Protein 7D3U (pdb70)

Solvent-accessible surface area: 57504 Å² total; per-residue (Å²): 124,95,110,65,1,24,4,0,60,12,1,0,46,1,0,43,22,0,2,53,0,6,52,54,10,82,158,23,209,72,4,22,82,38,0,52,61,12,0,27,74,12,40,54,44,0,87,70,16,17,89,77,0,49,116,21,45,15,10,22,6,21,1,1,98,45,42,65,8,11,1,0,0,0,0,0,0,0,0,0,0,6,0,0,14,14,2,1,42,1,3,37,15,0,0,41,0,0,35,28,4,0,0,0,47,2,70,3,0,0,0,0,0,0,6,0,3,0,0,2,1,0,0,0,0,7,0,0,2,0,0,9,7,0,0,2,0,1,5,4,5,0,0,3,0,0,8,0,0,12,29,5,0,24,4,10,61,2,14,0,6,0,0,13,0,1,0,0,0,4,8,0,0,2,8,5,0,5,12,0,0,0,1,0,0,0,28,24,24,12,2,4,9,0,64,2,96,10,14,1,44,127,66,57,15,1,9,19,0,0,29,19,0,28,18,0,1,12,0,13,0,0,5,21,54,3,14,3,4,0,3,9,0,0,15,12,13,9,8,0,0,0,0,1,0,0,0,1,9,0,0,2,2,0,5,4,9,0,6,4,14,1,0,0,8,74,16,23,79,126,67,24,167,62,12,13,87,39,19,15,37,0,0,65,41,1,0,33,0,0,0,12,16,31,16,6,14,11,0,0,0,2,0,0,1,0,2,0,0,3,0,0,0,0,6,2,6,40,15,83,79,2,0,21,1,0,0,0,5,0,0,2,0,0,6,0,0,0,0,0,0,0,0,1,0,0,4,7,2,81,10,1,18,15,94,26,23,20,9,12,0,5,29,154,21,3,62,55,0,4,89,0,0,14,12,0,1,1,0,5,2,2,3,3,14,20,0,1,0,0,0,2,2,7,0,1,18,4,0,17,82,57,50,60,100,75,0,3,48,36,0,10,83,0,6,36,27,2,1,10,0,1,0,17,0,12,10,8,2,1,28,22,82,26,41,74,19,22,62,88,41,32,3,99,18,31,28,41,78,118,34,128,14,55,5,7,49,14,10,66,39,134,103,60,155,33,146,25,14,84,128,75,130,36,107,158,109,122,98,52,97,65,34,131,61,1,30,116,65,3,0,37,11,0,49,48,1,4,84,41,1,67,59,24,0,102,40,0,34,130,14,3,100,33,0,24,30,0,0,32,1,1,88,62,14,90,56,1,27,136,23,0,66,78,126,57,4,14,96,2,20,59,68,0,62,35,4,9,83,73,0,45,99,26,0,186,99,74,21,23,56,0,0,86,33,0,15,81,65,0,13,33,15,3,105,89,0,63,146,60,7,92,72,89,34,71,10,54,54,134,45,0,69,57,26,44,1,53,47,46,0,4,0,19,21,0,0,48,10,0,0,53,16,0,0,29,6,0,12,20,0,0,13,0,0,0,60,51,17,45,204,36,83,65,36,17,51,13,0,14,35,0,0,45,0,0,0,0,0,0,6,0,0,0,0,0,0,0,1,11,0,2,12,6,0,1,42,0,0,15,2,0,0,61,1,2,18,71,56,40,57,164,0,10,16,9,0,2,19,0,0,13,11,0,2,42,1,0,10,32,0,1,23,0,2,0,24,0,16,45,120,22,66,39,6,11,0,51,81,0,7,98,36,103,9,14,101,78,38,91,81,22,0,30,71,0,0,52,32,0,0,57,0,0,0,1,0,0,0,0,89,63,51,7,11,0,0,20,28,3,10,53,4,35,7,0,3,3,0,0,3,2,0,0,0,0,0,0,0,0,0,0,0,0,0,7,0,0,53,7,0,50,96,8,107,47,0,17,119,32,0,25,66,7,0,2,52,0,0,25,41,0,0,11,7,0,1,32,64,72,60,4,57,70,0,0,0,11,0,0,0,0,0,0,0,0,0,0,0,0,0,0,1,7,38,23,9,0,0,0,0,0,0,0,2,0,15,1,0,0,10,6,0,0,0,0,0,0,0,6,2,1,20,48,92,43,64,52,45,29,43,150,108,16,48,102,89,23,109,67,81,104,105,30,11,8,116,3,0,27,39,0,3,16,2,0,5,3,57,58,65,6,1,2,14,0,0,7,5,1,0,2,53,0,0,57,79,7,46,69,59,86,227,52,2,76,58,11,2,60,78,0,18,123,0,0,8,28,0,18,0,0,2,19,20,3,47,47,8,54,4,76,182,44,137,127,54,26,155,75,46,3,39,101,10,0,10,90,2,2,67,69,6,49,58,24,0,104,53,2,141,105,22,30,94,24,0,23,35,0,2,138,25,0,2,40,110,35,77,164,12,72,3,51,49,96,138,32,132,37,83,9,20,107,17,7,97,82,6,38,75,81,0,87,87,19,24,115,60,32,119,68,35,36,167,135,29,78,194,90,41,72,128,75,11,33,43,81,76,20,7,43,102,13,82,168,10,6,32,17,0,32,177,36,3,77,92,16,46,29,2,61,5,7,104,6,0,62,31,0,0,103,38,22,42,54,28,23,64,87,7,105,130,30,23,192,49,111,115,71,38,69,58,14,34,81,62,11,0,98,26,0,6,70,6,0,50,37,0,4,40,3,0,24,92,7,184,25,5,13,1,1,2,0,2,2,0,5,0,1,1,0,0,0,1,0,0,4,0,2,5,0,2,2,0,0,0,0,2,0,0,14,4,0,2,11,2,2,4,0,1,1,0,3,0,11,0,46,92,57,15,32,127,32,77,180,85,52,36,90,68,1,36,58,15,4,108,67,6,4,131,24,13,10,48,26,3,111,15,2,9,2,29,36,127,28,1,116,10,0,107,51,0,4,81,46,3,84,145,40,3,31,0,28,0,0,1,7,0,0,10,10,2,1,10,2,1,3,4,0,0,0,0,1,0,0,1,3,4,1,2,2,0,10,0,0,10,40,0,42,53,18,21,85,34,50,118,15,117,46,52,20,64,92,121,10,1,0,45,60,24,102,38,0,15,0,0,4,25,10,9,11,150,98,0,27,78,35,6,86,114,8,1,89,84,0,16,101,37,1,26,73,9,0,0,1,5,8,2,0,0,0,0,10,0,0,15,19,0,6,84,1,6,88,8,39,60,28,126,46,2,25,13,155,60,95,26,27,44,36,2,0,40,0,8,43,52,0,0,70,10,2,57,35,0,34,120,107,20,0,0,7,26,15,49,71,58,157,130,82,147,86,56,88,14,25,5,64,87,6,12,48,0,1,32,48,0,0,23,0,0,3,28,0,1,2,3,41,0,4,2,58,21,160,61,94,144,175,102,0,7,8,70,0,0,8,40,0,7,24,5,0,0,32,0,0,2,1,59,0,0,1,21,1,0,1,0,2,13,0,0,12,14,0,0,4,0,0,0,4,1,0,4,2,6,17,12,16,70,8,0,5,64,63,113,18,84,33,75,103,2,5,0,0,5,0,1,3,0,0,1,0,2,4,0,4,12,5,0,3,8,1,4,0,0,0,0,0,0,1,4,33,118,56,0,39,2,40,46,38,57,18,31,79,112,22,29,8,84,70,72,122,68,14,21,39,95,133,71,80,46,42,2,60,62,114,111,127,136,24,0,59,80,0,4,66,41,0,10,79,0,1,53,49,0,3,102,19,2,58,158,1,101,41,26,0,3,36,1,0,0,0,1,0,2,2,3,1,2,0,0,1,1,0,0,0,0,6,61,31,105,12,67,29,1,3,4,0,0,8,0,0,3,2,0,1,2,0,0,2,5,0,1,8,29,11,4,6,0,0,85,31,212,60,197,105,99,77,17,68,81,71,0,22,77,10,0,60,40,0,0,67,2,0,40,4,1,0,34,0,0,53,95,5,52,1,6,0,0,12,0,0,7,0,0,0,0,0,0,2,0,0,4,9,0,0,18,0,0,36,42,40,24,52,44,234,112,2,42,84,24,15,62,55,0,22,114,9,0,28,21,2,0,0,5,1,0,0,15,0,0,22,4,0,4,2,29,46,3,87,38,30,143,52,34,163,29,47,88,3,112,47,135,233,126,105,165,122,55,195,111,85,96,155,57,49,175,33,34,42,53,22,2,44,80,5,39,130,6,5,117,46,84,112,95,48,6,14,1,0,0,0,81,12,84,0,124,2,150,58,57,79,20,0,8,50,0,0,18,70,0,0,29,48,5,5,4,0,0,0,0,0,21,28,96,44,192,50,108,104,13,34,1,2,0,0,0,0,65,40,67,75,38,108,72,0,45,54,44,1,85,76,38,1,35,121,12,6,180,74,66,96,286

CATH classification: 1.10.287.3510

Foldseek 3Di:
DPVLLCLLVQQVVLVVVLVVCQVVFLQLVVLLVVLLVVLVVQLVVLVVCLVVQLVQFKRWDFVVPDAQQPGKIFIDGLLLSLLSNLLSLLLNLLCLQCVVLQFSQFTSPSSLSSQLSSLLNQLSRTFFQVSVLVSLVSNVVSLLVQLQTANQQGAFPLSVVLSVLLCVLLVVLSVLLVVLLVQLCVVDPHRGLLVLQEVCLPDVSNVVSLVSNLVSLCLQLQFPVNNVSQLRNLVSGQLSSSLSVLQGGNLSSLSVNLSNCLGNNVLVLPPLVVLLVRLLSQLQVLLVQLLPDWWQRSSLRSLSSNLSSVLSNLSSLADLQSQLLSSLSSSLVSLLSSLQSLLVSLCLSFVNTDTFQLFAACCPFPVLSLLLNVLSLCLSLQHQLFQVVVSLVSNLVSCVVSVVVVSSVSSNVSSVSSNVSSVSNCGRHRHDDGDFADRDSYPQRSHVPNDPDPGRDGSPCVVVQQDRSDRNPDPCPPTDGRHHRRDCSRSVSSNVSSVVRSCCSVVVVVVSSSSSSSSCCRNPVPSVSVNSND/DVLVVLLVQLLVLLVCLQVLCLVQVLLSLVVLLVRLLVSLVCCLPVPDQWDWDWAQDPVPLQDILIFIRFLLLNLQLNLQSNLLSLLSLQRSPLDDRGNGDSLPSSLSSQLSSLSNQLSRGFFLVSNLVSQVSLLVSLLSQLPPPDPLRPPLSVLLSVLLVVLSCLSVVLQVLLCVPVVHGTLVDSQPDCPLVPDVVSLLSSLVSLLSNLCSLAPWQQRVFNQLSSLSGDLSSNLSSLLDRRNCSSLSSLLQSLQRNQPRVNNLCSQQVGLLVLLLVLLLVLLQAFAPSNNLSSLSSNLSSLLSNLSSLRDQLSQLLSSLSSSLSSLLSSLLSLLLSQVCVLCPHCADPWDAFPCVVCPQRLVLLVLRLCLQLQPQLWSNVLSQLSSLVSQQNRDDDNPNSVVSSVSSLSSSLSSNQSSVCNRGHTRNPSPVHGDPSNSVSSSPSSVVGNCCQQVVVPCQVSSQSSSCNSHPDTDRDDRHSDPDDDPSCVSVVSSVVSSVVCNVVVVCVSVPCVVVPPPSHDNVVSVVVVVVVVVVVVVVCVQVVDPDPVRVVVVVLVVLLVVLVVVVVVADFADFDDDPDDDVHVVLVVQLVVLVVQLVPPFWLVSNLVSLLSNLLSVLVVCVVNPNPLVSLLSNLVSVLVSLLSVLQVLQPDTGDDDDDPVVVVVVVVSVVSSVVSVVVVCVRPPRRDDDDPVRVCLCVCVCVPQVFNLSVLCCCQAVPVVVVLVVLVVLLVLLVVLVVVCVVDPRRARDDDDPPDDDPDPVDQLVVVLVVLLVVLVVVVVVLLVVLVVLCVCVRHDHHHQSSSQSSVLVNLSSLLVSDSDQQSSADPDPLNVLLVQLSVQQQVLQCCCVVPHHGSHKDFDDDPHDGRICSSSNSVSSSSNSNSSSNSSCNSSRHRCPPPDD/DVLVVLLVVLQVCLVVQCPDWFLVSNLVSLVSNLVSVLSVLQVVQVVPADADPPDPDDDPPRHGDCPSVVVNVVSVVVSVVVSVVSVVVQPPPDNGRTDPDDPCVVVVDDPCDPCPPCVPDDDPPDPVD/DVVLVVVLVVLVVVLVVLVVCLVPPPDLVSVLVSLLSNLVSVLVNLVSVCVVVVDPPRCVCVVVSVVVSVVVRVVSVCVSVVVDD/DDPLVVLLVQLVVLLVVLVVLLVVLVVQVPPPQFLLSNLVSQLPSQLRSVLSNLSSVCSNPPDPVCVVVSVVVNVVSNVCSNVVSVVVVVVCLVVQGDGDPPDPDDPDDRD/DVCPVVVVVVVVVVVVVVQVVVLVVVVPDDPVQKDKDKDKAFQQDFDPVLVVVLQVVQCSRNFKHWDAWDDPDDRGRIITIMMGINPNDVVSVRVVSVVSSVVVPVPPDD

Secondary structure (DSSP, 8-state):
-HHHHHHHHHHHHHHHHHHHHHHSTTTTHHHHHHHHHHHHHHHHHSS-SS-EEEEEEETTTTEEEEEE--HHHHHHHHHHHHHHHHHHHHHHHHS-S-S--HHHHHHHHHHHHHHHHHHT--SHHHHHHHHHHHHHHHHHHHT-SGGGGHHHHHHHHHHHHHHHTHHHHHHHHHHHHHS---HHHHTTSTHHHH-HHHHHHHHHHHHHHHHHHTT-TTT-TTTTTGGGS-HHHHHHHHHHTSHHHHHHHHHHGGGTTTS-HHHHHHHHHHHHHHHHHHHHHHHH--SHHHHHHHHHHHHHHHHHHHHHT-SHHHHHHHHHHHHHHHHHHHHHHHHHHHHHHTTS-SSSS----STTS-TTTHHHHHHHHHHHHT-TTSHHHHHHHHHHHHHTT-SSSSSTTHHHHHHHHHHHHHHHHHHHHHHSS-------PPPTTTSHHHHHHHHHHHHHHHTGGGSHHHHHHHHTTTSSS-------------HHHHHHHHHHHHHHHHHTTHHHHHHHHTTTT-SSSSGGGHHHHHHHHHHHHHHHHGGG-S--HHHHTHHHHHHHHHHHHHHHHH--PPPP-S-S--GGGHHHHHHHHHHHHHHHT--BHHHHHHHHHHHHHHHHHHHHHTT-HHHHHHHHHHHHHHHHHHHHHHTTS-SBPPPPPTTTHHHHHHHHHHHHHHHHHHHHSSSTTSS--HHHHHHHHSSTTTTS-S-HHHHIIIIISHHHHHHHHHHHHHHHHHHHHHHHHSPPPPPP-----S-TTSSS--HHHH-HHHHHHHHHHHHHHHHHHHHHHHHTTTSS--SHHHHHHHHHHHHHHHHH-SSTTTTS--S-HHHHHHHHHHHHHHHHHGGGGSSSTT----EEETTEEE-THHHHHHHHHHHHHHHHHHHHHHHSS----S--/-HHHHHHHHHHHHHHHHTTSSSSHHHHHHHHHHHHHHHHHHHHHT-SS--B-S-SSS--TTTB--HHHHHHHHHHHHHHHHHHHHHHHHHTTSSSS--------GGGTS----TT-S-TTS--TTSTT-/--SSGGGGHHHHHHHHHHHHHHHS-S-HHHHHHHHHHHHHHHHHHHHHHTTTSTTS--EEEEGGG--TTTS-EEEE-SSHHHHHHHHHHHHHHHHHHHHHHT-SSBTTHHHHHHHHHHHHHHHHHB-BHHHHHHHHHHHHHHHHHHTT--TTS---HHHHHHHHHHHHHHHHHHHHHHHHHHHHHHHSS--BSGGGSSTTSS-HHHHHHHHHHHHHHHHHHT-TTS-HHHHTTSTTS-HHHHHHHTTTHHHHHHHHHHHHHHHTS---SSSHHHHHHHHHHHHHHHHHHHHH--SHHHHHHHHHHHHHHHHHHHHHT-SHHHHHHHHHHHHHHHHHHHHHHHHHHHHHHHS-S--TTSS--HHHH-HHHHHHHHHHHHHHTT-TTSHHHHHHHHHHHHHHHTT-HHHHHHHHHHHHHHHHHHHHHIIIIISS----EES--S-TTTSTTS--S--PPBGGGTTSS-SSSS-------PEEPS---S-HHHHHHHHHHHHHHHHHHHS-HHHHHHHHHHHTTTS-THHHHHHHT-/--SHHHHHHHHHHHHHHHHHHHHHHHHTPPTTS---EEEEEE----SHHHHHHHHHHHHHSTTEEEEEEE--SSS---EEEEEESS--SHHHHHHHHHHHHHHHHTTS--/-HHHHHHHHHHHHHHHHHHHHHHT-SSTTHHHHHHHHHHHHHHHHHHHHHHHTT-S--HHHHHHHTTTTTHHHHHHHHHHTTT--/--TTHHHHHHHHHHHHHHHHHHHHHHHHTTS--SHHHHHHHHHHHHHHHHHHHHHHHHHHS--SSSSHHHHHHHHHHHHHHHHHHHHHHHHHHHHT-PPPS--SEESS---

Sequence (1873 aa):
MTLESALTLFVAVPLLTAGVLVAVASRTRLILTVLFAVLGTQLAAAVATVPWVSDGSVVVHQVALWAPGVSIPFVLDMFSALMLTVTSLLTLTCAAFAVAAGEAYKRFYPPLVLLVTAGVNGALLTGDLFNFFVFVEVMLLPSYGLMMITRSGRASVVGVAASRLYISVNLLASTILLIGVALIYGVTGTVNIAQLHGAASEDTAVAVATALVLFALAIKAAVVPVHGWLARAYPKMSPAVTAMFSGLHTKIAIYAIYRIYAVIFDGDSRYLWVGVVVFSATMLIGVLGAVGEAAPRSILAFHMVSQIGYILLGVALFGPIGLTAGIFYLLHHMIVKAALFLAIGAIEVRYGPRRLGQLSGLAKTEPLVAVAFFASAMSLAGIPPFSGFVAKLSLIIAALDAGQIAAAAVAVVVSILTLLSMLKIWTGIFLGEPTPTDSRTLPEGLDPAHSEATGIPDGRDVDGRHRDGVEITGAAPDMVPPGRRIGLALAAPALALSVVTLALGLGGQLLLELSGTAAANLYDPTTYIQAVLGVTLTLALAVAFGIAAISPLLARTMGRDAGWPLAAMLGGLALYIWFAIPVDTVASVEWMPALGVELRLSLDPLARVFTMIVLGIGAVVMAYSSRYLGRGSGHGGYYGLMTLFAASMLGLVLADDVVVLFVAWEFTTLCSFFLITLAGPKGTQPAVRTLLVTVAGGLCLLTAAALMVVRTGTTVLSEILVDPVWSADPAFAAVIAVLIAMAAFTKSAQFPFQAWLPDAMVAATPVSAYLHAAAMVKAGIYLLLRFSEALHDVPVWNLLLITCGMTTAVLGAVFAMQRDDLKELLAYSTISQLGFLVATIGVGTPAAMVAAIIHTIAHALFKSSLFMFVGVVDHQTGTRAMSGLPRLYRIMPGTAIGVGLAAASMAGLPPLLGFVSKEWMFKSMLDAPGGAWAGPALGALAVFAATFTFAYSARFLLGGFVETIEAPRASFFLPAALPAVLGLVLGLTGFLLEPAVAAAARASIGEGYEADFGLWHGFAPELFMSMIVITLGIVLVVVRHPVDRFLDRELAPITGVATVDALRRWAIAGGARVGDVTRTDRISRHVWAVLLVLVALAAVGVVAVRPEPEVGSPVRAEDWIVVVLLVVGTAAMVISRSRLGAVANVGIVGFAMALWFFTLGAVDVALTQLLVEVLTVVVIVLVLQRLPRAFHTVSRSRTLVSAAVAIVVGLASGAAVWAMTGRRELSDVGRYFLDNAEQDTGGINVVNTVLVDYRALDTLGELTVLGVAGLAVILALHARRALPRRDVPLAVHADSPLLSAQDNGVFLRTFARILGPLIVLLSLYFLVRGHNAPGGGFNSALIGGAGIAIYYLRAPSDKAARIRVPYVAVIAAGVIIGVVTGLAGFVDGSFLLPLHAYLGDVHLTTALIFDVGVYLAVLGVIMAAIDKLGGDDRSDEPMTLAISVGVLMAGFVFLVLQRGMVRVILGFILLSHAAHLTLMAAGGASRREAPLVSDPDPALTSDGLPQAFVLTAIVIAFAITIYLLVLAVIGGDDDDTDIGDLDPLDLLPETPGGAHPEDPEPDEPSTMIVVDIAIVLVAIAAVLSSYRMIRGPHAGDRAIAADLLFFAFIALLALVGVRVDSPFVYDLVLVATLVGLVSALSLARLMSGGRRMSWELVATVLGSVSVLVGAVVFLGGAIGLLRFPDLYVRSSAIGAAAGLGLVFVIAGAFLLHPTWEAAPKVAVAAILQFASSAIGAMYIARAGFLSGAAPTTATRYSQIEFTWPLRIAWFLLWFFWQQTTTSAKVVRDAFLPHASITPGFVRFPTRCRSELEVTMLSSLITLTPGTLTLGAHHPGEGEDWEIVVHGMYFPDPDDLTASLHDLENHMLRAIRR

Nearest PDB structures (foldseek):
  7d3u-assembly1_A  TM=1.001E+00  e=0.000E+00  Dietzia sp. DQ12-45-1b
  4he8-assembly1_L  TM=7.657E-01  e=5.907E-20  Thermus thermophilus HB8
  7p62-assembly1_L  TM=6.774E-01  e=4.570E-18  Escherichia coli BL21(DE3)
  8e73-assembly1_2M  TM=8.192E-01  e=3.866E-13  Vigna radiata
  7b93-assembly1_M  TM=8.270E-01  e=6.660E-12  Mus musculus

Structure (mmCIF, N/CA/C/O backbone):
data_7D3U
#
_entry.id   7D3U
#
_cell.length_a   1.00
_cell.length_b   1.00
_cell.length_c   1.00
_cell.angle_alpha   90.00
_cell.angle_beta   90.00
_cell.angle_gamma   90.00
#
_symmetry.space_group_name_H-M   'P 1'
#
loop_
_entity.id
_entity.type
_entity.pdbx_description
1 polymer 'Monovalent Na+/H+ antiporter subunit D'
2 polymer 'Monovalent Na+/H+ antiporter subunit A'
3 polymer 'Monovalent Na+/H+ antiporter subunit C'
4 polymer 'Monovalent Na+/H+ antiporter subunit F'
5 polymer 'Monovalent Na+/H+ antiporter subunit G'
6 polymer 'Cation antiporter'
7 non-polymer DODECYL-BETA-D-MALTOSIDE
#
loop_
_atom_site.group_PDB
_atom_site.id
_atom_site.type_symbol
_atom_site.label_atom_id
_atom_site.label_alt_id
_atom_site.label_comp_id
_atom_site.label_asym_id
_atom_site.label_entity_id
_atom_site.label_seq_id
_atom_site.pdbx_PDB_ins_code
_atom_site.Cartn_x
_atom_site.Cartn_y
_atom_site.Cartn_z
_atom_site.occupancy
_atom_site.B_iso_or_equiv
_atom_site.auth_seq_id
_atom_site.auth_comp_id
_atom_site.auth_asym_id
_atom_site.auth_atom_id
_atom_site.pdbx_PDB_model_num
ATOM 1 N N . MET A 1 1 ? 134.946 127.916 166.578 1.00 87.31 1 MET D N 1
ATOM 2 C CA . MET A 1 1 ? 135.302 128.157 165.185 1.00 87.31 1 MET D CA 1
ATOM 3 C C . MET A 1 1 ? 134.058 128.284 164.311 1.00 87.31 1 MET D C 1
ATOM 4 O O . MET A 1 1 ? 133.179 127.424 164.337 1.00 87.31 1 MET D O 1
ATOM 9 N N . THR A 1 2 ? 133.993 129.371 163.536 1.00 85.68 2 THR D N 1
ATOM 10 C CA . THR A 1 2 ? 132.877 129.592 162.625 1.00 85.68 2 THR D CA 1
ATOM 11 C C . THR A 1 2 ? 133.348 130.099 161.267 1.00 85.68 2 THR D C 1
ATOM 12 O O . THR A 1 2 ? 132.546 130.672 160.519 1.00 85.68 2 THR D O 1
ATOM 16 N N . LEU A 1 3 ? 134.638 129.939 160.960 1.00 83.41 3 LEU D N 1
ATOM 17 C CA . LEU A 1 3 ? 135.279 130.347 159.711 1.00 83.41 3 LEU D CA 1
ATOM 18 C C . LEU A 1 3 ? 135.420 131.865 159.674 1.00 83.41 3 LEU D C 1
ATOM 19 O O . LEU A 1 3 ? 136.126 132.412 158.823 1.00 83.41 3 LEU D O 1
ATOM 24 N N . GLU A 1 4 ? 134.801 132.548 160.638 1.00 81.05 4 GLU D N 1
ATOM 25 C CA . GLU A 1 4 ? 135.091 133.945 160.916 1.00 81.05 4 GLU D CA 1
ATOM 26 C C . GLU A 1 4 ? 135.891 134.127 162.191 1.00 81.05 4 GLU D C 1
ATOM 27 O O . GLU A 1 4 ? 136.590 135.133 162.324 1.00 81.05 4 GLU D O 1
ATOM 33 N N . SER A 1 5 ? 135.794 133.186 163.131 1.00 80.13 5 SER D N 1
ATOM 34 C CA . SER A 1 5 ? 136.720 133.172 164.254 1.00 80.13 5 SER D CA 1
ATOM 35 C C . SER A 1 5 ? 138.147 132.956 163.776 1.00 80.13 5 SER D C 1
ATOM 36 O O . SER A 1 5 ? 139.097 133.386 164.438 1.00 80.13 5 SER D O 1
ATOM 39 N N . ALA A 1 6 ? 138.314 132.300 162.629 1.00 77.55 6 ALA D N 1
ATOM 40 C CA . ALA A 1 6 ? 139.626 132.101 162.033 1.00 77.55 6 ALA D CA 1
ATOM 41 C C . ALA A 1 6 ? 140.160 133.353 161.353 1.00 77.55 6 ALA D C 1
ATOM 42 O O . ALA A 1 6 ? 141.273 133.320 160.821 1.00 77.55 6 ALA D O 1
ATOM 44 N N . LEU A 1 7 ? 139.399 134.449 161.357 1.00 73.66 7 LEU D N 1
ATOM 45 C CA . LEU A 1 7 ? 139.914 135.706 160.828 1.00 73.66 7 LEU D CA 1
ATOM 46 C C . LEU A 1 7 ? 141.045 136.244 161.689 1.00 73.66 7 LEU D C 1
ATOM 47 O O . LEU A 1 7 ? 141.953 136.907 161.177 1.00 73.66 7 LEU D O 1
ATOM 52 N N . THR A 1 8 ? 141.007 135.973 162.994 1.00 73.80 8 THR D N 1
ATOM 53 C CA . THR A 1 8 ? 142.069 136.399 163.892 1.00 73.80 8 THR D CA 1
ATOM 54 C C . THR A 1 8 ? 143.363 135.628 163.682 1.00 73.80 8 THR D C 1
ATOM 55 O O . THR A 1 8 ? 144.403 136.053 164.194 1.00 73.80 8 THR D O 1
ATOM 59 N N . LEU A 1 9 ? 143.330 134.517 162.944 1.00 72.31 9 LEU D N 1
ATOM 60 C CA . LEU A 1 9 ? 144.546 133.758 162.691 1.00 72.31 9 LEU D CA 1
ATOM 61 C C . LEU A 1 9 ? 145.526 134.502 161.795 1.00 72.31 9 LEU D C 1
ATOM 62 O O . LEU A 1 9 ? 146.668 134.056 161.654 1.00 72.31 9 LEU D O 1
ATOM 67 N N . PHE A 1 10 ? 145.113 135.616 161.190 1.00 70.33 10 PHE D N 1
ATOM 68 C CA . PHE A 1 10 ? 146.066 136.481 160.510 1.00 70.33 10 PHE D CA 1
ATOM 69 C C . PHE A 1 10 ? 147.009 137.158 161.491 1.00 70.33 10 PHE D C 1
ATOM 70 O O . PHE A 1 10 ? 148.110 137.557 161.101 1.00 70.33 10 PHE D O 1
ATOM 78 N N . VAL A 1 11 ? 146.600 137.292 162.749 1.00 68.75 11 VAL D N 1
ATOM 79 C CA . VAL A 1 11 ? 147.439 137.887 163.777 1.00 68.75 11 VAL D CA 1
ATOM 80 C C . VAL A 1 11 ? 147.941 136.858 164.782 1.00 68.75 11 VAL D C 1
ATOM 81 O O . VAL A 1 11 ? 148.999 137.077 165.390 1.00 68.75 11 VAL D O 1
ATOM 85 N N . ALA A 1 12 ? 147.243 135.736 164.955 1.00 70.13 12 ALA D N 1
ATOM 86 C CA . ALA A 1 12 ? 147.646 134.758 165.955 1.00 70.13 12 ALA D CA 1
ATOM 87 C C . ALA A 1 12 ? 148.733 133.820 165.450 1.00 70.13 12 ALA D C 1
ATOM 88 O O . ALA A 1 12 ? 149.580 133.387 166.236 1.00 70.13 12 ALA D O 1
ATOM 90 N N . VAL A 1 13 ? 148.730 133.492 164.162 1.00 70.10 13 VAL D N 1
ATOM 91 C CA . VAL A 1 13 ? 149.700 132.547 163.612 1.00 70.10 13 VAL D CA 1
ATOM 92 C C . VAL A 1 13 ? 151.085 133.187 163.561 1.00 70.10 13 VAL D C 1
ATOM 93 O O . VAL A 1 13 ? 152.055 132.552 164.000 1.00 70.10 13 VAL D O 1
ATOM 97 N N . PRO A 1 14 ? 151.254 134.422 163.040 1.00 68.32 14 PRO D N 1
ATOM 98 C CA . PRO A 1 14 ? 152.575 135.058 163.127 1.00 68.32 14 PRO D CA 1
ATOM 99 C C . PRO A 1 14 ? 153.049 135.241 164.560 1.00 68.32 14 PRO D C 1
ATOM 100 O O . PRO A 1 14 ? 154.121 134.746 164.925 1.00 68.32 14 PRO D O 1
ATOM 104 N N . LEU A 1 15 ? 152.248 135.933 165.380 1.00 69.24 15 LEU D N 1
ATOM 105 C CA . LEU A 1 15 ? 152.637 136.217 166.759 1.00 69.24 15 LEU D CA 1
ATOM 106 C C . LEU A 1 15 ? 153.041 134.958 167.510 1.00 69.24 15 LEU D C 1
ATOM 107 O O . LEU A 1 15 ? 153.903 135.012 168.395 1.00 69.24 15 LEU D O 1
ATOM 112 N N . LEU A 1 16 ? 152.434 133.819 167.180 1.00 67.72 16 LEU D N 1
ATOM 113 C CA . LEU A 1 16 ? 152.874 132.558 167.762 1.00 67.72 16 LEU D CA 1
ATOM 114 C C . LEU A 1 16 ? 154.215 132.139 167.180 1.00 67.72 16 LEU D C 1
ATOM 115 O O . LEU A 1 16 ? 155.203 131.991 167.909 1.00 67.72 16 LEU D O 1
ATOM 120 N N . THR A 1 17 ? 154.275 131.972 165.856 1.00 68.38 17 THR D N 1
ATOM 121 C CA . THR A 1 17 ? 155.483 131.438 165.238 1.00 68.38 17 THR D CA 1
ATOM 122 C C . THR A 1 17 ? 156.669 132.363 165.460 1.00 68.38 17 THR D C 1
ATOM 123 O O . THR A 1 17 ? 157.790 131.897 165.691 1.00 68.38 17 THR D O 1
ATOM 127 N N . ALA A 1 18 ? 156.442 133.677 165.412 1.00 67.66 18 ALA D N 1
ATOM 128 C CA . ALA A 1 18 ? 157.492 134.616 165.788 1.00 67.66 18 ALA D CA 1
ATOM 129 C C . ALA A 1 18 ? 158.003 134.307 167.187 1.00 67.66 18 ALA D C 1
ATOM 130 O O . ALA A 1 18 ? 159.205 134.110 167.393 1.00 67.66 18 ALA D O 1
ATOM 132 N N . GLY A 1 19 ? 157.088 134.215 168.155 1.00 69.72 19 GLY D N 1
ATOM 133 C CA . GLY A 1 19 ? 157.480 133.838 169.501 1.00 69.72 19 GLY D CA 1
ATOM 134 C C . GLY A 1 19 ? 158.191 132.502 169.558 1.00 69.72 19 GLY D C 1
ATOM 135 O O . GLY A 1 19 ? 158.982 132.256 170.470 1.00 69.72 19 GLY D O 1
ATOM 136 N N . VAL A 1 20 ? 157.925 131.624 168.592 1.00 69.02 20 VAL D N 1
ATOM 137 C CA . VAL A 1 20 ? 158.664 130.371 168.508 1.00 69.02 20 VAL D CA 1
ATOM 138 C C . VAL A 1 20 ? 160.044 130.607 167.911 1.00 69.02 20 VAL D C 1
ATOM 139 O O . VAL A 1 20 ? 161.054 130.127 168.437 1.00 69.02 20 VAL D O 1
ATOM 143 N N . LEU A 1 21 ? 160.113 131.374 166.820 1.00 68.63 21 LEU D N 1
ATOM 144 C CA . LEU A 1 21 ? 161.390 131.600 166.156 1.00 68.63 21 LEU D CA 1
ATOM 145 C C . LEU A 1 21 ? 162.346 132.441 166.989 1.00 68.63 21 LEU D C 1
ATOM 146 O O . LEU A 1 21 ? 163.519 132.563 166.621 1.00 68.63 21 LEU D O 1
ATOM 151 N N . VAL A 1 22 ? 161.879 133.026 168.091 1.00 69.70 22 VAL D N 1
ATOM 152 C CA . VAL A 1 22 ? 162.789 133.675 169.026 1.00 69.70 22 VAL D CA 1
ATOM 153 C C . VAL A 1 22 ? 163.435 132.642 169.939 1.00 69.70 22 VAL D C 1
ATOM 154 O O . VAL A 1 22 ? 164.617 132.750 170.277 1.00 69.70 22 VAL D O 1
ATOM 158 N N . ALA A 1 23 ? 162.674 131.624 170.347 1.00 72.24 23 ALA D N 1
ATOM 159 C CA . ALA A 1 23 ? 163.224 130.582 171.208 1.00 72.24 23 ALA D CA 1
ATOM 160 C C . ALA A 1 23 ? 164.340 129.826 170.500 1.00 72.24 23 ALA D C 1
ATOM 161 O O . ALA A 1 23 ? 165.502 129.865 170.920 1.00 72.24 23 ALA D O 1
ATOM 163 N N . VAL A 1 24 ? 164.003 129.128 169.421 1.00 75.28 24 VAL D N 1
ATOM 164 C CA . VAL A 1 24 ? 165.010 128.440 168.600 1.00 75.28 24 VAL D CA 1
ATOM 165 C C . VAL A 1 24 ? 165.435 129.430 167.521 1.00 75.28 24 VAL D C 1
ATOM 166 O O . VAL A 1 24 ? 164.925 129.456 166.401 1.00 75.28 24 VAL D O 1
ATOM 170 N N . ALA A 1 25 ? 166.404 130.273 167.870 1.00 77.72 25 ALA D N 1
ATOM 171 C CA . ALA A 1 25 ? 166.898 131.285 166.946 1.00 77.72 25 ALA D CA 1
ATOM 172 C C . ALA A 1 25 ? 168.224 130.915 166.299 1.00 77.72 25 ALA D C 1
ATOM 173 O O . ALA A 1 25 ? 168.630 131.578 165.340 1.00 77.72 25 ALA D O 1
ATOM 175 N N . SER A 1 26 ? 168.901 129.880 166.791 1.00 81.44 26 SER D N 1
ATOM 176 C CA . SER A 1 26 ? 170.177 129.466 166.226 1.00 81.44 26 SER D CA 1
ATOM 177 C C . SER A 1 26 ? 170.028 128.486 165.073 1.00 81.44 26 SER D C 1
ATOM 178 O O . SER A 1 26 ? 170.924 128.409 164.225 1.00 81.44 26 SER D O 1
ATOM 181 N N . ARG A 1 27 ? 168.930 127.736 165.021 1.00 79.38 27 ARG D N 1
ATOM 182 C CA . ARG A 1 27 ? 168.676 126.813 163.917 1.00 79.38 27 ARG D CA 1
ATOM 183 C C . ARG A 1 27 ? 168.197 127.640 162.735 1.00 79.38 27 ARG D C 1
ATOM 184 O O . ARG A 1 27 ? 167.003 127.871 162.554 1.00 79.38 27 ARG D O 1
ATOM 192 N N . THR A 1 28 ? 169.146 128.098 161.918 1.00 79.01 28 THR D N 1
ATOM 193 C CA . THR A 1 28 ? 168.796 129.010 160.836 1.00 79.01 28 THR D CA 1
ATOM 194 C C . THR A 1 28 ? 167.977 128.308 159.761 1.00 79.01 28 THR D C 1
ATOM 195 O O . THR A 1 28 ? 167.064 128.904 159.184 1.00 79.01 28 THR D O 1
ATOM 199 N N . ARG A 1 29 ? 168.279 127.040 159.486 1.00 78.45 29 ARG D N 1
ATOM 200 C CA . ARG A 1 29 ? 167.536 126.304 158.469 1.00 78.45 29 ARG D CA 1
ATOM 201 C C . ARG A 1 29 ? 166.083 126.113 158.883 1.00 78.45 29 ARG D C 1
ATOM 202 O O . ARG A 1 29 ? 165.163 126.333 158.087 1.00 78.45 29 ARG D O 1
ATOM 210 N N . LEU A 1 30 ? 165.858 125.718 160.137 1.00 73.32 30 LEU D N 1
ATOM 211 C CA . LEU A 1 30 ? 164.497 125.486 160.609 1.00 73.32 30 LEU D CA 1
ATOM 212 C C . LEU A 1 30 ? 163.688 126.776 160.611 1.00 73.32 30 LEU D C 1
ATOM 213 O O . LEU A 1 30 ? 162.519 126.784 160.205 1.00 73.32 30 LEU D O 1
ATOM 218 N N . ILE A 1 31 ? 164.289 127.880 161.057 1.00 71.83 31 ILE D N 1
ATOM 219 C CA . ILE A 1 31 ? 163.532 129.124 161.115 1.00 71.83 31 ILE D CA 1
ATOM 220 C C . ILE A 1 31 ? 163.299 129.684 159.721 1.00 71.83 31 ILE D C 1
ATOM 221 O O . ILE A 1 31 ? 162.248 130.275 159.459 1.00 71.83 31 ILE D O 1
ATOM 226 N N . LEU A 1 32 ? 164.241 129.497 158.795 1.00 71.11 32 LEU D N 1
ATOM 227 C CA . LEU A 1 32 ? 164.005 129.960 157.436 1.00 71.11 32 LEU D CA 1
ATOM 228 C C . LEU A 1 32 ? 163.007 129.078 156.702 1.00 71.11 32 LEU D C 1
ATOM 229 O O . LEU A 1 32 ? 162.393 129.533 155.733 1.00 71.11 32 LEU D O 1
ATOM 234 N N . THR A 1 33 ? 162.833 127.831 157.136 1.00 70.51 33 THR D N 1
ATOM 235 C CA . THR A 1 33 ? 161.742 127.022 156.606 1.00 70.51 33 THR D CA 1
ATOM 236 C C . THR A 1 33 ? 160.403 127.487 157.167 1.00 70.51 33 THR D C 1
ATOM 237 O O . THR A 1 33 ? 159.435 127.674 156.421 1.00 70.51 33 THR D O 1
ATOM 241 N N . VAL A 1 34 ? 160.340 127.698 158.484 1.00 67.93 34 VAL D N 1
ATOM 242 C CA . VAL A 1 34 ? 159.073 128.030 159.129 1.00 67.93 34 VAL D CA 1
ATOM 243 C C . VAL A 1 34 ? 158.599 129.418 158.714 1.00 67.93 34 VAL D C 1
ATOM 244 O O . VAL A 1 34 ? 157.399 129.642 158.515 1.00 67.93 34 VAL D O 1
ATOM 248 N N . LEU A 1 35 ? 159.525 130.368 158.566 1.00 66.99 35 LEU D N 1
ATOM 249 C CA . LEU A 1 35 ? 159.151 131.719 158.164 1.00 66.99 35 LEU D CA 1
ATOM 250 C C . LEU A 1 35 ? 158.486 131.718 156.797 1.00 66.99 35 LEU D C 1
ATOM 251 O O . LEU A 1 35 ? 157.435 132.339 156.604 1.00 66.99 35 LEU D O 1
ATOM 256 N N . PHE A 1 36 ? 159.081 131.015 155.834 1.00 69.05 36 PHE D N 1
ATOM 257 C CA . PHE A 1 36 ? 158.496 130.988 154.500 1.00 69.05 36 PHE D CA 1
ATOM 258 C C . PHE A 1 36 ? 157.235 130.142 154.456 1.00 69.05 36 PHE D C 1
ATOM 259 O O . PHE A 1 36 ? 156.316 130.461 153.698 1.00 69.05 36 PHE D O 1
ATOM 267 N N . ALA A 1 37 ? 157.149 129.089 155.271 1.00 67.56 37 ALA D N 1
ATOM 268 C CA . ALA A 1 37 ? 155.898 128.346 155.357 1.00 67.56 37 ALA D CA 1
ATOM 269 C C . ALA A 1 37 ? 154.769 129.237 155.857 1.00 67.56 37 ALA D C 1
ATOM 270 O O . ALA A 1 37 ? 153.661 129.217 155.307 1.00 67.56 37 ALA D O 1
ATOM 272 N N . VAL A 1 38 ? 155.041 130.053 156.877 1.00 67.08 38 VAL D N 1
ATOM 273 C CA . VAL A 1 38 ? 154.004 130.912 157.438 1.00 67.08 38 VAL D CA 1
ATOM 274 C C . VAL A 1 38 ? 153.651 132.032 156.468 1.00 67.08 38 VAL D C 1
ATOM 275 O O . VAL A 1 38 ? 152.474 132.361 156.286 1.00 67.08 38 VAL D O 1
ATOM 279 N N . LEU A 1 39 ? 154.652 132.625 155.816 1.00 67.19 39 LEU D N 1
ATOM 280 C CA . LEU A 1 39 ? 154.364 133.679 154.848 1.00 67.19 39 LEU D CA 1
ATOM 281 C C . LEU A 1 39 ? 153.579 133.135 153.660 1.00 67.19 39 LEU D C 1
ATOM 282 O O . LEU A 1 39 ? 152.659 133.794 153.159 1.00 67.19 39 LEU D O 1
ATOM 287 N N . GLY A 1 40 ? 153.900 131.918 153.217 1.00 69.57 40 GLY D N 1
ATOM 288 C CA . GLY A 1 40 ? 153.167 131.328 152.114 1.00 69.57 40 GLY D CA 1
ATOM 289 C C . GLY A 1 40 ? 151.744 130.967 152.486 1.00 69.57 40 GLY D C 1
ATOM 290 O O . GLY A 1 40 ? 150.814 131.208 151.712 1.00 69.57 40 GLY D O 1
ATOM 291 N N . THR A 1 41 ? 151.546 130.386 153.674 1.00 68.70 41 THR D N 1
ATOM 292 C CA . THR A 1 41 ? 150.185 130.071 154.085 1.00 68.70 41 THR D CA 1
ATOM 293 C C . THR A 1 41 ? 149.379 131.335 154.347 1.00 68.70 41 THR D C 1
ATOM 294 O O . THR A 1 41 ? 148.164 131.340 154.143 1.00 68.70 41 THR D O 1
ATOM 298 N N . GLN A 1 42 ? 150.035 132.432 154.735 1.00 70.35 42 GLN D N 1
ATOM 299 C CA . GLN A 1 42 ? 149.317 133.690 154.894 1.00 70.35 42 GLN D CA 1
ATOM 300 C C . GLN A 1 42 ? 148.913 134.268 153.545 1.00 70.35 42 GLN D C 1
ATOM 301 O O . GLN A 1 42 ? 147.783 134.743 153.380 1.00 70.35 42 GLN D O 1
ATOM 307 N N . LEU A 1 43 ? 149.824 134.245 152.570 1.00 68.93 43 LEU D N 1
ATOM 308 C CA . LEU A 1 43 ? 149.464 134.684 151.226 1.00 68.93 43 LEU D CA 1
ATOM 309 C C . LEU A 1 43 ? 148.327 133.842 150.665 1.00 68.93 43 LEU D C 1
ATOM 310 O O . LEU A 1 43 ? 147.405 134.370 150.032 1.00 68.93 43 LEU D O 1
ATOM 315 N N . ALA A 1 44 ? 148.367 132.529 150.904 1.00 70.47 44 ALA D N 1
ATOM 316 C CA . ALA A 1 44 ? 147.302 131.655 150.428 1.00 70.47 44 ALA D CA 1
ATOM 317 C C . ALA A 1 44 ? 145.983 131.958 151.126 1.00 70.47 44 ALA D C 1
ATOM 318 O O . ALA A 1 44 ? 144.930 131.999 150.481 1.00 70.47 44 ALA D O 1
ATOM 320 N N . ALA A 1 45 ? 146.018 132.189 152.439 1.00 71.34 45 ALA D N 1
ATOM 321 C CA . ALA A 1 45 ? 144.796 132.509 153.164 1.00 71.34 45 ALA D CA 1
ATOM 322 C C . ALA A 1 45 ? 144.200 133.823 152.684 1.00 71.34 45 ALA D C 1
ATOM 323 O O . ALA A 1 45 ? 142.979 133.951 152.567 1.00 71.34 45 ALA D O 1
ATOM 325 N N . ALA A 1 46 ? 145.045 134.805 152.374 1.00 70.81 46 ALA D N 1
ATOM 326 C CA . ALA A 1 46 ? 144.533 136.082 151.890 1.00 70.81 46 ALA D CA 1
ATOM 327 C C . ALA A 1 46 ? 143.938 135.947 150.493 1.00 70.81 46 ALA D C 1
ATOM 328 O O . ALA A 1 46 ? 142.830 136.433 150.228 1.00 70.81 46 ALA D O 1
ATOM 330 N N . VAL A 1 47 ? 144.657 135.289 149.580 1.00 71.74 47 VAL D N 1
ATOM 331 C CA . VAL A 1 47 ? 144.136 135.136 148.229 1.00 71.74 47 VAL D CA 1
ATOM 332 C C . VAL A 1 47 ? 142.910 134.231 148.211 1.00 71.74 47 VAL D C 1
ATOM 333 O O . VAL A 1 47 ? 142.118 134.284 147.265 1.00 71.74 47 VAL D O 1
ATOM 337 N N . ALA A 1 48 ? 142.718 133.401 149.240 1.00 73.68 48 ALA D N 1
ATOM 338 C CA . ALA A 1 48 ? 141.504 132.603 149.343 1.00 73.68 48 ALA D CA 1
ATOM 339 C C . ALA A 1 48 ? 140.385 133.319 150.082 1.00 73.68 48 ALA D C 1
ATOM 340 O O . ALA A 1 48 ? 139.221 132.931 149.943 1.00 73.68 48 ALA D O 1
ATOM 342 N N . THR A 1 49 ? 140.708 134.341 150.871 1.00 73.25 49 THR D N 1
ATOM 343 C CA . THR A 1 49 ? 139.692 135.177 151.487 1.00 73.25 49 THR D CA 1
ATOM 344 C C . THR A 1 49 ? 139.237 136.304 150.573 1.00 73.25 49 THR D C 1
ATOM 345 O O . THR A 1 49 ? 138.226 136.948 150.865 1.00 73.25 49 THR D O 1
ATOM 349 N N . VAL A 1 50 ? 139.959 136.557 149.479 1.00 73.72 50 VAL D N 1
ATOM 350 C CA . VAL A 1 50 ? 139.472 137.519 148.490 1.00 73.72 50 VAL D CA 1
ATOM 351 C C . VAL A 1 50 ? 138.173 137.067 147.838 1.00 73.72 50 VAL D C 1
ATOM 352 O O . VAL A 1 50 ? 137.230 137.875 147.771 1.00 73.72 50 VAL D O 1
ATOM 356 N N . PRO A 1 51 ? 138.032 135.827 147.349 1.00 74.25 51 PRO D N 1
ATOM 357 C CA . PRO A 1 51 ? 136.732 135.401 146.806 1.00 74.25 51 PRO D CA 1
ATOM 358 C C . PRO A 1 51 ? 135.621 135.379 147.836 1.00 74.25 51 PRO D C 1
ATOM 359 O O . PRO A 1 51 ? 134.449 135.274 147.455 1.00 74.25 51 PRO D O 1
ATOM 363 N N . TRP A 1 52 ? 135.953 135.467 149.123 1.00 76.14 52 TRP D N 1
ATOM 364 C CA . TRP A 1 52 ? 134.950 135.466 150.179 1.00 76.14 52 TRP D CA 1
ATOM 365 C C . TRP A 1 52 ? 134.178 136.775 150.236 1.00 76.14 52 TRP D C 1
ATOM 366 O O . TRP A 1 52 ? 132.989 136.775 150.571 1.00 76.14 52 TRP D O 1
ATOM 377 N N . VAL A 1 53 ? 134.825 137.890 149.913 1.00 74.32 53 VAL D N 1
ATOM 378 C CA . VAL A 1 53 ? 134.207 139.204 149.999 1.00 74.32 53 VAL D CA 1
ATOM 379 C C . VAL A 1 53 ? 134.189 139.903 148.642 1.00 74.32 53 VAL D C 1
ATOM 380 O O . VAL A 1 53 ? 134.170 141.123 148.574 1.00 74.32 53 VAL D O 1
ATOM 384 N N . SER A 1 54 ? 134.200 139.134 147.557 1.00 76.80 54 SER D N 1
ATOM 385 C CA . SER A 1 54 ? 134.140 139.718 146.225 1.00 76.80 54 SER D CA 1
ATOM 386 C C . SER A 1 54 ? 132.743 140.182 145.847 1.00 76.80 54 SER D C 1
ATOM 387 O O . SER A 1 54 ? 132.590 140.867 144.832 1.00 76.80 54 SER D O 1
ATOM 390 N N . ASP A 1 55 ? 131.726 139.825 146.630 1.00 79.19 55 ASP D N 1
ATOM 391 C CA . ASP A 1 55 ? 130.352 140.236 146.376 1.00 79.19 55 ASP D CA 1
ATOM 392 C C . ASP A 1 55 ? 129.938 141.423 147.237 1.00 79.19 55 ASP D C 1
ATOM 393 O O . ASP A 1 55 ? 128.767 141.539 147.613 1.00 79.19 55 ASP D O 1
ATOM 398 N N . GLY A 1 56 ? 130.879 142.306 147.562 1.00 76.72 56 GLY D N 1
ATOM 399 C CA . GLY A 1 56 ? 130.592 143.459 148.387 1.00 76.72 56 GLY D CA 1
ATOM 400 C C . GLY A 1 56 ? 130.259 143.156 149.829 1.00 76.72 56 GLY D C 1
ATOM 401 O O . GLY A 1 56 ? 130.001 144.092 150.594 1.00 76.72 56 GLY D O 1
ATOM 402 N N . SER A 1 57 ? 130.250 141.886 150.226 1.00 75.62 57 SER D N 1
ATOM 403 C CA . SER A 1 57 ? 129.971 141.526 151.604 1.00 75.62 57 SER D CA 1
ATOM 404 C C . SER A 1 57 ? 131.074 142.048 152.523 1.00 75.62 57 SER D C 1
ATOM 405 O O . SER A 1 57 ? 132.145 142.471 152.085 1.00 75.62 57 SER D O 1
ATOM 408 N N . VAL A 1 58 ? 130.794 142.012 153.822 1.00 73.04 58 VAL D N 1
ATOM 409 C CA . VAL A 1 58 ? 131.726 142.455 154.850 1.00 73.04 58 VAL D CA 1
ATOM 410 C C . VAL A 1 58 ? 131.697 141.414 155.957 1.00 73.04 58 VAL D C 1
ATOM 411 O O . VAL A 1 58 ? 130.672 141.244 156.626 1.00 73.04 58 VAL D O 1
ATOM 415 N N . VAL A 1 59 ? 132.810 140.716 156.149 1.00 70.76 59 VAL D N 1
ATOM 416 C CA . VAL A 1 59 ? 132.920 139.705 157.193 1.00 70.76 59 VAL D CA 1
ATOM 417 C C . VAL A 1 59 ? 133.481 140.368 158.443 1.00 70.76 59 VAL D C 1
ATOM 418 O O . VAL A 1 59 ? 134.588 140.913 158.422 1.00 70.76 59 VAL D O 1
ATOM 422 N N . VAL A 1 60 ? 132.720 140.317 159.532 1.00 70.20 60 VAL D N 1
ATOM 423 C CA . VAL A 1 60 ? 133.083 140.979 160.778 1.00 70.20 60 VAL D CA 1
ATOM 424 C C . VAL A 1 60 ? 133.083 139.947 161.891 1.00 70.20 60 VAL D C 1
ATOM 425 O O . VAL A 1 60 ? 132.091 139.239 162.087 1.00 70.20 60 VAL D O 1
ATOM 429 N N . HIS A 1 61 ? 134.191 139.867 162.620 1.00 73.46 61 HIS D N 1
ATOM 430 C CA . HIS A 1 61 ? 134.332 138.954 163.745 1.00 73.46 61 HIS D CA 1
ATOM 431 C C . HIS A 1 61 ? 134.584 139.762 165.008 1.00 73.46 61 HIS D C 1
ATOM 432 O O . HIS A 1 61 ? 135.603 140.449 165.114 1.00 73.46 61 HIS D O 1
ATOM 439 N N . GLN A 1 62 ? 133.656 139.691 165.956 1.00 74.27 62 GLN D N 1
ATOM 440 C CA . GLN A 1 62 ? 133.820 140.372 167.236 1.00 74.27 62 GLN D CA 1
ATOM 441 C C . GLN A 1 62 ? 134.788 139.555 168.079 1.00 74.27 62 GLN D C 1
ATOM 442 O O . GLN A 1 62 ? 134.424 138.510 168.622 1.00 74.27 62 GLN D O 1
ATOM 448 N N . VAL A 1 63 ? 136.035 140.024 168.171 1.00 73.60 63 VAL D N 1
ATOM 449 C CA . VAL A 1 63 ? 137.056 139.307 168.924 1.00 73.60 63 VAL D CA 1
ATOM 450 C C . VAL A 1 63 ? 136.578 139.091 170.350 1.00 73.60 63 VAL D C 1
ATOM 451 O O . VAL A 1 63 ? 136.101 140.022 171.009 1.00 73.60 63 VAL D O 1
ATOM 455 N N . ALA A 1 64 ? 136.683 137.847 170.821 1.00 76.89 64 ALA D N 1
ATOM 456 C CA . ALA A 1 64 ? 136.221 137.359 172.118 1.00 76.89 64 ALA D CA 1
ATOM 457 C C . ALA A 1 64 ? 134.704 137.244 172.194 1.00 76.89 64 ALA D C 1
ATOM 458 O O . ALA A 1 64 ? 134.181 136.881 173.253 1.00 76.89 64 ALA D O 1
ATOM 460 N N . LEU A 1 65 ? 133.982 137.549 171.115 1.00 76.21 65 LEU D N 1
ATOM 461 C CA . LEU A 1 65 ? 132.540 137.313 171.023 1.00 76.21 65 LEU D CA 1
ATOM 462 C C . LEU A 1 65 ? 131.765 138.094 172.084 1.00 76.21 65 LEU D C 1
ATOM 463 O O . LEU A 1 65 ? 130.883 137.561 172.760 1.00 76.21 65 LEU D O 1
ATOM 468 N N . TRP A 1 66 ? 132.100 139.371 172.227 1.00 76.68 66 TRP D N 1
ATOM 469 C CA . TRP A 1 66 ? 131.338 140.253 173.093 1.00 76.68 66 TRP D CA 1
ATOM 470 C C . TRP A 1 66 ? 130.292 140.998 172.269 1.00 76.68 66 TRP D C 1
ATOM 471 O O . TRP A 1 66 ? 130.127 140.765 171.070 1.00 76.68 66 TRP D O 1
ATOM 482 N N . ALA A 1 67 ? 129.567 141.902 172.921 1.00 77.12 67 ALA D N 1
ATOM 483 C CA . ALA A 1 67 ? 128.541 142.661 172.230 1.00 77.12 67 ALA D CA 1
ATOM 484 C C . ALA A 1 67 ? 129.173 143.545 171.157 1.00 77.12 67 ALA D C 1
ATOM 485 O O . ALA A 1 67 ? 130.298 144.025 171.320 1.00 77.12 67 ALA D O 1
ATOM 487 N N . PRO A 1 68 ? 128.479 143.764 170.041 1.00 77.57 68 PRO D N 1
ATOM 488 C CA . PRO A 1 68 ? 129.018 144.646 168.995 1.00 77.57 68 PRO D CA 1
ATOM 489 C C . PRO A 1 68 ? 129.187 146.063 169.514 1.00 77.57 68 PRO D C 1
ATOM 490 O O . PRO A 1 68 ? 128.243 146.679 170.013 1.00 77.57 68 PRO D O 1
ATOM 494 N N . GLY A 1 69 ? 130.406 146.581 169.394 1.00 75.70 69 GLY D N 1
ATOM 495 C CA . GLY A 1 69 ? 130.763 147.869 169.932 1.00 75.70 69 GLY D CA 1
ATOM 496 C C . GLY A 1 69 ? 131.549 147.807 171.224 1.00 75.70 69 GLY D C 1
ATOM 497 O O . GLY A 1 69 ? 132.227 148.780 171.569 1.00 75.70 69 GLY D O 1
ATOM 498 N N . VAL A 1 70 ? 131.473 146.691 171.942 1.00 74.11 70 VAL D N 1
ATOM 499 C CA . VAL A 1 70 ? 132.237 146.518 173.172 1.00 74.11 70 VAL D CA 1
ATOM 500 C C . VAL A 1 70 ? 133.627 145.968 172.888 1.00 74.11 70 VAL D C 1
ATOM 501 O O . VAL A 1 70 ? 134.617 146.451 173.441 1.00 74.11 70 VAL D O 1
ATOM 505 N N . SER A 1 71 ? 133.721 144.965 172.023 1.00 73.22 71 SER D N 1
ATOM 506 C CA . SER A 1 71 ? 134.977 144.308 171.713 1.00 73.22 71 SER D CA 1
ATOM 507 C C . SER A 1 71 ? 135.571 144.881 170.429 1.00 73.22 71 SER D C 1
ATOM 508 O O . SER A 1 71 ? 135.013 145.779 169.798 1.00 73.22 71 SER D O 1
ATOM 511 N N . ILE A 1 72 ? 136.724 144.343 170.042 1.00 72.04 72 ILE D N 1
ATOM 512 C CA . ILE A 1 72 ? 137.473 144.830 168.887 1.00 72.04 72 ILE D CA 1
ATOM 513 C C . ILE A 1 72 ? 136.981 144.072 167.657 1.00 72.04 72 ILE D C 1
ATOM 514 O O . ILE A 1 72 ? 137.255 142.867 167.541 1.00 72.04 72 ILE D O 1
ATOM 519 N N . PRO A 1 73 ? 136.276 144.716 166.732 1.00 70.73 73 PRO D N 1
ATOM 520 C CA . PRO A 1 73 ? 135.835 144.013 165.526 1.00 70.73 73 PRO D CA 1
ATOM 521 C C . PRO A 1 73 ? 136.971 143.840 164.531 1.00 70.73 73 PRO D C 1
ATOM 522 O O . PRO A 1 73 ? 137.756 144.758 164.284 1.00 70.73 73 PRO D O 1
ATOM 526 N N . PHE A 1 74 ? 137.054 142.643 163.964 1.00 70.89 74 PHE D N 1
ATOM 527 C CA . PHE A 1 74 ? 137.988 142.316 162.894 1.00 70.89 74 PHE D CA 1
ATOM 528 C C . PHE A 1 74 ? 137.166 142.259 161.610 1.00 70.89 74 PHE D C 1
ATOM 529 O O . PHE A 1 74 ? 136.394 141.324 161.396 1.00 70.89 74 PHE D O 1
ATOM 537 N N . VAL A 1 75 ? 137.310 143.283 160.773 1.00 68.46 75 VAL D N 1
ATOM 538 C CA . VAL A 1 75 ? 136.517 143.366 159.555 1.00 68.46 75 VAL D CA 1
ATOM 539 C C . VAL A 1 75 ? 137.346 142.912 158.358 1.00 68.46 75 VAL D C 1
ATOM 540 O O . VAL A 1 75 ? 138.575 142.839 158.405 1.00 68.46 75 VAL D O 1
ATOM 544 N N . LEU A 1 76 ? 136.650 142.599 157.265 1.00 68.83 76 LEU D N 1
ATOM 545 C CA . LEU A 1 76 ? 137.303 142.134 156.044 1.00 68.83 76 LEU D CA 1
ATOM 546 C C . LEU A 1 76 ? 136.335 142.419 154.896 1.00 68.83 76 LEU D C 1
ATOM 547 O O . LEU A 1 76 ? 135.338 141.710 154.743 1.00 68.83 76 LEU D O 1
ATOM 552 N N . ASP A 1 77 ? 136.631 143.451 154.106 1.00 72.14 77 ASP D N 1
ATOM 553 C CA . ASP A 1 77 ? 135.646 143.993 153.174 1.00 72.14 77 ASP D CA 1
ATOM 554 C C . ASP A 1 77 ? 136.265 144.302 151.818 1.00 72.14 77 ASP D C 1
ATOM 555 O O . ASP A 1 77 ? 136.008 145.357 151.231 1.00 72.14 77 ASP D O 1
ATOM 560 N N . MET A 1 78 ? 137.114 143.404 151.317 1.00 71.66 78 MET D N 1
ATOM 561 C CA . MET A 1 78 ? 137.649 143.469 149.956 1.00 71.66 78 MET D CA 1
ATOM 562 C C . MET A 1 78 ? 138.586 144.661 149.784 1.00 71.66 78 MET D C 1
ATOM 563 O O . MET A 1 78 ? 139.257 144.796 148.757 1.00 71.66 78 MET D O 1
ATOM 568 N N . PHE A 1 79 ? 138.672 145.514 150.798 1.00 68.24 79 PHE D N 1
ATOM 569 C CA . PHE A 1 79 ? 139.761 146.471 150.909 1.00 68.24 79 PHE D CA 1
ATOM 570 C C . PHE A 1 79 ? 140.821 145.956 151.868 1.00 68.24 79 PHE D C 1
ATOM 571 O O . PHE A 1 79 ? 142.010 145.913 151.533 1.00 68.24 79 PHE D O 1
ATOM 579 N N . SER A 1 80 ? 140.392 145.530 153.056 1.00 66.64 80 SER D N 1
ATOM 580 C CA . SER A 1 80 ? 141.287 144.819 153.955 1.00 66.64 80 SER D CA 1
ATOM 581 C C . SER A 1 80 ? 141.824 143.555 153.301 1.00 66.64 80 SER D C 1
ATOM 582 O O . SER A 1 80 ? 142.995 143.217 153.474 1.00 66.64 80 SER D O 1
ATOM 585 N N . ALA A 1 81 ? 140.997 142.861 152.519 1.00 66.65 81 ALA D N 1
ATOM 586 C CA . ALA A 1 81 ? 141.441 141.614 151.901 1.00 66.65 81 ALA D CA 1
ATOM 587 C C . ALA A 1 81 ? 142.487 141.871 150.822 1.00 66.65 81 ALA D C 1
ATOM 588 O O . ALA A 1 81 ? 143.504 141.168 150.747 1.00 66.65 81 ALA D O 1
ATOM 590 N N . LEU A 1 82 ? 142.249 142.871 149.969 1.00 66.89 82 LEU D N 1
ATOM 591 C CA . LEU A 1 82 ? 143.227 143.213 148.942 1.00 66.89 82 LEU D CA 1
ATOM 592 C C . LEU A 1 82 ? 144.529 143.692 149.565 1.00 66.89 82 LEU D C 1
ATOM 593 O O . LEU A 1 82 ? 145.620 143.305 149.125 1.00 66.89 82 LEU D O 1
ATOM 598 N N . MET A 1 83 ? 144.438 144.533 150.596 1.00 66.65 83 MET D N 1
ATOM 599 C CA . MET A 1 83 ? 145.650 144.968 151.276 1.00 66.65 83 MET D CA 1
ATOM 600 C C . MET A 1 83 ? 146.373 143.789 151.909 1.00 66.65 83 MET D C 1
ATOM 601 O O . MET A 1 83 ? 147.602 143.702 151.842 1.00 66.65 83 MET D O 1
ATOM 606 N N . LEU A 1 84 ? 145.627 142.854 152.501 1.00 66.51 84 LEU D N 1
ATOM 607 C CA . LEU A 1 84 ? 146.242 141.672 153.092 1.00 66.51 84 LEU D CA 1
ATOM 608 C C . LEU A 1 84 ? 147.030 140.891 152.055 1.00 66.51 84 LEU D C 1
ATOM 609 O O . LEU A 1 84 ? 148.215 140.601 152.252 1.00 66.51 84 LEU D O 1
ATOM 614 N N . THR A 1 85 ? 146.391 140.546 150.935 1.00 67.36 85 THR D N 1
ATOM 615 C CA . THR A 1 85 ? 147.076 139.708 149.956 1.00 67.36 85 THR D CA 1
ATOM 616 C C . THR A 1 85 ? 148.274 140.429 149.354 1.00 67.36 85 THR D C 1
ATOM 617 O O . THR A 1 85 ? 149.353 139.840 149.221 1.00 67.36 85 THR D O 1
ATOM 621 N N . VAL A 1 86 ? 148.130 141.716 149.026 1.00 66.44 86 VAL D N 1
ATOM 622 C CA . VAL A 1 86 ? 149.231 142.405 148.364 1.00 66.44 86 VAL D CA 1
ATOM 623 C C . VAL A 1 86 ? 150.391 142.632 149.328 1.00 66.44 86 VAL D C 1
ATOM 624 O O . VAL A 1 86 ? 151.556 142.420 148.970 1.00 66.44 86 VAL D O 1
ATOM 628 N N . THR A 1 87 ? 150.106 143.050 150.566 1.00 67.72 87 THR D N 1
ATOM 629 C CA . THR A 1 87 ? 151.187 143.263 151.522 1.00 67.72 87 THR D CA 1
ATOM 630 C C . THR A 1 87 ? 151.849 141.955 151.931 1.00 67.72 87 THR D C 1
ATOM 631 O O . THR A 1 87 ? 153.061 141.929 152.165 1.00 67.72 87 THR D O 1
ATOM 635 N N . SER A 1 88 ? 151.093 140.857 152.002 1.00 67.72 88 SER D N 1
ATOM 636 C CA . SER A 1 88 ? 151.712 139.576 152.317 1.00 67.72 88 SER D CA 1
ATOM 637 C C . SER A 1 88 ? 152.576 139.090 151.164 1.00 67.72 88 SER D C 1
ATOM 638 O O . SER A 1 88 ? 153.640 138.505 151.386 1.00 67.72 88 SER D O 1
ATOM 641 N N . LEU A 1 89 ? 152.144 139.331 149.924 1.00 66.44 89 LEU D N 1
ATOM 642 C CA . LEU A 1 89 ? 152.991 139.014 148.779 1.00 66.44 89 LEU D CA 1
ATOM 643 C C . LEU A 1 89 ? 154.275 139.832 148.809 1.00 66.44 89 LEU D C 1
ATOM 644 O O . LEU A 1 89 ? 155.364 139.306 148.546 1.00 66.44 89 LEU D O 1
ATOM 649 N N . LEU A 1 90 ? 154.165 141.121 149.133 1.00 67.17 90 LEU D N 1
ATOM 650 C CA . LEU A 1 90 ? 155.354 141.961 149.225 1.00 67.17 90 LEU D CA 1
ATOM 651 C C . LEU A 1 90 ? 156.294 141.467 150.314 1.00 67.17 90 LEU D C 1
ATOM 652 O O . LEU A 1 90 ? 157.511 141.407 150.111 1.00 67.17 90 LEU D O 1
ATOM 657 N N . THR A 1 91 ? 155.747 141.112 151.478 1.00 67.53 91 THR D N 1
ATOM 658 C CA . THR A 1 91 ? 156.580 140.604 152.561 1.00 67.53 91 THR D CA 1
ATOM 659 C C . THR A 1 91 ? 157.254 139.296 152.169 1.00 67.53 91 THR D C 1
ATOM 660 O O . THR A 1 91 ? 158.434 139.087 152.465 1.00 67.53 91 THR D O 1
ATOM 664 N N . LEU A 1 92 ? 156.526 138.410 151.488 1.00 66.79 92 LEU D N 1
ATOM 665 C CA . LEU A 1 92 ? 157.109 137.141 151.068 1.00 66.79 92 LEU D CA 1
ATOM 666 C C . LEU A 1 92 ? 158.254 137.356 150.087 1.00 66.79 92 LEU D C 1
ATOM 667 O O . LEU A 1 92 ? 159.324 136.750 150.229 1.00 66.79 92 LEU D O 1
ATOM 672 N N . THR A 1 93 ? 158.061 138.229 149.095 1.00 68.83 93 THR D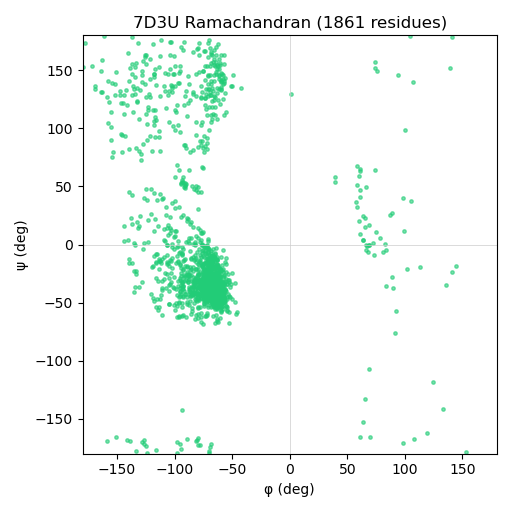 N 1
ATOM 673 C CA . THR A 1 93 ? 159.122 138.449 148.116 1.00 68.83 93 THR D CA 1
ATOM 674 C C . THR A 1 93 ? 160.306 139.188 148.729 1.00 68.83 93 THR D C 1
ATOM 675 O O . THR A 1 93 ? 161.460 138.898 148.396 1.00 68.83 93 THR D O 1
ATOM 679 N N . CYS A 1 94 ? 160.054 140.130 149.639 1.00 70.56 94 CYS D N 1
ATOM 680 C CA . CYS A 1 94 ? 161.168 140.812 150.286 1.00 70.56 94 CYS D CA 1
ATOM 681 C C . CYS A 1 94 ? 161.927 139.882 151.223 1.00 70.56 94 CYS D C 1
ATOM 682 O O . CYS A 1 94 ? 163.145 140.014 151.363 1.00 70.56 94 CYS D O 1
ATOM 685 N N . ALA A 1 95 ? 161.246 138.916 151.842 1.00 68.44 95 ALA D N 1
ATOM 686 C CA . ALA A 1 95 ? 161.961 137.932 152.647 1.00 68.44 95 ALA D CA 1
ATOM 687 C C . ALA A 1 95 ? 162.774 136.993 151.767 1.00 68.44 95 ALA D C 1
ATOM 688 O O . ALA A 1 95 ? 163.904 136.626 152.116 1.00 68.44 95 ALA D O 1
ATOM 690 N N . ALA A 1 96 ? 162.221 136.597 150.618 1.00 69.06 96 ALA D N 1
ATOM 691 C CA . ALA A 1 96 ? 162.977 135.765 149.688 1.00 69.06 96 ALA D CA 1
ATOM 692 C C . ALA A 1 96 ? 164.169 136.515 149.111 1.00 69.06 96 ALA D C 1
ATOM 693 O O . ALA A 1 96 ? 165.164 135.892 148.727 1.00 69.06 96 ALA D O 1
ATOM 695 N N . PHE A 1 97 ? 164.083 137.842 149.034 1.00 69.50 97 PHE D N 1
ATOM 696 C CA . PHE A 1 97 ? 165.233 138.637 148.623 1.00 69.50 97 PHE D CA 1
ATOM 697 C C . PHE A 1 97 ? 166.251 138.762 149.747 1.00 69.50 97 PHE D C 1
ATOM 698 O O . PHE A 1 97 ? 167.459 138.715 149.499 1.00 69.50 97 PHE D O 1
ATOM 706 N N . ALA A 1 98 ? 165.782 138.937 150.983 1.00 70.44 98 ALA D N 1
ATOM 707 C CA . ALA A 1 98 ? 166.695 139.074 152.110 1.00 70.44 98 ALA D CA 1
ATOM 708 C C . ALA A 1 98 ? 167.446 137.782 152.384 1.00 70.44 98 ALA D C 1
ATOM 709 O O . ALA A 1 98 ? 168.576 137.821 152.880 1.00 70.44 98 ALA D O 1
ATOM 711 N N . VAL A 1 99 ? 166.842 136.635 152.074 1.00 70.68 99 VAL D N 1
ATOM 712 C CA . VAL A 1 99 ? 167.542 135.368 152.265 1.00 70.68 99 VAL D CA 1
ATOM 713 C C . VAL A 1 99 ? 168.745 135.279 151.335 1.00 70.68 99 VAL D C 1
ATOM 714 O O . VAL A 1 99 ? 169.815 134.797 151.725 1.00 70.68 99 VAL D O 1
ATOM 718 N N . ALA A 1 100 ? 168.601 135.757 150.100 1.00 71.41 100 ALA D N 1
ATOM 719 C CA . ALA A 1 100 ? 169.704 135.702 149.149 1.00 71.41 100 ALA D CA 1
ATOM 720 C C . ALA A 1 100 ? 170.699 136.835 149.353 1.00 71.41 100 ALA D C 1
ATOM 721 O O . ALA A 1 100 ? 171.895 136.653 149.103 1.00 71.41 100 ALA D O 1
ATOM 723 N N . ALA A 1 101 ? 170.231 138.002 149.799 1.00 73.68 101 ALA D N 1
ATOM 724 C CA . ALA A 1 101 ? 171.108 139.160 149.935 1.00 73.68 101 ALA D CA 1
ATOM 725 C C . ALA A 1 101 ? 172.172 138.930 150.998 1.00 73.68 101 ALA D C 1
ATOM 726 O O . ALA A 1 101 ? 173.354 139.219 150.781 1.00 73.68 101 ALA D O 1
ATOM 728 N N . GLY A 1 102 ? 171.776 138.402 152.151 1.00 75.89 102 GLY D N 1
ATOM 729 C CA . GLY A 1 102 ? 172.695 138.259 153.260 1.00 75.89 102 GLY D CA 1
ATOM 730 C C . GLY A 1 102 ? 172.024 138.483 154.595 1.00 75.89 102 GLY D C 1
ATOM 731 O O . GLY A 1 102 ? 172.547 138.077 155.636 1.00 75.89 102 GLY D O 1
ATOM 732 N N . GLU A 1 103 ? 170.863 139.128 154.581 1.00 76.10 103 GLU D N 1
ATOM 733 C CA . GLU A 1 103 ? 170.027 139.205 155.769 1.00 76.10 103 GLU D CA 1
ATOM 734 C C . GLU A 1 103 ? 169.303 137.872 155.930 1.00 76.10 103 GLU D C 1
ATOM 735 O O . GLU A 1 103 ? 169.603 136.891 155.244 1.00 76.10 103 GLU D O 1
ATOM 741 N N . ALA A 1 104 ? 168.369 137.804 156.876 1.00 74.16 104 ALA D N 1
ATOM 742 C CA . ALA A 1 104 ? 167.579 136.621 157.200 1.00 74.16 104 ALA D CA 1
ATOM 743 C C . ALA A 1 104 ? 168.433 135.509 157.783 1.00 74.16 104 ALA D C 1
ATOM 744 O O . ALA A 1 104 ? 167.891 134.476 158.191 1.00 74.16 104 ALA D O 1
ATOM 746 N N . TYR A 1 105 ? 169.751 135.683 157.835 1.00 76.81 105 TYR D N 1
ATOM 747 C CA . TYR A 1 105 ? 170.629 134.826 158.607 1.00 76.81 105 TYR D CA 1
ATOM 748 C C . TYR A 1 105 ? 171.105 135.495 159.882 1.00 76.81 105 TYR D C 1
ATOM 749 O O . TYR A 1 105 ? 171.559 134.801 160.795 1.00 76.81 105 TYR D O 1
ATOM 758 N N . LYS A 1 106 ? 171.008 136.819 159.963 1.00 75.19 106 LYS D N 1
ATOM 759 C CA . LYS A 1 106 ? 171.263 137.519 161.207 1.00 75.19 106 LYS D CA 1
ATOM 760 C C . LYS A 1 106 ? 170.230 137.112 162.251 1.00 75.19 106 LYS D C 1
ATOM 761 O O . LYS A 1 106 ? 169.178 136.550 161.939 1.00 75.19 106 LYS D O 1
ATOM 767 N N . ARG A 1 107 ? 170.546 137.394 163.508 1.00 75.81 107 ARG D N 1
ATOM 768 C CA . ARG A 1 107 ? 169.658 137.012 164.592 1.00 75.81 107 ARG D CA 1
ATOM 769 C C . ARG A 1 107 ? 168.346 137.778 164.513 1.00 75.81 107 ARG D C 1
ATOM 770 O O . ARG A 1 107 ? 168.319 138.967 164.184 1.00 75.81 107 ARG D O 1
ATOM 778 N N . PHE A 1 108 ? 167.252 137.076 164.804 1.00 72.62 108 PHE D N 1
ATOM 779 C CA . PHE A 1 108 ? 165.932 137.679 164.986 1.00 72.62 108 PHE D CA 1
ATOM 780 C C . PHE A 1 108 ? 165.411 138.353 163.720 1.00 72.62 108 PHE D C 1
ATOM 781 O O . PHE A 1 108 ? 164.589 139.265 163.794 1.00 72.62 108 PHE D O 1
ATOM 789 N N . TYR A 1 109 ? 165.871 137.934 162.547 1.00 68.66 109 TYR D N 1
ATOM 790 C CA . TYR A 1 109 ? 165.253 138.488 161.348 1.00 68.66 109 TYR D CA 1
ATOM 791 C C . TYR A 1 109 ? 163.942 137.770 161.031 1.00 68.66 109 TYR D C 1
ATOM 792 O O . TYR A 1 109 ? 162.941 138.444 160.758 1.00 68.66 109 TYR D O 1
ATOM 801 N N . PRO A 1 110 ? 163.886 136.437 161.033 1.00 66.63 110 PRO D N 1
ATOM 802 C CA . PRO A 1 110 ? 162.603 135.760 160.800 1.00 66.63 110 PRO D CA 1
ATOM 803 C C . PRO A 1 110 ? 161.549 136.138 161.829 1.00 66.63 110 PRO D C 1
ATOM 804 O O . PRO A 1 110 ? 160.386 136.349 161.456 1.00 66.63 110 PRO D O 1
ATOM 808 N N . PRO A 1 111 ? 161.881 136.227 163.128 1.00 67.16 111 PRO D N 1
ATOM 809 C CA . PRO A 1 111 ? 160.843 136.661 164.078 1.00 67.16 111 PRO D CA 1
ATOM 810 C C . PRO A 1 111 ? 160.351 138.074 163.836 1.00 67.16 111 PRO D C 1
ATOM 811 O O . PRO A 1 111 ? 159.143 138.322 163.916 1.00 67.16 111 PRO D O 1
ATOM 815 N N . LEU A 1 112 ? 161.251 139.012 163.536 1.00 66.37 112 LEU D N 1
ATOM 816 C CA . LEU A 1 112 ? 160.834 140.403 163.396 1.00 66.37 112 LEU D CA 1
ATOM 817 C C . LEU A 1 112 ? 159.966 140.602 162.161 1.00 66.37 112 LEU D C 1
ATOM 818 O O . LEU A 1 112 ? 159.017 141.393 162.188 1.00 66.37 112 LEU D O 1
ATOM 823 N N . VAL A 1 113 ? 160.266 139.893 161.072 1.00 63.75 113 VAL D N 1
ATOM 824 C CA . VAL A 1 113 ? 159.424 139.985 159.884 1.00 63.75 113 VAL D CA 1
ATOM 825 C C . VAL A 1 113 ? 158.027 139.459 160.184 1.00 63.75 113 VAL D C 1
ATOM 826 O O . VAL A 1 113 ? 157.022 140.042 159.759 1.00 63.75 113 VAL D O 1
ATOM 830 N N . LEU A 1 114 ? 157.938 138.369 160.947 1.00 65.00 114 LEU D N 1
ATOM 831 C CA . LEU A 1 114 ? 156.631 137.817 161.283 1.00 65.00 114 LEU D CA 1
ATOM 832 C C . LEU A 1 114 ? 155.869 138.738 162.226 1.00 65.00 114 LEU D C 1
ATOM 833 O O . LEU A 1 114 ? 154.644 138.856 162.129 1.00 65.00 114 LEU D O 1
ATOM 838 N N . LEU A 1 115 ? 156.574 139.411 163.135 1.00 64.65 115 LEU D N 1
ATOM 839 C CA . LEU A 1 115 ? 155.907 140.353 164.026 1.00 64.65 115 LEU D CA 1
ATOM 840 C C . LEU A 1 115 ? 155.414 141.578 163.265 1.00 64.65 115 LEU D C 1
ATOM 841 O O . LEU A 1 115 ? 154.320 142.086 163.537 1.00 64.65 115 LEU D O 1
ATOM 846 N N . VAL A 1 116 ? 156.197 142.055 162.295 1.00 64.80 116 VAL D N 1
ATOM 847 C CA . VAL A 1 116 ? 155.742 143.147 161.439 1.00 64.80 116 VAL D CA 1
ATOM 848 C C . VAL A 1 116 ? 154.523 142.718 160.634 1.00 64.80 116 VAL D C 1
ATOM 849 O O . VAL A 1 116 ? 153.569 143.486 160.465 1.00 64.80 116 VAL D O 1
ATOM 853 N N . THR A 1 117 ? 154.532 141.483 160.131 1.00 64.57 117 THR D N 1
ATOM 854 C CA . THR A 1 117 ? 153.387 140.977 159.382 1.00 64.57 117 THR D CA 1
ATOM 855 C C . THR A 1 117 ? 152.148 140.889 160.263 1.00 64.57 117 THR D C 1
ATOM 856 O O . THR A 1 117 ? 151.044 141.241 159.830 1.00 64.57 117 THR D O 1
ATOM 860 N N . ALA A 1 118 ? 152.311 140.431 161.505 1.00 64.89 118 ALA D N 1
ATOM 861 C CA . ALA A 1 118 ? 151.186 140.381 162.431 1.00 64.89 118 ALA D CA 1
ATOM 862 C C . ALA A 1 118 ? 150.650 141.775 162.722 1.00 64.89 118 ALA D C 1
ATOM 863 O O . ALA A 1 118 ? 149.433 141.983 162.766 1.00 64.89 118 ALA D O 1
ATOM 865 N N . GLY A 1 119 ? 151.544 142.743 162.922 1.00 64.25 119 GLY D N 1
ATOM 866 C CA . GLY A 1 119 ? 151.096 144.108 163.146 1.00 64.25 119 GLY D CA 1
ATOM 867 C C . GLY A 1 119 ? 150.353 144.681 161.955 1.00 64.25 119 GLY D C 1
ATOM 868 O O . GLY A 1 119 ? 149.353 145.384 162.113 1.00 64.25 119 GLY D O 1
ATOM 869 N N . VAL A 1 120 ? 150.825 144.379 160.745 1.00 63.96 120 VAL D N 1
ATOM 870 C CA . VAL A 1 120 ? 150.155 144.859 159.540 1.00 63.96 120 VAL D CA 1
ATOM 871 C C . VAL A 1 120 ? 148.772 144.233 159.418 1.00 63.96 120 VAL D C 1
ATOM 872 O O . VAL A 1 120 ? 147.784 144.918 159.126 1.00 63.96 120 VAL D O 1
ATOM 876 N N . ASN A 1 121 ? 148.681 142.921 159.642 1.00 64.79 121 ASN D N 1
ATOM 877 C CA . ASN A 1 121 ? 147.391 142.247 159.554 1.00 64.79 121 ASN D CA 1
ATOM 878 C C . ASN A 1 121 ? 146.423 142.781 160.599 1.00 64.79 121 ASN D C 1
ATOM 879 O O . ASN A 1 121 ? 145.225 142.926 160.332 1.00 64.79 121 ASN D O 1
ATOM 884 N N . GLY A 1 122 ? 146.926 143.088 161.794 1.00 64.71 122 GLY D N 1
ATOM 885 C CA . GLY A 1 122 ? 146.072 143.675 162.810 1.00 64.71 122 GLY D CA 1
ATOM 886 C C . GLY A 1 122 ? 145.585 145.058 162.425 1.00 64.71 122 GLY D C 1
ATOM 887 O O . GLY A 1 122 ? 144.394 145.359 162.527 1.00 64.71 122 GLY D O 1
ATOM 888 N N . ALA A 1 123 ? 146.499 145.919 161.974 1.00 64.04 123 ALA D N 1
ATOM 889 C CA . ALA A 1 123 ? 146.116 147.263 161.562 1.00 64.04 123 ALA D CA 1
ATOM 890 C C . ALA A 1 123 ? 145.170 147.254 160.371 1.00 64.04 123 ALA D C 1
ATOM 891 O O . ALA A 1 123 ? 144.419 148.217 160.185 1.00 64.04 123 ALA D O 1
ATOM 893 N N . LEU A 1 124 ? 145.192 146.196 159.561 1.00 63.47 124 LEU D N 1
ATOM 894 C CA . LEU A 1 124 ? 144.276 146.117 158.429 1.00 63.47 124 LEU D CA 1
ATOM 895 C C . LEU A 1 124 ? 142.909 145.595 158.849 1.00 63.47 124 LEU D C 1
ATOM 896 O O . LEU A 1 124 ? 141.880 146.200 158.530 1.00 63.47 124 LEU D O 1
ATOM 901 N N . LEU A 1 125 ? 142.877 144.471 159.566 1.00 65.88 125 LEU D N 1
ATOM 902 C CA . LEU A 1 125 ? 141.607 143.835 159.887 1.00 65.88 125 LEU D CA 1
ATOM 903 C C . LEU A 1 125 ? 140.845 144.550 160.993 1.00 65.88 125 LEU D C 1
ATOM 904 O O . LEU A 1 125 ? 139.636 144.337 161.123 1.00 65.88 125 LEU D O 1
ATOM 909 N N . THR A 1 126 ? 141.507 145.390 161.782 1.00 67.27 126 THR D N 1
ATOM 910 C CA . THR A 1 126 ? 140.854 145.980 162.941 1.00 67.27 126 THR D CA 1
ATOM 911 C C . THR A 1 126 ? 139.721 146.908 162.514 1.00 67.27 126 THR D C 1
ATOM 912 O O . THR A 1 126 ? 139.660 147.385 161.378 1.00 67.27 126 THR D O 1
ATOM 916 N N . GLY A 1 127 ? 138.810 147.156 163.450 1.00 70.54 127 GLY D N 1
ATOM 917 C CA . GLY A 1 127 ? 137.621 147.925 163.152 1.00 70.54 127 GLY D CA 1
ATOM 918 C C . GLY A 1 127 ? 137.388 149.085 164.095 1.00 70.54 127 GLY D C 1
ATOM 919 O O . GLY A 1 127 ? 136.444 149.857 163.911 1.00 70.54 127 GLY D O 1
ATOM 920 N N . ASP A 1 128 ? 138.228 149.213 165.115 1.00 71.19 128 ASP D N 1
ATOM 921 C CA . ASP A 1 128 ? 138.171 150.334 166.038 1.00 71.19 128 ASP D CA 1
ATOM 922 C C . ASP A 1 128 ? 139.476 151.116 165.971 1.00 71.19 128 ASP D C 1
ATOM 923 O O . ASP A 1 128 ? 140.446 150.699 165.335 1.00 71.19 128 ASP D O 1
ATOM 928 N N . LEU A 1 129 ? 139.496 152.262 166.647 1.00 68.18 129 LEU D N 1
ATOM 929 C CA . LEU A 1 129 ? 140.573 153.226 166.461 1.00 68.18 129 LEU D CA 1
ATOM 930 C C . LEU A 1 129 ? 141.778 152.961 167.358 1.00 68.18 129 LEU D C 1
ATOM 931 O O . LEU A 1 129 ? 142.914 152.960 166.876 1.00 68.18 129 LEU D O 1
ATOM 936 N N . PHE A 1 130 ? 141.561 152.744 168.657 1.00 69.78 130 PHE D N 1
ATOM 937 C CA . PHE A 1 130 ? 142.702 152.612 169.558 1.00 69.78 130 PHE D CA 1
ATOM 938 C C . PHE A 1 130 ? 143.480 151.332 169.291 1.00 69.78 130 PHE D C 1
ATOM 939 O O . PHE A 1 130 ? 144.715 151.330 169.343 1.00 69.78 130 PHE D O 1
ATOM 947 N N . ASN A 1 131 ? 142.781 150.230 169.019 1.00 69.84 131 ASN D N 1
ATOM 948 C CA . ASN A 1 131 ? 143.491 149.002 168.688 1.00 69.84 131 ASN D CA 1
ATOM 949 C C . ASN A 1 131 ? 144.230 149.134 167.366 1.00 69.84 131 ASN D C 1
ATOM 950 O O . ASN A 1 131 ? 145.256 148.478 167.164 1.00 69.84 131 ASN D O 1
ATOM 955 N N . PHE A 1 132 ? 143.750 149.996 166.468 1.00 66.14 132 PHE D N 1
ATOM 956 C CA . PHE A 1 132 ? 144.534 150.304 165.279 1.00 66.14 132 PHE D CA 1
ATOM 957 C C . PHE A 1 132 ? 145.846 150.977 165.652 1.00 66.14 132 PHE D C 1
ATOM 958 O O . PHE A 1 132 ? 146.891 150.676 165.070 1.00 66.14 132 PHE D O 1
ATOM 966 N N . PHE A 1 133 ? 145.811 151.900 166.615 1.00 66.19 133 PHE D N 1
ATOM 967 C CA . PHE A 1 133 ? 147.042 152.520 167.094 1.00 66.19 133 PHE D CA 1
ATOM 968 C C . PHE A 1 133 ? 147.968 151.481 167.714 1.00 66.19 133 PHE D C 1
ATOM 969 O O . PHE A 1 133 ? 149.180 151.477 167.455 1.00 66.19 133 PHE D O 1
ATOM 977 N N . VAL A 1 134 ? 147.408 150.583 168.526 1.00 67.63 134 VAL D N 1
ATOM 978 C CA . VAL A 1 134 ? 148.208 149.537 169.154 1.00 67.63 134 VAL D CA 1
ATOM 979 C C . VAL A 1 134 ? 148.874 148.670 168.095 1.00 67.63 134 VAL D C 1
ATOM 980 O O . VAL A 1 134 ? 150.060 148.340 168.199 1.00 67.63 134 VAL D O 1
ATOM 984 N N . PHE A 1 135 ? 148.136 148.308 167.048 1.00 66.50 135 PHE D N 1
ATOM 985 C CA . PHE A 1 135 ? 148.712 147.471 166.003 1.00 66.50 135 PHE D CA 1
ATOM 986 C C . PHE A 1 135 ? 149.692 148.241 165.132 1.00 66.50 135 PHE D C 1
ATOM 987 O O . PHE A 1 135 ? 150.627 147.649 164.589 1.00 66.50 135 PHE D O 1
ATOM 995 N N . VAL A 1 136 ? 149.517 149.555 165.003 1.00 66.99 136 VAL D N 1
ATOM 996 C CA . VAL A 1 136 ? 150.527 150.365 164.332 1.00 66.99 136 VAL D CA 1
ATOM 997 C C . VAL A 1 136 ? 151.835 150.321 165.110 1.00 66.99 136 VAL D C 1
ATOM 998 O O . VAL A 1 136 ? 152.920 150.239 164.526 1.00 66.99 136 VAL D O 1
ATOM 1002 N N . GLU A 1 137 ? 151.754 150.346 166.442 1.00 69.38 137 GLU D N 1
ATOM 1003 C CA . GLU A 1 137 ? 152.976 150.205 167.235 1.00 69.38 137 GLU D CA 1
ATOM 1004 C C . GLU A 1 137 ? 153.541 148.791 167.142 1.00 69.38 137 GLU D C 1
ATOM 1005 O O . GLU A 1 137 ? 154.764 148.606 167.140 1.00 69.38 137 GLU D O 1
ATOM 1011 N N . VAL A 1 138 ? 152.671 147.781 167.076 1.00 68.27 138 VAL D N 1
ATOM 1012 C CA . VAL A 1 138 ? 153.121 146.406 166.876 1.00 68.27 138 VAL D CA 1
ATOM 1013 C C . VAL A 1 138 ? 153.804 146.245 165.527 1.00 68.27 138 VAL D C 1
ATOM 1014 O O . VAL A 1 138 ? 154.649 145.362 165.357 1.00 68.27 138 VAL D O 1
ATOM 1018 N N . MET A 1 139 ? 153.444 147.073 164.553 1.00 69.52 139 MET D N 1
ATOM 1019 C CA . MET A 1 139 ? 154.109 147.078 163.258 1.00 69.52 139 MET D CA 1
ATOM 1020 C C . MET A 1 139 ? 155.388 147.902 163.263 1.00 69.52 139 MET D C 1
ATOM 1021 O O . MET A 1 139 ? 156.327 147.584 162.525 1.00 69.52 139 MET D O 1
ATOM 1026 N N . LEU A 1 140 ? 155.449 148.946 164.090 1.00 68.74 140 LEU D N 1
ATOM 1027 C CA . LEU A 1 140 ? 156.589 149.855 164.067 1.00 68.74 140 LEU D CA 1
ATOM 1028 C C . LEU A 1 140 ? 157.750 149.344 164.908 1.00 68.74 140 LEU D C 1
ATOM 1029 O O . LEU A 1 140 ? 158.912 149.538 164.540 1.00 68.74 140 LEU D O 1
ATOM 1034 N N . LEU A 1 141 ? 157.466 148.711 166.045 1.00 68.47 141 LEU D N 1
ATOM 1035 C CA . LEU A 1 141 ? 158.552 148.266 166.914 1.00 68.47 141 LEU D CA 1
ATOM 1036 C C . LEU A 1 141 ? 159.460 147.230 166.260 1.00 68.47 141 LEU D C 1
ATOM 1037 O O . LEU A 1 141 ? 160.690 147.388 166.355 1.00 68.47 141 LEU D O 1
ATOM 1042 N N . PRO A 1 142 ? 158.961 146.174 165.606 1.00 68.19 142 PRO D N 1
ATOM 1043 C CA . PRO A 1 142 ? 159.873 145.291 164.866 1.00 68.19 142 PRO D CA 1
ATOM 1044 C C . PRO A 1 142 ? 160.503 145.964 163.672 1.00 68.19 142 PRO D C 1
ATOM 1045 O O . PRO A 1 142 ? 161.545 145.499 163.199 1.00 68.19 142 PRO D O 1
ATOM 1049 N N . SER A 1 143 ? 159.904 147.038 163.163 1.00 69.06 143 SER D N 1
ATOM 1050 C CA . SER A 1 143 ? 160.541 147.783 162.088 1.00 69.06 143 SER D CA 1
ATOM 1051 C C . SER A 1 143 ? 161.821 148.447 162.570 1.00 69.06 143 SER D C 1
ATOM 1052 O O . SER A 1 143 ? 162.804 148.523 161.827 1.00 69.06 143 SER D O 1
ATOM 1055 N N . TYR A 1 144 ? 161.829 148.929 163.813 1.00 69.40 144 TYR D N 1
ATOM 1056 C CA . TYR A 1 144 ? 163.029 149.558 164.348 1.00 69.40 144 TYR D CA 1
ATOM 1057 C C . TYR A 1 144 ? 164.148 148.546 164.535 1.00 69.40 144 TYR D C 1
ATOM 1058 O O . TYR A 1 144 ? 165.324 148.883 164.358 1.00 69.40 144 TYR D O 1
ATOM 1067 N N . GLY A 1 145 ? 163.808 147.307 164.892 1.00 69.65 145 GLY D N 1
ATOM 1068 C CA . GLY A 1 145 ? 164.820 146.272 164.979 1.00 69.65 145 GLY D CA 1
ATOM 1069 C C . GLY A 1 145 ? 165.360 145.864 163.626 1.00 69.65 145 GLY D C 1
ATOM 1070 O O . GLY A 1 145 ? 166.544 145.541 163.499 1.00 69.65 145 GLY D O 1
ATOM 1071 N N . LEU A 1 146 ? 164.510 145.877 162.597 1.00 69.62 146 LEU D N 1
ATOM 1072 C CA . LEU A 1 146 ? 164.955 145.529 161.254 1.00 69.62 146 LEU D CA 1
ATOM 1073 C C . LEU A 1 146 ? 165.845 146.600 160.643 1.00 69.62 146 LEU D C 1
ATOM 1074 O O . LEU A 1 146 ? 166.596 146.303 159.709 1.00 69.62 146 LEU D O 1
ATOM 1079 N N . MET A 1 147 ? 165.782 147.834 161.142 1.00 73.13 147 MET D N 1
ATOM 1080 C CA . MET A 1 147 ? 166.650 148.885 160.630 1.00 73.13 147 MET D CA 1
ATOM 1081 C C . MET A 1 147 ? 168.100 148.701 161.049 1.00 73.13 147 MET D C 1
ATOM 1082 O O . MET A 1 147 ? 168.980 149.345 160.469 1.00 73.13 147 MET D O 1
ATOM 1087 N N . MET A 1 148 ? 168.368 147.849 162.037 1.00 75.49 148 MET D N 1
ATOM 1088 C CA . MET A 1 148 ? 169.731 147.533 162.435 1.00 75.49 148 MET D CA 1
ATOM 1089 C C . MET A 1 148 ? 170.269 146.277 161.767 1.00 75.49 148 MET D C 1
ATOM 1090 O O . MET A 1 148 ? 171.489 146.096 161.717 1.00 75.49 148 MET D O 1
ATOM 1095 N N . ILE A 1 149 ? 169.393 145.411 161.262 1.00 74.30 149 ILE D N 1
ATOM 1096 C CA . ILE A 1 149 ? 169.832 144.218 160.548 1.00 74.30 149 ILE D CA 1
ATOM 1097 C C . ILE A 1 149 ? 170.442 144.639 159.220 1.00 74.30 149 ILE D C 1
ATOM 1098 O O . ILE A 1 149 ? 169.766 145.225 158.367 1.00 74.30 149 ILE D O 1
ATOM 1103 N N . THR A 1 150 ? 171.724 144.342 159.037 1.00 78.52 150 THR D N 1
ATOM 1104 C CA . THR A 1 150 ? 172.431 144.687 157.816 1.00 78.52 150 THR D CA 1
ATOM 1105 C C . THR A 1 150 ? 173.077 143.437 157.236 1.00 78.52 150 THR D C 1
ATOM 1106 O O . THR A 1 150 ? 173.223 142.417 157.914 1.00 78.52 150 THR D O 1
ATOM 1110 N N . ARG A 1 151 ? 173.458 143.530 155.961 1.00 78.07 151 ARG D N 1
ATOM 1111 C CA . ARG A 1 151 ? 174.099 142.405 155.290 1.00 78.07 151 ARG D CA 1
ATOM 1112 C C . ARG A 1 151 ? 175.394 142.001 155.981 1.00 78.07 151 ARG D C 1
ATOM 1113 O O . ARG A 1 151 ? 175.745 140.816 155.998 1.00 78.07 151 ARG D O 1
ATOM 1121 N N . SER A 1 152 ? 176.105 142.959 156.571 1.00 81.78 152 SER D N 1
ATOM 1122 C CA . SER A 1 152 ? 177.370 142.686 157.236 1.00 81.78 152 SER D CA 1
ATOM 1123 C C . SER A 1 152 ? 177.234 142.501 158.738 1.00 81.78 152 SER D C 1
ATOM 1124 O O . SER A 1 152 ? 178.241 142.249 159.406 1.00 81.78 152 SER D O 1
ATOM 1127 N N . GLY A 1 153 ? 176.030 142.624 159.286 1.00 78.93 153 GLY D N 1
ATOM 1128 C CA . GLY A 1 153 ? 175.826 142.451 160.706 1.00 78.93 153 GLY D CA 1
ATOM 1129 C C . GLY A 1 153 ? 176.231 143.626 161.564 1.00 78.93 153 GLY D C 1
ATOM 1130 O O . GLY A 1 153 ? 176.197 143.510 162.794 1.00 78.93 153 GLY D O 1
ATOM 1131 N N . ARG A 1 154 ? 176.618 144.745 160.968 1.00 78.42 154 ARG D N 1
ATOM 1132 C CA . ARG A 1 154 ? 177.008 145.942 161.696 1.00 78.42 154 ARG D CA 1
ATOM 1133 C C . ARG A 1 154 ? 176.034 147.074 161.389 1.00 78.42 154 ARG D C 1
ATOM 1134 O O . ARG A 1 154 ? 175.045 146.901 160.676 1.00 78.42 154 ARG D O 1
ATOM 1142 N N . ALA A 1 155 ? 176.328 148.245 161.945 1.00 76.52 155 ALA D N 1
ATOM 1143 C CA . ALA A 1 155 ? 175.537 149.439 161.696 1.00 76.52 155 ALA D CA 1
ATOM 1144 C C . ALA A 1 155 ? 176.445 150.651 161.821 1.00 76.52 155 ALA D C 1
ATOM 1145 O O . ALA A 1 155 ? 177.408 150.645 162.591 1.00 76.52 155 ALA D O 1
ATOM 1147 N N . SER A 1 156 ? 176.136 151.685 161.049 1.00 75.24 156 SER D N 1
ATOM 1148 C CA . SER A 1 156 ? 176.961 152.878 160.995 1.00 75.24 156 SER D CA 1
ATOM 1149 C C . SER A 1 156 ? 176.314 154.012 161.782 1.00 75.24 156 SER D C 1
ATOM 1150 O O . SER A 1 156 ? 175.189 153.907 162.273 1.00 75.24 156 SER D O 1
ATOM 1153 N N . VAL A 1 157 ? 177.050 155.119 161.898 1.00 72.55 157 VAL D N 1
ATOM 1154 C CA . VAL A 1 157 ? 176.491 156.318 162.508 1.00 72.55 157 VAL D CA 1
ATOM 1155 C C . VAL A 1 157 ? 175.344 156.853 161.666 1.00 72.55 157 VAL D C 1
ATOM 1156 O O . VAL A 1 157 ? 174.357 157.371 162.200 1.00 72.55 157 VAL D O 1
ATOM 1160 N N . VAL A 1 158 ? 175.443 156.725 160.343 1.00 73.37 158 VAL D N 1
ATOM 1161 C CA . VAL A 1 158 ? 174.367 157.175 159.469 1.00 73.37 158 VAL D CA 1
ATOM 1162 C C . VAL A 1 158 ? 173.143 156.285 159.628 1.00 73.37 158 VAL D C 1
ATOM 1163 O O . VAL A 1 158 ? 172.008 156.771 159.711 1.00 73.37 158 VAL D O 1
ATOM 1167 N N . GLY A 1 159 ? 173.350 154.970 159.658 1.00 71.79 159 GLY D N 1
ATOM 1168 C CA . GLY A 1 159 ? 172.256 154.036 159.839 1.00 71.79 159 GLY D CA 1
ATOM 1169 C C . GLY A 1 159 ? 171.601 154.093 161.199 1.00 71.79 159 GLY D C 1
ATOM 1170 O O . GLY A 1 159 ? 170.548 153.474 161.384 1.00 71.79 159 GLY D O 1
ATOM 1171 N N . VAL A 1 160 ? 172.193 154.811 162.151 1.00 69.06 160 VAL D N 1
ATOM 1172 C CA . VAL A 1 160 ? 171.604 154.945 163.477 1.00 69.06 160 VAL D CA 1
ATOM 1173 C C . VAL A 1 160 ? 170.991 156.332 163.599 1.00 69.06 160 VAL D C 1
ATOM 1174 O O . VAL A 1 160 ? 170.007 156.522 164.318 1.00 69.06 160 VAL D O 1
ATOM 1178 N N . ALA A 1 161 ? 171.539 157.308 162.871 1.00 69.12 161 ALA D N 1
ATOM 1179 C CA . ALA A 1 161 ? 170.904 158.620 162.823 1.00 69.12 161 ALA D CA 1
ATOM 1180 C C . ALA A 1 161 ? 169.594 158.558 162.051 1.00 69.12 161 ALA D C 1
ATOM 1181 O O . ALA A 1 161 ? 168.604 159.193 162.438 1.00 69.12 161 ALA D O 1
ATOM 1183 N N . ALA A 1 162 ? 169.568 157.789 160.961 1.00 69.77 162 ALA D N 1
ATOM 1184 C CA . ALA A 1 162 ? 168.317 157.564 160.248 1.00 69.77 162 ALA D CA 1
ATOM 1185 C C . ALA A 1 162 ? 167.294 156.881 161.142 1.00 69.77 162 ALA D C 1
ATOM 1186 O O . ALA A 1 162 ? 166.106 157.215 161.105 1.00 69.77 162 ALA D O 1
ATOM 1188 N N . SER A 1 163 ? 167.738 155.926 161.963 1.00 69.21 163 SER D N 1
ATOM 1189 C CA . SER A 1 163 ? 166.820 155.256 162.877 1.00 69.21 163 SER D CA 1
ATOM 1190 C C . SER A 1 163 ? 166.314 156.211 163.949 1.00 69.21 163 SER D C 1
ATOM 1191 O O . SER A 1 163 ? 165.134 156.171 164.316 1.00 69.21 163 SER D O 1
ATOM 1194 N N . ARG A 1 164 ? 167.193 157.070 164.468 1.00 68.52 164 ARG D N 1
ATOM 1195 C CA . ARG A 1 164 ? 166.764 158.097 165.410 1.00 68.52 164 ARG D CA 1
ATOM 1196 C C . ARG A 1 164 ? 165.675 158.965 164.802 1.00 68.52 164 ARG D C 1
ATOM 1197 O O . ARG A 1 164 ? 164.629 159.189 165.418 1.00 68.52 164 ARG D O 1
ATOM 1205 N N . LEU A 1 165 ? 165.907 159.458 163.584 1.00 68.44 165 LEU D N 1
ATOM 1206 C CA . LEU A 1 165 ? 164.922 160.315 162.930 1.00 68.44 165 LEU D CA 1
ATOM 1207 C C . LEU A 1 165 ? 163.611 159.575 162.698 1.00 68.44 165 LEU D C 1
ATOM 1208 O O . LEU A 1 165 ? 162.526 160.118 162.946 1.00 68.44 165 LEU D O 1
ATOM 1213 N N . TYR A 1 166 ? 163.697 158.332 162.223 1.00 70.52 166 TYR D N 1
ATOM 1214 C CA . TYR A 1 166 ? 162.512 157.524 161.961 1.00 70.52 166 TYR D CA 1
ATOM 1215 C C . TYR A 1 166 ? 161.674 157.360 163.220 1.00 70.52 166 TYR D C 1
ATOM 1216 O O . TYR A 1 166 ? 160.479 157.678 163.237 1.00 70.52 166 TYR D O 1
ATOM 1225 N N . ILE A 1 167 ? 162.292 156.863 164.292 1.00 68.16 167 ILE D N 1
ATOM 1226 C CA . ILE A 1 167 ? 161.554 156.605 165.525 1.00 68.16 167 ILE D CA 1
ATOM 1227 C C . ILE A 1 167 ? 161.045 157.904 166.131 1.00 68.16 167 ILE D C 1
ATOM 1228 O O . ILE A 1 167 ? 159.953 157.949 166.708 1.00 68.16 167 ILE D O 1
ATOM 1233 N N . SER A 1 168 ? 161.815 158.985 166.002 1.00 69.92 168 SER D N 1
ATOM 1234 C CA . SER A 1 168 ? 161.399 160.256 166.579 1.00 69.92 168 SER D CA 1
ATOM 1235 C C . SER A 1 168 ? 160.147 160.785 165.895 1.00 69.92 168 SER D C 1
ATOM 1236 O O . SER A 1 168 ? 159.150 161.091 166.557 1.00 69.92 168 SER D O 1
ATOM 1239 N N . VAL A 1 169 ? 160.174 160.896 164.564 1.00 67.82 169 VAL D N 1
ATOM 1240 C CA . VAL A 1 169 ? 159.002 161.408 163.855 1.00 67.82 169 VAL D CA 1
ATOM 1241 C C . VAL A 1 169 ? 157.884 160.389 163.739 1.00 67.82 169 VAL D C 1
ATOM 1242 O O . VAL A 1 169 ? 156.792 160.739 163.278 1.00 67.82 169 VAL D O 1
ATOM 1246 N N . ASN A 1 170 ? 158.119 159.138 164.129 1.00 67.49 170 ASN D N 1
ATOM 1247 C CA . ASN A 1 170 ? 157.054 158.144 164.168 1.00 67.49 170 ASN D CA 1
ATOM 1248 C C . ASN A 1 170 ? 156.450 157.988 165.555 1.00 67.49 170 ASN D C 1
ATOM 1249 O O . ASN A 1 170 ? 155.244 157.758 165.674 1.00 67.49 170 ASN D O 1
ATOM 1254 N N . LEU A 1 171 ? 157.261 158.102 166.609 1.00 65.97 171 LEU D N 1
ATOM 1255 C CA . LEU A 1 171 ? 156.702 158.180 167.952 1.00 65.97 171 LEU D CA 1
ATOM 1256 C C . LEU A 1 171 ? 155.890 159.454 168.133 1.00 65.97 171 LEU D C 1
ATOM 1257 O O . LEU A 1 171 ? 154.901 159.459 168.872 1.00 65.97 171 LEU D O 1
ATOM 1262 N N . LEU A 1 172 ? 156.282 160.535 167.458 1.00 65.53 172 LEU D N 1
ATOM 1263 C CA . LEU A 1 172 ? 155.492 161.758 167.506 1.00 65.53 172 LEU D CA 1
ATOM 1264 C C . LEU A 1 172 ? 154.182 161.591 166.749 1.00 65.53 172 LEU D C 1
ATOM 1265 O O . LEU A 1 172 ? 153.126 162.022 167.224 1.00 65.53 172 LEU D O 1
ATOM 1270 N N . ALA A 1 173 ? 154.225 160.957 165.575 1.00 64.47 173 ALA D N 1
ATOM 1271 C CA . ALA A 1 173 ? 152.995 160.706 164.832 1.00 64.47 173 ALA D CA 1
ATOM 1272 C C . ALA A 1 173 ? 152.094 159.735 165.580 1.00 64.47 173 ALA D C 1
ATOM 1273 O O . ALA A 1 173 ? 150.870 159.902 165.602 1.00 64.47 173 ALA D O 1
ATOM 1275 N N . SER A 1 174 ? 152.683 158.715 166.205 1.00 63.71 174 SER D N 1
ATOM 1276 C CA . SER A 1 174 ? 151.893 157.773 166.988 1.00 63.71 174 SER D CA 1
ATOM 1277 C C . SER A 1 174 ? 151.220 158.465 168.163 1.00 63.71 174 SER D C 1
ATOM 1278 O O . SER A 1 174 ? 150.049 158.207 168.461 1.00 63.71 174 SER D O 1
ATOM 1281 N N . THR A 1 175 ? 151.936 159.364 168.835 1.00 63.15 175 THR D N 1
ATOM 1282 C CA . THR A 1 175 ? 151.342 160.047 169.974 1.00 63.15 175 THR D CA 1
ATOM 1283 C C . THR A 1 175 ? 150.296 161.062 169.534 1.00 63.15 175 THR D C 1
ATOM 1284 O O . THR A 1 175 ? 149.308 161.275 170.242 1.00 63.15 175 THR D O 1
ATOM 1288 N N . ILE A 1 176 ? 150.479 161.685 168.370 1.00 62.89 176 ILE D N 1
ATOM 1289 C CA . ILE A 1 176 ? 149.438 162.563 167.845 1.00 62.89 176 ILE D CA 1
ATOM 1290 C C . ILE A 1 176 ? 148.194 161.755 167.497 1.00 62.89 176 ILE D C 1
ATOM 1291 O O . ILE A 1 176 ? 147.064 162.192 167.745 1.00 62.89 176 ILE D O 1
ATOM 1296 N N . LEU A 1 177 ? 148.380 160.561 166.931 1.00 62.80 177 LEU D N 1
ATOM 1297 C CA . LEU A 1 177 ? 147.251 159.668 166.690 1.00 62.80 177 LEU D CA 1
ATOM 1298 C C . LEU A 1 177 ? 146.563 159.298 167.995 1.00 62.80 177 LEU D C 1
ATOM 1299 O O . LEU A 1 177 ? 145.331 159.219 168.059 1.00 62.80 177 LEU D O 1
ATOM 1304 N N . LEU A 1 178 ? 147.345 159.072 169.049 1.00 62.97 178 LEU D N 1
ATOM 1305 C CA . LEU A 1 178 ? 146.762 158.721 170.339 1.00 62.97 178 LEU D CA 1
ATOM 1306 C C . LEU A 1 178 ? 145.963 159.882 170.918 1.00 62.97 178 LEU D C 1
ATOM 1307 O O . LEU A 1 178 ? 144.876 159.681 171.468 1.00 62.97 178 LEU D O 1
ATOM 1312 N N . ILE A 1 179 ? 146.484 161.103 170.800 1.00 63.89 179 ILE D N 1
ATOM 1313 C CA . ILE A 1 179 ? 145.754 162.271 171.280 1.00 63.89 179 ILE D CA 1
ATOM 1314 C C . ILE A 1 179 ? 144.480 162.473 170.471 1.00 63.89 179 ILE D C 1
ATOM 1315 O O . ILE A 1 179 ? 143.434 162.845 171.015 1.00 63.89 179 ILE D O 1
ATOM 1320 N N . GLY A 1 180 ? 144.540 162.221 169.163 1.00 64.78 180 GLY D N 1
ATOM 1321 C CA . GLY A 1 180 ? 143.341 162.324 168.350 1.00 64.78 180 GLY D CA 1
ATOM 1322 C C . GLY A 1 180 ? 142.290 161.301 168.735 1.00 64.78 180 GLY D C 1
ATOM 1323 O O . GLY A 1 180 ? 141.100 161.614 168.803 1.00 64.78 180 GLY D O 1
ATOM 1324 N N . VAL A 1 181 ? 142.717 160.063 168.991 1.00 64.23 181 VAL D N 1
ATOM 1325 C CA . VAL A 1 181 ? 141.790 159.032 169.449 1.00 64.23 181 VAL D CA 1
ATOM 1326 C C . VAL A 1 181 ? 141.200 159.414 170.800 1.00 64.23 181 VAL D C 1
ATOM 1327 O O . VAL A 1 181 ? 140.009 159.205 171.059 1.00 64.23 181 VAL D O 1
ATOM 1331 N N . ALA A 1 182 ? 142.020 159.997 171.676 1.00 64.45 182 ALA D N 1
ATOM 1332 C CA . ALA A 1 182 ? 141.526 160.433 172.976 1.00 64.45 182 ALA D CA 1
ATOM 1333 C C . ALA A 1 182 ? 140.476 161.523 172.828 1.00 64.45 182 ALA D C 1
ATOM 1334 O O . ALA A 1 182 ? 139.450 161.503 173.513 1.00 64.45 182 ALA D O 1
ATOM 1336 N N . LEU A 1 183 ? 140.702 162.475 171.925 1.00 65.40 183 LEU D N 1
ATOM 1337 C CA . LEU A 1 183 ? 139.724 163.542 171.740 1.00 65.40 183 LEU D CA 1
ATOM 1338 C C . LEU A 1 183 ? 138.450 163.029 171.080 1.00 65.40 183 LEU D C 1
ATOM 1339 O O . LEU A 1 183 ? 137.354 163.504 171.401 1.00 65.40 183 LEU D O 1
ATOM 1344 N N . ILE A 1 184 ? 138.568 162.062 170.166 1.00 66.09 184 ILE D N 1
ATOM 1345 C CA . ILE A 1 184 ? 137.378 161.442 169.589 1.00 66.09 184 ILE D CA 1
ATOM 1346 C C . ILE A 1 184 ? 136.574 160.737 170.671 1.00 66.09 184 ILE D C 1
ATOM 1347 O O . ILE A 1 184 ? 135.344 160.853 170.727 1.00 66.09 184 ILE D O 1
ATOM 1352 N N . TYR A 1 185 ? 137.253 159.998 171.550 1.00 70.41 185 TYR D N 1
ATOM 1353 C CA . TYR A 1 185 ? 136.555 159.337 172.647 1.00 70.41 185 TYR D CA 1
ATOM 1354 C C . TYR A 1 185 ? 135.993 160.344 173.640 1.00 70.41 185 TYR D C 1
ATOM 1355 O O . TYR A 1 185 ? 135.022 160.046 174.342 1.00 70.41 185 TYR D O 1
ATOM 1364 N N . GLY A 1 186 ? 136.589 161.528 173.720 1.00 69.68 186 GLY D N 1
ATOM 1365 C CA . GLY A 1 186 ? 136.099 162.556 174.612 1.00 69.68 186 GLY D CA 1
ATOM 1366 C C . GLY A 1 186 ? 134.829 163.215 174.120 1.00 69.68 186 GLY D C 1
ATOM 1367 O O . GLY A 1 186 ? 133.878 163.385 174.887 1.00 69.68 186 GLY D O 1
ATOM 1368 N N . VAL A 1 187 ? 134.798 163.589 172.841 1.00 69.41 187 VAL D N 1
ATOM 1369 C CA . VAL A 1 187 ? 133.628 164.274 172.301 1.00 69.41 187 VAL D CA 1
ATOM 1370 C C . VAL A 1 187 ? 132.514 163.285 171.977 1.00 69.41 187 VAL D C 1
ATOM 1371 O O . VAL A 1 187 ? 131.351 163.507 172.330 1.00 69.41 187 VAL D O 1
ATOM 1375 N N . THR A 1 188 ? 132.841 162.188 171.302 1.00 69.67 188 THR D N 1
ATOM 1376 C CA . THR A 1 188 ? 131.881 161.124 171.065 1.00 69.67 188 THR D CA 1
ATOM 1377 C C . THR A 1 188 ? 131.941 160.140 172.229 1.00 69.67 188 THR D C 1
ATOM 1378 O O . THR A 1 188 ? 132.529 160.418 173.276 1.00 69.67 188 THR D O 1
ATOM 1382 N N . GLY A 1 189 ? 131.325 158.979 172.063 1.00 71.37 189 GLY D N 1
ATOM 1383 C CA . GLY A 1 189 ? 131.308 158.005 173.131 1.00 71.37 189 GLY D CA 1
ATOM 1384 C C . GLY A 1 189 ? 132.275 156.861 172.925 1.00 71.37 189 GLY D C 1
ATOM 1385 O O . GLY A 1 189 ? 132.817 156.326 173.893 1.00 71.37 189 GLY D O 1
ATOM 1386 N N . THR A 1 190 ? 132.512 156.478 171.675 1.00 70.93 190 THR D N 1
ATOM 1387 C CA . THR A 1 190 ? 133.266 155.272 171.378 1.00 70.93 190 THR D CA 1
ATOM 1388 C C . THR A 1 190 ? 134.406 155.574 170.420 1.00 70.93 190 THR D C 1
ATOM 1389 O O . THR A 1 190 ? 134.388 156.561 169.683 1.00 70.93 190 THR D O 1
ATOM 1393 N N . VAL A 1 191 ? 135.407 154.693 170.444 1.00 68.95 191 VAL D N 1
ATOM 1394 C CA . VAL A 1 191 ? 136.492 154.729 169.470 1.00 68.95 191 VAL D CA 1
ATOM 1395 C C . VAL A 1 191 ? 136.250 153.781 168.307 1.00 68.95 191 VAL D C 1
ATOM 1396 O O . VAL A 1 191 ? 137.036 153.787 167.346 1.00 68.95 191 VAL D O 1
ATOM 1400 N N . ASN A 1 192 ? 135.204 152.961 168.365 1.00 71.00 192 ASN D N 1
ATOM 1401 C CA . ASN A 1 192 ? 134.865 152.079 167.258 1.00 71.00 192 ASN D CA 1
ATOM 1402 C C . ASN A 1 192 ? 134.581 152.897 166.007 1.00 71.00 192 ASN D C 1
ATOM 1403 O O . ASN A 1 192 ? 133.865 153.899 166.059 1.00 71.00 192 ASN D O 1
ATOM 1408 N N . ILE A 1 193 ? 135.148 152.470 164.877 1.00 70.61 193 ILE D N 1
ATOM 1409 C CA . ILE A 1 193 ? 134.978 153.237 163.647 1.00 70.61 193 ILE D CA 1
ATOM 1410 C C . ILE A 1 193 ? 133.545 153.137 163.143 1.00 70.61 193 ILE D C 1
ATOM 1411 O O . ILE A 1 193 ? 133.022 154.086 162.548 1.00 70.61 193 ILE D O 1
ATOM 1416 N N . ALA A 1 194 ? 132.880 152.006 163.381 1.00 71.52 194 ALA D N 1
ATOM 1417 C CA . ALA A 1 194 ? 131.499 151.856 162.937 1.00 71.52 194 ALA D CA 1
ATOM 1418 C C . ALA A 1 194 ? 130.572 152.798 163.693 1.00 71.52 194 ALA D C 1
ATOM 1419 O O . ALA A 1 194 ? 129.770 153.515 163.085 1.00 71.52 194 ALA D O 1
ATOM 1421 N N . GLN A 1 195 ? 130.668 152.813 165.024 1.00 73.26 195 GLN D N 1
ATOM 1422 C CA . GLN A 1 195 ? 129.814 153.673 165.834 1.00 73.26 195 GLN D CA 1
ATOM 1423 C C . GLN A 1 195 ? 130.074 155.153 165.598 1.00 73.26 195 GLN D C 1
ATOM 1424 O O . GLN A 1 195 ? 129.318 155.986 166.107 1.00 73.26 195 GLN D O 1
ATOM 1430 N N . LEU A 1 196 ? 131.120 155.495 164.850 1.00 70.96 196 LEU D N 1
ATOM 1431 C CA . LEU A 1 196 ? 131.363 156.854 164.373 1.00 70.96 196 LEU D CA 1
ATOM 1432 C C . LEU A 1 196 ? 130.923 157.009 162.925 1.00 70.96 196 LEU D C 1
ATOM 1433 O O . LEU A 1 196 ? 131.581 157.689 162.136 1.00 70.96 196 LEU D O 1
ATOM 1438 N N . HIS A 1 197 ? 129.810 156.361 162.564 1.00 74.22 197 HIS D N 1
ATOM 1439 C CA . HIS A 1 197 ? 129.371 156.288 161.173 1.00 74.22 197 HIS D CA 1
ATOM 1440 C C . HIS A 1 197 ? 129.321 157.648 160.494 1.00 74.22 197 HIS D C 1
ATOM 1441 O O . HIS A 1 197 ? 129.555 157.746 159.286 1.00 74.22 197 HIS D O 1
ATOM 1448 N N . GLY A 1 198 ? 128.989 158.699 161.231 1.00 76.23 198 GLY D N 1
ATOM 1449 C CA . GLY A 1 198 ? 128.908 160.009 160.623 1.00 76.23 198 GLY D CA 1
ATOM 1450 C C . GLY A 1 198 ? 129.375 161.122 161.531 1.00 76.23 198 GLY D C 1
ATOM 1451 O O . GLY A 1 198 ? 129.107 162.296 161.265 1.00 76.23 198 GLY D O 1
ATOM 1452 N N . ALA A 1 199 ? 130.088 160.776 162.601 1.00 77.16 199 ALA D N 1
ATOM 1453 C CA . ALA A 1 199 ? 130.414 161.772 163.611 1.00 77.16 199 ALA D CA 1
ATOM 1454 C C . ALA A 1 199 ? 131.596 162.627 163.181 1.00 77.16 199 ALA D C 1
ATOM 1455 O O . ALA A 1 199 ? 132.552 162.805 163.939 1.00 77.16 199 ALA D O 1
ATOM 1457 N N . ALA A 1 200 ? 131.545 163.143 161.957 1.00 77.14 200 ALA D N 1
ATOM 1458 C CA . ALA A 1 200 ? 132.415 164.235 161.536 1.00 77.14 200 ALA D CA 1
ATOM 1459 C C . ALA A 1 200 ? 131.707 165.269 160.680 1.00 77.14 200 ALA D C 1
ATOM 1460 O O . ALA A 1 200 ? 132.241 166.370 160.512 1.00 77.14 200 ALA D O 1
ATOM 1462 N N . SER A 1 201 ? 130.533 164.963 160.133 1.00 81.72 201 SER D N 1
ATOM 1463 C CA . SER A 1 201 ? 129.710 165.921 159.416 1.00 81.72 201 SER D CA 1
ATOM 1464 C C . SER A 1 201 ? 128.522 166.385 160.245 1.00 81.72 201 SER D C 1
ATOM 1465 O O . SER A 1 201 ? 127.633 167.060 159.718 1.00 81.72 201 SER D O 1
ATOM 1468 N N . GLU A 1 202 ? 128.489 166.036 161.529 1.00 84.35 202 GLU D N 1
ATOM 1469 C CA . GLU A 1 202 ? 127.427 166.447 162.436 1.00 84.35 202 GLU D CA 1
ATOM 1470 C C . GLU A 1 202 ? 127.861 167.561 163.375 1.00 84.35 202 GLU D C 1
ATOM 1471 O O . GLU A 1 202 ? 127.046 168.416 163.734 1.00 84.35 202 GLU D O 1
ATOM 1477 N N . ASP A 1 203 ? 129.127 167.569 163.784 1.00 81.16 203 ASP D N 1
ATOM 1478 C CA . ASP A 1 203 ? 129.662 168.632 164.620 1.00 81.16 203 ASP D CA 1
ATOM 1479 C C . ASP A 1 203 ? 131.161 168.727 164.388 1.00 81.16 203 ASP D C 1
ATOM 1480 O O . ASP A 1 203 ? 131.844 167.707 164.272 1.00 81.16 203 ASP D O 1
ATOM 1485 N N . THR A 1 204 ? 131.664 169.960 164.321 1.00 77.36 204 THR D N 1
ATOM 1486 C CA . THR A 1 204 ? 133.074 170.179 164.029 1.00 77.36 204 THR D CA 1
ATOM 1487 C C . THR A 1 204 ? 133.976 169.810 165.197 1.00 77.36 204 THR D C 1
ATOM 1488 O O . THR A 1 204 ? 135.188 169.662 165.005 1.00 77.36 204 THR D O 1
ATOM 1492 N N . ALA A 1 205 ? 133.416 169.664 166.400 1.00 74.65 205 ALA D N 1
ATOM 1493 C CA . ALA A 1 205 ? 134.227 169.275 167.548 1.00 74.65 205 ALA D CA 1
ATOM 1494 C C . ALA A 1 205 ? 134.877 167.918 167.325 1.00 74.65 205 ALA D C 1
ATOM 1495 O O . ALA A 1 205 ? 136.049 167.720 167.663 1.00 74.65 205 ALA D O 1
ATOM 1497 N N . VAL A 1 206 ? 134.134 166.971 166.751 1.00 72.37 206 VAL D N 1
ATOM 1498 C CA . VAL A 1 206 ? 134.729 165.684 166.416 1.00 72.37 206 VAL D CA 1
ATOM 1499 C C . VAL A 1 206 ? 135.528 165.783 165.129 1.00 72.37 206 VAL D C 1
ATOM 1500 O O . VAL A 1 206 ? 136.462 165.002 164.913 1.00 72.37 206 VAL D O 1
ATOM 1504 N N . ALA A 1 207 ? 135.174 166.722 164.251 1.00 72.44 207 ALA D N 1
ATOM 1505 C CA . ALA A 1 207 ? 135.901 166.865 162.998 1.00 72.44 207 ALA D CA 1
ATOM 1506 C C . ALA A 1 207 ? 137.332 167.319 163.234 1.00 72.44 207 ALA D C 1
ATOM 1507 O O . ALA A 1 207 ? 138.233 166.908 162.503 1.00 72.44 207 ALA D O 1
ATOM 1509 N N . VAL A 1 208 ? 137.569 168.133 164.263 1.00 70.98 208 VAL D N 1
ATOM 1510 C CA . VAL A 1 208 ? 138.933 168.567 164.551 1.00 70.98 208 VAL D CA 1
ATOM 1511 C C . VAL A 1 208 ? 139.767 167.406 165.084 1.00 70.98 208 VAL D C 1
ATOM 1512 O O . VAL A 1 208 ? 140.934 167.238 164.710 1.00 70.98 208 VAL D O 1
ATOM 1516 N N . ALA A 1 209 ? 139.185 166.577 165.953 1.00 68.09 209 ALA D N 1
ATOM 1517 C CA . ALA A 1 209 ? 139.903 165.402 166.438 1.00 68.09 209 ALA D CA 1
ATOM 1518 C C . ALA A 1 209 ? 140.182 164.419 165.308 1.00 68.09 209 ALA D C 1
ATOM 1519 O O . ALA A 1 209 ? 141.268 163.829 165.235 1.00 68.09 209 ALA D O 1
ATOM 1521 N N . THR A 1 210 ? 139.213 164.228 164.412 1.00 69.08 210 THR D N 1
ATOM 1522 C CA . THR A 1 210 ? 139.447 163.348 163.275 1.00 69.08 210 THR D CA 1
ATOM 1523 C C . THR A 1 210 ? 140.476 163.939 162.322 1.00 69.08 210 THR D C 1
ATOM 1524 O O . THR A 1 210 ? 141.223 163.194 161.683 1.00 69.08 210 THR D O 1
ATOM 1528 N N . ALA A 1 211 ? 140.548 165.268 162.230 1.00 68.07 211 ALA D N 1
ATOM 1529 C CA . ALA A 1 211 ? 141.609 165.894 161.453 1.00 68.07 211 ALA D CA 1
ATOM 1530 C C . ALA A 1 211 ? 142.964 165.669 162.104 1.00 68.07 211 ALA D C 1
ATOM 1531 O O . ALA A 1 211 ? 143.967 165.495 161.410 1.00 68.07 211 ALA D O 1
ATOM 1533 N N . LEU A 1 212 ? 143.011 165.661 163.436 1.00 66.82 212 LEU D N 1
ATOM 1534 C CA . LEU A 1 212 ? 144.249 165.317 164.132 1.00 66.82 212 LEU D CA 1
ATOM 1535 C C . LEU A 1 212 ? 144.673 163.887 163.822 1.00 66.82 212 LEU D C 1
ATOM 1536 O O . LEU A 1 212 ? 145.856 163.617 163.577 1.00 66.82 212 LEU D O 1
ATOM 1541 N N . VAL A 1 213 ? 143.717 162.957 163.832 1.00 64.44 213 VAL D N 1
ATOM 1542 C CA . VAL A 1 213 ? 144.028 161.566 163.502 1.00 64.44 213 VAL D CA 1
ATOM 1543 C C . VAL A 1 213 ? 144.521 161.454 162.063 1.00 64.44 213 VAL D C 1
ATOM 1544 O O . VAL A 1 213 ? 145.522 160.780 161.781 1.00 64.44 213 VAL D O 1
ATOM 1548 N N . LEU A 1 214 ? 143.825 162.108 161.131 1.00 65.93 214 LEU D N 1
ATOM 1549 C CA . LEU A 1 214 ? 144.238 162.080 159.734 1.00 65.93 214 LEU D CA 1
ATOM 1550 C C . LEU A 1 214 ? 145.592 162.743 159.536 1.00 65.93 214 LEU D C 1
ATOM 1551 O O . LEU A 1 214 ? 146.360 162.328 158.668 1.00 65.93 214 LEU D O 1
ATOM 1556 N N . PHE A 1 215 ? 145.916 163.751 160.343 1.00 67.41 215 PHE D N 1
ATOM 1557 C CA . PHE A 1 215 ? 147.210 164.409 160.218 1.00 67.41 215 PHE D CA 1
ATOM 1558 C C . PHE A 1 215 ? 148.325 163.524 160.753 1.00 67.41 215 PHE D C 1
ATOM 1559 O O . PHE A 1 215 ? 149.423 163.491 160.188 1.00 67.41 215 PHE D O 1
ATOM 1567 N N . ALA A 1 216 ? 148.063 162.790 161.835 1.00 64.80 216 ALA D N 1
ATOM 1568 C CA . ALA A 1 216 ? 149.036 161.803 162.290 1.00 64.80 216 ALA D CA 1
ATOM 1569 C C . ALA A 1 216 ? 149.259 160.724 161.241 1.00 64.80 216 ALA D C 1
ATOM 1570 O O . ALA A 1 216 ? 150.405 160.343 160.966 1.00 64.80 216 ALA D O 1
ATOM 1572 N N . LEU A 1 217 ? 148.181 160.233 160.631 1.00 64.69 217 LEU D N 1
ATOM 1573 C CA . LEU A 1 217 ? 148.328 159.242 159.573 1.00 64.69 217 LEU D CA 1
ATOM 1574 C C . LEU A 1 217 ? 149.006 159.822 158.338 1.00 64.69 217 LEU D C 1
ATOM 1575 O O . LEU A 1 217 ? 149.671 159.089 157.601 1.00 64.69 217 LEU D O 1
ATOM 1580 N N . ALA A 1 218 ? 148.864 161.126 158.103 1.00 65.57 218 ALA D N 1
ATOM 1581 C CA . ALA A 1 218 ? 149.568 161.764 156.998 1.00 65.57 218 ALA D CA 1
ATOM 1582 C C . ALA A 1 218 ? 151.055 161.895 157.286 1.00 65.57 218 ALA D C 1
ATOM 1583 O O . ALA A 1 218 ? 151.877 161.727 156.378 1.00 65.57 218 ALA D O 1
ATOM 1585 N N . ILE A 1 219 ? 151.419 162.213 158.530 1.00 63.89 219 ILE D N 1
ATOM 1586 C CA . ILE A 1 219 ? 152.823 162.157 158.928 1.00 63.89 219 ILE D CA 1
ATOM 1587 C C . ILE A 1 219 ? 153.373 160.762 158.680 1.00 63.89 219 ILE D C 1
ATOM 1588 O O . ILE A 1 219 ? 154.456 160.591 158.109 1.00 63.89 219 ILE D O 1
ATOM 1593 N N . LYS A 1 220 ? 152.626 159.741 159.102 1.00 64.93 220 LYS D N 1
ATOM 1594 C CA . LYS A 1 220 ? 153.053 158.368 158.857 1.00 64.93 220 LYS D CA 1
ATOM 1595 C C . LYS A 1 220 ? 153.102 158.046 157.369 1.00 64.93 220 LYS D C 1
ATOM 1596 O O . LYS A 1 220 ? 153.840 157.144 156.958 1.00 64.93 220 LYS D O 1
ATOM 1602 N N . ALA A 1 221 ? 152.331 158.760 156.554 1.00 66.35 221 ALA D N 1
ATOM 1603 C CA . ALA A 1 221 ? 152.295 158.533 155.118 1.00 66.35 221 ALA D CA 1
ATOM 1604 C C . ALA A 1 221 ? 153.206 159.471 154.340 1.00 66.35 221 ALA D C 1
ATOM 1605 O O . ALA A 1 221 ? 153.360 159.289 153.129 1.00 66.35 221 ALA D O 1
ATOM 1607 N N . ALA A 1 222 ? 153.803 160.463 155.001 1.00 67.66 222 ALA D N 1
ATOM 1608 C CA . ALA A 1 222 ? 154.754 161.385 154.381 1.00 67.66 222 ALA D CA 1
ATOM 1609 C C . ALA A 1 222 ? 154.108 162.183 153.246 1.00 67.66 222 ALA D C 1
ATOM 1610 O O . ALA A 1 222 ? 154.485 162.076 152.079 1.00 67.66 222 ALA D O 1
ATOM 1612 N N . VAL A 1 223 ? 153.115 162.990 153.614 1.00 69.48 223 VAL D N 1
ATOM 1613 C CA . VAL A 1 223 ? 152.537 163.973 152.703 1.00 69.48 223 VAL D CA 1
ATOM 1614 C C . VAL A 1 223 ? 153.469 165.177 152.653 1.00 69.48 223 VAL D C 1
ATOM 1615 O O . VAL A 1 223 ? 154.447 165.239 153.404 1.00 69.48 223 VAL D O 1
ATOM 1619 N N . VAL A 1 224 ? 153.186 166.135 151.762 1.00 72.02 224 VAL D N 1
ATOM 1620 C CA . VAL A 1 224 ? 154.196 167.139 151.410 1.00 72.02 224 VAL D CA 1
ATOM 1621 C C . VAL A 1 224 ? 154.685 168.040 152.538 1.00 72.02 224 VAL D C 1
ATOM 1622 O O . VAL A 1 224 ? 155.852 168.466 152.490 1.00 72.02 224 VAL D O 1
ATOM 1626 N N . PRO A 1 225 ? 153.888 168.381 153.563 1.00 69.95 225 PRO D N 1
ATOM 1627 C CA . PRO A 1 225 ? 154.421 169.320 154.561 1.00 69.95 225 PRO D CA 1
ATOM 1628 C C . PRO A 1 225 ? 155.346 168.561 155.493 1.00 69.95 225 PRO D C 1
ATOM 1629 O O . PRO A 1 225 ? 156.310 169.147 155.999 1.00 69.95 225 PRO D O 1
ATOM 1633 N N . VAL A 1 226 ? 155.095 167.278 155.720 1.00 68.85 226 VAL D N 1
ATOM 1634 C CA . VAL A 1 226 ? 155.957 166.436 156.543 1.00 68.85 226 VAL D CA 1
ATOM 1635 C C . VAL A 1 226 ? 156.376 165.251 155.679 1.00 68.85 226 VAL D C 1
ATOM 1636 O O . VAL A 1 226 ? 155.735 164.198 155.658 1.00 68.85 226 VAL D O 1
ATOM 1640 N N . HIS A 1 227 ? 157.489 165.406 154.966 1.00 72.29 227 HIS D N 1
ATOM 1641 C CA . HIS A 1 227 ? 157.984 164.367 154.073 1.00 72.29 227 HIS D CA 1
ATOM 1642 C C . HIS A 1 227 ? 159.478 164.123 154.174 1.00 72.29 227 HIS D C 1
ATOM 1643 O O . HIS A 1 227 ? 159.925 163.028 153.813 1.00 72.29 227 HIS D O 1
ATOM 1650 N N . GLY A 1 228 ? 160.264 165.092 154.643 1.00 75.19 228 GLY D N 1
ATOM 1651 C CA . GLY A 1 228 ? 161.703 164.922 154.708 1.00 75.19 228 GLY D CA 1
ATOM 1652 C C . GLY A 1 228 ? 162.147 163.792 155.607 1.00 75.19 228 GLY D C 1
ATOM 1653 O O . GLY A 1 228 ? 163.255 163.275 155.437 1.00 75.19 228 GLY D O 1
ATOM 1654 N N . TRP A 1 229 ? 161.309 163.390 156.561 1.00 71.11 229 TRP D N 1
ATOM 1655 C CA . TRP A 1 229 ? 161.693 162.305 157.453 1.00 71.11 229 TRP D CA 1
ATOM 1656 C C . TRP A 1 229 ? 161.731 160.969 156.727 1.00 71.11 229 TRP D C 1
ATOM 1657 O O . TRP A 1 229 ? 162.462 160.064 157.140 1.00 71.11 229 TRP D O 1
ATOM 1668 N N . LEU A 1 230 ? 160.957 160.823 155.655 1.00 72.76 230 LEU D N 1
ATOM 1669 C CA . LEU A 1 230 ? 160.949 159.579 154.898 1.00 72.76 230 LEU D CA 1
ATOM 1670 C C . LEU A 1 230 ? 162.004 159.557 153.806 1.00 72.76 230 LEU D C 1
ATOM 1671 O O . LEU A 1 230 ? 162.534 158.487 153.488 1.00 72.76 230 LEU D O 1
ATOM 1676 N N . ALA A 1 231 ? 162.319 160.713 153.224 1.00 72.70 231 ALA D N 1
ATOM 1677 C CA . ALA A 1 231 ? 163.377 160.780 152.228 1.00 72.70 231 ALA D CA 1
ATOM 1678 C C . ALA A 1 231 ? 164.761 160.664 152.849 1.00 72.70 231 ALA D C 1
ATOM 1679 O O . ALA A 1 231 ? 165.730 160.408 152.128 1.00 72.70 231 ALA D O 1
ATOM 1681 N N . ARG A 1 232 ? 164.876 160.847 154.163 1.00 76.78 232 ARG D N 1
ATOM 1682 C CA . ARG A 1 232 ? 166.154 160.793 154.857 1.00 76.78 232 ARG D CA 1
ATOM 1683 C C . ARG A 1 232 ? 166.251 159.624 155.828 1.00 76.78 232 ARG D C 1
ATOM 1684 O O . ARG A 1 232 ? 167.131 159.625 156.693 1.00 76.78 232 ARG D O 1
ATOM 1692 N N . ALA A 1 233 ? 165.368 158.634 155.718 1.00 73.40 233 ALA D N 1
ATOM 1693 C CA . ALA A 1 233 ? 165.433 157.480 156.605 1.00 73.40 233 ALA D CA 1
ATOM 1694 C C . ALA A 1 233 ? 165.426 156.176 155.820 1.00 73.40 233 ALA D C 1
ATOM 1695 O O . ALA A 1 233 ? 166.035 155.190 156.244 1.00 73.40 233 ALA D O 1
ATOM 1697 N N . TYR A 1 234 ? 164.746 156.159 154.680 1.00 74.48 234 TYR D N 1
ATOM 1698 C CA . TYR A 1 234 ? 164.678 154.956 153.859 1.00 74.48 234 TYR D CA 1
ATOM 1699 C C . TYR A 1 234 ? 165.965 154.716 153.073 1.00 74.48 234 TYR D C 1
ATOM 1700 O O . TYR A 1 234 ? 166.384 153.559 152.945 1.00 74.48 234 TYR D O 1
ATOM 1709 N N . PRO A 1 235 ? 166.613 155.747 152.511 1.00 73.70 235 PRO D N 1
ATOM 1710 C CA . PRO A 1 235 ? 167.914 155.498 151.867 1.00 73.70 235 PRO D CA 1
ATOM 1711 C C . PRO A 1 235 ? 168.937 154.855 152.785 1.00 73.70 235 PRO D C 1
ATOM 1712 O O . PRO A 1 235 ? 169.696 153.984 152.345 1.00 73.70 235 PRO D O 1
ATOM 1716 N N . LYS A 1 236 ? 168.981 155.258 154.050 1.00 75.75 236 LYS D N 1
ATOM 1717 C CA . LYS A 1 236 ? 169.994 154.773 154.985 1.00 75.75 236 LYS D CA 1
ATOM 1718 C C . LYS A 1 236 ? 169.529 153.526 155.729 1.00 75.75 236 LYS D C 1
ATOM 1719 O O . LYS A 1 236 ? 169.554 153.461 156.956 1.00 75.75 236 LYS D O 1
ATOM 1725 N N . MET A 1 237 ? 169.100 152.518 154.975 1.00 78.55 237 MET D N 1
ATOM 1726 C CA . MET A 1 237 ? 168.699 151.239 155.539 1.00 78.55 237 MET D CA 1
ATOM 1727 C C . MET A 1 237 ? 169.186 150.125 154.627 1.00 78.55 237 MET D C 1
ATOM 1728 O O . MET A 1 237 ? 169.568 150.359 153.478 1.00 78.55 237 MET D O 1
ATOM 1733 N N . SER A 1 238 ? 169.179 148.908 155.158 1.00 78.71 238 SER D N 1
ATOM 1734 C CA . SER A 1 238 ? 169.589 147.756 154.370 1.00 78.71 238 SER D CA 1
ATOM 1735 C C . SER A 1 238 ? 168.696 147.627 153.138 1.00 78.71 238 SER D C 1
ATOM 1736 O O . SER A 1 238 ? 167.508 147.961 153.196 1.00 78.71 238 SER D O 1
ATOM 1739 N N . PRO A 1 239 ? 169.232 147.154 152.010 1.00 76.22 239 PRO D N 1
ATOM 1740 C CA . PRO A 1 239 ? 168.432 147.130 150.774 1.00 76.22 239 PRO D CA 1
ATOM 1741 C C . PRO A 1 239 ? 167.178 146.279 150.860 1.00 76.22 239 PRO D C 1
ATOM 1742 O O . PRO A 1 239 ? 166.208 146.556 150.144 1.00 76.22 239 PRO D O 1
ATOM 1746 N N . ALA A 1 240 ? 167.160 145.250 151.705 1.00 75.07 240 ALA D N 1
ATOM 1747 C CA . ALA A 1 240 ? 165.970 144.420 151.852 1.00 75.07 240 ALA D CA 1
ATOM 1748 C C . ALA A 1 240 ? 164.970 145.017 152.832 1.00 75.07 240 ALA D C 1
ATOM 1749 O O . ALA A 1 240 ? 163.756 144.913 152.624 1.00 75.07 240 ALA D O 1
ATOM 1751 N N . VAL A 1 241 ? 165.462 145.648 153.899 1.00 74.44 241 VAL D N 1
ATOM 1752 C CA . VAL A 1 241 ? 164.572 146.238 154.893 1.00 74.44 241 VAL D CA 1
ATOM 1753 C C . VAL A 1 241 ? 163.776 147.385 154.286 1.00 74.44 241 VAL D C 1
ATOM 1754 O O . VAL A 1 241 ? 162.570 147.520 154.531 1.00 74.44 241 VAL D O 1
ATOM 1758 N N . THR A 1 242 ? 164.427 148.224 153.479 1.00 74.16 242 THR D N 1
ATOM 1759 C CA . THR A 1 242 ? 163.705 149.324 152.850 1.00 74.16 242 THR D CA 1
ATOM 1760 C C . THR A 1 242 ? 162.712 148.819 151.814 1.00 74.16 242 THR D C 1
ATOM 1761 O O . THR A 1 242 ? 161.638 149.407 151.650 1.00 74.16 242 THR D O 1
ATOM 1765 N N . ALA A 1 243 ? 163.039 147.726 151.123 1.00 72.06 243 ALA D N 1
ATOM 1766 C CA . ALA A 1 243 ? 162.095 147.148 150.175 1.00 72.06 243 ALA D CA 1
ATOM 1767 C C . ALA A 1 243 ? 160.882 146.574 150.891 1.00 72.06 243 ALA D C 1
ATOM 1768 O O . ALA A 1 243 ? 159.756 146.666 150.391 1.00 72.06 243 ALA D O 1
ATOM 1770 N N . MET A 1 244 ? 161.093 145.978 152.065 1.00 72.33 244 MET D N 1
ATOM 1771 C CA . MET A 1 244 ? 159.966 145.463 152.833 1.00 72.33 244 MET D CA 1
ATOM 1772 C C . MET A 1 244 ? 159.120 146.596 153.398 1.00 72.33 244 MET D C 1
ATOM 1773 O O . MET A 1 244 ? 157.892 146.482 153.475 1.00 72.33 244 MET D O 1
ATOM 1778 N N . PHE A 1 245 ? 159.755 147.700 153.791 1.00 72.81 245 PHE D N 1
ATOM 1779 C CA . PHE A 1 245 ? 159.016 148.806 154.390 1.00 72.81 245 PHE D CA 1
ATOM 1780 C C . PHE A 1 245 ? 158.318 149.667 153.347 1.00 72.81 245 PHE D C 1
ATOM 1781 O O . PHE A 1 245 ? 157.376 150.394 153.683 1.00 72.81 245 PHE D O 1
ATOM 1789 N N . SER A 1 246 ? 158.768 149.612 152.093 1.00 71.33 246 SER D N 1
ATOM 1790 C CA . SER A 1 246 ? 158.202 150.464 151.055 1.00 71.33 246 SER D CA 1
ATOM 1791 C C . SER A 1 246 ? 156.722 150.203 150.816 1.00 71.33 246 SER D C 1
ATOM 1792 O O . SER A 1 246 ? 156.037 151.068 150.260 1.00 71.33 246 SER D O 1
ATOM 1795 N N . GLY A 1 247 ? 156.211 149.045 151.218 1.00 69.69 247 GLY D N 1
ATOM 1796 C CA . GLY A 1 247 ? 154.830 148.711 150.940 1.00 69.69 247 GLY D CA 1
ATOM 1797 C C . GLY A 1 247 ? 153.951 148.552 152.161 1.00 69.69 247 GLY D C 1
ATOM 1798 O O . GLY A 1 247 ? 152.734 148.401 152.031 1.00 69.69 247 GLY D O 1
ATOM 1799 N N . LEU A 1 248 ? 154.545 148.562 153.355 1.00 68.30 248 LEU D N 1
ATOM 1800 C CA . LEU A 1 248 ? 153.798 148.298 154.580 1.00 68.30 248 LEU D CA 1
ATOM 1801 C C . LEU A 1 248 ? 153.373 149.568 155.313 1.00 68.30 248 LEU D C 1
ATOM 1802 O O . LEU A 1 248 ? 152.177 149.833 155.449 1.00 68.30 248 LEU D O 1
ATOM 1807 N N . HIS A 1 249 ? 154.332 150.379 155.759 1.00 70.80 249 HIS D N 1
ATOM 1808 C CA . HIS A 1 249 ? 154.030 151.404 156.757 1.00 70.80 249 HIS D CA 1
ATOM 1809 C C . HIS A 1 249 ? 153.225 152.550 156.159 1.00 70.80 249 HIS D C 1
ATOM 1810 O O . HIS A 1 249 ? 152.094 152.826 156.586 1.00 70.80 249 HIS D O 1
ATOM 1817 N N . THR A 1 250 ? 153.802 153.241 155.175 1.00 66.98 250 THR D N 1
ATOM 1818 C CA . THR A 1 250 ? 153.086 154.329 154.521 1.00 66.98 250 THR D CA 1
ATOM 1819 C C . THR A 1 250 ? 151.773 153.840 153.931 1.00 66.98 250 THR D C 1
ATOM 1820 O O . THR A 1 250 ? 150.775 154.565 153.933 1.00 66.98 250 THR D O 1
ATOM 1824 N N . LYS A 1 251 ? 151.739 152.595 153.463 1.00 66.47 251 LYS D N 1
ATOM 1825 C CA . LYS A 1 251 ? 150.522 152.081 152.851 1.00 66.47 251 LYS D CA 1
ATOM 1826 C C . LYS A 1 251 ? 149.475 151.704 153.891 1.00 66.47 251 LYS D C 1
ATOM 1827 O O . LYS A 1 251 ? 148.275 151.829 153.625 1.00 66.47 251 LYS D O 1
ATOM 1833 N N . ILE A 1 252 ? 149.895 151.267 155.081 1.00 65.21 252 ILE D N 1
ATOM 1834 C CA . ILE A 1 252 ? 148.936 151.103 156.170 1.00 65.21 252 ILE D CA 1
ATOM 1835 C C . ILE A 1 252 ? 148.359 152.456 156.561 1.00 65.21 252 ILE D C 1
ATOM 1836 O O . ILE A 1 252 ? 147.163 152.580 156.849 1.00 65.21 252 ILE D O 1
ATOM 1841 N N . ALA A 1 253 ? 149.192 153.499 156.549 1.00 62.63 253 ALA D N 1
ATOM 1842 C CA . ALA A 1 253 ? 148.676 154.840 156.809 1.00 62.63 253 ALA D CA 1
ATOM 1843 C C . ALA A 1 253 ? 147.687 155.272 155.730 1.00 62.63 253 ALA D C 1
ATOM 1844 O O . ALA A 1 253 ? 146.682 155.930 156.026 1.00 62.63 253 ALA D O 1
ATOM 1846 N N . ILE A 1 254 ? 147.955 154.913 154.473 1.00 63.85 254 ILE D N 1
ATOM 1847 C CA . ILE A 1 254 ? 147.032 155.243 153.387 1.00 63.85 254 ILE D CA 1
ATOM 1848 C C . ILE A 1 254 ? 145.697 154.541 153.594 1.00 63.85 254 ILE D C 1
ATOM 1849 O O . ILE A 1 254 ? 144.626 155.146 153.458 1.00 63.85 254 ILE D O 1
ATOM 1854 N N . TYR A 1 255 ? 145.744 153.239 153.887 1.00 65.32 255 TYR D N 1
ATOM 1855 C CA . TYR A 1 255 ? 144.517 152.494 154.147 1.00 65.32 255 TYR D CA 1
ATOM 1856 C C . TYR A 1 255 ? 143.750 153.099 155.312 1.00 65.32 255 TYR D C 1
ATOM 1857 O O . TYR A 1 255 ? 142.516 153.168 155.287 1.00 65.32 255 TYR D O 1
ATOM 1866 N N . ALA A 1 256 ? 144.465 153.543 156.346 1.00 63.97 256 ALA D N 1
ATOM 1867 C CA . ALA A 1 256 ? 143.800 154.148 157.491 1.00 63.97 256 ALA D CA 1
ATOM 1868 C C . ALA A 1 256 ? 143.131 155.459 157.115 1.00 63.97 256 ALA D C 1
ATOM 1869 O O . ALA A 1 256 ? 142.006 155.728 157.543 1.00 63.97 256 ALA D O 1
ATOM 1871 N N . ILE A 1 257 ? 143.810 156.295 156.327 1.00 63.89 257 ILE D N 1
ATOM 1872 C CA . ILE A 1 257 ? 143.200 157.547 155.889 1.00 63.89 257 ILE D CA 1
ATOM 1873 C C . ILE A 1 257 ? 141.948 157.262 155.075 1.00 63.89 257 ILE D C 1
ATOM 1874 O O . ILE A 1 257 ? 140.905 157.902 155.262 1.00 63.89 257 ILE D O 1
ATOM 1879 N N . TYR A 1 258 ? 142.027 156.281 154.173 1.00 66.00 258 TYR D N 1
ATOM 1880 C CA . TYR A 1 258 ? 140.866 155.908 153.373 1.00 66.00 258 TYR D CA 1
ATOM 1881 C C . TYR A 1 258 ? 139.704 155.486 154.260 1.00 66.00 258 TYR D C 1
ATOM 1882 O O . TYR A 1 258 ? 138.593 156.013 154.138 1.00 66.00 258 TYR D O 1
ATOM 1891 N N . ARG A 1 259 ? 139.947 154.539 155.167 1.00 67.49 259 ARG D N 1
ATOM 1892 C CA . ARG A 1 259 ? 138.872 154.023 156.007 1.00 67.49 259 ARG D CA 1
ATOM 1893 C C . ARG A 1 259 ? 138.284 155.112 156.893 1.00 67.49 259 ARG D C 1
ATOM 1894 O O . ARG A 1 259 ? 137.060 155.207 157.041 1.00 67.49 259 ARG D O 1
ATOM 1902 N N . ILE A 1 260 ? 139.136 155.950 157.485 1.00 67.38 260 ILE D N 1
ATOM 1903 C CA . ILE A 1 260 ? 138.653 156.978 158.399 1.00 67.38 260 ILE D CA 1
ATOM 1904 C C . ILE A 1 260 ? 137.824 158.011 157.652 1.00 67.38 260 ILE D C 1
ATOM 1905 O O . ILE A 1 260 ? 136.700 158.332 158.054 1.00 67.38 260 ILE D O 1
ATOM 1910 N N . TYR A 1 261 ? 138.356 158.550 156.553 1.00 71.64 261 TYR D N 1
ATOM 1911 C CA . TYR A 1 261 ? 137.607 159.569 155.833 1.00 71.64 261 TYR D CA 1
ATOM 1912 C C . TYR A 1 261 ? 136.376 159.004 155.142 1.00 71.64 261 TYR D C 1
ATOM 1913 O O . TYR A 1 261 ? 135.437 159.758 154.871 1.00 71.64 261 TYR D O 1
ATOM 1922 N N . ALA A 1 262 ? 136.342 157.701 154.861 1.00 68.65 262 ALA D N 1
ATOM 1923 C CA . ALA A 1 262 ? 135.164 157.136 154.222 1.00 68.65 262 ALA D CA 1
ATOM 1924 C C . ALA A 1 262 ? 134.074 156.823 155.234 1.00 68.65 262 ALA D C 1
ATOM 1925 O O . ALA A 1 262 ? 132.888 157.023 154.952 1.00 68.65 262 ALA D O 1
ATOM 1927 N N . VAL A 1 263 ? 134.448 156.335 156.414 1.00 68.97 263 VAL D N 1
ATOM 1928 C CA . VAL A 1 263 ? 133.458 155.964 157.417 1.00 68.97 263 VAL D CA 1
ATOM 1929 C C . VAL A 1 263 ? 133.146 157.152 158.312 1.00 68.97 263 VAL D C 1
ATOM 1930 O O . VAL A 1 263 ? 132.010 157.635 158.338 1.00 68.97 263 VAL D O 1
ATOM 1934 N N . ILE A 1 264 ? 134.150 157.643 159.042 1.00 70.90 264 ILE D N 1
ATOM 1935 C CA . ILE A 1 264 ? 133.909 158.701 160.022 1.00 70.90 264 ILE D CA 1
ATOM 1936 C C . ILE A 1 264 ? 133.430 159.970 159.329 1.00 70.90 264 ILE D C 1
ATOM 1937 O O . ILE A 1 264 ? 132.323 160.459 159.581 1.00 70.90 264 ILE D O 1
ATOM 1942 N N . PHE A 1 265 ? 134.257 160.519 158.440 1.00 72.78 265 PHE D N 1
ATOM 1943 C CA . PHE A 1 265 ? 133.892 161.743 157.740 1.00 72.78 265 PHE D CA 1
ATOM 1944 C C . PHE A 1 265 ? 132.773 161.538 156.731 1.00 72.78 265 PHE D C 1
ATOM 1945 O O . PHE A 1 265 ? 132.207 162.529 156.258 1.00 72.78 265 PHE D O 1
ATOM 1953 N N . ASP A 1 266 ? 132.455 160.292 156.384 1.00 75.48 266 ASP D N 1
ATOM 1954 C CA . ASP A 1 266 ? 131.381 159.957 155.452 1.00 75.48 266 ASP D CA 1
ATOM 1955 C C . ASP A 1 266 ? 131.596 160.554 154.066 1.00 75.48 266 ASP D C 1
ATOM 1956 O O . ASP A 1 266 ? 130.646 160.666 153.286 1.00 75.48 266 ASP D O 1
ATOM 1961 N N . GLY A 1 267 ? 132.830 160.925 153.733 1.00 77.38 267 GLY D N 1
ATOM 1962 C CA . GLY A 1 267 ? 133.091 161.606 152.481 1.00 77.38 267 GLY D CA 1
ATOM 1963 C C . GLY A 1 267 ? 132.323 162.907 152.415 1.00 77.38 267 GLY D C 1
ATOM 1964 O O . GLY A 1 267 ? 131.505 163.111 151.513 1.00 77.38 267 GLY D O 1
ATOM 1965 N N . ASP A 1 268 ? 132.584 163.797 153.374 1.00 81.25 268 ASP D N 1
ATOM 1966 C CA . ASP A 1 268 ? 131.718 164.949 153.589 1.00 81.25 268 ASP D CA 1
ATOM 1967 C C . ASP A 1 268 ? 131.713 165.912 152.412 1.00 81.25 268 ASP D C 1
ATOM 1968 O O . ASP A 1 268 ? 130.777 166.709 152.284 1.00 81.25 268 ASP D O 1
ATOM 1973 N N . SER A 1 269 ? 132.741 165.873 151.566 1.00 79.91 269 SER D N 1
ATOM 1974 C CA . SER A 1 269 ? 132.876 166.671 150.349 1.00 79.91 269 SER D CA 1
ATOM 1975 C C . SER A 1 269 ? 133.030 168.160 150.619 1.00 79.91 269 SER D C 1
ATOM 1976 O O . SER A 1 269 ? 133.158 168.932 149.665 1.00 79.91 269 SER D O 1
ATOM 1979 N N . ARG A 1 270 ? 133.007 168.594 151.878 1.00 80.79 270 ARG D N 1
ATOM 1980 C CA . ARG A 1 270 ? 133.305 169.983 152.199 1.00 80.79 270 ARG D CA 1
ATOM 1981 C C . ARG A 1 270 ? 134.784 170.201 152.460 1.00 80.79 270 ARG D C 1
ATOM 1982 O O . ARG A 1 270 ? 135.301 171.290 152.190 1.00 80.79 270 ARG D O 1
ATOM 1990 N N . TYR A 1 271 ? 135.474 169.187 152.978 1.00 78.77 271 TYR D N 1
ATOM 1991 C CA . TYR A 1 271 ? 136.907 169.244 153.227 1.00 78.77 271 TYR D CA 1
ATOM 1992 C C . TYR A 1 271 ? 137.689 168.399 152.228 1.00 78.77 271 TYR D C 1
ATOM 1993 O O . TYR A 1 271 ? 138.722 167.823 152.570 1.00 78.77 271 TYR D O 1
ATOM 2002 N N . LEU A 1 272 ? 137.198 168.297 150.997 1.00 75.05 272 LEU D N 1
ATOM 2003 C CA . LEU A 1 272 ? 137.952 167.633 149.945 1.00 75.05 272 LEU D CA 1
ATOM 2004 C C . LEU A 1 272 ? 138.952 168.557 149.271 1.00 75.05 272 LEU D C 1
ATOM 2005 O O . LEU A 1 272 ? 139.929 168.074 148.687 1.00 75.05 272 LEU D O 1
ATOM 2010 N N . TRP A 1 273 ? 138.731 169.871 149.340 1.00 79.33 273 TRP D N 1
ATOM 2011 C CA . TRP A 1 273 ? 139.651 170.806 148.706 1.00 79.33 273 TRP D CA 1
ATOM 2012 C C . TRP A 1 273 ? 141.018 170.775 149.374 1.00 79.33 273 TRP D C 1
ATOM 2013 O O . TRP A 1 273 ? 142.046 170.900 148.700 1.00 79.33 273 TRP D O 1
ATOM 2024 N N . VAL A 1 274 ? 141.054 170.602 150.697 1.00 77.89 274 VAL D N 1
ATOM 2025 C CA . VAL A 1 274 ? 142.339 170.533 151.387 1.00 77.89 274 VAL D CA 1
ATOM 2026 C C . VAL A 1 274 ? 143.073 169.259 150.999 1.00 77.89 274 VAL D C 1
ATOM 2027 O O . VAL A 1 274 ? 144.296 169.261 150.817 1.00 77.89 274 VAL D O 1
ATOM 2031 N N . GLY A 1 275 ? 142.339 168.157 150.844 1.00 74.31 275 GLY D N 1
ATOM 2032 C CA . GLY A 1 275 ? 142.952 166.946 150.331 1.00 74.31 275 GLY D CA 1
ATOM 2033 C C . GLY A 1 275 ? 143.537 167.147 148.948 1.00 74.31 275 GLY D C 1
ATOM 2034 O O . GLY A 1 275 ? 144.684 166.782 148.688 1.00 74.31 275 GLY D O 1
ATOM 2035 N N . VAL A 1 276 ? 142.758 167.749 148.047 1.00 73.79 276 VAL D N 1
ATOM 2036 C CA . VAL A 1 276 ? 143.241 168.000 146.691 1.00 73.79 276 VAL D CA 1
ATOM 2037 C C . VAL A 1 276 ? 144.514 168.835 146.726 1.00 73.79 276 VAL D C 1
ATOM 2038 O O . VAL A 1 276 ? 145.522 168.488 146.099 1.00 73.79 276 VAL D O 1
ATOM 2042 N N . VAL A 1 277 ? 144.493 169.936 147.481 1.00 73.20 277 VAL D N 1
ATOM 2043 C CA . VAL A 1 277 ? 145.640 170.841 147.525 1.00 73.20 277 VAL D CA 1
ATOM 2044 C C . VAL A 1 277 ? 146.866 170.128 148.077 1.00 73.20 277 VAL D C 1
ATOM 2045 O O . VAL A 1 277 ? 147.938 170.130 147.458 1.00 73.20 277 VAL D O 1
ATOM 2049 N N . VAL A 1 278 ? 146.730 169.513 149.255 1.00 71.78 278 VAL D N 1
ATOM 2050 C CA . VAL A 1 278 ? 147.880 168.909 149.917 1.00 71.78 278 VAL D CA 1
ATOM 2051 C C . VAL A 1 278 ? 148.441 167.763 149.088 1.00 71.78 278 VAL D C 1
ATOM 2052 O O . VAL A 1 278 ? 149.661 167.623 148.947 1.00 71.78 278 VAL D O 1
ATOM 2056 N N . PHE A 1 279 ? 147.574 166.944 148.495 1.00 71.42 279 PHE D N 1
ATOM 2057 C CA . PHE A 1 279 ? 148.068 165.780 147.775 1.00 71.42 279 PHE D CA 1
ATOM 2058 C C . PHE A 1 279 ? 148.627 166.145 146.406 1.00 71.42 279 PHE D C 1
ATOM 2059 O O . PHE A 1 279 ? 149.563 165.490 145.937 1.00 71.42 279 PHE D O 1
ATOM 2067 N N . SER A 1 280 ? 148.110 167.194 145.761 1.00 72.34 280 SER D N 1
ATOM 2068 C CA . SER A 1 280 ? 148.750 167.668 144.540 1.00 72.34 280 SER D CA 1
ATOM 2069 C C . SER A 1 280 ? 150.109 168.285 144.844 1.00 72.34 280 SER D C 1
ATOM 2070 O O . SER A 1 280 ? 151.082 168.057 144.111 1.00 72.34 280 SER D O 1
ATOM 2073 N N . ALA A 1 281 ? 150.200 169.058 145.929 1.00 70.60 281 ALA D N 1
ATOM 2074 C CA . ALA A 1 281 ? 151.498 169.560 146.357 1.00 70.60 281 ALA D CA 1
ATOM 2075 C C . ALA A 1 281 ? 152.454 168.420 146.671 1.00 70.60 281 ALA D C 1
ATOM 2076 O O . ALA A 1 281 ? 153.655 168.534 146.419 1.00 70.60 281 ALA D O 1
ATOM 2078 N N . THR A 1 282 ? 151.942 167.314 147.211 1.00 70.56 282 THR D N 1
ATOM 2079 C CA . THR A 1 282 ? 152.787 166.149 147.449 1.00 70.56 282 THR D CA 1
ATOM 2080 C C . THR A 1 282 ? 153.285 165.560 146.138 1.00 70.56 282 THR D C 1
ATOM 2081 O O . THR A 1 282 ? 154.489 165.342 145.962 1.00 70.56 282 THR D O 1
ATOM 2085 N N . MET A 1 283 ? 152.366 165.290 145.207 1.00 71.60 283 MET D N 1
ATOM 2086 C CA . MET A 1 283 ? 152.753 164.767 143.900 1.00 71.60 283 MET D CA 1
ATOM 2087 C C . MET A 1 283 ? 153.826 165.628 143.254 1.00 71.60 283 MET D C 1
ATOM 2088 O O . MET A 1 283 ? 154.728 165.113 142.585 1.00 71.60 283 MET D O 1
ATOM 2093 N N . LEU A 1 284 ? 153.751 166.944 143.451 1.00 71.24 284 LEU D N 1
ATOM 2094 C CA . LEU A 1 284 ? 154.723 167.832 142.822 1.00 71.24 284 LEU D CA 1
ATOM 2095 C C . LEU A 1 284 ? 156.057 167.828 143.563 1.00 71.24 284 LEU D C 1
ATOM 2096 O O . LEU A 1 284 ? 157.111 167.593 142.959 1.00 71.24 284 LEU D O 1
ATOM 2101 N N . ILE A 1 285 ? 156.028 168.081 144.873 1.00 71.52 285 ILE D N 1
ATOM 2102 C CA . ILE A 1 285 ? 157.258 168.277 145.633 1.00 71.52 285 ILE D CA 1
ATOM 2103 C C . ILE A 1 285 ? 158.043 166.977 145.750 1.00 71.52 285 ILE D C 1
ATOM 2104 O O . ILE A 1 285 ? 159.278 166.982 145.702 1.00 71.52 285 ILE D O 1
ATOM 2109 N N . GLY A 1 286 ? 157.353 165.847 145.919 1.00 71.15 286 GLY D N 1
ATOM 2110 C CA . GLY A 1 286 ? 158.057 164.578 145.991 1.00 71.15 286 GLY D CA 1
ATOM 2111 C C . GLY A 1 286 ? 158.827 164.272 144.723 1.00 71.15 286 GLY D C 1
ATOM 2112 O O . GLY A 1 286 ? 160.000 163.898 144.768 1.00 71.15 286 GLY D O 1
ATOM 2113 N N . VAL A 1 287 ? 158.184 164.452 143.567 1.00 70.37 287 VAL D N 1
ATOM 2114 C CA . VAL A 1 287 ? 158.868 164.157 142.314 1.00 70.37 287 VAL D CA 1
ATOM 2115 C C . VAL A 1 287 ? 159.952 165.188 142.031 1.00 70.37 287 VAL D C 1
ATOM 2116 O O . VAL A 1 287 ? 160.972 164.867 141.406 1.00 70.37 287 VAL D O 1
ATOM 2120 N N . LEU A 1 288 ? 159.780 166.426 142.502 1.00 73.04 288 LEU D N 1
ATOM 2121 C CA . LEU A 1 288 ? 160.852 167.405 142.365 1.00 73.04 288 LEU D CA 1
ATOM 2122 C C . LEU A 1 288 ? 162.073 166.980 143.169 1.00 73.04 288 LEU D C 1
ATOM 2123 O O . LEU A 1 288 ? 163.184 166.887 142.634 1.00 73.04 288 LEU D O 1
ATOM 2128 N N . GLY A 1 289 ? 161.881 166.700 144.456 1.00 72.64 289 GLY D N 1
ATOM 2129 C CA . GLY A 1 289 ? 162.967 166.169 145.258 1.00 72.64 289 GLY D CA 1
ATOM 2130 C C . GLY A 1 289 ? 163.591 164.926 144.659 1.00 72.64 289 GLY D C 1
ATOM 2131 O O . GLY A 1 289 ? 164.797 164.707 144.790 1.00 72.64 289 GLY D O 1
ATOM 2132 N N . ALA A 1 290 ? 162.787 164.100 143.988 1.00 71.75 290 ALA D N 1
ATOM 2133 C CA . ALA A 1 290 ? 163.319 162.909 143.336 1.00 71.75 290 ALA D CA 1
ATOM 2134 C C . ALA A 1 290 ? 164.273 163.279 142.209 1.00 71.75 290 ALA D C 1
ATOM 2135 O O . ALA A 1 290 ? 165.428 162.840 142.187 1.00 71.75 290 ALA D O 1
ATOM 2137 N N . VAL A 1 291 ? 163.805 164.090 141.255 1.00 72.89 291 VAL D N 1
ATOM 2138 C CA . VAL A 1 291 ? 164.661 164.467 140.134 1.00 72.89 291 VAL D CA 1
ATOM 2139 C C . VAL A 1 291 ? 165.865 165.271 140.596 1.00 72.89 291 VAL D C 1
ATOM 2140 O O . VAL A 1 291 ? 166.863 165.358 139.874 1.00 72.89 291 VAL D O 1
ATOM 2144 N N . GLY A 1 292 ? 165.804 165.862 141.791 1.00 76.30 292 GLY D N 1
ATOM 2145 C CA . GLY A 1 292 ? 166.947 166.599 142.298 1.00 76.30 292 GLY D CA 1
ATOM 2146 C C . GLY A 1 292 ? 168.038 165.745 142.905 1.00 76.30 292 GLY D C 1
ATOM 2147 O O . GLY A 1 292 ? 169.194 166.177 142.947 1.00 76.30 292 GLY D O 1
ATOM 2148 N N . GLU A 1 293 ? 167.702 164.544 143.371 1.00 78.99 293 GLU D N 1
ATOM 2149 C CA . GLU A 1 293 ? 168.651 163.714 144.096 1.00 78.99 293 GLU D CA 1
ATOM 2150 C C . GLU A 1 293 ? 169.743 163.197 143.161 1.00 78.99 293 GLU D C 1
ATOM 2151 O O . GLU A 1 293 ? 169.724 163.412 141.946 1.00 78.99 293 GLU D O 1
ATOM 2157 N N . ALA A 1 294 ? 170.713 162.497 143.749 1.00 78.99 294 ALA D N 1
ATOM 2158 C CA . ALA A 1 294 ? 171.814 161.928 142.988 1.00 78.99 294 ALA D CA 1
ATOM 2159 C C . ALA A 1 294 ? 172.136 160.490 143.366 1.00 78.99 294 ALA D C 1
ATOM 2160 O O . ALA A 1 294 ? 173.048 159.909 142.773 1.00 78.99 294 ALA D O 1
ATOM 2162 N N . ALA A 1 295 ? 171.428 159.900 144.326 1.00 76.72 295 ALA D N 1
ATOM 2163 C CA . ALA A 1 295 ? 171.628 158.518 144.721 1.00 76.72 295 ALA D CA 1
ATOM 2164 C C . ALA A 1 295 ? 170.488 157.647 144.204 1.00 76.72 295 ALA D C 1
ATOM 2165 O O . ALA A 1 295 ? 169.345 158.102 144.114 1.00 76.72 295 ALA D O 1
ATOM 2167 N N . PRO A 1 296 ? 170.767 156.391 143.848 1.00 75.17 296 PRO D N 1
ATOM 2168 C CA . PRO A 1 296 ? 169.699 155.550 143.277 1.00 75.17 296 PRO D CA 1
ATOM 2169 C C . PRO A 1 296 ? 168.584 155.239 144.258 1.00 75.17 296 PRO D C 1
ATOM 2170 O O . PRO A 1 296 ? 167.405 155.380 143.913 1.00 75.17 296 PRO D O 1
ATOM 2174 N N . ARG A 1 297 ? 168.919 154.818 145.476 1.00 75.22 297 ARG D N 1
ATOM 2175 C CA . ARG A 1 297 ? 167.888 154.481 146.447 1.00 75.22 297 ARG D CA 1
ATOM 2176 C C . ARG A 1 297 ? 167.339 155.697 147.176 1.00 75.22 297 ARG D C 1
ATOM 2177 O O . ARG A 1 297 ? 166.306 155.581 147.842 1.00 75.22 297 ARG D O 1
ATOM 2185 N N . SER A 1 298 ? 167.993 156.850 147.071 1.00 73.25 298 SER D N 1
ATOM 2186 C CA . SER A 1 298 ? 167.441 158.079 147.619 1.00 73.25 298 SER D CA 1
ATOM 2187 C C . SER A 1 298 ? 166.465 158.751 146.669 1.00 73.25 298 SER D C 1
ATOM 2188 O O . SER A 1 298 ? 165.666 159.585 147.108 1.00 73.25 298 SER D O 1
ATOM 2191 N N . ILE A 1 299 ? 166.518 158.411 145.382 1.00 72.03 299 ILE D N 1
ATOM 2192 C CA . ILE A 1 299 ? 165.519 158.894 144.437 1.00 72.03 299 ILE D CA 1
ATOM 2193 C C . ILE A 1 299 ? 164.185 158.203 144.681 1.00 72.03 299 ILE D C 1
ATOM 2194 O O . ILE A 1 299 ? 163.123 158.840 144.660 1.00 72.03 299 ILE D O 1
ATOM 2199 N N . LEU A 1 300 ? 164.221 156.892 144.922 1.00 69.83 300 LEU D N 1
ATOM 2200 C CA . LEU A 1 300 ? 163.000 156.125 145.109 1.00 69.83 300 LEU D CA 1
ATOM 2201 C C . LEU A 1 300 ? 162.233 156.539 146.356 1.00 69.83 300 LEU D C 1
ATOM 2202 O O . LEU A 1 300 ? 161.017 156.362 146.397 1.00 69.83 300 LEU D O 1
ATOM 2207 N N . ALA A 1 301 ? 162.899 157.114 147.359 1.00 70.03 301 ALA D N 1
ATOM 2208 C CA . ALA A 1 301 ? 162.176 157.599 148.532 1.00 70.03 301 ALA D CA 1
ATOM 2209 C C . ALA A 1 301 ? 161.287 158.786 148.176 1.00 70.03 301 ALA D C 1
ATOM 2210 O O . ALA A 1 301 ? 160.093 158.811 148.508 1.00 70.03 301 ALA D O 1
ATOM 2212 N N . PHE A 1 302 ? 161.853 159.788 147.503 1.00 69.90 302 PHE D N 1
ATOM 2213 C CA . PHE A 1 302 ? 161.045 160.914 147.054 1.00 69.90 302 PHE D CA 1
ATOM 2214 C C . PHE A 1 302 ? 159.991 160.474 146.048 1.00 69.90 302 PHE D C 1
ATOM 2215 O O . PHE A 1 302 ? 158.886 161.031 146.017 1.00 69.90 302 PHE D O 1
ATOM 2223 N N . HIS A 1 303 ? 160.304 159.473 145.222 1.00 70.80 303 HIS D N 1
ATOM 2224 C CA . HIS A 1 303 ? 159.290 158.944 144.317 1.00 70.80 303 HIS D CA 1
ATOM 2225 C C . HIS A 1 303 ? 158.162 158.276 145.086 1.00 70.80 303 HIS D C 1
ATOM 2226 O O . HIS A 1 303 ? 156.999 158.353 144.683 1.00 70.80 303 HIS D O 1
ATOM 2233 N N . MET A 1 304 ? 158.487 157.610 146.193 1.00 72.89 304 MET D N 1
ATOM 2234 C CA . MET A 1 304 ? 157.452 157.040 147.044 1.00 72.89 304 MET D CA 1
ATOM 2235 C C . MET A 1 304 ? 156.589 158.134 147.649 1.00 72.89 304 MET D C 1
ATOM 2236 O O . MET A 1 304 ? 155.373 157.973 147.777 1.00 72.89 304 MET D O 1
ATOM 2241 N N . VAL A 1 305 ? 157.200 159.259 148.020 1.00 69.61 305 VAL D N 1
ATOM 2242 C CA . VAL A 1 305 ? 156.423 160.395 148.519 1.00 69.61 305 VAL D CA 1
ATOM 2243 C C . VAL A 1 305 ? 155.458 160.890 147.445 1.00 69.61 305 VAL D C 1
ATOM 2244 O O . VAL A 1 305 ? 154.272 161.140 147.708 1.00 69.61 305 VAL D O 1
ATOM 2248 N N . SER A 1 306 ? 155.952 161.030 146.214 1.00 69.75 306 SER D N 1
ATOM 2249 C CA . SER A 1 306 ? 155.103 161.525 145.132 1.00 69.75 306 SER D CA 1
ATOM 2250 C C . SER A 1 306 ? 153.978 160.548 144.813 1.00 69.75 306 SER D C 1
ATOM 2251 O O . SER A 1 306 ? 152.838 160.958 144.574 1.00 69.75 306 SER D O 1
ATOM 2254 N N . GLN A 1 307 ? 154.270 159.249 144.814 1.00 68.43 307 GLN D N 1
ATOM 2255 C CA . GLN A 1 307 ? 153.221 158.272 144.551 1.00 68.43 307 GLN D CA 1
ATOM 2256 C C . GLN A 1 307 ? 152.241 158.174 145.713 1.00 68.43 307 GLN D C 1
ATOM 2257 O O . GLN A 1 307 ? 151.074 157.828 145.505 1.00 68.43 307 GLN D O 1
ATOM 2263 N N . ILE A 1 308 ? 152.687 158.460 146.937 1.00 68.25 308 ILE D N 1
ATOM 2264 C CA . ILE A 1 308 ? 151.759 158.552 148.058 1.00 68.25 308 ILE D CA 1
ATOM 2265 C C . ILE A 1 308 ? 150.811 159.721 147.851 1.00 68.25 308 ILE D C 1
ATOM 2266 O O . ILE A 1 308 ? 149.607 159.622 148.116 1.00 68.25 308 ILE D O 1
ATOM 2271 N N . GLY A 1 309 ? 151.339 160.845 147.370 1.00 68.10 309 GLY D N 1
ATOM 2272 C CA . GLY A 1 309 ? 150.467 161.941 146.979 1.00 68.10 309 GLY D CA 1
ATOM 2273 C C . GLY A 1 309 ? 149.510 161.544 145.872 1.00 68.10 309 GLY D C 1
ATOM 2274 O O . GLY A 1 309 ? 148.368 162.007 145.827 1.00 68.10 309 GLY D O 1
ATOM 2275 N N . TYR A 1 310 ? 149.970 160.689 144.959 1.00 68.60 310 TYR D N 1
ATOM 2276 C CA . TYR A 1 310 ? 149.104 160.182 143.896 1.00 68.60 310 TYR D CA 1
ATOM 2277 C C . TYR A 1 310 ? 147.948 159.369 144.465 1.00 68.60 310 TYR D C 1
ATOM 2278 O O . TYR A 1 310 ? 146.789 159.567 144.089 1.00 68.60 310 TYR D O 1
ATOM 2287 N N . ILE A 1 311 ? 148.255 158.433 145.364 1.00 66.46 311 ILE D N 1
ATOM 2288 C CA . ILE A 1 311 ? 147.235 157.530 145.891 1.00 66.46 311 ILE D CA 1
ATOM 2289 C C . ILE A 1 311 ? 146.203 158.302 146.698 1.00 66.46 311 ILE D C 1
ATOM 2290 O O . ILE A 1 311 ? 144.994 158.185 146.468 1.00 66.46 311 ILE D O 1
ATOM 2295 N N . LEU A 1 312 ? 146.666 159.094 147.666 1.00 68.34 312 LEU D N 1
ATOM 2296 C CA . LEU A 1 312 ? 145.753 159.832 148.529 1.00 68.34 312 LEU D CA 1
ATOM 2297 C C . LEU A 1 312 ? 144.878 160.798 147.750 1.00 68.34 312 LEU D C 1
ATOM 2298 O O . LEU A 1 312 ? 143.821 161.196 148.249 1.00 68.34 312 LEU D O 1
ATOM 2303 N N . LEU A 1 313 ? 145.289 161.186 146.542 1.00 68.41 313 LEU D N 1
ATOM 2304 C CA . LEU A 1 313 ? 144.411 161.983 145.696 1.00 68.41 313 LEU D CA 1
ATOM 2305 C C . LEU A 1 313 ? 143.123 161.236 145.383 1.00 68.41 313 LEU D C 1
ATOM 2306 O O . LEU A 1 313 ? 142.089 161.860 145.126 1.00 68.41 313 LEU D O 1
ATOM 2311 N N . GLY A 1 314 ? 143.164 159.903 145.409 1.00 69.31 314 GLY D N 1
ATOM 2312 C CA . GLY A 1 314 ? 141.960 159.129 145.169 1.00 69.31 314 GLY D CA 1
ATOM 2313 C C . GLY A 1 314 ? 140.892 159.339 146.222 1.00 69.31 314 GLY D C 1
ATOM 2314 O O . GLY A 1 314 ? 139.702 159.175 145.943 1.00 69.31 314 GLY D O 1
ATOM 2315 N N . VAL A 1 315 ? 141.292 159.698 147.443 1.00 69.03 315 VAL D N 1
ATOM 2316 C CA . VAL A 1 315 ? 140.314 160.000 148.482 1.00 69.03 315 VAL D CA 1
ATOM 2317 C C . VAL A 1 315 ? 139.914 161.471 148.478 1.00 69.03 315 VAL D C 1
ATOM 2318 O O . VAL A 1 315 ? 138.865 161.818 149.038 1.00 69.03 315 VAL D O 1
ATOM 2322 N N . ALA A 1 316 ? 140.712 162.342 147.862 1.00 71.56 316 ALA D N 1
ATOM 2323 C CA . ALA A 1 316 ? 140.304 163.722 147.653 1.00 71.56 316 ALA D CA 1
ATOM 2324 C C . ALA A 1 316 ? 139.382 163.875 146.454 1.00 71.56 316 ALA D C 1
ATOM 2325 O O . ALA A 1 316 ? 138.856 164.969 146.228 1.00 71.56 316 ALA D O 1
ATOM 2327 N N . LEU A 1 317 ? 139.180 162.807 145.689 1.00 70.32 317 LEU D N 1
ATOM 2328 C CA . LEU A 1 317 ? 138.218 162.755 144.595 1.00 70.32 317 LEU D CA 1
ATOM 2329 C C . LEU A 1 317 ? 137.093 161.785 144.934 1.00 70.32 317 LEU D C 1
ATOM 2330 O O . LEU A 1 317 ? 136.679 160.976 144.102 1.00 70.32 317 LEU D O 1
ATOM 2335 N N . PHE A 1 318 ? 136.612 161.856 146.175 1.00 70.93 318 PHE D N 1
ATOM 2336 C CA . PHE A 1 318 ? 135.691 160.866 146.720 1.00 70.93 318 PHE D CA 1
ATOM 2337 C C . PHE A 1 318 ? 134.515 160.616 145.787 1.00 70.93 318 PHE D C 1
ATOM 2338 O O . PHE A 1 318 ? 133.932 161.550 145.232 1.00 70.93 318 PHE D O 1
ATOM 2346 N N . GLY A 1 319 ? 134.174 159.343 145.622 1.00 72.57 319 GLY D N 1
ATOM 2347 C CA . GLY A 1 319 ? 133.134 158.933 144.715 1.00 72.57 319 GLY D CA 1
ATOM 2348 C C . GLY A 1 319 ? 133.378 157.525 144.218 1.00 72.57 319 GLY D C 1
ATOM 2349 O O . GLY A 1 319 ? 134.345 156.866 144.609 1.00 72.57 319 GLY D O 1
ATOM 2350 N N . PRO A 1 320 ? 132.499 157.032 143.345 1.00 72.38 320 PRO D N 1
ATOM 2351 C CA . PRO A 1 320 ? 132.685 155.669 142.828 1.00 72.38 320 PRO D CA 1
ATOM 2352 C C . PRO A 1 320 ? 133.929 155.516 141.974 1.00 72.38 320 PRO D C 1
ATOM 2353 O O . PRO A 1 320 ? 134.515 154.428 141.944 1.00 72.38 320 PRO D O 1
ATOM 2357 N N . ILE A 1 321 ? 134.355 156.569 141.283 1.00 70.00 321 ILE D N 1
ATOM 2358 C CA . ILE A 1 321 ? 135.482 156.467 140.363 1.00 70.00 321 ILE D CA 1
ATOM 2359 C C . ILE A 1 321 ? 136.789 156.867 141.031 1.00 70.00 321 ILE D C 1
ATOM 2360 O O . ILE A 1 321 ? 137.818 156.215 140.831 1.00 70.00 321 ILE D O 1
ATOM 2365 N N . GLY A 1 322 ? 136.773 157.941 141.821 1.00 68.91 322 GLY D N 1
ATOM 2366 C CA . GLY A 1 322 ? 137.992 158.381 142.477 1.00 68.91 322 GLY D CA 1
ATOM 2367 C C . GLY A 1 322 ? 138.523 157.362 143.465 1.00 68.91 322 GLY D C 1
ATOM 2368 O O . GLY A 1 322 ? 139.728 157.109 143.521 1.00 68.91 322 GLY D O 1
ATOM 2369 N N . LEU A 1 323 ? 137.632 156.754 144.248 1.00 69.85 323 LEU D N 1
ATOM 2370 C CA . LEU A 1 323 ? 138.063 155.745 145.209 1.00 69.85 323 LEU D CA 1
ATOM 2371 C C . LEU A 1 323 ? 138.590 154.502 144.507 1.00 69.85 323 LEU D C 1
ATOM 2372 O O . LEU A 1 323 ? 139.573 153.902 144.954 1.00 69.85 323 LEU D O 1
ATOM 2377 N N . THR A 1 324 ? 137.949 154.097 143.409 1.00 69.88 324 THR D N 1
ATOM 2378 C CA . THR A 1 324 ? 138.445 152.961 142.640 1.00 69.88 324 THR D CA 1
ATOM 2379 C C . THR A 1 324 ? 139.837 153.240 142.093 1.00 69.88 324 THR D C 1
ATOM 2380 O O . THR A 1 324 ? 140.739 152.398 142.190 1.00 69.88 324 THR D O 1
ATOM 2384 N N . ALA A 1 325 ? 140.026 154.425 141.509 1.00 69.08 325 ALA D N 1
ATOM 2385 C CA . ALA A 1 325 ? 141.340 154.801 141.004 1.00 69.08 325 ALA D CA 1
ATOM 2386 C C . ALA A 1 325 ? 142.375 154.808 142.118 1.00 69.08 325 ALA D C 1
ATOM 2387 O O . ALA A 1 325 ? 143.486 154.303 141.942 1.00 69.08 325 ALA D O 1
ATOM 2389 N N . GLY A 1 326 ? 142.022 155.359 143.280 1.00 67.48 326 GLY D N 1
ATOM 2390 C CA . GLY A 1 326 ? 142.976 155.425 144.374 1.00 67.48 326 GLY D CA 1
ATOM 2391 C C . GLY A 1 326 ? 143.344 154.060 144.923 1.00 67.48 326 GLY D C 1
ATOM 2392 O O . GLY A 1 326 ? 144.506 153.807 145.245 1.00 67.48 326 GLY D O 1
ATOM 2393 N N . ILE A 1 327 ? 142.371 153.154 145.017 1.00 66.77 327 ILE D N 1
ATOM 2394 C CA . ILE A 1 327 ? 142.658 151.824 145.543 1.00 66.77 327 ILE D CA 1
ATOM 2395 C C . ILE A 1 327 ? 143.501 151.030 144.554 1.00 66.77 327 ILE D C 1
ATOM 2396 O O . ILE A 1 327 ? 144.466 150.353 144.942 1.00 66.77 327 ILE D O 1
ATOM 2401 N N . PHE A 1 328 ? 143.156 151.093 143.265 1.00 68.54 328 PHE D N 1
ATOM 2402 C CA . PHE A 1 328 ? 143.979 150.428 142.262 1.00 68.54 328 PHE D CA 1
ATOM 2403 C C . PHE A 1 328 ? 145.385 151.006 142.245 1.00 68.54 328 PHE D C 1
ATOM 2404 O O . PHE A 1 328 ? 146.365 150.269 142.099 1.00 68.54 328 PHE D O 1
ATOM 2412 N N . TYR A 1 329 ? 145.506 152.324 142.417 1.00 67.27 329 TYR D N 1
ATOM 2413 C CA . TYR A 1 329 ? 146.821 152.946 142.442 1.00 67.27 329 TYR D CA 1
ATOM 2414 C C . TYR A 1 329 ? 147.615 152.500 143.658 1.00 67.27 329 TYR D C 1
ATOM 2415 O O . TYR A 1 329 ? 148.820 152.274 143.562 1.00 67.27 329 TYR D O 1
ATOM 2424 N N . LEU A 1 330 ? 146.958 152.367 144.808 1.00 66.61 330 LEU D N 1
ATOM 2425 C CA . LEU A 1 330 ? 147.635 151.868 145.999 1.00 66.61 330 LEU D CA 1
ATOM 2426 C C . LEU A 1 330 ? 148.181 150.465 145.766 1.00 66.61 330 LEU D C 1
ATOM 2427 O O . LEU A 1 330 ? 149.373 150.196 145.982 1.00 66.61 330 LEU D O 1
ATOM 2432 N N . LEU A 1 331 ? 147.313 149.556 145.313 1.00 67.56 331 LEU D N 1
ATOM 2433 C CA . LEU A 1 331 ? 147.719 148.166 145.134 1.00 67.56 331 LEU D CA 1
ATOM 2434 C C . LEU A 1 331 ? 148.774 148.016 144.047 1.00 67.56 331 LEU D C 1
ATOM 2435 O O . LEU A 1 331 ? 149.634 147.135 144.141 1.00 67.56 331 LEU D O 1
ATOM 2440 N N . HIS A 1 332 ? 148.727 148.855 143.012 1.00 68.82 332 HIS D N 1
ATOM 2441 C CA . HIS A 1 332 ? 149.755 148.800 141.981 1.00 68.82 332 HIS D CA 1
ATOM 2442 C C . HIS A 1 332 ? 151.064 149.408 142.462 1.00 68.82 332 HIS D C 1
ATOM 2443 O O . HIS A 1 332 ? 152.141 148.853 142.212 1.00 68.82 332 HIS D O 1
ATOM 2450 N N . HIS A 1 333 ? 150.997 150.549 143.148 1.00 68.51 333 HIS D N 1
ATOM 2451 C CA . HIS A 1 333 ? 152.208 151.277 143.483 1.00 68.51 333 HIS D CA 1
ATOM 2452 C C . HIS A 1 333 ? 153.002 150.582 144.569 1.00 68.51 333 HIS D C 1
ATOM 2453 O O . HIS A 1 333 ? 154.232 150.634 144.545 1.00 68.51 333 HIS D O 1
ATOM 2460 N N . MET A 1 334 ? 152.344 149.942 145.536 1.00 69.39 334 MET D N 1
ATOM 2461 C CA . MET A 1 334 ? 153.144 149.251 146.541 1.00 69.39 334 MET D CA 1
ATOM 2462 C C . MET A 1 334 ? 153.884 148.070 145.920 1.00 69.39 334 MET D C 1
ATOM 2463 O O . MET A 1 334 ? 155.048 147.815 146.255 1.00 69.39 334 MET D O 1
ATOM 2468 N N . ILE A 1 335 ? 153.255 147.392 144.957 1.00 67.55 335 ILE D N 1
ATOM 2469 C CA . ILE A 1 335 ? 153.923 146.309 144.239 1.00 67.55 335 ILE D CA 1
ATOM 2470 C C . ILE A 1 335 ? 155.095 146.850 143.431 1.00 67.55 335 ILE D C 1
ATOM 2471 O O . ILE A 1 335 ? 156.195 146.285 143.442 1.00 67.55 335 ILE D O 1
ATOM 2476 N N . VAL A 1 336 ? 154.875 147.951 142.712 1.00 67.07 336 VAL D N 1
ATOM 2477 C CA . VAL A 1 336 ? 155.919 148.493 141.847 1.00 67.07 336 VAL D CA 1
ATOM 2478 C C . VAL A 1 336 ? 157.096 148.995 142.673 1.00 67.07 336 VAL D C 1
ATOM 2479 O O . VAL A 1 336 ? 158.255 148.670 142.393 1.00 67.07 336 VAL D O 1
ATOM 2483 N N . LYS A 1 337 ? 156.819 149.794 143.705 1.00 68.71 337 LYS D N 1
ATOM 2484 C CA . LYS A 1 337 ? 157.883 150.298 144.560 1.00 68.71 337 LYS D CA 1
ATOM 2485 C C . LYS A 1 337 ? 158.612 149.166 145.265 1.00 68.71 337 LYS D C 1
ATOM 2486 O O . LYS A 1 337 ? 159.814 149.275 145.527 1.00 68.71 337 LYS D O 1
ATOM 2492 N N . ALA A 1 338 ? 157.912 148.075 145.580 1.00 67.80 338 ALA D N 1
ATOM 2493 C CA . ALA A 1 338 ? 158.609 146.889 146.061 1.00 67.80 338 ALA D CA 1
ATOM 2494 C C . ALA A 1 338 ? 159.542 146.342 144.989 1.00 67.80 338 ALA D C 1
ATOM 2495 O O . ALA A 1 338 ? 160.718 146.075 145.252 1.00 67.80 338 ALA D O 1
ATOM 2497 N N . ALA A 1 339 ? 159.036 146.188 143.763 1.00 67.21 339 ALA D N 1
ATOM 2498 C CA . ALA A 1 339 ? 159.861 145.697 142.665 1.00 67.21 339 ALA D CA 1
ATOM 2499 C C . ALA A 1 339 ? 160.961 146.673 142.279 1.00 67.21 339 ALA D C 1
ATOM 2500 O O . ALA A 1 339 ? 161.894 146.284 141.570 1.00 67.21 339 ALA D O 1
ATOM 2502 N N . LEU A 1 340 ? 160.873 147.925 142.721 1.00 67.80 340 LEU D N 1
ATOM 2503 C CA . LEU A 1 340 ? 161.881 148.923 142.394 1.00 67.80 340 LEU D CA 1
ATOM 2504 C C . LEU A 1 340 ? 162.965 149.003 143.459 1.00 67.80 340 LEU D C 1
ATOM 2505 O O . LEU A 1 340 ? 164.136 149.224 143.134 1.00 67.80 340 LEU D O 1
ATOM 2510 N N . PHE A 1 341 ? 162.597 148.827 144.728 1.00 68.65 341 PHE D N 1
ATOM 2511 C CA . PHE A 1 341 ? 163.593 148.746 145.787 1.00 68.65 341 PHE D CA 1
ATOM 2512 C C . PHE A 1 341 ? 164.313 147.406 145.792 1.00 68.65 341 PHE D C 1
ATOM 2513 O O . PHE A 1 341 ? 165.373 147.290 146.414 1.00 68.65 341 PHE D O 1
ATOM 2521 N N . LEU A 1 342 ? 163.759 146.395 145.125 1.00 69.06 342 LEU D N 1
ATOM 2522 C CA . LEU A 1 342 ? 164.409 145.095 145.026 1.00 69.06 342 LEU D CA 1
ATOM 2523 C C . LEU A 1 342 ? 165.357 145.007 143.842 1.00 69.06 342 LEU D C 1
ATOM 2524 O O . LEU A 1 342 ? 166.309 144.221 143.879 1.00 69.06 342 LEU D O 1
ATOM 2529 N N . ALA A 1 343 ? 165.116 145.786 142.788 1.00 70.76 343 ALA D N 1
ATOM 2530 C CA . ALA A 1 343 ? 166.044 145.825 141.666 1.00 70.76 343 ALA D CA 1
ATOM 2531 C C . ALA A 1 343 ? 167.227 146.732 141.972 1.00 70.76 343 ALA D C 1
ATOM 2532 O O . ALA A 1 343 ? 168.383 146.349 141.769 1.00 70.76 343 ALA D O 1
ATOM 2534 N N . ILE A 1 344 ? 166.954 147.942 142.463 1.00 71.32 344 ILE D N 1
ATOM 2535 C CA . ILE A 1 344 ? 168.033 148.825 142.889 1.00 71.32 344 ILE D CA 1
ATOM 2536 C C . ILE A 1 344 ? 168.701 148.277 144.143 1.00 71.32 344 ILE D C 1
ATOM 2537 O O . ILE A 1 344 ? 169.907 148.459 144.345 1.00 71.32 344 ILE D O 1
ATOM 2542 N N . GLY A 1 345 ? 167.945 147.577 144.989 1.00 72.27 345 GLY D N 1
ATOM 2543 C CA . GLY A 1 345 ? 168.539 146.970 146.166 1.00 72.27 345 GLY D CA 1
ATOM 2544 C C . GLY A 1 345 ? 169.441 145.799 145.840 1.00 72.27 345 GLY D C 1
ATOM 2545 O O . GLY A 1 345 ? 170.405 145.536 146.563 1.00 72.27 345 GLY D O 1
ATOM 2546 N N . ALA A 1 346 ? 169.146 145.078 144.757 1.00 72.82 346 ALA D N 1
ATOM 2547 C CA . ALA A 1 346 ? 170.012 143.984 144.340 1.00 72.82 346 ALA D CA 1
ATOM 2548 C C . ALA A 1 346 ? 171.326 144.485 143.763 1.00 72.82 346 ALA D C 1
ATOM 2549 O O . ALA A 1 346 ? 172.299 143.728 143.721 1.00 72.82 346 ALA D O 1
ATOM 2551 N N . ILE A 1 347 ? 171.374 145.739 143.319 1.00 74.32 347 ILE D N 1
ATOM 2552 C CA . ILE A 1 347 ? 172.629 146.318 142.859 1.00 74.32 347 ILE D CA 1
ATOM 2553 C C . ILE A 1 347 ? 173.470 146.772 144.041 1.00 74.32 347 ILE D C 1
ATOM 2554 O O . ILE A 1 347 ? 174.684 146.549 144.076 1.00 74.32 347 ILE D O 1
ATOM 2559 N N . GLU A 1 348 ? 172.840 147.407 145.031 1.00 79.68 348 GLU D N 1
ATOM 2560 C CA . GLU A 1 348 ? 173.562 147.859 146.212 1.00 79.68 348 GLU D CA 1
ATOM 2561 C C . GLU A 1 348 ? 174.101 146.704 147.043 1.00 79.68 348 GLU D C 1
ATOM 2562 O O . GLU A 1 348 ? 174.975 146.922 147.888 1.00 79.68 348 GLU D O 1
ATOM 2568 N N . VAL A 1 349 ? 173.602 145.488 146.829 1.00 75.61 349 VAL D N 1
ATOM 2569 C CA . VAL A 1 349 ? 174.107 144.344 147.577 1.00 75.61 349 VAL D CA 1
ATOM 2570 C C . VAL A 1 349 ? 175.388 143.815 146.950 1.00 75.61 349 VAL D C 1
ATOM 2571 O O . VAL A 1 349 ? 176.348 143.486 147.655 1.00 75.61 349 VAL D O 1
ATOM 2575 N N . ARG A 1 350 ? 175.437 143.740 145.622 1.00 76.06 350 ARG D N 1
ATOM 2576 C CA . ARG A 1 350 ? 176.613 143.220 144.938 1.00 76.06 350 ARG D CA 1
ATOM 2577 C C . ARG A 1 350 ? 177.596 144.307 144.533 1.00 76.06 350 ARG D C 1
ATOM 2578 O O . ARG A 1 350 ? 178.805 144.054 144.511 1.00 76.06 350 ARG D O 1
ATOM 2586 N N . TYR A 1 351 ? 177.116 145.504 144.206 1.00 77.40 351 TYR D N 1
ATOM 2587 C CA . TYR A 1 351 ? 177.980 146.584 143.754 1.00 77.40 351 TYR D CA 1
ATOM 2588 C C . TYR A 1 351 ? 178.165 147.681 144.791 1.00 77.40 351 TYR D C 1
ATOM 2589 O O . TYR A 1 351 ? 178.879 148.652 144.522 1.00 77.40 351 TYR D O 1
ATOM 2598 N N . GLY A 1 352 ? 177.545 147.560 145.961 1.00 81.08 352 GLY D N 1
ATOM 2599 C CA . GLY A 1 352 ? 177.696 148.542 147.006 1.00 81.08 352 GLY D CA 1
ATOM 2600 C C . GLY A 1 352 ? 176.949 149.828 146.718 1.00 81.08 352 GLY D C 1
ATOM 2601 O O . GLY A 1 352 ? 176.650 150.158 145.568 1.00 81.08 352 GLY D O 1
ATOM 2602 N N . PRO A 1 353 ? 176.632 150.583 147.770 1.00 84.06 353 PRO D N 1
ATOM 2603 C CA . PRO A 1 353 ? 175.908 151.850 147.589 1.00 84.06 353 PRO D CA 1
ATOM 2604 C C . PRO A 1 353 ? 176.820 152.914 146.998 1.00 84.06 353 PRO D C 1
ATOM 2605 O O . PRO A 1 353 ? 177.803 153.320 147.620 1.00 84.06 353 PRO D O 1
ATOM 2609 N N . ARG A 1 354 ? 176.487 153.367 145.792 1.00 82.10 354 ARG D N 1
ATOM 2610 C CA . ARG A 1 354 ? 177.239 154.401 145.099 1.00 82.10 354 ARG D CA 1
ATOM 2611 C C . ARG A 1 354 ? 176.274 155.452 144.572 1.00 82.10 354 ARG D C 1
ATOM 2612 O O . ARG A 1 354 ? 175.055 155.300 144.652 1.00 82.10 354 ARG D O 1
ATOM 2620 N N . ARG A 1 355 ? 176.833 156.529 144.032 1.00 85.68 355 ARG D N 1
ATOM 2621 C CA . ARG A 1 355 ? 176.031 157.583 143.426 1.00 85.68 355 ARG D CA 1
ATOM 2622 C C . ARG A 1 355 ? 175.609 157.150 142.024 1.00 85.68 355 ARG D C 1
ATOM 2623 O O . ARG A 1 355 ? 175.824 156.010 141.606 1.00 85.68 355 ARG D O 1
ATOM 2631 N N . LEU A 1 356 ? 174.994 158.062 141.278 1.00 81.28 356 LEU D N 1
ATOM 2632 C CA . LEU A 1 356 ? 174.643 157.811 139.887 1.00 81.28 356 LEU D CA 1
ATOM 2633 C C . LEU A 1 356 ? 175.816 158.221 139.007 1.00 81.28 356 LEU D C 1
ATOM 2634 O O . LEU A 1 356 ? 176.243 159.380 139.034 1.00 81.28 356 LEU D O 1
ATOM 2639 N N . GLY A 1 357 ? 176.334 157.274 138.232 1.00 84.89 357 GLY D N 1
ATOM 2640 C CA . GLY A 1 357 ? 177.483 157.495 137.384 1.00 84.89 357 GLY D CA 1
ATOM 2641 C C . GLY A 1 357 ? 178.715 156.724 137.799 1.00 84.89 357 GLY D C 1
ATOM 2642 O O . GLY A 1 357 ? 179.621 156.542 136.976 1.00 84.89 357 GLY D O 1
ATOM 2643 N N . GLN A 1 358 ? 178.780 156.267 139.051 1.00 86.95 358 GLN D N 1
ATOM 2644 C CA . GLN A 1 358 ? 179.910 155.455 139.482 1.00 86.95 358 GLN D CA 1
ATOM 2645 C C . GLN A 1 358 ? 179.857 154.053 138.896 1.00 86.95 358 GLN D C 1
ATOM 2646 O O . GLN A 1 358 ? 180.893 153.385 138.822 1.00 86.95 358 GLN D O 1
ATOM 2652 N N . LEU A 1 359 ? 178.680 153.595 138.487 1.00 81.87 359 LEU D N 1
ATOM 2653 C CA . LEU A 1 359 ? 178.513 152.337 137.779 1.00 81.87 359 LEU D CA 1
ATOM 2654 C C . LEU A 1 359 ? 178.066 152.615 136.352 1.00 81.87 359 LEU D C 1
ATOM 2655 O O . LEU A 1 359 ? 177.588 153.704 136.029 1.00 81.87 359 LEU D O 1
ATOM 2660 N N . SER A 1 360 ? 178.223 151.611 135.494 1.00 82.32 360 SER D N 1
ATOM 2661 C CA . SER A 1 360 ? 177.855 151.765 134.096 1.00 82.32 360 SER D CA 1
ATOM 2662 C C . SER A 1 360 ? 177.768 150.394 133.448 1.00 82.32 360 SER D C 1
ATOM 2663 O O . SER A 1 360 ? 178.473 149.462 133.839 1.00 82.32 360 SER D O 1
ATOM 2666 N N . GLY A 1 361 ? 176.892 150.286 132.454 1.00 80.29 361 GLY D N 1
ATOM 2667 C CA . GLY A 1 361 ? 176.791 149.068 131.679 1.00 80.29 361 GLY D CA 1
ATOM 2668 C C . GLY A 1 361 ? 176.104 147.915 132.366 1.00 80.29 361 GLY D C 1
ATOM 2669 O O . GLY A 1 361 ? 176.158 146.793 131.854 1.00 80.29 361 GLY D O 1
ATOM 2670 N N . LEU A 1 362 ? 175.457 148.148 133.509 1.00 77.78 362 LEU D N 1
ATOM 2671 C CA . LEU A 1 362 ? 174.783 147.064 134.212 1.00 77.78 362 LEU D CA 1
ATOM 2672 C C . LEU A 1 362 ? 173.650 146.460 133.396 1.00 77.78 362 LEU D C 1
ATOM 2673 O O . LEU A 1 362 ? 173.203 145.350 133.704 1.00 77.78 362 LEU D O 1
ATOM 2678 N N . ALA A 1 363 ? 173.173 147.159 132.365 1.00 77.78 363 ALA D N 1
ATOM 2679 C CA . ALA A 1 363 ? 172.184 146.574 131.472 1.00 77.78 363 ALA D CA 1
ATOM 2680 C C . ALA A 1 363 ? 172.795 145.534 130.548 1.00 77.78 363 ALA D C 1
ATOM 2681 O O . ALA A 1 363 ? 172.060 144.729 129.968 1.00 77.78 363 ALA D O 1
ATOM 2683 N N . LYS A 1 364 ? 174.118 145.533 130.396 1.00 79.94 364 LYS D N 1
ATOM 2684 C CA . LYS A 1 364 ? 174.797 144.565 129.546 1.00 79.94 364 LYS D CA 1
ATOM 2685 C C . LYS A 1 364 ? 175.297 143.361 130.330 1.00 79.94 364 LYS D C 1
ATOM 2686 O O . LYS A 1 364 ? 175.207 142.228 129.848 1.00 79.94 364 LYS D O 1
ATOM 2692 N N . THR A 1 365 ? 175.817 143.584 131.534 1.00 81.92 365 THR D N 1
ATOM 2693 C CA . THR A 1 365 ? 176.359 142.498 132.337 1.00 81.92 365 THR D CA 1
ATOM 2694 C C . THR A 1 365 ? 175.308 141.828 133.207 1.00 81.92 365 THR D C 1
ATOM 2695 O O . THR A 1 365 ? 175.464 140.653 133.556 1.00 81.92 365 THR D O 1
ATOM 2699 N N . GLU A 1 366 ? 174.246 142.542 133.572 1.00 81.91 366 GLU D N 1
ATOM 2700 C CA . GLU A 1 366 ? 173.174 141.998 134.405 1.00 81.91 366 GLU D CA 1
ATOM 2701 C C . GLU A 1 366 ? 171.837 142.310 133.749 1.00 81.91 366 GLU D C 1
ATOM 2702 O O . GLU A 1 366 ? 171.147 143.261 134.137 1.00 81.91 366 GLU D O 1
ATOM 2708 N N . PRO A 1 367 ? 171.436 141.522 132.749 1.00 77.70 367 PRO D N 1
ATOM 2709 C CA . PRO A 1 367 ? 170.183 141.828 132.048 1.00 77.70 367 PRO D CA 1
ATOM 2710 C C . PRO A 1 367 ? 168.940 141.512 132.858 1.00 77.70 367 PRO D C 1
ATOM 2711 O O . PRO A 1 367 ? 167.903 142.150 132.641 1.00 77.70 367 PRO D O 1
ATOM 2715 N N . LEU A 1 368 ? 169.005 140.553 133.782 1.00 77.52 368 LEU D N 1
ATOM 2716 C CA . LEU A 1 368 ? 167.825 140.194 134.564 1.00 77.52 368 LEU D CA 1
ATOM 2717 C C . LEU A 1 368 ? 167.352 141.367 135.413 1.00 77.52 368 LEU D C 1
ATOM 2718 O O . LEU A 1 368 ? 166.185 141.775 135.339 1.00 77.52 368 LEU D O 1
ATOM 2723 N N . VAL A 1 369 ? 168.250 141.928 136.226 1.00 75.32 369 VAL D N 1
ATOM 2724 C CA . VAL A 1 369 ? 167.869 143.050 137.075 1.00 75.32 369 VAL D CA 1
ATOM 2725 C C . VAL A 1 369 ? 167.580 144.283 136.233 1.00 75.32 369 VAL D C 1
ATOM 2726 O O . VAL A 1 369 ? 166.743 145.108 136.606 1.00 75.32 369 VAL D O 1
ATOM 2730 N N . ALA A 1 370 ? 168.232 144.419 135.078 1.00 74.02 370 ALA D N 1
ATOM 2731 C CA . ALA A 1 370 ? 167.942 145.550 134.204 1.00 74.02 370 ALA D CA 1
ATOM 2732 C C . ALA A 1 370 ? 166.514 145.489 133.679 1.00 74.02 370 ALA D C 1
ATOM 2733 O O . ALA A 1 370 ? 165.809 146.503 133.657 1.00 74.02 370 ALA D O 1
ATOM 2735 N N . VAL A 1 371 ? 166.070 144.304 133.257 1.00 73.22 371 VAL D N 1
ATOM 2736 C CA . VAL A 1 371 ? 164.687 144.133 132.817 1.00 73.22 371 VAL D CA 1
ATOM 2737 C C . VAL A 1 371 ? 163.732 144.375 133.977 1.00 73.22 371 VAL D C 1
ATOM 2738 O O . VAL A 1 371 ? 162.730 145.093 133.847 1.00 73.22 371 VAL D O 1
ATOM 2742 N N . ALA A 1 372 ? 164.026 143.768 135.130 1.00 72.71 372 ALA D N 1
ATOM 2743 C CA . ALA A 1 372 ? 163.158 143.924 136.290 1.00 72.71 372 ALA D CA 1
ATOM 2744 C C . ALA A 1 372 ? 163.060 145.376 136.729 1.00 72.71 372 ALA D C 1
ATOM 2745 O O . ALA A 1 372 ? 162.041 145.786 137.294 1.00 72.71 372 ALA D O 1
ATOM 2747 N N . PHE A 1 373 ? 164.100 146.169 136.477 1.00 72.55 373 PHE D N 1
ATOM 2748 C CA . PHE A 1 373 ? 164.050 147.576 136.845 1.00 72.55 373 PHE D CA 1
ATOM 2749 C C . PHE A 1 373 ? 163.330 148.405 135.796 1.00 72.55 373 PHE D C 1
ATOM 2750 O O . PHE A 1 373 ? 162.558 149.298 136.145 1.00 72.55 373 PHE D O 1
ATOM 2758 N N . PHE A 1 374 ? 163.585 148.154 134.511 1.00 71.77 374 PHE D N 1
ATOM 2759 C CA . PHE A 1 374 ? 162.981 148.999 133.488 1.00 71.77 374 PHE D CA 1
ATOM 2760 C C . PHE A 1 374 ? 161.482 148.762 133.392 1.00 71.77 374 PHE D C 1
ATOM 2761 O O . PHE A 1 374 ? 160.715 149.705 133.163 1.00 71.77 374 PHE D O 1
ATOM 2769 N N . ALA A 1 375 ? 161.042 147.515 133.564 1.00 72.64 375 ALA D N 1
ATOM 2770 C CA . ALA A 1 375 ? 159.609 147.251 133.586 1.00 72.64 375 ALA D CA 1
ATOM 2771 C C . ALA A 1 375 ? 158.933 148.034 134.705 1.00 72.64 375 ALA D C 1
ATOM 2772 O O . ALA A 1 375 ? 157.938 148.734 134.481 1.00 72.64 375 ALA D O 1
ATOM 2774 N N . SER A 1 376 ? 159.485 147.951 135.917 1.00 72.64 376 SER D N 1
ATOM 2775 C CA . SER A 1 376 ? 158.892 148.659 137.044 1.00 72.64 376 SER D CA 1
ATOM 2776 C C . SER A 1 376 ? 159.017 150.169 136.894 1.00 72.64 376 SER D C 1
ATOM 2777 O O . SER A 1 376 ? 158.151 150.905 137.367 1.00 72.64 376 SER D O 1
ATOM 2780 N N . ALA A 1 377 ? 160.061 150.648 136.220 1.00 72.04 377 ALA D N 1
ATOM 2781 C CA . ALA A 1 377 ? 160.217 152.085 136.030 1.00 72.04 377 ALA D CA 1
ATOM 2782 C C . ALA A 1 377 ? 159.180 152.621 135.053 1.00 72.04 377 ALA D C 1
ATOM 2783 O O . ALA A 1 377 ? 158.562 153.665 135.295 1.00 72.04 377 ALA D O 1
ATOM 2785 N N . MET A 1 378 ? 158.977 151.918 133.937 1.00 74.90 378 MET D N 1
ATOM 2786 C CA . MET A 1 378 ? 157.932 152.323 133.006 1.00 74.90 378 MET D CA 1
ATOM 2787 C C . MET A 1 378 ? 156.554 152.202 133.636 1.00 74.90 378 MET D C 1
ATOM 2788 O O . MET A 1 378 ? 155.663 153.000 133.333 1.00 74.90 378 MET D O 1
ATOM 2793 N N . SER A 1 379 ? 156.356 151.221 134.518 1.00 71.47 379 SER D N 1
ATOM 2794 C CA . SER A 1 379 ? 155.075 151.131 135.207 1.00 71.47 379 SER D CA 1
ATOM 2795 C C . SER A 1 379 ? 154.895 152.287 136.183 1.00 71.47 379 SER D C 1
ATOM 2796 O O . SER A 1 379 ? 153.797 152.839 136.304 1.00 71.47 379 SER D O 1
ATOM 2799 N N . LEU A 1 380 ? 155.965 152.673 136.878 1.00 69.71 380 LEU D N 1
ATOM 2800 C CA . LEU A 1 380 ? 155.889 153.793 137.809 1.00 69.71 380 LEU D CA 1
ATOM 2801 C C . LEU A 1 380 ? 155.599 155.095 137.078 1.00 69.71 380 LEU D C 1
ATOM 2802 O O . LEU A 1 380 ? 154.818 155.923 137.559 1.00 69.71 380 LEU D O 1
ATOM 2807 N N . ALA A 1 381 ? 156.218 155.295 135.915 1.00 71.66 381 ALA D N 1
ATOM 2808 C CA . ALA A 1 381 ? 155.941 156.480 135.117 1.00 71.66 381 ALA D CA 1
ATOM 2809 C C . ALA A 1 381 ? 154.603 156.402 134.395 1.00 71.66 381 ALA D C 1
ATOM 2810 O O . ALA A 1 381 ? 154.209 157.381 133.753 1.00 71.66 381 ALA D O 1
ATOM 2812 N N . GLY A 1 382 ? 153.902 155.276 134.483 1.00 71.49 382 GLY D N 1
ATOM 2813 C CA . GLY A 1 382 ? 152.616 155.133 133.834 1.00 71.49 382 GLY D CA 1
ATOM 2814 C C . GLY A 1 382 ? 152.718 154.970 132.333 1.00 71.49 382 GLY D C 1
ATOM 2815 O O . GLY A 1 382 ? 152.253 155.826 131.577 1.00 71.49 382 GLY D O 1
ATOM 2816 N N . ILE A 1 383 ? 153.325 153.874 131.890 1.00 73.98 383 ILE D N 1
ATOM 2817 C CA . ILE A 1 383 ? 153.480 153.595 130.465 1.00 73.98 383 ILE D CA 1
ATOM 2818 C C . ILE A 1 383 ? 152.553 152.440 130.099 1.00 73.98 383 ILE D C 1
ATOM 2819 O O . ILE A 1 383 ? 152.464 151.457 130.848 1.00 73.98 383 ILE D O 1
ATOM 2824 N N . PRO A 1 384 ? 151.845 152.532 128.974 1.00 76.38 384 PRO D N 1
ATOM 2825 C CA . PRO A 1 384 ? 150.750 151.599 128.659 1.00 76.38 384 PRO D CA 1
ATOM 2826 C C . PRO A 1 384 ? 151.086 150.130 128.863 1.00 76.38 384 PRO D C 1
ATOM 2827 O O . PRO A 1 384 ? 150.292 149.415 129.492 1.00 76.38 384 PRO D O 1
ATOM 2831 N N . PRO A 1 385 ? 152.221 149.610 128.340 1.00 76.48 385 PRO D N 1
ATOM 2832 C CA . PRO A 1 385 ? 152.433 148.155 128.424 1.00 76.48 385 PRO D CA 1
ATOM 2833 C C . PRO A 1 385 ? 152.426 147.597 129.841 1.00 76.48 385 PRO D C 1
ATOM 2834 O O . PRO A 1 385 ? 152.499 146.378 130.021 1.00 76.48 385 PRO D O 1
ATOM 2838 N N . PHE A 1 386 ? 152.331 148.463 130.852 1.00 74.97 386 PHE D N 1
ATOM 2839 C CA . PHE A 1 386 ? 152.386 148.014 132.238 1.00 74.97 386 PHE D CA 1
ATOM 2840 C C . PHE A 1 386 ? 151.170 148.467 133.036 1.00 74.97 386 PHE D C 1
ATOM 2841 O O . PHE A 1 386 ? 150.225 149.031 132.475 1.00 74.97 386 PHE D O 1
ATOM 2849 N N . SER A 1 387 ? 151.186 148.224 134.347 1.00 74.06 387 SER D N 1
ATOM 2850 C CA . SER A 1 387 ? 150.005 148.467 135.168 1.00 74.06 387 SER D CA 1
ATOM 2851 C C . SER A 1 387 ? 149.792 149.952 135.432 1.00 74.06 387 SER D C 1
ATOM 2852 O O . SER A 1 387 ? 148.668 150.451 135.316 1.00 74.06 387 SER D O 1
ATOM 2855 N N . GLY A 1 388 ? 150.856 150.667 135.797 1.00 73.38 388 GLY D N 1
ATOM 2856 C CA . GLY A 1 388 ? 150.762 152.064 136.176 1.00 73.38 388 GLY D CA 1
ATOM 2857 C C . GLY A 1 388 ? 150.011 152.946 135.205 1.00 73.38 388 GLY D C 1
ATOM 2858 O O . GLY A 1 388 ? 149.472 153.988 135.589 1.00 73.38 388 GLY D O 1
ATOM 2859 N N . PHE A 1 389 ? 149.961 152.531 133.941 1.00 73.35 389 PHE D N 1
ATOM 2860 C CA . PHE A 1 389 ? 149.177 153.267 132.960 1.00 73.35 389 PHE D CA 1
ATOM 2861 C C . PHE A 1 389 ? 147.695 153.202 133.291 1.00 73.35 389 PHE D C 1
ATOM 2862 O O . PHE A 1 389 ? 146.994 154.215 133.233 1.00 73.35 389 PHE D O 1
ATOM 2870 N N . VAL A 1 390 ? 147.197 152.011 133.628 1.00 72.24 390 VAL D N 1
ATOM 2871 C CA . VAL A 1 390 ? 145.797 151.876 134.018 1.00 72.24 390 VAL D CA 1
ATOM 2872 C C . VAL A 1 390 ? 145.499 152.739 135.234 1.00 72.24 390 VAL D C 1
ATOM 2873 O O . VAL A 1 390 ? 144.481 153.442 135.285 1.00 72.24 390 VAL D O 1
ATOM 2877 N N . ALA A 1 391 ? 146.388 152.708 136.228 1.00 72.62 391 ALA D N 1
ATOM 2878 C CA . ALA A 1 391 ? 146.183 153.490 137.441 1.00 72.62 391 ALA D CA 1
ATOM 2879 C C . ALA A 1 391 ? 146.124 154.978 137.131 1.00 72.62 391 ALA D C 1
ATOM 2880 O O . ALA A 1 391 ? 145.182 155.670 137.532 1.00 72.62 391 ALA D O 1
ATOM 2882 N N . LYS A 1 392 ? 147.121 155.489 136.407 1.00 73.14 392 LYS D N 1
ATOM 2883 C CA . LYS A 1 392 ? 147.164 156.919 136.131 1.00 73.14 392 LYS D CA 1
ATOM 2884 C C . LYS A 1 392 ? 146.023 157.346 135.218 1.00 73.14 392 LYS D C 1
ATOM 2885 O O . LYS A 1 392 ? 145.485 158.446 135.369 1.00 73.14 392 LYS D O 1
ATOM 2891 N N . LEU A 1 393 ? 145.623 156.488 134.279 1.00 72.58 393 LEU D N 1
ATOM 2892 C CA . LEU A 1 393 ? 144.522 156.833 133.389 1.00 72.58 393 LEU D CA 1
ATOM 2893 C C . LEU A 1 393 ? 143.210 156.911 134.155 1.00 72.58 393 LEU D C 1
ATOM 2894 O O . LEU A 1 393 ? 142.437 157.861 133.984 1.00 72.58 393 LEU D O 1
ATOM 2899 N N . SER A 1 394 ? 142.940 155.920 135.009 1.00 71.80 394 SER D N 1
ATOM 2900 C CA . SER A 1 394 ? 141.729 155.965 135.820 1.00 71.80 394 SER D CA 1
ATOM 2901 C C . SER A 1 394 ? 141.750 157.156 136.768 1.00 71.80 394 SER D C 1
ATOM 2902 O O . SER A 1 394 ? 140.716 157.792 137.000 1.00 71.80 394 SER D O 1
ATOM 2905 N N . LEU A 1 395 ? 142.925 157.494 137.302 1.00 71.79 395 LEU D N 1
ATOM 2906 C CA . LEU A 1 395 ? 143.016 158.627 138.215 1.00 71.79 395 LEU D CA 1
ATOM 2907 C C . LEU A 1 395 ? 142.774 159.944 137.490 1.00 71.79 395 LEU D C 1
ATOM 2908 O O . LEU A 1 395 ? 142.092 160.829 138.015 1.00 71.79 395 LEU D O 1
ATOM 2913 N N . ILE A 1 396 ? 143.311 160.091 136.279 1.00 72.18 396 ILE D N 1
ATOM 2914 C CA . ILE A 1 396 ? 143.087 161.314 135.515 1.00 72.18 396 ILE D CA 1
ATOM 2915 C C . ILE A 1 396 ? 141.628 161.416 135.090 1.00 72.18 396 ILE D C 1
ATOM 2916 O O . ILE A 1 396 ? 141.043 162.506 135.089 1.00 72.18 396 ILE D O 1
ATOM 2921 N N . ILE A 1 397 ? 141.012 160.286 134.737 1.00 72.07 397 ILE D N 1
ATOM 2922 C CA . ILE A 1 397 ? 139.594 160.295 134.390 1.00 72.07 397 ILE D CA 1
ATOM 2923 C C . ILE A 1 397 ? 138.757 160.713 135.590 1.00 72.07 397 ILE D C 1
ATOM 2924 O O . ILE A 1 397 ? 137.837 161.531 135.470 1.00 72.07 397 ILE D O 1
ATOM 2929 N N . ALA A 1 398 ? 139.075 160.180 136.772 1.00 70.74 398 ALA D N 1
ATOM 2930 C CA . ALA A 1 398 ? 138.327 160.547 137.968 1.00 70.74 398 ALA D CA 1
ATOM 2931 C C . ALA A 1 398 ? 138.573 161.995 138.368 1.00 70.74 398 ALA D C 1
ATOM 2932 O O . ALA A 1 398 ? 137.680 162.639 138.929 1.00 70.74 398 ALA D O 1
ATOM 2934 N N . ALA A 1 399 ? 139.766 162.522 138.095 1.00 72.69 399 ALA D N 1
ATOM 2935 C CA . ALA A 1 399 ? 140.065 163.903 138.451 1.00 72.69 399 ALA D CA 1
ATOM 2936 C C . ALA A 1 399 ? 139.372 164.883 137.516 1.00 72.69 399 ALA D C 1
ATOM 2937 O O . ALA A 1 399 ? 138.885 165.928 137.961 1.00 72.69 399 ALA D O 1
ATOM 2939 N N . LEU A 1 400 ? 139.324 164.571 136.221 1.00 74.23 400 LEU D N 1
ATOM 2940 C CA . LEU A 1 400 ? 138.586 165.414 135.291 1.00 74.23 400 LEU D CA 1
ATOM 2941 C C . LEU A 1 400 ? 137.082 165.273 135.462 1.00 74.23 400 LEU D C 1
ATOM 2942 O O . LEU A 1 400 ? 136.344 166.213 135.151 1.00 74.23 400 LEU D O 1
ATOM 2947 N N . ASP A 1 401 ? 136.612 164.123 135.949 1.00 76.18 401 ASP D N 1
ATOM 2948 C CA . ASP A 1 401 ? 135.185 163.953 136.193 1.00 76.18 401 ASP D CA 1
ATOM 2949 C C . ASP A 1 401 ? 134.725 164.816 137.361 1.00 76.18 401 ASP D C 1
ATOM 2950 O O . ASP A 1 401 ? 133.692 165.489 137.280 1.00 76.18 401 ASP D O 1
ATOM 2955 N N . ALA A 1 402 ? 135.484 164.811 138.456 1.00 78.03 402 ALA D N 1
ATOM 2956 C CA . ALA A 1 402 ? 135.146 165.617 139.622 1.00 78.03 402 ALA D CA 1
ATOM 2957 C C . ALA A 1 402 ? 135.371 167.105 139.404 1.00 78.03 402 ALA D C 1
ATOM 2958 O O . ALA A 1 402 ? 135.093 167.891 140.316 1.00 78.03 402 ALA D O 1
ATOM 2960 N N . GLY A 1 403 ? 135.862 167.513 138.235 1.00 78.15 403 GLY D N 1
ATOM 2961 C CA . GLY A 1 403 ? 136.092 168.910 137.943 1.00 78.15 403 GLY D CA 1
ATOM 2962 C C . GLY A 1 403 ? 137.407 169.469 138.434 1.00 78.15 403 GLY D C 1
ATOM 2963 O O . GLY A 1 403 ? 137.709 170.634 138.146 1.00 78.15 403 GLY D O 1
ATOM 2964 N N . GLN A 1 404 ? 138.201 168.688 139.162 1.00 79.44 404 GLN D N 1
ATOM 2965 C CA . GLN A 1 404 ? 139.490 169.152 139.674 1.00 79.44 404 GLN D CA 1
ATOM 2966 C C . GLN A 1 404 ? 140.489 169.146 138.526 1.00 79.44 404 GLN D C 1
ATOM 2967 O O . GLN A 1 404 ? 141.230 168.185 138.320 1.00 79.44 404 GLN D O 1
ATOM 2973 N N . ILE A 1 405 ? 140.508 170.241 137.766 1.00 75.94 405 ILE D N 1
ATOM 2974 C CA . ILE A 1 405 ? 141.406 170.330 136.619 1.00 75.94 405 ILE D CA 1
ATOM 2975 C C . ILE A 1 405 ? 142.846 170.513 137.079 1.00 75.94 405 ILE D C 1
ATOM 2976 O O . ILE A 1 405 ? 143.777 169.960 136.482 1.00 75.94 405 ILE D O 1
ATOM 2981 N N . ALA A 1 406 ? 143.054 171.288 138.145 1.00 75.03 406 ALA D N 1
ATOM 2982 C CA . ALA A 1 406 ? 144.409 171.533 138.626 1.00 75.03 406 ALA D CA 1
ATOM 2983 C C . ALA A 1 406 ? 145.054 170.253 139.140 1.00 75.03 406 ALA D C 1
ATOM 2984 O O . ALA A 1 406 ? 146.223 169.977 138.847 1.00 75.03 406 ALA D O 1
ATOM 2986 N N . ALA A 1 407 ? 144.308 169.459 139.911 1.00 73.64 407 ALA D N 1
ATOM 2987 C CA . ALA A 1 407 ? 144.845 168.192 140.394 1.00 73.64 407 ALA D CA 1
ATOM 2988 C C . ALA A 1 407 ? 145.149 167.249 139.239 1.00 73.64 407 ALA D C 1
ATOM 2989 O O . ALA A 1 407 ? 146.171 166.555 139.248 1.00 73.64 407 ALA D O 1
ATOM 2991 N N . ALA A 1 408 ? 144.282 167.222 138.224 1.00 74.33 408 ALA D N 1
ATOM 2992 C CA . ALA A 1 408 ? 144.546 166.395 137.051 1.00 74.33 408 ALA D CA 1
ATOM 2993 C C . ALA A 1 408 ? 145.773 166.884 136.296 1.00 74.33 408 ALA D C 1
ATOM 2994 O O . ALA A 1 408 ? 146.602 166.077 135.860 1.00 74.33 408 ALA D O 1
ATOM 2996 N N . ALA A 1 409 ? 145.905 168.201 136.132 1.00 74.27 409 ALA D N 1
ATOM 2997 C CA . ALA A 1 409 ? 147.067 168.748 135.441 1.00 74.27 409 ALA D CA 1
ATOM 2998 C C . ALA A 1 409 ? 148.356 168.408 136.175 1.00 74.27 409 ALA D C 1
ATOM 2999 O O . ALA A 1 409 ? 149.360 168.053 135.549 1.00 74.27 409 ALA D O 1
ATOM 3001 N N . VAL A 1 410 ? 148.347 168.495 137.506 1.00 71.47 410 VAL D N 1
ATOM 3002 C CA . VAL A 1 410 ? 149.546 168.158 138.265 1.00 71.47 410 VAL D CA 1
ATOM 3003 C C . VAL A 1 410 ? 149.836 166.666 138.174 1.00 71.47 410 VAL D C 1
ATOM 3004 O O . VAL A 1 410 ? 150.986 166.255 137.981 1.00 71.47 410 VAL D O 1
ATOM 3008 N N . ALA A 1 411 ? 148.803 165.829 138.303 1.00 70.79 411 ALA D N 1
ATOM 3009 C CA . ALA A 1 411 ? 148.996 164.388 138.225 1.00 70.79 411 ALA D CA 1
ATOM 3010 C C . ALA A 1 411 ? 149.393 163.900 136.843 1.00 70.79 411 ALA D C 1
ATOM 3011 O O . ALA A 1 411 ? 149.826 162.752 136.707 1.00 70.79 411 ALA D O 1
ATOM 3013 N N . VAL A 1 412 ? 149.250 164.733 135.812 1.00 72.62 412 VAL D N 1
ATOM 3014 C CA . VAL A 1 412 ? 149.637 164.306 134.474 1.00 72.62 412 VAL D CA 1
ATOM 3015 C C . VAL A 1 412 ? 150.978 164.943 134.122 1.00 72.62 412 VAL D C 1
ATOM 3016 O O . VAL A 1 412 ? 151.722 164.386 133.304 1.00 72.62 412 VAL D O 1
ATOM 3020 N N . VAL A 1 413 ? 151.323 166.078 134.732 1.00 72.32 413 VAL D N 1
ATOM 3021 C CA . VAL A 1 413 ? 152.615 166.699 134.465 1.00 72.32 413 VAL D CA 1
ATOM 3022 C C . VAL A 1 413 ? 153.718 166.028 135.276 1.00 72.32 413 VAL D C 1
ATOM 3023 O O . VAL A 1 413 ? 154.845 165.869 134.795 1.00 72.32 413 VAL D O 1
ATOM 3027 N N . VAL A 1 414 ? 153.410 165.607 136.506 1.00 72.54 414 VAL D N 1
ATOM 3028 C CA . VAL A 1 414 ? 154.405 164.984 137.371 1.00 72.54 414 VAL D CA 1
ATOM 3029 C C . VAL A 1 414 ? 154.957 163.700 136.765 1.00 72.54 414 VAL D C 1
ATOM 3030 O O . VAL A 1 414 ? 156.085 163.300 137.080 1.00 72.54 414 VAL D O 1
ATOM 3034 N N . SER A 1 415 ? 154.203 163.055 135.872 1.00 72.93 415 SER D N 1
ATOM 3035 C CA . SER A 1 415 ? 154.712 161.857 135.216 1.00 72.93 415 SER D CA 1
ATOM 3036 C C . SER A 1 415 ? 155.919 162.162 134.343 1.00 72.93 415 SER D C 1
ATOM 3037 O O . SER A 1 415 ? 156.799 161.311 134.191 1.00 72.93 415 SER D O 1
ATOM 3040 N N . ILE A 1 416 ? 155.992 163.367 133.775 1.00 72.30 416 ILE D N 1
ATOM 3041 C CA . ILE A 1 416 ? 157.165 163.726 132.985 1.00 72.30 416 ILE D CA 1
ATOM 3042 C C . ILE A 1 416 ? 158.404 163.774 133.866 1.00 72.30 416 ILE D C 1
ATOM 3043 O O . ILE A 1 416 ? 159.469 163.275 133.488 1.00 72.30 416 ILE D O 1
ATOM 3048 N N . LEU A 1 417 ? 158.286 164.353 135.061 1.00 71.88 417 LEU D N 1
ATOM 3049 C CA . LEU A 1 417 ? 159.431 164.406 135.963 1.00 71.88 417 LEU D CA 1
ATOM 3050 C C . LEU A 1 417 ? 159.768 163.023 136.506 1.00 71.88 417 LEU D C 1
ATOM 3051 O O . LEU A 1 417 ? 160.945 162.692 136.694 1.00 71.88 417 LEU D O 1
ATOM 3056 N N . THR A 1 418 ? 158.750 162.199 136.756 1.00 72.26 418 THR D N 1
ATOM 3057 C CA . THR A 1 418 ? 158.999 160.825 137.183 1.00 72.26 418 THR D CA 1
ATOM 3058 C C . THR A 1 418 ? 159.786 160.067 136.123 1.00 72.26 418 THR D C 1
ATOM 3059 O O . THR A 1 418 ? 160.763 159.375 136.431 1.00 72.26 418 THR D O 1
ATOM 3063 N N . LEU A 1 419 ? 159.374 160.194 134.861 1.00 72.73 419 LEU D N 1
ATOM 3064 C CA . LEU A 1 419 ? 160.100 159.547 133.778 1.00 72.73 419 LEU D CA 1
ATOM 3065 C C . LEU A 1 419 ? 161.501 160.120 133.639 1.00 72.73 419 LEU D C 1
ATOM 3066 O O . LEU A 1 419 ? 162.452 159.383 133.366 1.00 72.73 419 LEU D O 1
ATOM 3071 N N . LEU A 1 420 ? 161.652 161.433 133.826 1.00 73.91 420 LEU D N 1
ATOM 3072 C CA . LEU A 1 420 ? 162.975 162.042 133.759 1.00 73.91 420 LEU D CA 1
ATOM 3073 C C . LEU A 1 420 ? 163.906 161.449 134.806 1.00 73.91 420 LEU D C 1
ATOM 3074 O O . LEU A 1 420 ? 165.061 161.129 134.510 1.00 73.91 420 LEU D O 1
ATOM 3079 N N . SER A 1 421 ? 163.415 161.268 136.030 1.00 73.02 421 SER D N 1
ATOM 3080 C CA . SER A 1 421 ? 164.282 160.750 137.084 1.00 73.02 421 SER D CA 1
ATOM 3081 C C . SER A 1 421 ? 164.560 159.262 136.896 1.00 73.02 421 SER D C 1
ATOM 3082 O O . SER A 1 421 ? 165.687 158.800 137.128 1.00 73.02 421 SER D O 1
ATOM 3085 N N . MET A 1 422 ? 163.555 158.494 136.472 1.00 72.75 422 MET D N 1
ATOM 3086 C CA . MET A 1 422 ? 163.803 157.083 136.197 1.00 72.75 422 MET D CA 1
ATOM 3087 C C . MET A 1 422 ? 164.778 156.911 135.041 1.00 72.75 422 MET D C 1
ATOM 3088 O O . MET A 1 422 ? 165.608 155.996 135.059 1.00 72.75 422 MET D O 1
ATOM 3093 N N . LEU A 1 423 ? 164.721 157.797 134.045 1.00 72.80 423 LEU D N 1
ATOM 3094 C CA . LEU A 1 423 ? 165.692 157.756 132.961 1.00 72.80 423 LEU D CA 1
ATOM 3095 C C . LEU A 1 423 ? 167.067 158.193 133.434 1.00 72.80 423 LEU D C 1
ATOM 3096 O O . LEU A 1 423 ? 168.075 157.690 132.936 1.00 72.80 423 LEU D O 1
ATOM 3101 N N . LYS A 1 424 ? 167.130 159.122 134.388 1.00 75.43 424 LYS D N 1
ATOM 3102 C CA . LYS A 1 424 ? 168.415 159.475 134.977 1.00 75.43 424 LYS D CA 1
ATOM 3103 C C . LYS A 1 424 ? 169.047 158.270 135.657 1.00 75.43 424 LYS D C 1
ATOM 3104 O O . LYS A 1 424 ? 170.250 158.026 135.512 1.00 75.43 424 LYS D O 1
ATOM 3110 N N . ILE A 1 425 ? 168.247 157.492 136.388 1.00 73.08 425 ILE D N 1
ATOM 3111 C CA . ILE A 1 425 ? 168.770 156.273 137.005 1.00 73.08 425 ILE D CA 1
ATOM 3112 C C . ILE A 1 425 ? 169.214 155.285 135.932 1.00 73.08 425 ILE D C 1
ATOM 3113 O O . ILE A 1 425 ? 170.325 154.740 135.978 1.00 73.08 425 ILE D O 1
ATOM 3118 N N . TRP A 1 426 ? 168.341 155.037 134.952 1.00 73.48 426 TRP D N 1
ATOM 3119 C CA . TRP A 1 426 ? 168.632 154.085 133.885 1.00 73.48 426 TRP D CA 1
ATOM 3120 C C . TRP A 1 426 ? 169.882 154.470 133.105 1.00 73.48 426 TRP D C 1
ATOM 3121 O O . TRP A 1 426 ? 170.598 153.594 132.609 1.00 73.48 426 TRP D O 1
ATOM 3132 N N . THR A 1 427 ? 170.166 155.767 132.994 1.00 75.90 427 THR D N 1
ATOM 3133 C CA . THR A 1 427 ? 171.330 156.225 132.249 1.00 75.90 427 THR D CA 1
ATOM 3134 C C . THR A 1 427 ? 172.587 156.209 133.108 1.00 75.90 427 THR D C 1
ATOM 3135 O O . THR A 1 427 ? 173.677 155.903 132.612 1.00 75.90 427 THR D O 1
ATOM 3139 N N . GLY A 1 428 ? 172.459 156.525 134.395 1.00 76.06 428 GLY D N 1
ATOM 3140 C CA . GLY A 1 428 ? 173.617 156.566 135.262 1.00 76.06 428 GLY D CA 1
ATOM 3141 C C . GLY A 1 428 ? 174.032 155.240 135.849 1.00 76.06 428 GLY D C 1
ATOM 3142 O O . GLY A 1 428 ? 175.116 155.155 136.432 1.00 76.06 428 GLY D O 1
ATOM 3143 N N . ILE A 1 429 ? 173.208 154.202 135.719 1.00 74.95 429 ILE D N 1
ATOM 3144 C CA . ILE A 1 429 ? 173.520 152.882 136.250 1.00 74.95 429 ILE D CA 1
ATOM 3145 C C . ILE A 1 429 ? 173.591 151.832 135.147 1.00 74.95 429 ILE D C 1
ATOM 3146 O O . ILE A 1 429 ? 174.529 151.032 135.096 1.00 74.95 429 ILE D O 1
ATOM 3151 N N . PHE A 1 430 ? 172.612 151.827 134.245 1.00 74.66 430 PHE D N 1
ATOM 3152 C CA . PHE A 1 430 ? 172.454 150.711 133.322 1.00 74.66 430 PHE D CA 1
ATOM 3153 C C . PHE A 1 430 ? 173.008 150.972 131.930 1.00 74.66 430 PHE D C 1
ATOM 3154 O O . PHE A 1 430 ? 173.566 150.055 131.322 1.00 74.66 430 PHE D O 1
ATOM 3162 N N . LEU A 1 431 ? 172.878 152.185 131.406 1.00 78.07 431 LEU D N 1
ATOM 3163 C CA . LEU A 1 431 ? 173.341 152.485 130.059 1.00 78.07 431 LEU D CA 1
ATOM 3164 C C . LEU A 1 431 ? 174.790 152.955 130.091 1.00 78.07 431 LEU D C 1
ATOM 3165 O O . LEU A 1 431 ? 175.153 153.819 130.894 1.00 78.07 431 LEU D O 1
ATOM 3170 N N . GLY A 1 432 ? 175.609 152.384 129.213 1.00 85.60 432 GLY D N 1
ATOM 3171 C CA . GLY A 1 432 ? 177.006 152.756 129.127 1.00 85.60 432 GLY D CA 1
ATOM 3172 C C . GLY A 1 432 ? 177.908 151.567 128.879 1.00 85.60 432 GLY D C 1
ATOM 3173 O O . GLY A 1 432 ? 177.435 150.430 128.794 1.00 85.60 432 GLY D O 1
ATOM 3174 N N . GLU A 1 433 ? 179.208 151.813 128.756 1.00 90.00 433 GLU D N 1
ATOM 3175 C CA . GLU A 1 433 ? 180.056 150.641 128.584 1.00 90.00 433 GLU D CA 1
ATOM 3176 C C . GLU A 1 433 ? 180.460 150.080 129.943 1.00 90.00 433 GLU D C 1
ATOM 3177 O O . GLU A 1 433 ? 180.782 150.843 130.858 1.00 90.00 433 GLU D O 1
ATOM 3183 N N . PRO A 1 434 ? 180.450 148.759 130.100 1.00 87.90 434 PRO D N 1
ATOM 3184 C CA . PRO A 1 434 ? 180.841 148.170 131.387 1.00 87.90 434 PRO D CA 1
ATOM 3185 C C . PRO A 1 434 ? 182.299 148.437 131.720 1.00 87.90 434 PRO D C 1
ATOM 3186 O O . PRO A 1 434 ? 183.203 147.915 131.061 1.00 87.90 434 PRO D O 1
ATOM 3190 N N . THR A 1 435 ? 182.532 149.251 132.732 1.00 92.38 435 THR D N 1
ATOM 3191 C CA . THR A 1 435 ? 183.863 149.598 133.196 1.00 92.38 435 THR D CA 1
ATOM 3192 C C . THR A 1 435 ? 184.227 148.786 134.432 1.00 92.38 435 THR D C 1
ATOM 3193 O O . THR A 1 435 ? 183.361 148.471 135.254 1.00 92.38 435 THR D O 1
ATOM 3197 N N . PRO A 1 436 ? 185.503 148.436 134.591 1.00 94.00 436 PRO D N 1
ATOM 3198 C CA . PRO A 1 436 ? 185.924 147.676 135.778 1.00 94.00 436 PRO D CA 1
ATOM 3199 C C . PRO A 1 436 ? 185.814 148.531 137.032 1.00 94.00 436 PRO D C 1
ATOM 3200 O O . PRO A 1 436 ? 186.323 149.653 137.080 1.00 94.00 436 PRO D O 1
ATOM 3204 N N . THR A 1 437 ? 185.146 147.993 138.049 1.00 93.96 437 THR D N 1
ATOM 3205 C CA . THR A 1 437 ? 184.951 148.679 139.316 1.00 93.96 437 THR D CA 1
ATOM 3206 C C . THR A 1 437 ? 185.531 147.852 140.456 1.00 93.96 437 THR D C 1
ATOM 3207 O O . THR A 1 437 ? 185.728 146.640 140.340 1.00 93.96 437 THR D O 1
ATOM 3211 N N . ASP A 1 438 ? 185.796 148.529 141.569 1.00 93.80 438 ASP D N 1
ATOM 3212 C CA . ASP A 1 438 ? 186.468 147.911 142.701 1.00 93.80 438 ASP D CA 1
ATOM 3213 C C . ASP A 1 438 ? 185.527 146.991 143.467 1.00 93.80 438 ASP D C 1
ATOM 3214 O O . ASP A 1 438 ? 184.316 147.215 143.529 1.00 93.80 438 ASP D O 1
ATOM 3219 N N . SER A 1 439 ? 186.105 145.945 144.057 1.00 94.31 439 SER D N 1
ATOM 3220 C CA . SER A 1 439 ? 185.351 144.992 144.871 1.00 94.31 439 SER D CA 1
ATOM 3221 C C . SER A 1 439 ? 185.234 145.565 146.280 1.00 94.31 439 SER D C 1
ATOM 3222 O O . SER A 1 439 ? 185.986 145.226 147.197 1.00 94.31 439 SER D O 1
ATOM 3225 N N . ARG A 1 440 ? 184.268 146.464 146.446 1.00 92.61 440 ARG D N 1
ATOM 3226 C CA . ARG A 1 440 ? 184.014 147.088 147.743 1.00 92.61 440 ARG D CA 1
ATOM 3227 C C . ARG A 1 440 ? 182.506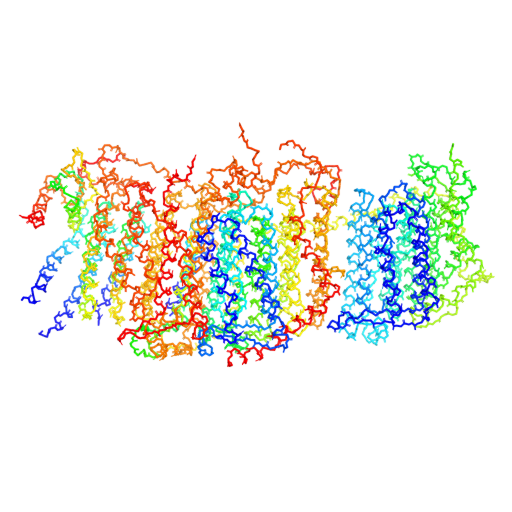 147.321 147.827 1.00 92.61 440 ARG D C 1
ATOM 3228 O O . ARG A 1 440 ? 181.997 148.341 147.362 1.00 92.61 440 ARG D O 1
ATOM 3236 N N . THR A 1 441 ? 181.806 146.363 148.428 1.00 86.24 441 THR D N 1
ATOM 3237 C CA . THR A 1 441 ? 180.351 146.368 148.479 1.00 86.24 441 THR D CA 1
ATOM 3238 C C . THR A 1 441 ? 179.813 146.805 149.831 1.00 86.24 441 THR D C 1
ATOM 3239 O O . THR A 1 441 ? 178.625 146.621 150.103 1.00 86.24 441 THR D O 1
ATOM 3243 N N . LEU A 1 442 ? 180.662 147.365 150.685 1.00 85.31 442 LEU D N 1
ATOM 3244 C CA . LEU A 1 442 ? 180.245 147.822 152.003 1.00 85.31 442 LEU D CA 1
ATOM 3245 C C . LEU A 1 442 ? 180.965 149.122 152.334 1.00 85.31 442 LEU D C 1
ATOM 3246 O O . LEU A 1 442 ? 182.202 149.156 152.368 1.00 85.31 442 LEU D O 1
ATOM 3251 N N . PRO A 1 443 ? 180.236 150.209 152.571 1.00 84.88 443 PRO D N 1
ATOM 3252 C CA . PRO A 1 443 ? 180.900 151.475 152.889 1.00 84.88 443 PRO D CA 1
ATOM 3253 C C . PRO A 1 443 ? 181.663 151.379 154.197 1.00 84.88 443 PRO D C 1
ATOM 3254 O O . PRO A 1 443 ? 181.362 150.551 155.059 1.00 84.88 443 PRO D O 1
ATOM 3258 N N . GLU A 1 444 ? 182.655 152.248 154.342 1.00 89.62 444 GLU D N 1
ATOM 3259 C CA . GLU A 1 444 ? 183.506 152.236 155.528 1.00 89.62 444 GLU D CA 1
ATOM 3260 C C . GLU A 1 444 ? 182.675 152.669 156.728 1.00 89.62 444 GLU D C 1
ATOM 3261 O O . GLU A 1 444 ? 182.363 153.850 156.895 1.00 89.62 444 GLU D O 1
ATOM 3267 N N . GLY A 1 445 ? 182.325 151.711 157.576 1.00 86.73 445 GLY D N 1
ATOM 3268 C CA . GLY A 1 445 ? 181.435 151.969 158.690 1.00 86.73 445 GLY D CA 1
ATOM 3269 C C . GLY A 1 445 ? 180.461 150.833 158.909 1.00 86.73 445 GLY D C 1
ATOM 3270 O O . GLY A 1 445 ? 179.932 150.663 160.010 1.00 86.73 445 GLY D O 1
ATOM 3271 N N . LEU A 1 446 ? 180.204 150.055 157.859 1.00 83.87 446 LEU D N 1
ATOM 3272 C CA . LEU A 1 446 ? 179.347 148.884 157.951 1.00 83.87 446 LEU D CA 1
ATOM 3273 C C . LEU A 1 446 ? 180.110 147.577 157.832 1.00 83.87 446 LEU D C 1
ATOM 3274 O O . LEU A 1 446 ? 179.530 146.520 158.095 1.00 83.87 446 LEU D O 1
ATOM 3279 N N . ASP A 1 447 ? 181.382 147.615 157.449 1.00 87.02 447 ASP D N 1
ATOM 3280 C CA . ASP A 1 447 ? 182.097 146.370 157.215 1.00 87.02 447 ASP D CA 1
ATOM 3281 C C . ASP A 1 447 ? 182.735 145.877 158.511 1.00 87.02 447 ASP D C 1
ATOM 3282 O O . ASP A 1 447 ? 183.170 146.683 159.335 1.00 87.02 447 ASP D O 1
ATOM 3287 N N . PRO A 1 448 ? 182.802 144.560 158.719 1.00 87.86 448 PRO D N 1
ATOM 3288 C CA . PRO A 1 448 ? 183.335 143.999 159.967 1.00 87.86 448 PRO D CA 1
ATOM 3289 C C . PRO A 1 448 ? 184.859 144.026 160.049 1.00 87.86 448 PRO D C 1
ATOM 3290 O O . PRO A 1 448 ? 185.498 143.045 160.436 1.00 87.86 448 PRO D O 1
ATOM 3294 N N . ALA A 1 449 ? 185.447 145.161 159.680 1.00 87.98 449 ALA D N 1
ATOM 3295 C CA . ALA A 1 449 ? 186.884 145.358 159.826 1.00 87.98 449 ALA D CA 1
ATOM 3296 C C . ALA A 1 449 ? 187.268 146.725 160.368 1.00 87.98 449 ALA D C 1
ATOM 3297 O O . ALA A 1 449 ? 188.406 146.882 160.822 1.00 87.98 449 ALA D O 1
ATOM 3299 N N . HIS A 1 450 ? 186.376 147.712 160.357 1.00 92.32 450 HIS D N 1
ATOM 3300 C CA . HIS A 1 450 ? 186.637 149.039 160.895 1.00 92.32 450 HIS D CA 1
ATOM 3301 C C . HIS A 1 450 ? 185.564 149.430 161.897 1.00 92.32 450 HIS D C 1
ATOM 3302 O O . HIS A 1 450 ? 185.112 150.577 161.938 1.00 92.32 450 HIS D O 1
ATOM 3309 N N . SER A 1 451 ? 185.137 148.477 162.721 1.00 89.15 451 SER D N 1
ATOM 3310 C CA . SER A 1 451 ? 184.109 148.728 163.723 1.00 89.15 451 SER D CA 1
ATOM 3311 C C . SER A 1 451 ? 184.385 147.862 164.939 1.00 89.15 451 SER D C 1
ATOM 3312 O O . SER A 1 451 ? 184.563 146.647 164.809 1.00 89.15 451 SER D O 1
ATOM 3315 N N . GLU A 1 452 ? 184.415 148.485 166.116 1.00 88.42 452 GLU D N 1
ATOM 3316 C CA . GLU A 1 452 ? 184.722 147.776 167.352 1.00 88.42 452 GLU D CA 1
ATOM 3317 C C . GLU A 1 452 ? 183.560 146.935 167.865 1.00 88.42 452 GLU D C 1
ATOM 3318 O O . GLU A 1 452 ? 183.706 146.278 168.900 1.00 88.42 452 GLU D O 1
ATOM 3324 N N . ALA A 1 453 ? 182.424 146.933 167.173 1.00 81.35 453 ALA D N 1
ATOM 3325 C CA . ALA A 1 453 ? 181.276 146.162 167.614 1.00 81.35 453 ALA D CA 1
ATOM 3326 C C . ALA A 1 453 ? 181.545 144.667 167.468 1.00 81.35 453 ALA D C 1
ATOM 3327 O O . ALA A 1 453 ? 182.519 144.236 166.847 1.00 81.35 453 ALA D O 1
ATOM 3329 N N . THR A 1 454 ? 180.658 143.869 168.056 1.00 78.60 454 THR D N 1
ATOM 3330 C CA . THR A 1 454 ? 180.755 142.421 167.965 1.00 78.60 454 THR D CA 1
ATOM 3331 C C . THR A 1 454 ? 179.943 141.846 166.816 1.00 78.60 454 THR D C 1
ATOM 3332 O O . THR A 1 454 ? 180.055 140.647 166.539 1.00 78.60 454 THR D O 1
ATOM 3336 N N . GLY A 1 455 ? 179.133 142.662 166.149 1.00 77.30 455 GLY D N 1
ATOM 3337 C CA . GLY A 1 455 ? 178.366 142.207 165.008 1.00 77.30 455 GLY D CA 1
ATOM 3338 C C . GLY A 1 455 ? 177.163 141.375 165.390 1.00 77.30 455 GLY D C 1
ATOM 3339 O O . GLY A 1 455 ? 177.179 140.680 166.409 1.00 77.30 455 GLY D O 1
ATOM 3340 N N . ILE A 1 456 ? 176.114 141.437 164.584 1.00 75.64 456 ILE D N 1
ATOM 3341 C CA . ILE A 1 456 ? 174.929 140.615 164.847 1.00 75.64 456 ILE D CA 1
ATOM 3342 C C . ILE A 1 456 ? 175.249 139.164 164.508 1.00 75.64 456 ILE D C 1
ATOM 3343 O O . ILE A 1 456 ? 175.770 138.890 163.413 1.00 75.64 456 ILE D O 1
ATOM 3348 N N . PRO A 1 457 ? 174.980 138.214 165.402 1.00 76.75 457 PRO D N 1
ATOM 3349 C CA . PRO A 1 457 ? 175.380 136.822 165.153 1.00 76.75 457 PRO D CA 1
ATOM 3350 C C . PRO A 1 457 ? 174.724 136.266 163.901 1.00 76.75 457 PRO D C 1
ATOM 3351 O O . PRO A 1 457 ? 173.498 136.215 163.788 1.00 76.75 457 PRO D O 1
ATOM 3355 N N . ASP A 1 458 ? 175.557 135.850 162.954 1.00 84.01 458 ASP D N 1
ATOM 3356 C CA . ASP A 1 458 ? 175.070 135.297 161.703 1.00 84.01 458 ASP D CA 1
ATOM 3357 C C . ASP A 1 458 ? 174.640 133.848 161.890 1.00 84.01 458 ASP D C 1
ATOM 3358 O O . ASP A 1 458 ? 175.197 133.111 162.708 1.00 84.01 458 ASP D O 1
ATOM 3363 N N . GLY A 1 459 ? 173.636 133.443 161.119 1.00 83.53 459 GLY D N 1
ATOM 3364 C CA . GLY A 1 459 ? 173.113 132.096 161.214 1.00 83.53 459 GLY D CA 1
ATOM 3365 C C . GLY A 1 459 ? 173.963 131.082 160.483 1.00 83.53 459 GLY D C 1
ATOM 3366 O O . GLY A 1 459 ? 174.116 129.945 160.938 1.00 83.53 459 GLY D O 1
ATOM 3367 N N . ARG A 1 460 ? 174.519 131.481 159.344 1.00 86.35 460 ARG D N 1
ATOM 3368 C CA . ARG A 1 460 ? 175.413 130.616 158.577 1.00 86.35 460 ARG D CA 1
ATOM 3369 C C . ARG A 1 460 ? 176.862 130.815 159.003 1.00 86.35 460 ARG D C 1
ATOM 3370 O O . ARG A 1 460 ? 177.756 131.007 158.184 1.00 86.35 460 ARG D O 1
ATOM 3378 N N . ASP A 1 461 ? 177.103 130.755 160.312 1.00 92.15 461 ASP D N 1
ATOM 3379 C CA . ASP A 1 461 ? 178.439 130.908 160.864 1.00 92.15 461 ASP D CA 1
ATOM 3380 C C . ASP A 1 461 ? 178.928 129.693 161.630 1.00 92.15 461 ASP D C 1
ATOM 3381 O O . ASP A 1 461 ? 180.138 129.573 161.848 1.00 92.15 461 ASP D O 1
ATOM 3386 N N . VAL A 1 462 ? 178.032 128.795 162.045 1.00 93.18 462 VAL D N 1
ATOM 3387 C CA . VAL A 1 462 ? 178.449 127.614 162.788 1.00 93.18 462 VAL D CA 1
ATOM 3388 C C . VAL A 1 462 ? 179.263 126.663 161.924 1.00 93.18 462 VAL D C 1
ATOM 3389 O O . VAL A 1 462 ? 179.929 125.767 162.455 1.00 93.18 462 VAL D O 1
ATOM 3393 N N . ASP A 1 463 ? 179.225 126.830 160.600 1.00 99.75 463 ASP D N 1
ATOM 3394 C CA . ASP A 1 463 ? 180.054 126.016 159.719 1.00 99.75 463 ASP D CA 1
ATOM 3395 C C . ASP A 1 463 ? 181.539 126.212 159.986 1.00 99.75 463 ASP D C 1
ATOM 3396 O O . ASP A 1 463 ? 182.339 125.330 159.656 1.00 99.75 463 ASP D O 1
ATOM 3401 N N . GLY A 1 464 ? 181.923 127.338 160.574 1.00 101.21 464 GLY D N 1
ATOM 3402 C CA . GLY A 1 464 ? 183.315 127.669 160.814 1.00 101.21 464 GLY D CA 1
ATOM 3403 C C . GLY A 1 464 ? 183.955 128.428 159.674 1.00 101.21 464 GLY D C 1
ATOM 3404 O O . GLY A 1 464 ? 184.760 129.333 159.903 1.00 101.21 464 GLY D O 1
ATOM 3405 N N . ARG A 1 465 ? 183.607 128.075 158.441 1.00 103.75 465 ARG D N 1
ATOM 3406 C CA . ARG A 1 465 ? 184.155 128.737 157.258 1.00 103.75 465 ARG D CA 1
ATOM 3407 C C . ARG A 1 465 ? 183.266 129.888 156.798 1.00 103.75 465 ARG D C 1
ATOM 3408 O O . ARG A 1 465 ? 182.863 129.967 155.640 1.00 103.75 465 ARG D O 1
ATOM 3416 N N . HIS A 1 466 ? 182.965 130.798 157.722 1.00 100.29 466 HIS D N 1
ATOM 3417 C CA . HIS A 1 466 ? 182.186 131.992 157.420 1.00 100.29 466 HIS D CA 1
ATOM 3418 C C . HIS A 1 466 ? 182.471 133.027 158.495 1.00 100.29 466 HIS D C 1
ATOM 3419 O O . HIS A 1 466 ? 182.332 132.734 159.685 1.00 100.29 466 HIS D O 1
ATOM 3426 N N . ARG A 1 467 ? 182.867 134.230 158.080 1.00 99.89 467 ARG D N 1
ATOM 3427 C CA . ARG A 1 467 ? 183.186 135.271 159.051 1.00 99.89 467 ARG D CA 1
ATOM 3428 C C . ARG A 1 467 ? 181.925 135.971 159.542 1.00 99.89 467 ARG D C 1
ATOM 3429 O O . ARG A 1 467 ? 181.576 135.891 160.724 1.00 99.89 467 ARG D O 1
ATOM 3437 N N . ASP A 1 468 ? 181.227 136.660 158.645 1.00 94.51 468 ASP D N 1
ATOM 3438 C CA . ASP A 1 468 ? 179.967 137.326 158.960 1.00 94.51 468 ASP D CA 1
ATOM 3439 C C . ASP A 1 468 ? 178.994 137.138 157.804 1.00 94.51 468 ASP D C 1
ATOM 3440 O O . ASP A 1 468 ? 178.328 138.073 157.359 1.00 94.51 468 ASP D O 1
ATOM 3445 N N . GLY A 1 469 ? 178.912 135.913 157.302 1.00 94.96 469 GLY D N 1
ATOM 3446 C CA . GLY A 1 469 ? 178.149 135.655 156.098 1.00 94.96 469 GLY D CA 1
ATOM 3447 C C . GLY A 1 469 ? 178.952 135.852 154.835 1.00 94.96 469 GLY D C 1
ATOM 3448 O O . GLY A 1 469 ? 178.381 136.139 153.776 1.00 94.96 469 GLY D O 1
ATOM 3449 N N . VAL A 1 470 ? 180.271 135.713 154.919 1.00 101.30 470 VAL D N 1
ATOM 3450 C CA . VAL A 1 470 ? 181.157 135.791 153.766 1.00 101.30 470 VAL D CA 1
ATOM 3451 C C . VAL A 1 470 ? 182.004 134.529 153.738 1.00 101.30 470 VAL D C 1
ATOM 3452 O O . VAL A 1 470 ? 182.481 134.066 154.779 1.00 101.30 470 VAL D O 1
ATOM 3456 N N . GLU A 1 471 ? 182.188 133.972 152.544 1.00 106.36 471 GLU D N 1
ATOM 3457 C CA . GLU A 1 471 ? 182.885 132.701 152.408 1.00 106.36 471 GLU D CA 1
ATOM 3458 C C . GLU A 1 471 ? 184.386 132.872 152.595 1.00 106.36 471 GLU D C 1
ATOM 3459 O O . GLU A 1 471 ? 185.131 132.946 151.613 1.00 106.36 471 GLU D O 1
ATOM 3465 N N . ILE A 1 472 ? 184.838 132.956 153.849 1.00 109.65 472 ILE D N 1
ATOM 3466 C CA . ILE A 1 472 ? 186.270 132.927 154.115 1.00 109.65 472 ILE D CA 1
ATOM 3467 C C . ILE A 1 472 ? 186.833 131.612 153.599 1.00 109.65 472 ILE D C 1
ATOM 3468 O O . ILE A 1 472 ? 186.229 130.549 153.781 1.00 109.65 472 ILE D O 1
ATOM 3473 N N . THR A 1 473 ? 187.976 131.687 152.915 1.00 118.30 473 THR D N 1
ATOM 3474 C CA . THR A 1 473 ? 188.520 130.521 152.225 1.00 118.30 473 THR D CA 1
ATOM 3475 C C . THR A 1 473 ? 188.771 129.366 153.190 1.00 118.30 473 THR D C 1
ATOM 3476 O O . THR A 1 473 ? 188.413 128.216 152.912 1.00 118.30 473 THR D O 1
ATOM 3480 N N . GLY A 1 474 ? 189.382 129.655 154.337 1.00 120.72 474 GLY D N 1
ATOM 3481 C CA . GLY A 1 474 ? 189.652 128.651 155.339 1.00 120.72 474 GLY D CA 1
ATOM 3482 C C . GLY A 1 474 ? 191.138 128.537 155.588 1.00 120.72 474 GLY D C 1
ATOM 3483 O O . GLY A 1 474 ? 191.917 129.429 155.233 1.00 120.72 474 GLY D O 1
ATOM 3484 N N . ALA A 1 475 ? 191.531 127.422 156.200 1.00 123.98 475 ALA D N 1
ATOM 3485 C CA . ALA A 1 475 ? 192.931 127.171 156.519 1.00 123.98 475 ALA D CA 1
ATOM 3486 C C . ALA A 1 475 ? 193.106 125.692 156.821 1.00 123.98 475 ALA D C 1
ATOM 3487 O O . ALA A 1 475 ? 192.345 125.126 157.610 1.00 123.98 475 ALA D O 1
ATOM 3489 N N . ALA A 1 476 ? 194.104 125.075 156.196 1.00 123.84 476 ALA D N 1
ATOM 3490 C CA . ALA A 1 476 ? 194.378 123.659 156.406 1.00 123.84 476 ALA D CA 1
ATOM 3491 C C . ALA A 1 476 ? 195.748 123.457 157.043 1.00 123.84 476 ALA D C 1
ATOM 3492 O O . ALA A 1 476 ? 196.287 122.350 157.040 1.00 123.84 476 ALA D O 1
ATOM 3494 N N . PRO A 1 517 ? 189.898 146.851 146.471 1.00 100.56 517 PRO D N 1
ATOM 3495 C CA . PRO A 1 517 ? 191.204 146.358 146.050 1.00 100.56 517 PRO D CA 1
ATOM 3496 C C . PRO A 1 517 ? 191.375 146.493 144.542 1.00 100.56 517 PRO D C 1
ATOM 3497 O O . PRO A 1 517 ? 190.952 147.485 143.949 1.00 100.56 517 PRO D O 1
ATOM 3499 N N . ASP A 1 518 ? 192.006 145.493 143.932 1.00 100.58 518 ASP D N 1
ATOM 3500 C CA . ASP A 1 518 ? 192.184 145.491 142.487 1.00 100.58 518 ASP D CA 1
ATOM 3501 C C . ASP A 1 518 ? 190.831 145.515 141.787 1.00 100.58 518 ASP D C 1
ATOM 3502 O O . ASP A 1 518 ? 189.874 144.873 142.227 1.00 100.58 518 ASP D O 1
ATOM 3507 N N . MET A 1 519 ? 190.757 146.269 140.694 1.00 99.47 519 MET D N 1
ATOM 3508 C CA . MET A 1 519 ? 189.496 146.446 139.987 1.00 99.47 519 MET D CA 1
ATOM 3509 C C . MET A 1 519 ? 189.040 145.131 139.369 1.00 99.47 519 MET D C 1
ATOM 3510 O O . MET A 1 519 ? 189.821 144.435 138.713 1.00 99.47 519 MET D O 1
ATOM 3515 N N . VAL A 1 520 ? 187.777 144.794 139.584 1.00 95.03 520 VAL D N 1
ATOM 3516 C CA . VAL A 1 520 ? 187.212 143.557 139.041 1.00 95.03 520 VAL D CA 1
ATOM 3517 C C . VAL A 1 520 ? 186.760 143.811 137.607 1.00 95.03 520 VAL D C 1
ATOM 3518 O O . VAL A 1 520 ? 186.073 144.813 137.353 1.00 95.03 520 VAL D O 1
ATOM 3522 N N . PRO A 1 521 ? 187.120 142.952 136.655 1.00 93.35 521 PRO D N 1
ATOM 3523 C CA . PRO A 1 521 ? 186.612 143.120 135.301 1.00 93.35 521 PRO D CA 1
ATOM 3524 C C . PRO A 1 521 ? 185.105 142.969 135.280 1.00 93.35 521 PRO D C 1
ATOM 3525 O O . PRO A 1 521 ? 184.516 142.316 136.161 1.00 93.35 521 PRO D O 1
ATOM 3529 N N . PRO A 1 522 ? 184.434 143.570 134.299 1.00 90.08 522 PRO D N 1
ATOM 3530 C CA . PRO A 1 522 ? 182.969 143.503 134.262 1.00 90.08 522 PRO D CA 1
ATOM 3531 C C . PRO A 1 522 ? 182.477 142.071 134.124 1.00 90.08 522 PRO D C 1
ATOM 3532 O O . PRO A 1 522 ? 182.977 141.296 133.307 1.00 90.08 522 PRO D O 1
ATOM 3536 N N . GLY A 1 523 ? 181.485 141.727 134.935 1.00 85.80 523 GLY D N 1
ATOM 3537 C CA . GLY A 1 523 ? 180.927 140.396 134.911 1.00 85.80 523 GLY D CA 1
ATOM 3538 C C . GLY A 1 523 ? 179.534 140.382 135.497 1.00 85.80 523 GLY D C 1
ATOM 3539 O O . GLY A 1 523 ? 178.931 141.428 135.743 1.00 85.80 523 GLY D O 1
ATOM 3540 N N . ARG A 1 524 ? 179.030 139.172 135.722 1.00 85.34 524 ARG D N 1
ATOM 3541 C CA . ARG A 1 524 ? 177.684 138.971 136.254 1.00 85.34 524 ARG D CA 1
ATOM 3542 C C . ARG A 1 524 ? 177.793 138.691 137.747 1.00 85.34 524 ARG D C 1
ATOM 3543 O O . ARG A 1 524 ? 178.066 137.563 138.160 1.00 85.34 524 ARG D O 1
ATOM 3551 N N . ARG A 1 525 ? 177.578 139.723 138.561 1.00 81.83 525 ARG D N 1
ATOM 3552 C CA . ARG A 1 525 ? 177.635 139.574 140.010 1.00 81.83 525 ARG D CA 1
ATOM 3553 C C . ARG A 1 525 ? 176.304 139.135 140.604 1.00 81.83 525 ARG D C 1
ATOM 3554 O O . ARG A 1 525 ? 176.275 138.267 141.482 1.00 81.83 525 ARG D O 1
ATOM 3562 N N . ILE A 1 526 ? 175.202 139.719 140.142 1.00 78.98 526 ILE D N 1
ATOM 3563 C CA . ILE A 1 526 ? 173.886 139.453 140.713 1.00 78.98 526 ILE D CA 1
ATOM 3564 C C . ILE A 1 526 ? 173.362 138.148 140.127 1.00 78.98 526 ILE D C 1
ATOM 3565 O O . ILE A 1 526 ? 172.945 138.100 138.968 1.00 78.98 526 ILE D O 1
ATOM 3570 N N . GLY A 1 527 ? 173.383 137.088 140.926 1.00 80.36 527 GLY D N 1
ATOM 3571 C CA . GLY A 1 527 ? 172.871 135.808 140.496 1.00 80.36 527 GLY D CA 1
ATOM 3572 C C . GLY A 1 527 ? 171.363 135.831 140.317 1.00 80.36 527 GLY D C 1
ATOM 3573 O O . GLY A 1 527 ? 170.700 136.868 140.376 1.00 80.36 527 GLY D O 1
ATOM 3574 N N . LEU A 1 528 ? 170.814 134.637 140.095 1.00 78.69 528 LEU D N 1
ATOM 3575 C CA . LEU A 1 528 ? 169.379 134.525 139.861 1.00 78.69 528 LEU D CA 1
ATOM 3576 C C . LEU A 1 528 ? 168.589 134.734 141.146 1.00 78.69 528 LEU D C 1
ATOM 3577 O O . LEU A 1 528 ? 167.485 135.290 141.118 1.00 78.69 528 LEU D O 1
ATOM 3582 N N . ALA A 1 529 ? 169.140 134.308 142.284 1.00 78.44 529 ALA D N 1
ATOM 3583 C CA . ALA A 1 529 ? 168.413 134.397 143.544 1.00 78.44 529 ALA D CA 1
ATOM 3584 C C . ALA A 1 529 ? 168.218 135.833 144.009 1.00 78.44 529 ALA D C 1
ATOM 3585 O O . ALA A 1 529 ? 167.312 136.093 144.807 1.00 78.44 529 ALA D O 1
ATOM 3587 N N . LEU A 1 530 ? 169.040 136.767 143.536 1.00 75.33 530 LEU D N 1
ATOM 3588 C CA . LEU A 1 530 ? 168.906 138.162 143.932 1.00 75.33 530 LEU D CA 1
ATOM 3589 C C . LEU A 1 530 ? 168.051 138.969 142.967 1.00 75.33 530 LEU D C 1
ATOM 3590 O O . LEU A 1 530 ? 167.353 139.894 143.397 1.00 75.33 530 LEU D O 1
ATOM 3595 N N . ALA A 1 531 ? 168.089 138.647 141.678 1.00 76.30 531 ALA D N 1
ATOM 3596 C CA . ALA A 1 531 ? 167.294 139.347 140.681 1.00 76.30 531 ALA D CA 1
ATOM 3597 C C . ALA A 1 531 ? 165.946 138.689 140.427 1.00 76.30 531 ALA D C 1
ATOM 3598 O O . ALA A 1 531 ? 165.148 139.228 139.655 1.00 76.30 531 ALA D O 1
ATOM 3600 N N . ALA A 1 532 ? 165.673 137.547 141.050 1.00 76.06 532 ALA D N 1
ATOM 3601 C CA . ALA A 1 532 ? 164.408 136.848 140.863 1.00 76.06 532 ALA D CA 1
ATOM 3602 C C . ALA A 1 532 ? 163.264 137.484 141.651 1.00 76.06 532 ALA D C 1
ATOM 3603 O O . ALA A 1 532 ? 162.154 137.589 141.118 1.00 76.06 532 ALA D O 1
ATOM 3605 N N . PRO A 1 533 ? 163.457 137.895 142.911 1.00 73.87 533 PRO D N 1
ATOM 3606 C CA . PRO A 1 533 ? 162.361 138.596 143.600 1.00 73.87 533 PRO D CA 1
ATOM 3607 C C . PRO A 1 533 ? 162.007 139.928 142.968 1.00 73.87 533 PRO D C 1
ATOM 3608 O O . PRO A 1 533 ? 160.835 140.320 142.990 1.00 73.87 533 PRO D O 1
ATOM 3612 N N . ALA A 1 534 ? 162.982 140.640 142.406 1.00 73.65 534 ALA D N 1
ATOM 3613 C CA . ALA A 1 534 ? 162.689 141.884 141.709 1.00 73.65 534 ALA D CA 1
ATOM 3614 C C . ALA A 1 534 ? 162.062 141.652 140.344 1.00 73.65 534 ALA D C 1
ATOM 3615 O O . ALA A 1 534 ? 161.414 142.559 139.813 1.00 73.65 534 ALA D O 1
ATOM 3617 N N . LEU A 1 535 ? 162.239 140.466 139.766 1.00 72.81 535 LEU D N 1
ATOM 3618 C CA . LEU A 1 535 ? 161.650 140.151 138.472 1.00 72.81 535 LEU D CA 1
ATOM 3619 C C . LEU A 1 535 ? 160.239 139.597 138.605 1.00 72.81 535 LEU D C 1
ATOM 3620 O O . LEU A 1 535 ? 159.381 139.884 137.764 1.00 72.81 535 LEU D O 1
ATOM 3625 N N . ALA A 1 536 ? 159.986 138.799 139.645 1.00 72.32 536 ALA D N 1
ATOM 3626 C CA . ALA A 1 536 ? 158.643 138.280 139.876 1.00 72.32 536 ALA D CA 1
ATOM 3627 C C . ALA A 1 536 ? 157.646 139.416 140.052 1.00 72.32 536 ALA D C 1
ATOM 3628 O O . ALA A 1 536 ? 156.592 139.439 139.408 1.00 72.32 536 ALA D O 1
ATOM 3630 N N . LEU A 1 537 ? 157.967 140.377 140.917 1.00 70.88 537 LEU D N 1
ATOM 3631 C CA . LEU A 1 537 ? 157.120 141.549 141.084 1.00 70.88 537 LEU D CA 1
ATOM 3632 C C . LEU A 1 537 ? 157.170 142.489 139.891 1.00 70.88 537 LEU D C 1
ATOM 3633 O O . LEU A 1 537 ? 156.444 143.489 139.884 1.00 70.88 537 LEU D O 1
ATOM 3638 N N . SER A 1 538 ? 158.001 142.204 138.890 1.00 73.62 538 SER D N 1
ATOM 3639 C CA . SER A 1 538 ? 158.057 143.005 137.678 1.00 73.62 538 SER D CA 1
ATOM 3640 C C . SER A 1 538 ? 157.235 142.416 136.542 1.00 73.62 538 SER D C 1
ATOM 3641 O O . SER A 1 538 ? 156.995 143.110 135.550 1.00 73.62 538 SER D O 1
ATOM 3644 N N . VAL A 1 539 ? 156.813 141.157 136.652 1.00 73.36 539 VAL D N 1
ATOM 3645 C CA . VAL A 1 539 ? 155.821 140.610 135.738 1.00 73.36 539 VAL D CA 1
ATOM 3646 C C . VAL A 1 539 ? 154.416 140.699 136.319 1.00 73.36 539 VAL D C 1
ATOM 3647 O O . VAL A 1 539 ? 153.439 140.589 135.564 1.00 73.36 539 VAL D O 1
ATOM 3651 N N . VAL A 1 540 ? 154.284 140.890 137.633 1.00 73.53 540 VAL D N 1
ATOM 3652 C CA . VAL A 1 540 ? 152.977 141.184 138.207 1.00 73.53 540 VAL D CA 1
ATOM 3653 C C . VAL A 1 540 ? 152.492 142.545 137.734 1.00 73.53 540 VAL D C 1
ATOM 3654 O O . VAL A 1 540 ? 151.317 142.717 137.395 1.00 73.53 540 VAL D O 1
ATOM 3658 N N . THR A 1 541 ? 153.389 143.529 137.682 1.00 73.69 541 THR D N 1
ATOM 3659 C CA . THR A 1 541 ? 153.020 144.853 137.200 1.00 73.69 541 THR D CA 1
ATOM 3660 C C . THR A 1 541 ? 152.823 144.899 135.693 1.00 73.69 541 THR D C 1
ATOM 3661 O O . THR A 1 541 ? 152.422 145.944 135.173 1.00 73.69 541 THR D O 1
ATOM 3665 N N . LEU A 1 542 ? 153.105 143.811 134.982 1.00 73.56 542 LEU D N 1
ATOM 3666 C CA . LEU A 1 542 ? 152.768 143.687 133.571 1.00 73.56 542 LEU D CA 1
ATOM 3667 C C . LEU A 1 542 ? 151.522 142.844 133.353 1.00 73.56 542 LEU D C 1
ATOM 3668 O O . LEU A 1 542 ? 150.723 143.140 132.458 1.00 73.56 542 LEU D O 1
ATOM 3673 N N . ALA A 1 543 ? 151.341 141.798 134.161 1.00 75.64 543 ALA D N 1
ATOM 3674 C CA . ALA A 1 543 ? 150.091 141.052 134.131 1.00 75.64 543 ALA D CA 1
ATOM 3675 C C . ALA A 1 543 ? 148.921 141.920 134.566 1.00 75.64 543 ALA D C 1
ATOM 3676 O O . ALA A 1 543 ? 147.801 141.742 134.076 1.00 75.64 543 ALA D O 1
ATOM 3678 N N . LEU A 1 544 ? 149.159 142.865 135.475 1.00 75.13 544 LEU D N 1
ATOM 3679 C CA . LEU A 1 544 ? 148.142 143.825 135.881 1.00 75.13 544 LEU D CA 1
ATOM 3680 C C . LEU A 1 544 ? 147.948 144.939 134.864 1.00 75.13 544 LEU D C 1
ATOM 3681 O O . LEU A 1 544 ? 146.966 145.681 134.962 1.00 75.13 544 LEU D O 1
ATOM 3686 N N . GLY A 1 545 ? 148.858 145.078 133.905 1.00 79.02 545 GLY D N 1
ATOM 3687 C CA . GLY A 1 545 ? 148.702 146.057 132.852 1.00 79.02 545 GLY D CA 1
ATOM 3688 C C . GLY A 1 545 ? 147.940 145.488 131.678 1.00 79.02 545 GLY D C 1
ATOM 3689 O O . GLY A 1 545 ? 146.987 146.102 131.191 1.00 79.02 545 GLY D O 1
ATOM 3690 N N . LEU A 1 546 ? 148.351 144.307 131.214 1.00 80.41 546 LEU D N 1
ATOM 3691 C CA . LEU A 1 546 ? 147.615 143.644 130.143 1.00 80.41 546 LEU D CA 1
ATOM 3692 C C . LEU A 1 546 ? 146.238 143.212 130.627 1.00 80.41 546 LEU D C 1
ATOM 3693 O O . LEU A 1 546 ? 145.212 143.666 130.108 1.00 80.41 546 LEU D O 1
ATOM 3698 N N . GLY A 1 547 ? 146.193 142.334 131.624 1.00 79.47 547 GLY D N 1
ATOM 3699 C CA . GLY A 1 547 ? 144.938 142.033 132.279 1.00 79.47 547 GLY D CA 1
ATOM 3700 C C . GLY A 1 547 ? 144.754 142.865 133.530 1.00 79.47 547 GLY D C 1
ATOM 3701 O O . GLY A 1 547 ? 145.244 142.502 134.602 1.00 79.47 547 GLY D O 1
ATOM 3702 N N . GLY A 1 548 ? 144.030 143.971 133.414 1.00 78.67 548 GLY D N 1
ATOM 3703 C CA . GLY A 1 548 ? 143.850 144.860 134.542 1.00 78.67 548 GLY D CA 1
ATOM 3704 C C . GLY A 1 548 ? 142.416 144.894 135.015 1.00 78.67 548 GLY D C 1
ATOM 3705 O O . GLY A 1 548 ? 142.124 145.382 136.109 1.00 78.67 548 GLY D O 1
ATOM 3706 N N . GLN A 1 549 ? 141.508 144.378 134.184 1.00 79.99 549 GLN D N 1
ATOM 3707 C CA . GLN A 1 549 ? 140.107 144.305 134.574 1.00 79.99 549 GLN D CA 1
ATOM 3708 C C . GLN A 1 549 ? 139.919 143.462 135.826 1.00 79.99 549 GLN D C 1
ATOM 3709 O O . GLN A 1 549 ? 139.041 143.755 136.644 1.00 79.99 549 GLN D O 1
ATOM 3715 N N . LEU A 1 550 ? 140.738 142.423 136.000 1.00 78.43 550 LEU D N 1
ATOM 3716 C CA . LEU A 1 550 ? 140.643 141.594 137.198 1.00 78.43 550 LEU D CA 1
ATOM 3717 C C . LEU A 1 550 ? 140.864 142.422 138.456 1.00 78.43 550 LEU D C 1
ATOM 3718 O O . LEU A 1 550 ? 140.100 142.319 139.422 1.00 78.43 550 LEU D O 1
ATOM 3723 N N . LEU A 1 551 ? 141.907 143.252 138.465 1.00 73.99 551 LEU D N 1
ATOM 3724 C CA . LEU A 1 551 ? 142.161 144.080 139.636 1.00 73.99 551 LEU D CA 1
ATOM 3725 C C . LEU A 1 551 ? 141.265 145.309 139.670 1.00 73.99 551 LEU D C 1
ATOM 3726 O O . LEU A 1 551 ? 140.967 145.821 140.753 1.00 73.99 551 LEU D O 1
ATOM 3731 N N . LEU A 1 552 ? 140.811 145.783 138.511 1.00 74.85 552 LEU D N 1
ATOM 3732 C CA . LEU A 1 552 ? 139.911 146.931 138.493 1.00 74.85 552 LEU D CA 1
ATOM 3733 C C . LEU A 1 552 ? 138.556 146.576 139.091 1.00 74.85 552 LEU D C 1
ATOM 3734 O O . LEU A 1 552 ? 137.946 147.393 139.789 1.00 74.85 552 LEU D O 1
ATOM 3739 N N . GLU A 1 553 ? 138.079 145.354 138.850 1.00 75.81 553 GLU D N 1
ATOM 3740 C CA . GLU A 1 553 ? 136.826 144.917 139.455 1.00 75.81 553 GLU D CA 1
ATOM 3741 C C . GLU A 1 553 ? 136.946 144.835 140.971 1.00 75.81 553 GLU D C 1
ATOM 3742 O O . GLU A 1 553 ? 136.036 145.253 141.696 1.00 75.81 553 GLU D O 1
ATOM 3748 N N . LEU A 1 554 ? 138.063 144.304 141.469 1.00 72.68 554 LEU D N 1
ATOM 3749 C CA . LEU A 1 554 ? 138.255 144.218 142.912 1.00 72.68 554 LEU D CA 1
ATOM 3750 C C . LEU A 1 554 ? 138.419 145.601 143.528 1.00 72.68 554 LEU D C 1
ATOM 3751 O O . LEU A 1 554 ? 137.931 145.853 144.635 1.00 72.68 554 LEU D O 1
ATOM 3756 N N . SER A 1 555 ? 139.087 146.515 142.825 1.00 73.41 555 SER D N 1
ATOM 3757 C CA . SER A 1 555 ? 139.208 147.879 143.326 1.00 73.41 555 SER D CA 1
ATOM 3758 C C . SER A 1 555 ? 137.854 148.574 143.355 1.00 73.41 555 SER D C 1
ATOM 3759 O O . SER A 1 555 ? 137.564 149.337 144.281 1.00 73.41 555 SER D O 1
ATOM 3762 N N . GLY A 1 556 ? 137.005 148.313 142.361 1.00 72.27 556 GLY D N 1
ATOM 3763 C CA . GLY A 1 556 ? 135.661 148.865 142.391 1.00 72.27 556 GLY D CA 1
ATOM 3764 C C . GLY A 1 556 ? 134.824 148.291 143.516 1.00 72.27 556 GLY D C 1
ATOM 3765 O O . GLY A 1 556 ? 134.072 149.014 144.173 1.00 72.27 556 GLY D O 1
ATOM 3766 N N . THR A 1 557 ? 134.955 146.987 143.768 1.00 74.57 557 THR D N 1
ATOM 3767 C CA . THR A 1 557 ? 134.215 146.378 144.867 1.00 74.57 557 THR D CA 1
ATOM 3768 C C . THR A 1 557 ? 134.731 146.851 146.220 1.00 74.57 557 THR D C 1
ATOM 3769 O O . THR A 1 557 ? 133.970 146.886 147.193 1.00 74.57 557 THR D O 1
ATOM 3773 N N . ALA A 1 558 ? 136.010 147.218 146.303 1.00 72.35 558 ALA D N 1
ATOM 3774 C CA . ALA A 1 558 ? 136.541 147.778 147.539 1.00 72.35 558 ALA D CA 1
ATOM 3775 C C . ALA A 1 558 ? 136.101 149.223 147.725 1.00 72.35 558 ALA D C 1
ATOM 3776 O O . ALA A 1 558 ? 135.809 149.646 148.848 1.00 72.35 558 ALA D O 1
ATOM 3778 N N . ALA A 1 559 ? 136.054 149.992 146.636 1.00 72.82 559 ALA D N 1
ATOM 3779 C CA . ALA A 1 559 ? 135.529 151.349 146.707 1.00 72.82 559 ALA D CA 1
ATOM 3780 C C . ALA A 1 559 ? 134.056 151.353 147.083 1.00 72.82 559 ALA D C 1
ATOM 3781 O O . ALA A 1 559 ? 133.600 152.256 147.793 1.00 72.82 559 ALA D O 1
ATOM 3783 N N . ALA A 1 560 ? 133.300 150.349 146.634 1.00 73.18 560 ALA D N 1
ATOM 3784 C CA . ALA A 1 560 ? 131.897 150.238 147.009 1.00 73.18 560 ALA D CA 1
ATOM 3785 C C . ALA A 1 560 ? 131.706 150.033 148.504 1.00 73.18 560 ALA D C 1
ATOM 3786 O O . ALA A 1 560 ? 130.577 150.156 148.989 1.00 73.18 560 ALA D O 1
ATOM 3788 N N . ASN A 1 561 ? 132.770 149.723 149.237 1.00 74.93 561 ASN D N 1
ATOM 3789 C CA . ASN A 1 561 ? 132.725 149.631 150.687 1.00 74.93 561 ASN D CA 1
ATOM 3790 C C . ASN A 1 561 ? 133.131 150.929 151.367 1.00 74.93 561 ASN D C 1
ATOM 3791 O O . ASN A 1 561 ? 133.114 150.999 152.599 1.00 74.93 561 ASN D O 1
ATOM 3796 N N . LEU A 1 562 ? 133.502 151.950 150.598 1.00 72.31 562 LEU D N 1
ATOM 3797 C CA . LEU A 1 562 ? 133.910 153.237 151.140 1.00 72.31 562 LEU D CA 1
ATOM 3798 C C . LEU A 1 562 ? 132.935 154.354 150.800 1.00 72.31 562 LEU D C 1
ATOM 3799 O O . LEU A 1 562 ? 132.563 155.132 151.682 1.00 72.31 562 LEU D O 1
ATOM 3804 N N . TYR A 1 563 ? 132.503 154.460 149.544 1.00 75.75 563 TYR D N 1
ATOM 3805 C CA . TYR A 1 563 ? 131.507 155.466 149.199 1.00 75.75 563 TYR D CA 1
ATOM 3806 C C . TYR A 1 563 ? 130.098 155.054 149.599 1.00 75.75 563 TYR D C 1
ATOM 3807 O O . TYR A 1 563 ? 129.151 155.799 149.327 1.00 75.75 563 TYR D O 1
ATOM 3816 N N . ASP A 1 564 ? 129.940 153.895 150.237 1.00 78.52 564 ASP D N 1
ATOM 3817 C CA . ASP A 1 564 ? 128.640 153.436 150.726 1.00 78.52 564 ASP D CA 1
ATOM 3818 C C . ASP A 1 564 ? 128.880 152.489 151.891 1.00 78.52 564 ASP D C 1
ATOM 3819 O O . ASP A 1 564 ? 128.751 151.267 151.764 1.00 78.52 564 ASP D O 1
ATOM 3824 N N . PRO A 1 565 ? 129.232 153.028 153.056 1.00 77.76 565 PRO D N 1
ATOM 3825 C CA . PRO A 1 565 ? 129.632 152.168 154.173 1.00 77.76 565 PRO D CA 1
ATOM 3826 C C . PRO A 1 565 ? 128.453 151.634 154.965 1.00 77.76 565 PRO D C 1
ATOM 3827 O O . PRO A 1 565 ? 128.630 151.140 156.082 1.00 77.76 565 PRO D O 1
ATOM 3831 N N . THR A 1 566 ? 127.244 151.735 154.408 1.00 77.46 566 THR D N 1
ATOM 3832 C CA . THR A 1 566 ? 126.075 151.197 155.094 1.00 77.46 566 THR D CA 1
ATOM 3833 C C . THR A 1 566 ? 126.201 149.693 155.295 1.00 77.46 566 THR D C 1
ATOM 3834 O O . THR A 1 566 ? 125.836 149.169 156.352 1.00 77.46 566 THR D O 1
ATOM 3838 N N . THR A 1 567 ? 126.740 148.984 154.302 1.00 76.58 567 THR D N 1
ATOM 3839 C CA . THR A 1 567 ? 126.918 147.543 154.423 1.00 76.58 567 THR D CA 1
ATOM 3840 C C . THR A 1 567 ? 128.064 147.167 155.348 1.00 76.58 567 THR D C 1
ATOM 3841 O O . THR A 1 567 ? 128.145 146.008 155.764 1.00 76.58 567 THR D O 1
ATOM 3845 N N . TYR A 1 568 ? 128.948 148.108 155.670 1.00 73.94 568 TYR D N 1
ATOM 3846 C CA . TYR A 1 568 ? 130.029 147.878 156.618 1.00 73.94 568 TYR D CA 1
ATOM 3847 C C . TYR A 1 568 ? 129.599 148.194 158.043 1.00 73.94 568 TYR D C 1
ATOM 3848 O O . TYR A 1 568 ? 129.870 147.415 158.964 1.00 73.94 568 TYR D O 1
ATOM 3857 N N . ILE A 1 569 ? 128.916 149.322 158.234 1.00 74.63 569 ILE D N 1
ATOM 3858 C CA . ILE A 1 569 ? 128.417 149.680 159.555 1.00 74.63 569 ILE D CA 1
ATOM 3859 C C . ILE A 1 569 ? 127.313 148.725 159.987 1.00 74.63 569 ILE D C 1
ATOM 3860 O O . ILE A 1 569 ? 127.224 148.349 161.161 1.00 74.63 569 ILE D O 1
ATOM 3865 N N . GLN A 1 570 ? 126.465 148.301 159.048 1.00 77.45 570 GLN D N 1
ATOM 3866 C CA . GLN A 1 570 ? 125.428 147.331 159.372 1.00 77.45 570 GLN D CA 1
ATOM 3867 C C . GLN A 1 570 ? 126.005 145.959 159.689 1.00 77.45 570 GLN D C 1
ATOM 3868 O O . GLN A 1 570 ? 125.308 145.129 160.281 1.00 77.45 570 GLN D O 1
ATOM 3874 N N . ALA A 1 571 ? 127.257 145.705 159.316 1.00 75.26 571 ALA D N 1
ATOM 3875 C CA . ALA A 1 571 ? 127.896 144.430 159.614 1.00 75.26 571 ALA D CA 1
ATOM 3876 C C . ALA A 1 571 ? 128.700 144.476 160.905 1.00 75.26 571 ALA D C 1
ATOM 3877 O O . ALA A 1 571 ? 128.757 143.478 161.631 1.00 75.26 571 ALA D O 1
ATOM 3879 N N . VAL A 1 572 ? 129.328 145.611 161.209 1.00 73.17 572 VAL D N 1
ATOM 3880 C CA . VAL A 1 572 ? 130.075 145.708 162.458 1.00 73.17 572 VAL D CA 1
ATOM 3881 C C . VAL A 1 572 ? 129.132 145.859 163.646 1.00 73.17 572 VAL D C 1
ATOM 3882 O O . VAL A 1 572 ? 129.442 145.404 164.752 1.00 73.17 572 VAL D O 1
ATOM 3886 N N . LEU A 1 573 ? 127.967 146.471 163.444 1.00 74.74 573 LEU D N 1
ATOM 3887 C CA . LEU A 1 573 ? 127.012 146.738 164.517 1.00 74.74 573 LEU D CA 1
ATOM 3888 C C . LEU A 1 573 ? 125.850 145.756 164.504 1.00 74.74 573 LEU D C 1
ATOM 3889 O O . LEU A 1 573 ? 124.712 146.125 164.802 1.00 74.74 573 LEU D O 1
ATOM 3894 N N . GLY A 1 574 ? 126.108 144.500 164.160 1.00 83.00 574 GLY D N 1
ATOM 3895 C CA . GLY A 1 574 ? 125.063 143.495 164.124 1.00 83.00 574 GLY D CA 1
ATOM 3896 C C . GLY A 1 574 ? 125.404 142.303 163.254 1.00 83.00 574 GLY D C 1
ATOM 3897 O O . GLY A 1 574 ? 126.337 141.555 163.547 1.00 83.00 574 GLY D O 1
ATOM 3898 N N . VAL B 2 1 ? 136.591 139.503 114.327 1.00 82.92 1 VAL A N 1
ATOM 3899 C CA . VAL B 2 1 ? 137.726 139.176 115.179 1.00 82.92 1 VAL A CA 1
ATOM 3900 C C . VAL B 2 1 ? 138.963 138.936 114.322 1.00 82.92 1 VAL A C 1
ATOM 3901 O O . VAL B 2 1 ? 140.066 138.764 114.840 1.00 82.92 1 VAL A O 1
ATOM 3905 N N . THR B 2 2 ? 138.773 138.934 113.000 1.00 82.76 2 THR A N 1
ATOM 3906 C CA . THR B 2 2 ? 139.891 138.687 112.096 1.00 82.76 2 THR A CA 1
ATOM 3907 C C . THR B 2 2 ? 140.879 139.846 112.090 1.00 82.76 2 THR A C 1
ATOM 3908 O O . THR B 2 2 ? 142.073 139.636 111.855 1.00 82.76 2 THR A O 1
ATOM 3912 N N . LEU B 2 3 ? 140.410 141.068 112.346 1.00 81.86 3 LEU A N 1
ATOM 3913 C CA . LEU B 2 3 ? 141.325 142.202 112.422 1.00 81.86 3 LEU A CA 1
ATOM 3914 C C . LEU B 2 3 ? 142.184 142.127 113.679 1.00 81.86 3 LEU A C 1
ATOM 3915 O O . LEU B 2 3 ? 143.395 142.387 113.635 1.00 81.86 3 LEU A O 1
ATOM 3920 N N . THR B 2 4 ? 141.574 141.769 114.811 1.00 82.56 4 THR A N 1
ATOM 3921 C CA . THR B 2 4 ? 142.356 141.507 116.011 1.00 82.56 4 THR A CA 1
ATOM 3922 C C . THR B 2 4 ? 143.297 140.331 115.806 1.00 82.56 4 THR A C 1
ATOM 3923 O O . THR B 2 4 ? 144.399 140.316 116.360 1.00 82.56 4 THR A O 1
ATOM 3927 N N . LEU B 2 5 ? 142.890 139.346 115.002 1.00 81.47 5 LEU A N 1
ATOM 3928 C CA . LEU B 2 5 ? 143.796 138.255 114.665 1.00 81.47 5 LEU A CA 1
ATOM 3929 C C . LEU B 2 5 ? 144.987 138.760 113.862 1.00 81.47 5 LEU A C 1
ATOM 3930 O O . LEU B 2 5 ? 146.120 138.317 114.075 1.00 81.47 5 LEU A O 1
ATOM 3935 N N . ALA B 2 6 ? 144.750 139.688 112.933 1.00 80.55 6 ALA A N 1
ATOM 3936 C CA . ALA B 2 6 ? 145.849 140.260 112.162 1.00 80.55 6 ALA A CA 1
ATOM 3937 C C . ALA B 2 6 ? 146.812 141.022 113.061 1.00 80.55 6 ALA A C 1
ATOM 3938 O O . ALA B 2 6 ? 148.034 140.921 112.904 1.00 80.55 6 ALA A O 1
ATOM 3940 N N . LEU B 2 7 ? 146.281 141.788 114.013 1.00 79.93 7 LEU A N 1
ATOM 3941 C CA . LEU B 2 7 ? 147.155 142.492 114.949 1.00 79.93 7 LEU A CA 1
ATOM 3942 C C . LEU B 2 7 ? 147.930 141.512 115.826 1.00 79.93 7 LEU A C 1
ATOM 3943 O O . LEU B 2 7 ? 149.124 141.710 116.093 1.00 79.93 7 LEU A O 1
ATOM 3948 N N . ALA B 2 8 ? 147.270 140.445 116.282 1.00 80.48 8 ALA A N 1
ATOM 3949 C CA . ALA B 2 8 ? 147.951 139.443 117.091 1.00 80.48 8 ALA A CA 1
ATOM 3950 C C . ALA B 2 8 ? 149.050 138.752 116.298 1.00 80.48 8 ALA A C 1
ATOM 3951 O O . ALA B 2 8 ? 150.096 138.406 116.851 1.00 80.48 8 ALA A O 1
ATOM 3953 N N . VAL B 2 9 ? 148.837 138.553 114.998 1.00 79.67 9 VAL A N 1
ATOM 3954 C CA . VAL B 2 9 ? 149.875 137.961 114.161 1.00 79.67 9 VAL A CA 1
ATOM 3955 C C . VAL B 2 9 ? 151.021 138.944 113.961 1.00 79.67 9 VAL A C 1
ATOM 3956 O O . VAL B 2 9 ? 152.195 138.555 113.935 1.00 79.67 9 VAL A O 1
ATOM 3960 N N . ALA B 2 10 ? 150.703 140.233 113.829 1.00 80.87 10 ALA A N 1
ATOM 3961 C CA . ALA B 2 10 ? 151.751 141.244 113.727 1.00 80.87 10 ALA A CA 1
ATOM 3962 C C . ALA B 2 10 ? 152.620 141.263 114.976 1.00 80.87 10 ALA A C 1
ATOM 3963 O O . ALA B 2 10 ? 153.831 141.495 114.898 1.00 80.87 10 ALA A O 1
ATOM 3965 N N . PHE B 2 11 ? 152.017 141.024 116.141 1.00 79.95 11 PHE A N 1
ATOM 3966 C CA . PHE B 2 11 ? 152.807 140.964 117.368 1.00 79.95 11 PHE A CA 1
ATOM 3967 C C . PHE B 2 11 ? 153.530 139.630 117.522 1.00 79.95 11 PHE A C 1
ATOM 3968 O O . PHE B 2 11 ? 154.641 139.585 118.065 1.00 79.95 11 PHE A O 1
ATOM 3976 N N . GLY B 2 12 ? 152.927 138.537 117.054 1.00 81.18 12 GLY A N 1
ATOM 3977 C CA . GLY B 2 12 ? 153.617 137.261 117.064 1.00 81.18 12 GLY A CA 1
ATOM 3978 C C . GLY B 2 12 ? 154.829 137.247 116.158 1.00 81.18 12 GLY A C 1
ATOM 3979 O O . GLY B 2 12 ? 155.786 136.511 116.406 1.00 81.18 12 GLY A O 1
ATOM 3980 N N . ILE B 2 13 ? 154.807 138.056 115.098 1.00 81.43 13 ILE A N 1
ATOM 3981 C CA . ILE B 2 13 ? 155.998 138.225 114.271 1.00 81.43 13 ILE A CA 1
ATOM 3982 C C . ILE B 2 13 ? 157.150 138.759 115.111 1.00 81.43 13 ILE A C 1
ATOM 3983 O O . ILE B 2 13 ? 158.281 138.265 115.027 1.00 81.43 13 ILE A O 1
ATOM 3988 N N . ALA B 2 14 ? 156.881 139.771 115.938 1.00 82.26 14 ALA A N 1
ATOM 3989 C CA . ALA B 2 14 ? 157.914 140.293 116.824 1.00 82.26 14 ALA A CA 1
ATOM 3990 C C . ALA B 2 14 ? 158.297 139.281 117.891 1.00 82.26 14 ALA A C 1
ATOM 3991 O O . ALA B 2 14 ? 159.457 139.233 118.314 1.00 82.26 14 ALA A O 1
ATOM 3993 N N . ALA B 2 15 ? 157.338 138.475 118.341 1.00 83.01 15 ALA A N 1
ATOM 3994 C CA . ALA B 2 15 ? 157.650 137.441 119.322 1.00 83.01 15 ALA A CA 1
ATOM 3995 C C . ALA B 2 15 ? 158.589 136.389 118.741 1.00 83.01 15 ALA A C 1
ATOM 3996 O O . ALA B 2 15 ? 159.451 135.859 119.450 1.00 83.01 15 ALA A O 1
ATOM 3998 N N . ILE B 2 16 ? 158.434 136.072 117.453 1.00 82.09 16 ILE A N 1
ATOM 3999 C CA . ILE B 2 16 ? 159.221 135.012 116.825 1.00 82.09 16 ILE A CA 1
ATOM 4000 C C . ILE B 2 16 ? 160.494 135.517 116.160 1.00 82.09 16 ILE A C 1
ATOM 4001 O O . ILE B 2 16 ? 161.371 134.703 115.832 1.00 82.09 16 ILE A O 1
ATOM 4006 N N . SER B 2 17 ? 160.632 136.827 115.959 1.00 83.61 17 SER A N 1
ATOM 4007 C CA . SER B 2 17 ? 161.791 137.373 115.260 1.00 83.61 17 SER A CA 1
ATOM 4008 C C . SER B 2 17 ? 163.127 137.112 115.960 1.00 83.61 17 SER A C 1
ATOM 4009 O O . SER B 2 17 ? 164.131 136.908 115.267 1.00 83.61 17 SER A O 1
ATOM 4012 N N . PRO B 2 18 ? 163.217 137.115 117.298 1.00 83.79 18 PRO A N 1
ATOM 4013 C CA . PRO B 2 18 ? 164.505 136.741 117.913 1.00 83.79 18 PRO A CA 1
ATOM 4014 C C . PRO B 2 18 ? 164.905 135.304 117.635 1.00 83.79 18 PRO A C 1
ATOM 4015 O O . PRO B 2 18 ? 166.095 135.019 117.451 1.00 83.79 18 PRO A O 1
ATOM 4019 N N . LEU B 2 19 ? 163.939 134.384 117.596 1.00 86.25 19 LEU A N 1
ATOM 4020 C CA . LEU B 2 19 ? 164.258 133.000 117.264 1.00 86.25 19 LEU A CA 1
ATOM 4021 C C . LEU B 2 19 ? 164.810 132.889 115.849 1.00 86.25 19 LEU A C 1
ATOM 4022 O O . LEU B 2 19 ? 165.791 132.174 115.611 1.00 86.25 19 LEU A O 1
ATOM 4027 N N . LEU B 2 20 ? 164.196 133.591 114.896 1.00 85.87 20 LEU A N 1
ATOM 4028 C CA . LEU B 2 20 ? 164.707 133.583 113.529 1.00 85.87 20 LEU A CA 1
ATOM 4029 C C . LEU B 2 20 ? 166.072 134.253 113.446 1.00 85.87 20 LEU A C 1
ATOM 4030 O O . LEU B 2 20 ? 166.926 133.836 112.657 1.00 85.87 20 LEU A O 1
ATOM 4035 N N . ALA B 2 21 ? 166.296 135.291 114.253 1.00 86.53 21 ALA A N 1
ATOM 4036 C CA . ALA B 2 21 ? 167.585 135.972 114.234 1.00 86.53 21 ALA A CA 1
ATOM 4037 C C . ALA B 2 21 ? 168.689 135.097 114.806 1.00 86.53 21 ALA A C 1
ATOM 4038 O O . ALA B 2 21 ? 169.844 135.198 114.378 1.00 86.53 21 ALA A O 1
ATOM 4040 N N . ARG B 2 22 ? 168.362 134.245 115.777 1.00 89.39 22 ARG A N 1
ATOM 4041 C CA . ARG B 2 22 ? 169.353 133.310 116.295 1.00 89.39 22 ARG A CA 1
ATOM 4042 C C . ARG B 2 22 ? 169.541 132.113 115.373 1.00 89.39 22 ARG A C 1
ATOM 4043 O O . ARG B 2 22 ? 170.639 131.551 115.314 1.00 89.39 22 ARG A O 1
ATOM 4051 N N . THR B 2 23 ? 168.493 131.708 114.654 1.00 88.22 23 THR A N 1
ATOM 4052 C CA . THR B 2 23 ? 168.638 130.633 113.679 1.00 88.22 23 THR A CA 1
ATOM 4053 C C . THR B 2 23 ? 169.394 131.114 112.447 1.00 88.22 23 THR A C 1
ATOM 4054 O O . THR B 2 23 ? 170.470 130.599 112.128 1.00 88.22 23 THR A O 1
ATOM 4058 N N . MET B 2 24 ? 168.846 132.102 111.746 1.00 88.57 24 MET A N 1
ATOM 4059 C CA . MET B 2 24 ? 169.529 132.774 110.649 1.00 88.57 24 MET A CA 1
ATOM 4060 C C . MET B 2 24 ? 170.133 134.061 111.190 1.00 88.57 24 MET A C 1
ATOM 4061 O O . MET B 2 24 ? 169.403 134.925 111.685 1.00 88.57 24 MET A O 1
ATOM 4066 N N . GLY B 2 25 ? 171.455 134.185 111.095 1.00 90.91 25 GLY A N 1
ATOM 4067 C CA . GLY B 2 25 ? 172.159 135.311 111.680 1.00 90.91 25 GLY A CA 1
ATOM 4068 C C . GLY B 2 25 ? 171.616 136.663 111.266 1.00 90.91 25 GLY A C 1
ATOM 4069 O O . GLY B 2 25 ? 171.059 137.393 112.090 1.00 90.91 25 GLY A O 1
ATOM 4070 N N . ARG B 2 26 ? 171.766 137.006 109.988 1.00 88.36 26 ARG A N 1
ATOM 4071 C CA . ARG B 2 26 ? 171.179 138.219 109.444 1.00 88.36 26 ARG A CA 1
ATOM 4072 C C . ARG B 2 26 ? 170.135 137.957 108.374 1.00 88.36 26 ARG A C 1
ATOM 4073 O O . ARG B 2 26 ? 169.370 138.871 108.052 1.00 88.36 26 ARG A O 1
ATOM 4081 N N . ASP B 2 27 ? 170.078 136.746 107.818 1.00 88.97 27 ASP A N 1
ATOM 4082 C CA . ASP B 2 27 ? 169.065 136.415 106.825 1.00 88.97 27 ASP A CA 1
ATOM 4083 C C . ASP B 2 27 ? 167.663 136.361 107.410 1.00 88.97 27 ASP A C 1
ATOM 4084 O O . ASP B 2 27 ? 166.705 136.192 106.651 1.00 88.97 27 ASP A O 1
ATOM 4089 N N . ALA B 2 28 ? 167.519 136.500 108.730 1.00 87.10 28 ALA A N 1
ATOM 4090 C CA . ALA B 2 28 ? 166.196 136.519 109.339 1.00 87.10 28 ALA A CA 1
ATOM 4091 C C . ALA B 2 28 ? 165.361 137.693 108.857 1.00 87.10 28 ALA A C 1
ATOM 4092 O O . ALA B 2 28 ? 164.138 137.682 109.027 1.00 87.10 28 ALA A O 1
ATOM 4094 N N . GLY B 2 29 ? 165.991 138.709 108.271 1.00 86.60 29 GLY A N 1
ATOM 4095 C CA . GLY B 2 29 ? 165.239 139.784 107.662 1.00 86.60 29 GLY A CA 1
ATOM 4096 C C . GLY B 2 29 ? 164.504 139.393 106.399 1.00 86.60 29 GLY A C 1
ATOM 4097 O O . GLY B 2 29 ? 163.657 140.164 105.938 1.00 86.60 29 GLY A O 1
ATOM 4098 N N . TRP B 2 30 ? 164.808 138.228 105.830 1.00 86.59 30 TRP A N 1
ATOM 4099 C CA . TRP B 2 30 ? 164.123 137.770 104.629 1.00 86.59 30 TRP A CA 1
ATOM 4100 C C . TRP B 2 30 ? 162.751 137.184 104.957 1.00 86.59 30 TRP A C 1
ATOM 4101 O O . TRP B 2 30 ? 161.771 137.535 104.288 1.00 86.59 30 TRP A O 1
ATOM 4112 N N . PRO B 2 31 ? 162.618 136.292 105.949 1.00 85.21 31 PRO A N 1
ATOM 4113 C CA . PRO B 2 31 ? 161.263 135.847 106.313 1.00 85.21 31 PRO A CA 1
ATOM 4114 C C . PRO B 2 31 ? 160.384 136.980 106.803 1.00 85.21 31 PRO A C 1
ATOM 4115 O O . PRO B 2 31 ? 159.237 137.106 106.358 1.00 85.21 31 PRO A O 1
ATOM 4119 N N . LEU B 2 32 ? 160.900 137.820 107.704 1.00 84.63 32 LEU A N 1
ATOM 4120 C CA . LEU B 2 32 ? 160.108 138.928 108.227 1.00 84.63 32 LEU A CA 1
ATOM 4121 C C . LEU B 2 32 ? 159.644 139.854 107.110 1.00 84.63 32 LEU A C 1
ATOM 4122 O O . LEU B 2 32 ? 158.487 140.287 107.097 1.00 84.63 32 LEU A O 1
ATOM 4127 N N . ALA B 2 33 ? 160.527 140.158 106.157 1.00 83.71 33 ALA A N 1
ATOM 4128 C CA . ALA B 2 33 ? 160.120 140.955 105.004 1.00 83.71 33 ALA A CA 1
ATOM 4129 C C . ALA B 2 33 ? 158.976 140.290 104.253 1.00 83.71 33 ALA A C 1
ATOM 4130 O O . ALA B 2 33 ? 158.064 140.967 103.768 1.00 83.71 33 ALA A O 1
ATOM 4132 N N . ALA B 2 34 ? 159.008 138.965 104.145 1.00 84.80 34 ALA A N 1
ATOM 4133 C CA . ALA B 2 34 ? 157.932 138.210 103.521 1.00 84.80 34 ALA A CA 1
ATOM 4134 C C . ALA B 2 34 ? 156.865 137.779 104.515 1.00 84.80 34 ALA A C 1
ATOM 4135 O O . ALA B 2 34 ? 155.920 137.086 104.127 1.00 84.80 34 ALA A O 1
ATOM 4137 N N . MET B 2 35 ? 156.996 138.163 105.783 1.00 86.55 35 MET A N 1
ATOM 4138 C CA . MET B 2 35 ? 155.986 137.891 106.795 1.00 86.55 35 MET A CA 1
ATOM 4139 C C . MET B 2 35 ? 155.329 139.150 107.327 1.00 86.55 35 MET A C 1
ATOM 4140 O O . MET B 2 35 ? 154.156 139.112 107.698 1.00 86.55 35 MET A O 1
ATOM 4145 N N . LEU B 2 36 ? 156.061 140.261 107.366 1.00 81.68 36 LEU A N 1
ATOM 4146 C CA . LEU B 2 36 ? 155.505 141.553 107.733 1.00 81.68 36 LEU A CA 1
ATOM 4147 C C . LEU B 2 36 ? 154.875 142.272 106.553 1.00 81.68 36 LEU A C 1
ATOM 4148 O O . LEU B 2 36 ? 154.048 143.166 106.758 1.00 81.68 36 LEU A O 1
ATOM 4153 N N . GLY B 2 37 ? 155.250 141.908 105.331 1.00 83.98 37 GLY A N 1
ATOM 4154 C CA . GLY B 2 37 ? 154.656 142.488 104.146 1.00 83.98 37 GLY A CA 1
ATOM 4155 C C . GLY B 2 37 ? 153.468 141.681 103.675 1.00 83.98 37 GLY A C 1
ATOM 4156 O O . GLY B 2 37 ? 152.436 142.245 103.298 1.00 83.98 37 GLY A O 1
ATOM 4157 N N . GLY B 2 38 ? 153.608 140.355 103.688 1.00 83.25 38 GLY A N 1
ATOM 4158 C CA . GLY B 2 38 ? 152.478 139.499 103.370 1.00 83.25 38 GLY A CA 1
ATOM 4159 C C . GLY B 2 38 ? 151.279 139.778 104.250 1.00 83.25 38 GLY A C 1
ATOM 4160 O O . GLY B 2 38 ? 150.140 139.795 103.778 1.00 83.25 38 GLY A O 1
ATOM 4161 N N . LEU B 2 39 ? 151.522 140.014 105.542 1.00 82.43 39 LEU A N 1
ATOM 4162 C CA . LEU B 2 39 ? 150.453 140.431 106.443 1.00 82.43 39 LEU A CA 1
ATOM 4163 C C . LEU B 2 39 ? 149.712 141.640 105.892 1.00 82.43 39 LEU A C 1
ATOM 4164 O O . LEU B 2 39 ? 148.476 141.683 105.911 1.00 82.43 39 LEU A O 1
ATOM 4169 N N . ALA B 2 40 ? 150.452 142.630 105.390 1.00 83.61 40 ALA A N 1
ATOM 4170 C CA . ALA B 2 40 ? 149.823 143.749 104.699 1.00 83.61 40 ALA A CA 1
ATOM 4171 C C . ALA B 2 40 ? 148.936 143.249 103.569 1.00 83.61 40 ALA A C 1
ATOM 4172 O O . ALA B 2 40 ? 147.742 143.567 103.512 1.00 83.61 40 ALA A O 1
ATOM 4174 N N . LEU B 2 41 ? 149.501 142.429 102.677 1.00 82.86 41 LEU A N 1
ATOM 4175 C CA . LEU B 2 41 ? 148.720 141.850 101.590 1.00 82.86 41 LEU A CA 1
ATOM 4176 C C . LEU B 2 41 ? 147.501 141.100 102.100 1.00 82.86 41 LEU A C 1
ATOM 4177 O O . LEU B 2 41 ? 146.533 140.933 101.353 1.00 82.86 41 LEU A O 1
ATOM 4182 N N . TYR B 2 42 ? 147.525 140.646 103.352 1.00 82.76 42 TYR A N 1
ATOM 4183 C CA . TYR B 2 42 ? 146.328 140.070 103.949 1.00 82.76 42 TYR A CA 1
ATOM 4184 C C . TYR B 2 42 ? 145.376 141.166 104.412 1.00 82.76 42 TYR A C 1
ATOM 4185 O O . TYR B 2 42 ? 144.205 141.194 104.017 1.00 82.76 42 TYR A O 1
ATOM 4194 N N . ILE B 2 43 ? 145.876 142.090 105.238 1.00 82.47 43 ILE A N 1
ATOM 4195 C CA . ILE B 2 43 ? 145.030 143.136 105.809 1.00 82.47 43 ILE A CA 1
ATOM 4196 C C . ILE B 2 43 ? 144.350 143.940 104.712 1.00 82.47 43 ILE A C 1
ATOM 4197 O O . ILE B 2 43 ? 143.207 144.385 104.869 1.00 82.47 43 ILE A O 1
ATOM 4202 N N . TRP B 2 44 ? 145.017 144.105 103.574 1.00 87.28 44 TRP A N 1
ATOM 4203 C CA . TRP B 2 44 ? 144.417 144.834 102.467 1.00 87.28 44 TRP A CA 1
ATOM 4204 C C . TRP B 2 44 ? 143.384 143.992 101.728 1.00 87.28 44 TRP A C 1
ATOM 4205 O O . TRP B 2 44 ? 142.350 144.516 101.299 1.00 87.28 44 TRP A O 1
ATOM 4216 N N . PHE B 2 45 ? 143.636 142.692 101.570 1.00 85.29 45 PHE A N 1
ATOM 4217 C CA . PHE B 2 45 ? 142.805 141.875 100.690 1.00 85.29 45 PHE A CA 1
ATOM 4218 C C . PHE B 2 45 ? 141.669 141.175 101.431 1.00 85.29 45 PHE A C 1
ATOM 4219 O O . PHE B 2 45 ? 140.494 141.413 101.138 1.00 85.29 45 PHE A O 1
ATOM 4227 N N . ALA B 2 46 ? 141.999 140.314 102.387 1.00 83.13 46 ALA A N 1
ATOM 4228 C CA . ALA B 2 46 ? 140.980 139.484 103.028 1.00 83.13 46 ALA A CA 1
ATOM 4229 C C . ALA B 2 46 ? 140.401 140.152 104.269 1.00 83.13 46 ALA A C 1
ATOM 4230 O O . ALA B 2 46 ? 140.262 139.539 105.324 1.00 83.13 46 ALA A O 1
ATOM 4232 N N . ILE B 2 47 ? 140.027 141.419 104.120 1.00 83.98 47 ILE A N 1
ATOM 4233 C CA . ILE B 2 47 ? 139.360 142.204 105.156 1.00 83.98 47 ILE A CA 1
ATOM 4234 C C . ILE B 2 47 ? 138.611 143.324 104.444 1.00 83.98 47 ILE A C 1
ATOM 4235 O O . ILE B 2 47 ? 139.225 144.086 103.682 1.00 83.98 47 ILE A O 1
ATOM 4240 N N . PRO B 2 48 ? 137.297 143.440 104.625 1.00 84.93 48 PRO A N 1
ATOM 4241 C CA . PRO B 2 48 ? 136.549 144.510 103.958 1.00 84.93 48 PRO A CA 1
ATOM 4242 C C . PRO B 2 48 ? 137.094 145.891 104.288 1.00 84.93 48 PRO A C 1
ATOM 4243 O O . PRO B 2 48 ? 137.840 146.089 105.250 1.00 84.93 48 PRO A O 1
ATOM 4247 N N . VAL B 2 49 ? 136.697 146.863 103.464 1.00 87.77 49 VAL A N 1
ATOM 4248 C CA . VAL B 2 49 ? 137.239 148.210 103.563 1.00 87.77 49 VAL A CA 1
ATOM 4249 C C . VAL B 2 49 ? 136.887 148.871 104.889 1.00 87.77 49 VAL A C 1
ATOM 4250 O O . VAL B 2 49 ? 137.551 149.827 105.297 1.00 87.77 49 VAL A O 1
ATOM 4254 N N . ASP B 2 50 ? 135.861 148.381 105.587 1.00 88.65 50 ASP A N 1
ATOM 4255 C CA . ASP B 2 50 ? 135.467 148.954 106.878 1.00 88.65 50 ASP A CA 1
ATOM 4256 C C . ASP B 2 50 ? 134.943 147.826 107.766 1.00 88.65 50 ASP A C 1
ATOM 4257 O O . ASP B 2 50 ? 133.768 147.457 107.694 1.00 88.65 50 ASP A O 1
ATOM 4262 N N . THR B 2 51 ? 135.824 147.287 108.605 1.00 87.39 51 THR A N 1
ATOM 4263 C CA . THR B 2 51 ? 135.465 146.287 109.599 1.00 87.39 51 THR A CA 1
ATOM 4264 C C . THR B 2 51 ? 135.828 146.806 110.980 1.00 87.39 51 THR A C 1
ATOM 4265 O O . THR B 2 51 ? 136.859 147.462 111.155 1.00 87.39 51 THR A O 1
ATOM 4269 N N . VAL B 2 52 ? 134.982 146.509 111.960 1.00 87.22 52 VAL A N 1
ATOM 4270 C CA . VAL B 2 52 ? 135.197 146.929 113.337 1.00 87.22 52 VAL A CA 1
ATOM 4271 C C . VAL B 2 52 ? 135.190 145.682 114.207 1.00 87.22 52 VAL A C 1
ATOM 4272 O O . VAL B 2 52 ? 134.125 145.117 114.487 1.00 87.22 52 VAL A O 1
ATOM 4276 N N . ALA B 2 53 ? 136.372 145.248 114.627 1.00 85.88 53 ALA A N 1
ATOM 4277 C CA . ALA B 2 53 ? 136.516 144.151 115.570 1.00 85.88 53 ALA A CA 1
ATOM 4278 C C . ALA B 2 53 ? 136.830 144.717 116.945 1.00 85.88 53 ALA A C 1
ATOM 4279 O O . ALA B 2 53 ? 137.655 145.627 117.077 1.00 85.88 53 ALA A O 1
ATOM 4281 N N . SER B 2 54 ? 136.171 144.181 117.968 1.00 86.34 54 SER A N 1
ATOM 4282 C CA . SER B 2 54 ? 136.301 144.701 119.323 1.00 86.34 54 SER A CA 1
ATOM 4283 C C . SER B 2 54 ? 136.236 143.548 120.307 1.00 86.34 54 SER A C 1
ATOM 4284 O O . SER B 2 54 ? 135.250 142.806 120.331 1.00 86.34 54 SER A O 1
ATOM 4287 N N . VAL B 2 55 ? 137.281 143.401 121.114 1.00 86.63 55 VAL A N 1
ATOM 4288 C CA . VAL B 2 55 ? 137.324 142.403 122.172 1.00 86.63 55 VAL A CA 1
ATOM 4289 C C . VAL B 2 55 ? 137.444 143.124 123.505 1.00 86.63 55 VAL A C 1
ATOM 4290 O O . VAL B 2 55 ? 138.067 144.185 123.606 1.00 86.63 55 VAL A O 1
ATOM 4294 N N . GLU B 2 56 ? 136.837 142.541 124.534 1.00 89.59 56 GLU A N 1
ATOM 4295 C CA . GLU B 2 56 ? 136.807 143.181 125.841 1.00 89.59 56 GLU A CA 1
ATOM 4296 C C . GLU B 2 56 ? 138.200 143.200 126.454 1.00 89.59 56 GLU A C 1
ATOM 4297 O O . GLU B 2 56 ? 138.873 142.169 126.527 1.00 89.59 56 GLU A O 1
ATOM 4303 N N . TRP B 2 57 ? 138.633 144.379 126.888 1.00 87.18 57 TRP A N 1
ATOM 4304 C CA . TRP B 2 57 ? 139.907 144.537 127.574 1.00 87.18 57 TRP A CA 1
ATOM 4305 C C . TRP B 2 57 ? 139.733 145.017 129.004 1.00 87.18 57 TRP A C 1
ATOM 4306 O O . TRP B 2 57 ? 140.238 144.377 129.933 1.00 87.18 57 TRP A O 1
ATOM 4317 N N . MET B 2 58 ? 139.022 146.123 129.209 1.00 86.16 58 MET A N 1
ATOM 4318 C CA . MET B 2 58 ? 138.785 146.664 130.548 1.00 86.16 58 MET A CA 1
ATOM 4319 C C . MET B 2 58 ? 137.406 147.298 130.579 1.00 86.16 58 MET A C 1
ATOM 4320 O O . MET B 2 58 ? 137.259 148.522 130.476 1.00 86.16 58 MET A O 1
ATOM 4325 N N . PRO B 2 59 ? 136.355 146.486 130.713 1.00 84.38 59 PRO A N 1
ATOM 4326 C CA . PRO B 2 59 ? 134.997 147.049 130.758 1.00 84.38 59 PRO A CA 1
ATOM 4327 C C . PRO B 2 59 ? 134.759 147.985 131.928 1.00 84.38 59 PRO A C 1
ATOM 4328 O O . PRO B 2 59 ? 133.825 148.794 131.870 1.00 84.38 59 PRO A O 1
ATOM 4332 N N . ALA B 2 60 ? 135.566 147.904 132.989 1.00 83.83 60 ALA A N 1
ATOM 4333 C CA . ALA B 2 60 ? 135.404 148.820 134.113 1.00 83.83 60 ALA A CA 1
ATOM 4334 C C . ALA B 2 60 ? 135.662 150.258 133.684 1.00 83.83 60 ALA A C 1
ATOM 4335 O O . ALA B 2 60 ? 134.847 151.151 133.938 1.00 83.83 60 ALA A O 1
ATOM 4337 N N . LEU B 2 61 ? 136.793 150.497 133.026 1.00 84.76 61 LEU A N 1
ATOM 4338 C CA . LEU B 2 61 ? 137.114 151.812 132.489 1.00 84.76 61 LEU A CA 1
ATOM 4339 C C . LEU B 2 61 ? 136.363 152.131 131.205 1.00 84.76 61 LEU A C 1
ATOM 4340 O O . LEU B 2 61 ? 136.605 153.188 130.614 1.00 84.76 61 LEU A O 1
ATOM 4345 N N . GLY B 2 62 ? 135.464 151.256 130.762 1.00 87.07 62 GLY A N 1
ATOM 4346 C CA . GLY B 2 62 ? 134.809 151.458 129.487 1.00 87.07 62 GLY A CA 1
ATOM 4347 C C . GLY B 2 62 ? 135.726 151.311 128.298 1.00 87.07 62 GLY A C 1
ATOM 4348 O O . GLY B 2 62 ? 135.378 151.751 127.200 1.00 87.07 62 GLY A O 1
ATOM 4349 N N . VAL B 2 63 ? 136.892 150.702 128.488 1.00 85.77 63 VAL A N 1
ATOM 4350 C CA . VAL B 2 63 ? 137.897 150.555 127.444 1.00 85.77 63 VAL A CA 1
ATOM 4351 C C . VAL B 2 63 ? 137.833 149.138 126.900 1.00 85.77 63 VAL A C 1
ATOM 4352 O O . VAL B 2 63 ? 137.821 148.169 127.668 1.00 85.77 63 VAL A O 1
ATOM 4356 N N . GLU B 2 64 ? 137.794 149.015 125.579 1.00 89.13 64 GLU A N 1
ATOM 4357 C CA . GLU B 2 64 ? 137.801 147.724 124.912 1.00 89.13 64 GLU A CA 1
ATOM 4358 C C . GLU B 2 64 ? 138.791 147.771 123.760 1.00 89.13 64 GLU A C 1
ATOM 4359 O O . GLU B 2 64 ? 138.946 148.806 123.107 1.00 89.13 64 GLU A O 1
ATOM 4365 N N . LEU B 2 65 ? 139.467 146.651 123.517 1.00 84.90 65 LEU A N 1
ATOM 4366 C CA . LEU B 2 65 ? 140.405 146.593 122.407 1.00 84.90 65 LEU A CA 1
ATOM 4367 C C . LEU B 2 65 ? 139.608 146.574 121.112 1.00 84.90 65 LEU A C 1
ATOM 4368 O O . LEU B 2 65 ? 139.208 145.510 120.631 1.00 84.90 65 LEU A O 1
ATOM 4373 N N . ARG B 2 66 ? 139.366 147.755 120.550 1.00 85.66 66 ARG A N 1
ATOM 4374 C CA . ARG B 2 66 ? 138.466 147.932 119.416 1.00 85.66 66 ARG A CA 1
ATOM 4375 C C . ARG B 2 66 ? 139.270 148.464 118.240 1.00 85.66 66 ARG A C 1
ATOM 4376 O O . ARG B 2 66 ? 139.657 149.637 118.228 1.00 85.66 66 ARG A O 1
ATOM 4384 N N . LEU B 2 67 ? 139.522 147.606 117.260 1.00 81.56 67 LEU A N 1
ATOM 4385 C CA . LEU B 2 67 ? 140.281 147.974 116.076 1.00 81.56 67 LEU A CA 1
ATOM 4386 C C . LEU B 2 67 ? 139.333 148.268 114.924 1.00 81.56 67 LEU A C 1
ATOM 4387 O O . LEU B 2 67 ? 138.365 147.536 114.700 1.00 81.56 67 LEU A O 1
ATOM 4392 N N . SER B 2 68 ? 139.616 149.342 114.195 1.00 81.28 68 SER A N 1
ATOM 4393 C CA . SER B 2 68 ? 138.844 149.720 113.024 1.00 81.28 68 SER A CA 1
ATOM 4394 C C . SER B 2 68 ? 139.788 149.938 111.854 1.00 81.28 68 SER A C 1
ATOM 4395 O O . SER B 2 68 ? 140.938 150.344 112.033 1.00 81.28 68 SER A O 1
ATOM 4398 N N . LEU B 2 69 ? 139.289 149.672 110.652 1.00 80.97 69 LEU A N 1
ATOM 4399 C CA . LEU B 2 69 ? 140.091 149.728 109.436 1.00 80.97 69 LEU A CA 1
ATOM 4400 C C . LEU B 2 69 ? 139.440 150.657 108.419 1.00 80.97 69 LEU A C 1
ATOM 4401 O O . LEU B 2 69 ? 139.274 150.323 107.247 1.00 80.97 69 LEU A O 1
ATOM 4406 N N . ASP B 2 70 ? 139.043 151.849 108.869 1.00 81.57 70 ASP A N 1
ATOM 4407 C CA . ASP B 2 70 ? 138.542 152.858 107.951 1.00 81.57 70 ASP A CA 1
ATOM 4408 C C . ASP B 2 70 ? 139.602 153.158 106.892 1.00 81.57 70 ASP A C 1
ATOM 4409 O O . ASP B 2 70 ? 140.794 152.949 107.124 1.00 81.57 70 ASP A O 1
ATOM 4414 N N . PRO B 2 71 ? 139.190 153.637 105.715 1.00 81.95 71 PRO A N 1
ATOM 4415 C CA . PRO B 2 71 ? 140.138 153.742 104.591 1.00 81.95 71 PRO A CA 1
ATOM 4416 C C . PRO B 2 71 ? 141.408 154.516 104.901 1.00 81.95 71 PRO A C 1
ATOM 4417 O O . PRO B 2 71 ? 142.457 154.216 104.314 1.00 81.95 71 PRO A O 1
ATOM 4421 N N . LEU B 2 72 ? 141.356 155.500 105.800 1.00 79.31 72 LEU A N 1
ATOM 4422 C CA . LEU B 2 72 ? 142.586 156.153 106.239 1.00 79.31 72 LEU A CA 1
ATOM 4423 C C . LEU B 2 72 ? 143.536 155.138 106.858 1.00 79.31 72 LEU A C 1
ATOM 4424 O O . LEU B 2 72 ? 144.730 155.099 106.534 1.00 79.31 72 LEU A O 1
ATOM 4429 N N . ALA B 2 73 ? 143.015 154.291 107.746 1.00 78.99 73 ALA A N 1
ATOM 4430 C CA . ALA B 2 73 ? 143.817 153.188 108.251 1.00 78.99 73 ALA A CA 1
ATOM 4431 C C . ALA B 2 73 ? 144.177 152.212 107.141 1.00 78.99 73 ALA A C 1
ATOM 4432 O O . ALA B 2 73 ? 145.292 151.694 107.118 1.00 78.99 73 ALA A O 1
ATOM 4434 N N . ARG B 2 74 ? 143.268 151.962 106.198 1.00 83.85 74 ARG A N 1
ATOM 4435 C CA . ARG B 2 74 ? 143.598 151.025 105.128 1.00 83.85 74 ARG A CA 1
ATOM 4436 C C . ARG B 2 74 ? 144.778 151.514 104.300 1.00 83.85 74 ARG A C 1
ATOM 4437 O O . ARG B 2 74 ? 145.477 150.705 103.681 1.00 83.85 74 ARG A O 1
ATOM 4445 N N . VAL B 2 75 ? 145.016 152.825 104.278 1.00 80.18 75 VAL A N 1
ATOM 4446 C CA . VAL B 2 75 ? 146.186 153.352 103.586 1.00 80.18 75 VAL A CA 1
ATOM 4447 C C . VAL B 2 75 ? 147.402 153.364 104.508 1.00 80.18 75 VAL A C 1
ATOM 4448 O O . VAL B 2 75 ? 148.521 153.054 104.082 1.00 80.18 75 VAL A O 1
ATOM 4452 N N . PHE B 2 76 ? 147.207 153.697 105.786 1.00 79.21 76 PHE A N 1
ATOM 4453 C CA . PHE B 2 76 ? 148.359 153.850 106.668 1.00 79.21 76 PHE A CA 1
ATOM 4454 C C . PHE B 2 76 ? 148.948 152.516 107.120 1.00 79.21 76 PHE A C 1
ATOM 4455 O O . PHE B 2 76 ? 150.172 152.408 107.247 1.00 79.21 76 PHE A O 1
ATOM 4463 N N . THR B 2 77 ? 148.125 151.493 107.363 1.00 79.75 77 THR A N 1
ATOM 4464 C CA . THR B 2 77 ? 148.682 150.166 107.618 1.00 79.75 77 THR A CA 1
ATOM 4465 C C . THR B 2 77 ? 149.512 149.690 106.439 1.00 79.75 77 THR A C 1
ATOM 4466 O O . THR B 2 77 ? 150.563 149.069 106.624 1.00 79.75 77 THR A O 1
ATOM 4470 N N . MET B 2 78 ? 149.057 149.965 105.219 1.00 83.93 78 MET A N 1
ATOM 4471 C CA . MET B 2 78 ? 149.837 149.584 104.049 1.00 83.93 78 MET A CA 1
ATOM 4472 C C . MET B 2 78 ? 151.150 150.352 103.997 1.00 83.93 78 MET A C 1
ATOM 4473 O O . MET B 2 78 ? 152.217 149.760 103.804 1.00 83.93 78 MET A O 1
ATOM 4478 N N . ILE B 2 79 ? 151.097 151.673 104.194 1.00 81.14 79 ILE A N 1
ATOM 4479 C CA . ILE B 2 79 ? 152.311 152.476 104.093 1.00 81.14 79 ILE A CA 1
ATOM 4480 C C . ILE B 2 79 ? 153.266 152.193 105.246 1.00 81.14 79 ILE A C 1
ATOM 4481 O O . ILE B 2 79 ? 154.450 152.536 105.165 1.00 81.14 79 ILE A O 1
ATOM 4486 N N . VAL B 2 80 ? 152.787 151.573 106.319 1.00 78.62 80 VAL A N 1
ATOM 4487 C CA . VAL B 2 80 ? 153.664 151.170 107.414 1.00 78.62 80 VAL A CA 1
ATOM 4488 C C . VAL B 2 80 ? 154.259 149.792 107.167 1.00 78.62 80 VAL A C 1
ATOM 4489 O O . VAL B 2 80 ? 155.477 149.611 107.225 1.00 78.62 80 VAL A O 1
ATOM 4493 N N . LEU B 2 81 ? 153.412 148.802 106.875 1.00 79.25 81 LEU A N 1
ATOM 4494 C CA . LEU B 2 81 ? 153.890 147.434 106.732 1.00 79.25 81 LEU A CA 1
ATOM 4495 C C . LEU B 2 81 ? 154.721 147.242 105.471 1.00 79.25 81 LEU A C 1
ATOM 4496 O O . LEU B 2 81 ? 155.666 146.451 105.481 1.00 79.25 81 LEU A O 1
ATOM 4501 N N . GLY B 2 82 ? 154.410 147.950 104.383 1.00 82.75 82 GLY A N 1
ATOM 4502 C CA . GLY B 2 82 ? 155.225 147.824 103.188 1.00 82.75 82 GLY A CA 1
ATOM 4503 C C . GLY B 2 82 ? 156.622 148.380 103.381 1.00 82.75 82 GLY A C 1
ATOM 4504 O O . GLY B 2 82 ? 157.610 147.761 102.972 1.00 82.75 82 GLY A O 1
ATOM 4505 N N . ILE B 2 83 ? 156.726 149.549 104.014 1.00 81.43 83 ILE A N 1
ATOM 4506 C CA . ILE B 2 83 ? 158.040 150.108 104.304 1.00 81.43 83 ILE A CA 1
ATOM 4507 C C . ILE B 2 83 ? 158.776 149.239 105.313 1.00 81.43 83 ILE A C 1
ATOM 4508 O O . ILE B 2 83 ? 159.993 149.057 105.217 1.00 81.43 83 ILE A O 1
ATOM 4513 N N . GLY B 2 84 ? 158.054 148.659 106.274 1.00 81.23 84 GLY A N 1
ATOM 4514 C CA . GLY B 2 84 ? 158.692 147.739 107.201 1.00 81.23 84 GLY A CA 1
ATOM 4515 C C . GLY B 2 84 ? 159.241 146.507 106.510 1.00 81.23 84 GLY A C 1
ATOM 4516 O O . GLY B 2 84 ? 160.352 146.061 106.803 1.00 81.23 84 GLY A O 1
ATOM 4517 N N . ALA B 2 85 ? 158.480 145.952 105.567 1.00 81.29 85 ALA A N 1
ATOM 4518 C CA . ALA B 2 85 ? 158.944 144.787 104.825 1.00 81.29 85 ALA A CA 1
ATOM 4519 C C . ALA B 2 85 ? 160.154 145.125 103.967 1.00 81.29 85 ALA A C 1
ATOM 4520 O O . ALA B 2 85 ? 161.125 144.360 103.927 1.00 81.29 85 ALA A O 1
ATOM 4522 N N . VAL B 2 86 ? 160.116 146.260 103.267 1.00 81.75 86 VAL A N 1
ATOM 4523 C CA . VAL B 2 86 ? 161.256 146.609 102.428 1.00 81.75 86 VAL A CA 1
ATOM 4524 C C . VAL B 2 86 ? 162.473 146.929 103.287 1.00 81.75 86 VAL A C 1
ATOM 4525 O O . VAL B 2 86 ? 163.611 146.642 102.895 1.00 81.75 86 VAL A O 1
ATOM 4529 N N . VAL B 2 87 ? 162.264 147.459 104.495 1.00 79.45 87 VAL A N 1
ATOM 4530 C CA . VAL B 2 87 ? 163.391 147.743 105.371 1.00 79.45 87 VAL A CA 1
ATOM 4531 C C . VAL B 2 87 ? 163.960 146.453 105.941 1.00 79.45 87 VAL A C 1
ATOM 4532 O O . VAL B 2 87 ? 165.171 146.341 106.139 1.00 79.45 87 VAL A O 1
ATOM 4536 N N . MET B 2 88 ? 163.118 145.448 106.186 1.00 81.06 88 MET A N 1
ATOM 4537 C CA . MET B 2 88 ? 163.643 144.147 106.590 1.00 81.06 88 MET A CA 1
ATOM 4538 C C . MET B 2 88 ? 164.440 143.506 105.462 1.00 81.06 88 MET A C 1
ATOM 4539 O O . MET B 2 88 ? 165.513 142.935 105.694 1.00 81.06 88 MET A O 1
ATOM 4544 N N . ALA B 2 89 ? 163.927 143.591 104.233 1.00 81.47 89 ALA A N 1
ATOM 4545 C CA . ALA B 2 89 ? 164.650 143.044 103.092 1.00 81.47 89 ALA A CA 1
ATOM 4546 C C . ALA B 2 89 ? 165.977 143.758 102.876 1.00 81.47 89 ALA A C 1
ATOM 4547 O O . ALA B 2 89 ? 166.943 143.145 102.409 1.00 81.47 89 ALA A O 1
ATOM 4549 N N . TYR B 2 90 ? 166.044 145.047 103.205 1.00 81.90 90 TYR A N 1
ATOM 4550 C CA . TYR B 2 90 ? 167.298 145.781 103.076 1.00 81.90 90 TYR A CA 1
ATOM 4551 C C . TYR B 2 90 ? 168.245 145.486 104.236 1.00 81.90 90 TYR A C 1
ATOM 4552 O O . TYR B 2 90 ? 169.462 145.390 104.041 1.00 81.90 90 TYR A O 1
ATOM 4561 N N . SER B 2 91 ? 167.704 145.333 105.445 1.00 82.25 91 SER A N 1
ATOM 4562 C CA . SER B 2 91 ? 168.518 145.083 106.625 1.00 82.25 91 SER A CA 1
ATOM 4563 C C . SER B 2 91 ? 169.053 143.663 106.673 1.00 82.25 91 SER A C 1
ATOM 4564 O O . SER B 2 91 ? 170.033 143.410 107.380 1.00 82.25 91 SER A O 1
ATOM 4567 N N . SER B 2 92 ? 168.429 142.731 105.953 1.00 84.20 92 SER A N 1
ATOM 4568 C CA . SER B 2 92 ? 168.980 141.383 105.894 1.00 84.20 92 SER A CA 1
ATOM 4569 C C . SER B 2 92 ? 170.348 141.373 105.229 1.00 84.20 92 SER A C 1
ATOM 4570 O O . SER B 2 92 ? 171.159 140.480 105.493 1.00 84.20 92 SER A O 1
ATOM 4573 N N . ARG B 2 93 ? 170.620 142.348 104.361 1.00 84.80 93 ARG A N 1
ATOM 4574 C CA . ARG B 2 93 ? 171.928 142.490 103.739 1.00 84.80 93 ARG A CA 1
ATOM 4575 C C . ARG B 2 93 ? 172.741 143.650 104.290 1.00 84.80 93 ARG A C 1
ATOM 4576 O O . ARG B 2 93 ? 173.956 143.683 104.076 1.00 84.80 93 ARG A O 1
ATOM 4584 N N . TYR B 2 94 ? 172.110 144.597 104.986 1.00 83.69 94 TYR A N 1
ATOM 4585 C CA . TYR B 2 94 ? 172.856 145.716 105.550 1.00 83.69 94 TYR A CA 1
ATOM 4586 C C . TYR B 2 94 ? 173.664 145.283 106.768 1.00 83.69 94 TYR A C 1
ATOM 4587 O O . TYR B 2 94 ? 174.848 145.614 106.888 1.00 83.69 94 TYR A O 1
ATOM 4596 N N . LEU B 2 95 ? 173.034 144.556 107.687 1.00 84.84 95 LEU A N 1
ATOM 4597 C CA . LEU B 2 95 ? 173.699 144.161 108.920 1.00 84.84 95 LEU A CA 1
ATOM 4598 C C . LEU B 2 95 ? 174.904 143.274 108.629 1.00 84.84 95 LEU A C 1
ATOM 4599 O O . LEU B 2 95 ? 174.967 142.585 107.608 1.00 84.84 95 LEU A O 1
ATOM 4604 N N . GLY B 2 96 ? 175.871 143.302 109.542 1.00 89.67 96 GLY A N 1
ATOM 4605 C CA . GLY B 2 96 ? 177.048 142.476 109.389 1.00 89.67 96 GLY A CA 1
ATOM 4606 C C . GLY B 2 96 ? 176.738 141.000 109.538 1.00 89.67 96 GLY A C 1
ATOM 4607 O O . GLY B 2 96 ? 175.689 140.597 110.039 1.00 89.67 96 GLY A O 1
ATOM 4608 N N . ARG B 2 97 ? 177.684 140.174 109.089 1.00 92.65 97 ARG A N 1
ATOM 4609 C CA . ARG B 2 97 ? 177.528 138.720 109.131 1.00 92.65 97 ARG A CA 1
ATOM 4610 C C . ARG B 2 97 ? 177.734 138.230 110.564 1.00 92.65 97 ARG A C 1
ATOM 4611 O O . ARG B 2 97 ? 178.684 137.517 110.893 1.00 92.65 97 ARG A O 1
ATOM 4619 N N . GLY B 2 98 ? 176.807 138.636 111.432 1.00 93.63 98 GLY A N 1
ATOM 4620 C CA . GLY B 2 98 ? 176.818 138.231 112.818 1.00 93.63 98 GLY A CA 1
ATOM 4621 C C . GLY B 2 98 ? 175.789 137.149 113.107 1.00 93.63 98 GLY A C 1
ATOM 4622 O O . GLY B 2 98 ? 174.985 136.762 112.263 1.00 93.63 98 GLY A O 1
ATOM 4623 N N . SER B 2 99 ? 175.833 136.658 114.342 1.00 94.55 99 SER A N 1
ATOM 4624 C CA . SER B 2 99 ? 174.894 135.649 114.815 1.00 94.55 99 SER A CA 1
ATOM 4625 C C . SER B 2 99 ? 173.831 136.210 115.741 1.00 94.55 99 SER A C 1
ATOM 4626 O O . SER B 2 99 ? 172.691 135.743 115.717 1.00 94.55 99 SER A O 1
ATOM 4629 N N . GLY B 2 100 ? 174.173 137.200 116.559 1.00 91.86 100 GLY A N 1
ATOM 4630 C CA . GLY B 2 100 ? 173.204 137.794 117.455 1.00 91.86 100 GLY A CA 1
ATOM 4631 C C . GLY B 2 100 ? 172.668 139.117 116.953 1.00 91.86 100 GLY A C 1
ATOM 4632 O O . GLY B 2 100 ? 173.333 140.150 117.064 1.00 91.86 100 GLY A O 1
ATOM 4633 N N . HIS B 2 101 ? 171.458 139.093 116.395 1.00 86.92 101 HIS A N 1
ATOM 4634 C CA . HIS B 2 101 ? 170.783 140.301 115.943 1.00 86.92 101 HIS A CA 1
ATOM 4635 C C . HIS B 2 101 ? 169.346 140.371 116.439 1.00 86.92 101 HIS A C 1
ATOM 4636 O O . HIS B 2 101 ? 168.565 141.178 115.923 1.00 86.92 101 HIS A O 1
ATOM 4643 N N . GLY B 2 102 ? 168.977 139.544 117.418 1.00 84.37 102 GLY A N 1
ATOM 4644 C CA . GLY B 2 102 ? 167.606 139.530 117.892 1.00 84.37 102 GLY A CA 1
ATOM 4645 C C . GLY B 2 102 ? 167.161 140.847 118.490 1.00 84.37 102 GLY A C 1
ATOM 4646 O O . GLY B 2 102 ? 165.989 141.212 118.389 1.00 84.37 102 GLY A O 1
ATOM 4647 N N . GLY B 2 103 ? 168.081 141.579 119.118 1.00 83.95 103 GLY A N 1
ATOM 4648 C CA . GLY B 2 103 ? 167.718 142.862 119.693 1.00 83.95 103 GLY A CA 1
ATOM 4649 C C . GLY B 2 103 ? 167.279 143.874 118.656 1.00 83.95 103 GLY A C 1
ATOM 4650 O O . GLY B 2 103 ? 166.490 144.774 118.954 1.00 83.95 103 GLY A O 1
ATOM 4651 N N . TYR B 2 104 ? 167.774 143.741 117.427 1.00 82.98 104 TYR A N 1
ATOM 4652 C CA . TYR B 2 104 ? 167.390 144.663 116.367 1.00 82.98 104 TYR A CA 1
ATOM 4653 C C . TYR B 2 104 ? 166.061 144.267 115.737 1.00 82.98 104 TYR A C 1
ATOM 4654 O O . TYR B 2 104 ? 165.201 145.123 115.505 1.00 82.98 104 TYR A O 1
ATOM 4663 N N . TYR B 2 105 ? 165.872 142.977 115.457 1.00 80.50 105 TYR A N 1
ATOM 4664 C CA . TYR B 2 105 ? 164.658 142.540 114.775 1.00 80.50 105 TYR A CA 1
ATOM 4665 C C . TYR B 2 105 ? 163.463 142.542 115.718 1.00 80.50 105 TYR A C 1
ATOM 4666 O O . TYR B 2 105 ? 162.370 142.982 115.346 1.00 80.50 105 TYR A O 1
ATOM 4675 N N . GLY B 2 106 ? 163.649 142.054 116.945 1.00 81.22 106 GLY A N 1
ATOM 4676 C CA . GLY B 2 106 ? 162.575 142.065 117.922 1.00 81.22 106 GLY A CA 1
ATOM 4677 C C . GLY B 2 106 ? 162.044 143.445 118.232 1.00 81.22 106 GLY A C 1
ATOM 4678 O O . GLY B 2 106 ? 160.945 143.569 118.780 1.00 81.22 106 GLY A O 1
ATOM 4679 N N . LEU B 2 107 ? 162.799 144.488 117.899 1.00 78.77 107 LEU A N 1
ATOM 4680 C CA . LEU B 2 107 ? 162.338 145.861 118.037 1.00 78.77 107 LEU A CA 1
ATOM 4681 C C . LEU B 2 107 ? 161.811 146.435 116.732 1.00 78.77 107 LEU A C 1
ATOM 4682 O O . LEU B 2 107 ? 160.757 147.074 116.724 1.00 78.77 107 LEU A O 1
ATOM 4687 N N . MET B 2 108 ? 162.510 146.205 115.621 1.00 80.82 108 MET A N 1
ATOM 4688 C CA . MET B 2 108 ? 162.082 146.778 114.353 1.00 80.82 108 MET A CA 1
ATOM 4689 C C . MET B 2 108 ? 160.805 146.137 113.829 1.00 80.82 108 MET A C 1
ATOM 4690 O O . MET B 2 108 ? 160.117 146.744 113.002 1.00 80.82 108 MET A O 1
ATOM 4695 N N . THR B 2 109 ? 160.470 144.932 114.287 1.00 80.26 109 THR A N 1
ATOM 4696 C CA . THR B 2 109 ? 159.181 144.336 113.961 1.00 80.26 109 THR A CA 1
ATOM 4697 C C . THR B 2 109 ? 158.127 144.652 115.013 1.00 80.26 109 THR A C 1
ATOM 4698 O O . THR B 2 109 ? 156.942 144.761 114.686 1.00 80.26 109 THR A O 1
ATOM 4702 N N . LEU B 2 110 ? 158.534 144.795 116.276 1.00 79.67 110 LEU A N 1
ATOM 4703 C CA . LEU B 2 110 ? 157.615 145.312 117.282 1.00 79.67 110 LEU A CA 1
ATOM 4704 C C . LEU B 2 110 ? 157.260 146.764 117.000 1.00 79.67 110 LEU A C 1
ATOM 4705 O O . LEU B 2 110 ? 156.173 147.220 117.368 1.00 79.67 110 LEU A O 1
ATOM 4710 N N . PHE B 2 111 ? 158.164 147.502 116.352 1.00 78.27 111 PHE A N 1
ATOM 4711 C CA . PHE B 2 111 ? 157.826 148.833 115.867 1.00 78.27 111 PHE A CA 1
ATOM 4712 C C . PHE B 2 111 ? 156.677 148.778 114.874 1.00 78.27 111 PHE A C 1
ATOM 4713 O O . PHE B 2 111 ? 155.732 149.570 114.970 1.00 78.27 111 PHE A O 1
ATOM 4721 N N . ALA B 2 112 ? 156.740 147.851 113.919 1.00 77.55 112 ALA A N 1
ATOM 4722 C CA . ALA B 2 112 ? 155.661 147.695 112.954 1.00 77.55 112 ALA A CA 1
ATOM 4723 C C . ALA B 2 112 ? 154.367 147.263 113.628 1.00 77.55 112 ALA A C 1
ATOM 4724 O O . ALA B 2 112 ? 153.288 147.726 113.250 1.00 77.55 112 ALA A O 1
ATOM 4726 N N . ALA B 2 113 ? 154.453 146.387 114.629 1.00 77.50 113 ALA A N 1
ATOM 4727 C CA . ALA B 2 113 ? 153.247 145.955 115.327 1.00 77.50 113 ALA A CA 1
ATOM 4728 C C . ALA B 2 113 ? 152.615 147.105 116.099 1.00 77.50 113 ALA A C 1
ATOM 4729 O O . ALA B 2 113 ? 151.389 147.259 116.101 1.00 77.50 113 ALA A O 1
ATOM 4731 N N . SER B 2 114 ? 153.435 147.931 116.749 1.00 76.97 114 SER A N 1
ATOM 4732 C CA . SER B 2 114 ? 152.896 149.067 117.486 1.00 76.97 114 SER A CA 1
ATOM 4733 C C . SER B 2 114 ? 152.306 150.105 116.541 1.00 76.97 114 SER A C 1
ATOM 4734 O O . SER B 2 114 ? 151.265 150.701 116.837 1.00 76.97 114 SER A O 1
ATOM 4737 N N . MET B 2 115 ? 152.942 150.322 115.388 1.00 78.98 115 MET A N 1
ATOM 4738 C CA . MET B 2 115 ? 152.369 151.231 114.401 1.00 78.98 115 MET A CA 1
ATOM 4739 C C . MET B 2 115 ? 151.048 150.699 113.868 1.00 78.98 115 MET A C 1
ATOM 4740 O O . MET B 2 115 ? 150.091 151.461 113.685 1.00 78.98 115 MET A O 1
ATOM 4745 N N . LEU B 2 116 ? 150.980 149.393 113.605 1.00 77.72 116 LEU A N 1
ATOM 4746 C CA . LEU B 2 116 ? 149.732 148.782 113.166 1.00 77.72 116 LEU A CA 1
ATOM 4747 C C . LEU B 2 116 ? 148.642 148.962 114.211 1.00 77.72 116 LEU A C 1
ATOM 4748 O O . LEU B 2 116 ? 147.501 149.293 113.877 1.00 77.72 116 LEU A O 1
ATOM 4753 N N . GLY B 2 117 ? 148.979 148.754 115.483 1.00 76.64 117 GLY A N 1
ATOM 4754 C CA . GLY B 2 117 ? 148.015 148.992 116.541 1.00 76.64 117 GLY A CA 1
ATOM 4755 C C . GLY B 2 117 ? 147.583 150.440 116.636 1.00 76.64 117 GLY A C 1
ATOM 4756 O O . GLY B 2 117 ? 146.439 150.726 116.998 1.00 76.64 117 GLY A O 1
ATOM 4757 N N . LEU B 2 118 ? 148.483 151.369 116.316 1.00 75.04 118 LEU A N 1
ATOM 4758 C CA . LEU B 2 118 ? 148.132 152.783 116.385 1.00 75.04 118 LEU A CA 1
ATOM 4759 C C . LEU B 2 118 ? 147.194 153.179 115.254 1.00 75.04 118 LEU A C 1
ATOM 4760 O O . LEU B 2 118 ? 146.198 153.872 115.483 1.00 75.04 118 LEU A O 1
ATOM 4765 N N . VAL B 2 119 ? 147.491 152.752 114.025 1.00 74.97 119 VAL A N 1
ATOM 4766 C CA . VAL B 2 119 ? 146.631 153.133 112.909 1.00 74.97 119 VAL A CA 1
ATOM 4767 C C . VAL B 2 119 ? 145.335 152.335 112.926 1.00 74.97 119 VAL A C 1
ATOM 4768 O O . VAL B 2 119 ? 144.298 152.814 112.453 1.00 74.97 119 VAL A O 1
ATOM 4772 N N . LEU B 2 120 ? 145.363 151.118 113.456 1.00 76.78 120 LEU A N 1
ATOM 4773 C CA . LEU B 2 120 ? 144.162 150.299 113.625 1.00 76.78 120 LEU A CA 1
ATOM 4774 C C . LEU B 2 120 ? 143.558 150.485 115.009 1.00 76.78 120 LEU A C 1
ATOM 4775 O O . LEU B 2 120 ? 143.341 149.519 115.735 1.00 76.78 120 LEU A O 1
ATOM 4780 N N . ALA B 2 121 ? 143.276 151.722 115.401 1.00 78.23 121 ALA A N 1
ATOM 4781 C CA . ALA B 2 121 ? 142.782 152.017 116.738 1.00 78.23 121 ALA A CA 1
ATOM 4782 C C . ALA B 2 121 ? 141.472 152.779 116.634 1.00 78.23 121 ALA A C 1
ATOM 4783 O O . ALA B 2 121 ? 141.452 153.927 116.179 1.00 78.23 121 ALA A O 1
ATOM 4785 N N . ASP B 2 122 ? 140.382 152.139 117.054 1.00 83.91 122 ASP A N 1
ATOM 4786 C CA . ASP B 2 122 ? 139.096 152.809 117.161 1.00 83.91 122 ASP A CA 1
ATOM 4787 C C . ASP B 2 122 ? 138.784 153.257 118.579 1.00 83.91 122 ASP A C 1
ATOM 4788 O O . ASP B 2 122 ? 137.876 154.071 118.770 1.00 83.91 122 ASP A O 1
ATOM 4793 N N . ASP B 2 123 ? 139.499 152.734 119.567 1.00 83.64 123 ASP A N 1
ATOM 4794 C CA . ASP B 2 123 ? 139.412 153.222 120.932 1.00 83.64 123 ASP A CA 1
ATOM 4795 C C . ASP B 2 123 ? 140.545 154.204 121.184 1.00 83.64 123 ASP A C 1
ATOM 4796 O O . ASP B 2 123 ? 141.677 153.987 120.746 1.00 83.64 123 ASP A O 1
ATOM 4801 N N . VAL B 2 124 ? 140.235 155.295 121.883 1.00 80.34 124 VAL A N 1
ATOM 4802 C CA . VAL B 2 124 ? 141.251 156.316 122.104 1.00 80.34 124 VAL A CA 1
ATOM 4803 C C . VAL B 2 124 ? 142.296 155.830 123.103 1.00 80.34 124 VAL A C 1
ATOM 4804 O O . VAL B 2 124 ? 143.477 156.197 123.010 1.00 80.34 124 VAL A O 1
ATOM 4808 N N . VAL B 2 125 ? 141.900 154.972 124.045 1.00 79.45 125 VAL A N 1
ATOM 4809 C CA . VAL B 2 125 ? 142.847 154.487 125.040 1.00 79.45 125 VAL A CA 1
ATOM 4810 C C . VAL B 2 125 ? 143.838 153.518 124.410 1.00 79.45 125 VAL A C 1
ATOM 4811 O O . VAL B 2 125 ? 145.042 153.584 124.678 1.00 79.45 125 VAL A O 1
ATOM 4815 N N . VAL B 2 126 ? 143.361 152.617 123.548 1.00 79.63 126 VAL A N 1
ATOM 4816 C CA . VAL B 2 126 ? 144.294 151.733 122.857 1.00 79.63 126 VAL A CA 1
ATOM 4817 C C . VAL B 2 126 ? 145.136 152.523 121.865 1.00 79.63 126 VAL A C 1
ATOM 4818 O O . VAL B 2 126 ? 146.278 152.148 121.569 1.00 79.63 126 VAL A O 1
ATOM 4822 N N . LEU B 2 127 ? 144.611 153.640 121.359 1.00 76.45 127 LEU A N 1
ATOM 4823 C CA . LEU B 2 127 ? 145.416 154.522 120.522 1.00 76.45 127 LEU A CA 1
ATOM 4824 C C . LEU B 2 127 ? 146.587 155.091 121.310 1.00 76.45 127 LEU A C 1
ATOM 4825 O O . LEU B 2 127 ? 147.729 155.087 120.837 1.00 76.45 127 LEU A O 1
ATOM 4830 N N . PHE B 2 128 ? 146.324 155.570 122.528 1.00 77.12 128 PHE A N 1
ATOM 4831 C CA . PHE B 2 128 ? 147.406 156.054 123.382 1.00 77.12 128 PHE A CA 1
ATOM 4832 C C . PHE B 2 128 ? 148.367 154.928 123.752 1.00 77.12 128 PHE A C 1
ATOM 4833 O O . PHE B 2 128 ? 149.585 155.142 123.860 1.00 77.12 128 PHE A O 1
ATOM 4841 N N . VAL B 2 129 ? 147.834 153.721 123.953 1.00 76.37 129 VAL A N 1
ATOM 4842 C CA . VAL B 2 129 ? 148.674 152.575 124.289 1.00 76.37 129 VAL A CA 1
ATOM 4843 C C . VAL B 2 129 ? 149.664 152.299 123.169 1.00 76.37 129 VAL A C 1
ATOM 4844 O O . VAL B 2 129 ? 150.867 152.146 123.402 1.00 76.37 129 VAL A O 1
ATOM 4848 N N . ALA B 2 130 ? 149.173 152.239 121.932 1.00 76.10 130 ALA A N 1
ATOM 4849 C CA . ALA B 2 130 ? 150.068 152.018 120.804 1.00 76.10 130 ALA A CA 1
ATOM 4850 C C . ALA B 2 130 ? 151.004 153.200 120.590 1.00 76.10 130 ALA A C 1
ATOM 4851 O O . ALA B 2 130 ? 152.146 153.012 120.161 1.00 76.10 130 ALA A O 1
ATOM 4853 N N . TRP B 2 131 ? 150.543 154.417 120.886 1.00 74.28 131 TRP A N 1
ATOM 4854 C CA . TRP B 2 131 ? 151.399 155.597 120.828 1.00 74.28 131 TRP A CA 1
ATOM 4855 C C . TRP B 2 131 ? 152.646 155.410 121.684 1.00 74.28 131 TRP A C 1
ATOM 4856 O O . TRP B 2 131 ? 153.784 155.505 121.200 1.00 74.28 131 TRP A O 1
ATOM 4867 N N . GLU B 2 132 ? 152.448 155.128 122.970 1.00 77.94 132 GLU A N 1
ATOM 4868 C CA . GLU B 2 132 ? 153.609 154.944 123.833 1.00 77.94 132 GLU A CA 1
ATOM 4869 C C . GLU B 2 132 ? 154.342 153.638 123.559 1.00 77.94 132 GLU A C 1
ATOM 4870 O O . GLU B 2 132 ? 155.534 153.544 123.860 1.00 77.94 132 GLU A O 1
ATOM 4876 N N . PHE B 2 133 ? 153.678 152.639 122.978 1.00 76.92 133 PHE A N 1
ATOM 4877 C CA . PHE B 2 133 ? 154.400 151.464 122.501 1.00 76.92 133 PHE A CA 1
ATOM 4878 C C . PHE B 2 133 ? 155.437 151.857 121.458 1.00 76.92 133 PHE A C 1
ATOM 4879 O O . PHE B 2 133 ? 156.605 151.455 121.539 1.00 76.92 133 PHE A O 1
ATOM 4887 N N . THR B 2 134 ? 155.018 152.644 120.463 1.00 76.10 134 THR A N 1
ATOM 4888 C CA . THR B 2 134 ? 155.960 153.128 119.459 1.00 76.10 134 THR A CA 1
ATOM 4889 C C . THR B 2 134 ? 157.052 153.974 120.091 1.00 76.10 134 THR A C 1
ATOM 4890 O O . THR B 2 134 ? 158.222 153.863 119.713 1.00 76.10 134 THR A O 1
ATOM 4894 N N . THR B 2 135 ? 156.697 154.832 121.050 1.00 75.69 135 THR A N 1
ATOM 4895 C CA . THR B 2 135 ? 157.724 155.699 121.625 1.00 75.69 135 THR A CA 1
ATOM 4896 C C . THR B 2 135 ? 158.747 154.893 122.426 1.00 75.69 135 THR A C 1
ATOM 4897 O O . THR B 2 135 ? 159.946 155.192 122.384 1.00 75.69 135 THR A O 1
ATOM 4901 N N . LEU B 2 136 ? 158.310 153.829 123.108 1.00 75.33 136 LEU A N 1
ATOM 4902 C CA . LEU B 2 136 ? 159.250 152.998 123.853 1.00 75.33 136 LEU A CA 1
ATOM 4903 C C . LEU B 2 136 ? 160.129 152.186 122.914 1.00 75.33 136 LEU A C 1
ATOM 4904 O O . LEU B 2 136 ? 161.343 152.068 123.133 1.00 75.33 136 LEU A O 1
ATOM 4909 N N . CYS B 2 137 ? 159.534 151.605 121.872 1.00 77.83 137 CYS A N 1
ATOM 4910 C CA . CYS B 2 137 ? 160.327 150.862 120.902 1.00 77.83 137 CYS A CA 1
ATOM 4911 C C . CYS B 2 137 ? 161.341 151.768 120.215 1.00 77.83 137 CYS A C 1
ATOM 4912 O O . CYS B 2 137 ? 162.475 151.355 119.950 1.00 77.83 137 CYS A O 1
ATOM 4915 N N . SER B 2 138 ? 160.965 153.019 119.949 1.00 76.78 138 SER A N 1
ATOM 4916 C CA . SER B 2 138 ? 161.905 153.952 119.341 1.00 76.78 138 SER A CA 1
ATOM 4917 C C . SER B 2 138 ? 163.016 154.323 120.309 1.00 76.78 138 SER A C 1
ATOM 4918 O O . SER B 2 138 ? 164.182 154.430 119.910 1.00 76.78 138 SER A O 1
ATOM 4921 N N . PHE B 2 139 ? 162.676 154.544 121.581 1.00 73.41 139 PHE A N 1
ATOM 4922 C CA . PHE B 2 139 ? 163.708 154.798 122.579 1.00 73.41 139 PHE A CA 1
ATOM 4923 C C . PHE B 2 139 ? 164.712 153.656 122.621 1.00 73.41 139 PHE A C 1
ATOM 4924 O O . PHE B 2 139 ? 165.926 153.881 122.633 1.00 73.41 139 PHE A O 1
ATOM 4932 N N . PHE B 2 140 ? 164.220 152.417 122.618 1.00 74.73 140 PHE A N 1
ATOM 4933 C CA . PHE B 2 140 ? 165.130 151.278 122.681 1.00 74.73 140 PHE A CA 1
ATOM 4934 C C . PHE B 2 140 ? 165.915 151.101 121.390 1.00 74.73 140 PHE A C 1
ATOM 4935 O O . PHE B 2 140 ? 167.037 150.584 121.420 1.00 74.73 140 PHE A O 1
ATOM 4943 N N . LEU B 2 141 ? 165.353 151.515 120.255 1.00 75.77 141 LEU A N 1
ATOM 4944 C CA . LEU B 2 141 ? 166.110 151.456 119.011 1.00 75.77 141 LEU A CA 1
ATOM 4945 C C . LEU B 2 141 ? 167.223 152.492 118.988 1.00 75.77 141 LEU A C 1
ATOM 4946 O O . LEU B 2 141 ? 168.302 152.229 118.445 1.00 75.77 141 LEU A O 1
ATOM 4951 N N . ILE B 2 142 ? 166.985 153.669 119.567 1.00 76.52 142 ILE A N 1
ATOM 4952 C CA . ILE B 2 142 ? 168.043 154.671 119.627 1.00 76.52 142 ILE A CA 1
ATOM 4953 C C . ILE B 2 142 ? 169.096 154.286 120.661 1.00 76.52 142 ILE A C 1
ATOM 4954 O O . ILE B 2 142 ? 170.282 154.590 120.485 1.00 76.52 142 ILE A O 1
ATOM 4959 N N . THR B 2 143 ? 168.700 153.610 121.746 1.00 78.50 143 THR A N 1
ATOM 4960 C CA . THR B 2 143 ? 169.689 153.160 122.726 1.00 78.50 143 THR A CA 1
ATOM 4961 C C . THR B 2 143 ? 170.684 152.165 122.149 1.00 78.50 143 THR A C 1
ATOM 4962 O O . THR B 2 143 ? 171.708 151.903 122.789 1.00 78.50 143 THR A O 1
ATOM 4966 N N . LEU B 2 144 ? 170.419 151.605 120.973 1.00 80.50 144 LEU A N 1
ATOM 4967 C CA . LEU B 2 144 ? 171.399 150.762 120.310 1.00 80.50 144 LEU A CA 1
ATOM 4968 C C . LEU B 2 144 ? 172.563 151.616 119.810 1.00 80.50 144 LEU A C 1
ATOM 4969 O O . LEU B 2 144 ? 172.626 152.829 120.032 1.00 80.50 144 LEU A O 1
ATOM 4974 N N . ALA B 2 145 ? 173.503 150.960 119.131 1.00 86.37 145 ALA A N 1
ATOM 4975 C CA . ALA B 2 145 ? 174.735 151.598 118.665 1.00 86.37 145 ALA A CA 1
ATOM 4976 C C . ALA B 2 145 ? 175.556 152.125 119.839 1.00 86.37 145 ALA A C 1
ATOM 4977 O O . ALA B 2 145 ? 176.120 153.219 119.787 1.00 86.37 145 ALA A O 1
ATOM 4979 N N . GLY B 2 146 ? 175.618 151.335 120.908 1.00 87.84 146 GLY A N 1
ATOM 4980 C CA . GLY B 2 146 ? 176.452 151.633 122.048 1.00 87.84 146 GLY A CA 1
ATOM 4981 C C . GLY B 2 146 ? 176.060 152.901 122.777 1.00 87.84 146 GLY A C 1
ATOM 4982 O O . GLY B 2 146 ? 174.900 153.323 122.765 1.00 87.84 146 GLY A O 1
ATOM 4983 N N . PRO B 2 147 ? 177.035 153.537 123.429 1.00 86.21 147 PRO A N 1
ATOM 4984 C CA . PRO B 2 147 ? 176.759 154.765 124.181 1.00 86.21 147 PRO A CA 1
ATOM 4985 C C . PRO B 2 147 ? 176.724 156.018 123.327 1.00 86.21 147 PRO A C 1
ATOM 4986 O O . PRO B 2 147 ? 176.517 157.108 123.870 1.00 86.21 147 PRO A O 1
ATOM 4990 N N . LYS B 2 148 ? 176.939 155.900 122.015 1.00 86.41 148 LYS A N 1
ATOM 4991 C CA . LYS B 2 148 ? 176.829 157.062 121.143 1.00 86.41 148 LYS A CA 1
ATOM 4992 C C . LYS B 2 148 ? 175.434 157.666 121.196 1.00 86.41 148 LYS A C 1
ATOM 4993 O O . LYS B 2 148 ? 175.278 158.882 121.038 1.00 86.41 148 LYS A O 1
ATOM 4999 N N . GLY B 2 149 ? 174.416 156.842 121.422 1.00 81.30 149 GLY A N 1
ATOM 5000 C CA . GLY B 2 149 ? 173.051 157.318 121.415 1.00 81.30 149 GLY A CA 1
ATOM 5001 C C . GLY B 2 149 ? 172.273 157.036 122.681 1.00 81.30 149 GLY A C 1
ATOM 5002 O O . GLY B 2 149 ? 171.085 156.709 122.617 1.00 81.30 149 GLY A O 1
ATOM 5003 N N . THR B 2 150 ? 172.921 157.150 123.839 1.00 81.60 150 THR A N 1
ATOM 5004 C CA . THR B 2 150 ? 172.187 157.007 125.090 1.00 81.60 150 THR A CA 1
ATOM 5005 C C . THR B 2 150 ? 171.544 158.317 125.520 1.00 81.60 150 THR A C 1
ATOM 5006 O O . THR B 2 150 ? 170.485 158.301 126.155 1.00 81.60 150 THR A O 1
ATOM 5010 N N . GLN B 2 151 ? 172.159 159.447 125.192 1.00 81.08 151 GLN A N 1
ATOM 5011 C CA . GLN B 2 151 ? 171.574 160.749 125.482 1.00 81.08 151 GLN A CA 1
ATOM 5012 C C . GLN B 2 151 ? 170.512 161.114 124.446 1.00 81.08 151 GLN A C 1
ATOM 5013 O O . GLN B 2 151 ? 169.429 161.580 124.827 1.00 81.08 151 GLN A O 1
ATOM 5019 N N . PRO B 2 152 ? 170.769 160.948 123.140 1.00 78.11 152 PRO A N 1
ATOM 5020 C CA . PRO B 2 152 ? 169.690 161.181 122.169 1.00 78.11 152 PRO A CA 1
ATOM 5021 C C . PRO B 2 152 ? 168.467 160.323 122.412 1.00 78.11 152 PRO A C 1
ATOM 5022 O O . PRO B 2 152 ? 167.346 160.795 122.201 1.00 78.11 152 PRO A O 1
ATOM 5026 N N . ALA B 2 153 ? 168.641 159.080 122.863 1.00 75.69 153 ALA A N 1
ATOM 5027 C CA . ALA B 2 153 ? 167.484 158.245 123.162 1.00 75.69 1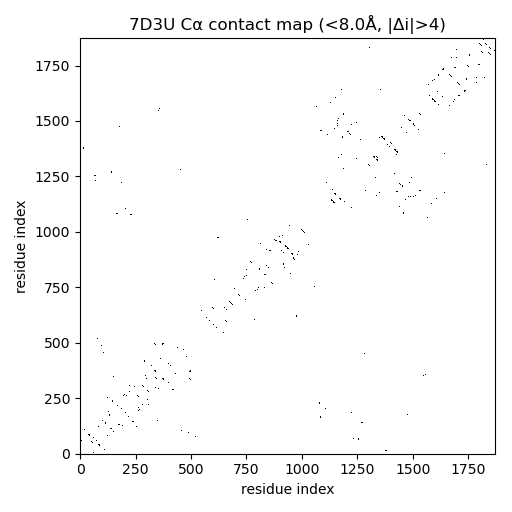53 ALA A CA 1
ATOM 5028 C C . ALA B 2 153 ? 166.700 158.791 124.346 1.00 75.69 153 ALA A C 1
ATOM 5029 O O . ALA B 2 153 ? 165.464 158.797 124.329 1.00 75.69 153 ALA A O 1
ATOM 5031 N N . VAL B 2 154 ? 167.400 159.258 125.382 1.00 75.42 154 VAL A N 1
ATOM 5032 C CA . VAL B 2 154 ? 166.720 159.834 126.537 1.00 75.42 154 VAL A CA 1
ATOM 5033 C C . VAL B 2 154 ? 165.939 161.074 126.126 1.00 75.42 154 VAL A C 1
ATOM 5034 O O . VAL B 2 154 ? 164.783 161.258 126.524 1.00 75.42 154 VAL A O 1
ATOM 5038 N N . ARG B 2 155 ? 166.549 161.934 125.311 1.00 77.43 155 ARG A N 1
ATOM 5039 C CA . ARG B 2 155 ? 165.857 163.144 124.880 1.00 77.43 155 ARG A CA 1
ATOM 5040 C C . ARG B 2 155 ? 164.679 162.815 123.973 1.00 77.43 155 ARG A C 1
ATOM 5041 O O . ARG B 2 155 ? 163.627 163.455 124.061 1.00 77.43 155 ARG A O 1
ATOM 5049 N N . THR B 2 156 ? 164.830 161.813 123.105 1.00 74.80 156 THR A N 1
ATOM 5050 C CA . THR B 2 156 ? 163.720 161.386 122.262 1.00 74.80 156 THR A CA 1
ATOM 5051 C C . THR B 2 156 ? 162.557 160.885 123.104 1.00 74.80 156 THR A C 1
ATOM 5052 O O . THR B 2 156 ? 161.407 161.277 122.880 1.00 74.80 156 THR A O 1
ATOM 5056 N N . LEU B 2 157 ? 162.838 160.022 124.080 1.00 73.00 157 LEU A N 1
ATOM 5057 C CA . LEU B 2 157 ? 161.775 159.519 124.942 1.00 73.00 157 LEU A CA 1
ATOM 5058 C C . LEU B 2 157 ? 161.111 160.652 125.711 1.00 73.00 157 LEU A C 1
ATOM 5059 O O . LEU B 2 157 ? 159.881 160.706 125.801 1.00 73.00 157 LEU A O 1
ATOM 5064 N N . LEU B 2 158 ? 161.904 161.584 126.241 1.00 73.51 158 LEU A N 1
ATOM 5065 C CA . LEU B 2 158 ? 161.336 162.680 127.019 1.00 73.51 158 LEU A CA 1
ATOM 5066 C C . LEU B 2 158 ? 160.444 163.566 126.160 1.00 73.51 158 LEU A C 1
ATOM 5067 O O . LEU B 2 158 ? 159.335 163.927 126.570 1.00 73.51 158 LEU A O 1
ATOM 5072 N N . VAL B 2 159 ? 160.902 163.919 124.958 1.00 73.91 159 VAL A N 1
ATOM 5073 C CA . VAL B 2 159 ? 160.136 164.841 124.127 1.00 73.91 159 VAL A CA 1
ATOM 5074 C C . VAL B 2 159 ? 158.899 164.159 123.556 1.00 73.91 159 VAL A C 1
ATOM 5075 O O . VAL B 2 159 ? 157.830 164.771 123.465 1.00 73.91 159 VAL A O 1
ATOM 5079 N N . THR B 2 160 ? 159.006 162.883 123.183 1.00 75.02 160 THR A N 1
ATOM 5080 C CA . THR B 2 160 ? 157.848 162.196 122.629 1.00 75.02 160 THR A CA 1
ATOM 5081 C C . THR B 2 160 ? 156.906 161.660 123.697 1.00 75.02 160 THR A C 1
ATOM 5082 O O . THR B 2 160 ? 155.812 161.200 123.354 1.00 75.02 160 THR A O 1
ATOM 5086 N N . VAL B 2 161 ? 157.292 161.700 124.969 1.00 73.78 161 VAL A N 1
ATOM 5087 C CA . VAL B 2 161 ? 156.346 161.414 126.039 1.00 73.78 161 VAL A CA 1
ATOM 5088 C C . VAL B 2 161 ? 155.676 162.689 126.528 1.00 73.78 161 VAL A C 1
ATOM 5089 O O . VAL B 2 161 ? 154.472 162.698 126.790 1.00 73.78 161 VAL A O 1
ATOM 5093 N N . ALA B 2 162 ? 156.433 163.786 126.635 1.00 75.74 162 ALA A N 1
ATOM 5094 C CA . ALA B 2 162 ? 155.837 165.062 127.013 1.00 75.74 162 ALA A CA 1
ATOM 5095 C C . ALA B 2 162 ? 154.700 165.446 126.079 1.00 75.74 162 ALA A C 1
ATOM 5096 O O . ALA B 2 162 ? 153.758 166.128 126.495 1.00 75.74 162 ALA A O 1
ATOM 5098 N N . GLY B 2 163 ? 154.767 165.020 124.822 1.00 75.57 163 GLY A N 1
ATOM 5099 C CA . GLY B 2 163 ? 153.664 165.200 123.904 1.00 75.57 163 GLY A CA 1
ATOM 5100 C C . GLY B 2 163 ? 152.752 163.993 123.895 1.00 75.57 163 GLY A C 1
ATOM 5101 O O . GLY B 2 163 ? 151.527 164.132 123.929 1.00 75.57 163 GLY A O 1
ATOM 5102 N N . GLY B 2 164 ? 153.342 162.797 123.862 1.00 76.39 164 GLY A N 1
ATOM 5103 C CA . GLY B 2 164 ? 152.572 161.566 123.927 1.00 76.39 164 GLY A CA 1
ATOM 5104 C C . GLY B 2 164 ? 151.745 161.415 125.187 1.00 76.39 164 GLY A C 1
ATOM 5105 O O . GLY B 2 164 ? 150.905 160.511 125.253 1.00 76.39 164 GLY A O 1
ATOM 5106 N N . LEU B 2 165 ? 151.963 162.272 126.181 1.00 75.11 165 LEU A N 1
ATOM 5107 C CA . LEU B 2 165 ? 151.152 162.295 127.387 1.00 75.11 165 LEU A CA 1
ATOM 5108 C C . LEU B 2 165 ? 150.136 163.429 127.390 1.00 75.11 165 LEU A C 1
ATOM 5109 O O . LEU B 2 165 ? 149.151 163.355 128.131 1.00 75.11 165 LEU A O 1
ATOM 5114 N N . CYS B 2 166 ? 150.343 164.468 126.576 1.00 76.08 166 CYS A N 1
ATOM 5115 C CA . CYS B 2 166 ? 149.253 165.393 126.288 1.00 76.08 166 CYS A CA 1
ATOM 5116 C C . CYS B 2 166 ? 148.116 164.677 125.577 1.00 76.08 166 CYS A C 1
ATOM 5117 O O . CYS B 2 166 ? 146.944 165.031 125.755 1.00 76.08 166 CYS A O 1
ATOM 5120 N N . LEU B 2 167 ? 148.445 163.665 124.771 1.00 74.66 167 LEU A N 1
ATOM 5121 C CA . LEU B 2 167 ? 147.413 162.832 124.171 1.00 74.66 167 LEU A CA 1
ATOM 5122 C C . LEU B 2 167 ? 146.626 162.080 125.233 1.00 74.66 167 LEU A C 1
ATOM 5123 O O . LEU B 2 167 ? 145.425 161.851 125.064 1.00 74.66 167 LEU A O 1
ATOM 5128 N N . LEU B 2 168 ? 147.275 161.698 126.336 1.00 75.51 168 LEU A N 1
ATOM 5129 C CA . LEU B 2 168 ? 146.543 161.103 127.449 1.00 75.51 168 LEU A CA 1
ATOM 5130 C C . LEU B 2 168 ? 145.523 162.081 128.012 1.00 75.51 168 LEU A C 1
ATOM 5131 O O . LEU B 2 168 ? 144.387 161.699 128.315 1.00 75.51 168 LEU A O 1
ATOM 5136 N N . THR B 2 169 ? 145.912 163.347 128.168 1.00 75.17 169 THR A N 1
ATOM 5137 C CA . THR B 2 169 ? 144.983 164.338 128.696 1.00 75.17 169 THR A CA 1
ATOM 5138 C C . THR B 2 169 ? 143.829 164.573 127.732 1.00 75.17 169 THR A C 1
ATOM 5139 O O . THR B 2 169 ? 142.674 164.688 128.155 1.00 75.17 169 THR A O 1
ATOM 5143 N N . ALA B 2 170 ? 144.119 164.630 126.430 1.00 76.23 170 ALA A N 1
ATOM 5144 C CA . ALA B 2 170 ? 143.049 164.780 125.449 1.00 76.23 170 ALA A CA 1
ATOM 5145 C C . ALA B 2 170 ? 142.107 163.584 125.474 1.00 76.23 170 ALA A C 1
ATOM 5146 O O . ALA B 2 170 ? 140.884 163.744 125.396 1.00 76.23 170 ALA A O 1
ATOM 5148 N N . ALA B 2 171 ? 142.659 162.375 125.594 1.00 77.51 171 ALA A N 1
ATOM 5149 C CA . ALA B 2 171 ? 141.830 161.178 125.658 1.00 77.51 171 ALA A CA 1
ATOM 5150 C C . ALA B 2 171 ? 140.942 161.187 126.892 1.00 77.51 171 ALA A C 1
ATOM 5151 O O . ALA B 2 171 ? 139.748 160.888 126.807 1.00 77.51 171 ALA A O 1
ATOM 5153 N N . ALA B 2 172 ? 141.507 161.530 128.049 1.00 76.17 172 ALA A N 1
ATOM 5154 C CA . ALA B 2 172 ? 140.715 161.559 129.272 1.00 76.17 172 ALA A CA 1
ATOM 5155 C C . ALA B 2 172 ? 139.640 162.635 129.209 1.00 76.17 172 ALA A C 1
ATOM 5156 O O . ALA B 2 172 ? 138.519 162.427 129.686 1.00 76.17 172 ALA A O 1
ATOM 5158 N N . LEU B 2 173 ? 139.957 163.789 128.617 1.00 76.42 173 LEU A N 1
ATOM 5159 C CA . LEU B 2 173 ? 138.958 164.841 128.472 1.00 76.42 173 LEU A CA 1
ATOM 5160 C C . LEU B 2 173 ? 137.822 164.396 127.564 1.00 76.42 173 LEU A C 1
ATOM 5161 O O . LEU B 2 173 ? 136.645 164.606 127.880 1.00 76.42 173 LEU A O 1
ATOM 5166 N N . MET B 2 174 ? 138.153 163.770 126.434 1.00 79.50 174 MET A N 1
ATOM 5167 C CA . MET B 2 174 ? 137.115 163.303 125.525 1.00 79.50 174 MET A CA 1
ATOM 5168 C C . MET B 2 174 ? 136.315 162.156 126.128 1.00 79.50 174 MET A C 1
ATOM 5169 O O . MET B 2 174 ? 135.149 161.962 125.771 1.00 79.50 174 MET A O 1
ATOM 5174 N N . VAL B 2 175 ? 136.917 161.392 127.039 1.00 78.45 175 VAL A N 1
ATOM 5175 C CA . VAL B 2 175 ? 136.190 160.301 127.680 1.00 78.45 175 VAL A CA 1
ATOM 5176 C C . VAL B 2 175 ? 135.223 160.842 128.724 1.00 78.45 175 VAL A C 1
ATOM 5177 O O . VAL B 2 175 ? 134.069 160.406 128.805 1.00 78.45 175 VAL A O 1
ATOM 5181 N N . VAL B 2 176 ? 135.670 161.800 129.539 1.00 78.18 176 VAL A N 1
ATOM 5182 C CA . VAL B 2 176 ? 134.790 162.328 130.577 1.00 78.18 176 VAL A CA 1
ATOM 5183 C C . VAL B 2 176 ? 133.719 163.229 129.978 1.00 78.18 176 VAL A C 1
ATOM 5184 O O . VAL B 2 176 ? 132.632 163.370 130.550 1.00 78.18 176 VAL A O 1
ATOM 5188 N N . ARG B 2 177 ? 133.990 163.852 128.831 1.00 80.25 177 ARG A N 1
ATOM 5189 C CA . ARG B 2 177 ? 132.987 164.716 128.219 1.00 80.25 177 ARG A CA 1
ATOM 5190 C C . ARG B 2 177 ? 131.960 163.907 127.435 1.00 80.25 177 ARG A C 1
ATOM 5191 O O . ARG B 2 177 ? 130.763 163.942 127.738 1.00 80.25 177 ARG A O 1
ATOM 5199 N N . THR B 2 178 ? 132.410 163.174 126.420 1.00 82.09 178 THR A N 1
ATOM 5200 C CA . THR B 2 178 ? 131.503 162.418 125.565 1.00 82.09 178 THR A CA 1
ATOM 5201 C C . THR B 2 178 ? 131.028 161.116 126.195 1.00 82.09 178 THR A C 1
ATOM 5202 O O . THR B 2 178 ? 130.210 160.419 125.586 1.00 82.09 178 THR A O 1
ATOM 5206 N N . GLY B 2 179 ? 131.517 160.767 127.382 1.00 84.51 179 GLY A N 1
ATOM 5207 C CA . GLY B 2 179 ? 131.038 159.603 128.096 1.00 84.51 179 GLY A CA 1
ATOM 5208 C C . GLY B 2 179 ? 131.381 158.262 127.486 1.00 84.51 179 GLY A C 1
ATOM 5209 O O . GLY B 2 179 ? 131.000 157.233 128.055 1.00 84.51 179 GLY A O 1
ATOM 5210 N N . THR B 2 180 ? 132.082 158.229 126.356 1.00 84.59 180 THR A N 1
ATOM 5211 C CA . THR B 2 180 ? 132.414 156.979 125.691 1.00 84.59 180 THR A CA 1
ATOM 5212 C C . THR B 2 180 ? 133.844 157.037 125.182 1.00 84.59 180 THR A C 1
ATOM 5213 O O . THR B 2 180 ? 134.368 158.112 124.880 1.00 84.59 180 THR A O 1
ATOM 5217 N N . THR B 2 181 ? 134.472 155.868 125.087 1.00 84.11 181 THR A N 1
ATOM 5218 C CA . THR B 2 181 ? 135.830 155.750 124.566 1.00 84.11 181 THR A CA 1
ATOM 5219 C C . THR B 2 181 ? 135.752 154.997 123.242 1.00 84.11 181 THR A C 1
ATOM 5220 O O . THR B 2 181 ? 136.016 153.797 123.167 1.00 84.11 181 THR A O 1
ATOM 5224 N N . VAL B 2 182 ? 135.401 155.727 122.183 1.00 82.46 182 VAL A N 1
ATOM 5225 C CA . VAL B 2 182 ? 135.368 155.215 120.816 1.00 82.46 182 VAL A CA 1
ATOM 5226 C C . VAL B 2 182 ? 135.749 156.367 119.899 1.00 82.46 182 VAL A C 1
ATOM 5227 O O . VAL B 2 182 ? 135.092 157.413 119.901 1.00 82.46 182 VAL A O 1
ATOM 5231 N N . LEU B 2 183 ? 136.805 156.190 119.105 1.00 80.14 183 LEU A N 1
ATOM 5232 C CA . LEU B 2 183 ? 137.250 157.279 118.242 1.00 80.14 183 LEU A CA 1
ATOM 5233 C C . LEU B 2 183 ? 136.219 157.589 117.164 1.00 80.14 183 LEU A C 1
ATOM 5234 O O . LEU B 2 183 ? 136.060 158.747 116.766 1.00 80.14 183 LEU A O 1
ATOM 5239 N N . SER B 2 184 ? 135.505 156.570 116.684 1.00 82.79 184 SER A N 1
ATOM 5240 C CA . SER B 2 184 ? 134.483 156.803 115.672 1.00 82.79 184 SER A CA 1
ATOM 5241 C C . SER B 2 184 ? 133.255 157.500 116.240 1.00 82.79 184 SER A C 1
ATOM 5242 O O . SER B 2 184 ? 132.475 158.073 115.473 1.00 82.79 184 SER A O 1
ATOM 5245 N N . GLU B 2 185 ? 133.063 157.462 117.558 1.00 85.00 185 GLU A N 1
ATOM 5246 C CA . GLU B 2 185 ? 131.917 158.096 118.193 1.00 85.00 185 GLU A CA 1
ATOM 5247 C C . GLU B 2 185 ? 132.269 159.396 118.901 1.00 85.00 185 GLU A C 1
ATOM 5248 O O . GLU B 2 185 ? 131.360 160.146 119.270 1.00 85.00 185 GLU A O 1
ATOM 5254 N N . ILE B 2 186 ? 133.552 159.676 119.102 1.00 81.32 186 ILE A N 1
ATOM 5255 C CA . ILE B 2 186 ? 133.971 160.932 119.716 1.00 81.32 186 ILE A CA 1
ATOM 5256 C C . ILE B 2 186 ? 134.115 162.035 118.676 1.00 81.32 186 ILE A C 1
ATOM 5257 O O . ILE B 2 186 ? 133.758 163.187 118.931 1.00 81.32 186 ILE A O 1
ATOM 5262 N N . LEU B 2 187 ? 134.621 161.701 117.489 1.00 78.03 187 LEU A N 1
ATOM 5263 C CA . LEU B 2 187 ? 134.841 162.721 116.470 1.00 78.03 187 LEU A CA 1
ATOM 5264 C C . LEU B 2 187 ? 133.532 163.243 115.894 1.00 78.03 187 LEU A C 1
ATOM 5265 O O . LEU B 2 187 ? 133.470 164.393 115.446 1.00 78.03 187 LEU A O 1
ATOM 5270 N N . VAL B 2 188 ? 132.481 162.428 115.898 1.00 80.61 188 VAL A N 1
ATOM 5271 C CA . VAL B 2 188 ? 131.197 162.847 115.348 1.00 80.61 188 VAL A CA 1
ATOM 5272 C C . VAL B 2 188 ? 130.286 163.305 116.479 1.00 80.61 188 VAL A C 1
ATOM 5273 O O . VAL B 2 188 ? 129.083 163.507 116.279 1.00 80.61 188 VAL A O 1
ATOM 5277 N N . ASP B 2 189 ? 130.852 163.474 117.670 1.00 81.70 189 ASP A N 1
ATOM 5278 C CA . ASP B 2 189 ? 130.079 163.970 118.795 1.00 81.70 189 ASP A CA 1
ATOM 5279 C C . ASP B 2 189 ? 129.707 165.435 118.570 1.00 81.70 189 ASP A C 1
ATOM 5280 O O . ASP B 2 189 ? 130.471 166.193 117.968 1.00 81.70 189 ASP A O 1
ATOM 5285 N N . PRO B 2 190 ? 128.535 165.859 119.039 1.00 81.77 190 PRO A N 1
ATOM 5286 C CA . PRO B 2 190 ? 128.128 167.256 118.841 1.00 81.77 190 PRO A CA 1
ATOM 5287 C C . PRO B 2 190 ? 128.818 168.222 119.791 1.00 81.77 190 PRO A C 1
ATOM 5288 O O . PRO B 2 190 ? 128.444 169.397 119.863 1.00 81.77 190 PRO A O 1
ATOM 5292 N N . VAL B 2 191 ? 129.825 167.746 120.524 1.00 79.76 191 VAL A N 1
ATOM 5293 C CA . VAL B 2 191 ? 130.532 168.618 121.455 1.00 79.76 191 VAL A CA 1
ATOM 5294 C C . VAL B 2 191 ? 131.452 169.582 120.713 1.00 79.76 191 VAL A C 1
ATOM 5295 O O . VAL B 2 191 ? 131.639 170.724 121.146 1.00 79.76 191 VAL A O 1
ATOM 5299 N N . TRP B 2 192 ? 132.021 169.159 119.582 1.00 79.41 192 TRP A N 1
ATOM 5300 C CA . TRP B 2 192 ? 132.925 170.015 118.826 1.00 79.41 192 TRP A CA 1
ATOM 5301 C C . TRP B 2 192 ? 132.230 171.228 118.226 1.00 79.41 192 TRP A C 1
ATOM 5302 O O . TRP B 2 192 ? 132.916 172.155 117.782 1.00 79.41 192 TRP A O 1
ATOM 5313 N N . SER B 2 193 ? 130.897 171.248 118.197 1.00 83.02 193 SER A N 1
ATOM 5314 C CA . SER B 2 193 ? 130.149 172.385 117.686 1.00 83.02 193 SER A CA 1
ATOM 5315 C C . SER B 2 193 ? 129.352 173.116 118.753 1.00 83.02 193 SER A C 1
ATOM 5316 O O . SER B 2 193 ? 128.898 174.236 118.500 1.00 83.02 193 SER A O 1
ATOM 5319 N N . ALA B 2 194 ? 129.171 172.517 119.930 1.00 84.72 194 ALA A N 1
ATOM 5320 C CA . ALA B 2 194 ? 128.397 173.158 120.988 1.00 84.72 194 ALA A CA 1
ATOM 5321 C C . ALA B 2 194 ? 129.202 174.255 121.675 1.00 84.72 194 ALA A C 1
ATOM 5322 O O . ALA B 2 194 ? 128.799 175.422 121.686 1.00 84.72 194 ALA A O 1
ATOM 5324 N N . ASP B 2 195 ? 130.345 173.897 122.255 1.00 83.24 195 ASP A N 1
ATOM 5325 C CA . ASP B 2 195 ? 131.206 174.857 122.935 1.00 83.24 195 ASP A CA 1
ATOM 5326 C C . ASP B 2 195 ? 132.598 174.820 122.320 1.00 83.24 195 ASP A C 1
ATOM 5327 O O . ASP B 2 195 ? 133.277 173.782 122.398 1.00 83.24 195 ASP A O 1
ATOM 5332 N N . PRO B 2 196 ? 133.064 175.904 121.696 1.00 79.79 196 PRO A N 1
ATOM 5333 C CA . PRO B 2 196 ? 134.415 175.897 121.120 1.00 79.79 196 PRO A CA 1
ATOM 5334 C C . PRO B 2 196 ? 135.522 175.964 122.156 1.00 79.79 196 PRO A C 1
ATOM 5335 O O . PRO B 2 196 ? 136.679 175.707 121.807 1.00 79.79 196 PRO A O 1
ATOM 5339 N N . ALA B 2 197 ? 135.212 176.296 123.411 1.00 79.68 197 ALA A N 1
ATOM 5340 C CA . ALA B 2 197 ? 136.242 176.355 124.442 1.00 79.68 197 ALA A CA 1
ATOM 5341 C C . ALA B 2 197 ? 136.782 174.979 124.800 1.00 79.68 197 ALA A C 1
ATOM 5342 O O . ALA B 2 197 ? 137.851 174.886 125.412 1.00 79.68 197 ALA A O 1
ATOM 5344 N N . PHE B 2 198 ? 136.068 173.915 124.441 1.00 77.79 198 PHE A N 1
ATOM 5345 C CA . PHE B 2 198 ? 136.536 172.551 124.646 1.00 77.79 198 PHE A CA 1
ATOM 5346 C C . PHE B 2 198 ? 137.270 172.019 123.425 1.00 77.79 198 PHE A C 1
ATOM 5347 O O . PHE B 2 198 ? 138.331 171.397 123.557 1.00 77.79 198 PHE A O 1
ATOM 5355 N N . ALA B 2 199 ? 136.711 172.247 122.236 1.00 77.27 199 ALA A N 1
ATOM 5356 C CA . ALA B 2 199 ? 137.397 171.856 121.013 1.00 77.27 199 ALA A CA 1
ATOM 5357 C C . ALA B 2 199 ? 138.724 172.583 120.865 1.00 77.27 199 ALA A C 1
ATOM 5358 O O . ALA B 2 199 ? 139.681 172.016 120.337 1.00 77.27 199 ALA A O 1
ATOM 5360 N N . ALA B 2 200 ? 138.817 173.819 121.358 1.00 75.87 200 ALA A N 1
ATOM 5361 C CA . ALA B 2 200 ? 140.080 174.548 121.289 1.00 75.87 200 ALA A CA 1
ATOM 5362 C C . ALA B 2 200 ? 141.137 173.897 122.171 1.00 75.87 200 ALA A C 1
ATOM 5363 O O . ALA B 2 200 ? 142.286 173.710 121.750 1.00 75.87 200 ALA A O 1
ATOM 5365 N N . VAL B 2 201 ? 140.763 173.545 123.402 1.00 74.61 201 VAL A N 1
ATOM 5366 C CA . VAL B 2 201 ? 141.696 172.881 124.306 1.00 74.61 201 VAL A CA 1
ATOM 5367 C C . VAL B 2 201 ? 142.134 171.543 123.729 1.00 74.61 201 VAL A C 1
ATOM 5368 O O . VAL B 2 201 ? 143.321 171.195 123.758 1.00 74.61 201 VAL A O 1
ATOM 5372 N N . ILE B 2 202 ? 141.186 170.773 123.190 1.00 73.71 202 ILE A N 1
ATOM 5373 C CA . ILE B 2 202 ? 141.530 169.469 122.634 1.00 73.71 202 ILE A CA 1
ATOM 5374 C C . ILE B 2 202 ? 142.428 169.627 121.413 1.00 73.71 202 ILE A C 1
ATOM 5375 O O . ILE B 2 202 ? 143.364 168.845 121.210 1.00 73.71 202 ILE A O 1
ATOM 5380 N N . ALA B 2 203 ? 142.177 170.651 120.595 1.00 72.41 203 ALA A N 1
ATOM 5381 C CA . ALA B 2 203 ? 143.018 170.892 119.431 1.00 72.41 203 ALA A CA 1
ATOM 5382 C C . ALA B 2 203 ? 144.436 171.245 119.843 1.00 72.41 203 ALA A C 1
ATOM 5383 O O . ALA B 2 203 ? 145.400 170.751 119.252 1.00 72.41 203 ALA A O 1
ATOM 5385 N N . VAL B 2 204 ? 144.584 172.092 120.864 1.00 72.56 204 VAL A N 1
ATOM 5386 C CA . VAL B 2 204 ? 145.921 172.448 121.326 1.00 72.56 204 VAL A CA 1
ATOM 5387 C C . VAL B 2 204 ? 146.636 171.225 121.888 1.00 72.56 204 VAL A C 1
ATOM 5388 O O . VAL B 2 204 ? 147.811 170.980 121.584 1.00 72.56 204 VAL A O 1
ATOM 5392 N N . LEU B 2 205 ? 145.934 170.425 122.694 1.00 72.99 205 LEU A N 1
ATOM 5393 C CA . LEU B 2 205 ? 146.554 169.243 123.284 1.00 72.99 205 LEU A CA 1
ATOM 5394 C C . LEU B 2 205 ? 146.983 168.249 122.215 1.00 72.99 205 LEU A C 1
ATOM 5395 O O . LEU B 2 205 ? 148.081 167.688 122.285 1.00 72.99 205 LEU A O 1
ATOM 5400 N N . ILE B 2 206 ? 146.149 168.035 121.200 1.00 72.15 206 ILE A N 1
ATOM 5401 C CA . ILE B 2 206 ? 146.489 167.049 120.182 1.00 72.15 206 ILE A CA 1
ATOM 5402 C C . ILE B 2 206 ? 147.565 167.575 119.240 1.00 72.15 206 ILE A C 1
ATOM 5403 O O . ILE B 2 206 ? 148.429 166.811 118.794 1.00 72.15 206 ILE A O 1
ATOM 5408 N N . ALA B 2 207 ? 147.556 168.875 118.936 1.00 74.20 207 ALA A N 1
ATOM 5409 C CA . ALA B 2 207 ? 148.643 169.448 118.155 1.00 74.20 207 ALA A CA 1
ATOM 5410 C C . ALA B 2 207 ? 149.969 169.306 118.887 1.00 74.20 207 ALA A C 1
ATOM 5411 O O . ALA B 2 207 ? 150.991 168.979 118.275 1.00 74.20 207 ALA A O 1
ATOM 5413 N N . MET B 2 208 ? 149.971 169.526 120.204 1.00 75.66 208 MET A N 1
ATOM 5414 C CA . MET B 2 208 ? 151.194 169.306 120.968 1.00 75.66 208 MET A CA 1
ATOM 5415 C C . MET B 2 208 ? 151.556 167.828 121.033 1.00 75.66 208 MET A C 1
ATOM 5416 O O . MET B 2 208 ? 152.741 167.485 121.096 1.00 75.66 208 MET A O 1
ATOM 5421 N N . ALA B 2 209 ? 150.558 166.944 121.016 1.00 73.40 209 ALA A N 1
ATOM 5422 C CA . ALA B 2 209 ? 150.839 165.514 121.056 1.00 73.40 209 ALA A CA 1
ATOM 5423 C C . ALA B 2 209 ? 151.394 165.008 119.733 1.00 73.40 209 ALA A C 1
ATOM 5424 O O . ALA B 2 209 ? 152.079 163.981 119.704 1.00 73.40 209 ALA A O 1
ATOM 5426 N N . ALA B 2 210 ? 151.108 165.701 118.636 1.00 72.81 210 ALA A N 1
ATOM 5427 C CA . ALA B 2 210 ? 151.596 165.294 117.327 1.00 72.81 210 ALA A CA 1
ATOM 5428 C C . ALA B 2 210 ? 152.776 166.122 116.845 1.00 72.81 210 ALA A C 1
ATOM 5429 O O . ALA B 2 210 ? 153.441 165.720 115.886 1.00 72.81 210 ALA A O 1
ATOM 5431 N N . PHE B 2 211 ? 153.049 167.263 117.476 1.00 74.72 211 PHE A N 1
ATOM 5432 C CA . PHE B 2 211 ? 154.260 168.008 117.168 1.00 74.72 211 PHE A CA 1
ATOM 5433 C C . PHE B 2 211 ? 155.492 167.372 117.788 1.00 74.72 211 PHE A C 1
ATOM 5434 O O . PHE B 2 211 ? 156.612 167.691 117.380 1.00 74.72 211 PHE A O 1
ATOM 5442 N N . THR B 2 212 ? 155.308 166.484 118.763 1.00 74.86 212 THR A N 1
ATOM 5443 C CA . THR B 2 212 ? 156.416 165.811 119.424 1.00 74.86 212 THR A CA 1
ATOM 5444 C C . THR B 2 212 ? 156.732 164.464 118.791 1.00 74.86 212 THR A C 1
ATOM 5445 O O . THR B 2 212 ? 157.902 164.076 118.718 1.00 74.86 212 THR A O 1
ATOM 5449 N N . LYS B 2 213 ? 155.710 163.731 118.346 1.00 75.73 213 LYS A N 1
ATOM 5450 C CA . LYS B 2 213 ? 155.964 162.479 117.645 1.00 75.73 213 LYS A CA 1
ATOM 5451 C C . LYS B 2 213 ? 156.616 162.742 116.297 1.00 75.73 213 LYS A C 1
ATOM 5452 O O . LYS B 2 213 ? 157.528 162.017 115.889 1.00 75.73 213 LYS A O 1
ATOM 5458 N N . SER B 2 214 ? 156.153 163.766 115.589 1.00 75.91 214 SER A N 1
ATOM 5459 C CA . SER B 2 214 ? 156.910 164.340 114.487 1.00 75.91 214 SER A CA 1
ATOM 5460 C C . SER B 2 214 ? 157.948 165.290 115.081 1.00 75.91 214 SER A C 1
ATOM 5461 O O . SER B 2 214 ? 158.175 165.313 116.292 1.00 75.91 214 SER A O 1
ATOM 5464 N N . ALA B 2 215 ? 158.602 166.091 114.247 1.00 78.71 215 ALA A N 1
ATOM 5465 C CA . ALA B 2 215 ? 159.598 167.046 114.730 1.00 78.71 215 ALA A CA 1
ATOM 5466 C C . ALA B 2 215 ? 159.241 168.417 114.168 1.00 78.71 215 ALA A C 1
ATOM 5467 O O . ALA B 2 215 ? 159.734 168.814 113.111 1.00 78.71 215 ALA A O 1
ATOM 5469 N N . GLN B 2 216 ? 158.379 169.134 114.876 1.00 79.50 216 GLN A N 1
ATOM 5470 C CA . GLN B 2 216 ? 157.925 170.446 114.453 1.00 79.50 216 GLN A CA 1
ATOM 5471 C C . GLN B 2 216 ? 158.730 171.531 115.163 1.00 79.50 216 GLN A C 1
ATOM 5472 O O . GLN B 2 216 ? 159.728 171.255 115.832 1.00 79.50 216 GLN A O 1
ATOM 5478 N N . PHE B 2 217 ? 158.285 172.782 115.021 1.00 84.52 217 PHE A N 1
ATOM 5479 C CA . PHE B 2 217 ? 159.019 173.982 115.411 1.00 84.52 217 PHE A CA 1
ATOM 5480 C C . PHE B 2 217 ? 159.638 173.885 116.806 1.00 84.52 217 PHE A C 1
ATOM 5481 O O . PHE B 2 217 ? 160.863 173.998 116.929 1.00 84.52 217 PHE A O 1
ATOM 5489 N N . PRO B 2 218 ? 158.861 173.678 117.881 1.00 80.68 218 PRO A N 1
ATOM 5490 C CA . PRO B 2 218 ? 159.470 173.741 119.216 1.00 80.68 218 PRO A CA 1
ATOM 5491 C C . PRO B 2 218 ? 160.249 172.485 119.570 1.00 80.68 218 PRO A C 1
ATOM 5492 O O . PRO B 2 218 ? 161.260 172.551 120.275 1.00 80.68 218 PRO A O 1
ATOM 5496 N N . PHE B 2 219 ? 159.789 171.334 119.080 1.00 78.23 219 PHE A N 1
ATOM 5497 C CA . PHE B 2 219 ? 160.331 170.041 119.474 1.00 78.23 219 PHE A CA 1
ATOM 5498 C C . PHE B 2 219 ? 161.163 169.391 118.376 1.00 78.23 219 PHE A C 1
ATOM 5499 O O . PHE B 2 219 ? 161.295 168.165 118.350 1.00 78.23 219 PHE A O 1
ATOM 5507 N N . GLN B 2 220 ? 161.730 170.184 117.465 1.00 81.60 220 GLN A N 1
ATOM 5508 C CA . GLN B 2 220 ? 162.493 169.611 116.364 1.00 81.60 220 GLN A CA 1
ATOM 5509 C C . GLN B 2 220 ? 163.827 169.027 116.800 1.00 81.60 220 GLN A C 1
ATOM 5510 O O . GLN B 2 220 ? 164.473 168.352 115.994 1.00 81.60 220 GLN A O 1
ATOM 5516 N N . ALA B 2 221 ? 164.256 169.260 118.035 1.00 83.81 221 ALA A N 1
ATOM 5517 C CA . ALA B 2 221 ? 165.600 168.866 118.454 1.00 83.81 221 ALA A CA 1
ATOM 5518 C C . ALA B 2 221 ? 165.631 167.471 119.071 1.00 83.81 221 ALA A C 1
ATOM 5519 O O . ALA B 2 221 ? 166.178 167.263 120.151 1.00 83.81 221 ALA A O 1
ATOM 5521 N N . TRP B 2 222 ? 165.039 166.497 118.384 1.00 78.73 222 TRP A N 1
ATOM 5522 C CA . TRP B 2 222 ? 165.281 165.096 118.708 1.00 78.73 222 TRP A CA 1
ATOM 5523 C C . TRP B 2 222 ? 165.425 164.215 117.481 1.00 78.73 222 TRP A C 1
ATOM 5524 O O . TRP B 2 222 ? 165.856 163.068 117.624 1.00 78.73 222 TRP A O 1
ATOM 5535 N N . LEU B 2 223 ? 165.076 164.693 116.295 1.00 80.52 223 LEU A N 1
ATOM 5536 C CA . LEU B 2 223 ? 165.269 163.956 115.055 1.00 80.52 223 LEU A CA 1
ATOM 5537 C C . LEU B 2 223 ? 166.709 164.069 114.553 1.00 80.52 223 LEU A C 1
ATOM 5538 O O . LEU B 2 223 ? 167.291 163.051 114.160 1.00 80.52 223 LEU A O 1
ATOM 5543 N N . PRO B 2 224 ? 167.322 165.261 114.535 1.00 81.79 224 PRO A N 1
ATOM 5544 C CA . PRO B 2 224 ? 168.696 165.349 114.014 1.00 81.79 224 PRO A CA 1
ATOM 5545 C C . PRO B 2 224 ? 169.720 164.549 114.799 1.00 81.79 224 PRO A C 1
ATOM 5546 O O . PRO B 2 224 ? 170.720 164.117 114.213 1.00 81.79 224 PRO A O 1
ATOM 5550 N N . ASP B 2 225 ? 169.522 164.338 116.099 1.00 83.11 225 ASP A N 1
ATOM 5551 C CA . ASP B 2 225 ? 170.493 163.581 116.880 1.00 83.11 225 ASP A CA 1
ATOM 5552 C C . ASP B 2 225 ? 170.148 162.104 117.000 1.00 83.11 225 ASP A C 1
ATOM 5553 O O . ASP B 2 225 ? 171.059 161.275 117.114 1.00 83.11 225 ASP A O 1
ATOM 5558 N N . ALA B 2 226 ? 168.867 161.742 116.922 1.00 81.75 226 ALA A N 1
ATOM 5559 C CA . ALA B 2 226 ? 168.479 160.335 116.912 1.00 81.75 226 ALA A CA 1
ATOM 5560 C C . ALA B 2 226 ? 169.027 159.643 115.672 1.00 81.75 226 ALA A C 1
ATOM 5561 O O . ALA B 2 226 ? 168.854 158.434 115.496 1.00 81.75 226 ALA A O 1
ATOM 5563 N N . MET B 2 227 ? 169.685 160.412 114.804 1.00 84.14 227 MET A N 1
ATOM 5564 C CA . MET B 2 227 ? 170.414 159.853 113.678 1.00 84.14 227 MET A CA 1
ATOM 5565 C C . MET B 2 227 ? 171.618 159.032 114.110 1.00 84.14 227 MET A C 1
ATOM 5566 O O . MET B 2 227 ? 172.229 158.373 113.262 1.00 84.14 227 MET A O 1
ATOM 5571 N N . VAL B 2 228 ? 171.977 159.055 115.396 1.00 81.37 228 VAL A N 1
ATOM 5572 C CA . VAL B 2 228 ? 173.073 158.219 115.874 1.00 81.37 228 VAL A CA 1
ATOM 5573 C C . VAL B 2 228 ? 172.765 156.739 115.714 1.00 81.37 228 VAL A C 1
ATOM 5574 O O . VAL B 2 228 ? 173.680 155.909 115.752 1.00 81.37 228 VAL A O 1
ATOM 5578 N N . ALA B 2 229 ? 171.497 156.383 115.533 1.00 81.62 229 ALA A N 1
ATOM 5579 C CA . ALA B 2 229 ? 171.114 154.990 115.388 1.00 81.62 229 ALA A CA 1
ATOM 5580 C C . ALA B 2 229 ? 171.392 154.497 113.970 1.00 81.62 229 ALA A C 1
ATOM 5581 O O . ALA B 2 229 ? 171.700 155.272 113.062 1.00 81.62 229 ALA A O 1
ATOM 5583 N N . ALA B 2 230 ? 171.284 153.181 113.795 1.00 82.80 230 ALA A N 1
ATOM 5584 C CA . ALA B 2 230 ? 171.561 152.561 112.506 1.00 82.80 230 ALA A CA 1
ATOM 5585 C C . ALA B 2 230 ? 170.629 153.108 111.431 1.00 82.80 230 ALA A C 1
ATOM 5586 O O . ALA B 2 230 ? 169.478 153.461 111.694 1.00 82.80 230 ALA A O 1
ATOM 5588 N N . THR B 2 231 ? 171.140 153.177 110.206 1.00 80.53 231 THR A N 1
ATOM 5589 C CA . THR B 2 231 ? 170.401 153.790 109.107 1.00 80.53 231 THR A CA 1
ATOM 5590 C C . THR B 2 231 ? 169.122 153.057 108.695 1.00 80.53 231 THR A C 1
ATOM 5591 O O . THR B 2 231 ? 168.219 153.708 108.160 1.00 80.53 231 THR A O 1
ATOM 5595 N N . PRO B 2 232 ? 168.972 151.739 108.890 1.00 79.59 232 PRO A N 1
ATOM 5596 C CA . PRO B 2 232 ? 167.654 151.145 108.612 1.00 79.59 232 PRO A CA 1
ATOM 5597 C C . PRO B 2 232 ? 166.589 151.559 109.610 1.00 79.59 232 PRO A C 1
ATOM 5598 O O . PRO B 2 232 ? 165.441 151.798 109.210 1.00 79.59 232 PRO A O 1
ATOM 5602 N N . VAL B 2 233 ? 166.925 151.659 110.897 1.00 79.92 233 VAL A N 1
ATOM 5603 C CA . VAL B 2 233 ? 165.940 152.137 111.860 1.00 79.92 233 VAL A CA 1
ATOM 5604 C C . VAL B 2 233 ? 165.640 153.606 111.602 1.00 79.92 233 VAL A C 1
ATOM 5605 O O . VAL B 2 233 ? 164.529 154.079 111.846 1.00 79.92 233 VAL A O 1
ATOM 5609 N N . SER B 2 234 ? 166.618 154.341 111.066 1.00 79.28 234 SER A N 1
ATOM 5610 C CA . SER B 2 234 ? 166.360 155.717 110.657 1.00 79.28 234 SER A CA 1
ATOM 5611 C C . SER B 2 234 ? 165.419 155.760 109.462 1.00 79.28 234 SER A C 1
ATOM 5612 O O . SER B 2 234 ? 164.520 156.606 109.398 1.00 79.28 234 SER A O 1
ATOM 5615 N N . ALA B 2 235 ? 165.612 154.851 108.504 1.00 78.73 235 ALA A N 1
ATOM 5616 C CA . ALA B 2 235 ? 164.713 154.764 107.359 1.00 78.73 235 ALA A CA 1
ATOM 5617 C C . ALA B 2 235 ? 163.287 154.500 107.812 1.00 78.73 235 ALA A C 1
ATOM 5618 O O . ALA B 2 235 ? 162.347 155.163 107.363 1.00 78.73 235 ALA A O 1
ATOM 5620 N N . TYR B 2 236 ? 163.110 153.534 108.710 1.00 79.35 236 TYR A N 1
ATOM 5621 C CA . TYR B 2 236 ? 161.769 153.229 109.195 1.00 79.35 236 TYR A CA 1
ATOM 5622 C C . TYR B 2 236 ? 161.196 154.393 109.994 1.00 79.35 236 TYR A C 1
ATOM 5623 O O . TYR B 2 236 ? 160.073 154.840 109.737 1.00 79.35 236 TYR A O 1
ATOM 5632 N N . LEU B 2 237 ? 161.964 154.910 110.956 1.00 78.00 237 LEU A N 1
ATOM 5633 C CA . LEU B 2 237 ? 161.487 155.976 111.827 1.00 78.00 237 LEU A CA 1
ATOM 5634 C C . LEU B 2 237 ? 161.154 157.240 111.050 1.00 78.00 237 LEU A C 1
ATOM 5635 O O . LEU B 2 237 ? 160.319 158.034 111.492 1.00 78.00 237 LEU A O 1
ATOM 5640 N N . HIS B 2 238 ? 161.789 157.447 109.900 1.00 79.05 238 HIS A N 1
ATOM 5641 C CA . HIS B 2 238 ? 161.543 158.639 109.101 1.00 79.05 238 HIS A CA 1
ATOM 5642 C C . HIS B 2 238 ? 160.539 158.419 107.981 1.00 79.05 238 HIS A C 1
ATOM 5643 O O . HIS B 2 238 ? 159.831 159.360 107.614 1.00 79.05 238 HIS A O 1
ATOM 5650 N N . ALA B 2 239 ? 160.463 157.216 107.413 1.00 76.88 239 ALA A N 1
ATOM 5651 C CA . ALA B 2 239 ? 159.479 156.982 106.358 1.00 76.88 239 ALA A CA 1
ATOM 5652 C C . ALA B 2 239 ? 158.083 156.838 106.951 1.00 76.88 239 ALA A C 1
ATOM 5653 O O . ALA B 2 239 ? 157.219 157.693 106.739 1.00 76.88 239 ALA A O 1
ATOM 5655 N N . ALA B 2 240 ? 157.841 155.754 107.692 1.00 78.56 240 ALA A N 1
ATOM 5656 C CA . ALA B 2 240 ? 156.643 155.667 108.529 1.00 78.56 240 ALA A CA 1
ATOM 5657 C C . ALA B 2 240 ? 156.916 154.686 109.670 1.00 78.56 240 ALA A C 1
ATOM 5658 O O . ALA B 2 240 ? 156.669 153.487 109.536 1.00 78.56 240 ALA A O 1
ATOM 5660 N N . ALA B 2 241 ? 157.428 155.200 110.787 1.00 80.61 241 ALA A N 1
ATOM 5661 C CA . ALA B 2 241 ? 157.363 154.428 112.022 1.00 80.61 241 ALA A CA 1
ATOM 5662 C C . ALA B 2 241 ? 156.931 155.283 113.204 1.00 80.61 241 ALA A C 1
ATOM 5663 O O . ALA B 2 241 ? 156.158 154.837 114.054 1.00 80.61 241 ALA A O 1
ATOM 5665 N N . MET B 2 242 ? 157.437 156.492 113.284 1.00 80.72 242 MET A N 1
ATOM 5666 C CA . MET B 2 242 ? 157.031 157.365 114.377 1.00 80.72 242 MET A CA 1
ATOM 5667 C C . MET B 2 242 ? 156.703 158.773 113.913 1.00 80.72 242 MET A C 1
ATOM 5668 O O . MET B 2 242 ? 155.784 159.392 114.451 1.00 80.72 242 MET A O 1
ATOM 5673 N N . VAL B 2 243 ? 157.433 159.298 112.927 1.00 77.37 243 VAL A N 1
ATOM 5674 C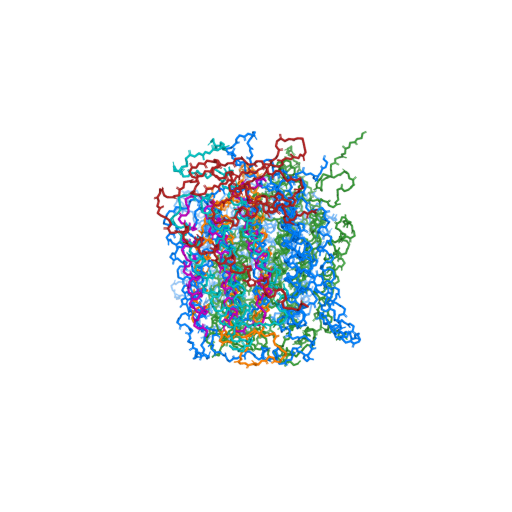 CA . VAL B 2 243 ? 157.147 160.641 112.449 1.00 77.37 243 VAL A CA 1
ATOM 5675 C C . VAL B 2 243 ? 155.827 160.688 111.699 1.00 77.37 243 VAL A C 1
ATOM 5676 O O . VAL B 2 243 ? 155.229 161.762 111.572 1.00 77.37 243 VAL A O 1
ATOM 5680 N N . LYS B 2 244 ? 155.351 159.550 111.197 1.00 76.85 244 LYS A N 1
ATOM 5681 C CA . LYS B 2 244 ? 154.018 159.488 110.620 1.00 76.85 244 LYS A CA 1
ATOM 5682 C C . LYS B 2 244 ? 152.942 159.222 111.657 1.00 76.85 244 LYS A C 1
ATOM 5683 O O . LYS B 2 244 ? 151.759 159.355 111.338 1.00 76.85 244 LYS A O 1
ATOM 5689 N N . ALA B 2 245 ? 153.314 158.849 112.882 1.00 77.01 245 ALA A N 1
ATOM 5690 C CA . ALA B 2 245 ? 152.316 158.666 113.929 1.00 77.01 245 ALA A CA 1
ATOM 5691 C C . ALA B 2 245 ? 151.604 159.977 114.232 1.00 77.01 245 ALA A C 1
ATOM 5692 O O . ALA B 2 245 ? 150.370 160.028 114.303 1.00 77.01 245 ALA A O 1
ATOM 5694 N N . GLY B 2 246 ? 152.369 161.056 114.401 1.00 75.13 246 GLY A N 1
ATOM 5695 C CA . GLY B 2 246 ? 151.758 162.350 114.648 1.00 75.13 246 GLY A CA 1
ATOM 5696 C C . GLY B 2 246 ? 150.908 162.824 113.487 1.00 75.13 246 GLY A C 1
ATOM 5697 O O . GLY B 2 246 ? 149.856 163.438 113.682 1.00 75.13 246 GLY A O 1
ATOM 5698 N N . ILE B 2 247 ? 151.338 162.527 112.261 1.00 72.95 247 ILE A N 1
ATOM 5699 C CA . ILE B 2 247 ? 150.583 162.974 111.097 1.00 72.95 247 ILE A CA 1
ATOM 5700 C C . ILE B 2 247 ? 149.298 162.171 110.953 1.00 72.95 247 ILE A C 1
ATOM 5701 O O . ILE B 2 247 ? 148.250 162.715 110.590 1.00 72.95 247 ILE A O 1
ATOM 5706 N N . TYR B 2 248 ? 149.345 160.873 111.254 1.00 73.27 248 TYR A N 1
ATOM 5707 C CA . TYR B 2 248 ? 148.119 160.088 111.270 1.00 73.27 248 TYR A CA 1
ATOM 5708 C C . TYR B 2 248 ? 147.182 160.567 112.366 1.00 73.27 248 TYR A C 1
ATOM 5709 O O . TYR B 2 248 ? 145.960 160.538 112.201 1.00 73.27 248 TYR A O 1
ATOM 5718 N N . LEU B 2 249 ? 147.734 160.995 113.502 1.00 72.03 249 LEU A N 1
ATOM 5719 C CA . LEU B 2 249 ? 146.886 161.526 114.562 1.00 72.03 249 LEU A CA 1
ATOM 5720 C C . LEU B 2 249 ? 146.224 162.828 114.133 1.00 72.03 249 LEU A C 1
ATOM 5721 O O . LEU B 2 249 ? 145.049 163.063 114.436 1.00 72.03 249 LEU A O 1
ATOM 5726 N N . LEU B 2 250 ? 146.962 163.688 113.429 1.00 71.36 250 LEU A N 1
ATOM 5727 C CA . LEU B 2 250 ? 146.373 164.923 112.924 1.00 71.36 250 LEU A CA 1
ATOM 5728 C C . LEU B 2 250 ? 145.356 164.652 111.824 1.00 71.36 250 LEU A C 1
ATOM 5729 O O . LEU B 2 250 ? 144.407 165.424 111.656 1.00 71.36 250 LEU A O 1
ATOM 5734 N N . LEU B 2 251 ? 145.538 163.572 111.065 1.00 72.90 251 LEU A N 1
ATOM 5735 C CA . LEU B 2 251 ? 144.592 163.240 110.007 1.00 72.90 251 LEU A CA 1
ATOM 5736 C C . LEU B 2 251 ? 143.324 162.617 110.572 1.00 72.90 251 LEU A C 1
ATOM 5737 O O . LEU B 2 251 ? 142.224 162.887 110.079 1.00 72.90 251 LEU A O 1
ATOM 5742 N N . ARG B 2 252 ? 143.458 161.785 111.605 1.00 75.58 252 ARG A N 1
ATOM 5743 C CA . ARG B 2 252 ? 142.294 161.148 112.208 1.00 75.58 252 ARG A CA 1
ATOM 5744 C C . ARG B 2 252 ? 141.418 162.170 112.914 1.00 75.58 252 ARG A C 1
ATOM 5745 O O . ARG B 2 252 ? 140.205 162.227 112.686 1.00 75.58 252 ARG A O 1
ATOM 5753 N N . PHE B 2 253 ? 142.016 162.989 113.774 1.00 74.22 253 PHE A N 1
ATOM 5754 C CA . PHE B 2 253 ? 141.266 163.974 114.539 1.00 74.22 253 PHE A CA 1
ATOM 5755 C C . PHE B 2 253 ? 140.857 165.183 113.714 1.00 74.22 253 PHE A C 1
ATOM 5756 O O . PHE B 2 253 ? 140.226 166.095 114.256 1.00 74.22 253 PHE A O 1
ATOM 5764 N N . SER B 2 254 ? 141.190 165.219 112.429 1.00 74.69 254 SER A N 1
ATOM 5765 C CA . SER B 2 254 ? 140.791 166.339 111.592 1.00 74.69 254 SER A CA 1
ATOM 5766 C C . SER B 2 254 ? 139.325 166.282 111.190 1.00 74.69 254 SER A C 1
ATOM 5767 O O . SER B 2 254 ? 138.835 167.230 110.570 1.00 74.69 254 SER A O 1
ATOM 5770 N N . GLU B 2 255 ? 138.613 165.205 111.522 1.00 78.88 255 GLU A N 1
ATOM 5771 C CA . GLU B 2 255 ? 137.184 165.154 111.240 1.00 78.88 255 GLU A CA 1
ATOM 5772 C C . GLU B 2 255 ? 136.398 166.079 112.154 1.00 78.88 255 GLU A C 1
ATOM 5773 O O . GLU B 2 255 ? 135.393 166.659 111.730 1.00 78.88 255 GLU A O 1
ATOM 5779 N N . ALA B 2 256 ? 136.843 166.237 113.398 1.00 78.91 256 ALA A N 1
ATOM 5780 C CA . ALA B 2 256 ? 136.174 167.088 114.370 1.00 78.91 256 ALA A CA 1
ATOM 5781 C C . ALA B 2 256 ? 136.818 168.461 114.486 1.00 78.91 256 ALA A C 1
ATOM 5782 O O . ALA B 2 256 ? 136.135 169.481 114.366 1.00 78.91 256 ALA A O 1
ATOM 5784 N N . LEU B 2 257 ? 138.124 168.506 114.723 1.00 76.19 257 LEU A N 1
ATOM 5785 C CA . LEU B 2 257 ? 138.824 169.762 114.974 1.00 76.19 257 LEU A CA 1
ATOM 5786 C C . LEU B 2 257 ? 139.429 170.346 113.703 1.00 76.19 257 LEU A C 1
ATOM 5787 O O . LEU B 2 257 ? 140.628 170.591 113.639 1.00 76.19 257 LEU A O 1
ATOM 5792 N N . HIS B 2 258 ? 138.621 170.568 112.670 1.00 78.49 258 HIS A N 1
ATOM 5793 C CA . HIS B 2 258 ? 139.132 171.186 111.454 1.00 78.49 258 HIS A CA 1
ATOM 5794 C C . HIS B 2 258 ? 138.595 172.583 111.204 1.00 78.49 258 HIS A C 1
ATOM 5795 O O . HIS B 2 258 ? 139.164 173.308 110.387 1.00 78.49 258 HIS A O 1
ATOM 5802 N N . ASP B 2 259 ? 137.522 172.981 111.884 1.00 82.53 259 ASP A N 1
ATOM 5803 C CA . ASP B 2 259 ? 136.936 174.301 111.710 1.00 82.53 259 ASP A CA 1
ATOM 5804 C C . ASP B 2 259 ? 137.213 175.225 112.890 1.00 82.53 259 ASP A C 1
ATOM 5805 O O . ASP B 2 259 ? 136.791 176.386 112.871 1.00 82.53 259 ASP A O 1
ATOM 5810 N N . VAL B 2 260 ? 137.913 174.741 113.909 1.00 78.71 260 VAL A N 1
ATOM 5811 C CA . VAL B 2 260 ? 138.233 175.538 115.089 1.00 78.71 260 VAL A CA 1
ATOM 5812 C C . VAL B 2 260 ? 139.450 176.399 114.761 1.00 78.71 260 VAL A C 1
ATOM 5813 O O . VAL B 2 260 ? 140.466 175.860 114.297 1.00 78.71 260 VAL A O 1
ATOM 5817 N N . PRO B 2 261 ? 139.390 177.716 114.976 1.00 77.60 261 PRO A N 1
ATOM 5818 C CA . PRO B 2 261 ? 140.484 178.583 114.507 1.00 77.60 261 PRO A CA 1
ATOM 5819 C C . PRO B 2 261 ? 141.826 178.290 115.154 1.00 77.60 261 PRO A C 1
ATOM 5820 O O . PRO B 2 261 ? 142.864 178.409 114.487 1.00 77.60 261 PRO A O 1
ATOM 5824 N N . VAL B 2 262 ? 141.844 177.913 116.435 1.00 75.61 262 VAL A N 1
ATOM 5825 C CA . VAL B 2 262 ? 143.123 177.684 117.096 1.00 75.61 262 VAL A CA 1
ATOM 5826 C C . VAL B 2 262 ? 143.830 176.478 116.495 1.00 75.61 262 VAL A C 1
ATOM 5827 O O . VAL B 2 262 ? 145.057 176.475 116.371 1.00 75.61 262 VAL A O 1
ATOM 5831 N N . TRP B 2 263 ? 143.081 175.455 116.085 1.00 73.64 263 TRP A N 1
ATOM 5832 C CA . TRP B 2 263 ? 143.695 174.306 115.433 1.00 73.64 263 TRP A CA 1
ATOM 5833 C C . TRP B 2 263 ? 144.316 174.708 114.107 1.00 73.64 263 TRP A C 1
ATOM 5834 O O . TRP B 2 263 ? 145.477 174.387 113.830 1.00 73.64 263 TRP A O 1
ATOM 5845 N N . ASN B 2 264 ? 143.545 175.397 113.264 1.00 76.49 264 ASN A N 1
ATOM 5846 C CA . ASN B 2 264 ? 144.056 175.850 111.976 1.00 76.49 264 ASN A CA 1
ATOM 5847 C C . ASN B 2 264 ? 145.326 176.669 112.149 1.00 76.49 264 ASN A C 1
ATOM 5848 O O . ASN B 2 264 ? 146.322 176.443 111.456 1.00 76.49 264 ASN A O 1
ATOM 5853 N N . LEU B 2 265 ? 145.316 177.614 113.090 1.00 75.06 265 LEU A N 1
ATOM 5854 C CA . LEU B 2 265 ? 146.481 178.472 113.277 1.00 75.06 265 LEU A CA 1
ATOM 5855 C C . LEU B 2 265 ? 147.673 177.681 113.804 1.00 75.06 265 LEU A C 1
ATOM 5856 O O . LEU B 2 265 ? 148.767 177.731 113.229 1.00 75.06 265 LEU A O 1
ATOM 5861 N N . LEU B 2 266 ? 147.481 176.943 114.901 1.00 74.38 266 LEU A N 1
ATOM 5862 C CA . LEU B 2 266 ? 148.582 176.214 115.517 1.00 74.38 266 LEU A CA 1
ATOM 5863 C C . LEU B 2 266 ? 149.162 175.169 114.579 1.00 74.38 266 LEU A C 1
ATOM 5864 O O . LEU B 2 266 ? 150.344 174.831 114.685 1.00 74.38 266 LEU A O 1
ATOM 5869 N N . LEU B 2 267 ? 148.357 174.646 113.656 1.00 74.69 267 LEU A N 1
ATOM 5870 C CA . LEU B 2 267 ? 148.881 173.702 112.681 1.00 74.69 267 LEU A CA 1
ATOM 5871 C C . LEU B 2 267 ? 149.614 174.422 111.560 1.00 74.69 267 LEU A C 1
ATOM 5872 O O . LEU B 2 267 ? 150.778 174.124 111.281 1.00 74.69 267 LEU A O 1
ATOM 5877 N N . ILE B 2 268 ? 148.948 175.383 110.915 1.00 77.27 268 ILE A N 1
ATOM 5878 C CA . ILE B 2 268 ? 149.506 176.027 109.730 1.00 77.27 268 ILE A CA 1
ATOM 5879 C C . ILE B 2 268 ? 150.803 176.747 110.069 1.00 77.27 268 ILE A C 1
ATOM 5880 O O . ILE B 2 268 ? 151.840 176.523 109.433 1.00 77.27 268 ILE A O 1
ATOM 5885 N N . THR B 2 269 ? 150.769 177.627 111.075 1.00 78.71 269 THR A N 1
ATOM 5886 C CA . THR B 2 269 ? 151.941 178.460 111.321 1.00 78.71 269 THR A CA 1
ATOM 5887 C C . THR B 2 269 ? 153.113 177.631 111.835 1.00 78.71 269 THR A C 1
ATOM 5888 O O . THR B 2 269 ? 154.256 177.851 111.422 1.00 78.71 269 THR A O 1
ATOM 5892 N N . CYS B 2 270 ? 152.850 176.637 112.686 1.00 80.02 270 CYS A N 1
ATOM 5893 C CA . CYS B 2 270 ? 153.944 175.821 113.197 1.00 80.02 270 CYS A CA 1
ATOM 5894 C C . CYS B 2 270 ? 154.526 174.938 112.104 1.00 80.02 270 CYS A C 1
ATOM 5895 O O . CYS B 2 270 ? 155.752 174.840 111.966 1.00 80.02 270 CYS A O 1
ATOM 5898 N N . GLY B 2 271 ? 153.668 174.299 111.306 1.00 79.89 271 GLY A N 1
ATOM 5899 C CA . GLY B 2 271 ? 154.163 173.473 110.224 1.00 79.89 271 GLY A CA 1
ATOM 5900 C C . GLY B 2 271 ? 154.946 174.263 109.198 1.00 79.89 271 GLY A C 1
ATOM 5901 O O . GLY B 2 271 ? 155.952 173.787 108.677 1.00 79.89 271 GLY A O 1
ATOM 5902 N N . MET B 2 272 ? 154.526 175.497 108.922 1.00 83.03 272 MET A N 1
ATOM 5903 C CA . MET B 2 272 ? 155.247 176.269 107.920 1.00 83.03 272 MET A CA 1
ATOM 5904 C C . MET B 2 272 ? 156.554 176.827 108.468 1.00 83.03 272 MET A C 1
ATOM 5905 O O . MET B 2 272 ? 157.567 176.843 107.755 1.00 83.03 272 MET A O 1
ATOM 5910 N N . THR B 2 273 ? 156.563 177.281 109.724 1.00 82.79 273 THR A N 1
ATOM 5911 C CA . THR B 2 273 ? 157.820 177.701 110.330 1.00 82.79 273 THR A CA 1
ATOM 5912 C C . THR B 2 273 ? 158.818 176.555 110.351 1.00 82.79 273 THR A C 1
ATOM 5913 O O . THR B 2 273 ? 159.990 176.735 110.005 1.00 82.79 273 THR A O 1
ATOM 5917 N N . THR B 2 274 ? 158.370 175.355 110.733 1.00 81.76 274 THR A N 1
ATOM 5918 C CA . THR B 2 274 ? 159.309 174.242 110.776 1.00 81.76 274 THR A CA 1
ATOM 5919 C C . THR B 2 274 ? 159.667 173.756 109.378 1.00 81.76 274 THR A C 1
ATOM 5920 O O . THR B 2 274 ? 160.776 173.266 109.173 1.00 81.76 274 THR A O 1
ATOM 5924 N N . ALA B 2 275 ? 158.787 173.939 108.391 1.00 81.90 275 ALA A N 1
ATOM 5925 C CA . ALA B 2 275 ? 159.149 173.600 107.021 1.00 81.90 275 ALA A CA 1
ATOM 5926 C C . ALA B 2 275 ? 160.273 174.497 106.523 1.00 81.90 275 ALA A C 1
ATOM 5927 O O . ALA B 2 275 ? 161.280 174.015 105.991 1.00 81.90 275 ALA A O 1
ATOM 5929 N N . VAL B 2 276 ? 160.125 175.810 106.709 1.00 83.44 276 VAL A N 1
ATOM 5930 C CA . VAL B 2 276 ? 161.161 176.742 106.266 1.00 83.44 276 VAL A CA 1
ATOM 5931 C C . VAL B 2 276 ? 162.457 176.504 107.034 1.00 83.44 276 VAL A C 1
ATOM 5932 O O . VAL B 2 276 ? 163.539 176.400 106.443 1.00 83.44 276 VAL A O 1
ATOM 5936 N N . LEU B 2 277 ? 162.369 176.412 108.361 1.00 85.26 277 LEU A N 1
ATOM 5937 C CA . LEU B 2 277 ? 163.549 176.236 109.196 1.00 85.26 277 LEU A CA 1
ATOM 5938 C C . LEU B 2 277 ? 164.023 174.790 109.262 1.00 85.26 277 LEU A C 1
ATOM 5939 O O . LEU B 2 277 ? 164.902 174.478 110.067 1.00 85.26 277 LEU A O 1
ATOM 5944 N N . GLY B 2 278 ? 163.446 173.897 108.471 1.00 85.22 278 GLY A N 1
ATOM 5945 C CA . GLY B 2 278 ? 164.025 172.586 108.304 1.00 85.22 278 GLY A CA 1
ATOM 5946 C C . GLY B 2 278 ? 164.691 172.504 106.954 1.00 85.22 278 GLY A C 1
ATOM 5947 O O . GLY B 2 278 ? 165.782 171.947 106.827 1.00 85.22 278 GLY A O 1
ATOM 5948 N N . ALA B 2 279 ? 164.054 173.092 105.940 1.00 86.89 279 ALA A N 1
ATOM 5949 C CA . ALA B 2 279 ? 164.672 173.144 104.622 1.00 86.89 279 ALA A CA 1
ATOM 5950 C C . ALA B 2 279 ? 165.951 173.971 104.646 1.00 86.89 279 ALA A C 1
ATOM 5951 O O . ALA B 2 279 ? 166.962 173.579 104.051 1.00 86.89 279 ALA A O 1
ATOM 5953 N N . VAL B 2 280 ? 165.941 175.102 105.356 1.00 90.05 280 VAL A N 1
ATOM 5954 C CA . VAL B 2 280 ? 167.131 175.947 105.423 1.00 90.05 280 VAL A CA 1
ATOM 5955 C C . VAL B 2 280 ? 168.269 175.219 106.132 1.00 90.05 280 VAL A C 1
ATOM 5956 O O . VAL B 2 280 ? 169.405 175.178 105.643 1.00 90.05 280 VAL A O 1
ATOM 5960 N N . PHE B 2 281 ? 167.983 174.630 107.293 1.00 93.51 281 PHE A N 1
ATOM 5961 C CA . PHE B 2 281 ? 169.026 173.945 108.046 1.00 93.51 281 PHE A CA 1
ATOM 5962 C C . PHE B 2 281 ? 169.476 172.652 107.378 1.00 93.51 281 PHE A C 1
ATOM 5963 O O . PHE B 2 281 ? 170.591 172.193 107.643 1.00 93.51 281 PHE A O 1
ATOM 5971 N N . ALA B 2 282 ? 168.644 172.052 106.525 1.00 90.59 282 ALA A N 1
ATOM 5972 C CA . ALA B 2 282 ? 169.122 170.949 105.702 1.00 90.59 282 ALA A CA 1
ATOM 5973 C C . ALA B 2 282 ? 170.024 171.461 104.590 1.00 90.59 282 ALA A C 1
ATOM 5974 O O . ALA B 2 282 ? 170.993 170.796 104.210 1.00 90.59 282 ALA A O 1
ATOM 5976 N N . MET B 2 283 ? 169.712 172.641 104.055 1.00 95.00 283 MET A N 1
ATOM 5977 C CA . MET B 2 283 ? 170.587 173.271 103.074 1.00 95.00 283 MET A CA 1
ATOM 5978 C C . MET B 2 283 ? 171.948 173.594 103.677 1.00 95.00 283 MET A C 1
ATOM 5979 O O . MET B 2 283 ? 172.972 173.534 102.987 1.00 95.00 283 MET A O 1
ATOM 5984 N N . GLN B 2 284 ? 171.981 173.939 104.965 1.00 98.96 284 GLN A N 1
ATOM 5985 C CA . GLN B 2 284 ? 173.239 174.337 105.589 1.00 98.96 284 GLN A CA 1
ATOM 5986 C C . GLN B 2 284 ? 174.070 173.150 106.062 1.00 98.96 284 GLN A C 1
ATOM 5987 O O . GLN B 2 284 ? 175.300 173.253 106.121 1.00 98.96 284 GLN A O 1
ATOM 5993 N N . ARG B 2 285 ? 173.436 172.032 106.405 1.00 96.91 285 ARG A N 1
ATOM 5994 C CA . ARG B 2 285 ? 174.153 170.938 107.043 1.00 96.91 285 ARG A CA 1
ATOM 5995 C C . ARG B 2 285 ? 175.037 170.207 106.033 1.00 96.91 285 ARG A C 1
ATOM 5996 O O . ARG B 2 285 ? 174.921 170.379 104.818 1.00 96.91 285 ARG A O 1
ATOM 6004 N N . ASP B 2 286 ? 175.936 169.374 106.556 1.00 102.08 286 ASP A N 1
ATOM 6005 C CA . ASP B 2 286 ? 176.930 168.694 105.734 1.00 102.08 286 ASP A CA 1
ATOM 6006 C C . ASP B 2 286 ? 176.794 167.181 105.763 1.00 102.08 286 ASP A C 1
ATOM 6007 O O . ASP B 2 286 ? 176.808 166.543 104.704 1.00 102.08 286 ASP A O 1
ATOM 6012 N N . ASP B 2 287 ? 176.674 166.582 106.944 1.00 99.00 287 ASP A N 1
ATOM 6013 C CA . ASP B 2 287 ? 176.560 165.133 107.036 1.00 99.00 287 ASP A CA 1
ATOM 6014 C C . ASP B 2 287 ? 175.176 164.681 106.589 1.00 99.00 287 ASP A C 1
ATOM 6015 O O . ASP B 2 287 ? 174.160 165.164 107.099 1.00 99.00 287 ASP A O 1
ATOM 6020 N N . LEU B 2 288 ? 175.136 163.746 105.637 1.00 94.28 288 LEU A N 1
ATOM 6021 C CA . LEU B 2 288 ? 173.868 163.274 105.091 1.00 94.28 288 LEU A CA 1
ATOM 6022 C C . LEU B 2 288 ? 172.987 162.592 106.125 1.00 94.28 288 LEU A C 1
ATOM 6023 O O . LEU B 2 288 ? 171.818 162.322 105.830 1.00 94.28 288 LEU A O 1
ATOM 6028 N N . LYS B 2 289 ? 173.506 162.297 107.314 1.00 92.65 289 LYS A N 1
ATOM 6029 C CA . LYS B 2 289 ? 172.631 161.838 108.383 1.00 92.65 289 LYS A CA 1
ATOM 6030 C C . LYS B 2 289 ? 171.877 162.998 109.015 1.00 92.65 289 LYS A C 1
ATOM 6031 O O . LYS B 2 289 ? 170.726 162.831 109.429 1.00 92.65 289 LYS A O 1
ATOM 6037 N N . GLU B 2 290 ? 172.496 164.178 109.081 1.00 92.02 290 GLU A N 1
ATOM 6038 C CA . GLU B 2 290 ? 171.804 165.352 109.597 1.00 92.02 290 GLU A CA 1
ATOM 6039 C C . GLU B 2 290 ? 170.948 166.008 108.522 1.00 92.02 290 GLU A C 1
ATOM 6040 O O . GLU B 2 290 ? 169.870 166.537 108.818 1.00 92.02 290 GLU A O 1
ATOM 6046 N N . LEU B 2 291 ? 171.414 165.984 107.272 1.00 88.12 291 LEU A N 1
ATOM 6047 C CA . LEU B 2 291 ? 170.633 166.564 106.186 1.00 88.12 291 LEU A CA 1
ATOM 6048 C C . LEU B 2 291 ? 169.317 165.825 106.007 1.00 88.12 291 LEU A C 1
ATOM 6049 O O . LEU B 2 291 ? 168.266 166.449 105.837 1.00 88.12 291 LEU A O 1
ATOM 6054 N N . LEU B 2 292 ? 169.352 164.493 106.043 1.00 84.97 292 LEU A N 1
ATOM 6055 C CA . LEU B 2 292 ? 168.124 163.725 105.905 1.00 84.97 292 LEU A CA 1
ATOM 6056 C C . LEU B 2 292 ? 167.166 163.941 107.067 1.00 84.97 292 LEU A C 1
ATOM 6057 O O . LEU B 2 292 ? 165.952 163.960 106.848 1.00 84.97 292 LEU A O 1
ATOM 6062 N N . ALA B 2 293 ? 167.673 164.139 108.281 1.00 83.80 293 ALA A N 1
ATOM 6063 C CA . ALA B 2 293 ? 166.801 164.448 109.406 1.00 83.80 293 ALA A CA 1
ATOM 6064 C C . ALA B 2 293 ? 166.164 165.824 109.277 1.00 83.80 293 ALA A C 1
ATOM 6065 O O . ALA B 2 293 ? 164.951 165.967 109.473 1.00 83.80 293 ALA A O 1
ATOM 6067 N N . TYR B 2 294 ? 166.954 166.846 108.943 1.00 85.64 294 TYR A N 1
ATOM 6068 C CA . TYR B 2 294 ? 166.383 168.171 108.746 1.00 85.64 294 TYR A CA 1
ATOM 6069 C C . TYR B 2 294 ? 165.536 168.259 107.485 1.00 85.64 294 TYR A C 1
ATOM 6070 O O . TYR B 2 294 ? 164.807 169.241 107.317 1.00 85.64 294 TYR A O 1
ATOM 6079 N N . SER B 2 295 ? 165.620 167.268 106.601 1.00 81.16 295 SER A N 1
ATOM 6080 C CA . SER B 2 295 ? 164.721 167.176 105.461 1.00 81.16 295 SER A CA 1
ATOM 6081 C C . SER B 2 295 ? 163.410 166.503 105.831 1.00 81.16 295 SER A C 1
ATOM 6082 O O . SER B 2 295 ? 162.343 166.937 105.385 1.00 81.16 295 SER A O 1
ATOM 6085 N N . THR B 2 296 ? 163.477 165.441 106.634 1.00 79.08 296 THR A N 1
ATOM 6086 C CA . THR B 2 296 ? 162.258 164.837 107.152 1.00 79.08 296 THR A CA 1
ATOM 6087 C C . THR B 2 296 ? 161.479 165.836 107.991 1.00 79.08 296 THR A C 1
ATOM 6088 O O . THR B 2 296 ? 160.247 165.878 107.932 1.00 79.08 296 THR A O 1
ATOM 6092 N N . ILE B 2 297 ? 162.183 166.661 108.769 1.00 78.61 297 ILE A N 1
ATOM 6093 C CA . ILE B 2 297 ? 161.510 167.693 109.554 1.00 78.61 297 ILE A CA 1
ATOM 6094 C C . ILE B 2 297 ? 160.713 168.618 108.643 1.00 78.61 297 ILE A C 1
ATOM 6095 O O . ILE B 2 297 ? 159.536 168.903 108.892 1.00 78.61 297 ILE A O 1
ATOM 6100 N N . SER B 2 298 ? 161.336 169.081 107.559 1.00 78.98 298 SER A N 1
ATOM 6101 C CA . SER B 2 298 ? 160.665 170.019 106.665 1.00 78.98 298 SER A CA 1
ATOM 6102 C C . SER B 2 298 ? 159.511 169.356 105.923 1.00 78.98 298 SER A C 1
ATOM 6103 O O . SER B 2 298 ? 158.477 169.989 105.681 1.00 78.98 298 SER A O 1
ATOM 6106 N N . GLN B 2 299 ? 159.664 168.084 105.552 1.00 78.35 299 GLN A N 1
ATOM 6107 C CA . GLN B 2 299 ? 158.573 167.392 104.873 1.00 78.35 299 GLN A CA 1
ATOM 6108 C C . GLN B 2 299 ? 157.383 167.193 105.805 1.00 78.35 299 GLN A C 1
ATOM 6109 O O . GLN B 2 299 ? 156.232 167.421 105.410 1.00 78.35 299 GLN A O 1
ATOM 6115 N N . LEU B 2 300 ? 157.637 166.776 107.048 1.00 76.52 300 LEU A N 1
ATOM 6116 C CA . LEU B 2 300 ? 156.554 166.668 108.017 1.00 76.52 300 LEU A CA 1
ATOM 6117 C C . LEU B 2 300 ? 155.923 168.024 108.292 1.00 76.52 300 LEU A C 1
ATOM 6118 O O . LEU B 2 300 ? 154.721 168.102 108.557 1.00 76.52 300 LEU A O 1
ATOM 6123 N N . GLY B 2 301 ? 156.709 169.100 108.230 1.00 77.45 301 GLY A N 1
ATOM 6124 C CA . GLY B 2 301 ? 156.137 170.426 108.394 1.00 77.45 301 GLY A CA 1
ATOM 6125 C C . GLY B 2 301 ? 155.208 170.801 107.257 1.00 77.45 301 GLY A C 1
ATOM 6126 O O . GLY B 2 301 ? 154.111 171.320 107.484 1.00 77.45 301 GLY A O 1
ATOM 6127 N N . PHE B 2 302 ? 155.642 170.558 106.019 1.00 79.22 302 PHE A N 1
ATOM 6128 C CA . PHE B 2 302 ? 154.755 170.690 104.868 1.00 79.22 302 PHE A CA 1
ATOM 6129 C C . PHE B 2 302 ? 153.458 169.927 105.094 1.00 79.22 302 PHE A C 1
ATOM 6130 O O . PHE B 2 302 ? 152.359 170.447 104.857 1.00 79.22 302 PHE A O 1
ATOM 6138 N N . LEU B 2 303 ? 153.577 168.683 105.557 1.00 76.81 303 LEU A N 1
ATOM 6139 C CA . LEU B 2 303 ? 152.406 167.829 105.719 1.00 76.81 303 LEU A CA 1
ATOM 6140 C C . LEU B 2 303 ? 151.457 168.371 106.779 1.00 76.81 303 LEU A C 1
ATOM 6141 O O . LEU B 2 303 ? 150.242 168.430 106.561 1.00 76.81 303 LEU A O 1
ATOM 6146 N N . VAL B 2 304 ? 151.984 168.773 107.935 1.00 76.04 304 VAL A N 1
ATOM 6147 C CA . VAL B 2 304 ? 151.101 169.242 108.996 1.00 76.04 304 VAL A CA 1
ATOM 6148 C C . VAL B 2 304 ? 150.499 170.589 108.621 1.00 76.04 304 VAL A C 1
ATOM 6149 O O . VAL B 2 304 ? 149.382 170.915 109.032 1.00 76.04 304 VAL A O 1
ATOM 6153 N N . ALA B 2 305 ? 151.204 171.380 107.811 1.00 75.83 305 ALA A N 1
ATOM 6154 C CA . ALA B 2 305 ? 150.627 172.634 107.340 1.00 75.83 305 ALA A CA 1
ATOM 6155 C C . ALA B 2 305 ? 149.453 172.377 106.404 1.00 75.83 305 ALA A C 1
ATOM 6156 O O . ALA B 2 305 ? 148.362 172.937 106.588 1.00 75.83 305 ALA A O 1
ATOM 6158 N N . THR B 2 306 ? 149.649 171.523 105.396 1.00 76.60 306 THR A N 1
ATOM 6159 C CA . THR B 2 306 ? 148.540 171.248 104.489 1.00 76.60 306 THR A CA 1
ATOM 6160 C C . THR B 2 306 ? 147.440 170.442 105.163 1.00 76.60 306 THR A C 1
ATOM 6161 O O . THR B 2 306 ? 146.338 170.350 104.617 1.00 76.60 306 THR A O 1
ATOM 6165 N N . ILE B 2 307 ? 147.711 169.853 106.327 1.00 74.37 307 ILE A N 1
ATOM 6166 C CA . ILE B 2 307 ? 146.637 169.274 107.125 1.00 74.37 307 ILE A CA 1
ATOM 6167 C C . ILE B 2 307 ? 145.868 170.369 107.849 1.00 74.37 307 ILE A C 1
ATOM 6168 O O . ILE B 2 307 ? 144.633 170.389 107.849 1.00 74.37 307 ILE A O 1
ATOM 6173 N N . GLY B 2 308 ? 146.591 171.302 108.469 1.00 76.78 308 GLY A N 1
ATOM 6174 C CA . GLY B 2 308 ? 145.962 172.421 109.140 1.00 76.78 308 GLY A CA 1
ATOM 6175 C C . GLY B 2 308 ? 145.163 173.314 108.222 1.00 76.78 308 GLY A C 1
ATOM 6176 O O . GLY B 2 308 ? 144.328 174.087 108.701 1.00 76.78 308 GLY A O 1
ATOM 6177 N N . VAL B 2 309 ? 145.414 173.246 106.912 1.00 79.26 309 VAL A N 1
ATOM 6178 C CA . VAL B 2 309 ? 144.513 173.904 105.966 1.00 79.26 309 VAL A CA 1
ATOM 6179 C C . VAL B 2 309 ? 143.079 173.444 106.205 1.00 79.26 309 VAL A C 1
ATOM 6180 O O . VAL B 2 309 ? 142.141 174.250 106.211 1.00 79.26 309 VAL A O 1
ATOM 6184 N N . GLY B 2 310 ? 142.892 172.144 106.422 1.00 80.01 310 GLY A N 1
ATOM 6185 C CA . GLY B 2 310 ? 141.628 171.606 106.891 1.00 80.01 310 GLY A CA 1
ATOM 6186 C C . GLY B 2 310 ? 140.460 171.718 105.935 1.00 80.01 310 GLY A C 1
ATOM 6187 O O . GLY B 2 310 ? 139.380 172.172 106.321 1.00 80.01 310 GLY A O 1
ATOM 6188 N N . THR B 2 311 ? 140.660 171.312 104.690 1.00 82.35 311 THR A N 1
ATOM 6189 C CA . THR B 2 311 ? 139.609 171.254 103.687 1.00 82.35 311 THR A CA 1
ATOM 6190 C C . THR B 2 311 ? 139.710 169.917 102.973 1.00 82.35 311 THR A C 1
ATOM 6191 O O . THR B 2 311 ? 140.775 169.291 102.970 1.00 82.35 311 THR A O 1
ATOM 6195 N N . PRO B 2 312 ? 138.611 169.436 102.382 1.00 84.36 312 PRO A N 1
ATOM 6196 C CA . PRO B 2 312 ? 138.674 168.157 101.655 1.00 84.36 312 PRO A CA 1
ATOM 6197 C C . PRO B 2 312 ? 139.756 168.107 100.594 1.00 84.36 312 PRO A C 1
ATOM 6198 O O . PRO B 2 312 ? 140.345 167.043 100.372 1.00 84.36 312 PRO A O 1
ATOM 6202 N N . ALA B 2 313 ? 140.044 169.228 99.933 1.00 83.93 313 ALA A N 1
ATOM 6203 C CA . ALA B 2 313 ? 141.139 169.269 98.974 1.00 83.93 313 ALA A CA 1
ATOM 6204 C C . ALA B 2 313 ? 142.502 169.204 99.641 1.00 83.93 313 ALA A C 1
ATOM 6205 O O . ALA B 2 313 ? 143.504 169.014 98.945 1.00 83.93 313 ALA A O 1
ATOM 6207 N N . ALA B 2 314 ? 142.565 169.359 100.961 1.00 80.22 314 ALA A N 1
ATOM 6208 C CA . ALA B 2 314 ? 143.833 169.355 101.675 1.00 80.22 314 ALA A CA 1
ATOM 6209 C C . ALA B 2 314 ? 144.214 167.980 102.195 1.00 80.22 314 ALA A C 1
ATOM 6210 O O . ALA B 2 314 ? 145.402 167.640 102.209 1.00 80.22 314 ALA A O 1
ATOM 6212 N N . MET B 2 315 ? 143.237 167.178 102.621 1.00 80.28 315 MET A N 1
ATOM 6213 C CA . MET B 2 315 ? 143.551 165.850 103.134 1.00 80.28 315 MET A CA 1
ATOM 6214 C C . MET B 2 315 ? 144.038 164.924 102.030 1.00 80.28 315 MET A C 1
ATOM 6215 O O . MET B 2 315 ? 144.883 164.058 102.279 1.00 80.28 315 MET A O 1
ATOM 6220 N N . VAL B 2 316 ? 143.529 165.094 100.809 1.00 80.98 316 VAL A N 1
ATOM 6221 C CA . VAL B 2 316 ? 144.033 164.316 99.681 1.00 80.98 316 VAL A CA 1
ATOM 6222 C C . VAL B 2 316 ? 145.510 164.607 99.462 1.00 80.98 316 VAL A C 1
ATOM 6223 O O . VAL B 2 316 ? 146.327 163.692 99.291 1.00 80.98 316 VAL A O 1
ATOM 6227 N N . ALA B 2 317 ? 145.874 165.891 99.464 1.00 79.44 317 ALA A N 1
ATOM 6228 C CA . ALA B 2 317 ? 147.274 166.263 99.306 1.00 79.44 317 ALA A CA 1
ATOM 6229 C C . ALA B 2 317 ? 148.114 165.730 100.456 1.00 79.44 317 ALA A C 1
ATOM 6230 O O . ALA B 2 317 ? 149.225 165.236 100.244 1.00 79.44 317 ALA A O 1
ATOM 6232 N N . ALA B 2 318 ? 147.592 165.807 101.681 1.00 76.65 318 ALA A N 1
ATOM 6233 C CA . ALA B 2 318 ? 148.337 165.309 102.831 1.00 76.65 318 ALA A CA 1
ATOM 6234 C C . ALA B 2 318 ? 148.604 163.815 102.715 1.00 76.65 318 ALA A C 1
ATOM 6235 O O . ALA B 2 318 ? 149.721 163.357 102.971 1.00 76.65 318 ALA A O 1
ATOM 6237 N N . ILE B 2 319 ? 147.600 163.039 102.311 1.00 77.27 319 ILE A N 1
ATOM 6238 C CA . ILE B 2 319 ? 147.783 161.593 102.230 1.00 77.27 319 ILE A CA 1
ATOM 6239 C C . ILE B 2 319 ? 148.721 161.231 101.085 1.00 77.27 319 ILE A C 1
ATOM 6240 O O . ILE B 2 319 ? 149.610 160.380 101.238 1.00 77.27 319 ILE A O 1
ATOM 6245 N N . ILE B 2 320 ? 148.547 161.863 99.921 1.00 76.96 320 ILE A N 1
ATOM 6246 C CA . ILE B 2 320 ? 149.415 161.522 98.801 1.00 76.96 320 ILE A CA 1
ATOM 6247 C C . ILE B 2 320 ? 150.851 161.934 99.094 1.00 76.96 320 ILE A C 1
ATOM 6248 O O . ILE B 2 320 ? 151.792 161.233 98.706 1.00 76.96 320 ILE A O 1
ATOM 6253 N N . HIS B 2 321 ? 151.055 163.031 99.827 1.00 76.31 321 HIS A N 1
ATOM 6254 C CA . HIS B 2 321 ? 152.415 163.415 100.173 1.00 76.31 321 HIS A CA 1
ATOM 6255 C C . HIS B 2 321 ? 152.990 162.541 101.272 1.00 76.31 321 HIS A C 1
ATOM 6256 O O . HIS B 2 321 ? 154.198 162.306 101.288 1.00 76.31 321 HIS A O 1
ATOM 6263 N N . THR B 2 322 ? 152.158 162.050 102.191 1.00 73.91 322 THR A N 1
ATOM 6264 C CA . THR B 2 322 ? 152.641 161.074 103.159 1.00 73.91 322 THR A CA 1
ATOM 6265 C C . THR B 2 322 ? 153.135 159.819 102.455 1.00 73.91 322 THR A C 1
ATOM 6266 O O . THR B 2 322 ? 154.203 159.291 102.785 1.00 73.91 322 THR A O 1
ATOM 6270 N N . ILE B 2 323 ? 152.388 159.349 101.454 1.00 75.90 323 ILE A N 1
ATOM 6271 C CA . ILE B 2 323 ? 152.822 158.177 100.694 1.00 75.90 323 ILE A CA 1
ATOM 6272 C C . ILE B 2 323 ? 154.116 158.477 99.946 1.00 75.90 323 ILE A C 1
ATOM 6273 O O . ILE B 2 323 ? 155.087 157.708 100.007 1.00 75.90 323 ILE A O 1
ATOM 6278 N N . ALA B 2 324 ? 154.151 159.603 99.229 1.00 76.25 324 ALA A N 1
ATOM 6279 C CA . ALA B 2 324 ? 155.338 159.955 98.458 1.00 76.25 324 ALA A CA 1
ATOM 6280 C C . ALA B 2 324 ? 156.563 160.081 99.351 1.00 76.25 324 ALA A C 1
ATOM 6281 O O . ALA B 2 324 ? 157.652 159.624 98.988 1.00 76.25 324 ALA A O 1
ATOM 6283 N N . HIS B 2 325 ? 156.403 160.691 100.526 1.00 76.59 325 HIS A N 1
ATOM 6284 C CA . HIS B 2 325 ? 157.522 160.862 101.442 1.00 76.59 325 HIS A CA 1
ATOM 6285 C C . HIS B 2 325 ? 157.972 159.525 102.008 1.00 76.59 325 HIS A C 1
ATOM 6286 O O . HIS B 2 325 ? 159.167 159.217 102.015 1.00 76.59 325 HIS A O 1
ATOM 6293 N N . ALA B 2 326 ? 157.029 158.709 102.482 1.00 75.65 326 ALA A N 1
ATOM 6294 C CA . ALA B 2 326 ? 157.389 157.392 102.987 1.00 75.65 326 ALA A CA 1
ATOM 6295 C C . ALA B 2 326 ? 158.072 156.546 101.927 1.00 75.65 326 ALA A C 1
ATOM 6296 O O . ALA B 2 326 ? 158.790 155.602 102.269 1.00 75.65 326 ALA A O 1
ATOM 6298 N N . LEU B 2 327 ? 157.863 156.858 100.649 1.00 78.49 327 LEU A N 1
ATOM 6299 C CA . LEU B 2 327 ? 158.620 156.180 99.603 1.00 78.49 327 LEU A CA 1
ATOM 6300 C C . LEU B 2 327 ? 160.020 156.771 99.452 1.00 78.49 327 LEU A C 1
ATOM 6301 O O . LEU B 2 327 ? 161.027 156.070 99.626 1.00 78.49 327 LEU A O 1
ATOM 6306 N N . PHE B 2 328 ? 160.106 158.067 99.132 1.00 79.39 328 PHE A N 1
ATOM 6307 C CA . PHE B 2 328 ? 161.397 158.601 98.710 1.00 79.39 328 PHE A CA 1
ATOM 6308 C C . PHE B 2 328 ? 162.363 158.763 99.876 1.00 79.39 328 PHE A C 1
ATOM 6309 O O . PHE B 2 328 ? 163.568 158.581 99.692 1.00 79.39 328 PHE A O 1
ATOM 6317 N N . LYS B 2 329 ? 161.878 159.066 101.081 1.00 78.22 329 LYS A N 1
ATOM 6318 C CA . LYS B 2 329 ? 162.792 159.184 102.211 1.00 78.22 329 LYS A CA 1
ATOM 6319 C C . LYS B 2 329 ? 163.315 157.820 102.637 1.00 78.22 329 LYS A C 1
ATOM 6320 O O . LYS B 2 329 ? 164.493 157.682 102.986 1.00 78.22 329 LYS A O 1
ATOM 6326 N N . SER B 2 330 ? 162.456 156.799 102.613 1.00 79.78 330 SER A N 1
ATOM 6327 C CA . SER B 2 330 ? 162.917 155.443 102.886 1.00 79.78 330 SER A CA 1
ATOM 6328 C C . SER B 2 330 ? 163.984 155.022 101.887 1.00 79.78 330 SER A C 1
ATOM 6329 O O . SER B 2 330 ? 165.033 154.483 102.265 1.00 79.78 330 SER A O 1
ATOM 6332 N N . SER B 2 331 ? 163.738 155.270 100.599 1.00 81.21 331 SER A N 1
ATOM 6333 C CA . SER B 2 331 ? 164.726 154.884 99.600 1.00 81.21 331 SER A CA 1
ATOM 6334 C C . SER B 2 331 ? 166.005 155.702 99.731 1.00 81.21 331 SER A C 1
ATOM 6335 O O . SER B 2 331 ? 167.098 155.167 99.527 1.00 81.21 331 SER A O 1
ATOM 6338 N N . LEU B 2 332 ? 165.897 156.980 100.100 1.00 81.29 332 LEU A N 1
ATOM 6339 C CA . LEU B 2 332 ? 167.087 157.802 100.294 1.00 81.29 332 LEU A CA 1
ATOM 6340 C C . LEU B 2 332 ? 167.921 157.298 101.459 1.00 81.29 332 LEU A C 1
ATOM 6341 O O . LEU B 2 332 ? 169.153 157.248 101.375 1.00 81.29 332 LEU A O 1
ATOM 6346 N N . PHE B 2 333 ? 167.269 156.928 102.561 1.00 81.22 333 PHE A N 1
ATOM 6347 C CA . PHE B 2 333 ? 168.003 156.397 103.703 1.00 81.22 333 PHE A CA 1
ATOM 6348 C C . PHE B 2 333 ? 168.675 155.078 103.358 1.00 81.22 333 PHE A C 1
ATOM 6349 O O . PHE B 2 333 ? 169.849 154.864 103.688 1.00 81.22 333 PHE A O 1
ATOM 6357 N N . MET B 2 334 ? 167.951 154.182 102.688 1.00 84.16 334 MET A N 1
ATOM 6358 C CA . MET B 2 334 ? 168.549 152.905 102.326 1.00 84.16 334 MET A CA 1
ATOM 6359 C C . MET B 2 334 ? 169.683 153.083 101.323 1.00 84.16 334 MET A C 1
ATOM 6360 O O . MET B 2 334 ? 170.665 152.333 101.360 1.00 84.16 334 MET A O 1
ATOM 6365 N N . PHE B 2 335 ? 169.599 154.094 100.458 1.00 86.83 335 PHE A N 1
ATOM 6366 C CA . PHE B 2 335 ? 170.672 154.331 99.503 1.00 86.83 335 PHE A CA 1
ATOM 6367 C C . PHE B 2 335 ? 171.887 154.960 100.169 1.00 86.83 335 PHE A C 1
ATOM 6368 O O . PHE B 2 335 ? 173.025 154.646 99.808 1.00 86.83 335 PHE A O 1
ATOM 6376 N N . VAL B 2 336 ? 171.673 155.852 101.137 1.00 86.76 336 VAL A N 1
ATOM 6377 C CA . VAL B 2 336 ? 172.791 156.344 101.935 1.00 86.76 336 VAL A CA 1
ATOM 6378 C C . VAL B 2 336 ? 173.472 155.185 102.645 1.00 86.76 336 VAL A C 1
ATOM 6379 O O . VAL B 2 336 ? 174.706 155.093 102.679 1.00 86.76 336 VAL A O 1
ATOM 6383 N N . GLY B 2 337 ? 172.680 154.264 103.193 1.00 88.57 337 GLY A N 1
ATOM 6384 C CA . GLY B 2 337 ? 173.259 153.102 103.844 1.00 88.57 337 GLY A CA 1
ATOM 6385 C C . GLY B 2 337 ? 174.061 152.231 102.895 1.00 88.57 337 GLY A C 1
ATOM 6386 O O . GLY B 2 337 ? 175.147 151.759 103.241 1.00 88.57 337 GLY A O 1
ATOM 6387 N N . VAL B 2 338 ? 173.543 152.006 101.685 1.00 90.45 338 VAL A N 1
ATOM 6388 C CA . VAL B 2 338 ? 174.243 151.132 100.747 1.00 90.45 338 VAL A CA 1
ATOM 6389 C C . VAL B 2 338 ? 175.512 151.803 100.230 1.00 90.45 338 VAL A C 1
ATOM 6390 O O . VAL B 2 338 ? 176.540 151.142 100.036 1.00 90.45 338 VAL A O 1
ATOM 6394 N N . VAL B 2 339 ? 175.480 153.123 100.027 1.00 93.80 339 VAL A N 1
ATOM 6395 C CA . VAL B 2 339 ? 176.675 153.820 99.567 1.00 93.80 339 VAL A CA 1
ATOM 6396 C C . VAL B 2 339 ? 177.682 154.006 100.692 1.00 93.80 339 VAL A C 1
ATOM 6397 O O . VAL B 2 339 ? 178.862 154.260 100.423 1.00 93.80 339 VAL A O 1
ATOM 6401 N N . ASP B 2 340 ? 177.249 153.888 101.946 1.00 97.55 340 ASP A N 1
ATOM 6402 C CA . ASP B 2 340 ? 178.191 153.880 103.057 1.00 97.55 340 ASP A CA 1
ATOM 6403 C C . ASP B 2 340 ? 178.830 152.507 103.220 1.00 97.55 340 ASP A C 1
ATOM 6404 O O . ASP B 2 340 ? 180.038 152.398 103.454 1.00 97.55 340 ASP A O 1
ATOM 6409 N N . HIS B 2 341 ? 178.030 151.445 103.101 1.00 93.02 341 HIS A N 1
ATOM 6410 C CA . HIS B 2 341 ? 178.547 150.098 103.304 1.00 93.02 341 HIS A CA 1
ATOM 6411 C C . HIS B 2 341 ? 179.315 149.568 102.101 1.00 93.02 341 HIS A C 1
ATOM 6412 O O . HIS B 2 341 ? 180.068 148.600 102.247 1.00 93.02 341 HIS A O 1
ATOM 6419 N N . GLN B 2 342 ? 179.150 150.167 100.923 1.00 97.69 342 GLN A N 1
ATOM 6420 C CA . GLN B 2 342 ? 179.911 149.718 99.766 1.00 97.69 342 GLN A CA 1
ATOM 6421 C C . GLN B 2 342 ? 181.232 150.454 99.600 1.00 97.69 342 GLN A C 1
ATOM 6422 O O . GLN B 2 342 ? 182.113 149.960 98.889 1.00 97.69 342 GLN A O 1
ATOM 6428 N N . THR B 2 343 ? 181.391 151.614 100.234 1.00 99.02 343 THR A N 1
ATOM 6429 C CA . THR B 2 343 ? 182.659 152.332 100.251 1.00 99.02 343 THR A CA 1
ATOM 6430 C C . THR B 2 343 ? 183.370 152.219 101.590 1.00 99.02 343 THR A C 1
ATOM 6431 O O . THR B 2 343 ? 184.551 151.862 101.637 1.00 99.02 343 THR A O 1
ATOM 6435 N N . GLY B 2 344 ? 182.678 152.516 102.685 1.00 105.00 344 GLY A N 1
ATOM 6436 C CA . GLY B 2 344 ? 183.254 152.374 104.007 1.00 105.00 344 GLY A CA 1
ATOM 6437 C C . GLY B 2 344 ? 182.964 153.553 104.911 1.00 105.00 344 GLY A C 1
ATOM 6438 O O . GLY B 2 344 ? 182.788 153.387 106.121 1.00 105.00 344 GLY A O 1
ATOM 6439 N N . THR B 2 345 ? 182.910 154.751 104.332 1.00 112.13 345 THR A N 1
ATOM 6440 C CA . THR B 2 345 ? 182.639 155.972 105.079 1.00 112.13 345 THR A CA 1
ATOM 6441 C C . THR B 2 345 ? 181.764 156.880 104.234 1.00 112.13 345 THR A C 1
ATOM 6442 O O . THR B 2 345 ? 182.049 157.093 103.052 1.00 112.13 345 THR A O 1
ATOM 6446 N N . ARG B 2 346 ? 180.704 157.418 104.838 1.00 114.92 346 ARG A N 1
ATOM 6447 C CA . ARG B 2 346 ? 179.919 158.433 104.148 1.00 114.92 346 ARG A CA 1
ATOM 6448 C C . ARG B 2 346 ? 180.658 159.762 104.089 1.00 114.92 346 ARG A C 1
ATOM 6449 O O . ARG B 2 346 ? 180.527 160.497 103.103 1.00 114.92 346 ARG A O 1
ATOM 6457 N N . ALA B 2 347 ? 181.438 160.083 105.124 1.00 120.81 347 ALA A N 1
ATOM 6458 C CA . ALA B 2 347 ? 182.251 161.297 105.116 1.00 120.81 347 ALA A CA 1
ATOM 6459 C C . ALA B 2 347 ? 183.424 161.085 106.075 1.00 120.81 347 ALA A C 1
ATOM 6460 O O . ALA B 2 347 ? 183.254 161.199 107.292 1.00 120.81 347 ALA A O 1
ATOM 6462 N N . MET B 2 348 ? 184.593 160.777 105.521 1.00 127.12 348 MET A N 1
ATOM 6463 C CA . MET B 2 348 ? 185.839 160.772 106.279 1.00 127.12 348 MET A CA 1
ATOM 6464 C C . MET B 2 348 ? 186.777 161.889 105.856 1.00 127.12 348 MET A C 1
ATOM 6465 O O . MET B 2 348 ? 187.453 162.478 106.702 1.00 127.12 348 MET A O 1
ATOM 6470 N N . SER B 2 349 ? 186.830 162.191 104.556 1.00 129.84 349 SER A N 1
ATOM 6471 C CA . SER B 2 349 ? 187.505 163.371 104.030 1.00 129.84 349 SER A CA 1
ATOM 6472 C C . SER B 2 349 ? 186.658 164.021 102.943 1.00 129.84 349 SER A C 1
ATOM 6473 O O . SER B 2 349 ? 187.195 164.740 102.092 1.00 129.84 349 SER A O 1
ATOM 6476 N N . GLY B 2 350 ? 185.355 163.782 102.958 1.00 127.81 350 GLY A N 1
ATOM 6477 C CA . GLY B 2 350 ? 184.473 164.094 101.857 1.00 127.81 350 GLY A CA 1
ATOM 6478 C C . GLY B 2 350 ? 184.225 162.860 101.010 1.00 127.81 350 GLY A C 1
ATOM 6479 O O . GLY B 2 350 ? 184.596 161.737 101.364 1.00 127.81 350 GLY A O 1
ATOM 6480 N N . LEU B 2 351 ? 183.586 163.086 99.869 1.00 127.43 351 LEU A N 1
ATOM 6481 C CA . LEU B 2 351 ? 183.359 162.015 98.909 1.00 127.43 351 LEU A CA 1
ATOM 6482 C C . LEU B 2 351 ? 182.975 162.603 97.559 1.00 127.43 351 LEU A C 1
ATOM 6483 O O . LEU B 2 351 ? 182.113 163.490 97.492 1.00 127.43 351 LEU A O 1
ATOM 6488 N N . PRO B 2 352 ? 183.600 162.158 96.472 1.00 126.35 352 PRO A N 1
ATOM 6489 C CA . PRO B 2 352 ? 183.148 162.573 95.141 1.00 126.35 352 PRO A CA 1
ATOM 6490 C C . PRO B 2 352 ? 181.678 162.239 94.948 1.00 126.35 352 PRO A C 1
ATOM 6491 O O . PRO B 2 352 ? 181.187 161.219 95.439 1.00 126.35 352 PRO A O 1
ATOM 6495 N N . ARG B 2 353 ? 180.969 163.125 94.251 1.00 123.80 353 ARG A N 1
ATOM 6496 C CA . ARG B 2 353 ? 179.533 162.987 94.040 1.00 123.80 353 ARG A CA 1
ATOM 6497 C C . ARG B 2 353 ? 179.179 161.591 93.545 1.00 123.80 353 ARG A C 1
ATOM 6498 O O . ARG B 2 353 ? 179.942 160.969 92.802 1.00 123.80 353 ARG A O 1
ATOM 6506 N N . LEU B 2 354 ? 178.011 161.106 93.971 1.00 120.89 354 LEU A N 1
ATOM 6507 C CA . LEU B 2 354 ? 177.595 159.725 93.740 1.00 120.89 354 LEU A CA 1
ATOM 6508 C C . LEU B 2 354 ? 177.652 159.322 92.272 1.00 120.89 354 LEU A C 1
ATOM 6509 O O . LEU B 2 354 ? 177.792 158.134 91.965 1.00 120.89 354 LEU A O 1
ATOM 6514 N N . TYR B 2 355 ? 177.552 160.284 91.354 1.00 125.11 355 TYR A N 1
ATOM 6515 C CA . TYR B 2 355 ? 177.701 159.928 89.949 1.00 125.11 355 TYR A CA 1
ATOM 6516 C C . TYR B 2 355 ? 179.178 159.878 89.571 1.00 125.11 355 TYR A C 1
ATOM 6517 O O . TYR B 2 355 ? 179.592 160.411 88.538 1.00 125.11 355 TYR A O 1
ATOM 6526 N N . ARG B 2 356 ? 179.974 159.207 90.402 1.00 125.05 356 ARG A N 1
ATOM 6527 C CA . ARG B 2 356 ? 181.312 158.776 90.025 1.00 125.05 356 ARG A CA 1
ATOM 6528 C C . ARG B 2 356 ? 181.215 157.303 89.655 1.00 125.05 356 ARG A C 1
ATOM 6529 O O . ARG B 2 356 ? 181.579 156.904 88.545 1.00 125.05 356 ARG A O 1
ATOM 6531 N N . ILE B 2 357 ? 180.718 156.494 90.589 1.00 123.68 357 ILE A N 1
ATOM 6532 C CA . ILE B 2 357 ? 180.202 155.169 90.270 1.00 123.68 357 ILE A CA 1
ATOM 6533 C C . ILE B 2 357 ? 178.715 155.308 89.961 1.00 123.68 357 ILE A C 1
ATOM 6534 O O . ILE B 2 357 ? 177.856 155.079 90.819 1.00 123.68 357 ILE A O 1
ATOM 6539 N N . MET B 2 358 ? 178.404 155.678 88.722 1.00 122.48 358 MET A N 1
ATOM 6540 C CA . MET B 2 358 ? 177.037 155.988 88.323 1.00 122.48 358 MET A CA 1
ATOM 6541 C C . MET B 2 358 ? 176.140 154.755 88.214 1.00 122.48 358 MET A C 1
ATOM 6542 O O . MET B 2 358 ? 175.009 154.791 88.715 1.00 122.48 358 MET A O 1
ATOM 6547 N N . PRO B 2 359 ? 176.566 153.664 87.567 1.00 120.12 359 PRO A N 1
ATOM 6548 C CA . PRO B 2 359 ? 175.659 152.518 87.419 1.00 120.12 359 PRO A CA 1
ATOM 6549 C C . PRO B 2 359 ? 175.213 151.966 88.764 1.00 120.12 359 PRO A C 1
ATOM 6550 O O . PRO B 2 359 ? 175.994 151.874 89.714 1.00 120.12 359 PRO A O 1
ATOM 6554 N N . GLY B 2 360 ? 173.934 151.603 88.834 1.00 108.52 360 GLY A N 1
ATOM 6555 C CA . GLY B 2 360 ? 173.353 150.955 89.985 1.00 108.52 360 GLY A CA 1
ATOM 6556 C C . GLY B 2 360 ? 172.740 151.882 91.015 1.00 108.52 360 GLY A C 1
ATOM 6557 O O . GLY B 2 360 ? 171.514 152.017 91.056 1.00 108.52 360 GLY A O 1
ATOM 6558 N N . THR B 2 361 ? 173.556 152.548 91.828 1.00 105.62 361 THR A N 1
ATOM 6559 C CA . THR B 2 361 ? 173.016 153.261 92.980 1.00 105.62 361 THR A CA 1
ATOM 6560 C C . THR B 2 361 ? 173.033 154.775 92.849 1.00 105.62 361 THR A C 1
ATOM 6561 O O . THR B 2 361 ? 172.647 155.451 93.806 1.00 105.62 361 THR A O 1
ATOM 6565 N N . ALA B 2 362 ? 173.464 155.339 91.724 1.00 104.60 362 ALA A N 1
ATOM 6566 C CA . ALA B 2 362 ? 173.368 156.777 91.515 1.00 104.60 362 ALA A CA 1
ATOM 6567 C C . ALA B 2 362 ? 172.037 157.187 90.906 1.00 104.60 362 ALA A C 1
ATOM 6568 O O . ALA B 2 362 ? 171.467 158.207 91.304 1.00 104.60 362 ALA A O 1
ATOM 6570 N N . ILE B 2 363 ? 171.520 156.407 89.953 1.00 97.65 363 ILE A N 1
ATOM 6571 C CA . ILE B 2 363 ? 170.198 156.690 89.415 1.00 97.65 363 ILE A CA 1
ATOM 6572 C C . ILE B 2 363 ? 169.116 156.441 90.455 1.00 97.65 363 ILE A C 1
ATOM 6573 O O . ILE B 2 363 ? 168.040 157.039 90.377 1.00 97.65 363 ILE A O 1
ATOM 6578 N N . GLY B 2 364 ? 169.382 155.601 91.455 1.00 94.07 364 GLY A N 1
ATOM 6579 C CA . GLY B 2 364 ? 168.424 155.440 92.535 1.00 94.07 364 GLY A CA 1
ATOM 6580 C C . GLY B 2 364 ? 168.270 156.707 93.354 1.00 94.07 364 GLY A C 1
ATOM 6581 O O . GLY B 2 364 ? 167.153 157.160 93.625 1.00 94.07 364 GLY A O 1
ATOM 6582 N N . VAL B 2 365 ? 169.393 157.302 93.757 1.00 93.27 365 VAL A N 1
ATOM 6583 C CA . VAL B 2 365 ? 169.328 158.575 94.462 1.00 93.27 365 VAL A CA 1
ATOM 6584 C C . VAL B 2 365 ? 168.800 159.666 93.539 1.00 93.27 365 VAL A C 1
ATOM 6585 O O . VAL B 2 365 ? 168.116 160.590 93.989 1.00 93.27 365 VAL A O 1
ATOM 6589 N N . GLY B 2 366 ? 169.074 159.568 92.238 1.00 92.16 366 GLY A N 1
ATOM 6590 C CA . GLY B 2 366 ? 168.518 160.523 91.297 1.00 92.16 366 GLY A CA 1
ATOM 6591 C C . GLY B 2 366 ? 167.019 160.407 91.119 1.00 92.16 366 GLY A C 1
ATOM 6592 O O . GLY B 2 366 ? 166.372 161.392 90.754 1.00 92.16 366 GLY A O 1
ATOM 6593 N N . LEU B 2 367 ? 166.458 159.222 91.349 1.00 89.51 367 LEU A N 1
ATOM 6594 C CA . LEU B 2 367 ? 165.015 159.032 91.327 1.00 89.51 367 LEU A CA 1
ATOM 6595 C C . LEU B 2 367 ? 164.364 159.326 92.669 1.00 89.51 367 LEU A C 1
ATOM 6596 O O . LEU B 2 367 ? 163.158 159.590 92.714 1.00 89.51 367 LEU A O 1
ATOM 6601 N N . ALA B 2 368 ? 165.130 159.277 93.755 1.00 87.14 368 ALA A N 1
ATOM 6602 C CA . ALA B 2 368 ? 164.595 159.588 95.074 1.00 87.14 368 ALA A CA 1
ATOM 6603 C C . ALA B 2 368 ? 164.621 161.084 95.371 1.00 87.14 368 ALA A C 1
ATOM 6604 O O . ALA B 2 368 ? 163.590 161.671 95.716 1.00 87.14 368 ALA A O 1
ATOM 6606 N N . ALA B 2 369 ? 165.792 161.713 95.252 1.00 87.67 369 ALA A N 1
ATOM 6607 C CA . ALA B 2 369 ? 165.900 163.137 95.539 1.00 87.67 369 ALA A CA 1
ATOM 6608 C C . ALA B 2 369 ? 165.102 163.975 94.550 1.00 87.67 369 ALA A C 1
ATOM 6609 O O . ALA B 2 369 ? 164.647 165.069 94.898 1.00 87.67 369 ALA A O 1
ATOM 6611 N N . ALA B 2 370 ? 164.924 163.489 93.320 1.00 87.20 370 ALA A N 1
ATOM 6612 C CA . ALA B 2 370 ? 164.106 164.221 92.359 1.00 87.20 370 ALA A CA 1
ATOM 6613 C C . ALA B 2 370 ? 162.666 164.334 92.837 1.00 87.20 370 ALA A C 1
ATOM 6614 O O . ALA B 2 370 ? 162.055 165.404 92.744 1.00 87.20 370 ALA A O 1
ATOM 6616 N N . SER B 2 371 ? 162.105 163.240 93.357 1.00 85.79 371 SER A N 1
ATOM 6617 C CA . SER B 2 371 ? 160.752 163.308 93.893 1.00 85.79 371 SER A CA 1
ATOM 6618 C C . SER B 2 371 ? 160.722 164.029 95.231 1.00 85.79 371 SER A C 1
ATOM 6619 O O . SER B 2 371 ? 159.700 164.624 95.589 1.00 85.79 371 SER A O 1
ATOM 6622 N N . MET B 2 372 ? 161.822 163.985 95.986 1.00 85.47 372 MET A N 1
ATOM 6623 C CA . MET B 2 372 ? 161.905 164.799 97.195 1.00 85.47 372 MET A CA 1
ATOM 6624 C C . MET B 2 372 ? 161.809 166.280 96.858 1.00 85.47 372 MET A C 1
ATOM 6625 O O . MET B 2 372 ? 161.203 167.059 97.603 1.00 85.47 372 MET A O 1
ATOM 6630 N N . ALA B 2 373 ? 162.399 166.686 95.735 1.00 85.49 373 ALA A N 1
ATOM 6631 C CA . ALA B 2 373 ? 162.301 168.069 95.292 1.00 85.49 373 ALA A CA 1
ATOM 6632 C C . ALA B 2 373 ? 161.002 168.340 94.549 1.00 85.49 373 ALA A C 1
ATOM 6633 O O . ALA B 2 373 ? 160.509 169.472 94.564 1.00 85.49 373 ALA A O 1
ATOM 6635 N N . GLY B 2 374 ? 160.441 167.327 93.898 1.00 88.51 374 GLY A N 1
ATOM 6636 C CA . GLY B 2 374 ? 159.209 167.498 93.159 1.00 88.51 374 GLY A CA 1
ATOM 6637 C C . GLY B 2 374 ? 159.422 167.709 91.675 1.00 88.51 374 GLY A C 1
ATOM 6638 O O . GLY B 2 374 ? 158.738 168.530 91.058 1.00 88.51 374 GLY A O 1
ATOM 6639 N N . LEU B 2 375 ? 160.371 166.982 91.091 1.00 87.18 375 LEU A N 1
ATOM 6640 C CA . LEU B 2 375 ? 160.583 167.067 89.657 1.00 87.18 375 LEU A CA 1
ATOM 6641 C C . LEU B 2 375 ? 159.421 166.405 88.919 1.00 87.18 375 LEU A C 1
ATOM 6642 O O . LEU B 2 375 ? 158.875 165.404 89.388 1.00 87.18 375 LEU A O 1
ATOM 6647 N N . PRO B 2 376 ? 159.049 166.931 87.753 1.00 91.06 376 PRO A N 1
ATOM 6648 C CA . PRO B 2 376 ? 157.734 166.626 87.161 1.00 91.06 376 PRO A CA 1
ATOM 6649 C C . PRO B 2 376 ? 157.454 165.136 87.052 1.00 91.06 376 PRO A C 1
ATOM 6650 O O . PRO B 2 376 ? 156.463 164.660 87.624 1.00 91.06 376 PRO A O 1
ATOM 6654 N N . PRO B 2 377 ? 158.289 164.342 86.354 1.00 90.94 377 PRO A N 1
ATOM 6655 C CA . PRO B 2 377 ? 157.865 162.964 86.077 1.00 90.94 377 PRO A CA 1
ATOM 6656 C C . PRO B 2 377 ? 158.056 162.027 87.259 1.00 90.94 377 PRO A C 1
ATOM 6657 O O . PRO B 2 377 ? 158.533 160.903 87.086 1.00 90.94 377 PRO A O 1
ATOM 6661 N N . LEU B 2 378 ? 157.670 162.466 88.455 1.00 86.16 378 LEU A N 1
ATOM 6662 C CA . LEU B 2 378 ? 157.807 161.677 89.670 1.00 86.16 378 LEU A CA 1
ATOM 6663 C C . LEU B 2 378 ? 156.503 161.743 90.456 1.00 86.16 378 LEU A C 1
ATOM 6664 O O . LEU B 2 378 ? 155.522 162.353 90.024 1.00 86.16 378 LEU A O 1
ATOM 6669 N N . LEU B 2 379 ? 156.496 161.104 91.626 1.00 84.41 379 LEU A N 1
ATOM 6670 C CA . LEU B 2 379 ? 155.350 161.182 92.522 1.00 84.41 379 LEU A CA 1
ATOM 6671 C C . LEU B 2 379 ? 155.432 162.379 93.453 1.00 84.41 379 LEU A C 1
ATOM 6672 O O . LEU B 2 379 ? 154.396 162.874 93.911 1.00 84.41 379 LEU A O 1
ATOM 6677 N N . GLY B 2 380 ? 156.641 162.859 93.737 1.00 85.69 380 GLY A N 1
ATOM 6678 C CA . GLY B 2 380 ? 156.776 164.039 94.569 1.00 85.69 380 GLY A CA 1
ATOM 6679 C C . GLY B 2 380 ? 156.217 165.289 93.924 1.00 85.69 380 GLY A C 1
ATOM 6680 O O . GLY B 2 380 ? 155.760 166.197 94.620 1.00 85.69 380 GLY A O 1
ATOM 6681 N N . PHE B 2 381 ? 156.227 165.352 92.591 1.00 88.46 381 PHE A N 1
ATOM 6682 C CA . PHE B 2 381 ? 155.777 166.561 91.909 1.00 88.46 381 PHE A CA 1
ATOM 6683 C C . PHE B 2 381 ? 154.264 166.696 91.960 1.00 88.46 381 PHE A C 1
ATOM 6684 O O . PHE B 2 381 ? 153.740 167.774 92.262 1.00 88.46 381 PHE A O 1
ATOM 6692 N N . VAL B 2 382 ? 153.542 165.625 91.626 1.00 87.26 382 VAL A N 1
ATOM 6693 C CA . VAL B 2 382 ? 152.086 165.686 91.672 1.00 87.26 382 VAL A CA 1
ATOM 6694 C C . VAL B 2 382 ? 151.618 165.934 93.099 1.00 87.26 382 VAL A C 1
ATOM 6695 O O . VAL B 2 382 ? 150.686 166.710 93.338 1.00 87.26 382 VAL A O 1
ATOM 6699 N N . SER B 2 383 ? 152.293 165.326 94.073 1.00 84.91 383 SER A N 1
ATOM 6700 C CA . SER B 2 383 ? 151.934 165.545 95.469 1.00 84.91 383 SER A CA 1
ATOM 6701 C C . SER B 2 383 ? 152.231 166.974 95.906 1.00 84.91 383 SER A C 1
ATOM 6702 O O . SER B 2 383 ? 151.438 167.582 96.633 1.00 84.91 383 SER A O 1
ATOM 6705 N N . LYS B 2 384 ? 153.356 167.537 95.465 1.00 87.89 384 LYS A N 1
ATOM 6706 C CA . LYS B 2 384 ? 153.691 168.901 95.857 1.00 87.89 384 LYS A CA 1
ATOM 6707 C C . LYS B 2 384 ? 152.750 169.908 95.208 1.00 87.89 384 LYS A C 1
ATOM 6708 O O . LYS B 2 384 ? 152.342 170.885 95.847 1.00 87.89 384 LYS A O 1
ATOM 6714 N N . GLU B 2 385 ? 152.383 169.689 93.945 1.00 90.29 385 GLU A N 1
ATOM 6715 C CA . GLU B 2 385 ? 151.438 170.599 93.313 1.00 90.29 385 GLU A CA 1
ATOM 6716 C C . GLU B 2 385 ? 150.042 170.437 93.897 1.00 90.29 385 GLU A C 1
ATOM 6717 O O . GLU B 2 385 ? 149.285 171.409 93.957 1.00 90.29 385 GLU A O 1
ATOM 6723 N N . TRP B 2 386 ? 149.697 169.237 94.370 1.00 88.90 386 TRP A N 1
ATOM 6724 C CA . TRP B 2 386 ? 148.447 169.073 95.102 1.00 88.90 386 TRP A CA 1
ATOM 6725 C C . TRP B 2 386 ? 148.481 169.833 96.420 1.00 88.90 386 TRP A C 1
ATOM 6726 O O . TRP B 2 386 ? 147.495 170.472 96.803 1.00 88.90 386 TRP A O 1
ATOM 6737 N N . MET B 2 387 ? 149.611 169.777 97.126 1.00 87.21 387 MET A N 1
ATOM 6738 C CA . MET B 2 387 ? 149.753 170.541 98.360 1.00 87.21 387 MET A CA 1
ATOM 6739 C C . MET B 2 387 ? 149.629 172.036 98.099 1.00 87.21 387 MET A C 1
ATOM 6740 O O . MET B 2 387 ? 149.006 172.762 98.881 1.00 87.21 387 MET A O 1
ATOM 6745 N N . PHE B 2 388 ? 150.220 172.513 97.005 1.00 88.10 388 PHE A N 1
ATOM 6746 C CA . PHE B 2 388 ? 150.115 173.929 96.668 1.00 88.10 388 PHE A CA 1
ATOM 6747 C C . PHE B 2 388 ? 148.685 174.307 96.305 1.00 88.10 388 PHE A C 1
ATOM 6748 O O . PHE B 2 388 ? 148.193 175.362 96.720 1.00 88.10 388 PHE A O 1
ATOM 6756 N N . LYS B 2 389 ? 148.005 173.463 95.525 1.00 88.98 389 LYS A N 1
ATOM 6757 C CA . LYS B 2 389 ? 146.601 173.699 95.210 1.00 88.98 389 LYS A CA 1
ATOM 6758 C C . LYS B 2 389 ? 145.746 173.728 96.469 1.00 88.98 389 LYS A C 1
ATOM 6759 O O . LYS B 2 389 ? 144.773 174.488 96.545 1.00 88.98 389 LYS A O 1
ATOM 6765 N N . SER B 2 390 ? 146.102 172.924 97.470 1.00 87.58 390 SER A N 1
ATOM 6766 C CA . SER B 2 390 ? 145.349 172.912 98.719 1.00 87.58 390 SER A CA 1
ATOM 6767 C C . SER B 2 390 ? 145.603 174.174 99.533 1.00 87.58 390 SER A C 1
ATOM 6768 O O . SER B 2 390 ? 144.662 174.808 100.022 1.00 87.58 390 SER A O 1
ATOM 6771 N N . MET B 2 391 ? 146.873 174.549 99.695 1.00 87.14 391 MET A N 1
ATOM 6772 C CA . MET B 2 391 ? 147.222 175.679 100.548 1.00 87.14 391 MET A CA 1
ATOM 6773 C C . MET B 2 391 ? 146.705 177.008 100.013 1.00 87.14 391 MET A C 1
ATOM 6774 O O . MET B 2 391 ? 146.624 177.977 100.773 1.00 87.14 391 MET A O 1
ATOM 6779 N N . LEU B 2 392 ? 146.358 177.081 98.727 1.00 89.42 392 LEU A N 1
ATOM 6780 C CA . LEU B 2 392 ? 145.922 178.346 98.150 1.00 89.42 392 LEU A CA 1
ATOM 6781 C C . LEU B 2 392 ? 144.578 178.809 98.694 1.00 89.42 392 LEU A C 1
ATOM 6782 O O . LEU B 2 392 ? 144.263 179.999 98.592 1.00 89.42 392 LEU A O 1
ATOM 6787 N N . ASP B 2 393 ? 143.781 177.909 99.261 1.00 91.63 393 ASP A N 1
ATOM 6788 C CA . ASP B 2 393 ? 142.498 178.256 99.857 1.00 91.63 393 ASP A CA 1
ATOM 6789 C C . ASP B 2 393 ? 142.518 178.010 101.360 1.00 91.63 393 ASP A C 1
ATOM 6790 O O . ASP B 2 393 ? 141.536 177.558 101.951 1.00 91.63 393 ASP A O 1
ATOM 6795 N N . ALA B 2 394 ? 143.650 178.309 101.992 1.00 90.47 394 ALA A N 1
ATOM 6796 C CA . ALA B 2 394 ? 143.776 178.139 103.428 1.00 90.47 394 ALA A CA 1
ATOM 6797 C C . ALA B 2 394 ? 142.840 179.100 104.159 1.00 90.47 394 ALA A C 1
ATOM 6798 O O . ALA B 2 394 ? 142.478 180.154 103.627 1.00 90.47 394 ALA A O 1
ATOM 6800 N N . PRO B 2 395 ? 142.429 178.762 105.381 1.00 90.63 395 PRO A N 1
ATOM 6801 C CA . PRO B 2 395 ? 141.557 179.669 106.139 1.00 90.63 395 PRO A CA 1
ATOM 6802 C C . PRO B 2 395 ? 142.283 180.922 106.598 1.00 90.63 395 PRO A C 1
ATOM 6803 O O . PRO B 2 395 ? 143.475 181.095 106.327 1.00 90.63 395 PRO A O 1
ATOM 6807 N N . GLY B 2 396 ? 141.573 181.798 107.299 1.00 93.24 396 GLY A N 1
ATOM 6808 C CA . GLY B 2 396 ? 142.146 183.033 107.786 1.00 93.24 396 GLY A CA 1
ATOM 6809 C C . GLY B 2 396 ? 141.850 184.258 106.954 1.00 93.24 396 GLY A C 1
ATOM 6810 O O . GLY B 2 396 ? 142.474 185.300 107.179 1.00 93.24 396 GLY A O 1
ATOM 6811 N N . GLY B 2 397 ? 140.926 184.172 106.012 1.00 96.46 397 GLY A N 1
ATOM 6812 C CA . GLY B 2 397 ? 140.588 185.284 105.150 1.00 96.46 397 GLY A CA 1
ATOM 6813 C C . GLY B 2 397 ? 141.097 185.068 103.736 1.00 96.46 397 GLY A C 1
ATOM 6814 O O . GLY B 2 397 ? 141.513 183.974 103.346 1.00 96.46 397 GLY A O 1
ATOM 6815 N N . ALA B 2 398 ? 141.053 186.148 102.959 1.00 98.40 398 ALA A N 1
ATOM 6816 C CA . ALA B 2 398 ? 141.507 186.115 101.577 1.00 98.40 398 ALA A CA 1
ATOM 6817 C C . ALA B 2 398 ? 142.958 186.543 101.415 1.00 98.40 398 ALA A C 1
ATOM 6818 O O . ALA B 2 398 ? 143.510 186.399 100.319 1.00 98.40 398 ALA A O 1
ATOM 6820 N N . TRP B 2 399 ? 143.586 187.064 102.467 1.00 100.14 399 TRP A N 1
ATOM 6821 C CA . TRP B 2 399 ? 144.979 187.490 102.413 1.00 100.14 399 TRP A CA 1
ATOM 6822 C C . TRP B 2 399 ? 145.948 186.426 102.901 1.00 100.14 399 TRP A C 1
ATOM 6823 O O . TRP B 2 399 ? 146.981 186.201 102.265 1.00 100.14 399 TRP A O 1
ATOM 6834 N N . ALA B 2 400 ? 145.648 185.768 104.017 1.00 94.59 400 ALA A N 1
ATOM 6835 C CA . ALA B 2 400 ? 146.536 184.748 104.558 1.00 94.59 400 ALA A CA 1
ATOM 6836 C C . ALA B 2 400 ? 146.409 183.412 103.840 1.00 94.59 400 ALA A C 1
ATOM 6837 O O . ALA B 2 400 ? 147.021 182.431 104.275 1.00 94.59 400 ALA A O 1
ATOM 6839 N N . GLY B 2 401 ? 145.630 183.346 102.766 1.00 90.28 401 GLY A N 1
ATOM 6840 C CA . GLY B 2 401 ? 145.597 182.180 101.919 1.00 90.28 401 GLY A CA 1
ATOM 6841 C C . GLY B 2 401 ? 146.769 182.144 100.958 1.00 90.28 401 GLY A C 1
ATOM 6842 O O . GLY B 2 401 ? 147.612 181.244 101.004 1.00 90.28 401 GLY A O 1
ATOM 6843 N N . PRO B 2 402 ? 146.842 183.131 100.061 1.00 89.19 402 PRO A N 1
ATOM 6844 C CA . PRO B 2 402 ? 147.982 183.188 99.135 1.00 89.19 402 PRO A CA 1
ATOM 6845 C C . PRO B 2 402 ? 149.319 183.393 99.822 1.00 89.19 402 PRO A C 1
ATOM 6846 O O . PRO B 2 402 ? 150.350 182.977 99.279 1.00 89.19 402 PRO A O 1
ATOM 6850 N N . ALA B 2 403 ? 149.344 184.034 100.992 1.00 87.91 403 ALA A N 1
ATOM 6851 C CA . ALA B 2 403 ? 150.600 184.164 101.723 1.00 87.91 403 ALA A CA 1
ATOM 6852 C C . ALA B 2 403 ? 151.125 182.801 102.146 1.00 87.91 403 ALA A C 1
ATOM 6853 O O . ALA B 2 403 ? 152.340 182.567 102.160 1.00 87.91 403 ALA A O 1
ATOM 6855 N N . LEU B 2 404 ? 150.222 181.879 102.482 1.00 86.38 404 LEU A N 1
ATOM 6856 C CA . LEU B 2 404 ? 150.644 180.519 102.787 1.00 86.38 404 LEU A CA 1
ATOM 6857 C C . LEU B 2 404 ? 151.292 179.866 101.575 1.00 86.38 404 LEU A C 1
ATOM 6858 O O . LEU B 2 404 ? 152.283 179.139 101.706 1.00 86.38 404 LEU A O 1
ATOM 6863 N N . GLY B 2 405 ? 150.752 180.122 100.383 1.00 88.57 405 GLY A N 1
ATOM 6864 C CA . GLY B 2 405 ? 151.367 179.599 99.177 1.00 88.57 405 GLY A CA 1
ATOM 6865 C C . GLY B 2 405 ? 152.725 180.216 98.903 1.00 88.57 405 GLY A C 1
ATOM 6866 O O . GLY B 2 405 ? 153.659 179.524 98.492 1.00 88.57 405 GLY A O 1
ATOM 6867 N N . ALA B 2 406 ? 152.855 181.524 99.130 1.00 87.84 406 ALA A N 1
ATOM 6868 C CA . ALA B 2 406 ? 154.136 182.191 98.927 1.00 87.84 406 ALA A CA 1
ATOM 6869 C C . ALA B 2 406 ? 155.166 181.799 99.977 1.00 87.84 406 ALA A C 1
ATOM 6870 O O . ALA B 2 406 ? 156.363 182.013 99.763 1.00 87.84 406 ALA A O 1
ATOM 6872 N N . LEU B 2 407 ? 154.730 181.253 101.111 1.00 88.06 407 LEU A N 1
ATOM 6873 C CA . LEU B 2 407 ? 155.677 180.698 102.074 1.00 88.06 407 LEU A CA 1
ATOM 6874 C C . LEU B 2 407 ? 156.053 179.266 101.712 1.00 88.06 407 LEU A C 1
ATOM 6875 O O . LEU B 2 407 ? 157.225 178.871 101.825 1.00 88.06 407 LEU A O 1
ATOM 6880 N N . ALA B 2 408 ? 155.068 178.473 101.283 1.00 87.73 408 ALA A N 1
ATOM 6881 C CA . ALA B 2 408 ? 155.356 177.124 100.815 1.00 87.73 408 ALA A CA 1
ATOM 6882 C C . ALA B 2 408 ? 156.265 177.143 99.597 1.00 87.73 408 ALA A C 1
ATOM 6883 O O . ALA B 2 408 ? 157.039 176.204 99.392 1.00 87.73 408 ALA A O 1
ATOM 6885 N N . VAL B 2 409 ? 156.205 178.204 98.791 1.00 88.42 409 VAL A N 1
ATOM 6886 C CA . VAL B 2 409 ? 157.091 178.284 97.635 1.00 88.42 409 VAL A CA 1
ATOM 6887 C C . VAL B 2 409 ? 158.530 178.518 98.085 1.00 88.42 409 VAL A C 1
ATOM 6888 O O . VAL B 2 409 ? 159.469 177.970 97.502 1.00 88.42 409 VAL A O 1
ATOM 6892 N N . PHE B 2 410 ? 158.726 179.289 99.157 1.00 89.73 410 PHE A N 1
ATOM 6893 C CA . PHE B 2 410 ? 160.064 179.444 99.722 1.00 89.73 410 PHE A CA 1
ATOM 6894 C C . PHE B 2 410 ? 160.572 178.119 100.268 1.00 89.73 410 PHE A C 1
ATOM 6895 O O . PHE B 2 410 ? 161.720 177.720 100.018 1.00 89.73 410 PHE A O 1
ATOM 6903 N N . ALA B 2 411 ? 159.723 177.424 101.025 1.00 88.32 411 ALA A N 1
ATOM 6904 C CA . ALA B 2 411 ? 160.134 176.149 101.603 1.00 88.32 411 ALA A CA 1
ATOM 6905 C C . ALA B 2 411 ? 160.457 175.127 100.518 1.00 88.32 411 ALA A C 1
ATOM 6906 O O . ALA B 2 411 ? 161.426 174.370 100.637 1.00 88.32 411 ALA A O 1
ATOM 6908 N N . ALA B 2 412 ? 159.678 175.110 99.434 1.00 88.39 412 ALA A N 1
ATOM 6909 C CA . ALA B 2 412 ? 159.945 174.169 98.352 1.00 88.39 412 ALA A CA 1
ATOM 6910 C C . ALA B 2 412 ? 161.174 174.568 97.546 1.00 88.39 412 ALA A C 1
ATOM 6911 O O . ALA B 2 412 ? 161.888 173.696 97.041 1.00 88.39 412 ALA A O 1
ATOM 6913 N N . THR B 2 413 ? 161.442 175.868 97.413 1.00 88.97 413 THR A N 1
ATOM 6914 C CA . THR B 2 413 ? 162.702 176.299 96.821 1.00 88.97 413 THR A CA 1
ATOM 6915 C C . THR B 2 413 ? 163.882 175.755 97.610 1.00 88.97 413 THR A C 1
ATOM 6916 O O . THR B 2 413 ? 164.812 175.168 97.043 1.00 88.97 413 THR A O 1
ATOM 6920 N N . PHE B 2 414 ? 163.857 175.938 98.929 1.00 89.29 414 PHE A N 1
ATOM 6921 C CA . PHE B 2 414 ? 164.954 175.431 99.745 1.00 89.29 414 PHE A CA 1
ATOM 6922 C C . PHE B 2 414 ? 165.017 173.906 99.724 1.00 89.29 414 PHE A C 1
ATOM 6923 O O . PHE B 2 414 ? 166.111 173.332 99.809 1.00 89.29 414 PHE A O 1
ATOM 6931 N N . THR B 2 415 ? 163.871 173.232 99.585 1.00 87.42 415 THR A N 1
ATOM 6932 C CA . THR B 2 415 ? 163.896 171.772 99.560 1.00 87.42 415 THR A CA 1
ATOM 6933 C C . THR B 2 415 ? 164.477 171.258 98.246 1.00 87.42 415 THR A C 1
ATOM 6934 O O . THR B 2 415 ? 165.231 170.277 98.239 1.00 87.42 415 THR A O 1
ATOM 6938 N N . PHE B 2 416 ? 164.190 171.939 97.133 1.00 87.73 416 PHE A N 1
ATOM 6939 C CA . PHE B 2 416 ? 164.849 171.594 95.880 1.00 87.73 416 PHE A CA 1
ATOM 6940 C C . PHE B 2 416 ? 166.341 171.871 95.969 1.00 87.73 416 PHE A C 1
ATOM 6941 O O . PHE B 2 416 ? 167.158 171.091 95.465 1.00 87.73 416 PHE A O 1
ATOM 6949 N N . ALA B 2 417 ? 166.714 172.975 96.620 1.00 88.66 417 ALA A N 1
ATOM 6950 C CA . ALA B 2 417 ? 168.126 173.291 96.797 1.00 88.66 417 ALA A CA 1
ATOM 6951 C C . ALA B 2 417 ? 168.852 172.175 97.537 1.00 88.66 417 ALA A C 1
ATOM 6952 O O . ALA B 2 417 ? 169.892 171.685 97.080 1.00 88.66 417 ALA A O 1
ATOM 6954 N N . TYR B 2 418 ? 168.311 171.742 98.678 1.00 87.19 418 TYR A N 1
ATOM 6955 C CA . TYR B 2 418 ? 169.039 170.737 99.444 1.00 87.19 418 TYR A CA 1
ATOM 6956 C C . TYR B 2 418 ? 168.946 169.350 98.816 1.00 87.19 418 TYR A C 1
ATOM 6957 O O . TYR B 2 418 ? 169.862 168.545 98.992 1.00 87.19 418 TYR A O 1
ATOM 6966 N N . SER B 2 419 ? 167.889 169.049 98.057 1.00 88.24 419 SER A N 1
ATOM 6967 C CA . SER B 2 419 ? 167.871 167.773 97.346 1.00 88.24 419 SER A CA 1
ATOM 6968 C C . SER B 2 419 ? 168.899 167.754 96.220 1.00 88.24 419 SER A C 1
ATOM 6969 O O . SER B 2 419 ? 169.566 166.735 95.995 1.00 88.24 419 SER A O 1
ATOM 6972 N N . ALA B 2 420 ? 169.047 168.871 95.503 1.00 91.15 420 ALA A N 1
ATOM 6973 C CA . ALA B 2 420 ? 170.097 168.959 94.495 1.00 91.15 420 ALA A CA 1
ATOM 6974 C C . ALA B 2 420 ? 171.474 168.864 95.136 1.00 91.15 420 ALA A C 1
ATOM 6975 O O . ALA B 2 420 ? 172.394 168.268 94.565 1.00 91.15 420 ALA A O 1
ATOM 6977 N N . ARG B 2 421 ? 171.636 169.449 96.324 1.00 95.28 421 ARG A N 1
ATOM 6978 C CA . ARG B 2 421 ? 172.892 169.296 97.051 1.00 95.28 421 ARG A CA 1
ATOM 6979 C C . ARG B 2 421 ? 173.114 167.851 97.475 1.00 95.28 421 ARG A C 1
ATOM 6980 O O . ARG B 2 421 ? 174.258 167.385 97.531 1.00 95.28 421 ARG A O 1
ATOM 6988 N N . PHE B 2 422 ? 172.036 167.134 97.791 1.00 91.85 422 PHE A N 1
ATOM 6989 C CA . PHE B 2 422 ? 172.137 165.713 98.100 1.00 91.85 422 PHE A CA 1
ATOM 6990 C C . PHE B 2 422 ? 172.658 164.934 96.901 1.00 91.85 422 PHE A C 1
ATOM 6991 O O . PHE B 2 422 ? 173.622 164.169 97.013 1.00 91.85 422 PHE A O 1
ATOM 6999 N N . LEU B 2 423 ? 172.020 165.110 95.743 1.00 97.76 423 LEU A N 1
ATOM 7000 C CA . LEU B 2 423 ? 172.392 164.318 94.575 1.00 97.76 423 LEU A CA 1
ATOM 7001 C C . LEU B 2 423 ? 173.822 164.616 94.136 1.00 97.76 423 LEU A C 1
ATOM 7002 O O . LEU B 2 423 ? 174.530 163.722 93.658 1.00 97.76 423 LEU A O 1
ATOM 7007 N N . LEU B 2 424 ? 174.268 165.860 94.295 1.00 100.89 424 LEU A N 1
ATOM 7008 C CA . LEU B 2 424 ? 175.605 166.257 93.874 1.00 100.89 424 LEU A CA 1
ATOM 7009 C C . LEU B 2 424 ? 176.170 167.270 94.856 1.00 100.89 424 LEU A C 1
ATOM 7010 O O . LEU B 2 424 ? 175.513 168.266 95.172 1.00 100.89 424 LEU A O 1
ATOM 7015 N N . GLY B 2 425 ? 177.376 167.015 95.336 1.00 107.45 425 GLY A N 1
ATOM 7016 C CA . GLY B 2 425 ? 178.058 167.920 96.243 1.00 107.45 425 GLY A CA 1
ATOM 7017 C C . GLY B 2 425 ? 178.781 167.177 97.348 1.00 107.45 425 GLY A C 1
ATOM 7018 O O . GLY B 2 425 ? 178.402 166.076 97.748 1.00 107.45 425 GLY A O 1
ATOM 7019 N N . GLY B 2 426 ? 179.851 167.788 97.850 1.00 112.26 426 GLY A N 1
ATOM 7020 C CA . GLY B 2 426 ? 180.599 167.188 98.943 1.00 112.26 426 GLY A CA 1
ATOM 7021 C C . GLY B 2 426 ? 179.790 167.212 100.227 1.00 112.26 426 GLY A C 1
ATOM 7022 O O . GLY B 2 426 ? 179.236 168.249 100.611 1.00 112.26 426 GLY A O 1
ATOM 7023 N N . PHE B 2 427 ? 179.722 166.067 100.899 1.00 110.33 427 PHE A N 1
ATOM 7024 C CA . PHE B 2 427 ? 178.914 165.897 102.101 1.00 110.33 427 PHE A CA 1
ATOM 7025 C C . PHE B 2 427 ? 179.783 165.729 103.345 1.00 110.33 427 PHE A C 1
ATOM 7026 O O . PHE B 2 427 ? 179.477 164.929 104.230 1.00 110.33 427 PHE A O 1
ATOM 7028 N N . VAL B 2 428 ? 180.876 166.480 103.421 1.00 109.70 428 VAL A N 1
ATOM 7029 C CA . VAL B 2 428 ? 181.790 166.399 104.555 1.00 109.70 428 VAL A CA 1
ATOM 7030 C C . VAL B 2 428 ? 181.111 166.824 105.853 1.00 109.70 428 VAL A C 1
ATOM 7031 O O . VAL B 2 428 ? 181.543 166.447 106.942 1.00 109.70 428 VAL A O 1
ATOM 7033 N N . GLU B 2 446 ? 189.372 148.393 94.183 1.00 114.32 446 GLU A N 1
ATOM 7034 C CA . GLU B 2 446 ? 188.633 149.647 94.261 1.00 114.32 446 GLU A CA 1
ATOM 7035 C C . GLU B 2 446 ? 187.238 149.418 94.827 1.00 114.32 446 GLU A C 1
ATOM 7036 O O . GLU B 2 446 ? 186.948 148.355 95.375 1.00 114.32 446 GLU A O 1
ATOM 7042 N N . THR B 2 447 ? 186.378 150.424 94.694 1.00 114.19 447 THR A N 1
ATOM 7043 C CA . THR B 2 447 ? 184.986 150.323 95.107 1.00 114.19 447 THR A CA 1
ATOM 7044 C C . THR B 2 447 ? 184.086 149.796 93.998 1.00 114.19 447 THR A C 1
ATOM 7045 O O . THR B 2 447 ? 182.868 149.993 94.058 1.00 114.19 447 THR A O 1
ATOM 7049 N N . ILE B 2 448 ? 184.655 149.128 92.994 1.00 117.27 448 ILE A N 1
ATOM 7050 C CA . ILE B 2 448 ? 183.897 148.608 91.861 1.00 117.27 448 ILE A CA 1
ATOM 7051 C C . ILE B 2 448 ? 183.035 147.436 92.318 1.00 117.27 448 ILE A C 1
ATOM 7052 O O . ILE B 2 448 ? 182.249 146.886 91.538 1.00 117.27 448 ILE A O 1
ATOM 7057 N N . GLU B 2 449 ? 183.163 147.053 93.588 1.00 111.65 449 GLU A N 1
ATOM 7058 C CA . GLU B 2 449 ? 182.298 146.031 94.173 1.00 111.65 449 GLU A CA 1
ATOM 7059 C C . GLU B 2 449 ? 180.919 146.655 94.355 1.00 111.65 449 GLU A C 1
ATOM 7060 O O . GLU B 2 449 ? 180.547 147.136 95.428 1.00 111.65 449 GLU A O 1
ATOM 7066 N N . ALA B 2 450 ? 180.154 146.660 93.261 1.00 105.41 450 ALA A N 1
ATOM 7067 C CA . ALA B 2 450 ? 178.841 147.276 93.248 1.00 105.41 450 ALA A CA 1
ATOM 7068 C C . ALA B 2 450 ? 177.926 146.597 94.265 1.00 105.41 450 ALA A C 1
ATOM 7069 O O . ALA B 2 450 ? 178.151 145.444 94.642 1.00 105.41 450 ALA A O 1
ATOM 7071 N N . PRO B 2 451 ? 176.896 147.301 94.735 1.00 101.13 451 PRO A N 1
ATOM 7072 C CA . PRO B 2 451 ? 175.979 146.699 95.708 1.00 101.13 451 PRO A CA 1
ATOM 7073 C C . PRO B 2 451 ? 175.361 145.417 95.174 1.00 101.13 451 PRO A C 1
ATOM 7074 O O . PRO B 2 451 ? 174.999 145.321 94.000 1.00 101.13 451 PRO A O 1
ATOM 7078 N N . ARG B 2 452 ? 175.260 144.424 96.055 1.00 96.87 452 ARG A N 1
ATOM 7079 C CA . ARG B 2 452 ? 174.718 143.128 95.676 1.00 96.87 452 ARG A CA 1
ATOM 7080 C C . ARG B 2 452 ? 173.304 143.274 95.129 1.00 96.87 452 ARG A C 1
ATOM 7081 O O . ARG B 2 452 ? 172.531 144.134 95.560 1.00 96.87 452 ARG A O 1
ATOM 7089 N N . ALA B 2 453 ? 172.971 142.420 94.159 1.00 92.83 453 ALA A N 1
ATOM 7090 C CA . ALA B 2 453 ? 171.647 142.460 93.552 1.00 92.83 453 ALA A CA 1
ATOM 7091 C C . ALA B 2 453 ? 170.538 142.233 94.568 1.00 92.83 453 ALA A C 1
ATOM 7092 O O . ALA B 2 453 ? 169.400 142.646 94.327 1.00 92.83 453 ALA A O 1
ATOM 7094 N N . SER B 2 454 ? 170.839 141.591 95.695 1.00 89.85 454 SER A N 1
ATOM 7095 C CA . SER B 2 454 ? 169.882 141.415 96.776 1.00 89.85 454 SER A CA 1
ATOM 7096 C C . SER B 2 454 ? 170.090 142.423 97.897 1.00 89.85 454 SER A C 1
ATOM 7097 O O . SER B 2 454 ? 169.506 142.271 98.974 1.00 89.85 454 SER A O 1
ATOM 7100 N N . PHE B 2 455 ? 170.907 143.445 97.664 1.00 89.81 455 PHE A N 1
ATOM 7101 C CA . PHE B 2 455 ? 171.160 144.511 98.624 1.00 89.81 455 PHE A CA 1
ATOM 7102 C C . PHE B 2 455 ? 170.653 145.851 98.120 1.00 89.81 455 PHE A C 1
ATOM 7103 O O . PHE B 2 455 ? 169.986 146.581 98.862 1.00 89.81 455 PHE A O 1
ATOM 7111 N N . PHE B 2 456 ? 170.949 146.193 96.867 1.00 91.28 456 PHE A N 1
ATOM 7112 C CA . PHE B 2 456 ? 170.471 147.435 96.280 1.00 91.28 456 PHE A CA 1
ATOM 7113 C C . PHE B 2 456 ? 169.015 147.353 95.843 1.00 91.28 456 PHE A C 1
ATOM 7114 O O . PHE B 2 456 ? 168.347 148.390 95.765 1.00 91.28 456 PHE A O 1
ATOM 7122 N N . LEU B 2 457 ? 168.502 146.148 95.570 1.00 87.53 457 LEU A N 1
ATOM 7123 C CA . LEU B 2 457 ? 167.101 146.029 95.166 1.00 87.53 457 LEU A CA 1
ATOM 7124 C C . LEU B 2 457 ? 166.139 146.476 96.259 1.00 87.53 457 LEU A C 1
ATOM 7125 O O . LEU B 2 457 ? 165.230 147.271 95.959 1.00 87.53 457 LEU A O 1
ATOM 7130 N N . PRO B 2 458 ? 166.255 146.030 97.516 1.00 85.59 458 PRO A N 1
ATOM 7131 C CA . PRO B 2 458 ? 165.338 146.545 98.545 1.00 85.59 458 PRO A CA 1
ATOM 7132 C C . PRO B 2 458 ? 165.509 148.025 98.818 1.00 85.59 458 PRO A C 1
ATOM 7133 O O . PRO B 2 458 ? 164.668 148.614 99.506 1.00 85.59 458 PRO A O 1
ATOM 7137 N N . ALA B 2 459 ? 166.570 148.645 98.309 1.00 85.66 459 ALA A N 1
ATOM 7138 C CA . ALA B 2 459 ? 166.749 150.083 98.430 1.00 85.66 459 ALA A CA 1
ATOM 7139 C C . ALA B 2 459 ? 166.248 150.842 97.213 1.00 85.66 459 ALA A C 1
ATOM 7140 O O . ALA B 2 459 ? 166.043 152.057 97.299 1.00 85.66 459 ALA A O 1
ATOM 7142 N N . ALA B 2 460 ? 166.048 150.159 96.089 1.00 85.11 460 ALA A N 1
ATOM 7143 C CA . ALA B 2 460 ? 165.540 150.780 94.876 1.00 85.11 460 ALA A CA 1
ATOM 7144 C C . ALA B 2 460 ? 164.065 150.501 94.645 1.00 85.11 460 ALA A C 1
ATOM 7145 O O . ALA B 2 460 ? 163.499 151.005 93.671 1.00 85.11 460 ALA A O 1
ATOM 7147 N N . LEU B 2 461 ? 163.428 149.709 95.510 1.00 83.26 461 LEU A N 1
ATOM 7148 C CA . LEU B 2 461 ? 161.998 149.461 95.338 1.00 83.26 461 LEU A CA 1
ATOM 7149 C C . LEU B 2 461 ? 161.168 150.701 95.642 1.00 83.26 461 LEU A C 1
ATOM 7150 O O . LEU B 2 461 ? 160.269 151.021 94.846 1.00 83.26 461 LEU A O 1
ATOM 7155 N N . PRO B 2 462 ? 161.389 151.433 96.740 1.00 82.40 462 PRO A N 1
ATOM 7156 C CA . PRO B 2 462 ? 160.627 152.679 96.918 1.00 82.40 462 PRO A CA 1
ATOM 7157 C C . PRO B 2 462 ? 160.968 153.742 95.889 1.00 82.40 462 PRO A C 1
ATOM 7158 O O . PRO B 2 462 ? 160.076 154.477 95.450 1.00 82.40 462 PRO A O 1
ATOM 7162 N N . ALA B 2 463 ? 162.235 153.843 95.484 1.00 84.35 463 ALA A N 1
ATOM 7163 C CA . ALA B 2 463 ? 162.613 154.863 94.511 1.00 84.35 463 ALA A CA 1
ATOM 7164 C C . ALA B 2 463 ? 161.962 154.611 93.157 1.00 84.35 463 ALA A C 1
ATOM 7165 O O . ALA B 2 463 ? 161.584 155.559 92.460 1.00 84.35 463 ALA A O 1
ATOM 7167 N N . VAL B 2 464 ? 161.822 153.344 92.767 1.00 83.52 464 VAL A N 1
ATOM 7168 C CA . VAL B 2 464 ? 161.170 153.033 91.500 1.00 83.52 464 VAL A CA 1
ATOM 7169 C C . VAL B 2 464 ? 159.653 153.081 91.649 1.00 83.52 464 VAL A C 1
ATOM 7170 O O . VAL B 2 464 ? 158.941 153.436 90.699 1.00 83.52 464 VAL A O 1
ATOM 7174 N N . LEU B 2 465 ? 159.136 152.735 92.830 1.00 84.32 465 LEU A N 1
ATOM 7175 C CA . LEU B 2 465 ? 157.710 152.889 93.088 1.00 84.32 465 LEU A CA 1
ATOM 7176 C C . LEU B 2 465 ? 157.293 154.346 92.978 1.00 84.32 465 LEU A C 1
ATOM 7177 O O . LEU B 2 465 ? 156.202 154.650 92.488 1.00 84.32 465 LEU A O 1
ATOM 7182 N N . GLY B 2 466 ? 158.151 155.261 93.429 1.00 84.32 466 GLY A N 1
ATOM 7183 C CA . GLY B 2 466 ? 157.870 156.675 93.247 1.00 84.32 466 GLY A CA 1
ATOM 7184 C C . GLY B 2 466 ? 157.672 157.043 91.789 1.00 84.32 466 GLY A C 1
ATOM 7185 O O . GLY B 2 466 ? 156.719 157.742 91.440 1.00 84.32 466 GLY A O 1
ATOM 7186 N N . LEU B 2 467 ? 158.551 156.552 90.916 1.00 83.97 467 LEU A N 1
ATOM 7187 C CA . LEU B 2 467 ? 158.435 156.853 89.493 1.00 83.97 467 LEU A CA 1
ATOM 7188 C C . LEU B 2 467 ? 157.177 156.233 88.895 1.00 83.97 467 LEU A C 1
ATOM 7189 O O . LEU B 2 467 ? 156.407 156.910 88.201 1.00 83.97 467 LEU A O 1
ATOM 7194 N N . VAL B 2 468 ? 156.952 154.940 89.148 1.00 85.02 468 VAL A N 1
ATOM 7195 C CA . VAL B 2 468 ? 155.803 154.258 88.559 1.00 85.02 468 VAL A CA 1
ATOM 7196 C C . VAL B 2 468 ? 154.479 154.697 89.161 1.00 85.02 468 VAL A C 1
ATOM 7197 O O . VAL B 2 468 ? 153.425 154.402 88.586 1.00 85.02 468 VAL A O 1
ATOM 7201 N N . LEU B 2 469 ? 154.496 155.388 90.300 1.00 85.87 469 LEU A N 1
ATOM 7202 C CA . LEU B 2 469 ? 153.284 155.979 90.844 1.00 85.87 469 LEU A CA 1
ATOM 7203 C C . LEU B 2 469 ? 153.103 157.427 90.421 1.00 85.87 469 LEU A C 1
ATOM 7204 O O . LEU B 2 469 ? 151.969 157.916 90.407 1.00 85.87 469 LEU A O 1
ATOM 7209 N N . GLY B 2 470 ? 154.188 158.125 90.089 1.00 87.31 470 GLY A N 1
ATOM 7210 C CA . GLY B 2 470 ? 154.047 159.443 89.498 1.00 87.31 470 GLY A CA 1
ATOM 7211 C C . GLY B 2 470 ? 153.552 159.377 88.068 1.00 87.31 470 GLY A C 1
ATOM 7212 O O . GLY B 2 470 ? 152.690 160.162 87.664 1.00 87.31 470 GLY A O 1
ATOM 7213 N N . LEU B 2 471 ? 154.079 158.435 87.284 1.00 87.84 471 LEU A N 1
ATOM 7214 C CA . LEU B 2 471 ? 153.627 158.290 85.904 1.00 87.84 471 LEU A CA 1
ATOM 7215 C C . LEU B 2 471 ? 152.225 157.695 85.850 1.00 87.84 471 LEU A C 1
ATOM 7216 O O . LEU B 2 471 ? 151.287 158.326 85.348 1.00 87.84 471 LEU A O 1
ATOM 7221 N N . THR B 2 472 ? 152.062 156.481 86.369 1.00 88.56 472 THR A N 1
ATOM 7222 C CA . THR B 2 472 ? 150.746 155.848 86.455 1.00 88.56 472 THR A CA 1
ATOM 7223 C C . THR B 2 472 ? 150.056 156.252 87.758 1.00 88.56 472 THR A C 1
ATOM 7224 O O . THR B 2 472 ? 149.778 155.439 88.638 1.00 88.56 472 THR A O 1
ATOM 7228 N N . GLY B 2 473 ? 149.785 157.553 87.866 1.00 89.70 473 GLY A N 1
ATOM 7229 C CA . GLY B 2 473 ? 149.147 158.081 89.056 1.00 89.70 473 GLY A CA 1
ATOM 7230 C C . GLY B 2 473 ? 147.706 157.657 89.225 1.00 89.70 473 GLY A C 1
ATOM 7231 O O . GLY B 2 473 ? 147.142 157.849 90.305 1.00 89.70 473 GLY A O 1
ATOM 7232 N N . PHE B 2 474 ? 147.101 157.076 88.187 1.00 90.34 474 PHE A N 1
ATOM 7233 C CA . PHE B 2 474 ? 145.691 156.707 88.227 1.00 90.34 474 PHE A CA 1
ATOM 7234 C C . PHE B 2 474 ? 145.401 155.528 89.148 1.00 90.34 474 PHE A C 1
ATOM 7235 O O . PHE B 2 474 ? 144.244 155.099 89.218 1.00 90.34 474 PHE A O 1
ATOM 7243 N N . LEU B 2 475 ? 146.399 154.995 89.850 1.00 89.31 475 LEU A N 1
ATOM 7244 C CA . LEU B 2 475 ? 146.194 153.865 90.745 1.00 89.31 475 LEU A CA 1
ATOM 7245 C C . LEU B 2 475 ? 145.932 154.273 92.188 1.00 89.31 475 LEU A C 1
ATOM 7246 O O . LEU B 2 475 ? 145.612 153.407 93.008 1.00 89.31 475 LEU A O 1
ATOM 7251 N N . LEU B 2 476 ? 146.057 155.556 92.524 1.00 89.31 476 LEU A N 1
ATOM 7252 C CA . LEU B 2 476 ? 146.008 155.983 93.913 1.00 89.31 476 LEU A CA 1
ATOM 7253 C C . LEU B 2 476 ? 144.787 156.814 94.279 1.00 89.31 476 LEU A C 1
ATOM 7254 O O . LEU B 2 476 ? 144.530 156.996 95.473 1.00 89.31 476 LEU A O 1
ATOM 7259 N N . GLU B 2 477 ? 144.032 157.327 93.307 1.00 92.79 477 GLU A N 1
ATOM 7260 C CA . GLU B 2 477 ? 142.878 158.155 93.655 1.00 92.79 477 GLU A CA 1
ATOM 7261 C C . GLU B 2 477 ? 141.806 157.398 94.424 1.00 92.79 477 GLU A C 1
ATOM 7262 O O . GLU B 2 477 ? 141.287 157.955 95.403 1.00 92.79 477 GLU A O 1
ATOM 7268 N N . PRO B 2 478 ? 141.414 156.164 94.061 1.00 90.14 478 PRO A N 1
ATOM 7269 C CA . PRO B 2 478 ? 140.398 155.474 94.868 1.00 90.14 478 PRO A CA 1
ATOM 7270 C C . PRO B 2 478 ? 140.781 155.393 96.337 1.00 90.14 478 PRO A C 1
ATOM 7271 O O . PRO B 2 478 ? 140.047 155.882 97.203 1.00 90.14 478 PRO A O 1
ATOM 7275 N N . ALA B 2 479 ? 141.950 154.816 96.619 1.00 89.29 479 ALA A N 1
ATOM 7276 C CA . ALA B 2 479 ? 142.370 154.631 98.004 1.00 89.29 479 ALA A CA 1
ATOM 7277 C C . ALA B 2 479 ? 142.568 155.963 98.713 1.00 89.29 479 ALA A C 1
ATOM 7278 O O . ALA B 2 479 ? 142.135 156.133 99.857 1.00 89.29 479 ALA A O 1
ATOM 7280 N N . VAL B 2 480 ? 143.200 156.929 98.045 1.00 87.03 480 VAL A N 1
ATOM 7281 C CA . VAL B 2 480 ? 143.526 158.190 98.704 1.00 87.03 480 VAL A CA 1
ATOM 7282 C C . VAL B 2 480 ? 142.262 158.998 98.980 1.00 87.03 480 VAL A C 1
ATOM 7283 O O . VAL B 2 480 ? 142.082 159.538 100.076 1.00 87.03 480 VAL A O 1
ATOM 7287 N N . ALA B 2 481 ? 141.369 159.098 97.993 1.00 86.00 481 ALA A N 1
ATOM 7288 C CA . ALA B 2 481 ? 140.121 159.823 98.191 1.00 86.00 481 ALA A CA 1
ATOM 7289 C C . ALA B 2 481 ? 139.248 159.146 99.237 1.00 86.00 481 ALA A C 1
ATOM 7290 O O . ALA B 2 481 ? 138.578 159.824 100.024 1.00 86.00 481 ALA A O 1
ATOM 7292 N N . ALA B 2 482 ? 139.235 157.809 99.267 1.00 84.26 482 ALA A N 1
ATOM 7293 C CA . ALA B 2 482 ? 138.467 157.127 100.300 1.00 84.26 482 ALA A CA 1
ATOM 7294 C C . ALA B 2 482 ? 139.092 157.321 101.673 1.00 84.26 482 ALA A C 1
ATOM 7295 O O . ALA B 2 482 ? 138.378 157.330 102.682 1.00 84.26 482 ALA A O 1
ATOM 7297 N N . ALA B 2 483 ? 140.411 157.491 101.732 1.00 82.74 483 ALA A N 1
ATOM 7298 C CA . ALA B 2 483 ? 141.090 157.776 102.986 1.00 82.74 483 ALA A CA 1
ATOM 7299 C C . ALA B 2 483 ? 141.015 159.243 103.378 1.00 82.74 483 ALA A C 1
ATOM 7300 O O . ALA B 2 483 ? 141.357 159.581 104.515 1.00 82.74 483 ALA A O 1
ATOM 7302 N N . ALA B 2 484 ? 140.585 160.116 102.470 1.00 83.58 484 ALA A N 1
ATOM 7303 C CA . ALA B 2 484 ? 140.426 161.529 102.782 1.00 83.58 484 ALA A CA 1
ATOM 7304 C C . ALA B 2 484 ? 139.006 161.861 103.218 1.00 83.58 484 ALA A C 1
ATOM 7305 O O . ALA B 2 484 ? 138.813 162.681 104.120 1.00 83.58 484 ALA A O 1
ATOM 7307 N N . ARG B 2 485 ? 138.004 161.241 102.594 1.00 85.69 485 ARG A N 1
ATOM 7308 C CA . ARG B 2 485 ? 136.635 161.400 103.066 1.00 85.69 485 ARG A CA 1
ATOM 7309 C C . ARG B 2 485 ? 136.371 160.629 104.348 1.00 85.69 485 ARG A C 1
ATOM 7310 O O . ARG B 2 485 ? 135.258 160.705 104.880 1.00 85.69 485 ARG A O 1
ATOM 7318 N N . ALA B 2 486 ? 137.360 159.890 104.852 1.00 82.08 486 ALA A N 1
ATOM 7319 C CA . ALA B 2 486 ? 137.275 159.258 106.158 1.00 82.08 486 ALA A CA 1
ATOM 7320 C C . ALA B 2 486 ? 138.140 159.939 107.204 1.00 82.08 486 ALA A C 1
ATOM 7321 O O . ALA B 2 486 ? 137.952 159.684 108.397 1.00 82.08 486 ALA A O 1
ATOM 7323 N N . SER B 2 487 ? 139.078 160.790 106.789 1.00 79.44 487 SER A N 1
ATOM 7324 C CA . SER B 2 487 ? 139.842 161.581 107.745 1.00 79.44 487 SER A CA 1
ATOM 7325 C C . SER B 2 487 ? 139.053 162.800 108.199 1.00 79.44 487 SER A C 1
ATOM 7326 O O . SER B 2 487 ? 139.088 163.160 109.380 1.00 79.44 487 SER A O 1
ATOM 7329 N N . ILE B 2 488 ? 138.350 163.453 107.275 1.00 81.53 488 ILE A N 1
ATOM 7330 C CA . ILE B 2 488 ? 137.400 164.504 107.620 1.00 81.53 488 ILE A CA 1
ATOM 7331 C C . ILE B 2 488 ? 136.044 164.139 107.033 1.00 81.53 488 ILE A C 1
ATOM 7332 O O . ILE B 2 488 ? 135.893 163.089 106.399 1.00 81.53 488 ILE A O 1
ATOM 7337 N N . GLY B 2 489 ? 135.052 164.999 107.238 1.00 86.96 489 GLY A N 1
ATOM 7338 C CA . GLY B 2 489 ? 133.697 164.694 106.826 1.00 86.96 489 GLY A CA 1
ATOM 7339 C C . GLY B 2 489 ? 133.496 164.566 105.330 1.00 86.96 489 GLY A C 1
ATOM 7340 O O . GLY B 2 489 ? 133.220 163.473 104.829 1.00 86.96 489 GLY A O 1
ATOM 7341 N N . GLU B 2 490 ? 133.633 165.674 104.607 1.00 91.61 490 GLU A N 1
ATOM 7342 C CA . GLU B 2 490 ? 133.339 165.690 103.184 1.00 91.61 490 GLU A CA 1
ATOM 7343 C C . GLU B 2 490 ? 134.396 164.912 102.403 1.00 91.61 490 GLU A C 1
ATOM 7344 O O . GLU B 2 490 ? 135.414 164.469 102.940 1.00 91.61 490 GLU A O 1
ATOM 7350 N N . GLY B 2 491 ? 134.135 164.749 101.103 1.00 92.48 491 GLY A N 1
ATOM 7351 C CA . GLY B 2 491 ? 135.042 164.072 100.206 1.00 92.48 491 GLY A CA 1
ATOM 7352 C C . GLY B 2 491 ? 135.396 164.955 99.019 1.00 92.48 491 GLY A C 1
ATOM 7353 O O . GLY B 2 491 ? 134.724 165.951 98.728 1.00 92.48 491 GLY A O 1
ATOM 7354 N N . TYR B 2 492 ? 136.468 164.572 98.330 1.00 91.90 492 TYR A N 1
ATOM 7355 C CA . TYR B 2 492 ? 136.983 165.356 97.216 1.00 91.90 492 TYR A CA 1
ATOM 7356 C C . TYR B 2 492 ? 137.357 164.431 96.070 1.00 91.90 492 TYR A C 1
ATOM 7357 O O . TYR B 2 492 ? 138.088 163.457 96.268 1.00 91.90 492 TYR A O 1
ATOM 7366 N N . GLU B 2 493 ? 136.853 164.739 94.876 1.00 97.35 493 GLU A N 1
ATOM 7367 C CA . GLU B 2 493 ? 137.206 163.984 93.681 1.00 97.35 493 GLU A CA 1
ATOM 7368 C C . GLU B 2 493 ? 138.673 164.217 93.346 1.00 97.35 493 GLU A C 1
ATOM 7369 O O . GLU B 2 493 ? 139.048 165.302 92.890 1.00 97.35 493 GLU A O 1
ATOM 7375 N N . ALA B 2 494 ? 139.507 163.207 93.565 1.00 95.37 494 ALA A N 1
ATOM 7376 C CA . ALA B 2 494 ? 140.949 163.340 93.437 1.00 95.37 494 ALA A CA 1
ATOM 7377 C C . ALA B 2 494 ? 141.441 162.762 92.117 1.00 95.37 494 ALA A C 1
ATOM 7378 O O . ALA B 2 494 ? 140.896 161.782 91.604 1.00 95.37 494 ALA A O 1
ATOM 7380 N N . ASP B 2 495 ? 142.491 163.378 91.577 1.00 96.20 495 ASP A N 1
ATOM 7381 C CA . ASP B 2 495 ? 143.140 162.870 90.374 1.00 96.20 495 ASP A CA 1
ATOM 7382 C C . ASP B 2 495 ? 144.602 163.289 90.395 1.00 96.20 495 ASP A C 1
ATOM 7383 O O . ASP B 2 495 ? 144.910 164.467 90.599 1.00 96.20 495 ASP A O 1
ATOM 7388 N N . PHE B 2 496 ? 145.493 162.323 90.193 1.00 92.40 496 PHE A N 1
ATOM 7389 C CA . PHE B 2 496 ? 146.937 162.542 90.174 1.00 92.40 496 PHE A CA 1
ATOM 7390 C C . PHE B 2 496 ? 147.423 162.173 88.777 1.00 92.40 496 PHE A C 1
ATOM 7391 O O . PHE B 2 496 ? 147.744 161.012 88.511 1.00 92.40 496 PHE A O 1
ATOM 7399 N N . GLY B 2 497 ? 147.482 163.156 87.884 1.00 94.39 497 GLY A N 1
ATOM 7400 C CA . GLY B 2 497 ? 147.757 162.848 86.495 1.00 94.39 497 GLY A CA 1
ATOM 7401 C C . GLY B 2 497 ? 148.763 163.735 85.790 1.00 94.39 497 GLY A C 1
ATOM 7402 O O . GLY B 2 497 ? 149.020 163.539 84.599 1.00 94.39 497 GLY A O 1
ATOM 7403 N N . LEU B 2 498 ? 149.334 164.709 86.501 1.00 93.12 498 LEU A N 1
ATOM 7404 C CA . LEU B 2 498 ? 150.315 165.630 85.924 1.00 93.12 498 LEU A CA 1
ATOM 7405 C C . LEU B 2 498 ? 149.741 166.397 84.737 1.00 93.12 498 LEU A C 1
ATOM 7406 O O . LEU B 2 498 ? 150.460 166.711 83.787 1.00 93.12 498 LEU A O 1
ATOM 7411 N N . TRP B 2 499 ? 148.442 166.686 84.777 1.00 99.81 499 TRP A N 1
ATOM 7412 C CA . TRP B 2 499 ? 147.789 167.354 83.659 1.00 99.81 499 TRP A CA 1
ATOM 7413 C C . TRP B 2 499 ? 148.437 168.706 83.389 1.00 99.81 499 TRP A C 1
ATOM 7414 O O . TRP B 2 499 ? 148.828 169.423 84.313 1.00 99.81 499 TRP A O 1
ATOM 7425 N N . HIS B 2 500 ? 148.557 169.049 82.111 1.00 104.23 500 HIS A N 1
ATOM 7426 C CA . HIS B 2 500 ? 149.158 170.322 81.720 1.00 104.23 500 HIS A CA 1
ATOM 7427 C C . HIS B 2 500 ? 148.107 171.419 81.593 1.00 104.23 500 HIS A C 1
ATOM 7428 O O . HIS B 2 500 ? 148.022 172.119 80.586 1.00 104.23 500 HIS A O 1
ATOM 7435 N N . GLY B 2 501 ? 147.294 171.568 82.634 1.00 105.89 501 GLY A N 1
ATOM 7436 C CA . GLY B 2 501 ? 146.343 172.657 82.714 1.00 105.89 501 GLY A CA 1
ATOM 7437 C C . GLY B 2 501 ? 146.892 173.765 83.583 1.00 105.89 501 GLY A C 1
ATOM 7438 O O . GLY B 2 501 ? 147.071 173.581 84.790 1.00 105.89 501 GLY A O 1
ATOM 7439 N N . PHE B 2 502 ? 147.164 174.920 82.985 1.00 105.33 502 PHE A N 1
ATOM 7440 C CA . PHE B 2 502 ? 147.898 175.980 83.669 1.00 105.33 502 PHE A CA 1
ATOM 7441 C C . PHE B 2 502 ? 147.022 176.584 84.758 1.00 105.33 502 PHE A C 1
ATOM 7442 O O . PHE B 2 502 ? 146.167 177.431 84.496 1.00 105.33 502 PHE A O 1
ATOM 7450 N N . ALA B 2 503 ? 147.244 176.140 85.991 1.00 101.50 503 ALA A N 1
ATOM 7451 C CA . ALA B 2 503 ? 146.607 176.636 87.194 1.00 101.50 503 ALA A CA 1
ATOM 7452 C C . ALA B 2 503 ? 147.679 177.057 88.190 1.00 101.50 503 ALA A C 1
ATOM 7453 O O . ALA B 2 503 ? 148.810 176.565 88.124 1.00 101.50 503 ALA A O 1
ATOM 7455 N N . PRO B 2 504 ? 147.367 177.971 89.113 1.00 99.34 504 PRO A N 1
ATOM 7456 C CA . PRO B 2 504 ? 148.385 178.402 90.085 1.00 99.34 504 PRO A CA 1
ATOM 7457 C C . PRO B 2 504 ? 148.992 177.264 90.887 1.00 99.34 504 PRO A C 1
ATOM 7458 O O . PRO B 2 504 ? 150.035 177.465 91.517 1.00 99.34 504 PRO A O 1
ATOM 7462 N N . GLU B 2 505 ? 148.379 176.079 90.884 1.00 97.33 505 GLU A N 1
ATOM 7463 C CA . GLU B 2 505 ? 149.007 174.914 91.496 1.00 97.33 505 GLU A CA 1
ATOM 7464 C C . GLU B 2 505 ? 150.273 174.496 90.764 1.00 97.33 505 GLU A C 1
ATOM 7465 O O . GLU B 2 505 ? 151.094 173.768 91.332 1.00 97.33 505 GLU A O 1
ATOM 7467 N N . LEU B 2 506 ? 150.446 174.935 89.519 1.00 97.26 506 LEU A N 1
ATOM 7468 C CA . LEU B 2 506 ? 151.622 174.615 88.723 1.00 97.26 506 LEU A CA 1
ATOM 7469 C C . LEU B 2 506 ? 152.545 175.802 88.514 1.00 97.26 506 LEU A C 1
ATOM 7470 O O . LEU B 2 506 ? 153.755 175.610 88.376 1.00 97.26 506 LEU A O 1
ATOM 7475 N N . PHE B 2 507 ? 152.006 177.023 88.496 1.00 98.55 507 PHE A N 1
ATOM 7476 C CA . PHE B 2 507 ? 152.855 178.200 88.353 1.00 98.55 507 PHE A CA 1
ATOM 7477 C C . PHE B 2 507 ? 153.782 178.369 89.548 1.00 98.55 507 PHE A C 1
ATOM 7478 O O . PHE B 2 507 ? 154.892 178.892 89.401 1.00 98.55 507 PHE A O 1
ATOM 7486 N N . MET B 2 508 ? 153.350 177.942 90.733 1.00 95.03 508 MET A N 1
ATOM 7487 C CA . MET B 2 508 ? 154.234 177.874 91.886 1.00 95.03 508 MET A CA 1
ATOM 7488 C C . MET B 2 508 ? 154.995 176.556 91.946 1.00 95.03 508 MET A C 1
ATOM 7489 O O . MET B 2 508 ? 155.510 176.192 93.008 1.00 95.03 508 MET A O 1
ATOM 7494 N N . SER B 2 509 ? 155.063 175.831 90.829 1.00 95.01 509 SER A N 1
ATOM 7495 C CA . SER B 2 509 ? 155.941 174.682 90.689 1.00 95.01 509 SER A CA 1
ATOM 7496 C C . SER B 2 509 ? 156.950 174.839 89.565 1.00 95.01 509 SER A C 1
ATOM 7497 O O . SER B 2 509 ? 157.957 174.124 89.561 1.00 95.01 509 SER A O 1
ATOM 7500 N N . MET B 2 510 ? 156.707 175.739 88.611 1.00 96.72 510 MET A N 1
ATOM 7501 C CA . MET B 2 510 ? 157.763 176.197 87.721 1.00 96.72 510 MET A CA 1
ATOM 7502 C C . MET B 2 510 ? 158.608 177.281 88.370 1.00 96.72 510 MET A C 1
ATOM 7503 O O . MET B 2 510 ? 159.748 177.498 87.949 1.00 96.72 510 MET A O 1
ATOM 7508 N N . ILE B 2 511 ? 158.068 177.960 89.383 1.00 94.54 511 ILE A N 1
ATOM 7509 C CA . ILE B 2 511 ? 158.842 178.936 90.139 1.00 94.54 511 ILE A CA 1
ATOM 7510 C C . ILE B 2 511 ? 159.759 178.233 91.130 1.00 94.54 511 ILE A C 1
ATOM 7511 O O . ILE B 2 511 ? 160.901 178.657 91.343 1.00 94.54 511 ILE A O 1
ATOM 7516 N N . VAL B 2 512 ? 159.283 177.145 91.737 1.00 92.88 512 VAL A N 1
ATOM 7517 C CA . VAL B 2 512 ? 160.110 176.397 92.680 1.00 92.88 512 VAL A CA 1
ATOM 7518 C C . VAL B 2 512 ? 161.358 175.868 91.989 1.00 92.88 512 VAL A C 1
ATOM 7519 O O . VAL B 2 512 ? 162.479 176.073 92.462 1.00 92.88 512 VAL A O 1
ATOM 7523 N N . ILE B 2 513 ? 161.183 175.183 90.857 1.00 91.82 513 ILE A N 1
ATOM 7524 C CA . ILE B 2 513 ? 162.325 174.613 90.147 1.00 91.82 513 ILE A CA 1
ATOM 7525 C C . ILE B 2 513 ? 163.279 175.711 89.694 1.00 91.82 513 ILE A C 1
ATOM 7526 O O . ILE B 2 513 ? 164.503 175.588 89.833 1.00 91.82 513 ILE A O 1
ATOM 7531 N N . THR B 2 514 ? 162.737 176.805 89.158 1.00 92.47 514 THR A N 1
ATOM 7532 C CA . THR B 2 514 ? 163.574 177.886 88.647 1.00 92.47 514 THR A CA 1
ATOM 7533 C C . THR B 2 514 ? 164.404 178.513 89.760 1.00 92.47 514 THR A C 1
ATOM 7534 O O . THR B 2 514 ? 165.636 178.599 89.666 1.00 92.47 514 THR A O 1
ATOM 7538 N N . LEU B 2 515 ? 163.739 178.968 90.824 1.00 92.50 515 LEU A N 1
ATOM 7539 C CA . LEU B 2 515 ? 164.460 179.605 91.919 1.00 92.50 515 LEU A CA 1
ATOM 7540 C C . LEU B 2 515 ? 165.375 178.625 92.638 1.00 92.50 515 LEU A C 1
ATOM 7541 O O . LEU B 2 515 ? 166.417 179.030 93.154 1.00 92.50 515 LEU A O 1
ATOM 7546 N N . GLY B 2 516 ? 165.041 177.334 92.648 1.00 91.74 516 GLY A N 1
ATOM 7547 C CA . GLY B 2 516 ? 165.920 176.369 93.281 1.00 91.74 516 GLY A CA 1
ATOM 7548 C C . GLY B 2 516 ? 167.177 176.113 92.474 1.00 91.74 516 GLY A C 1
ATOM 7549 O O . GLY B 2 516 ? 168.258 175.934 93.038 1.00 91.74 516 GLY A O 1
ATOM 7550 N N . ILE B 2 517 ? 167.055 176.081 91.146 1.00 92.95 517 ILE A N 1
ATOM 7551 C CA . ILE B 2 517 ? 168.244 176.001 90.303 1.00 92.95 517 ILE A CA 1
ATOM 7552 C C . ILE B 2 517 ? 169.100 177.246 90.490 1.00 92.95 517 ILE A C 1
ATOM 7553 O O . ILE B 2 517 ? 170.327 177.162 90.647 1.00 92.95 517 ILE A O 1
ATOM 7558 N N . VAL B 2 518 ? 168.462 178.419 90.494 1.00 94.95 518 VAL A N 1
ATOM 7559 C CA . VAL B 2 518 ? 169.177 179.669 90.744 1.00 94.95 518 VAL A CA 1
ATOM 7560 C C . VAL B 2 518 ? 169.872 179.632 92.098 1.00 94.95 518 VAL A C 1
ATOM 7561 O O . VAL B 2 518 ? 170.971 180.174 92.258 1.00 94.95 518 VAL A O 1
ATOM 7565 N N . LEU B 2 519 ? 169.261 178.975 93.084 1.00 93.70 519 LEU A N 1
ATOM 7566 C CA . LEU B 2 519 ? 169.845 178.900 94.417 1.00 93.70 519 LEU A CA 1
ATOM 7567 C C . LEU B 2 519 ? 171.035 177.949 94.445 1.00 93.70 519 LEU A C 1
ATOM 7568 O O . LEU B 2 519 ? 172.081 178.267 95.022 1.00 93.70 519 LEU A O 1
ATOM 7573 N N . VAL B 2 520 ? 170.893 176.772 93.830 1.00 95.66 520 VAL A N 1
ATOM 7574 C CA . VAL B 2 520 ? 171.956 175.777 93.897 1.00 95.66 520 VAL A CA 1
ATOM 7575 C C . VAL B 2 520 ? 173.152 176.193 93.051 1.00 95.66 520 VAL A C 1
ATOM 7576 O O . VAL B 2 520 ? 174.280 175.770 93.331 1.00 95.66 520 VAL A O 1
ATOM 7580 N N . VAL B 2 521 ? 172.952 177.039 92.033 1.00 96.20 521 VAL A N 1
ATOM 7581 C CA . VAL B 2 521 ? 174.094 177.585 91.305 1.00 96.20 521 VAL A CA 1
ATOM 7582 C C . VAL B 2 521 ? 174.691 178.807 91.991 1.00 96.20 521 VAL A C 1
ATOM 7583 O O . VAL B 2 521 ? 175.661 179.380 91.478 1.00 96.20 521 VAL A O 1
ATOM 7587 N N . VAL B 2 522 ? 174.139 179.228 93.129 1.00 101.63 522 VAL A N 1
ATOM 7588 C CA . VAL B 2 522 ? 174.674 180.348 93.899 1.00 101.63 522 VAL A CA 1
ATOM 7589 C C . VAL B 2 522 ? 174.821 179.912 95.354 1.00 101.63 522 VAL A C 1
ATOM 7590 O O . VAL B 2 522 ? 174.860 180.740 96.271 1.00 101.63 522 VAL A O 1
ATOM 7594 N N . ARG B 2 523 ? 174.947 178.598 95.561 1.00 109.02 523 ARG A N 1
ATOM 7595 C CA . ARG B 2 523 ? 174.833 178.020 96.898 1.00 109.02 523 ARG A CA 1
ATOM 7596 C C . ARG B 2 523 ? 175.844 178.607 97.877 1.00 109.02 523 ARG A C 1
ATOM 7597 O O . ARG B 2 523 ? 175.507 178.870 99.037 1.00 109.02 523 ARG A O 1
ATOM 7605 N N . HIS B 2 524 ? 177.091 178.814 97.435 1.00 114.43 524 HIS A N 1
ATOM 7606 C CA . HIS B 2 524 ? 178.147 179.163 98.387 1.00 114.43 524 HIS A CA 1
ATOM 7607 C C . HIS B 2 524 ? 177.927 180.526 99.034 1.00 114.43 524 HIS A C 1
ATOM 7608 O O . HIS B 2 524 ? 177.974 180.608 100.276 1.00 114.43 524 HIS A O 1
ATOM 7615 N N . PRO B 2 525 ? 177.715 181.622 98.292 1.00 113.62 525 PRO A N 1
ATOM 7616 C CA . PRO B 2 525 ? 177.441 182.895 98.979 1.00 113.62 525 PRO A CA 1
ATOM 7617 C C . PRO B 2 525 ? 176.181 182.852 99.823 1.00 113.62 525 PRO A C 1
ATOM 7618 O O . PRO B 2 525 ? 176.149 183.451 100.903 1.00 113.62 525 PRO A O 1
ATOM 7622 N N . VAL B 2 526 ? 175.150 182.130 99.381 1.00 114.54 526 VAL A N 1
ATOM 7623 C CA . VAL B 2 526 ? 173.921 182.046 100.164 1.00 114.54 526 VAL A CA 1
ATOM 7624 C C . VAL B 2 526 ? 174.186 181.387 101.512 1.00 114.54 526 VAL A C 1
ATOM 7625 O O . VAL B 2 526 ? 173.780 181.907 102.561 1.00 114.54 526 VAL A O 1
ATOM 7629 N N . ASP B 2 527 ? 174.884 180.246 101.515 1.00 117.38 527 ASP A N 1
ATOM 7630 C CA . ASP B 2 527 ? 175.107 179.538 102.771 1.00 117.38 527 ASP A CA 1
ATOM 7631 C C . ASP B 2 527 ? 176.076 180.298 103.668 1.00 117.38 527 ASP A C 1
ATOM 7632 O O . ASP B 2 527 ? 175.895 180.334 104.891 1.00 117.38 527 ASP A O 1
ATOM 7637 N N . ARG B 2 528 ? 177.110 180.916 103.089 1.00 118.22 528 ARG A N 1
ATOM 7638 C CA . ARG B 2 528 ? 177.981 181.759 103.900 1.00 118.22 528 ARG A CA 1
ATOM 7639 C C . ARG B 2 528 ? 177.313 183.067 104.305 1.00 118.22 528 ARG A C 1
ATOM 7640 O O . ARG B 2 528 ? 177.887 183.815 105.104 1.00 118.22 528 ARG A O 1
ATOM 7648 N N . PHE B 2 529 ? 176.126 183.358 103.775 1.00 120.36 529 PHE A N 1
ATOM 7649 C CA . PHE B 2 529 ? 175.392 184.570 104.120 1.00 120.36 529 PHE A CA 1
ATOM 7650 C C . PHE B 2 529 ? 174.399 184.337 105.257 1.00 120.36 529 PHE A C 1
ATOM 7651 O O . PHE B 2 529 ? 174.426 185.051 106.264 1.00 120.36 529 PHE A O 1
ATOM 7659 N N . LEU B 2 530 ? 173.518 183.348 105.115 1.00 118.24 530 LEU A N 1
ATOM 7660 C CA . LEU B 2 530 ? 172.451 183.183 106.097 1.00 118.24 530 LEU A CA 1
ATOM 7661 C C . LEU B 2 530 ? 172.858 182.323 107.287 1.00 118.24 530 LEU A C 1
ATOM 7662 O O . LEU B 2 530 ? 172.011 182.026 108.135 1.00 118.24 530 LEU A O 1
ATOM 7667 N N . ASP B 2 531 ? 174.127 181.922 107.378 1.00 120.20 531 ASP A N 1
ATOM 7668 C CA . ASP B 2 531 ? 174.572 181.115 108.510 1.00 120.20 531 ASP A CA 1
ATOM 7669 C C . ASP B 2 531 ? 174.949 181.988 109.701 1.00 120.20 531 ASP A C 1
ATOM 7670 O O . ASP B 2 531 ? 174.606 181.673 110.845 1.00 120.20 531 ASP A O 1
ATOM 7675 N N . ARG B 2 532 ? 175.655 183.092 109.447 1.00 122.33 532 ARG A N 1
ATOM 7676 C CA . ARG B 2 532 ? 176.133 183.935 110.539 1.00 122.33 532 ARG A CA 1
ATOM 7677 C C . ARG B 2 532 ? 174.988 184.685 111.209 1.00 122.33 532 ARG A C 1
ATOM 7678 O O . ARG B 2 532 ? 175.010 184.901 112.427 1.00 122.33 532 ARG A O 1
ATOM 7686 N N . GLU B 2 533 ? 173.979 185.087 110.437 1.00 120.69 533 GLU A N 1
ATOM 7687 C CA . GLU B 2 533 ? 172.838 185.823 110.961 1.00 120.69 533 GLU A CA 1
ATOM 7688 C C . GLU B 2 533 ? 171.681 184.910 111.352 1.00 120.69 533 GLU A C 1
ATOM 7689 O O . GLU B 2 533 ? 170.521 185.332 111.291 1.00 120.69 533 GLU A O 1
ATOM 7691 N N . LEU B 2 534 ? 171.963 183.651 111.678 1.00 116.45 534 LEU A N 1
ATOM 7692 C CA . LEU B 2 534 ? 170.800 182.779 111.977 1.00 116.45 534 LEU A CA 1
ATOM 7693 C C . LEU B 2 534 ? 170.568 182.733 113.485 1.00 116.45 534 LEU A C 1
ATOM 7694 O O . LEU B 2 534 ? 169.399 182.949 113.860 1.00 116.45 534 LEU A O 1
ATOM 7699 N N . ALA B 2 535 ? 171.616 182.475 114.285 1.00 30.00 535 ALA A N 1
ATOM 7700 C CA . ALA B 2 535 ? 171.503 182.312 115.760 1.00 30.00 535 ALA A CA 1
ATOM 7701 C C . ALA B 2 535 ? 170.870 180.944 116.071 1.00 30.00 535 ALA A C 1
ATOM 7702 O O . ALA B 2 535 ? 170.195 180.388 115.190 1.00 30.00 535 ALA A O 1
ATOM 7704 N N . PRO B 2 536 ? 171.138 180.298 117.226 1.00 105.84 536 PRO A N 1
ATOM 7705 C CA . PRO B 2 536 ? 170.830 178.877 117.376 1.00 105.84 536 PRO A CA 1
ATOM 7706 C C . PRO B 2 536 ? 169.358 178.509 117.604 1.00 105.84 536 PRO A C 1
ATOM 7707 O O . PRO B 2 536 ? 169.063 178.052 118.694 1.00 105.84 536 PRO A O 1
ATOM 7711 N N . ILE B 2 537 ? 168.472 178.726 116.620 1.00 105.91 537 ILE A N 1
ATOM 7712 C CA . ILE B 2 537 ? 167.110 178.231 116.799 1.00 105.91 537 ILE A CA 1
ATOM 7713 C C . ILE B 2 537 ? 167.111 176.713 116.922 1.00 105.91 537 ILE A C 1
ATOM 7714 O O . ILE B 2 537 ? 166.432 176.144 117.784 1.00 105.91 537 ILE A O 1
ATOM 7719 N N . THR B 2 538 ? 167.874 176.038 116.070 1.00 101.81 538 THR A N 1
ATOM 7720 C CA . THR B 2 538 ? 168.021 174.592 116.141 1.00 101.81 538 THR A CA 1
ATOM 7721 C C . THR B 2 538 ? 169.034 174.242 117.227 1.00 101.81 538 THR A C 1
ATOM 7722 O O . THR B 2 538 ? 169.441 175.084 118.031 1.00 101.81 538 THR A O 1
ATOM 7726 N N . GLY B 2 539 ? 169.454 172.991 117.252 1.00 94.97 539 GLY A N 1
ATOM 7727 C CA . GLY B 2 539 ? 170.346 172.544 118.303 1.00 94.97 539 GLY A CA 1
ATOM 7728 C C . GLY B 2 539 ? 169.590 171.933 119.464 1.00 94.97 539 GLY A C 1
ATOM 7729 O O . GLY B 2 539 ? 168.481 172.338 119.813 1.00 94.97 539 GLY A O 1
ATOM 7730 N N . VAL B 2 540 ? 170.213 170.921 120.075 1.00 87.35 540 VAL A N 1
ATOM 7731 C CA . VAL B 2 540 ? 169.571 170.175 121.149 1.00 87.35 540 VAL A CA 1
ATOM 7732 C C . VAL B 2 540 ? 169.791 170.811 122.514 1.00 87.35 540 VAL A C 1
ATOM 7733 O O . VAL B 2 540 ? 169.302 170.282 123.521 1.00 87.35 540 VAL A O 1
ATOM 7737 N N . ALA B 2 541 ? 170.484 171.947 122.580 1.00 87.08 541 ALA A N 1
ATOM 7738 C CA . ALA B 2 541 ? 170.788 172.601 123.846 1.00 87.08 541 ALA A CA 1
ATOM 7739 C C . ALA B 2 541 ? 169.599 173.344 124.444 1.00 87.08 541 ALA A C 1
ATOM 7740 O O . ALA B 2 541 ? 169.782 174.091 125.410 1.00 87.08 541 ALA A O 1
ATOM 7742 N N . THR B 2 542 ? 168.396 173.165 123.903 1.00 85.11 542 THR A N 1
ATOM 7743 C CA . THR B 2 542 ? 167.197 173.737 124.502 1.00 85.11 542 THR A CA 1
ATOM 7744 C C . THR B 2 542 ? 166.396 172.724 125.303 1.00 85.11 542 THR A C 1
ATOM 7745 O O . THR B 2 542 ? 165.696 173.109 126.244 1.00 85.11 542 THR A O 1
ATOM 7749 N N . VAL B 2 543 ? 166.480 171.441 124.951 1.00 83.71 543 VAL A N 1
ATOM 7750 C CA . VAL B 2 543 ? 165.869 170.405 125.773 1.00 83.71 543 VAL A CA 1
ATOM 7751 C C . VAL B 2 543 ? 166.769 170.068 126.952 1.00 83.71 543 VAL A C 1
ATOM 7752 O O . VAL B 2 543 ? 166.294 169.879 128.078 1.00 83.71 543 VAL A O 1
ATOM 7756 N N . ASP B 2 544 ? 168.080 169.991 126.714 1.00 87.77 544 ASP A N 1
ATOM 7757 C CA . ASP B 2 544 ? 169.015 169.766 127.808 1.00 87.77 544 ASP A CA 1
ATOM 7758 C C . ASP B 2 544 ? 168.989 170.916 128.802 1.00 87.77 544 ASP A C 1
ATOM 7759 O O . ASP B 2 544 ? 169.160 170.697 130.005 1.00 87.77 544 ASP A O 1
ATOM 7764 N N . ALA B 2 545 ? 168.765 172.143 128.327 1.00 85.80 545 ALA A N 1
ATOM 7765 C CA . ALA B 2 545 ? 168.617 173.268 129.243 1.00 85.80 545 ALA A CA 1
ATOM 7766 C C . ALA B 2 545 ? 167.390 173.096 130.127 1.00 85.80 545 ALA A C 1
ATOM 7767 O O . ALA B 2 545 ? 167.432 173.393 131.326 1.00 85.80 545 ALA A O 1
ATOM 7769 N N . LEU B 2 546 ? 166.292 172.597 129.557 1.00 83.77 546 LEU A N 1
ATOM 7770 C CA . LEU B 2 546 ? 165.090 172.371 130.351 1.00 83.77 546 LEU A CA 1
ATOM 7771 C C . LEU B 2 546 ? 165.304 171.256 131.367 1.00 83.77 546 LEU A C 1
ATOM 7772 O O . LEU B 2 546 ? 164.857 171.361 132.515 1.00 83.77 546 LEU A O 1
ATOM 7777 N N . ARG B 2 547 ? 165.988 170.183 130.967 1.00 82.84 547 ARG A N 1
ATOM 7778 C CA . ARG B 2 547 ? 166.282 169.110 131.912 1.00 82.84 547 ARG A CA 1
ATOM 7779 C C . ARG B 2 547 ? 167.194 169.598 133.030 1.00 82.84 547 ARG A C 1
ATOM 7780 O O . ARG B 2 547 ? 167.013 169.228 134.196 1.00 82.84 547 ARG A O 1
ATOM 7788 N N . ARG B 2 548 ? 168.176 170.435 132.695 1.00 88.22 548 ARG A N 1
ATOM 7789 C CA . ARG B 2 548 ? 169.063 170.986 133.712 1.00 88.22 548 ARG A CA 1
ATOM 7790 C C . ARG B 2 548 ? 168.305 171.899 134.665 1.00 88.22 548 ARG A C 1
ATOM 7791 O O . ARG B 2 548 ? 168.550 171.880 135.876 1.00 88.22 548 ARG A O 1
ATOM 7799 N N . TRP B 2 549 ? 167.375 172.699 134.141 1.00 86.34 549 TRP A N 1
ATOM 7800 C CA . TRP B 2 549 ? 166.554 173.538 135.007 1.00 86.34 549 TRP A CA 1
ATOM 7801 C C . TRP B 2 549 ? 165.688 172.691 135.928 1.00 86.34 549 TRP A C 1
ATOM 7802 O O . TRP B 2 549 ? 165.526 173.014 137.110 1.00 86.34 549 TRP A O 1
ATOM 7813 N N . ALA B 2 550 ? 165.122 171.602 135.404 1.00 83.95 550 ALA A N 1
ATOM 7814 C CA . ALA B 2 550 ? 164.318 170.716 136.239 1.00 83.95 550 ALA A CA 1
ATOM 7815 C C . ALA B 2 550 ? 165.159 170.086 137.340 1.00 83.95 550 ALA A C 1
ATOM 7816 O O . ALA B 2 550 ? 164.723 170.003 138.493 1.00 83.95 550 ALA A O 1
ATOM 7818 N N . ILE B 2 551 ? 166.377 169.658 137.007 1.00 82.88 551 ILE A N 1
ATOM 7819 C CA . ILE B 2 551 ? 167.241 169.039 138.007 1.00 82.88 551 ILE A CA 1
ATOM 7820 C C . ILE B 2 551 ? 167.661 170.058 139.059 1.00 82.88 551 ILE A C 1
ATOM 7821 O O . ILE B 2 551 ? 167.704 169.750 140.255 1.00 82.88 551 ILE A O 1
ATOM 7826 N N . ALA B 2 552 ? 167.959 171.288 138.639 1.00 81.99 552 ALA A N 1
ATOM 7827 C CA . ALA B 2 552 ? 168.341 172.322 139.596 1.00 81.99 552 ALA A CA 1
ATOM 7828 C C . ALA B 2 552 ? 167.184 172.674 140.521 1.00 81.99 552 ALA A C 1
ATOM 7829 O O . ALA B 2 552 ? 167.374 172.820 141.735 1.00 81.99 552 ALA A O 1
ATOM 7831 N N . GLY B 2 553 ? 165.977 172.819 139.970 1.00 82.65 553 GLY A N 1
ATOM 7832 C CA . GLY B 2 553 ? 164.822 173.087 140.810 1.00 82.65 553 GLY A CA 1
ATOM 7833 C C . GLY B 2 553 ? 164.529 171.951 141.770 1.00 82.65 553 GLY A C 1
ATOM 7834 O O . GLY B 2 553 ? 164.166 172.179 142.927 1.00 82.65 553 GLY A O 1
ATOM 7835 N N . GLY B 2 554 ? 164.699 170.712 141.311 1.00 80.73 554 GLY A N 1
ATOM 7836 C CA . GLY B 2 554 ? 164.509 169.581 142.200 1.00 80.73 554 GLY A CA 1
ATOM 7837 C C . GLY B 2 554 ? 165.540 169.534 143.309 1.00 80.73 554 GLY A C 1
ATOM 7838 O O . GLY B 2 554 ? 165.227 169.169 144.444 1.00 80.73 554 GLY A O 1
ATOM 7839 N N . ALA B 2 555 ? 166.785 169.896 142.997 1.00 81.06 555 ALA A N 1
ATOM 7840 C CA . ALA B 2 555 ? 167.811 169.956 144.030 1.00 81.06 555 ALA A CA 1
ATOM 7841 C C . ALA B 2 555 ? 167.535 171.077 145.022 1.00 81.06 555 ALA A C 1
ATOM 7842 O O . ALA B 2 555 ? 167.829 170.933 146.214 1.00 81.06 555 ALA A O 1
ATOM 7844 N N . ARG B 2 556 ? 166.974 172.193 144.555 1.00 83.86 556 ARG A N 1
ATOM 7845 C CA . ARG B 2 556 ? 166.644 173.281 145.469 1.00 83.86 556 ARG A CA 1
ATOM 7846 C C . ARG B 2 556 ? 165.425 172.951 146.317 1.00 83.86 556 ARG A C 1
ATOM 7847 O O . ARG B 2 556 ? 165.287 173.472 147.429 1.00 83.86 556 ARG A O 1
ATOM 7855 N N . VAL B 2 557 ? 164.531 172.100 145.815 1.00 80.58 557 VAL A N 1
ATOM 7856 C CA . VAL B 2 557 ? 163.376 171.697 146.610 1.00 80.58 557 VAL A CA 1
ATOM 7857 C C . VAL B 2 557 ? 163.771 170.637 147.630 1.00 80.58 557 VAL A C 1
ATOM 7858 O O . VAL B 2 557 ? 163.360 170.696 148.794 1.00 80.58 557 VAL A O 1
ATOM 7862 N N . GLY B 2 558 ? 164.579 169.660 147.219 1.00 81.64 558 GLY A N 1
ATOM 7863 C CA . GLY B 2 558 ? 165.073 168.662 148.148 1.00 81.64 558 GLY A CA 1
ATOM 7864 C C . GLY B 2 558 ? 166.020 169.211 149.191 1.00 81.64 558 GLY A C 1
ATOM 7865 O O . GLY B 2 558 ? 166.206 168.579 150.235 1.00 81.64 558 GLY A O 1
ATOM 7866 N N . ASP B 2 559 ? 166.622 170.374 148.935 1.00 82.60 559 ASP A N 1
ATOM 7867 C CA . ASP B 2 559 ? 167.536 170.976 149.897 1.00 82.60 559 ASP A CA 1
ATOM 7868 C C . ASP B 2 559 ? 166.819 171.575 151.097 1.00 82.60 559 ASP A C 1
ATOM 7869 O O . ASP B 2 559 ? 167.487 172.004 152.042 1.00 82.60 559 ASP A O 1
ATOM 7874 N N . VAL B 2 560 ? 165.487 171.620 151.082 1.00 80.39 560 VAL A N 1
ATOM 7875 C CA . VAL B 2 560 ? 164.752 172.117 152.239 1.00 80.39 560 VAL A CA 1
ATOM 7876 C C . VAL B 2 560 ? 164.842 171.124 153.390 1.00 80.39 560 VAL A C 1
ATOM 7877 O O . VAL B 2 560 ? 165.038 171.508 154.548 1.00 80.39 560 VAL A O 1
ATOM 7881 N N . THR B 2 561 ? 164.716 169.836 153.089 1.00 81.32 561 THR A N 1
ATOM 7882 C CA . THR B 2 561 ? 164.775 168.771 154.083 1.00 81.32 561 THR A CA 1
ATOM 7883 C C . THR B 2 561 ? 166.046 167.942 153.928 1.00 81.32 561 THR A C 1
ATOM 7884 O O . THR B 2 561 ? 166.028 166.717 154.060 1.00 81.32 561 THR A O 1
ATOM 7888 N N . ARG B 2 562 ? 167.164 168.606 153.639 1.00 80.54 562 ARG A N 1
ATOM 7889 C CA . ARG B 2 562 ? 168.414 167.890 153.408 1.00 80.54 562 ARG A CA 1
ATOM 7890 C C . ARG B 2 562 ? 168.982 167.333 154.708 1.00 80.54 562 ARG A C 1
ATOM 7891 O O . ARG B 2 562 ? 169.345 166.154 154.782 1.00 80.54 562 ARG A O 1
ATOM 7899 N N . THR B 2 563 ? 169.072 168.166 155.744 1.00 82.80 563 THR A N 1
ATOM 7900 C CA . THR B 2 563 ? 169.644 167.721 157.009 1.00 82.80 563 THR A CA 1
ATOM 7901 C C . THR B 2 563 ? 168.772 166.648 157.644 1.00 82.80 563 THR A C 1
ATOM 7902 O O . THR B 2 563 ? 167.563 166.830 157.808 1.00 82.80 563 THR A O 1
ATOM 7906 N N . ASP B 2 564 ? 169.389 165.525 157.997 1.00 81.42 564 ASP A N 1
ATOM 7907 C CA . ASP B 2 564 ? 168.676 164.434 158.656 1.00 81.42 564 ASP A CA 1
ATOM 7908 C C . ASP B 2 564 ? 168.900 164.504 160.165 1.00 81.42 564 ASP A C 1
ATOM 7909 O O . ASP B 2 564 ? 169.552 163.657 160.775 1.00 81.42 564 ASP A O 1
ATOM 7914 N N . ARG B 2 565 ? 168.338 165.548 160.766 1.00 78.47 565 ARG A N 1
ATOM 7915 C CA . ARG B 2 565 ? 168.345 165.699 162.213 1.00 78.47 565 ARG A CA 1
ATOM 7916 C C . ARG B 2 565 ? 166.927 165.956 162.699 1.00 78.47 565 ARG A C 1
ATOM 7917 O O . ARG B 2 565 ? 166.128 166.593 162.007 1.00 78.47 565 ARG A O 1
ATOM 7925 N N . ILE B 2 566 ? 166.624 165.439 163.890 1.00 73.90 566 ILE A N 1
ATOM 7926 C CA . ILE B 2 566 ? 165.254 165.444 164.397 1.00 73.90 566 ILE A CA 1
ATOM 7927 C C . ILE B 2 566 ? 164.734 166.866 164.553 1.00 73.90 566 ILE A C 1
ATOM 7928 O O . ILE B 2 566 ? 163.552 167.139 164.317 1.00 73.90 566 ILE A O 1
ATOM 7933 N N . SER B 2 567 ? 165.606 167.795 164.949 1.00 75.70 567 SER A N 1
ATOM 7934 C CA . SER B 2 567 ? 165.164 169.146 165.275 1.00 75.70 567 SER A CA 1
ATOM 7935 C C . SER B 2 567 ? 164.508 169.858 164.101 1.00 75.70 567 SER A C 1
ATOM 7936 O O . SER B 2 567 ? 163.764 170.819 164.317 1.00 75.70 567 SER A O 1
ATOM 7939 N N . ARG B 2 568 ? 164.760 169.421 162.868 1.00 76.28 568 ARG A N 1
ATOM 7940 C CA . ARG B 2 568 ? 164.199 170.079 161.695 1.00 76.28 568 ARG A CA 1
ATOM 7941 C C . ARG B 2 568 ? 162.930 169.404 161.194 1.00 76.28 568 ARG A C 1
ATOM 7942 O O . ARG B 2 568 ? 161.920 170.075 160.967 1.00 76.28 568 ARG A O 1
ATOM 7950 N N . HIS B 2 569 ? 162.960 168.085 161.007 1.00 74.23 569 HIS A N 1
ATOM 7951 C CA . HIS B 2 569 ? 161.782 167.376 160.526 1.00 74.23 569 HIS A CA 1
ATOM 7952 C C . HIS B 2 569 ? 160.641 167.376 161.531 1.00 74.23 569 HIS A C 1
ATOM 7953 O O . HIS B 2 569 ? 159.517 167.023 161.163 1.00 74.23 569 HIS A O 1
ATOM 7960 N N . VAL B 2 570 ? 160.898 167.754 162.783 1.00 70.92 570 VAL A N 1
ATOM 7961 C CA . VAL B 2 570 ? 159.811 167.950 163.733 1.00 70.92 570 VAL A CA 1
ATOM 7962 C C . VAL B 2 570 ? 159.207 169.340 163.569 1.00 70.92 570 VAL A C 1
ATOM 7963 O O . VAL B 2 570 ? 158.003 169.525 163.781 1.00 70.92 570 VAL A O 1
ATOM 7967 N N . TRP B 2 571 ? 160.016 170.326 163.172 1.00 71.89 571 TRP A N 1
ATOM 7968 C CA . TRP B 2 571 ? 159.483 171.655 162.887 1.00 71.89 571 TRP A CA 1
ATOM 7969 C C . TRP B 2 571 ? 158.385 171.590 161.836 1.00 71.89 571 TRP A C 1
ATOM 7970 O O . TRP B 2 571 ? 157.381 172.306 161.930 1.00 71.89 571 TRP A O 1
ATOM 7981 N N . ALA B 2 572 ? 158.556 170.732 160.829 1.00 70.38 572 ALA A N 1
ATOM 7982 C CA . ALA B 2 572 ? 157.515 170.559 159.825 1.00 70.38 572 ALA A CA 1
ATOM 7983 C C . ALA B 2 572 ? 156.248 169.974 160.430 1.00 70.38 572 ALA A C 1
ATOM 7984 O O . ALA B 2 572 ? 155.146 170.266 159.958 1.00 70.38 572 ALA A O 1
ATOM 7986 N N . VAL B 2 573 ? 156.379 169.149 161.470 1.00 68.02 573 VAL A N 1
ATOM 7987 C CA . VAL B 2 573 ? 155.202 168.613 162.143 1.00 68.02 573 VAL A CA 1
ATOM 7988 C C . VAL B 2 573 ? 154.539 169.684 162.996 1.00 68.02 573 VAL A C 1
ATOM 7989 O O . VAL B 2 573 ? 153.312 169.831 162.990 1.00 68.02 573 VAL A O 1
ATOM 7993 N N . LEU B 2 574 ? 155.338 170.457 163.732 1.00 69.51 574 LEU A N 1
ATOM 7994 C CA . LEU B 2 574 ? 154.776 171.444 164.645 1.00 69.51 574 LEU A CA 1
ATOM 7995 C C . LEU B 2 574 ? 154.147 172.613 163.901 1.00 69.51 574 LEU A C 1
ATOM 7996 O O . LEU B 2 574 ? 153.192 173.214 164.400 1.00 69.51 574 LEU A O 1
ATOM 8001 N N . LEU B 2 575 ? 154.643 172.943 162.708 1.00 69.94 575 LEU A N 1
ATOM 8002 C CA . LEU B 2 575 ? 154.012 174.012 161.939 1.00 69.94 575 LEU A CA 1
ATOM 8003 C C . LEU B 2 575 ? 152.618 173.606 161.472 1.00 69.94 575 LEU A C 1
ATOM 8004 O O . LEU B 2 575 ? 151.670 174.397 161.559 1.00 69.94 575 LEU A O 1
ATOM 8009 N N . VAL B 2 576 ? 152.467 172.370 160.994 1.00 69.51 576 VAL A N 1
ATOM 8010 C CA . VAL B 2 576 ? 151.140 171.896 160.619 1.00 69.51 576 VAL A CA 1
ATOM 8011 C C . VAL B 2 576 ? 150.261 171.729 161.850 1.00 69.51 576 VAL A C 1
ATOM 8012 O O . VAL B 2 576 ? 149.041 171.910 161.777 1.00 69.51 576 VAL A O 1
ATOM 8016 N N . LEU B 2 577 ? 150.853 171.395 162.999 1.00 69.00 577 LEU A N 1
ATOM 8017 C CA . LEU B 2 577 ? 150.074 171.347 164.232 1.00 69.00 577 LEU A CA 1
ATOM 8018 C C . LEU B 2 577 ? 149.549 172.728 164.602 1.00 69.00 577 LEU A C 1
ATOM 8019 O O . LEU B 2 577 ? 148.400 172.864 165.032 1.00 69.00 577 LEU A O 1
ATOM 8024 N N . VAL B 2 578 ? 150.368 173.764 164.424 1.00 70.17 578 VAL A N 1
ATOM 8025 C CA . VAL B 2 578 ? 149.919 175.123 164.710 1.00 70.17 578 VAL A CA 1
ATOM 8026 C C . VAL B 2 578 ? 148.842 175.548 163.719 1.00 70.17 578 VAL A C 1
ATOM 8027 O O . VAL B 2 578 ? 147.882 176.236 164.084 1.00 70.17 578 VAL A O 1
ATOM 8031 N N . ALA B 2 579 ? 148.974 175.139 162.456 1.00 70.20 579 ALA A N 1
ATOM 8032 C CA . ALA B 2 579 ? 147.939 175.449 161.471 1.00 70.20 579 ALA A CA 1
ATOM 8033 C C . ALA B 2 579 ? 146.618 174.779 161.834 1.00 70.20 579 ALA A C 1
ATOM 8034 O O . ALA B 2 579 ? 145.552 175.409 161.796 1.00 70.20 579 ALA A O 1
ATOM 8036 N N . LEU B 2 580 ? 146.670 173.496 162.195 1.00 70.10 580 LEU A N 1
ATOM 8037 C CA . LEU B 2 580 ? 145.462 172.791 162.604 1.00 70.10 580 LEU A CA 1
ATOM 8038 C C . LEU B 2 580 ? 144.881 173.376 163.883 1.00 70.10 580 LEU A C 1
ATOM 8039 O O . LEU B 2 580 ? 143.660 173.387 164.059 1.00 70.10 580 LEU A O 1
ATOM 8044 N N . ALA B 2 581 ? 145.731 173.888 164.773 1.00 70.17 581 ALA A N 1
ATOM 8045 C CA . ALA B 2 581 ? 145.234 174.542 165.977 1.00 70.17 581 ALA A CA 1
ATOM 8046 C C . ALA B 2 581 ? 144.532 175.850 165.644 1.00 70.17 581 ALA A C 1
ATOM 8047 O O . ALA B 2 581 ? 143.492 176.169 166.229 1.00 70.17 581 ALA A O 1
ATOM 8049 N N . ALA B 2 582 ? 145.094 176.625 164.716 1.00 71.52 582 ALA A N 1
ATOM 8050 C CA . ALA B 2 582 ? 144.438 177.854 164.283 1.00 71.52 582 ALA A CA 1
ATOM 8051 C C . ALA B 2 582 ? 143.101 177.553 163.624 1.00 71.52 582 ALA A C 1
ATOM 8052 O O . ALA B 2 582 ? 142.149 178.331 163.747 1.00 71.52 582 ALA A O 1
ATOM 8054 N N . VAL B 2 583 ? 143.012 176.428 162.914 1.00 72.55 583 VAL A N 1
ATOM 8055 C CA . VAL B 2 583 ? 141.734 176.017 162.338 1.00 72.55 583 VAL A CA 1
ATOM 8056 C C . VAL B 2 583 ? 140.750 175.638 163.439 1.00 72.55 583 VAL A C 1
ATOM 8057 O O . VAL B 2 583 ? 139.594 176.078 163.445 1.00 72.55 583 VAL A O 1
ATOM 8061 N N . GLY B 2 584 ? 141.198 174.823 164.395 1.00 73.83 584 GL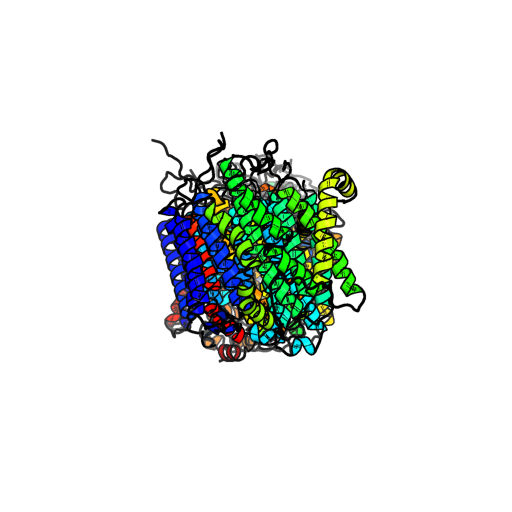Y A N 1
ATOM 8062 C CA . GLY B 2 584 ? 140.301 174.322 165.421 1.00 73.83 584 GLY A CA 1
ATOM 8063 C C . GLY B 2 584 ? 139.838 175.377 166.404 1.00 73.83 584 GLY A C 1
ATOM 8064 O O . GLY B 2 584 ? 138.764 175.243 166.996 1.00 73.83 584 GLY A O 1
ATOM 8065 N N . VAL B 2 585 ? 140.634 176.430 166.601 1.00 73.65 585 VAL A N 1
ATOM 8066 C CA . VAL B 2 585 ? 140.255 177.474 167.552 1.00 73.65 585 VAL A CA 1
ATOM 8067 C C . VAL B 2 585 ? 138.976 178.163 167.098 1.00 73.65 585 VAL A C 1
ATOM 8068 O O . VAL B 2 585 ? 138.054 178.389 167.890 1.00 73.65 585 VAL A O 1
ATOM 8072 N N . VAL B 2 586 ? 138.896 178.500 165.809 1.00 73.45 586 VAL A N 1
ATOM 8073 C CA . VAL B 2 586 ? 137.662 179.056 165.259 1.00 73.45 586 VAL A CA 1
ATOM 8074 C C . VAL B 2 586 ? 136.662 177.982 164.872 1.00 73.45 586 VAL A C 1
ATOM 8075 O O . VAL B 2 586 ? 135.490 178.298 164.636 1.00 73.45 586 VAL A O 1
ATOM 8079 N N . ALA B 2 587 ? 137.087 176.721 164.801 1.00 76.57 587 ALA A N 1
ATOM 8080 C CA . ALA B 2 587 ? 136.206 175.637 164.388 1.00 76.57 587 ALA A CA 1
ATOM 8081 C C . ALA B 2 587 ? 135.373 175.073 165.532 1.00 76.57 587 ALA A C 1
ATOM 8082 O O . ALA B 2 587 ? 134.174 174.831 165.361 1.00 76.57 587 ALA A O 1
ATOM 8084 N N . VAL B 2 588 ? 135.980 174.858 166.694 1.00 78.48 588 VAL A N 1
ATOM 8085 C CA . VAL B 2 588 ? 135.346 174.120 167.779 1.00 78.48 588 VAL A CA 1
ATOM 8086 C C . VAL B 2 588 ? 134.465 175.054 168.594 1.00 78.48 588 VAL A C 1
ATOM 8087 O O . VAL B 2 588 ? 134.902 176.130 169.018 1.00 78.48 588 VAL A O 1
ATOM 8091 N N . ARG B 2 589 ? 133.220 174.638 168.814 1.00 84.36 589 ARG A N 1
ATOM 8092 C CA . ARG B 2 589 ? 132.319 175.274 169.765 1.00 84.36 589 ARG A CA 1
ATOM 8093 C C . ARG B 2 589 ? 131.998 174.257 170.849 1.00 84.36 589 ARG A C 1
ATOM 8094 O O . ARG B 2 589 ? 131.375 173.223 170.553 1.00 84.36 589 ARG A O 1
ATOM 8102 N N . PRO B 2 590 ? 132.391 174.486 172.097 1.00 83.61 590 PRO A N 1
ATOM 8103 C CA . PRO B 2 590 ? 132.233 173.452 173.121 1.00 83.61 590 PRO A CA 1
ATOM 8104 C C . PRO B 2 590 ? 130.827 173.405 173.693 1.00 83.61 590 PRO A C 1
ATOM 8105 O O . PRO B 2 590 ? 130.138 174.420 173.819 1.00 83.61 590 PRO A O 1
ATOM 8109 N N . GLU B 2 591 ? 130.409 172.194 174.042 1.00 85.52 591 GLU A N 1
ATOM 8110 C CA . GLU B 2 591 ? 129.131 171.969 174.693 1.00 85.52 591 GLU A CA 1
ATOM 8111 C C . GLU B 2 591 ? 129.227 172.317 176.175 1.00 85.52 591 GLU A C 1
ATOM 8112 O O . GLU B 2 591 ? 130.325 172.439 176.722 1.00 85.52 591 GLU A O 1
ATOM 8118 N N . PRO B 2 592 ? 128.090 172.507 176.847 1.00 87.15 592 PRO A N 1
ATOM 8119 C CA . PRO B 2 592 ? 128.135 172.781 178.288 1.00 87.15 592 PRO A CA 1
ATOM 8120 C C . PRO B 2 592 ? 128.761 171.627 179.056 1.00 87.15 592 PRO A C 1
ATOM 8121 O O . PRO B 2 592 ? 128.596 170.455 178.711 1.00 87.15 592 PRO A O 1
ATOM 8125 N N . GLU B 2 593 ? 129.486 171.978 180.114 1.00 85.73 593 GLU A N 1
ATOM 8126 C CA . GLU B 2 593 ? 130.223 170.998 180.893 1.00 85.73 593 GLU A CA 1
ATOM 8127 C C . GLU B 2 593 ? 129.271 170.134 181.716 1.00 85.73 593 GLU A C 1
ATOM 8128 O O . GLU B 2 593 ? 128.165 170.546 182.076 1.00 85.73 593 GLU A O 1
ATOM 8134 N N . VAL B 2 594 ? 129.719 168.919 182.015 1.00 84.00 594 VAL A N 1
ATOM 8135 C CA . VAL B 2 594 ? 128.970 167.975 182.835 1.00 84.00 594 VAL A CA 1
ATOM 8136 C C . VAL B 2 594 ? 129.664 167.882 184.185 1.00 84.00 594 VAL A C 1
ATOM 8137 O O . VAL B 2 594 ? 130.824 167.461 184.266 1.00 84.00 594 VAL A O 1
ATOM 8141 N N . GLY B 2 595 ? 128.956 168.267 185.241 1.00 87.02 595 GLY A N 1
ATOM 8142 C CA . GLY B 2 595 ? 129.575 168.294 186.557 1.00 87.02 595 GLY A CA 1
ATOM 8143 C C . GLY B 2 595 ? 130.673 169.338 186.599 1.00 87.02 595 GLY A C 1
ATOM 8144 O O . GLY B 2 595 ? 130.492 170.479 186.162 1.00 87.02 595 GLY A O 1
ATOM 8145 N N . SER B 2 596 ? 131.826 168.950 187.132 1.00 86.55 596 SER A N 1
ATOM 8146 C CA . SER B 2 596 ? 132.998 169.814 187.140 1.00 86.55 596 SER A CA 1
ATOM 8147 C C . SER B 2 596 ? 134.255 168.959 187.214 1.00 86.55 596 SER A C 1
ATOM 8148 O O . SER B 2 596 ? 134.487 168.282 188.223 1.00 86.55 596 SER A O 1
ATOM 8151 N N . PRO B 2 597 ? 135.090 168.957 186.174 1.00 84.22 597 PRO A N 1
ATOM 8152 C CA . PRO B 2 597 ? 136.278 168.097 186.163 1.00 84.22 597 PRO A CA 1
ATOM 8153 C C . PRO B 2 597 ? 137.446 168.610 186.991 1.00 84.22 597 PRO A C 1
ATOM 8154 O O . PRO B 2 597 ? 138.552 168.082 186.849 1.00 84.22 597 PRO A O 1
ATOM 8158 N N . VAL B 2 598 ? 137.245 169.612 187.841 1.00 85.55 598 VAL A N 1
ATOM 8159 C CA . VAL B 2 598 ? 138.308 170.184 188.657 1.00 85.55 598 VAL A CA 1
ATOM 8160 C C . VAL B 2 598 ? 137.919 170.053 190.122 1.00 85.55 598 VAL A C 1
ATOM 8161 O O . VAL B 2 598 ? 136.827 170.472 190.522 1.00 85.55 598 VAL A O 1
ATOM 8165 N N . ARG B 2 599 ? 138.806 169.464 190.915 1.00 86.78 599 ARG A N 1
ATOM 8166 C CA . ARG B 2 599 ? 138.606 169.284 192.343 1.00 86.78 599 ARG A CA 1
ATOM 8167 C C . ARG B 2 599 ? 139.584 170.160 193.120 1.00 86.78 599 ARG A C 1
ATOM 8168 O O . ARG B 2 599 ? 140.448 170.831 192.551 1.00 86.78 599 ARG A O 1
ATOM 8176 N N . ALA B 2 600 ? 139.434 170.149 194.444 1.00 87.81 600 ALA A N 1
ATOM 8177 C CA . ALA B 2 600 ? 140.314 170.944 195.293 1.00 87.81 600 ALA A CA 1
ATOM 8178 C C . ALA B 2 600 ? 141.727 170.377 195.300 1.00 87.81 600 ALA A C 1
ATOM 8179 O O . ALA B 2 600 ? 142.703 171.114 195.119 1.00 87.81 600 ALA A O 1
ATOM 8181 N N . GLU B 2 601 ? 141.858 169.065 195.490 1.00 88.30 601 GLU A N 1
ATOM 8182 C CA . GLU B 2 601 ? 143.172 168.438 195.563 1.00 88.30 601 GLU A CA 1
ATOM 8183 C C . GLU B 2 601 ? 143.712 168.194 194.160 1.00 88.30 601 GLU A C 1
ATOM 8184 O O . GLU B 2 601 ? 144.193 167.104 193.838 1.00 88.30 601 GLU A O 1
ATOM 8190 N N . ASP B 2 602 ? 143.682 169.219 193.347 1.00 83.20 602 ASP A N 1
ATOM 8191 C CA . ASP B 2 602 ? 144.046 169.127 191.942 1.00 83.20 602 ASP A CA 1
ATOM 8192 C C . ASP B 2 602 ? 145.022 170.215 191.533 1.00 83.20 602 ASP A C 1
ATOM 8193 O O . ASP B 2 602 ? 145.924 169.966 190.726 1.00 83.20 602 ASP A O 1
ATOM 8198 N N . TRP B 2 603 ? 144.875 171.417 192.088 1.00 83.84 603 TRP A N 1
ATOM 8199 C CA . TRP B 2 603 ? 145.821 172.481 191.793 1.00 83.84 603 TRP A CA 1
ATOM 8200 C C . TRP B 2 603 ? 147.181 172.204 192.415 1.00 83.84 603 TRP A C 1
ATOM 8201 O O . TRP B 2 603 ? 148.198 172.665 191.895 1.00 83.84 603 TRP A O 1
ATOM 8212 N N . ILE B 2 604 ? 147.230 171.424 193.496 1.00 81.83 604 ILE A N 1
ATOM 8213 C CA . ILE B 2 604 ? 148.519 171.097 194.097 1.00 81.83 604 ILE A CA 1
ATOM 8214 C C . ILE B 2 604 ? 149.322 170.180 193.181 1.00 81.83 604 ILE A C 1
ATOM 8215 O O . ILE B 2 604 ? 150.522 170.394 192.963 1.00 81.83 604 ILE A O 1
ATOM 8220 N N . VAL B 2 605 ? 148.675 169.173 192.590 1.00 77.05 605 VAL A N 1
ATOM 8221 C CA . VAL B 2 605 ? 149.402 168.298 191.679 1.00 77.05 605 VAL A CA 1
ATOM 8222 C C . VAL B 2 605 ? 149.663 169.011 190.361 1.00 77.05 605 VAL A C 1
ATOM 8223 O O . VAL B 2 605 ? 150.690 168.775 189.716 1.00 77.05 605 VAL A O 1
ATOM 8227 N N . VAL B 2 606 ? 148.776 169.923 189.954 1.00 75.52 606 VAL A N 1
ATOM 8228 C CA . VAL B 2 606 ? 149.061 170.734 188.772 1.00 75.52 606 VAL A CA 1
ATOM 8229 C C . VAL B 2 606 ? 150.303 171.588 188.996 1.00 75.52 606 VAL A C 1
ATOM 8230 O O . VAL B 2 606 ? 151.164 171.702 188.115 1.00 75.52 606 VAL A O 1
ATOM 8234 N N . VAL B 2 607 ? 150.428 172.185 190.184 1.00 74.18 607 VAL A N 1
ATOM 8235 C CA . VAL B 2 607 ? 151.587 173.017 190.487 1.00 74.18 607 VAL A CA 1
ATOM 8236 C C . VAL B 2 607 ? 152.850 172.172 190.545 1.00 74.18 607 VAL A C 1
ATOM 8237 O O . VAL B 2 607 ? 153.902 172.572 190.033 1.00 74.18 607 VAL A O 1
ATOM 8241 N N . LEU B 2 608 ? 152.772 170.993 191.163 1.00 74.45 608 LEU A N 1
ATOM 8242 C CA . LEU B 2 608 ? 153.943 170.125 191.218 1.00 74.45 608 LEU A CA 1
ATOM 8243 C C . LEU B 2 608 ? 154.368 169.675 189.826 1.00 74.45 608 LEU A C 1
ATOM 8244 O O . LEU B 2 608 ? 155.565 169.613 189.525 1.00 74.45 608 LEU A O 1
ATOM 8249 N N . LEU B 2 609 ? 153.403 169.388 188.950 1.00 72.66 609 LEU A N 1
ATOM 8250 C CA . LEU B 2 609 ? 153.742 168.975 187.593 1.00 72.66 609 LEU A CA 1
ATOM 8251 C C . LEU B 2 609 ? 154.347 170.125 186.801 1.00 72.66 609 LEU A C 1
ATOM 8252 O O . LEU B 2 609 ? 155.310 169.929 186.052 1.00 72.66 609 LEU A O 1
ATOM 8257 N N . VAL B 2 610 ? 153.797 171.332 186.954 1.00 72.09 610 VAL A N 1
ATOM 8258 C CA . VAL B 2 610 ? 154.356 172.495 186.271 1.00 72.09 610 VAL A CA 1
ATOM 8259 C C . VAL B 2 610 ? 155.779 172.752 186.742 1.00 72.09 610 VAL A C 1
ATOM 8260 O O . VAL B 2 610 ? 156.677 173.030 185.938 1.00 72.09 610 VAL A O 1
ATOM 8264 N N . VAL B 2 611 ? 156.010 172.651 188.052 1.00 73.58 611 VAL A N 1
ATOM 8265 C CA . VAL B 2 611 ? 157.338 172.900 188.597 1.00 73.58 611 VAL A CA 1
ATOM 8266 C C . VAL B 2 611 ? 158.324 171.846 188.109 1.00 73.58 611 VAL A C 1
ATOM 8267 O O . VAL B 2 611 ? 159.454 172.168 187.725 1.00 73.58 611 VAL A O 1
ATOM 8271 N N . GLY B 2 612 ? 157.913 170.576 188.097 1.00 74.04 612 GLY A N 1
ATOM 8272 C CA . GLY B 2 612 ? 158.789 169.534 187.586 1.00 74.04 612 GLY A CA 1
ATOM 8273 C C . GLY B 2 612 ? 159.116 169.713 186.116 1.00 74.04 612 GLY A C 1
ATOM 8274 O O . GLY B 2 612 ? 160.268 169.558 185.703 1.00 74.04 612 GLY A O 1
ATOM 8275 N N . THR B 2 613 ? 158.113 170.064 185.309 1.00 72.92 613 THR A N 1
ATOM 8276 C CA . THR B 2 613 ? 158.347 170.265 183.883 1.00 72.92 613 THR A CA 1
ATOM 8277 C C . THR B 2 613 ? 159.268 171.453 183.634 1.00 72.92 613 THR A C 1
ATOM 8278 O O . THR B 2 613 ? 160.156 171.387 182.776 1.00 72.92 613 THR A O 1
ATOM 8282 N N . ALA B 2 614 ? 159.080 172.545 184.377 1.00 72.63 614 ALA A N 1
ATOM 8283 C CA . ALA B 2 614 ? 159.958 173.697 184.215 1.00 72.63 614 ALA A CA 1
ATOM 8284 C C . ALA B 2 614 ? 161.381 173.366 184.643 1.00 72.63 614 ALA A C 1
ATOM 8285 O O . ALA B 2 614 ? 162.343 173.733 183.957 1.00 72.63 614 ALA A O 1
ATOM 8287 N N . ALA B 2 615 ? 161.535 172.659 185.764 1.00 73.52 615 ALA A N 1
ATOM 8288 C CA . ALA B 2 615 ? 162.867 172.275 186.212 1.00 73.52 615 ALA A CA 1
ATOM 8289 C C . ALA B 2 615 ? 163.527 171.313 185.238 1.00 73.52 615 ALA A C 1
ATOM 8290 O O . ALA B 2 615 ? 164.758 171.266 185.154 1.00 73.52 615 ALA A O 1
ATOM 8292 N N . MET B 2 616 ? 162.734 170.536 184.498 1.00 75.15 616 MET A N 1
ATOM 8293 C CA . MET B 2 616 ? 163.315 169.651 183.496 1.00 75.15 616 MET A CA 1
ATOM 8294 C C . MET B 2 616 ? 163.729 170.415 182.247 1.00 75.15 616 MET A C 1
ATOM 8295 O O . MET B 2 616 ? 164.790 170.143 181.675 1.00 75.15 616 MET A O 1
ATOM 8300 N N . VAL B 2 617 ? 162.912 171.373 181.810 1.00 72.90 617 VAL A N 1
ATOM 8301 C CA . VAL B 2 617 ? 163.222 172.078 180.571 1.00 72.90 617 VAL A CA 1
ATOM 8302 C C . VAL B 2 617 ? 164.269 173.167 180.761 1.00 72.90 617 VAL A C 1
ATOM 8303 O O . VAL B 2 617 ? 164.855 173.623 179.773 1.00 72.90 617 VAL A O 1
ATOM 8307 N N . ILE B 2 618 ? 164.529 173.604 181.992 1.00 73.91 618 ILE A N 1
ATOM 8308 C CA . ILE B 2 618 ? 165.589 174.574 182.241 1.00 73.91 618 ILE A CA 1
ATOM 8309 C C . ILE B 2 618 ? 166.808 173.930 182.888 1.00 73.91 618 ILE A C 1
ATOM 8310 O O . ILE B 2 618 ? 167.738 174.637 183.290 1.00 73.91 618 ILE A O 1
ATOM 8315 N N . SER B 2 619 ? 166.840 172.604 182.983 1.00 76.24 619 SER A N 1
ATOM 8316 C CA . SER B 2 619 ? 167.974 171.915 183.584 1.00 76.24 619 SER A CA 1
ATOM 8317 C C . SER B 2 619 ? 169.139 171.874 182.607 1.00 76.24 619 SER A C 1
ATOM 8318 O O . SER B 2 619 ? 168.994 171.412 181.472 1.00 76.24 619 SER A O 1
ATOM 8321 N N . ARG B 2 620 ? 170.297 172.355 183.050 1.00 81.35 620 ARG A N 1
ATOM 8322 C CA . ARG B 2 620 ? 171.501 172.369 182.234 1.00 81.35 620 ARG A CA 1
ATOM 8323 C C . ARG B 2 620 ? 172.423 171.192 182.516 1.00 81.35 620 ARG A C 1
ATOM 8324 O O . ARG B 2 620 ? 173.509 171.123 181.935 1.00 81.35 620 ARG A O 1
ATOM 8332 N N . SER B 2 621 ? 172.024 170.271 183.388 1.00 78.44 621 SER A N 1
ATOM 8333 C CA . SER B 2 621 ? 172.835 169.114 183.733 1.00 78.44 621 SER A CA 1
ATOM 8334 C C . SER B 2 621 ? 172.006 167.850 183.578 1.00 78.44 621 SER A C 1
ATOM 8335 O O . SER B 2 621 ? 170.826 167.825 183.939 1.00 78.44 621 SER A O 1
ATOM 8338 N N . ARG B 2 622 ? 172.630 166.800 183.041 1.00 75.79 622 ARG A N 1
ATOM 8339 C CA . ARG B 2 622 ? 171.905 165.571 182.741 1.00 75.79 622 ARG A CA 1
ATOM 8340 C C . ARG B 2 622 ? 171.333 164.903 183.985 1.00 75.79 622 ARG A C 1
ATOM 8341 O O . ARG B 2 622 ? 170.359 164.152 183.874 1.00 75.79 622 ARG A O 1
ATOM 8349 N N . LEU B 2 623 ? 171.906 165.154 185.162 1.00 75.60 623 LEU A N 1
ATOM 8350 C CA . LEU B 2 623 ? 171.398 164.512 186.370 1.00 75.60 623 LEU A CA 1
ATOM 8351 C C . LEU B 2 623 ? 170.161 165.221 186.905 1.00 75.60 623 LEU A C 1
ATOM 8352 O O . LEU B 2 623 ? 169.198 164.566 187.324 1.00 75.60 623 LEU A O 1
ATOM 8357 N N . GLY B 2 624 ? 170.170 166.554 186.912 1.00 77.32 624 GLY A N 1
ATOM 8358 C CA . GLY B 2 624 ? 168.961 167.281 187.247 1.00 77.32 624 GLY A CA 1
ATOM 8359 C C . GLY B 2 624 ? 167.805 166.920 186.339 1.00 77.32 624 GLY A C 1
ATOM 8360 O O . GLY B 2 624 ? 166.656 166.860 186.782 1.00 77.32 624 GLY A O 1
ATOM 8361 N N . ALA B 2 625 ? 168.096 166.629 185.071 1.00 75.67 625 ALA A N 1
ATOM 8362 C CA . ALA B 2 625 ? 167.041 166.282 184.128 1.00 75.67 625 ALA A CA 1
ATOM 8363 C C . ALA B 2 625 ? 166.430 164.922 184.443 1.00 75.67 625 ALA A C 1
ATOM 8364 O O . ALA B 2 625 ? 165.210 164.759 184.371 1.00 75.67 625 ALA A O 1
ATOM 8366 N N . VAL B 2 626 ? 167.250 163.932 184.807 1.00 74.96 626 VAL A N 1
ATOM 8367 C CA . VAL B 2 626 ? 166.677 162.631 185.144 1.00 74.96 626 VAL A CA 1
ATOM 8368 C C . VAL B 2 626 ? 165.967 162.686 186.493 1.00 74.96 626 VAL A C 1
ATOM 8369 O O . VAL B 2 626 ? 164.949 162.008 186.695 1.00 74.96 626 VAL A O 1
ATOM 8373 N N . ALA B 2 627 ? 166.461 163.501 187.427 1.00 74.07 627 ALA A N 1
ATOM 8374 C CA . ALA B 2 627 ? 165.734 163.686 188.678 1.00 74.07 627 ALA A CA 1
ATOM 8375 C C . ALA B 2 627 ? 164.374 164.324 188.424 1.00 74.07 627 ALA A C 1
ATOM 8376 O O . ALA B 2 627 ? 163.362 163.907 189.001 1.00 74.07 627 ALA A O 1
ATOM 8378 N N . ASN B 2 628 ? 164.323 165.318 187.536 1.00 75.22 628 ASN A N 1
ATOM 8379 C CA . ASN B 2 628 ? 163.046 165.932 187.200 1.00 75.22 628 ASN A CA 1
ATOM 8380 C C . ASN B 2 628 ? 162.160 164.986 186.402 1.00 75.22 628 ASN A C 1
ATOM 8381 O O . ASN B 2 628 ? 160.935 165.090 186.472 1.00 75.22 628 ASN A O 1
ATOM 8386 N N . VAL B 2 629 ? 162.751 164.052 185.657 1.00 75.67 629 VAL A N 1
ATOM 8387 C CA . VAL B 2 629 ? 161.950 163.039 184.977 1.00 75.67 629 VAL A CA 1
ATOM 8388 C C . VAL B 2 629 ? 161.288 162.122 185.994 1.00 75.67 629 VAL A C 1
ATOM 8389 O O . VAL B 2 629 ? 160.098 161.804 185.883 1.00 75.67 629 VAL A O 1
ATOM 8393 N N . GLY B 2 630 ? 162.045 161.685 186.999 1.00 75.28 630 GLY A N 1
ATOM 8394 C CA . GLY B 2 630 ? 161.446 160.913 188.076 1.00 75.28 630 GLY A CA 1
ATOM 8395 C C . GLY B 2 630 ? 160.363 161.685 188.806 1.00 75.28 630 GLY A C 1
ATOM 8396 O O . GLY B 2 630 ? 159.327 161.126 189.179 1.00 75.28 630 GLY A O 1
ATOM 8397 N N . ILE B 2 631 ? 160.576 162.986 188.999 1.00 75.45 631 ILE A N 1
ATOM 8398 C CA . ILE B 2 631 ? 159.592 163.800 189.705 1.00 75.45 631 ILE A CA 1
ATOM 8399 C C . ILE B 2 631 ? 158.328 163.965 188.872 1.00 75.45 631 ILE A C 1
ATOM 8400 O O . ILE B 2 631 ? 157.212 163.914 189.399 1.00 75.45 631 ILE A O 1
ATOM 8405 N N . VAL B 2 632 ? 158.475 164.167 187.563 1.00 73.27 632 VAL A N 1
ATOM 8406 C CA . VAL B 2 632 ? 157.309 164.277 186.695 1.00 73.27 632 VAL A CA 1
ATOM 8407 C C . VAL B 2 632 ? 156.572 162.947 186.629 1.00 73.27 632 VAL A C 1
ATOM 8408 O O . VAL B 2 632 ? 155.339 162.910 186.575 1.00 73.27 632 VAL A O 1
ATOM 8412 N N . GLY B 2 633 ? 157.306 161.835 186.653 1.00 74.06 633 GLY A N 1
ATOM 8413 C CA . GLY B 2 633 ? 156.654 160.537 186.719 1.00 74.06 633 GLY A CA 1
ATOM 8414 C C . GLY B 2 633 ? 155.854 160.357 187.994 1.00 74.06 633 GLY A C 1
ATOM 8415 O O . GLY B 2 633 ? 154.727 159.856 187.968 1.00 74.06 633 GLY A O 1
ATOM 8416 N N . PHE B 2 634 ? 156.417 160.779 189.127 1.00 74.39 634 PHE A N 1
ATOM 8417 C CA . PHE B 2 634 ? 155.684 160.696 190.386 1.00 74.39 634 PHE A CA 1
ATOM 8418 C C . PHE B 2 634 ? 154.462 161.606 190.377 1.00 74.39 634 PHE A C 1
ATOM 8419 O O . PHE B 2 634 ? 153.397 161.231 190.880 1.00 74.39 634 PHE A O 1
ATOM 8427 N N . ALA B 2 635 ? 154.597 162.806 189.810 1.00 73.08 635 ALA A N 1
ATOM 8428 C CA . ALA B 2 635 ? 153.464 163.718 189.737 1.00 73.08 635 ALA A CA 1
ATOM 8429 C C . ALA B 2 635 ? 152.381 163.187 188.812 1.00 73.08 635 ALA A C 1
ATOM 8430 O O . ALA B 2 635 ? 151.193 163.372 189.082 1.00 73.08 635 ALA A O 1
ATOM 8432 N N . MET B 2 636 ? 152.763 162.500 187.735 1.00 73.93 636 MET A N 1
ATOM 8433 C CA . MET B 2 636 ? 151.768 161.899 186.857 1.00 73.93 636 MET A CA 1
ATOM 8434 C C . MET B 2 636 ? 151.103 160.697 187.511 1.00 73.93 636 MET A C 1
ATOM 8435 O O . MET B 2 636 ? 149.922 160.436 187.268 1.00 73.93 636 MET A O 1
ATOM 8440 N N . ALA B 2 637 ? 151.837 159.957 188.342 1.00 72.69 637 ALA A N 1
ATOM 8441 C CA . ALA B 2 637 ? 151.207 158.888 189.108 1.00 72.69 637 ALA A CA 1
ATOM 8442 C C . ALA B 2 637 ? 150.203 159.450 190.105 1.00 72.69 637 ALA A C 1
ATOM 8443 O O . ALA B 2 637 ? 149.098 158.915 190.255 1.00 72.69 637 ALA A O 1
ATOM 8445 N N . LEU B 2 638 ? 150.571 160.530 190.797 1.00 72.85 638 LEU A N 1
ATOM 8446 C CA . LEU B 2 638 ? 149.626 161.206 191.679 1.00 72.85 638 LEU A CA 1
ATOM 8447 C C . LEU B 2 638 ? 148.429 161.741 190.902 1.00 72.85 638 LEU A C 1
ATOM 8448 O O . LEU B 2 638 ? 147.304 161.735 191.411 1.00 72.85 638 LEU A O 1
ATOM 8453 N N . TRP B 2 639 ? 148.655 162.197 189.671 1.00 72.16 639 TRP A N 1
ATOM 8454 C CA . TRP B 2 639 ? 147.563 162.640 188.813 1.00 72.16 639 TRP A CA 1
ATOM 8455 C C . TRP B 2 639 ? 146.607 161.495 188.512 1.00 72.16 639 TRP A C 1
ATOM 8456 O O . TRP B 2 639 ? 145.391 161.618 188.695 1.00 72.16 639 TRP A O 1
ATOM 8467 N N . PHE B 2 640 ? 147.145 160.372 188.034 1.00 71.69 640 PHE A N 1
ATOM 8468 C CA . PHE B 2 640 ? 146.312 159.220 187.709 1.00 71.69 640 PHE A CA 1
ATOM 8469 C C . PHE B 2 640 ? 145.579 158.696 188.932 1.00 71.69 640 PHE A C 1
ATOM 8470 O O . PHE B 2 640 ? 144.461 158.185 188.812 1.00 71.69 640 PHE A O 1
ATOM 8478 N N . PHE B 2 641 ? 146.184 158.810 190.114 1.00 74.52 641 PHE A N 1
ATOM 8479 C CA . PHE B 2 641 ? 145.516 158.336 191.319 1.00 74.52 641 PHE A CA 1
ATOM 8480 C C . PHE B 2 641 ? 144.457 159.317 191.804 1.00 74.52 641 PHE A C 1
ATOM 8481 O O . PHE B 2 641 ? 143.470 158.900 192.418 1.00 74.52 641 PHE A O 1
ATOM 8489 N N . THR B 2 642 ? 144.639 160.612 191.540 1.00 75.37 642 THR A N 1
ATOM 8490 C CA . THR B 2 642 ? 143.615 161.585 191.903 1.00 75.37 642 THR A CA 1
ATOM 8491 C C . THR B 2 642 ? 142.371 161.416 191.042 1.00 75.37 642 THR A C 1
ATOM 8492 O O . THR B 2 642 ? 141.245 161.572 191.528 1.00 75.37 642 THR A O 1
ATOM 8496 N N . LEU B 2 643 ? 142.553 161.091 189.763 1.00 74.55 643 LEU A N 1
ATOM 8497 C CA . LEU B 2 643 ? 141.440 160.881 188.847 1.00 74.55 643 LEU A CA 1
ATOM 8498 C C . LEU B 2 643 ? 140.724 159.558 189.069 1.00 74.55 643 LEU A C 1
ATOM 8499 O O . LEU B 2 643 ? 139.742 159.283 188.374 1.00 74.55 643 LEU A O 1
ATOM 8504 N N . GLY B 2 644 ? 141.183 158.737 190.008 1.00 75.76 644 GLY A N 1
ATOM 8505 C CA . GLY B 2 644 ? 140.540 157.468 190.270 1.00 75.76 644 GLY A CA 1
ATOM 8506 C C . GLY B 2 644 ? 141.046 156.310 189.445 1.00 75.76 644 GLY A C 1
ATOM 8507 O O . GLY B 2 644 ? 140.297 155.355 189.212 1.00 75.76 644 GLY A O 1
ATOM 8508 N N . ALA B 2 645 ? 142.293 156.358 188.993 1.00 75.76 645 ALA A N 1
ATOM 8509 C CA . ALA B 2 645 ? 142.911 155.268 188.245 1.00 75.76 645 ALA A CA 1
ATOM 8510 C C . ALA B 2 645 ? 144.028 154.697 189.109 1.00 75.76 645 ALA A C 1
ATOM 8511 O O . ALA B 2 645 ? 145.138 155.235 189.137 1.00 75.76 645 ALA A O 1
ATOM 8513 N N . VAL B 2 646 ? 143.734 153.606 189.814 1.00 77.97 646 VAL A N 1
ATOM 8514 C CA . VAL B 2 646 ? 144.709 153.030 190.733 1.00 77.97 646 VAL A CA 1
ATOM 8515 C C . VAL B 2 646 ? 145.700 152.145 189.989 1.00 77.97 646 VAL A C 1
ATOM 8516 O O . VAL B 2 646 ? 146.914 152.231 190.207 1.00 77.97 646 VAL A O 1
ATOM 8520 N N . ASP B 2 647 ? 145.200 151.273 189.109 1.00 79.77 647 ASP A N 1
ATOM 8521 C CA . ASP B 2 647 ? 146.090 150.411 188.337 1.00 79.77 647 ASP A CA 1
ATOM 8522 C C . ASP B 2 647 ? 146.998 151.234 187.432 1.00 79.77 647 ASP A C 1
ATOM 8523 O O . ASP B 2 647 ? 148.191 150.932 187.286 1.00 79.77 647 ASP A O 1
ATOM 8528 N N . VAL B 2 648 ? 146.454 152.293 186.832 1.00 75.55 648 VAL A N 1
ATOM 8529 C CA . VAL B 2 648 ? 147.262 153.154 185.978 1.00 75.55 648 VAL A CA 1
ATOM 8530 C C . VAL B 2 648 ? 148.303 153.898 186.802 1.00 75.55 648 VAL A C 1
ATOM 8531 O O . VAL B 2 648 ? 149.432 154.104 186.351 1.00 75.55 648 VAL A O 1
ATOM 8535 N N . ALA B 2 649 ? 147.953 154.299 188.026 1.00 74.07 649 ALA A N 1
ATOM 8536 C CA . ALA B 2 649 ? 148.932 154.952 188.891 1.00 74.07 649 ALA A CA 1
ATOM 8537 C C . ALA B 2 649 ? 150.059 153.997 189.262 1.00 74.07 649 ALA A C 1
ATOM 8538 O O . ALA B 2 649 ? 151.235 154.380 189.264 1.00 74.07 649 ALA A O 1
ATOM 8540 N N . LEU B 2 650 ? 149.712 152.754 189.600 1.00 75.81 650 LEU A N 1
ATOM 8541 C CA . LEU B 2 650 ? 150.720 151.734 189.868 1.00 75.81 650 LEU A CA 1
ATOM 8542 C C . LEU B 2 650 ? 151.673 151.580 188.690 1.00 75.81 650 LEU A C 1
ATOM 8543 O O . LEU B 2 650 ? 152.903 151.638 188.848 1.00 75.81 650 LEU A O 1
ATOM 8548 N N . THR B 2 651 ? 151.114 151.369 187.496 1.00 74.78 651 THR A N 1
ATOM 8549 C CA . THR B 2 651 ? 151.947 151.180 186.316 1.00 74.78 651 THR A CA 1
ATOM 8550 C C . THR B 2 651 ? 152.781 152.417 186.017 1.00 74.78 651 THR A C 1
ATOM 8551 O O . THR B 2 651 ? 153.928 152.297 185.583 1.00 74.78 651 THR A O 1
ATOM 8555 N N . GLN B 2 652 ? 152.240 153.610 186.270 1.00 71.61 652 GLN A N 1
ATOM 8556 C CA . GLN B 2 652 ? 152.998 154.830 186.024 1.00 71.61 652 GLN A CA 1
ATOM 8557 C C . GLN B 2 652 ? 154.179 154.946 186.976 1.00 71.61 652 GLN A C 1
ATOM 8558 O O . GLN B 2 652 ? 155.285 155.297 186.555 1.00 71.61 652 GLN A O 1
ATOM 8564 N N . LEU B 2 653 ? 153.965 154.658 188.261 1.00 72.12 653 LEU A N 1
ATOM 8565 C CA . LEU B 2 653 ? 155.071 154.641 189.215 1.00 72.12 653 LEU A CA 1
ATOM 8566 C C . LEU B 2 653 ? 156.161 153.676 188.770 1.00 72.12 653 LEU A C 1
ATOM 8567 O O . LEU B 2 653 ? 157.352 154.022 188.738 1.00 72.12 653 LEU A O 1
ATOM 8572 N N . LEU B 2 654 ? 155.766 152.451 188.420 1.00 72.15 654 LEU A N 1
ATOM 8573 C CA . LEU B 2 654 ? 156.756 151.436 188.076 1.00 72.15 654 LEU A CA 1
ATOM 8574 C C . LEU B 2 654 ? 157.486 151.779 186.783 1.00 72.15 654 LEU A C 1
ATOM 8575 O O . LEU B 2 654 ? 158.700 151.572 186.675 1.00 72.15 654 LEU A O 1
ATOM 8580 N N . VAL B 2 655 ? 156.771 152.318 185.794 1.00 71.67 655 VAL A N 1
ATOM 8581 C CA . VAL B 2 655 ? 157.411 152.708 184.545 1.00 71.67 655 VAL A CA 1
ATOM 8582 C C . VAL B 2 655 ? 158.330 153.898 184.768 1.00 71.67 655 VAL A C 1
ATOM 8583 O O . VAL B 2 655 ? 159.387 153.997 184.139 1.00 71.67 655 VAL A O 1
ATOM 8587 N N . GLU B 2 656 ? 157.977 154.794 185.690 1.00 73.50 656 GLU A N 1
ATOM 8588 C CA . GLU B 2 656 ? 158.874 155.895 186.016 1.00 73.50 656 GLU A CA 1
ATOM 8589 C C . GLU B 2 656 ? 160.168 155.383 186.629 1.00 73.50 656 GLU A C 1
ATOM 8590 O O . GLU B 2 656 ? 161.257 155.840 186.264 1.00 73.50 656 GLU A O 1
ATOM 8596 N N . VAL B 2 657 ? 160.077 154.426 187.555 1.00 73.01 657 VAL A N 1
ATOM 8597 C CA . VAL B 2 657 ? 161.306 153.925 188.169 1.00 73.01 657 VAL A CA 1
ATOM 8598 C C . VAL B 2 657 ? 162.139 153.149 187.150 1.00 73.01 657 VAL A C 1
ATOM 8599 O O . VAL B 2 657 ? 163.371 153.275 187.111 1.00 73.01 657 VAL A O 1
ATOM 8603 N N . LEU B 2 658 ? 161.486 152.382 186.273 1.00 72.49 658 LEU A N 1
ATOM 8604 C CA . LEU B 2 658 ? 162.221 151.586 185.301 1.00 72.49 658 LEU A CA 1
ATOM 8605 C C . LEU B 2 658 ? 162.716 152.401 184.117 1.00 72.49 658 LEU A C 1
ATOM 8606 O O . LEU B 2 658 ? 163.555 151.907 183.359 1.00 72.49 658 LEU A O 1
ATOM 8611 N N . THR B 2 659 ? 162.219 153.620 183.929 1.00 72.12 659 THR A N 1
ATOM 8612 C CA . THR B 2 659 ? 162.823 154.507 182.949 1.00 72.12 659 THR A CA 1
ATOM 8613 C C . THR B 2 659 ? 163.899 155.382 183.568 1.00 72.12 659 THR A C 1
ATOM 8614 O O . THR B 2 659 ? 164.856 155.744 182.881 1.00 72.12 659 THR A O 1
ATOM 8618 N N . VAL B 2 660 ? 163.795 155.692 184.863 1.00 71.24 660 VAL A N 1
ATOM 8619 C CA . VAL B 2 660 ? 164.886 156.380 185.542 1.00 71.24 660 VAL A CA 1
ATOM 8620 C C . VAL B 2 660 ? 166.116 155.487 185.598 1.00 71.24 660 VAL A C 1
ATOM 8621 O O . VAL B 2 660 ? 167.243 155.945 185.373 1.00 71.24 660 VAL A O 1
ATOM 8625 N N . VAL B 2 661 ? 165.921 154.195 185.875 1.00 70.02 661 VAL A N 1
ATOM 8626 C CA . VAL B 2 661 ? 167.050 153.267 185.900 1.00 70.02 661 VAL A CA 1
ATOM 8627 C C . VAL B 2 661 ? 167.738 153.218 184.539 1.00 70.02 661 VAL A C 1
ATOM 8628 O O . VAL B 2 661 ? 168.971 153.267 184.446 1.00 70.02 661 VAL A O 1
ATOM 8632 N N . VAL B 2 662 ? 166.956 153.144 183.461 1.00 69.85 662 VAL A N 1
ATOM 8633 C CA . VAL B 2 662 ? 167.547 153.035 182.131 1.00 69.85 662 VAL A CA 1
ATOM 8634 C C . VAL B 2 662 ? 168.213 154.345 181.724 1.00 69.85 662 VAL A C 1
ATOM 8635 O O . VAL B 2 662 ? 169.283 154.345 181.099 1.00 69.85 662 VAL A O 1
ATOM 8639 N N . ILE B 2 663 ? 167.602 155.482 182.066 1.00 69.71 663 ILE A N 1
ATOM 8640 C CA . ILE B 2 663 ? 168.228 156.761 181.755 1.00 69.71 663 ILE A CA 1
ATOM 8641 C C . ILE B 2 663 ? 169.537 156.906 182.513 1.00 69.71 663 ILE A C 1
ATOM 8642 O O . ILE B 2 663 ? 170.503 157.459 181.987 1.00 69.71 663 ILE A O 1
ATOM 8647 N N . VAL B 2 664 ? 169.611 156.386 183.737 1.00 71.10 664 VAL A N 1
ATOM 8648 C CA . VAL B 2 664 ? 170.880 156.405 184.458 1.00 71.10 664 VAL A CA 1
ATOM 8649 C C . VAL B 2 664 ? 171.900 155.510 183.763 1.00 71.10 664 VAL A C 1
ATOM 8650 O O . VAL B 2 664 ? 173.072 155.880 183.605 1.00 71.10 664 VAL A O 1
ATOM 8654 N N . LEU B 2 665 ? 171.467 154.323 183.329 1.00 71.31 665 LEU A N 1
ATOM 8655 C CA . LEU B 2 665 ? 172.377 153.393 182.669 1.00 71.31 665 LEU A CA 1
ATOM 8656 C C . LEU B 2 665 ? 172.922 153.957 181.365 1.00 71.31 665 LEU A C 1
ATOM 8657 O O . LEU B 2 665 ? 174.036 153.611 180.960 1.00 71.31 665 LEU A O 1
ATOM 8662 N N . VAL B 2 666 ? 172.157 154.817 180.690 1.00 69.47 666 VAL A N 1
ATOM 8663 C CA . VAL B 2 666 ? 172.627 155.410 179.439 1.00 69.47 666 VAL A CA 1
ATOM 8664 C C . VAL B 2 666 ? 173.215 156.801 179.630 1.00 69.47 666 VAL A C 1
ATOM 8665 O O . VAL B 2 666 ? 173.802 157.346 178.682 1.00 69.47 666 VAL A O 1
ATOM 8669 N N . LEU B 2 667 ? 173.073 157.397 180.812 1.00 71.09 667 LEU A N 1
ATOM 8670 C CA . LEU B 2 667 ? 173.698 158.674 181.112 1.00 71.09 667 LEU A CA 1
ATOM 8671 C C . LEU B 2 667 ? 175.056 158.514 181.768 1.00 71.09 667 LEU A C 1
ATOM 8672 O O . LEU B 2 667 ? 175.859 159.452 181.737 1.00 71.09 667 LEU A O 1
ATOM 8677 N N . GLN B 2 668 ? 175.328 157.355 182.367 1.00 75.80 668 GLN A N 1
ATOM 8678 C CA . GLN B 2 668 ? 176.674 157.091 182.856 1.00 75.80 668 GLN A CA 1
ATOM 8679 C C . GLN B 2 668 ? 177.701 157.020 181.733 1.00 75.80 668 GLN A C 1
ATOM 8680 O O . GLN B 2 668 ? 178.899 156.934 182.020 1.00 75.80 668 GLN A O 1
ATOM 8686 N N . ARG B 2 669 ? 177.266 157.055 180.472 1.00 74.45 669 ARG A N 1
ATOM 8687 C CA . ARG B 2 669 ? 178.165 157.014 179.327 1.00 74.45 669 ARG A CA 1
ATOM 8688 C C . ARG B 2 669 ? 178.318 158.357 178.629 1.00 74.45 669 ARG A C 1
ATOM 8689 O O . ARG B 2 669 ? 179.259 158.526 177.847 1.00 74.45 669 ARG A O 1
ATOM 8697 N N . LEU B 2 670 ? 177.429 159.299 178.884 1.00 73.15 670 LEU A N 1
ATOM 8698 C CA . LEU B 2 670 ? 177.385 160.588 178.216 1.00 73.15 670 LEU A CA 1
ATOM 8699 C C . LEU B 2 670 ? 177.936 161.680 179.121 1.00 73.15 670 LEU A C 1
ATOM 8700 O O . LEU B 2 670 ? 178.059 161.491 180.334 1.00 73.15 670 LEU A O 1
ATOM 8705 N N . PRO B 2 671 ? 178.291 162.840 178.565 1.00 77.25 671 PRO A N 1
ATOM 8706 C CA . PRO B 2 671 ? 178.841 163.919 179.394 1.00 77.25 671 PRO A CA 1
ATOM 8707 C C . PRO B 2 671 ? 177.847 164.396 180.442 1.00 77.25 671 PRO A C 1
ATOM 8708 O O . PRO B 2 671 ? 176.678 164.010 180.470 1.00 77.25 671 PRO A O 1
ATOM 8712 N N . ARG B 2 672 ? 178.339 165.271 181.320 1.00 83.58 672 ARG A N 1
ATOM 8713 C CA . ARG B 2 672 ? 177.564 165.679 182.485 1.00 83.58 672 ARG A CA 1
ATOM 8714 C C . ARG B 2 672 ? 176.553 166.768 182.163 1.00 83.58 672 ARG A C 1
ATOM 8715 O O . ARG B 2 672 ? 175.509 166.847 182.817 1.00 83.58 672 ARG A O 1
ATOM 8723 N N . ALA B 2 673 ? 176.835 167.612 181.177 1.00 79.73 673 ALA A N 1
ATOM 8724 C CA . ALA B 2 673 ? 175.986 168.747 180.856 1.00 79.73 673 ALA A CA 1
ATOM 8725 C C . ALA B 2 673 ? 175.436 168.606 179.447 1.00 79.73 673 ALA A C 1
ATOM 8726 O O . ALA B 2 673 ? 176.116 168.095 178.553 1.00 79.73 673 ALA A O 1
ATOM 8728 N N . PHE B 2 674 ? 174.198 169.055 179.259 1.00 76.60 674 PHE A N 1
ATOM 8729 C CA . PHE B 2 674 ? 173.607 169.069 177.932 1.00 76.60 674 PHE A CA 1
ATOM 8730 C C . PHE B 2 674 ? 174.417 169.964 177.003 1.00 76.60 674 PHE A C 1
ATOM 8731 O O . PHE B 2 674 ? 175.173 170.837 177.437 1.00 76.60 674 PHE A O 1
ATOM 8739 N N . HIS B 2 675 ? 174.249 169.741 175.706 1.00 81.70 675 HIS A N 1
ATOM 8740 C CA . HIS B 2 675 ? 174.947 170.554 174.723 1.00 81.70 675 HIS A CA 1
ATOM 8741 C C . HIS B 2 675 ? 174.376 171.965 174.718 1.00 81.70 675 HIS A C 1
ATOM 8742 O O . HIS B 2 675 ? 173.156 172.153 174.715 1.00 81.70 675 HIS A O 1
ATOM 8749 N N . THR B 2 676 ? 175.257 172.959 174.729 1.00 81.83 676 THR A N 1
ATOM 8750 C CA . THR B 2 676 ? 174.813 174.346 174.745 1.00 81.83 676 THR A CA 1
ATOM 8751 C C . THR B 2 676 ? 174.265 174.731 173.376 1.00 81.83 676 THR A C 1
ATOM 8752 O O . THR B 2 676 ? 174.979 174.665 172.370 1.00 81.83 676 THR A O 1
ATOM 8756 N N . VAL B 2 677 ? 172.997 175.124 173.338 1.00 83.03 677 VAL A N 1
ATOM 8757 C CA . VAL B 2 677 ? 172.328 175.522 172.107 1.00 83.03 677 VAL A CA 1
ATOM 8758 C C . VAL B 2 677 ? 172.255 177.042 172.065 1.00 83.03 677 VAL A C 1
ATOM 8759 O O . VAL B 2 677 ? 171.940 177.689 173.072 1.00 83.03 677 VAL A O 1
ATOM 8763 N N . SER B 2 678 ? 172.575 177.611 170.906 1.00 86.10 678 SER A N 1
ATOM 8764 C CA . SER B 2 678 ? 172.692 179.054 170.768 1.00 86.10 678 SER A CA 1
ATOM 8765 C C . SER B 2 678 ? 171.373 179.751 171.075 1.00 86.10 678 SER A C 1
ATOM 8766 O O . SER B 2 678 ? 170.289 179.191 170.893 1.00 86.10 678 SER A O 1
ATOM 8769 N N . ARG B 2 679 ? 171.478 180.989 171.552 1.00 86.03 679 ARG A N 1
ATOM 8770 C CA . ARG B 2 679 ? 170.306 181.831 171.714 1.00 86.03 679 ARG A CA 1
ATOM 8771 C C . ARG B 2 679 ? 169.683 182.115 170.347 1.00 86.03 679 ARG A C 1
ATOM 8772 O O . ARG B 2 679 ? 170.251 181.797 169.300 1.00 86.03 679 ARG A O 1
ATOM 8780 N N . SER B 2 680 ? 168.482 182.696 170.371 1.00 83.89 680 SER A N 1
ATOM 8781 C CA . SER B 2 680 ? 167.680 182.930 169.173 1.00 83.89 680 SER A CA 1
ATOM 8782 C C . SER B 2 680 ? 167.281 181.608 168.528 1.00 83.89 680 SER A C 1
ATOM 8783 O O . SER B 2 680 ? 166.664 181.588 167.459 1.00 83.89 680 SER A O 1
ATOM 8786 N N . ARG B 2 681 ? 167.640 180.500 169.173 1.00 81.80 681 ARG A N 1
ATOM 8787 C CA . ARG B 2 681 ? 167.103 179.184 168.867 1.00 81.80 681 ARG A CA 1
ATOM 8788 C C . ARG B 2 681 ? 166.313 178.604 170.027 1.00 81.80 681 ARG A C 1
ATOM 8789 O O . ARG B 2 681 ? 165.370 177.844 169.803 1.00 81.80 681 ARG A O 1
ATOM 8797 N N . THR B 2 682 ? 166.662 178.971 171.261 1.00 78.37 682 THR A N 1
ATOM 8798 C CA . THR B 2 682 ? 165.787 178.680 172.388 1.00 78.37 682 THR A CA 1
ATOM 8799 C C . THR B 2 682 ? 164.578 179.601 172.398 1.00 78.37 682 THR A C 1
ATOM 8800 O O . THR B 2 682 ? 163.503 179.200 172.852 1.00 78.37 682 THR A O 1
ATOM 8804 N N . LEU B 2 683 ? 164.731 180.833 171.907 1.00 77.31 683 LEU A N 1
ATOM 8805 C CA . LEU B 2 683 ? 163.606 181.762 171.880 1.00 77.31 683 LEU A CA 1
ATOM 8806 C C . LEU B 2 683 ? 162.525 181.284 170.921 1.00 77.31 683 LEU A C 1
ATOM 8807 O O . LEU B 2 683 ? 161.342 181.265 171.271 1.00 77.31 683 LEU A O 1
ATOM 8812 N N . VAL B 2 684 ? 162.910 180.882 169.708 1.00 75.69 684 VAL A N 1
ATOM 8813 C CA . VAL B 2 684 ? 161.920 180.410 168.745 1.00 75.69 684 VAL A CA 1
ATOM 8814 C C . VAL B 2 684 ? 161.309 179.091 169.208 1.00 75.69 684 VAL A C 1
ATOM 8815 O O . VAL B 2 684 ? 160.102 178.864 169.054 1.00 75.69 684 VAL A O 1
ATOM 8819 N N . SER B 2 685 ? 162.117 178.209 169.799 1.00 75.22 685 SER A N 1
ATOM 8820 C CA . SER B 2 685 ? 161.578 176.949 170.303 1.00 75.22 685 SER A CA 1
ATOM 8821 C C . SER B 2 685 ? 160.572 177.197 171.418 1.00 75.22 685 SER A C 1
ATOM 8822 O O . SER B 2 685 ? 159.502 176.587 171.445 1.00 75.22 685 SER A O 1
ATOM 8825 N N . ALA B 2 686 ? 160.891 178.106 172.338 1.00 74.35 686 ALA A N 1
ATOM 8826 C CA . ALA B 2 686 ? 159.958 178.420 173.413 1.00 74.35 686 ALA A CA 1
ATOM 8827 C C . ALA B 2 686 ? 158.713 179.118 172.881 1.00 74.35 686 ALA A C 1
ATOM 8828 O O . ALA B 2 686 ? 157.608 178.896 173.387 1.00 74.35 686 ALA A O 1
ATOM 8830 N N . ALA B 2 687 ? 158.868 179.955 171.853 1.00 73.41 687 ALA A N 1
ATOM 8831 C CA . ALA B 2 687 ? 157.722 180.658 171.292 1.00 73.41 687 ALA A CA 1
ATOM 8832 C C . ALA B 2 687 ? 156.772 179.707 170.586 1.00 73.41 687 ALA A C 1
ATOM 8833 O O . ALA B 2 687 ? 155.555 179.914 170.620 1.00 73.41 687 ALA A O 1
ATOM 8835 N N . VAL B 2 688 ? 157.297 178.667 169.938 1.00 73.01 688 VAL A N 1
ATOM 8836 C CA . VAL B 2 688 ? 156.394 177.693 169.335 1.00 73.01 688 VAL A CA 1
ATOM 8837 C C . VAL B 2 688 ? 155.873 176.717 170.387 1.00 73.01 688 VAL A C 1
ATOM 8838 O O . VAL B 2 688 ? 154.757 176.197 170.258 1.00 73.01 688 VAL A O 1
ATOM 8842 N N . ALA B 2 689 ? 156.636 176.485 171.458 1.00 71.98 689 ALA A N 1
ATOM 8843 C CA . ALA B 2 689 ? 156.178 175.584 172.506 1.00 71.98 689 ALA A CA 1
ATOM 8844 C C . ALA B 2 689 ? 155.022 176.191 173.284 1.00 71.98 689 ALA A C 1
ATOM 8845 O O . ALA B 2 689 ? 154.070 175.489 173.628 1.00 71.98 689 ALA A O 1
ATOM 8847 N N . ILE B 2 690 ? 155.087 177.492 173.565 1.00 70.84 690 ILE A N 1
ATOM 8848 C CA . ILE B 2 690 ? 153.976 178.167 174.228 1.00 70.84 690 ILE A CA 1
ATOM 8849 C C . ILE B 2 690 ? 152.712 178.054 173.385 1.00 70.84 690 ILE A C 1
ATOM 8850 O O . ILE B 2 690 ? 151.622 177.782 173.903 1.00 70.84 690 ILE A O 1
ATOM 8855 N N . VAL B 2 691 ? 152.843 178.237 172.071 1.00 71.66 691 VAL A N 1
ATOM 8856 C CA . VAL B 2 691 ? 151.679 178.196 171.191 1.00 71.66 691 VAL A CA 1
ATOM 8857 C C . VAL B 2 691 ? 151.080 176.797 171.163 1.00 71.66 691 VAL A C 1
ATOM 8858 O O . VAL B 2 691 ? 149.864 176.623 171.313 1.00 71.66 691 VAL A O 1
ATOM 8862 N N . VAL B 2 692 ? 151.920 175.775 170.972 1.00 70.94 692 VAL A N 1
ATOM 8863 C CA . VAL B 2 692 ? 151.386 174.417 170.915 1.00 70.94 692 VAL A CA 1
ATOM 8864 C C . VAL B 2 692 ? 150.837 173.993 172.275 1.00 70.94 692 VAL A C 1
ATOM 8865 O O . VAL B 2 692 ? 149.867 173.229 172.348 1.00 70.94 692 VAL A O 1
ATOM 8869 N N . GLY B 2 693 ? 151.405 174.506 173.367 1.00 71.13 693 GLY A N 1
ATOM 8870 C CA . GLY B 2 693 ? 150.872 174.188 174.679 1.00 71.13 693 GLY A CA 1
ATOM 8871 C C . GLY B 2 693 ? 149.501 174.792 174.901 1.00 71.13 693 GLY A C 1
ATOM 8872 O O . GLY B 2 693 ? 148.591 174.124 175.395 1.00 71.13 693 GLY A O 1
ATOM 8873 N N . LEU B 2 694 ? 149.338 176.070 174.548 1.00 72.38 694 LEU A N 1
ATOM 8874 C CA . LEU B 2 694 ? 148.018 176.688 174.622 1.00 72.38 694 LEU A CA 1
ATOM 8875 C C . LEU B 2 694 ? 147.021 175.953 173.738 1.00 72.38 694 LEU A C 1
ATOM 8876 O O . LEU B 2 694 ? 145.862 175.757 174.123 1.00 72.38 694 LEU A O 1
ATOM 8881 N N . ALA B 2 695 ? 147.460 175.523 172.554 1.00 72.33 695 ALA A N 1
ATOM 8882 C CA . ALA B 2 695 ? 146.571 174.805 171.648 1.00 72.33 695 ALA A CA 1
ATOM 8883 C C . ALA B 2 695 ? 146.105 173.490 172.258 1.00 72.33 695 ALA A C 1
ATOM 8884 O O . ALA B 2 695 ? 144.907 173.184 172.264 1.00 72.33 695 ALA A O 1
ATOM 8886 N N . SER B 2 696 ? 147.042 172.694 172.777 1.00 72.97 696 SER A N 1
ATOM 8887 C CA . SER B 2 696 ? 146.671 171.411 173.362 1.00 72.97 696 SER A CA 1
ATOM 8888 C C . SER B 2 696 ? 145.830 171.598 174.618 1.00 72.97 696 SER A C 1
ATOM 8889 O O . SER B 2 696 ? 144.906 170.816 174.875 1.00 72.97 696 SER A O 1
ATOM 8892 N N . GLY B 2 697 ? 146.126 172.631 175.407 1.00 71.86 697 GLY A N 1
ATOM 8893 C CA . GLY B 2 697 ? 145.313 172.904 176.579 1.00 71.86 697 GLY A CA 1
ATOM 8894 C C . GLY B 2 697 ? 143.887 173.254 176.214 1.00 71.86 697 GLY A C 1
ATOM 8895 O O . GLY B 2 697 ? 142.938 172.751 176.816 1.00 71.86 697 GLY A O 1
ATOM 8896 N N . ALA B 2 698 ? 143.716 174.113 175.207 1.00 73.57 698 ALA A N 1
ATOM 8897 C CA . ALA B 2 698 ? 142.373 174.446 174.751 1.00 73.57 698 ALA A CA 1
ATOM 8898 C C . ALA B 2 698 ? 141.665 173.219 174.195 1.00 73.57 698 ALA A C 1
ATOM 8899 O O . ALA B 2 698 ? 140.459 173.040 174.405 1.00 73.57 698 ALA A O 1
ATOM 8901 N N . ALA B 2 699 ? 142.401 172.354 173.493 1.00 73.24 699 ALA A N 1
ATOM 8902 C CA . ALA B 2 699 ? 141.798 171.147 172.937 1.00 73.24 699 ALA A CA 1
ATOM 8903 C C . ALA B 2 699 ? 141.274 170.239 174.040 1.00 73.24 699 ALA A C 1
ATOM 8904 O O . ALA B 2 699 ? 140.133 169.769 173.983 1.00 73.24 699 ALA A O 1
ATOM 8906 N N . VAL B 2 700 ? 142.095 169.984 175.060 1.00 72.41 700 VAL A N 1
ATOM 8907 C CA . VAL B 2 700 ? 141.658 169.126 176.156 1.00 72.41 700 VAL A CA 1
ATOM 8908 C C . VAL B 2 700 ? 140.616 169.812 177.032 1.00 72.41 700 VAL A C 1
ATOM 8909 O O . VAL B 2 700 ? 139.846 169.135 177.720 1.00 72.41 700 VAL A O 1
ATOM 8913 N N . TRP B 2 701 ? 140.549 171.142 177.016 1.00 74.62 701 TRP A N 1
ATOM 8914 C CA . TRP B 2 701 ? 139.537 171.821 177.814 1.00 74.62 701 TRP A CA 1
ATOM 8915 C C . TRP B 2 701 ? 138.184 171.853 177.121 1.00 74.62 701 TRP A C 1
ATOM 8916 O O . TRP B 2 701 ? 137.149 171.854 177.795 1.00 74.62 701 TRP A O 1
ATOM 8927 N N . ALA B 2 702 ? 138.166 171.878 175.791 1.00 75.27 702 ALA A N 1
ATOM 8928 C CA . ALA B 2 702 ? 136.933 172.048 175.040 1.00 75.27 702 ALA A CA 1
ATOM 8929 C C . ALA B 2 702 ? 136.423 170.756 174.420 1.00 75.27 702 ALA A C 1
ATOM 8930 O O . ALA B 2 702 ? 135.548 170.807 173.551 1.00 75.27 702 ALA A O 1
ATOM 8932 N N . MET B 2 703 ? 136.945 169.598 174.832 1.00 75.29 703 MET A N 1
ATOM 8933 C CA . MET B 2 703 ? 136.558 168.356 174.175 1.00 75.29 703 MET A CA 1
ATOM 8934 C C . MET B 2 703 ? 136.368 167.167 175.111 1.00 75.29 703 MET A C 1
ATOM 8935 O O . MET B 2 703 ? 136.105 166.062 174.622 1.00 75.29 703 MET A O 1
ATOM 8940 N N . THR B 2 704 ? 136.488 167.333 176.426 1.00 77.38 704 THR A N 1
ATOM 8941 C CA . THR B 2 704 ? 136.504 166.174 177.314 1.00 77.38 704 THR A CA 1
ATOM 8942 C C . THR B 2 704 ? 135.306 166.109 178.251 1.00 77.38 704 THR A C 1
ATOM 8943 O O . THR B 2 704 ? 134.589 165.104 178.250 1.00 77.38 704 THR A O 1
ATOM 8947 N N . GLY B 2 705 ? 135.063 167.138 179.055 1.00 79.83 705 GLY A N 1
ATOM 8948 C CA . GLY B 2 705 ? 134.017 167.047 180.055 1.00 79.83 705 GLY A CA 1
ATOM 8949 C C . GLY B 2 705 ? 132.664 167.516 179.570 1.00 79.83 705 GLY A C 1
ATOM 8950 O O . GLY B 2 705 ? 132.024 168.345 180.223 1.00 79.83 705 GLY A O 1
ATOM 8951 N N . ARG B 2 706 ? 132.207 166.994 178.434 1.00 79.43 706 ARG A N 1
ATOM 8952 C CA . ARG B 2 706 ? 130.984 167.474 177.812 1.00 79.43 706 ARG A CA 1
ATOM 8953 C C . ARG B 2 706 ? 129.941 166.389 177.587 1.00 79.43 706 ARG A C 1
ATOM 8954 O O . ARG B 2 706 ? 128.882 166.682 177.020 1.00 79.43 706 ARG A O 1
ATOM 8962 N N . ARG B 2 707 ? 130.198 165.154 178.006 1.00 78.23 707 ARG A N 1
ATOM 8963 C CA . ARG B 2 707 ? 129.249 164.065 177.844 1.00 78.23 707 ARG A CA 1
ATOM 8964 C C . ARG B 2 707 ? 129.142 163.285 179.145 1.00 78.23 707 ARG A C 1
ATOM 8965 O O . ARG B 2 707 ? 130.080 163.251 179.945 1.00 78.23 707 ARG A O 1
ATOM 8973 N N . GLU B 2 708 ? 127.982 162.662 179.351 1.00 81.35 708 GLU A N 1
ATOM 8974 C CA . GLU B 2 708 ? 127.695 161.975 180.604 1.00 81.35 708 GLU A CA 1
ATOM 8975 C C . GLU B 2 708 ? 128.646 160.810 180.844 1.00 81.35 708 GLU A C 1
ATOM 8976 O O . GLU B 2 708 ? 129.457 160.845 181.774 1.00 81.35 708 GLU A O 1
ATOM 8982 N N . LEU B 2 709 ? 128.563 159.785 179.997 1.00 79.52 709 LEU A N 1
ATOM 8983 C CA . LEU B 2 709 ? 129.394 158.595 180.128 1.00 79.52 709 LEU A CA 1
ATOM 8984 C C . LEU B 2 709 ? 129.263 157.732 178.882 1.00 79.52 709 LEU A C 1
ATOM 8985 O O . LEU B 2 709 ? 128.151 157.503 178.397 1.00 79.52 709 LEU A O 1
ATOM 8990 N N . SER B 2 710 ? 130.389 157.262 178.352 1.00 79.98 710 SER A N 1
ATOM 8991 C CA . SER B 2 710 ? 130.364 156.421 177.165 1.00 79.98 710 SER A CA 1
ATOM 8992 C C . SER B 2 710 ? 129.519 155.177 177.402 1.00 79.98 710 SER A C 1
ATOM 8993 O O . SER B 2 710 ? 129.522 154.602 178.493 1.00 79.98 710 SER A O 1
ATOM 8996 N N . ASP B 2 711 ? 128.784 154.765 176.367 1.00 81.69 711 ASP A N 1
ATOM 8997 C CA . ASP B 2 711 ? 127.950 153.574 176.487 1.00 81.69 711 ASP A CA 1
ATOM 8998 C C . ASP B 2 711 ? 128.793 152.335 176.753 1.00 81.69 711 ASP A C 1
ATOM 8999 O O . ASP B 2 711 ? 128.387 151.451 177.516 1.00 81.69 711 ASP A O 1
ATOM 9004 N N . VAL B 2 712 ? 129.977 152.255 176.143 1.00 78.18 712 VAL A N 1
ATOM 9005 C CA . VAL B 2 712 ? 130.872 151.144 176.443 1.00 78.18 712 VAL A CA 1
ATOM 9006 C C . VAL B 2 712 ? 131.398 151.254 177.866 1.00 78.18 712 VAL A C 1
ATOM 9007 O O . VAL B 2 712 ? 131.639 150.238 178.525 1.00 78.18 712 VAL A O 1
ATOM 9011 N N . GLY B 2 713 ? 131.562 152.475 178.374 1.00 77.72 713 GLY A N 1
ATOM 9012 C CA . GLY B 2 713 ? 131.952 152.632 179.765 1.00 77.72 713 GLY A CA 1
ATOM 9013 C C . GLY B 2 713 ? 130.873 152.158 180.719 1.00 77.72 713 GLY A C 1
ATOM 9014 O O . GLY B 2 713 ? 131.150 151.444 181.688 1.00 77.72 713 GLY A O 1
ATOM 9015 N N . ARG B 2 714 ? 129.627 152.564 180.465 1.00 78.71 714 ARG A N 1
ATOM 9016 C CA . ARG B 2 714 ? 128.511 152.077 181.264 1.00 78.71 714 ARG A CA 1
ATOM 9017 C C . ARG B 2 714 ? 128.394 150.563 181.185 1.00 78.71 714 ARG A C 1
ATOM 9018 O O . ARG B 2 714 ? 128.076 149.913 182.185 1.00 78.71 714 ARG A O 1
ATOM 9026 N N . TYR B 2 715 ? 128.670 149.983 180.015 1.00 78.64 715 TYR A N 1
ATOM 9027 C CA . TYR B 2 715 ? 128.648 148.530 179.888 1.00 78.64 715 TYR A CA 1
ATOM 9028 C C . TYR B 2 715 ? 129.730 147.890 180.748 1.00 78.64 715 TYR A C 1
ATOM 9029 O O . TYR B 2 715 ? 129.463 146.945 181.498 1.00 78.64 715 TYR A O 1
ATOM 9038 N N . PHE B 2 716 ? 130.965 148.386 180.639 1.00 77.02 716 PHE A N 1
ATOM 9039 C CA . PHE B 2 716 ? 132.064 147.827 181.420 1.00 77.02 716 PHE A CA 1
ATOM 9040 C C . PHE B 2 716 ? 131.781 147.907 182.914 1.00 77.02 716 PHE A C 1
ATOM 9041 O O . PHE B 2 716 ? 132.014 146.939 183.645 1.00 77.02 716 PHE A O 1
ATOM 9049 N N . LEU B 2 717 ? 131.270 149.045 183.390 1.00 78.53 717 LEU A N 1
ATOM 9050 C CA . LEU B 2 717 ? 130.962 149.143 184.814 1.00 78.53 717 LEU A CA 1
ATOM 9051 C C . LEU B 2 717 ? 129.751 148.301 185.195 1.00 78.53 717 LEU A C 1
ATOM 9052 O O . LEU B 2 717 ? 129.628 147.892 186.355 1.00 78.53 717 LEU A O 1
ATOM 9057 N N . ASP B 2 718 ? 128.851 148.033 184.253 1.00 79.00 718 ASP A N 1
ATOM 9058 C CA . ASP B 2 718 ? 127.662 147.252 184.569 1.00 79.00 718 ASP A CA 1
ATOM 9059 C C . ASP B 2 718 ? 127.885 145.750 184.447 1.00 79.00 718 ASP A C 1
ATOM 9060 O O . ASP B 2 718 ? 127.390 144.985 185.281 1.00 79.00 718 ASP A O 1
ATOM 9065 N N . ASN B 2 719 ? 128.611 145.307 183.427 1.00 80.36 719 ASN A N 1
ATOM 9066 C CA . ASN B 2 719 ? 128.767 143.889 183.126 1.00 80.36 719 ASN A CA 1
ATOM 9067 C C . ASN B 2 719 ? 130.221 143.446 183.233 1.00 80.36 719 ASN A C 1
ATOM 9068 O O . ASN B 2 719 ? 130.731 142.725 182.375 1.00 80.36 719 ASN A O 1
ATOM 9073 N N . ALA B 2 720 ? 130.913 143.872 184.287 1.00 82.36 720 ALA A N 1
ATOM 9074 C CA . ALA B 2 720 ? 132.267 143.388 184.528 1.00 82.36 720 ALA A CA 1
ATOM 9075 C C . ALA B 2 720 ? 132.268 142.125 185.380 1.00 82.36 720 ALA A C 1
ATOM 9076 O O . ALA B 2 720 ? 132.885 141.123 185.009 1.00 82.36 720 ALA A O 1
ATOM 9078 N N . GLU B 2 721 ? 131.580 142.158 186.523 1.00 86.11 721 GLU A N 1
ATOM 9079 C CA . GLU B 2 721 ? 131.518 140.985 187.384 1.00 86.11 721 GLU A CA 1
ATOM 9080 C C . GLU B 2 721 ? 130.601 139.907 186.824 1.00 86.11 721 GLU A C 1
ATOM 9081 O O . GLU B 2 721 ? 130.774 138.730 187.155 1.00 86.11 721 GLU A O 1
ATOM 9087 N N . GLN B 2 722 ? 129.634 140.278 185.985 1.00 87.21 722 GLN A N 1
ATOM 9088 C CA . GLN B 2 722 ? 128.718 139.292 185.428 1.00 87.21 722 GLN A CA 1
ATOM 9089 C C . GLN B 2 722 ? 129.309 138.579 184.219 1.00 87.21 722 GLN A C 1
ATOM 9090 O O . GLN B 2 722 ? 129.049 137.387 184.021 1.00 87.21 722 GLN A O 1
ATOM 9096 N N . ASP B 2 723 ? 130.108 139.276 183.412 1.00 84.48 723 ASP A N 1
ATOM 9097 C CA . ASP B 2 723 ? 130.665 138.658 182.214 1.00 84.48 723 ASP A CA 1
ATOM 9098 C C . ASP B 2 723 ? 131.940 137.881 182.514 1.00 84.48 723 ASP A C 1
ATOM 9099 O O . ASP B 2 723 ? 132.145 136.791 181.972 1.00 84.48 723 ASP A O 1
ATOM 9104 N N . THR B 2 724 ? 132.808 138.421 183.370 1.00 83.84 724 THR A N 1
ATOM 9105 C CA . THR B 2 724 ? 134.123 137.842 183.596 1.00 83.84 724 THR A CA 1
ATOM 9106 C C . THR B 2 724 ? 134.368 137.374 185.022 1.00 83.84 724 THR A C 1
ATOM 9107 O O . THR B 2 724 ? 135.379 136.707 185.264 1.00 83.84 724 THR A O 1
ATOM 9111 N N . GLY B 2 725 ? 133.491 137.699 185.970 1.00 86.21 725 GLY A N 1
ATOM 9112 C CA . GLY B 2 725 ? 133.671 137.288 187.344 1.00 86.21 725 GLY A CA 1
ATOM 9113 C C . GLY B 2 725 ? 134.620 138.138 188.159 1.00 86.21 725 GLY A C 1
ATOM 9114 O O . GLY B 2 725 ? 134.731 137.921 189.372 1.00 86.21 725 GLY A O 1
ATOM 9115 N N . GLY B 2 726 ? 135.306 139.093 187.545 1.00 83.59 726 GLY A N 1
ATOM 9116 C CA . GLY B 2 726 ? 136.234 139.971 188.245 1.00 83.59 726 GLY A CA 1
ATOM 9117 C C . GLY B 2 726 ? 135.660 141.372 188.357 1.00 83.59 726 GLY A C 1
ATOM 9118 O O . GLY B 2 726 ? 134.928 141.823 187.473 1.00 83.59 726 GLY A O 1
ATOM 9119 N N . ILE B 2 727 ? 135.998 142.055 189.451 1.00 80.12 727 ILE A N 1
ATOM 9120 C CA . ILE B 2 727 ? 135.470 143.392 189.688 1.00 80.12 727 ILE A CA 1
ATOM 9121 C C . ILE B 2 727 ? 136.426 144.497 189.255 1.00 80.12 727 ILE A C 1
ATOM 9122 O O . ILE B 2 727 ? 136.002 145.654 189.135 1.00 80.12 727 ILE A O 1
ATOM 9127 N N . ASN B 2 728 ? 137.695 144.180 189.019 1.00 78.78 728 ASN A N 1
ATOM 9128 C CA . ASN B 2 728 ? 138.654 145.165 188.524 1.00 78.78 728 ASN A CA 1
ATOM 9129 C C . ASN B 2 728 ? 138.355 145.417 187.054 1.00 78.78 728 ASN A C 1
ATOM 9130 O O . ASN B 2 728 ? 138.858 144.715 186.176 1.00 78.78 728 ASN A O 1
ATOM 9135 N N . VAL B 2 729 ? 137.541 146.439 186.784 1.00 76.41 729 VAL A N 1
ATOM 9136 C CA . VAL B 2 729 ? 137.072 146.687 185.425 1.00 76.41 729 VAL A CA 1
ATOM 9137 C C . VAL B 2 729 ? 138.240 146.938 184.482 1.00 76.41 729 VAL A C 1
ATOM 9138 O O . VAL B 2 729 ? 138.231 146.487 183.332 1.00 76.41 729 VAL A O 1
ATOM 9142 N N . VAL B 2 730 ? 139.264 147.653 184.950 1.00 76.17 730 VAL A N 1
ATOM 9143 C CA . VAL B 2 730 ? 140.408 147.957 184.094 1.00 76.17 730 VAL A CA 1
ATOM 9144 C C . VAL B 2 730 ? 141.118 146.675 183.681 1.00 76.17 730 VAL A C 1
ATOM 9145 O O . VAL B 2 730 ? 141.434 146.468 182.503 1.00 76.17 730 VAL A O 1
ATOM 9149 N N . ASN B 2 731 ? 141.359 145.783 184.641 1.00 77.66 731 ASN A N 1
ATOM 9150 C CA . ASN B 2 731 ? 142.081 144.560 184.319 1.00 77.66 731 ASN A CA 1
ATOM 9151 C C . ASN B 2 731 ? 141.246 143.617 183.466 1.00 77.66 731 ASN A C 1
ATOM 9152 O O . ASN B 2 731 ? 141.791 142.948 182.585 1.00 77.66 731 ASN A O 1
ATOM 9157 N N . THR B 2 732 ? 139.933 143.551 183.698 1.00 77.16 732 THR A N 1
ATOM 9158 C CA . THR B 2 732 ? 139.092 142.720 182.842 1.00 77.16 732 THR A CA 1
ATOM 9159 C C . THR B 2 732 ? 139.047 143.263 181.421 1.00 77.16 732 THR A C 1
ATOM 9160 O O . THR B 2 732 ? 139.083 142.492 180.456 1.00 77.16 732 THR A O 1
ATOM 9164 N N . VAL B 2 733 ? 138.964 144.586 181.268 1.00 72.99 733 VAL A N 1
ATOM 9165 C CA . VAL B 2 733 ? 139.036 145.175 179.935 1.00 72.99 733 VAL A CA 1
ATOM 9166 C C . VAL B 2 733 ? 140.372 144.844 179.284 1.00 72.99 733 VAL A C 1
ATOM 9167 O O . VAL B 2 733 ? 140.444 144.571 178.080 1.00 72.99 733 VAL A O 1
ATOM 9171 N N . LEU B 2 734 ? 141.447 144.839 180.072 1.00 74.04 734 LEU A N 1
ATOM 9172 C CA . LEU B 2 734 ? 142.767 144.595 179.505 1.00 74.04 734 LEU A CA 1
ATOM 9173 C C . LEU B 2 734 ? 142.999 143.135 179.142 1.00 74.04 734 LEU A C 1
ATOM 9174 O O . LEU B 2 734 ? 143.742 142.855 178.197 1.00 74.04 734 LEU A O 1
ATOM 9179 N N . VAL B 2 735 ? 142.389 142.195 179.858 1.00 76.81 735 VAL A N 1
ATOM 9180 C CA . VAL B 2 735 ? 142.701 140.785 179.666 1.00 76.81 735 VAL A CA 1
ATOM 9181 C C . VAL B 2 735 ? 141.532 139.990 179.094 1.00 76.81 735 VAL A C 1
ATOM 9182 O O . VAL B 2 735 ? 141.764 138.920 178.510 1.00 76.81 735 VAL A O 1
ATOM 9186 N N . ASP B 2 736 ? 140.297 140.474 179.215 1.00 80.34 736 ASP A N 1
ATOM 9187 C CA . ASP B 2 736 ? 139.132 139.715 178.781 1.00 80.34 736 ASP A CA 1
ATOM 9188 C C . ASP B 2 736 ? 138.428 140.359 177.594 1.00 80.34 736 ASP A C 1
ATOM 9189 O O . ASP B 2 736 ? 138.217 139.699 176.573 1.00 80.34 736 ASP A O 1
ATOM 9194 N N . TYR B 2 737 ? 138.055 141.635 177.691 1.00 76.58 737 TYR A N 1
ATOM 9195 C CA . TYR B 2 737 ? 137.352 142.274 176.579 1.00 76.58 737 TYR A CA 1
ATOM 9196 C C . TYR B 2 737 ? 138.318 142.648 175.460 1.00 76.58 737 TYR A C 1
ATOM 9197 O O . TYR B 2 737 ? 138.257 142.095 174.358 1.00 76.58 737 TYR A O 1
ATOM 9206 N N . ARG B 2 738 ? 139.217 143.586 175.729 1.00 73.89 738 ARG A N 1
ATOM 9207 C CA . ARG B 2 738 ? 140.195 144.034 174.739 1.00 73.89 738 ARG A CA 1
ATOM 9208 C C . ARG B 2 738 ? 141.551 143.373 174.980 1.00 73.89 738 ARG A C 1
ATOM 9209 O O . ARG B 2 738 ? 142.567 144.033 175.185 1.00 73.89 738 ARG A O 1
ATOM 9217 N N . ALA B 2 739 ? 141.558 142.040 174.950 1.00 74.09 739 ALA A N 1
ATOM 9218 C CA . ALA B 2 739 ? 142.800 141.309 175.159 1.00 74.09 739 ALA A CA 1
ATOM 9219 C C . ALA B 2 739 ? 143.763 141.466 173.992 1.00 74.09 739 ALA A C 1
ATOM 9220 O O . ALA B 2 739 ? 144.965 141.228 174.158 1.00 74.09 739 ALA A O 1
ATOM 9222 N N . LEU B 2 740 ? 143.263 141.864 172.821 1.00 74.36 740 LEU A N 1
ATOM 9223 C CA . LEU B 2 740 ? 144.140 142.065 171.675 1.00 74.36 740 LEU A CA 1
ATOM 9224 C C . LEU B 2 740 ? 145.095 143.226 171.910 1.00 74.36 740 LEU A C 1
ATOM 9225 O O . LEU B 2 740 ? 146.257 143.170 171.498 1.00 74.36 740 LEU A O 1
ATOM 9230 N N . ASP B 2 741 ? 144.627 144.284 172.576 1.00 76.64 741 ASP A N 1
ATOM 9231 C CA . ASP B 2 741 ? 145.514 145.392 172.916 1.00 76.64 741 ASP A CA 1
ATOM 9232 C C . ASP B 2 741 ? 146.638 144.932 173.832 1.00 76.64 741 ASP A C 1
ATOM 9233 O O . ASP B 2 741 ? 147.796 145.332 173.661 1.00 76.64 741 ASP A O 1
ATOM 9238 N N . THR B 2 742 ? 146.318 144.085 174.811 1.00 76.43 742 THR A N 1
ATOM 9239 C CA . THR B 2 742 ? 147.340 143.605 175.732 1.00 76.43 742 THR A CA 1
ATOM 9240 C C . THR B 2 742 ? 148.331 142.690 175.028 1.00 76.43 742 THR A C 1
ATOM 9241 O O . THR B 2 742 ? 149.542 142.779 175.263 1.00 76.43 742 THR A O 1
ATOM 9245 N N . LEU B 2 743 ? 147.836 141.800 174.166 1.00 76.00 743 LEU A N 1
ATOM 9246 C CA . LEU B 2 743 ? 148.740 140.975 173.373 1.00 76.00 743 LEU A CA 1
ATOM 9247 C C . LEU B 2 743 ? 149.653 141.840 172.516 1.00 76.00 743 LEU A C 1
ATOM 9248 O O . LEU B 2 743 ? 150.866 141.601 172.443 1.00 76.00 743 LEU A O 1
ATOM 9253 N N . GLY B 2 744 ? 149.089 142.868 171.882 1.00 74.39 744 GLY A N 1
ATOM 9254 C CA . GLY B 2 744 ? 149.890 143.749 171.055 1.00 74.39 744 GLY A CA 1
ATOM 9255 C C . GLY B 2 744 ? 150.964 144.477 171.838 1.00 74.39 744 GLY A C 1
ATOM 9256 O O . GLY B 2 744 ? 152.108 144.570 171.396 1.00 74.39 744 GLY A O 1
ATOM 9257 N N . GLU B 2 745 ? 150.619 144.988 173.020 1.00 76.40 745 GLU A N 1
ATOM 9258 C CA . GLU B 2 745 ? 151.606 145.743 173.784 1.00 76.40 745 GLU A CA 1
ATOM 9259 C C . GLU B 2 745 ? 152.643 144.849 174.456 1.00 76.40 745 GLU A C 1
ATOM 9260 O O . GLU B 2 745 ? 153.761 145.297 174.739 1.00 76.40 745 GLU A O 1
ATOM 9266 N N . LEU B 2 746 ? 152.313 143.578 174.705 1.00 74.83 746 LEU A N 1
ATOM 9267 C CA . LEU B 2 746 ? 153.321 142.686 175.267 1.00 74.83 746 LEU A CA 1
ATOM 9268 C C . LEU B 2 746 ? 154.266 142.269 174.147 1.00 74.83 746 LEU A C 1
ATOM 9269 O O . LEU B 2 746 ? 155.478 142.135 174.365 1.00 74.83 746 LEU A O 1
ATOM 9274 N N . THR B 2 747 ? 153.738 142.087 172.933 1.00 72.26 747 THR A N 1
ATOM 9275 C CA . THR B 2 747 ? 154.615 141.817 171.801 1.00 72.26 747 THR A CA 1
ATOM 9276 C C . THR B 2 747 ? 155.492 143.022 171.496 1.00 72.26 747 THR A C 1
ATOM 9277 O O . THR B 2 747 ? 156.658 142.868 171.128 1.00 72.26 747 THR A O 1
ATOM 9281 N N . VAL B 2 748 ? 154.949 144.231 171.655 1.00 70.79 748 VAL A N 1
ATOM 9282 C CA . VAL B 2 748 ? 155.744 145.443 171.473 1.00 70.79 748 VAL A CA 1
ATOM 9283 C C . VAL B 2 748 ? 156.909 145.471 172.451 1.00 70.79 748 VAL A C 1
ATOM 9284 O O . VAL B 2 748 ? 158.043 145.787 172.078 1.00 70.79 748 VAL A O 1
ATOM 9288 N N . LEU B 2 749 ? 156.650 145.143 173.716 1.00 70.83 749 LEU A N 1
ATOM 9289 C CA . LEU B 2 749 ? 157.720 145.155 174.710 1.00 70.83 749 LEU A CA 1
ATOM 9290 C C . LEU B 2 749 ? 158.769 144.090 174.405 1.00 70.83 749 LEU A C 1
ATOM 9291 O O . LEU B 2 749 ? 159.976 144.366 174.441 1.00 70.83 749 LEU A O 1
ATOM 9296 N N . GLY B 2 750 ? 158.329 142.863 174.115 1.00 70.72 750 GLY A N 1
ATOM 9297 C CA . GLY B 2 750 ? 159.277 141.826 173.737 1.00 70.72 750 GLY A CA 1
ATOM 9298 C C . GLY B 2 750 ? 160.113 142.213 172.532 1.00 70.72 750 GLY A C 1
ATOM 9299 O O . GLY B 2 750 ? 161.319 141.950 172.480 1.00 70.72 750 GLY A O 1
ATOM 9300 N N . VAL B 2 751 ? 159.485 142.861 171.553 1.00 69.77 751 VAL A N 1
ATOM 9301 C CA . VAL B 2 751 ? 160.204 143.297 170.366 1.00 69.77 751 VAL A CA 1
ATOM 9302 C C . VAL B 2 751 ? 161.200 144.390 170.717 1.00 69.77 751 VAL A C 1
ATOM 9303 O O . VAL B 2 751 ? 162.298 144.440 170.162 1.00 69.77 751 VAL A O 1
ATOM 9307 N N . ALA B 2 752 ? 160.837 145.285 171.634 1.00 69.11 752 ALA A N 1
ATOM 9308 C CA . ALA B 2 752 ? 161.782 146.310 172.064 1.00 69.11 752 ALA A CA 1
ATOM 9309 C C . ALA B 2 752 ? 162.989 145.681 172.741 1.00 69.11 752 ALA A C 1
ATOM 9310 O O . ALA B 2 752 ? 164.120 146.146 172.569 1.00 69.11 752 ALA A O 1
ATOM 9312 N N . GLY B 2 753 ? 162.769 144.611 173.504 1.00 68.69 753 GLY A N 1
ATOM 9313 C CA . GLY B 2 753 ? 163.895 143.895 174.088 1.00 68.69 753 GLY A CA 1
ATOM 9314 C C . GLY B 2 753 ? 164.796 143.278 173.034 1.00 68.69 753 GLY A C 1
ATOM 9315 O O . GLY B 2 753 ? 166.024 143.432 173.069 1.00 68.69 753 GLY A O 1
ATOM 9316 N N . LEU B 2 754 ? 164.193 142.570 172.075 1.00 68.56 754 LEU A N 1
ATOM 9317 C CA . LEU B 2 754 ? 164.975 141.982 170.990 1.00 68.56 754 LEU A CA 1
ATOM 9318 C C . LEU B 2 754 ? 165.713 143.054 170.196 1.00 68.56 754 LEU A C 1
ATOM 9319 O O . LEU B 2 754 ? 166.843 142.840 169.744 1.00 68.56 754 LEU A O 1
ATOM 9324 N N . ALA B 2 755 ? 165.094 144.220 170.029 1.00 67.53 755 ALA A N 1
ATOM 9325 C CA . ALA B 2 755 ? 165.709 145.289 169.258 1.00 67.53 755 ALA A CA 1
ATOM 9326 C C . ALA B 2 755 ? 166.846 145.945 170.023 1.00 67.53 755 ALA A C 1
ATOM 9327 O O . ALA B 2 755 ? 167.834 146.359 169.416 1.00 67.53 755 ALA A O 1
ATOM 9329 N N . VAL B 2 756 ? 166.730 146.049 171.348 1.00 67.23 756 VAL A N 1
ATOM 9330 C CA . VAL B 2 756 ? 167.861 146.490 172.157 1.00 67.23 756 VAL A CA 1
ATOM 9331 C C . VAL B 2 756 ? 169.022 145.518 172.005 1.00 67.23 756 VAL A C 1
ATOM 9332 O O . VAL B 2 756 ? 170.183 145.926 171.854 1.00 67.23 756 VAL A O 1
ATOM 9336 N N . ILE B 2 757 ? 168.726 144.216 172.037 1.00 68.64 757 ILE A N 1
ATOM 9337 C CA . ILE B 2 757 ? 169.770 143.211 171.840 1.00 68.64 757 ILE A CA 1
ATOM 9338 C C . ILE B 2 757 ? 170.445 143.404 170.486 1.00 68.64 757 ILE A C 1
ATOM 9339 O O . ILE B 2 757 ? 171.677 143.432 170.381 1.00 68.64 757 ILE A O 1
ATOM 9344 N N . LEU B 2 758 ? 169.642 143.547 169.430 1.00 69.06 758 LEU A N 1
ATOM 9345 C CA . LEU B 2 758 ? 170.196 143.707 168.089 1.00 69.06 758 LEU A CA 1
ATOM 9346 C C . LEU B 2 758 ? 171.011 144.988 167.968 1.00 69.06 758 LEU A C 1
ATOM 9347 O O . LEU B 2 758 ? 172.065 145.003 167.325 1.00 69.06 758 LEU A O 1
ATOM 9352 N N . ALA B 2 759 ? 170.537 146.077 168.574 1.00 68.73 759 ALA A N 1
ATOM 9353 C CA . ALA B 2 759 ? 171.239 147.349 168.477 1.00 68.73 759 ALA A CA 1
ATOM 9354 C C . ALA B 2 759 ? 172.584 147.289 169.185 1.00 68.73 759 ALA A C 1
ATOM 9355 O O . ALA B 2 759 ? 173.598 147.747 168.648 1.00 68.73 759 ALA A O 1
ATOM 9357 N N . LEU B 2 760 ? 172.618 146.722 170.390 1.00 68.45 760 LEU A N 1
ATOM 9358 C CA . LEU B 2 760 ? 173.886 146.624 171.099 1.00 68.45 760 LEU A CA 1
ATOM 9359 C C . LEU B 2 760 ? 174.771 145.502 170.576 1.00 68.45 760 LEU A C 1
ATOM 9360 O O . LEU B 2 760 ? 175.936 145.416 170.979 1.00 68.45 760 LEU A O 1
ATOM 9365 N N . HIS B 2 761 ? 174.254 144.643 169.699 1.00 71.98 761 HIS A N 1
ATOM 9366 C CA . HIS B 2 761 ? 175.110 143.722 168.964 1.00 71.98 761 HIS A CA 1
ATOM 9367 C C . HIS B 2 761 ? 175.653 144.328 167.680 1.00 71.98 761 HIS A C 1
ATOM 9368 O O . HIS B 2 761 ? 176.723 143.921 167.216 1.00 71.98 761 HIS A O 1
ATOM 9375 N N . ALA B 2 762 ? 174.938 145.289 167.094 1.00 72.16 762 ALA A N 1
ATOM 9376 C CA . ALA B 2 762 ? 175.372 145.882 165.836 1.00 72.16 762 ALA A CA 1
ATOM 9377 C C . ALA B 2 762 ? 176.390 146.993 166.041 1.00 72.16 762 ALA A C 1
ATOM 9378 O O . ALA B 2 762 ? 177.266 147.186 165.192 1.00 72.16 762 ALA A O 1
ATOM 9380 N N . ARG B 2 763 ? 176.296 147.733 167.141 1.00 72.75 763 ARG A N 1
ATOM 9381 C CA . ARG B 2 763 ? 177.215 148.826 167.416 1.00 72.75 763 ARG A CA 1
ATOM 9382 C C . ARG B 2 763 ? 177.644 148.775 168.872 1.00 72.75 763 ARG A C 1
ATOM 9383 O O . ARG B 2 763 ? 176.818 148.564 169.763 1.00 72.75 763 ARG A O 1
ATOM 9391 N N . ARG B 2 764 ? 178.938 148.970 169.106 1.00 82.26 764 ARG A N 1
ATOM 9392 C CA . ARG B 2 764 ? 179.451 149.038 170.467 1.00 82.26 764 ARG A CA 1
ATOM 9393 C C . ARG B 2 764 ? 178.890 150.270 171.160 1.00 82.26 764 ARG A C 1
ATOM 9394 O O . ARG B 2 764 ? 179.039 151.391 170.663 1.00 82.26 764 ARG A O 1
ATOM 9402 N N . ALA B 2 765 ? 178.238 150.065 172.300 1.00 75.54 765 ALA A N 1
ATOM 9403 C CA . ALA B 2 765 ? 177.769 151.191 173.090 1.00 75.54 765 ALA A CA 1
ATOM 9404 C C . ALA B 2 765 ? 178.956 151.989 173.613 1.00 75.54 765 ALA A C 1
ATOM 9405 O O . ALA B 2 765 ? 180.061 151.466 173.774 1.00 75.54 765 ALA A O 1
ATOM 9407 N N . LEU B 2 766 ? 178.723 153.273 173.859 1.00 74.72 766 LEU A N 1
ATOM 9408 C CA . LEU B 2 766 ? 179.773 154.117 174.406 1.00 74.72 766 LEU A CA 1
ATOM 9409 C C . LEU B 2 766 ? 180.256 153.548 175.737 1.00 74.72 766 LEU A C 1
ATOM 9410 O O . LEU B 2 766 ? 179.443 153.098 176.551 1.00 74.72 766 LEU A O 1
ATOM 9415 N N . PRO B 2 767 ? 181.561 153.539 175.987 1.00 78.64 767 PRO A N 1
ATOM 9416 C CA . PRO B 2 767 ? 182.048 153.071 177.285 1.00 78.64 767 PRO A CA 1
ATOM 9417 C C . PRO B 2 767 ? 181.669 154.051 178.379 1.00 78.64 767 PRO A C 1
ATOM 9418 O O . PRO B 2 767 ? 181.472 155.243 178.132 1.00 78.64 767 PRO A O 1
ATOM 9422 N N . ARG B 2 768 ? 181.552 153.531 179.597 1.00 82.74 768 ARG A N 1
ATOM 9423 C CA . ARG B 2 768 ? 181.204 154.374 180.733 1.00 82.74 768 ARG A CA 1
ATOM 9424 C C . ARG B 2 768 ? 182.235 155.482 180.884 1.00 82.74 768 ARG A C 1
ATOM 9425 O O . ARG B 2 768 ? 183.438 155.216 180.966 1.00 82.74 768 ARG A O 1
ATOM 9433 N N . ARG B 2 769 ? 181.759 156.726 180.898 1.00 85.73 769 ARG A N 1
ATOM 9434 C CA . ARG B 2 769 ? 182.650 157.877 180.855 1.00 85.73 769 ARG A CA 1
ATOM 9435 C C . ARG B 2 769 ? 183.606 157.870 182.041 1.00 85.73 769 ARG A C 1
ATOM 9436 O O . ARG B 2 769 ? 183.204 157.656 183.188 1.00 85.73 769 ARG A O 1
ATOM 9444 N N . ASP B 2 770 ? 184.885 158.100 181.753 1.00 93.21 770 ASP A N 1
ATOM 9445 C CA . ASP B 2 770 ? 185.950 158.014 182.751 1.00 93.21 770 ASP A CA 1
ATOM 9446 C C . ASP B 2 770 ? 185.900 159.253 183.634 1.00 93.21 770 ASP A C 1
ATOM 9447 O O . ASP B 2 770 ? 186.543 160.267 183.361 1.00 93.21 770 ASP A O 1
ATOM 9452 N N . VAL B 2 771 ? 185.129 159.171 184.709 1.00 97.61 771 VAL A N 1
ATOM 9453 C CA . VAL B 2 771 ? 185.082 160.288 185.658 1.00 97.61 771 VAL A CA 1
ATOM 9454 C C . VAL B 2 771 ? 186.354 160.284 186.503 1.00 97.61 771 VAL A C 1
ATOM 9455 O O . VAL B 2 771 ? 186.772 159.218 186.991 1.00 97.61 771 VAL A O 1
ATOM 9459 N N . PRO B 2 772 ? 187.035 161.417 186.649 1.00 102.93 772 PRO A N 1
ATOM 9460 C CA . PRO B 2 772 ? 188.242 161.454 187.485 1.00 102.93 772 PRO A CA 1
ATOM 9461 C C . PRO B 2 772 ? 187.923 161.555 188.969 1.00 102.93 772 PRO A C 1
ATOM 9462 O O . PRO B 2 772 ? 187.887 162.659 189.523 1.00 102.93 772 PRO A O 1
ATOM 9466 N N . LEU B 2 773 ? 187.664 160.417 189.614 1.00 104.57 773 LEU A N 1
ATOM 9467 C CA . LEU B 2 773 ? 187.395 160.395 191.048 1.00 104.57 773 LEU A CA 1
ATOM 9468 C C . LEU B 2 773 ? 188.536 161.050 191.815 1.00 104.57 773 LEU A C 1
ATOM 9469 O O . LEU B 2 773 ? 189.659 160.537 191.831 1.00 104.57 773 LEU A O 1
ATOM 9474 N N . ALA B 2 774 ? 188.256 162.186 192.451 1.00 110.06 774 ALA A N 1
ATOM 9475 C CA . ALA B 2 774 ? 189.289 162.971 193.126 1.00 110.06 774 ALA A CA 1
ATOM 9476 C C . ALA B 2 774 ? 189.394 162.577 194.600 1.00 110.06 774 ALA A C 1
ATOM 9477 O O . ALA B 2 774 ? 189.236 163.390 195.510 1.00 110.06 774 ALA A O 1
ATOM 9479 N N . VAL B 2 775 ? 189.666 161.294 194.820 1.00 107.99 775 VAL A N 1
ATOM 9480 C CA . VAL B 2 775 ? 189.932 160.748 196.147 1.00 107.99 775 VAL A CA 1
ATOM 9481 C C . VAL B 2 775 ? 191.065 159.740 196.020 1.00 107.99 775 VAL A C 1
ATOM 9482 O O . VAL B 2 775 ? 191.140 158.998 195.035 1.00 107.99 775 VAL A O 1
ATOM 9486 N N . HIS B 2 776 ? 191.958 159.724 197.004 1.00 109.66 776 HIS A N 1
ATOM 9487 C CA . HIS B 2 776 ? 193.086 158.812 196.922 1.00 109.66 776 HIS A CA 1
ATOM 9488 C C . HIS B 2 776 ? 192.668 157.405 197.349 1.00 109.66 776 HIS A C 1
ATOM 9489 O O . HIS B 2 776 ? 191.585 157.184 197.897 1.00 109.66 776 HIS A O 1
ATOM 9496 N N . ALA B 2 777 ? 193.555 156.444 197.086 1.00 109.87 777 ALA A N 1
ATOM 9497 C CA . ALA B 2 777 ? 193.176 155.036 197.147 1.00 109.87 777 ALA A CA 1
ATOM 9498 C C . ALA B 2 777 ? 192.929 154.574 198.579 1.00 109.87 777 ALA A C 1
ATOM 9499 O O . ALA B 2 777 ? 191.929 153.903 198.859 1.00 109.87 777 ALA A O 1
ATOM 9501 N N . ASP B 2 778 ? 193.824 154.921 199.500 1.00 111.02 778 ASP A N 1
ATOM 9502 C CA . ASP B 2 778 ? 193.782 154.363 200.846 1.00 111.02 778 ASP A CA 1
ATOM 9503 C C . ASP B 2 778 ? 192.676 154.954 201.711 1.00 111.02 778 ASP A C 1
ATOM 9504 O O . ASP B 2 778 ? 192.661 154.704 202.920 1.00 111.02 778 ASP A O 1
ATOM 9509 N N . SER B 2 779 ? 191.763 155.719 201.134 1.00 105.67 779 SER A N 1
ATOM 9510 C CA . SER B 2 779 ? 190.729 156.301 201.971 1.00 105.67 779 SER A CA 1
ATOM 9511 C C . SER B 2 779 ? 189.442 155.492 201.883 1.00 105.67 779 SER A C 1
ATOM 9512 O O . SER B 2 779 ? 189.182 154.831 200.874 1.00 105.67 779 SER A O 1
ATOM 9515 N N . PRO B 2 780 ? 188.618 155.533 202.924 1.00 99.65 780 PRO A N 1
ATOM 9516 C CA . PRO B 2 780 ? 187.302 154.891 202.845 1.00 99.65 780 PRO A CA 1
ATOM 9517 C C . PRO B 2 780 ? 186.384 155.621 201.883 1.00 99.65 780 PRO A C 1
ATOM 9518 O O . PRO B 2 780 ? 186.819 156.544 201.187 1.00 99.65 780 PRO A O 1
ATOM 9522 N N . LEU B 2 781 ? 185.121 155.200 201.825 1.00 93.27 781 LEU A N 1
ATOM 9523 C CA . LEU B 2 781 ? 184.155 155.637 200.820 1.00 93.27 781 LEU A CA 1
ATOM 9524 C C . LEU B 2 781 ? 184.548 155.175 199.423 1.00 93.27 781 LEU A C 1
ATOM 9525 O O . LEU B 2 781 ? 184.025 155.678 198.427 1.00 93.27 781 LEU A O 1
ATOM 9530 N N . LEU B 2 782 ? 185.480 154.229 199.350 1.00 97.19 782 LEU A N 1
ATOM 9531 C CA . LEU B 2 782 ? 185.860 153.533 198.129 1.00 97.19 782 LEU A CA 1
ATOM 9532 C C . LEU B 2 782 ? 185.753 152.042 198.409 1.00 97.19 782 LEU A C 1
ATOM 9533 O O . LEU B 2 782 ? 185.185 151.653 199.435 1.00 97.19 782 LEU A O 1
ATOM 9538 N N . SER B 2 783 ? 186.276 151.201 197.517 1.00 97.91 783 SER A N 1
ATOM 9539 C CA . SER B 2 783 ? 186.241 149.750 197.690 1.00 97.91 783 SER A CA 1
ATOM 9540 C C . SER B 2 783 ? 184.793 149.255 197.750 1.00 97.91 783 SER A C 1
ATOM 9541 O O . SER B 2 783 ? 184.300 148.771 198.773 1.00 97.91 783 SER A O 1
ATOM 9544 N N . ALA B 2 784 ? 184.123 149.431 196.607 1.00 96.22 784 ALA A N 1
ATOM 9545 C CA . ALA B 2 784 ? 182.691 149.157 196.498 1.00 96.22 784 ALA A CA 1
ATOM 9546 C C . ALA B 2 784 ? 182.297 147.811 197.091 1.00 96.22 784 ALA A C 1
ATOM 9547 O O . ALA B 2 784 ? 181.199 147.678 197.639 1.00 96.22 784 ALA A O 1
ATOM 9549 N N . GLN B 2 785 ? 183.172 146.806 197.001 1.00 96.61 785 GLN A N 1
ATOM 9550 C CA . GLN B 2 785 ? 182.859 145.511 197.596 1.00 96.61 785 GLN A CA 1
ATOM 9551 C C . GLN B 2 785 ? 182.641 145.633 199.098 1.00 96.61 785 GLN A C 1
ATOM 9552 O O . GLN B 2 785 ? 181.761 144.973 199.661 1.00 96.61 785 GLN A O 1
ATOM 9558 N N . ASP B 2 786 ? 183.431 146.474 199.760 1.00 97.86 786 ASP A N 1
ATOM 9559 C CA . ASP B 2 786 ? 183.314 146.685 201.195 1.00 97.86 786 ASP A CA 1
ATOM 9560 C C . ASP B 2 786 ? 182.386 147.834 201.557 1.00 97.86 786 ASP A C 1
ATOM 9561 O O . ASP B 2 786 ? 182.003 147.952 202.725 1.00 97.86 786 ASP A O 1
ATOM 9566 N N . ASN B 2 787 ? 182.011 148.675 200.594 1.00 90.81 787 ASN A N 1
ATOM 9567 C CA . ASN B 2 787 ? 181.212 149.859 200.871 1.00 90.81 787 ASN A CA 1
ATOM 9568 C C . ASN B 2 787 ? 179.766 149.741 200.416 1.00 90.81 787 ASN A C 1
ATOM 9569 O O . ASN B 2 787 ? 178.961 150.619 200.742 1.00 90.81 787 ASN A O 1
ATOM 9574 N N . GLY B 2 788 ? 179.416 148.697 199.672 1.00 89.50 788 GLY A N 1
ATOM 9575 C CA . GLY B 2 788 ? 178.037 148.480 199.292 1.00 89.50 788 GLY A CA 1
ATOM 9576 C C . GLY B 2 788 ? 177.342 147.551 200.262 1.00 89.50 788 GLY A C 1
ATOM 9577 O O . GLY B 2 788 ? 176.353 146.899 199.915 1.00 89.50 788 GLY A O 1
ATOM 9578 N N . VAL B 2 789 ? 177.865 147.485 201.488 1.00 89.69 789 VAL A N 1
ATOM 9579 C CA . VAL B 2 789 ? 177.308 146.592 202.499 1.00 89.69 789 VAL A CA 1
ATOM 9580 C C . VAL B 2 789 ? 175.892 147.005 202.866 1.00 89.69 789 VAL A C 1
ATOM 9581 O O . VAL B 2 789 ? 175.075 146.166 203.264 1.00 89.69 789 VAL A O 1
ATOM 9585 N N . PHE B 2 790 ? 175.570 148.292 202.734 1.00 86.85 790 PHE A N 1
ATOM 9586 C CA . PHE B 2 790 ? 174.236 148.758 203.092 1.00 86.85 790 PHE A CA 1
ATOM 9587 C C . PHE B 2 790 ? 173.190 148.207 202.135 1.00 86.85 790 PHE A C 1
ATOM 9588 O O . PHE B 2 790 ? 172.145 147.706 202.564 1.00 86.85 790 PHE A O 1
ATOM 9596 N N . LEU B 2 791 ? 173.453 148.285 200.832 1.00 86.20 791 LEU A N 1
ATOM 9597 C CA . LEU B 2 791 ? 172.507 147.743 199.867 1.00 86.20 791 LEU A CA 1
ATOM 9598 C C . LEU B 2 791 ? 172.559 146.224 199.806 1.00 86.20 791 LEU A C 1
ATOM 9599 O O . LEU B 2 791 ? 171.523 145.585 199.597 1.00 86.20 791 LEU A O 1
ATOM 9604 N N . ARG B 2 792 ? 173.739 145.627 199.989 1.00 89.75 792 ARG A N 1
ATOM 9605 C CA . ARG B 2 792 ? 173.841 144.174 199.938 1.00 89.75 792 ARG A CA 1
ATOM 9606 C C . ARG B 2 792 ? 173.100 143.503 201.084 1.00 89.75 792 ARG A C 1
ATOM 9607 O O . ARG B 2 792 ? 172.796 142.309 200.994 1.00 89.75 792 ARG A O 1
ATOM 9615 N N . THR B 2 793 ? 172.806 144.234 202.158 1.00 87.70 793 THR A N 1
ATOM 9616 C CA . THR B 2 793 ? 172.035 143.696 203.271 1.00 87.70 793 THR A CA 1
ATOM 9617 C C . THR B 2 793 ? 170.555 144.039 203.170 1.00 87.70 793 THR A C 1
ATOM 9618 O O . THR B 2 793 ? 169.704 143.174 203.388 1.00 87.70 793 THR A O 1
ATOM 9622 N N . PHE B 2 794 ? 170.229 145.292 202.848 1.00 86.45 794 PHE A N 1
ATOM 9623 C CA . PHE B 2 794 ? 168.830 145.652 202.650 1.00 86.45 794 PHE A CA 1
ATOM 9624 C C . PHE B 2 794 ? 168.205 144.847 201.523 1.00 86.45 794 PHE A C 1
ATOM 9625 O O . PHE B 2 794 ? 166.994 144.603 201.531 1.00 86.45 794 PHE A O 1
ATOM 9633 N N . ALA B 2 795 ? 169.008 144.421 200.547 1.00 85.04 795 ALA A N 1
ATOM 9634 C CA . ALA B 2 795 ? 168.489 143.550 199.503 1.00 85.04 795 ALA A CA 1
ATOM 9635 C C . ALA B 2 795 ? 168.132 142.170 200.033 1.00 85.04 795 ALA A C 1
ATOM 9636 O O . ALA B 2 795 ? 167.269 141.511 199.452 1.00 85.04 795 ALA A O 1
ATOM 9638 N N . ARG B 2 796 ? 168.746 141.733 201.135 1.00 85.47 796 ARG A N 1
ATOM 9639 C CA . ARG B 2 796 ? 168.382 140.448 201.722 1.00 85.47 796 ARG A CA 1
ATOM 9640 C C . ARG B 2 796 ? 166.945 140.434 202.223 1.00 85.47 796 ARG A C 1
ATOM 9641 O O . ARG B 2 796 ? 166.372 139.354 202.398 1.00 85.47 796 ARG A O 1
ATOM 9649 N N . ILE B 2 797 ? 166.354 141.603 202.461 1.00 84.91 797 ILE A N 1
ATOM 9650 C CA . ILE B 2 797 ? 164.941 141.706 202.809 1.00 84.91 797 ILE A CA 1
ATOM 9651 C C . ILE B 2 797 ? 164.117 142.342 201.703 1.00 84.91 797 ILE A C 1
ATOM 9652 O O . ILE B 2 797 ? 162.879 142.270 201.753 1.00 84.91 797 ILE A O 1
ATOM 9657 N N . LEU B 2 798 ? 164.753 142.953 200.706 1.00 83.37 798 LEU A N 1
ATOM 9658 C CA . LEU B 2 798 ? 164.046 143.519 199.569 1.00 83.37 798 LEU A CA 1
ATOM 9659 C C . LEU B 2 798 ? 163.888 142.536 198.418 1.00 83.37 798 LEU A C 1
ATOM 9660 O O . LEU B 2 798 ? 163.127 142.815 197.488 1.00 83.37 798 LEU A O 1
ATOM 9665 N N . GLY B 2 799 ? 164.590 141.408 198.449 1.00 82.64 799 GLY A N 1
ATOM 9666 C CA . GLY B 2 799 ? 164.457 140.405 197.425 1.00 82.64 799 GLY A CA 1
ATOM 9667 C C . GLY B 2 799 ? 163.198 139.588 197.607 1.00 82.64 799 GLY A C 1
ATOM 9668 O O . GLY B 2 799 ? 162.311 139.576 196.747 1.00 82.64 799 GLY A O 1
ATOM 9669 N N . PRO B 2 800 ? 163.101 138.873 198.730 1.00 81.22 800 PRO A N 1
ATOM 9670 C CA . PRO B 2 800 ? 161.854 138.149 199.015 1.00 81.22 800 PRO A CA 1
ATOM 9671 C C . PRO B 2 800 ? 160.633 139.047 199.026 1.00 81.22 800 PRO A C 1
ATOM 9672 O O . PRO B 2 800 ? 159.572 138.643 198.538 1.00 81.22 800 PRO A O 1
ATOM 9676 N N . LEU B 2 801 ? 160.753 140.264 199.560 1.00 79.87 801 LEU A N 1
ATOM 9677 C CA . LEU B 2 801 ? 159.613 141.173 199.574 1.00 79.87 801 LEU A CA 1
ATOM 9678 C C . LEU B 2 801 ? 159.163 141.509 198.159 1.00 79.87 801 LEU A C 1
ATOM 9679 O O . LEU B 2 801 ? 157.967 141.466 197.855 1.00 79.87 801 LEU A O 1
ATOM 9684 N N . ILE B 2 802 ? 160.110 141.813 197.269 1.00 78.70 802 ILE A N 1
ATOM 9685 C CA . ILE B 2 802 ? 159.745 142.166 195.901 1.00 78.70 802 ILE A CA 1
ATOM 9686 C C . ILE B 2 802 ? 159.194 140.955 195.159 1.00 78.70 802 ILE A C 1
ATOM 9687 O O . ILE B 2 802 ? 158.257 141.084 194.362 1.00 78.70 802 ILE A O 1
ATOM 9692 N N . VAL B 2 803 ? 159.729 139.761 195.425 1.00 77.60 803 VAL A N 1
ATOM 9693 C CA . VAL B 2 803 ? 159.239 138.568 194.739 1.00 77.60 803 VAL A CA 1
ATOM 9694 C C . VAL B 2 803 ? 157.817 138.240 195.179 1.00 77.60 803 VAL A C 1
ATOM 9695 O O . VAL B 2 803 ? 156.943 137.966 194.346 1.00 77.60 803 VAL A O 1
ATOM 9699 N N . LEU B 2 804 ? 157.556 138.260 196.489 1.00 78.51 804 LEU A N 1
ATOM 9700 C CA . LEU B 2 804 ? 156.201 137.993 196.955 1.00 78.51 804 LEU A CA 1
ATOM 9701 C C . LEU B 2 804 ? 155.245 139.125 196.608 1.00 78.51 804 LEU A C 1
ATOM 9702 O O . LEU B 2 804 ? 154.034 138.902 196.545 1.00 78.51 804 LEU A O 1
ATOM 9707 N N . LEU B 2 805 ? 155.753 140.336 196.378 1.00 77.54 805 LEU A N 1
ATOM 9708 C CA . LEU B 2 805 ? 154.883 141.401 195.893 1.00 77.54 805 LEU A CA 1
ATOM 9709 C C . LEU B 2 805 ? 154.539 141.200 194.423 1.00 77.54 805 LEU A C 1
ATOM 9710 O O . LEU B 2 805 ? 153.410 141.476 193.999 1.00 77.54 805 LEU A O 1
ATOM 9715 N N . SER B 2 806 ? 155.498 140.726 193.627 1.00 78.38 806 SER A N 1
ATOM 9716 C CA . SER B 2 806 ? 155.214 140.434 192.228 1.00 78.38 806 SER A CA 1
ATOM 9717 C C . SER B 2 806 ? 154.276 139.245 192.090 1.00 78.38 806 SER A C 1
ATOM 9718 O O . SER B 2 806 ? 153.491 139.184 191.138 1.00 78.38 806 SER A O 1
ATOM 9721 N N . LEU B 2 807 ? 154.343 138.296 193.023 1.00 78.27 807 LEU A N 1
ATOM 9722 C CA . LEU B 2 807 ? 153.390 137.193 193.031 1.00 78.27 807 LEU A CA 1
ATOM 9723 C C . LEU B 2 807 ? 152.065 137.575 193.675 1.00 78.27 807 LEU A C 1
ATOM 9724 O O . LEU B 2 807 ? 151.054 136.911 193.426 1.00 78.27 807 LEU A O 1
ATOM 9729 N N . TYR B 2 808 ? 152.050 138.626 194.495 1.00 78.38 808 TYR A N 1
ATOM 9730 C CA . TYR B 2 808 ? 150.810 139.076 195.116 1.00 78.38 808 TYR A CA 1
ATOM 9731 C C . TYR B 2 808 ? 149.921 139.790 194.110 1.00 78.38 808 TYR A C 1
ATOM 9732 O O . TYR B 2 808 ? 148.712 139.538 194.051 1.00 78.38 808 TYR A O 1
ATOM 9741 N N . PHE B 2 809 ? 150.502 140.682 193.308 1.00 79.83 809 PHE A N 1
ATOM 9742 C CA . PHE B 2 809 ? 149.719 141.385 192.300 1.00 79.83 809 PHE A CA 1
ATOM 9743 C C . PHE B 2 809 ? 149.305 140.458 191.165 1.00 79.83 809 PHE A C 1
ATOM 9744 O O . PHE B 2 809 ? 148.271 140.686 190.528 1.00 79.83 809 PHE A O 1
ATOM 9752 N N . LEU B 2 810 ? 150.086 139.410 190.900 1.00 79.59 810 LEU A N 1
ATOM 9753 C CA . LEU B 2 810 ? 149.805 138.551 189.755 1.00 79.59 810 LEU A CA 1
ATOM 9754 C C . LEU B 2 810 ? 148.522 137.751 189.943 1.00 79.59 810 LEU A C 1
ATOM 9755 O O . LEU B 2 810 ? 147.820 137.476 188.964 1.00 79.59 810 LEU A O 1
ATOM 9760 N N . VAL B 2 811 ? 148.196 137.376 191.176 1.00 79.78 811 VAL A N 1
ATOM 9761 C CA . VAL B 2 811 ? 147.000 136.576 191.411 1.00 79.78 811 VAL A CA 1
ATOM 9762 C C . VAL B 2 811 ? 145.795 137.434 191.790 1.00 79.78 811 VAL A C 1
ATOM 9763 O O . VAL B 2 811 ? 144.655 137.047 191.517 1.00 79.78 811 VAL A O 1
ATOM 9767 N N . ARG B 2 812 ? 146.014 138.589 192.411 1.00 81.05 812 ARG A N 1
ATOM 9768 C CA . ARG B 2 812 ? 144.925 139.461 192.822 1.00 81.05 812 ARG A CA 1
ATOM 9769 C C . ARG B 2 812 ? 144.506 140.440 191.736 1.00 81.05 812 ARG A C 1
ATOM 9770 O O . ARG B 2 812 ? 143.618 141.265 191.975 1.00 81.05 812 ARG A O 1
ATOM 9778 N N . GLY B 2 813 ? 145.109 140.361 190.550 1.00 80.42 813 GLY A N 1
ATOM 9779 C CA . GLY B 2 813 ? 144.878 141.362 189.524 1.00 80.42 813 GLY A CA 1
ATOM 9780 C C . GLY B 2 813 ? 143.455 141.437 189.017 1.00 80.42 813 GLY A C 1
ATOM 9781 O O . GLY B 2 813 ? 143.085 142.438 188.396 1.00 80.42 813 GLY A O 1
ATOM 9782 N N . HIS B 2 814 ? 142.647 140.411 189.267 1.00 80.85 814 HIS A N 1
ATOM 9783 C CA . HIS B 2 814 ? 141.289 140.386 188.744 1.00 80.85 814 HIS A CA 1
ATOM 9784 C C . HIS B 2 814 ? 140.287 141.082 189.651 1.00 80.85 814 HIS A C 1
ATOM 9785 O O . HIS B 2 814 ? 139.202 141.444 189.186 1.00 80.85 814 HIS A O 1
ATOM 9792 N N . ASN B 2 815 ? 140.621 141.277 190.928 1.00 80.60 815 ASN A N 1
ATOM 9793 C CA . ASN B 2 815 ? 139.731 141.941 191.873 1.00 80.60 815 ASN A CA 1
ATOM 9794 C C . ASN B 2 815 ? 140.458 143.013 192.677 1.00 80.60 815 ASN A C 1
ATOM 9795 O O . ASN B 2 815 ? 139.973 143.421 193.736 1.00 80.60 815 ASN A O 1
ATOM 9800 N N . ALA B 2 816 ? 141.604 143.480 192.194 1.00 81.43 816 ALA A N 1
ATOM 9801 C CA . ALA B 2 816 ? 142.430 144.428 192.924 1.00 81.43 816 ALA A CA 1
ATOM 9802 C C . ALA B 2 816 ? 143.404 145.063 191.943 1.00 81.43 816 ALA A C 1
ATOM 9803 O O . ALA B 2 816 ? 143.668 144.497 190.877 1.00 81.43 816 ALA A O 1
ATOM 9805 N N . PRO B 2 817 ? 143.945 146.237 192.265 1.00 80.10 817 PRO A N 1
ATOM 9806 C CA . PRO B 2 817 ? 144.811 146.934 191.306 1.00 80.10 817 PRO A CA 1
ATOM 9807 C C . PRO B 2 817 ? 146.076 146.148 190.988 1.00 80.10 817 PRO A C 1
ATOM 9808 O O . PRO B 2 817 ? 146.779 145.675 191.882 1.00 80.10 817 PRO A O 1
ATOM 9812 N N . GLY B 2 818 ? 146.352 146.010 189.693 1.00 81.73 818 GLY A N 1
ATOM 9813 C CA . GLY B 2 818 ? 147.604 145.463 189.207 1.00 81.73 818 GLY A CA 1
ATOM 9814 C C . GLY B 2 818 ? 147.512 144.011 188.795 1.00 81.73 818 GLY A C 1
ATOM 9815 O O . GLY B 2 818 ? 147.579 143.129 189.653 1.00 81.73 818 GLY A O 1
ATOM 9816 N N . GLY B 2 819 ? 147.360 143.737 187.499 1.00 84.28 819 GLY A N 1
ATOM 9817 C CA . GLY B 2 819 ? 147.205 142.356 187.085 1.00 84.28 819 GLY A CA 1
ATOM 9818 C C . GLY B 2 819 ? 148.443 141.624 186.608 1.00 84.28 819 GLY A C 1
ATOM 9819 O O . GLY B 2 819 ? 148.843 140.634 187.226 1.00 84.28 819 GLY A O 1
ATOM 9820 N N . GLY B 2 820 ? 149.066 142.085 185.525 1.00 81.28 820 GLY A N 1
ATOM 9821 C CA . GLY B 2 820 ? 150.308 141.471 185.100 1.00 81.28 820 GLY A CA 1
ATOM 9822 C C . GLY B 2 820 ? 151.416 142.441 184.753 1.00 81.28 820 GLY A C 1
ATOM 9823 O O . GLY B 2 820 ? 152.600 142.120 184.893 1.00 81.28 820 GLY A O 1
ATOM 9824 N N . PHE B 2 821 ? 151.048 143.659 184.362 1.00 80.92 821 PHE A N 1
ATOM 9825 C CA . PHE B 2 821 ? 152.058 144.641 183.996 1.00 80.92 821 PHE A CA 1
ATOM 9826 C C . PHE B 2 821 ? 152.699 145.260 185.221 1.00 80.92 821 PHE A C 1
ATOM 9827 O O . PHE B 2 821 ? 153.921 145.415 185.269 1.00 80.92 821 PHE A O 1
ATOM 9835 N N . ASN B 2 822 ? 151.893 145.612 186.217 1.00 80.13 822 ASN A N 1
ATOM 9836 C CA . ASN B 2 822 ? 152.449 146.052 187.487 1.00 80.13 822 ASN A CA 1
ATOM 9837 C C . ASN B 2 822 ? 153.227 144.926 188.153 1.00 80.13 822 ASN A C 1
ATOM 9838 O O . ASN B 2 822 ? 154.302 145.156 188.718 1.00 80.13 822 ASN A O 1
ATOM 9843 N N . SER B 2 823 ? 152.714 143.697 188.062 1.00 79.61 823 SER A N 1
ATOM 9844 C CA . SER B 2 823 ? 153.441 142.541 188.576 1.00 79.61 823 SER A CA 1
ATOM 9845 C C . SER B 2 823 ? 154.815 142.418 187.935 1.00 79.61 823 SER A C 1
ATOM 9846 O O . SER B 2 823 ? 155.800 142.109 188.615 1.00 79.61 823 SER A O 1
ATOM 9849 N N . ALA B 2 824 ? 154.903 142.651 186.627 1.00 78.16 824 ALA A N 1
ATOM 9850 C CA . ALA B 2 824 ? 156.171 142.455 185.936 1.00 78.16 824 ALA A CA 1
ATOM 9851 C C . ALA B 2 824 ? 157.117 143.631 186.135 1.00 78.16 824 ALA A C 1
ATOM 9852 O O . ALA B 2 824 ? 158.331 143.440 186.250 1.00 78.16 824 ALA A O 1
ATOM 9854 N N . LEU B 2 825 ? 156.590 144.853 186.181 1.00 77.92 825 LEU A N 1
ATOM 9855 C CA . LEU B 2 825 ? 157.456 146.002 186.400 1.00 77.92 825 LEU A CA 1
ATOM 9856 C C . LEU B 2 825 ? 157.963 146.052 187.837 1.00 77.92 825 LEU A C 1
ATOM 9857 O O . LEU B 2 825 ? 159.071 146.540 188.084 1.00 77.92 825 LEU A O 1
ATOM 9862 N N . ILE B 2 826 ? 157.198 145.518 188.794 1.00 78.11 826 ILE A N 1
ATOM 9863 C CA . ILE B 2 826 ? 157.699 145.438 190.164 1.00 78.11 826 ILE A CA 1
ATOM 9864 C C . ILE B 2 826 ? 158.721 144.328 190.341 1.00 78.11 826 ILE A C 1
ATOM 9865 O O . ILE B 2 826 ? 159.371 144.259 191.391 1.00 78.11 826 ILE A O 1
ATOM 9870 N N . GLY B 2 827 ? 158.887 143.463 189.345 1.00 79.04 827 GLY A N 1
ATOM 9871 C CA . GLY B 2 827 ? 159.971 142.502 189.344 1.00 79.04 827 GLY A CA 1
ATOM 9872 C C . GLY B 2 827 ? 161.153 143.065 188.586 1.00 79.04 827 GLY A C 1
ATOM 9873 O O . GLY B 2 827 ? 162.311 142.762 188.884 1.00 79.04 827 GLY A O 1
ATOM 9874 N N . GLY B 2 828 ? 160.859 143.895 187.587 1.00 77.64 828 GLY A N 1
ATOM 9875 C CA . GLY B 2 828 ? 161.915 144.660 186.947 1.00 77.64 828 GLY A CA 1
ATOM 9876 C C . GLY B 2 828 ? 162.608 145.595 187.919 1.00 77.64 828 GLY A C 1
ATOM 9877 O O . GLY B 2 828 ? 163.819 145.812 187.835 1.00 77.64 828 GLY A O 1
ATOM 9878 N N . ALA B 2 829 ? 161.848 146.163 188.856 1.00 77.75 829 ALA A N 1
ATOM 9879 C CA . ALA B 2 829 ? 162.458 146.956 189.917 1.00 77.75 829 ALA A CA 1
ATOM 9880 C C . ALA B 2 829 ? 163.376 146.098 190.781 1.00 77.75 829 ALA A C 1
ATOM 9881 O O . ALA B 2 829 ? 164.443 146.551 191.209 1.00 77.75 829 ALA A O 1
ATOM 9883 N N . GLY B 2 830 ? 162.987 144.848 191.035 1.00 78.47 830 GLY A N 1
ATOM 9884 C CA . GLY B 2 830 ? 163.866 143.950 191.765 1.00 78.47 830 GLY A CA 1
ATOM 9885 C C . GLY B 2 830 ? 165.124 143.616 190.988 1.00 78.47 830 GLY A C 1
ATOM 9886 O O . GLY B 2 830 ? 166.202 143.460 191.566 1.00 78.47 830 GLY A O 1
ATOM 9887 N N . ILE B 2 831 ? 165.003 143.497 189.667 1.00 77.36 831 ILE A N 1
ATOM 9888 C CA . ILE B 2 831 ? 166.178 143.271 188.831 1.00 77.36 831 ILE A CA 1
ATOM 9889 C C . ILE B 2 831 ? 167.098 144.486 188.871 1.00 77.36 831 ILE A C 1
ATOM 9890 O O . ILE B 2 831 ? 168.327 144.353 188.912 1.00 77.36 831 ILE A O 1
ATOM 9895 N N . ALA B 2 832 ? 166.519 145.687 188.881 1.00 77.59 832 ALA A N 1
ATOM 9896 C CA . ALA B 2 832 ? 167.326 146.894 189.031 1.00 77.59 832 ALA A CA 1
ATOM 9897 C C . ALA B 2 832 ? 168.024 146.921 190.385 1.00 77.59 832 ALA A C 1
ATOM 9898 O O . ALA B 2 832 ? 169.174 147.365 190.492 1.00 77.59 832 ALA A O 1
ATOM 9900 N N . ILE B 2 833 ? 167.340 146.458 191.432 1.00 78.17 833 ILE A N 1
ATOM 9901 C CA . ILE B 2 833 ? 167.963 146.358 192.750 1.00 78.17 833 ILE A CA 1
ATOM 9902 C C . ILE B 2 833 ? 169.135 145.387 192.706 1.00 78.17 833 ILE A C 1
ATOM 9903 O O . ILE B 2 833 ? 170.216 145.663 193.238 1.00 78.17 833 ILE A O 1
ATOM 9908 N N . TYR B 2 834 ? 168.934 144.232 192.069 1.00 80.14 834 TYR A N 1
ATOM 9909 C CA . TYR B 2 834 ? 170.006 143.250 191.943 1.00 80.14 834 TYR A CA 1
ATOM 9910 C C . TYR B 2 834 ? 171.183 143.804 191.156 1.00 80.14 834 TYR A C 1
ATOM 9911 O O . TYR B 2 834 ? 172.334 143.441 191.421 1.00 80.14 834 TYR A O 1
ATOM 9920 N N . TYR B 2 835 ? 170.917 144.673 190.183 1.00 79.85 835 TYR A N 1
ATOM 9921 C CA . TYR B 2 835 ? 172.005 145.301 189.442 1.00 79.85 835 TYR A CA 1
ATOM 9922 C C . TYR B 2 835 ? 172.764 146.286 190.323 1.00 79.85 835 TYR A C 1
ATOM 9923 O O . TYR B 2 835 ? 173.998 146.254 190.388 1.00 79.85 835 TYR A O 1
ATOM 9932 N N . LEU B 2 836 ? 172.038 147.176 191.004 1.00 80.69 836 LEU A N 1
ATOM 9933 C CA . LEU B 2 836 ? 172.683 148.161 191.867 1.00 80.69 836 LEU A CA 1
ATOM 9934 C C . LEU B 2 836 ? 173.432 147.502 193.018 1.00 80.69 836 LEU A C 1
ATOM 9935 O O . LEU B 2 836 ? 174.370 148.091 193.567 1.00 80.69 836 LEU A O 1
ATOM 9940 N N . ARG B 2 837 ? 173.035 146.288 193.396 1.00 85.48 837 ARG A N 1
ATOM 9941 C CA . ARG B 2 837 ? 173.638 145.611 194.537 1.00 85.48 837 ARG A CA 1
ATOM 9942 C C . ARG B 2 837 ? 175.022 145.057 194.225 1.00 85.48 837 ARG A C 1
ATOM 9943 O O . ARG B 2 837 ? 175.855 144.943 195.130 1.00 85.48 837 ARG A O 1
ATOM 9951 N N . ALA B 2 838 ? 175.289 144.729 192.963 1.00 86.01 838 ALA A N 1
ATOM 9952 C CA . ALA B 2 838 ? 176.489 143.985 192.616 1.00 86.01 838 ALA A CA 1
ATOM 9953 C C . ALA B 2 838 ? 177.750 144.764 192.986 1.00 86.01 838 ALA A C 1
ATOM 9954 O O . ALA B 2 838 ? 177.773 145.996 192.918 1.00 86.01 838 ALA A O 1
ATOM 9956 N N . PRO B 2 839 ? 178.816 144.065 193.388 1.00 89.91 839 PRO A N 1
ATOM 9957 C CA . PRO B 2 839 ? 180.065 144.751 193.743 1.00 89.91 839 PRO A CA 1
ATOM 9958 C C . PRO B 2 839 ? 180.690 145.485 192.570 1.00 89.91 839 PRO A C 1
ATOM 9959 O O . PRO B 2 839 ? 180.967 146.684 192.656 1.00 89.91 839 PRO A O 1
ATOM 9963 N N . SER B 2 840 ? 180.910 144.777 191.470 1.00 91.34 840 SER A N 1
ATOM 9964 C CA . SER B 2 840 ? 181.567 145.326 190.295 1.00 91.34 840 SER A CA 1
ATOM 9965 C C . SER B 2 840 ? 180.714 145.063 189.058 1.00 91.34 840 SER A C 1
ATOM 9966 O O . SER B 2 840 ? 179.564 144.627 189.147 1.00 91.34 840 SER A O 1
ATOM 9969 N N . ASP B 2 841 ? 181.297 145.329 187.890 1.00 92.25 841 ASP A N 1
ATOM 9970 C CA . ASP B 2 841 ? 180.571 145.209 186.635 1.00 92.25 841 ASP A CA 1
ATOM 9971 C C . ASP B 2 841 ? 180.386 143.766 186.190 1.00 92.25 841 ASP A C 1
ATOM 9972 O O . ASP B 2 841 ? 179.437 143.478 185.454 1.00 92.25 841 ASP A O 1
ATOM 9977 N N . LYS B 2 842 ? 181.259 142.853 186.614 1.00 91.97 842 LYS A N 1
ATOM 9978 C CA . LYS B 2 842 ? 181.151 141.475 186.148 1.00 91.97 842 LYS A CA 1
ATOM 9979 C C . LYS B 2 842 ? 179.996 140.744 186.819 1.00 91.97 842 LYS A C 1
ATOM 9980 O O . LYS B 2 842 ? 179.276 139.983 186.164 1.00 91.97 842 LYS A O 1
ATOM 9986 N N . ALA B 2 843 ? 179.798 140.964 188.119 1.00 89.45 843 ALA A N 1
ATOM 9987 C CA . ALA B 2 843 ? 178.707 140.304 188.822 1.00 89.45 843 ALA A CA 1
ATOM 9988 C C . ALA B 2 843 ? 177.352 140.916 188.497 1.00 89.45 843 ALA A C 1
ATOM 9989 O O . ALA B 2 843 ? 176.325 140.267 188.719 1.00 89.45 843 ALA A O 1
ATOM 9991 N N . ALA B 2 844 ? 177.324 142.143 187.974 1.00 87.26 844 ALA A N 1
ATOM 9992 C CA . ALA B 2 844 ? 176.066 142.829 187.707 1.00 87.26 844 ALA A CA 1
ATOM 9993 C C . ALA B 2 844 ? 175.330 142.286 186.492 1.00 87.26 844 ALA A C 1
ATOM 9994 O O . ALA B 2 844 ? 174.172 142.657 186.279 1.00 87.26 844 ALA A O 1
ATOM 9996 N N . ARG B 2 845 ? 175.961 141.431 185.695 1.00 85.91 845 ARG A N 1
ATOM 9997 C CA . ARG B 2 845 ? 175.319 140.902 184.502 1.00 85.91 845 ARG A CA 1
ATOM 9998 C C . ARG B 2 845 ? 174.260 139.878 184.884 1.00 85.91 845 ARG A C 1
ATOM 9999 O O . ARG B 2 845 ? 174.543 138.918 185.607 1.00 85.91 845 ARG A O 1
ATOM 10007 N N . ILE B 2 846 ? 173.038 140.090 184.402 1.00 83.56 846 ILE A N 1
ATOM 10008 C CA . ILE B 2 846 ? 171.964 139.129 184.621 1.00 83.56 846 ILE A CA 1
ATOM 10009 C C . ILE B 2 846 ? 172.324 137.833 183.907 1.00 83.56 846 ILE A C 1
ATOM 10010 O O . ILE B 2 846 ? 172.468 137.803 182.679 1.00 83.56 846 ILE A O 1
ATOM 10015 N N . ARG B 2 847 ? 172.470 136.753 184.676 1.00 87.46 847 ARG A N 1
ATOM 10016 C CA . ARG B 2 847 ? 172.969 135.485 184.157 1.00 87.46 847 ARG A CA 1
ATOM 10017 C C . ARG B 2 847 ? 171.855 134.514 183.790 1.00 87.46 847 ARG A C 1
ATOM 10018 O O . ARG B 2 847 ? 172.034 133.296 183.919 1.00 87.46 847 ARG A O 1
ATOM 10026 N N . VAL B 2 848 ? 170.711 135.015 183.340 1.00 82.79 848 VAL A N 1
ATOM 10027 C CA . VAL B 2 848 ? 169.620 134.154 182.893 1.00 82.79 848 VAL A CA 1
ATOM 10028 C C . VAL B 2 848 ? 169.432 134.355 181.395 1.00 82.79 848 VAL A C 1
ATOM 10029 O O . VAL B 2 848 ? 169.762 135.430 180.872 1.00 82.79 848 VAL A O 1
ATOM 10033 N N . PRO B 2 849 ? 168.933 133.362 180.660 1.00 79.14 849 PRO A N 1
ATOM 10034 C CA . PRO B 2 849 ? 168.629 133.595 179.244 1.00 79.14 849 PRO A CA 1
ATOM 10035 C C . PRO B 2 849 ? 167.342 134.383 179.090 1.00 79.14 849 PRO A C 1
ATOM 10036 O O . PRO B 2 849 ? 166.248 133.841 179.267 1.00 79.14 849 PRO A O 1
ATOM 10040 N N . TYR B 2 850 ? 167.460 135.664 178.750 1.00 77.17 850 TYR A N 1
ATOM 10041 C CA . TYR B 2 850 ? 166.295 136.534 178.692 1.00 77.17 850 TYR A CA 1
ATOM 10042 C C . TYR B 2 850 ? 165.624 136.542 177.330 1.00 77.17 850 TYR A C 1
ATOM 10043 O O . TYR B 2 850 ? 164.426 136.829 177.252 1.00 77.17 850 TYR A O 1
ATOM 10052 N N . VAL B 2 851 ? 166.357 136.242 176.258 1.00 74.96 851 VAL A N 1
ATOM 10053 C CA . VAL B 2 851 ? 165.717 136.120 174.953 1.00 74.96 851 VAL A CA 1
ATOM 10054 C C . VAL B 2 851 ? 164.767 134.929 174.938 1.00 74.96 851 VAL A C 1
ATOM 10055 O O . VAL B 2 851 ? 163.651 135.012 174.410 1.00 74.96 851 VAL A O 1
ATOM 10059 N N . ALA B 2 852 ? 165.176 133.813 175.546 1.00 73.38 852 ALA A N 1
ATOM 10060 C CA . ALA B 2 852 ? 164.273 132.678 175.674 1.00 73.38 852 ALA A CA 1
ATOM 10061 C C . ALA B 2 852 ? 163.107 133.000 176.596 1.00 73.38 852 ALA A C 1
ATOM 10062 O O . ALA B 2 852 ? 162.006 132.480 176.401 1.00 73.38 852 ALA A O 1
ATOM 10064 N N . VAL B 2 853 ? 163.317 133.870 177.585 1.00 73.89 853 VAL A N 1
ATOM 10065 C CA . VAL B 2 853 ? 162.221 134.266 178.463 1.00 73.89 853 VAL A CA 1
ATOM 10066 C C . VAL B 2 853 ? 161.205 135.111 177.703 1.00 73.89 853 VAL A C 1
ATOM 10067 O O . VAL B 2 853 ? 159.993 134.937 177.861 1.00 73.89 853 VAL A O 1
ATOM 10071 N N . ILE B 2 854 ? 161.680 136.030 176.859 1.00 73.31 854 ILE A N 1
ATOM 10072 C CA . ILE B 2 854 ? 160.776 136.802 176.009 1.00 73.31 854 ILE A CA 1
ATOM 10073 C C . ILE B 2 854 ? 160.013 135.879 175.071 1.00 73.31 854 ILE A C 1
ATOM 10074 O O . ILE B 2 854 ? 158.796 136.023 174.880 1.00 73.31 854 ILE A O 1
ATOM 10079 N N . ALA B 2 855 ? 160.718 134.926 174.460 1.00 72.57 855 ALA A N 1
ATOM 10080 C CA . ALA B 2 855 ? 160.065 133.976 173.567 1.00 72.57 855 ALA A CA 1
ATOM 10081 C C . ALA B 2 855 ? 158.985 133.192 174.299 1.00 72.57 855 ALA A C 1
ATOM 10082 O O . ALA B 2 855 ? 157.874 133.024 173.789 1.00 72.57 855 ALA A O 1
ATOM 10084 N N . ALA B 2 856 ? 159.292 132.713 175.505 1.00 74.05 856 ALA A N 1
ATOM 10085 C CA . ALA B 2 8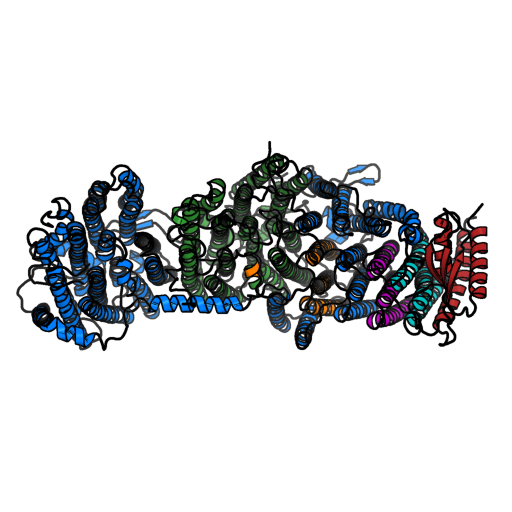56 ? 158.321 131.935 176.264 1.00 74.05 856 ALA A CA 1
ATOM 10086 C C . ALA B 2 856 ? 157.134 132.788 176.683 1.00 74.05 856 ALA A C 1
ATOM 10087 O O . ALA B 2 856 ? 155.995 132.315 176.673 1.00 74.05 856 ALA A O 1
ATOM 10089 N N . GLY B 2 857 ? 157.376 134.048 177.043 1.00 73.73 857 GLY A N 1
ATOM 10090 C CA . GLY B 2 857 ? 156.272 134.925 177.395 1.00 73.73 857 GLY A CA 1
ATOM 10091 C C . GLY B 2 857 ? 155.331 135.157 176.230 1.00 73.73 857 GLY A C 1
ATOM 10092 O O . GLY B 2 857 ? 154.109 135.039 176.366 1.00 73.73 857 GLY A O 1
ATOM 10093 N N . VAL B 2 858 ? 155.890 135.477 175.061 1.00 73.70 858 VAL A N 1
ATOM 10094 C CA . VAL B 2 858 ? 155.049 135.709 173.890 1.00 73.70 858 VAL A CA 1
ATOM 10095 C C . VAL B 2 858 ? 154.329 134.427 173.487 1.00 73.70 858 VAL A C 1
ATOM 10096 O O . VAL B 2 858 ? 153.152 134.455 173.109 1.00 73.70 858 VAL A O 1
ATOM 10100 N N . ILE B 2 859 ? 155.012 133.284 173.580 1.00 72.04 859 ILE A N 1
ATOM 10101 C CA . ILE B 2 859 ? 154.395 132.013 173.216 1.00 72.04 859 ILE A CA 1
ATOM 10102 C C . ILE B 2 859 ? 153.230 131.707 174.142 1.00 72.04 859 ILE A C 1
ATOM 10103 O O . ILE B 2 859 ? 152.146 131.322 173.695 1.00 72.04 859 ILE A O 1
ATOM 10108 N N . ILE B 2 860 ? 153.437 131.870 175.450 1.00 73.22 860 ILE A N 1
ATOM 10109 C CA . ILE B 2 860 ? 152.378 131.590 176.412 1.00 73.22 860 ILE A CA 1
ATOM 10110 C C . ILE B 2 860 ? 151.199 132.522 176.186 1.00 73.22 860 ILE A C 1
ATOM 10111 O O . ILE B 2 860 ? 150.039 132.095 176.217 1.00 73.22 860 ILE A O 1
ATOM 10116 N N . GLY B 2 861 ? 151.471 133.806 175.943 1.00 73.91 861 GLY A N 1
ATOM 10117 C CA . GLY B 2 861 ? 150.388 134.737 175.674 1.00 73.91 861 GLY A CA 1
ATOM 10118 C C . GLY B 2 861 ? 149.575 134.351 174.454 1.00 73.91 861 GLY A C 1
ATOM 10119 O O . GLY B 2 861 ? 148.349 134.220 174.527 1.00 73.91 861 GLY A O 1
ATOM 10120 N N . VAL B 2 862 ? 150.246 134.146 173.319 1.00 73.00 862 VAL A N 1
ATOM 10121 C CA . VAL B 2 862 ? 149.526 133.816 172.095 1.00 73.00 862 VAL A CA 1
ATOM 10122 C C . VAL B 2 862 ? 148.839 132.459 172.198 1.00 73.00 862 VAL A C 1
ATOM 10123 O O . VAL B 2 862 ? 147.789 132.251 171.586 1.00 73.00 862 VAL A O 1
ATOM 10127 N N . VAL B 2 863 ? 149.376 131.525 172.984 1.00 74.05 863 VAL A N 1
ATOM 10128 C CA . VAL B 2 863 ? 148.738 130.219 173.107 1.00 74.05 863 VAL A CA 1
ATOM 10129 C C . VAL B 2 863 ? 147.484 130.318 173.965 1.00 74.05 863 VAL A C 1
ATOM 10130 O O . VAL B 2 863 ? 146.409 129.851 173.571 1.00 74.05 863 VAL A O 1
ATOM 10134 N N . THR B 2 864 ? 147.595 130.922 175.153 1.00 77.49 864 THR A N 1
ATOM 10135 C CA . THR B 2 864 ? 146.419 131.038 176.007 1.00 77.49 864 THR A CA 1
ATOM 10136 C C . THR B 2 864 ? 145.357 131.920 175.370 1.00 77.49 864 THR A C 1
ATOM 10137 O O . THR B 2 864 ? 144.171 131.794 175.695 1.00 77.49 864 THR A O 1
ATOM 10141 N N . GLY B 2 865 ? 145.753 132.817 174.464 1.00 78.11 865 GLY A N 1
ATOM 10142 C CA . GLY B 2 865 ? 144.765 133.513 173.664 1.00 78.11 865 GLY A CA 1
ATOM 10143 C C . GLY B 2 865 ? 144.195 132.651 172.561 1.00 78.11 865 GLY A C 1
ATOM 10144 O O . GLY B 2 865 ? 143.025 132.800 172.199 1.00 78.11 865 GLY A O 1
ATOM 10145 N N . LEU B 2 866 ? 144.999 131.737 172.024 1.00 76.31 866 LEU A N 1
ATOM 10146 C CA . LEU B 2 866 ? 144.567 130.840 170.964 1.00 76.31 866 LEU A CA 1
ATOM 10147 C C . LEU B 2 866 ? 143.791 129.645 171.492 1.00 76.31 866 LEU A C 1
ATOM 10148 O O . LEU B 2 866 ? 143.132 128.958 170.706 1.00 76.31 866 LEU A O 1
ATOM 10153 N N . ALA B 2 867 ? 143.847 129.383 172.797 1.00 78.06 867 ALA A N 1
ATOM 10154 C CA . ALA B 2 867 ? 143.035 128.325 173.378 1.00 78.06 867 ALA A CA 1
ATOM 10155 C C . ALA B 2 867 ? 141.562 128.691 173.440 1.00 78.06 867 ALA A C 1
ATOM 10156 O O . ALA B 2 867 ? 140.735 127.809 173.690 1.00 78.06 867 ALA A O 1
ATOM 10158 N N . GLY B 2 868 ? 141.216 129.961 173.215 1.00 81.78 868 GLY A N 1
ATOM 10159 C CA . GLY B 2 868 ? 139.821 130.362 173.258 1.00 81.78 868 GLY A CA 1
ATOM 10160 C C . GLY B 2 868 ? 138.964 129.657 172.228 1.00 81.78 868 GLY A C 1
ATOM 10161 O O . GLY B 2 868 ? 137.763 129.466 172.440 1.00 81.78 868 GLY A O 1
ATOM 10162 N N . PHE B 2 869 ? 139.565 129.251 171.105 1.00 80.81 869 PHE A N 1
ATOM 10163 C CA . PHE B 2 869 ? 138.830 128.523 170.077 1.00 80.81 869 PHE A CA 1
ATOM 10164 C C . PHE B 2 869 ? 138.158 127.269 170.617 1.00 80.81 869 PHE A C 1
ATOM 10165 O O . PHE B 2 869 ? 137.267 126.724 169.956 1.00 80.81 869 PHE A O 1
ATOM 10173 N N . VAL B 2 870 ? 138.573 126.791 171.793 1.00 83.35 870 VAL A N 1
ATOM 10174 C CA . VAL B 2 870 ? 137.894 125.664 172.427 1.00 83.35 870 VAL A CA 1
ATOM 10175 C C . VAL B 2 870 ? 136.418 125.980 172.620 1.00 83.35 870 VAL A C 1
ATOM 10176 O O . VAL B 2 870 ? 135.541 125.178 172.279 1.00 83.35 870 VAL A O 1
ATOM 10180 N N . ASP B 2 871 ? 136.120 127.159 173.168 1.00 86.54 871 ASP A N 1
ATOM 10181 C CA . ASP B 2 871 ? 134.739 127.619 173.337 1.00 86.54 871 ASP A CA 1
ATOM 10182 C C . ASP B 2 871 ? 134.728 129.124 173.079 1.00 86.54 871 ASP A C 1
ATOM 10183 O O . ASP B 2 871 ? 134.964 129.920 173.990 1.00 86.54 871 ASP A O 1
ATOM 10188 N N . GLY B 2 872 ? 134.448 129.503 171.835 1.00 83.40 872 GLY A N 1
ATOM 10189 C CA . GLY B 2 872 ? 134.401 130.903 171.468 1.00 83.40 872 GLY A CA 1
ATOM 10190 C C . GLY B 2 872 ? 135.314 131.260 170.314 1.00 83.40 872 GLY A C 1
ATOM 10191 O O . GLY B 2 872 ? 135.153 130.744 169.204 1.00 83.40 872 GLY A O 1
ATOM 10192 N N . SER B 2 873 ? 136.279 132.140 170.563 1.00 80.90 873 SER A N 1
ATOM 10193 C CA . SER B 2 873 ? 137.173 132.614 169.517 1.00 80.90 873 SER A CA 1
ATOM 10194 C C . SER B 2 873 ? 138.517 132.970 170.141 1.00 80.90 873 SER A C 1
ATOM 10195 O O . SER B 2 873 ? 138.809 132.606 171.283 1.00 80.90 873 SER A O 1
ATOM 10198 N N . PHE B 2 874 ? 139.334 133.696 169.384 1.00 78.45 874 PHE A N 1
ATOM 10199 C CA . PHE B 2 874 ? 140.683 134.025 169.818 1.00 78.45 874 PHE A CA 1
ATOM 10200 C C . PHE B 2 874 ? 140.658 134.997 170.990 1.00 78.45 874 PHE A C 1
ATOM 10201 O O . PHE B 2 874 ? 139.842 135.921 171.035 1.00 78.45 874 PHE A O 1
ATOM 10209 N N . LEU B 2 875 ? 141.564 134.777 171.943 1.00 78.18 875 LEU A N 1
ATOM 10210 C CA . LEU B 2 875 ? 141.733 135.646 173.108 1.00 78.18 875 LEU A CA 1
ATOM 10211 C C . LEU B 2 875 ? 140.444 135.748 173.920 1.00 78.18 875 LEU A C 1
ATOM 10212 O O . LEU B 2 875 ? 139.966 136.837 174.242 1.00 78.18 875 LEU A O 1
ATOM 10217 N N . LEU B 2 876 ? 139.879 134.592 174.253 1.00 81.18 876 LEU A N 1
ATOM 10218 C CA . LEU B 2 876 ? 138.714 134.507 175.109 1.00 81.18 876 LEU A CA 1
ATOM 10219 C C . LEU B 2 876 ? 139.037 133.644 176.320 1.00 81.18 876 LEU A C 1
ATOM 10220 O O . LEU B 2 876 ? 139.558 132.532 176.158 1.00 81.18 876 LEU A O 1
ATOM 10225 N N . PRO B 2 877 ? 138.763 134.111 177.538 1.00 87.04 877 PRO A N 1
ATOM 10226 C CA . PRO B 2 877 ? 139.060 133.299 178.721 1.00 87.04 877 PRO A CA 1
ATOM 10227 C C . PRO B 2 877 ? 138.245 132.016 178.745 1.00 87.04 877 PRO A C 1
ATOM 10228 O O . PRO B 2 877 ? 137.133 131.946 178.219 1.00 87.04 877 PRO A O 1
ATOM 10232 N N . LEU B 2 878 ? 138.817 130.994 179.375 1.00 91.90 878 LEU A N 1
ATOM 10233 C CA . LEU B 2 878 ? 138.172 129.694 179.496 1.00 91.90 878 LEU A CA 1
ATOM 10234 C C . LEU B 2 878 ? 137.987 129.337 180.963 1.00 91.90 878 LEU A C 1
ATOM 10235 O O . LEU B 2 878 ? 138.342 128.232 181.385 1.00 91.90 878 LEU A O 1
ATOM 10240 N N . HIS B 2 879 ? 137.458 130.279 181.744 1.00 100.48 879 HIS A N 1
ATOM 10241 C CA . HIS B 2 879 ? 137.357 130.119 183.189 1.00 100.48 879 HIS A CA 1
ATOM 10242 C C . HIS B 2 879 ? 136.704 128.796 183.566 1.00 100.48 879 HIS A C 1
ATOM 10243 O O . HIS B 2 879 ? 135.707 128.380 182.972 1.00 100.48 879 HIS A O 1
ATOM 10250 N N . ALA B 2 880 ? 137.286 128.135 184.562 1.00 107.05 880 ALA A N 1
ATOM 10251 C CA . ALA B 2 880 ? 136.776 126.881 185.094 1.00 107.05 880 ALA A CA 1
ATOM 10252 C C . ALA B 2 880 ? 136.753 126.975 186.611 1.00 107.05 880 ALA A C 1
ATOM 10253 O O . ALA B 2 880 ? 137.721 127.441 187.220 1.00 107.05 880 ALA A O 1
ATOM 10255 N N . TYR B 2 881 ? 135.653 126.536 187.216 1.00 112.42 881 TYR A N 1
ATOM 10256 C CA . TYR B 2 881 ? 135.452 126.678 188.651 1.00 112.42 881 TYR A CA 1
ATOM 10257 C C . TYR B 2 881 ? 135.978 125.449 189.379 1.00 112.42 881 TYR A C 1
ATOM 10258 O O . TYR B 2 881 ? 135.621 124.316 189.039 1.00 112.42 881 TYR A O 1
ATOM 10267 N N . LEU B 2 882 ? 136.826 125.679 190.377 1.00 114.39 882 LEU A N 1
ATOM 10268 C CA . LEU B 2 882 ? 137.407 124.621 191.203 1.00 114.39 882 LEU A CA 1
ATOM 10269 C C . LEU B 2 882 ? 137.017 124.904 192.649 1.00 114.39 882 LEU A C 1
ATOM 10270 O O . LEU B 2 882 ? 137.709 125.645 193.353 1.00 114.39 882 LEU A O 1
ATOM 10275 N N . GLY B 2 883 ? 135.918 124.312 193.101 1.00 115.57 883 GLY A N 1
ATOM 10276 C CA . GLY B 2 883 ? 135.410 124.648 194.414 1.00 115.57 883 GLY A CA 1
ATOM 10277 C C . GLY B 2 883 ? 134.872 126.062 194.455 1.00 115.57 883 GLY A C 1
ATOM 10278 O O . GLY B 2 883 ? 133.799 126.338 193.910 1.00 115.57 883 GLY A O 1
ATOM 10279 N N . ASP B 2 884 ? 135.605 126.969 195.101 1.00 116.41 884 ASP A N 1
ATOM 10280 C CA . ASP B 2 884 ? 135.187 128.359 195.232 1.00 116.41 884 ASP A CA 1
ATOM 10281 C C . ASP B 2 884 ? 136.212 129.343 194.672 1.00 116.41 884 ASP A C 1
ATOM 10282 O O . ASP B 2 884 ? 136.204 130.517 195.053 1.00 116.41 884 ASP A O 1
ATOM 10287 N N . VAL B 2 885 ? 137.095 128.896 193.782 1.00 112.73 885 VAL A N 1
ATOM 10288 C CA . VAL B 2 885 ? 138.055 129.775 193.122 1.00 112.73 885 VAL A CA 1
ATOM 10289 C C . VAL B 2 885 ? 137.695 129.849 191.644 1.00 112.73 885 VAL A C 1
ATOM 10290 O O . VAL B 2 885 ? 137.508 128.819 190.984 1.00 112.73 885 VAL A O 1
ATOM 10294 N N . HIS B 2 886 ? 137.558 131.072 191.133 1.00 105.55 886 HIS A N 1
ATOM 10295 C CA . HIS B 2 886 ? 137.218 131.301 189.730 1.00 105.55 886 HIS A CA 1
ATOM 10296 C C . HIS B 2 886 ? 138.514 131.299 188.924 1.00 105.55 886 HIS A C 1
ATOM 10297 O O . HIS B 2 886 ? 139.076 132.339 188.575 1.00 105.55 886 HIS A O 1
ATOM 10304 N N . LEU B 2 887 ? 138.999 130.094 188.636 1.00 102.56 887 LEU A N 1
ATOM 10305 C CA . LEU B 2 887 ? 140.236 129.936 187.885 1.00 102.56 887 LEU A CA 1
ATOM 10306 C C . LEU B 2 887 ? 139.978 130.187 186.405 1.00 102.56 887 LEU A C 1
ATOM 10307 O O . LEU B 2 887 ? 139.090 129.572 185.809 1.00 102.56 887 LEU A O 1
ATOM 10312 N N . THR B 2 888 ? 140.759 131.088 185.815 1.00 93.90 888 THR A N 1
ATOM 10313 C CA . THR B 2 888 ? 140.577 131.479 184.426 1.00 93.90 888 THR A CA 1
ATOM 10314 C C . THR B 2 888 ? 141.931 131.565 183.739 1.00 93.90 888 THR A C 1
ATOM 10315 O O . THR B 2 888 ? 142.963 131.772 184.381 1.00 93.90 888 THR A O 1
ATOM 10319 N N . THR B 2 889 ? 141.915 131.410 182.413 1.00 87.19 889 THR A N 1
ATOM 10320 C CA . THR B 2 889 ? 143.142 131.503 181.632 1.00 87.19 889 THR A CA 1
ATOM 10321 C C . THR B 2 889 ? 143.687 132.921 181.564 1.00 87.19 889 THR A C 1
ATOM 10322 O O . THR B 2 889 ? 144.800 133.113 181.059 1.00 87.19 889 THR A O 1
ATOM 10326 N N . ALA B 2 890 ? 142.932 133.913 182.041 1.00 83.86 890 ALA A N 1
ATOM 10327 C CA . ALA B 2 890 ? 143.496 135.246 182.205 1.00 83.86 890 ALA A CA 1
ATOM 10328 C C . ALA B 2 890 ? 144.726 135.213 183.098 1.00 83.86 890 ALA A C 1
ATOM 10329 O O . ALA B 2 890 ? 145.653 136.004 182.907 1.00 83.86 890 ALA A O 1
ATOM 10331 N N . LEU B 2 891 ? 144.769 134.287 184.058 1.00 82.92 891 LEU A N 1
ATOM 10332 C CA . LEU B 2 891 ? 145.957 134.140 184.889 1.00 82.92 891 LEU A CA 1
ATOM 10333 C C . LEU B 2 891 ? 147.143 133.649 184.068 1.00 82.92 891 LEU A C 1
ATOM 10334 O O . LEU B 2 891 ? 148.278 134.090 184.282 1.00 82.92 891 LEU A O 1
ATOM 10339 N N . ILE B 2 892 ? 146.904 132.748 183.115 1.00 80.13 892 ILE A N 1
ATOM 10340 C CA . ILE B 2 892 ? 147.996 132.264 182.277 1.00 80.13 892 ILE A CA 1
ATOM 10341 C C . ILE B 2 892 ? 148.460 133.359 181.326 1.00 80.13 892 ILE A C 1
ATOM 10342 O O . ILE B 2 892 ? 149.658 133.501 181.056 1.00 80.13 892 ILE A O 1
ATOM 10347 N N . PHE B 2 893 ? 147.524 134.157 180.811 1.00 79.95 893 PHE A N 1
ATOM 10348 C CA . PHE B 2 893 ? 147.903 135.306 179.994 1.00 79.95 893 PHE A CA 1
ATOM 10349 C C . PHE B 2 893 ? 148.717 136.309 180.805 1.00 79.95 893 PHE A C 1
ATOM 10350 O O . PHE B 2 893 ? 149.668 136.918 180.293 1.00 79.95 893 PHE A O 1
ATOM 10358 N N . ASP B 2 894 ? 148.365 136.483 182.081 1.00 82.79 894 ASP A N 1
ATOM 10359 C CA . ASP B 2 894 ? 149.129 137.367 182.952 1.00 82.79 894 ASP A CA 1
ATOM 10360 C C . ASP B 2 894 ? 150.523 136.815 183.209 1.00 82.79 894 ASP A C 1
ATOM 10361 O O . ASP B 2 894 ? 151.494 137.574 183.251 1.00 82.79 894 ASP A O 1
ATOM 10366 N N . VAL B 2 895 ? 150.643 135.499 183.381 1.00 79.97 895 VAL A N 1
ATOM 10367 C CA . VAL B 2 895 ? 151.963 134.890 183.531 1.00 79.97 895 VAL A CA 1
ATOM 10368 C C . VAL B 2 895 ? 152.789 135.097 182.267 1.00 79.97 895 VAL A C 1
ATOM 10369 O O . VAL B 2 895 ? 153.996 135.363 182.327 1.00 79.97 895 VAL A O 1
ATOM 10373 N N . GLY B 2 896 ? 152.146 134.999 181.103 1.00 79.25 896 GLY A N 1
ATOM 10374 C CA . GLY B 2 896 ? 152.858 135.218 179.854 1.00 79.25 896 GLY A CA 1
ATOM 10375 C C . GLY B 2 896 ? 153.386 136.634 179.726 1.00 79.25 896 GLY A C 1
ATOM 10376 O O . GLY B 2 896 ? 154.561 136.848 179.410 1.00 79.25 896 GLY A O 1
ATOM 10377 N N . VAL B 2 897 ? 152.524 137.624 179.968 1.00 78.37 897 VAL A N 1
ATOM 10378 C CA . VAL B 2 897 ? 152.981 139.008 179.864 1.00 78.37 897 VAL A CA 1
ATOM 10379 C C . VAL B 2 897 ? 153.995 139.321 180.960 1.00 78.37 897 VAL A C 1
ATOM 10380 O O . VAL B 2 897 ? 154.915 140.125 180.756 1.00 78.37 897 VAL A O 1
ATOM 10384 N N . TYR B 2 898 ? 153.868 138.677 182.122 1.00 77.95 898 TYR A N 1
ATOM 10385 C CA . TYR B 2 898 ? 154.858 138.821 183.181 1.00 77.95 898 TYR A CA 1
ATOM 10386 C C . TYR B 2 898 ? 156.226 138.361 182.708 1.00 77.95 898 TYR A C 1
ATOM 10387 O O . TYR B 2 898 ? 157.223 139.078 182.856 1.00 77.95 898 TYR A O 1
ATOM 10396 N N . LEU B 2 899 ? 156.289 137.160 182.130 1.00 76.05 899 LEU A N 1
ATOM 10397 C CA . LEU B 2 899 ? 157.552 136.655 181.603 1.00 76.05 899 LEU A CA 1
ATOM 10398 C C . LEU B 2 899 ? 158.099 137.572 180.519 1.00 76.05 899 LEU A C 1
ATOM 10399 O O . LEU B 2 899 ? 159.304 137.841 180.476 1.00 76.05 899 LEU A O 1
ATOM 10404 N N . ALA B 2 900 ? 157.227 138.078 179.645 1.00 76.78 900 ALA A N 1
ATOM 10405 C CA . ALA B 2 900 ? 157.692 138.934 178.558 1.00 76.78 900 ALA A CA 1
ATOM 10406 C C . ALA B 2 900 ? 158.340 140.204 179.096 1.00 76.78 900 ALA A C 1
ATOM 10407 O O . ALA B 2 900 ? 159.478 140.536 178.739 1.00 76.78 900 ALA A O 1
ATOM 10409 N N . VAL B 2 901 ? 157.632 140.924 179.968 1.00 75.48 901 VAL A N 1
ATOM 10410 C CA . VAL B 2 901 ? 158.165 142.178 180.494 1.00 75.48 901 VAL A CA 1
ATOM 10411 C C . VAL B 2 901 ? 159.411 141.921 181.335 1.00 75.48 901 VAL A C 1
ATOM 10412 O O . VAL B 2 901 ? 160.363 142.714 181.318 1.00 75.48 901 VAL A O 1
ATOM 10416 N N . LEU B 2 902 ? 159.435 140.809 182.075 1.00 74.36 902 LEU A N 1
ATOM 10417 C CA . LEU B 2 902 ? 160.607 140.497 182.883 1.00 74.36 902 LEU A CA 1
ATOM 10418 C C . LEU B 2 902 ? 161.824 140.243 182.006 1.00 74.36 902 LEU A C 1
ATOM 10419 O O . LEU B 2 902 ? 162.927 140.708 182.313 1.00 74.36 902 LEU A O 1
ATOM 10424 N N . GLY B 2 903 ? 161.642 139.513 180.905 1.00 74.60 903 GLY A N 1
ATOM 10425 C CA . GLY B 2 903 ? 162.746 139.299 179.985 1.00 74.60 903 GLY A CA 1
ATOM 10426 C C . GLY B 2 903 ? 163.208 140.585 179.330 1.00 74.60 903 GLY A C 1
ATOM 10427 O O . GLY B 2 903 ? 164.404 140.781 179.101 1.00 74.60 903 GLY A O 1
ATOM 10428 N N . VAL B 2 904 ? 162.271 141.487 179.035 1.00 73.20 904 VAL A N 1
ATOM 10429 C CA . VAL B 2 904 ? 162.647 142.767 178.440 1.00 73.20 904 VAL A CA 1
ATOM 10430 C C . VAL B 2 904 ? 163.495 143.579 179.410 1.00 73.20 904 VAL A C 1
ATOM 10431 O O . VAL B 2 904 ? 164.519 144.161 179.028 1.00 73.20 904 VAL A O 1
ATOM 10435 N N . ILE B 2 905 ? 163.083 143.635 180.678 1.00 74.19 905 ILE A N 1
ATOM 10436 C CA . ILE B 2 905 ? 163.864 144.374 181.667 1.00 74.19 905 ILE A CA 1
ATOM 10437 C C . ILE B 2 905 ? 165.224 143.719 181.869 1.00 74.19 905 ILE A C 1
ATOM 10438 O O . ILE B 2 905 ? 166.246 144.404 181.994 1.00 74.19 905 ILE A O 1
ATOM 10443 N N . MET B 2 906 ? 165.261 142.384 181.906 1.00 77.92 906 MET A N 1
ATOM 10444 C CA . MET B 2 906 ? 166.531 141.679 182.034 1.00 77.92 906 MET A CA 1
ATOM 10445 C C . MET B 2 906 ? 167.475 142.040 180.896 1.00 77.92 906 MET A C 1
ATOM 10446 O O . MET B 2 906 ? 168.660 142.305 181.120 1.00 77.92 906 MET A O 1
ATOM 10451 N N . ALA B 2 907 ? 166.964 142.054 179.664 1.00 75.03 907 ALA A N 1
ATOM 10452 C CA . ALA B 2 907 ? 167.803 142.400 178.521 1.00 75.03 907 ALA A CA 1
ATOM 10453 C C . ALA B 2 907 ? 168.284 143.842 178.612 1.00 75.03 907 ALA A C 1
ATOM 10454 O O . ALA B 2 907 ? 169.469 144.130 178.406 1.00 75.03 907 ALA A O 1
ATOM 10456 N N . ALA B 2 908 ? 167.375 144.763 178.940 1.00 73.95 908 ALA A N 1
ATOM 10457 C CA . ALA B 2 908 ? 167.742 146.174 178.987 1.00 73.95 908 ALA A CA 1
ATOM 10458 C C . ALA B 2 908 ? 168.742 146.466 180.097 1.00 73.95 908 ALA A C 1
ATOM 10459 O O . ALA B 2 908 ? 169.524 147.416 179.985 1.00 73.95 908 ALA A O 1
ATOM 10461 N N . ILE B 2 909 ? 168.738 145.677 181.168 1.00 74.29 909 ILE A N 1
ATOM 10462 C CA . ILE B 2 909 ? 169.685 145.896 182.257 1.00 74.29 909 ILE A CA 1
ATOM 10463 C C . ILE B 2 909 ? 171.011 145.194 181.994 1.00 74.29 909 ILE A C 1
ATOM 10464 O O . ILE B 2 909 ? 172.076 145.729 182.309 1.00 74.29 909 ILE A O 1
ATOM 10469 N N . ASP B 2 910 ? 170.983 143.999 181.403 1.00 77.46 910 ASP A N 1
ATOM 10470 C CA . ASP B 2 910 ? 172.218 143.257 181.190 1.00 77.46 910 ASP A CA 1
ATOM 10471 C C . ASP B 2 910 ? 173.008 143.785 180.002 1.00 77.46 910 ASP A C 1
ATOM 10472 O O . ASP B 2 910 ? 174.242 143.714 180.007 1.00 77.46 910 ASP A O 1
ATOM 10477 N N . LYS B 2 911 ? 172.334 144.321 178.984 1.00 74.49 911 LYS A N 1
ATOM 10478 C CA . LYS B 2 911 ? 173.061 144.812 177.820 1.00 74.49 911 LYS A CA 1
ATOM 10479 C C . LYS B 2 911 ? 173.608 146.217 178.048 1.00 74.49 911 LYS A C 1
ATOM 10480 O O . LYS B 2 911 ? 174.727 146.524 177.623 1.00 74.49 911 LYS A O 1
ATOM 10486 N N . LEU B 2 912 ? 172.841 147.078 178.714 1.00 74.08 912 LEU A N 1
ATOM 10487 C CA . LEU B 2 912 ? 173.260 148.455 178.939 1.00 74.08 912 LEU A CA 1
ATOM 10488 C C . LEU B 2 912 ? 174.094 148.627 180.200 1.00 74.08 912 LEU A C 1
ATOM 10489 O O . LEU B 2 912 ? 174.938 149.528 180.254 1.00 74.08 912 LEU A O 1
ATOM 10494 N N . GLY B 2 913 ? 173.880 147.795 181.215 1.00 77.94 913 GLY A N 1
ATOM 10495 C CA . GLY B 2 913 ? 174.607 147.930 182.460 1.00 77.94 913 GLY A CA 1
ATOM 10496 C C . GLY B 2 913 ? 176.088 147.643 182.336 1.00 77.94 913 GLY A C 1
ATOM 10497 O O . GLY B 2 913 ? 176.489 146.502 182.093 1.00 77.94 913 GLY A O 1
ATOM 10498 N N . GLY B 2 914 ? 176.913 148.672 182.501 1.00 84.93 914 GLY A N 1
ATOM 10499 C CA . GLY B 2 914 ? 178.347 148.496 182.423 1.00 84.93 914 GLY A CA 1
ATOM 10500 C C . GLY B 2 914 ? 178.818 148.184 181.011 1.00 84.93 914 GLY A C 1
ATOM 10501 O O . GLY B 2 914 ? 178.098 148.342 180.025 1.00 84.93 914 GLY A O 1
ATOM 10502 N N . ASP B 2 915 ? 180.068 147.727 180.931 1.00 91.05 915 ASP A N 1
ATOM 10503 C CA . ASP B 2 915 ? 180.659 147.325 179.662 1.00 91.05 915 ASP A CA 1
ATOM 10504 C C . ASP B 2 915 ? 180.870 145.818 179.594 1.00 91.05 915 ASP A C 1
ATOM 10505 O O . ASP B 2 915 ? 180.290 145.156 178.729 1.00 91.05 915 ASP A O 1
ATOM 10510 N N . ASP B 2 916 ? 181.668 145.270 180.507 1.00 95.04 916 ASP A N 1
ATOM 10511 C CA . ASP B 2 916 ? 181.817 143.832 180.743 1.00 95.04 916 ASP A CA 1
ATOM 10512 C C . ASP B 2 916 ? 181.811 143.030 179.439 1.00 95.04 916 ASP A C 1
ATOM 10513 O O . ASP B 2 916 ? 180.979 142.151 179.216 1.00 95.04 916 ASP A O 1
ATOM 10518 N N . ARG B 2 917 ? 182.759 143.358 178.562 1.00 95.04 917 ARG A N 1
ATOM 10519 C CA . ARG B 2 917 ? 182.922 142.630 177.303 1.00 95.04 917 ARG A CA 1
ATOM 10520 C C . ARG B 2 917 ? 183.501 141.255 177.623 1.00 95.04 917 ARG A C 1
ATOM 10521 O O . ARG B 2 917 ? 184.714 141.033 177.622 1.00 95.04 917 ARG A O 1
ATOM 10529 N N . SER B 2 918 ? 182.601 140.311 177.918 1.00 103.28 918 SER A N 1
ATOM 10530 C CA . SER B 2 918 ? 183.001 138.983 178.368 1.00 103.28 918 SER A CA 1
ATOM 10531 C C . SER B 2 918 ? 182.304 137.859 177.606 1.00 103.28 918 SER A C 1
ATOM 10532 O O . SER B 2 918 ? 182.309 136.716 178.074 1.00 103.28 918 SER A O 1
ATOM 10535 N N . ASP B 2 919 ? 181.696 138.140 176.449 1.00 106.01 919 ASP A N 1
ATOM 10536 C CA . ASP B 2 919 ? 181.006 137.103 175.675 1.00 106.01 919 ASP A CA 1
ATOM 10537 C C . ASP B 2 919 ? 181.490 137.135 174.226 1.00 106.01 919 ASP A C 1
ATOM 10538 O O . ASP B 2 919 ? 180.791 137.647 173.348 1.00 106.01 919 ASP A O 1
ATOM 10543 N N . GLU B 2 920 ? 182.686 136.581 173.990 1.00 109.51 920 GLU A N 1
ATOM 10544 C CA . GLU B 2 920 ? 183.171 136.117 172.692 1.00 109.51 920 GLU A CA 1
ATOM 10545 C C . GLU B 2 920 ? 184.574 135.550 172.866 1.00 109.51 920 GLU A C 1
ATOM 10546 O O . GLU B 2 920 ? 185.301 135.973 173.775 1.00 109.51 920 GLU A O 1
ATOM 10552 N N . PRO B 2 921 ? 185.006 134.609 172.016 1.00 112.51 921 PRO A N 1
ATOM 10553 C CA . PRO B 2 921 ? 186.405 134.169 172.068 1.00 112.51 921 PRO A CA 1
ATOM 10554 C C . PRO B 2 921 ? 187.367 135.219 171.518 1.00 112.51 921 PRO A C 1
ATOM 10555 O O . PRO B 2 921 ? 188.458 134.870 171.065 1.00 112.51 921 PRO A O 1
ATOM 10559 N N . MET C 3 1 ? 139.457 172.302 184.544 1.00 82.73 1 MET C N 1
ATOM 10560 C CA . MET C 3 1 ? 140.387 172.834 183.557 1.00 82.73 1 MET C CA 1
ATOM 10561 C C . MET C 3 1 ? 141.828 172.528 183.938 1.00 82.73 1 MET C C 1
ATOM 10562 O O . MET C 3 1 ? 142.750 172.811 183.176 1.00 82.73 1 MET C O 1
ATOM 10567 N N . THR C 3 2 ? 142.015 171.956 185.129 1.00 78.50 2 THR C N 1
ATOM 10568 C CA . THR C 3 2 ? 143.355 171.574 185.560 1.00 78.50 2 THR C CA 1
ATOM 10569 C C . THR C 3 2 ? 143.939 170.501 184.653 1.00 78.50 2 THR C C 1
ATOM 10570 O O . THR C 3 2 ? 145.130 170.536 184.319 1.00 78.50 2 THR C O 1
ATOM 10574 N N . LEU C 3 3 ? 143.113 169.533 184.252 1.00 75.01 3 LEU C N 1
ATOM 10575 C CA . LEU C 3 3 ? 143.562 168.507 183.322 1.00 75.01 3 LEU C CA 1
ATOM 10576 C C . LEU C 3 3 ? 143.876 169.081 181.950 1.00 75.01 3 LEU C C 1
ATOM 10577 O O . LEU C 3 3 ? 144.450 168.379 181.114 1.00 75.01 3 LEU C O 1
ATOM 10582 N N . ALA C 3 4 ? 143.506 170.334 181.700 1.00 75.04 4 ALA C N 1
ATOM 10583 C CA . ALA C 3 4 ? 143.921 171.028 180.490 1.00 75.04 4 ALA C CA 1
ATOM 10584 C C . ALA C 3 4 ? 145.194 171.832 180.710 1.00 75.04 4 ALA C C 1
ATOM 10585 O O . ALA C 3 4 ? 146.056 171.874 179.829 1.00 75.04 4 ALA C O 1
ATOM 10587 N N . ILE C 3 5 ? 145.332 172.462 181.879 1.00 73.04 5 ILE C N 1
ATOM 10588 C CA . ILE C 3 5 ? 146.544 173.218 182.180 1.00 73.04 5 ILE C CA 1
ATOM 10589 C C . ILE C 3 5 ? 147.750 172.291 182.218 1.00 73.04 5 ILE C C 1
ATOM 10590 O O . ILE C 3 5 ? 148.813 172.606 181.667 1.00 73.04 5 ILE C O 1
ATOM 10595 N N . SER C 3 6 ? 147.603 171.129 182.856 1.00 72.58 6 SER C N 1
ATOM 10596 C CA . SER C 3 6 ? 148.720 170.195 182.943 1.00 72.58 6 SER C CA 1
ATOM 10597 C C . SER C 3 6 ? 149.082 169.634 181.574 1.00 72.58 6 SER C C 1
ATOM 10598 O O . SER C 3 6 ? 150.266 169.488 181.251 1.00 72.58 6 SER C O 1
ATOM 10601 N N . VAL C 3 7 ? 148.080 169.324 180.750 1.00 69.97 7 VAL C N 1
ATOM 10602 C CA . VAL C 3 7 ? 148.362 168.823 179.408 1.00 69.97 7 VAL C CA 1
ATOM 10603 C C . VAL C 3 7 ? 149.057 169.891 178.577 1.00 69.97 7 VAL C C 1
ATOM 10604 O O . VAL C 3 7 ? 150.001 169.599 177.836 1.00 69.97 7 VAL C O 1
ATOM 10608 N N . GLY C 3 8 ? 148.609 171.143 178.684 1.00 70.22 8 GLY C N 1
ATOM 10609 C CA . GLY C 3 8 ? 149.263 172.212 177.951 1.00 70.22 8 GLY C CA 1
ATOM 10610 C C . GLY C 3 8 ? 150.701 172.418 178.384 1.00 70.22 8 GLY C C 1
ATOM 10611 O O . GLY C 3 8 ? 151.586 172.626 177.552 1.00 70.22 8 GLY C O 1
ATOM 10612 N N . VAL C 3 9 ? 150.956 172.343 179.691 1.00 69.48 9 VAL C N 1
ATOM 10613 C CA . VAL C 3 9 ? 152.318 172.513 180.186 1.00 69.48 9 VAL C CA 1
ATOM 10614 C C . VAL C 3 9 ? 153.206 171.367 179.719 1.00 69.48 9 VAL C C 1
ATOM 10615 O O . VAL C 3 9 ? 154.350 171.583 179.299 1.00 69.48 9 VAL C O 1
ATOM 10619 N N . LEU C 3 10 ? 152.695 170.135 179.764 1.00 69.70 10 LEU C N 1
ATOM 10620 C CA . LEU C 3 10 ? 153.486 168.999 179.301 1.00 69.70 10 LEU C CA 1
ATOM 10621 C C . LEU C 3 10 ? 153.748 169.079 177.803 1.00 69.70 10 LEU C C 1
ATOM 10622 O O . LEU C 3 10 ? 154.846 168.751 177.341 1.00 69.70 10 LEU C O 1
ATOM 10627 N N . MET C 3 11 ? 152.758 169.520 177.026 1.00 71.98 11 MET C N 1
ATOM 10628 C CA . MET C 3 11 ? 152.954 169.645 175.587 1.00 71.98 11 MET C CA 1
ATOM 10629 C C . MET C 3 11 ? 153.955 170.744 175.262 1.00 71.98 11 MET C C 1
ATOM 10630 O O . MET C 3 11 ? 154.768 170.595 174.343 1.00 71.98 11 MET C O 1
ATOM 10635 N N . ALA C 3 12 ? 153.918 171.852 176.005 1.00 69.57 12 ALA C N 1
ATOM 10636 C CA . ALA C 3 12 ? 154.914 172.899 175.807 1.00 69.57 12 ALA C CA 1
ATOM 10637 C C . ALA C 3 12 ? 156.308 172.396 176.153 1.00 69.57 12 ALA C C 1
ATOM 10638 O O . ALA C 3 12 ? 157.273 172.663 175.425 1.00 69.57 12 ALA C O 1
ATOM 10640 N N . GLY C 3 13 ? 156.432 171.660 177.259 1.00 69.52 13 GLY C N 1
ATOM 10641 C CA . GLY C 3 13 ? 157.717 171.080 177.606 1.00 69.52 13 GLY C CA 1
ATOM 10642 C C . GLY C 3 13 ? 158.230 170.133 176.540 1.00 69.52 13 GLY C C 1
ATOM 10643 O O . GLY C 3 13 ? 159.418 170.140 176.209 1.00 69.52 13 GLY C O 1
ATOM 10644 N N . PHE C 3 14 ? 157.339 169.315 175.976 1.00 69.12 14 PHE C N 1
ATOM 10645 C CA . PHE C 3 14 ? 157.741 168.415 174.901 1.00 69.12 14 PHE C CA 1
ATOM 10646 C C . PHE C 3 14 ? 158.210 169.194 173.682 1.00 69.12 14 PHE C C 1
ATOM 10647 O O . PHE C 3 14 ? 159.270 168.903 173.118 1.00 69.12 14 PHE C O 1
ATOM 10655 N N . VAL C 3 15 ? 157.416 170.170 173.240 1.00 69.32 15 VAL C N 1
ATOM 10656 C CA . VAL C 3 15 ? 157.763 170.915 172.034 1.00 69.32 15 VAL C CA 1
ATOM 10657 C C . VAL C 3 15 ? 159.086 171.640 172.221 1.00 69.32 15 VAL C C 1
ATOM 10658 O O . VAL C 3 15 ? 159.883 171.760 171.283 1.00 69.32 15 VAL C O 1
ATOM 10662 N N . PHE C 3 16 ? 159.359 172.112 173.438 1.00 71.64 16 PHE C N 1
ATOM 10663 C CA . PHE C 3 16 ? 160.637 172.770 173.684 1.00 71.64 16 PHE C CA 1
ATOM 10664 C C . PHE C 3 16 ? 161.786 171.769 173.665 1.00 71.64 16 PHE C C 1
ATOM 10665 O O . PHE C 3 16 ? 162.779 171.967 172.956 1.00 71.64 16 PHE C O 1
ATOM 10673 N N . LEU C 3 17 ? 161.671 170.686 174.438 1.00 70.56 17 LEU C N 1
ATOM 10674 C CA . LEU C 3 17 ? 162.782 169.749 174.570 1.00 70.56 17 LEU C CA 1
ATOM 10675 C C . LEU C 3 17 ? 163.102 169.061 173.250 1.00 70.56 17 LEU C C 1
ATOM 10676 O O . LEU C 3 17 ? 164.275 168.871 172.911 1.00 70.56 17 LEU C O 1
ATOM 10681 N N . VAL C 3 18 ? 162.075 168.678 172.490 1.00 70.58 18 VAL C N 1
ATOM 10682 C CA . VAL C 3 18 ? 162.301 167.940 171.252 1.00 70.58 18 VAL C CA 1
ATOM 10683 C C . VAL C 3 18 ? 162.980 168.815 170.208 1.00 70.58 18 VAL C C 1
ATOM 10684 O O . VAL C 3 18 ? 163.489 168.309 169.202 1.00 70.58 18 VAL C O 1
ATOM 10688 N N . LEU C 3 19 ? 163.002 170.128 170.417 1.00 71.93 19 LEU C N 1
ATOM 10689 C CA . LEU C 3 19 ? 163.652 171.051 169.498 1.00 71.93 19 LEU C CA 1
ATOM 10690 C C . LEU C 3 19 ? 165.034 171.478 169.972 1.00 71.93 19 LEU C C 1
ATOM 10691 O O . LEU C 3 19 ? 165.642 172.357 169.355 1.00 71.93 19 LEU C O 1
ATOM 10696 N N . GLN C 3 20 ? 165.541 170.881 171.043 1.00 73.90 20 GLN C N 1
ATOM 10697 C CA . GLN C 3 20 ? 166.829 171.251 171.597 1.00 73.90 20 GLN C CA 1
ATOM 10698 C C . GLN C 3 20 ? 167.916 170.329 171.051 1.00 73.90 20 GLN C C 1
ATOM 10699 O O . GLN C 3 20 ? 167.686 169.526 170.142 1.00 73.90 20 GLN C O 1
ATOM 10705 N N . ARG C 3 21 ? 169.116 170.448 171.607 1.00 79.60 21 ARG C N 1
ATOM 10706 C CA . ARG C 3 21 ? 170.277 169.701 171.151 1.00 79.60 21 ARG C CA 1
ATOM 10707 C C . ARG C 3 21 ? 170.562 168.545 172.099 1.00 79.60 21 ARG C C 1
ATOM 10708 O O . ARG C 3 21 ? 170.493 168.699 173.322 1.00 79.60 21 ARG C O 1
ATOM 10716 N N . GLY C 3 22 ? 170.880 167.395 171.533 1.00 77.76 22 GLY C N 1
ATOM 10717 C CA . GLY C 3 22 ? 171.157 166.210 172.325 1.00 77.76 22 GLY C CA 1
ATOM 10718 C C . GLY C 3 22 ? 170.011 165.223 172.213 1.00 77.76 22 GLY C C 1
ATOM 10719 O O . GLY C 3 22 ? 168.835 165.603 172.208 1.00 77.76 22 GLY C O 1
ATOM 10720 N N . MET C 3 23 ? 170.353 163.938 172.120 1.00 74.01 23 MET C N 1
ATOM 10721 C CA . MET C 3 23 ? 169.322 162.921 171.955 1.00 74.01 23 MET C CA 1
ATOM 10722 C C . MET C 3 23 ? 168.586 162.633 173.255 1.00 74.01 23 MET C C 1
ATOM 10723 O O . MET C 3 23 ? 167.392 162.316 173.226 1.00 74.01 23 MET C O 1
ATOM 10728 N N . VAL C 3 24 ? 169.265 162.734 174.398 1.00 71.68 24 VAL C N 1
ATOM 10729 C CA . VAL C 3 24 ? 168.579 162.536 175.670 1.00 71.68 24 VAL C CA 1
ATOM 10730 C C . VAL C 3 24 ? 167.635 163.698 175.947 1.00 71.68 24 VAL C C 1
ATOM 10731 O O . VAL C 3 24 ? 166.524 163.506 176.454 1.00 71.68 24 VAL C O 1
ATOM 10735 N N . ARG C 3 25 ? 168.053 164.919 175.612 1.00 73.34 25 ARG C N 1
ATOM 10736 C CA . ARG C 3 25 ? 167.175 166.074 175.742 1.00 73.34 25 ARG C CA 1
ATOM 10737 C C . ARG C 3 25 ? 165.990 166.011 174.788 1.00 73.34 25 ARG C C 1
ATOM 10738 O O . ARG C 3 25 ? 165.066 166.820 174.920 1.00 73.34 25 ARG C O 1
ATOM 10746 N N . VAL C 3 26 ? 165.997 165.080 173.841 1.00 70.98 26 VAL C N 1
ATOM 10747 C CA . VAL C 3 26 ? 164.854 164.822 172.978 1.00 70.98 26 VAL C CA 1
ATOM 10748 C C . VAL C 3 26 ? 164.000 163.681 173.516 1.00 70.98 26 VAL C C 1
ATOM 10749 O O . VAL C 3 26 ? 162.770 163.721 173.435 1.00 70.98 26 VAL C O 1
ATOM 10753 N N . ILE C 3 27 ? 164.643 162.661 174.084 1.00 69.48 27 ILE C N 1
ATOM 10754 C CA . ILE C 3 27 ? 163.905 161.574 174.715 1.00 69.48 27 ILE C CA 1
ATOM 10755 C C . ILE C 3 27 ? 163.116 162.086 175.910 1.00 69.48 27 ILE C C 1
ATOM 10756 O O . ILE C 3 27 ? 162.017 161.599 176.193 1.00 69.48 27 ILE C O 1
ATOM 10761 N N . LEU C 3 28 ? 163.641 163.089 176.616 1.00 69.82 28 LEU C N 1
ATOM 10762 C CA . LEU C 3 28 ? 162.873 163.687 177.704 1.00 69.82 28 LEU C CA 1
ATOM 10763 C C . LEU C 3 28 ? 161.630 164.387 177.171 1.00 69.82 28 LEU C C 1
ATOM 10764 O O . LEU C 3 28 ? 160.550 164.305 177.773 1.00 69.82 28 LEU C O 1
ATOM 10769 N N . GLY C 3 29 ? 161.762 165.084 176.043 1.00 71.10 29 GLY C N 1
ATOM 10770 C CA . GLY C 3 29 ? 160.597 165.690 175.425 1.00 71.10 29 GLY C CA 1
ATOM 10771 C C . GLY C 3 29 ? 159.571 164.659 175.003 1.00 71.10 29 GLY C C 1
ATOM 10772 O O . GLY C 3 29 ? 158.367 164.872 175.145 1.00 71.10 29 GLY C O 1
ATOM 10773 N N . PHE C 3 30 ? 160.035 163.521 174.490 1.00 68.72 30 PHE C N 1
ATOM 10774 C CA . PHE C 3 30 ? 159.098 162.467 174.116 1.00 68.72 30 PHE C CA 1
ATOM 10775 C C . PHE C 3 30 ? 158.440 161.841 175.339 1.00 68.72 30 PHE C C 1
ATOM 10776 O O . PHE C 3 30 ? 157.274 161.436 175.274 1.00 68.72 30 PHE C O 1
ATOM 10784 N N . ILE C 3 31 ? 159.156 161.770 176.461 1.00 67.24 31 ILE C N 1
ATOM 10785 C CA . ILE C 3 31 ? 158.549 161.305 177.706 1.00 67.24 31 ILE C CA 1
ATOM 10786 C C . ILE C 3 31 ? 157.443 162.258 178.138 1.00 67.24 31 ILE C C 1
ATOM 10787 O O . ILE C 3 31 ? 156.345 161.837 178.525 1.00 67.24 31 ILE C O 1
ATOM 10792 N N . LEU C 3 32 ? 157.716 163.562 178.071 1.00 67.93 32 LEU C N 1
ATOM 10793 C CA . LEU C 3 32 ? 156.698 164.545 178.429 1.00 67.93 32 LEU C CA 1
ATOM 10794 C C . LEU C 3 32 ? 155.508 164.477 177.479 1.00 67.93 32 LEU C C 1
ATOM 10795 O O . LEU C 3 32 ? 154.358 164.650 177.897 1.00 67.93 32 LEU C O 1
ATOM 10800 N N . LEU C 3 33 ? 155.763 164.218 176.197 1.00 66.86 33 LEU C N 1
ATOM 10801 C CA . LEU C 3 33 ? 154.674 164.116 175.231 1.00 66.86 33 LEU C CA 1
ATOM 10802 C C . LEU C 3 33 ? 153.813 162.888 175.499 1.00 66.86 33 LEU C C 1
ATOM 10803 O O . LEU C 3 33 ? 152.581 162.950 175.401 1.00 66.86 33 LEU C O 1
ATOM 10808 N N . SER C 3 34 ? 154.445 161.761 175.829 1.00 67.17 34 SER C N 1
ATOM 10809 C CA . SER C 3 34 ? 153.688 160.577 176.217 1.00 67.17 34 SER C CA 1
ATOM 10810 C C . SER C 3 34 ? 152.865 160.845 177.468 1.00 67.17 34 SER C C 1
ATOM 10811 O O . SER C 3 34 ? 151.717 160.395 177.575 1.00 67.17 34 SER C O 1
ATOM 10814 N N . HIS C 3 35 ? 153.434 161.580 178.428 1.00 68.46 35 HIS C N 1
ATOM 10815 C CA . HIS C 3 35 ? 152.676 161.952 179.618 1.00 68.46 35 HIS C CA 1
ATOM 10816 C C . HIS C 3 35 ? 151.463 162.798 179.255 1.00 68.46 35 HIS C C 1
ATOM 10817 O O . HIS C 3 35 ? 150.370 162.598 179.796 1.00 68.46 35 HIS C O 1
ATOM 10824 N N . ALA C 3 36 ? 151.639 163.751 178.338 1.00 67.21 36 ALA C N 1
ATOM 10825 C CA . ALA C 3 36 ? 150.522 164.590 177.917 1.00 67.21 36 ALA C CA 1
ATOM 10826 C C . ALA C 3 36 ? 149.438 163.765 177.240 1.00 67.21 36 ALA C C 1
ATOM 10827 O O . ALA C 3 36 ? 148.243 163.993 177.461 1.00 67.21 36 ALA C O 1
ATOM 10829 N N . ALA C 3 37 ? 149.835 162.802 176.406 1.00 66.05 37 ALA C N 1
ATOM 10830 C CA . ALA C 3 37 ? 148.853 161.946 175.748 1.00 66.05 37 ALA C CA 1
ATOM 10831 C C . ALA C 3 37 ? 148.097 161.097 176.759 1.00 66.05 37 ALA C C 1
ATOM 10832 O O . ALA C 3 37 ? 146.876 160.932 176.657 1.00 66.05 37 ALA C O 1
ATOM 10834 N N . HIS C 3 38 ? 148.804 160.553 177.749 1.00 66.80 38 HIS C N 1
ATOM 10835 C CA . HIS C 3 38 ? 148.136 159.776 178.786 1.00 66.80 38 HIS C CA 1
ATOM 10836 C C . HIS C 3 38 ? 147.172 160.640 179.584 1.00 66.80 38 HIS C C 1
ATOM 10837 O O . HIS C 3 38 ? 146.073 160.199 179.940 1.00 66.80 38 HIS C O 1
ATOM 10844 N N . LEU C 3 39 ? 147.559 161.884 179.860 1.00 68.68 39 LEU C N 1
ATOM 10845 C CA . LEU C 3 39 ? 146.693 162.766 180.632 1.00 68.68 39 LEU C CA 1
ATOM 10846 C C . LEU C 3 39 ? 145.447 163.153 179.844 1.00 68.68 39 LEU C C 1
ATOM 10847 O O . LEU C 3 39 ? 144.349 163.212 180.407 1.00 68.68 39 LEU C O 1
ATOM 10852 N N . THR C 3 40 ? 145.585 163.414 178.541 1.00 67.56 40 THR C N 1
ATOM 10853 C CA . THR C 3 40 ? 144.395 163.745 177.762 1.00 67.56 40 THR C CA 1
ATOM 10854 C C . THR C 3 40 ? 143.542 162.513 177.498 1.00 67.56 40 THR C C 1
ATOM 10855 O O . THR C 3 40 ? 142.345 162.641 177.221 1.00 67.56 40 THR C O 1
ATOM 10859 N N . LEU C 3 41 ? 144.133 161.317 177.568 1.00 67.18 41 LEU C N 1
ATOM 10860 C CA . LEU C 3 41 ? 143.322 160.105 177.531 1.00 67.18 41 LEU C CA 1
ATOM 10861 C C . LEU C 3 41 ? 142.519 159.950 178.814 1.00 67.18 41 LEU C C 1
ATOM 10862 O O . LEU C 3 41 ? 141.337 159.593 178.774 1.00 67.18 41 LEU C O 1
ATOM 10867 N N . MET C 3 42 ? 143.145 160.215 179.963 1.00 72.07 42 MET C N 1
ATOM 10868 C CA . MET C 3 42 ? 142.414 160.168 181.225 1.00 72.07 42 MET C CA 1
ATOM 10869 C C . MET C 3 42 ? 141.367 161.271 181.308 1.00 72.07 42 MET C C 1
ATOM 10870 O O . MET C 3 42 ? 140.365 161.118 182.014 1.00 72.07 42 MET C O 1
ATOM 10875 N N . ALA C 3 43 ? 141.579 162.382 180.601 1.00 70.53 43 ALA C N 1
ATOM 10876 C CA . ALA C 3 43 ? 140.591 163.452 180.581 1.00 70.53 43 ALA C CA 1
ATOM 10877 C C . ALA C 3 43 ? 139.383 163.108 179.725 1.00 70.53 43 ALA C C 1
ATOM 10878 O O . ALA C 3 43 ? 138.294 163.635 179.974 1.00 70.53 43 ALA C O 1
ATOM 10880 N N . ALA C 3 44 ? 139.545 162.232 178.732 1.00 71.28 44 ALA C N 1
ATOM 10881 C CA . ALA C 3 44 ? 138.434 161.905 177.847 1.00 71.28 44 ALA C CA 1
ATOM 10882 C C . ALA C 3 44 ? 137.362 161.100 178.564 1.00 71.28 44 ALA C C 1
ATOM 10883 O O . ALA C 3 44 ? 136.197 161.120 178.153 1.00 71.28 44 ALA C O 1
ATOM 10885 N N . GLY C 3 45 ? 137.725 160.396 179.631 1.00 75.90 45 GLY C N 1
ATOM 10886 C CA . GLY C 3 45 ? 136.763 159.612 180.377 1.00 75.90 45 GLY C CA 1
ATOM 10887 C C . GLY C 3 45 ? 135.923 160.442 181.322 1.00 75.90 45 GLY C C 1
ATOM 10888 O O . GLY C 3 45 ? 135.500 159.959 182.376 1.00 75.90 45 GLY C O 1
ATOM 10889 N N . GLY C 3 46 ? 135.673 161.696 180.958 1.00 79.54 46 GLY C N 1
ATOM 10890 C CA . GLY C 3 46 ? 134.881 162.577 181.788 1.00 79.54 46 GLY C CA 1
ATOM 10891 C C . GLY C 3 46 ? 135.712 163.397 182.750 1.00 79.54 46 GLY C C 1
ATOM 10892 O O . GLY C 3 46 ? 135.634 164.629 182.748 1.00 79.54 46 GLY C O 1
ATOM 10893 N N . ALA C 3 47 ? 136.488 162.716 183.596 1.00 79.58 47 ALA C N 1
ATOM 10894 C CA . ALA C 3 47 ? 137.346 163.343 184.598 1.00 79.58 47 ALA C CA 1
ATOM 10895 C C . ALA C 3 47 ? 136.537 164.105 185.640 1.00 79.58 47 ALA C C 1
ATOM 10896 O O . ALA C 3 47 ? 137.109 164.760 186.517 1.00 79.58 47 ALA C O 1
ATOM 10898 N N . SER C 3 48 ? 135.212 164.031 185.552 1.00 81.26 48 SER C N 1
ATOM 10899 C CA . SER C 3 48 ? 134.326 164.559 186.577 1.00 81.26 48 SER C CA 1
ATOM 10900 C C . SER C 3 48 ? 133.857 163.480 187.538 1.00 81.26 48 SER C C 1
ATOM 10901 O O . SER C 3 48 ? 133.123 163.782 188.483 1.00 81.26 48 SER C O 1
ATOM 10904 N N . ARG C 3 49 ? 134.256 162.233 187.309 1.00 80.15 49 ARG C N 1
ATOM 10905 C CA . ARG C 3 49 ? 133.979 161.117 188.205 1.00 80.15 49 ARG C CA 1
ATOM 10906 C C . ARG C 3 49 ? 135.321 160.600 188.703 1.00 80.15 49 ARG C C 1
ATOM 10907 O O . ARG C 3 49 ? 136.088 160.012 187.934 1.00 80.15 49 ARG C O 1
ATOM 10915 N N . ARG C 3 50 ? 135.606 160.820 189.985 1.00 80.87 50 ARG C N 1
ATOM 10916 C CA . ARG C 3 50 ? 136.928 160.570 190.543 1.00 80.87 50 ARG C CA 1
ATOM 10917 C C . ARG C 3 50 ? 136.976 159.312 191.403 1.00 80.87 50 ARG C C 1
ATOM 10918 O O . ARG C 3 50 ? 137.920 159.132 192.177 1.00 80.87 50 ARG C O 1
ATOM 10926 N N . GLU C 3 51 ? 135.983 158.438 191.287 1.00 81.75 51 GLU C N 1
ATOM 10927 C CA . GLU C 3 51 ? 135.950 157.203 192.054 1.00 81.75 51 GLU C CA 1
ATOM 10928 C C . GLU C 3 51 ? 136.508 156.060 191.219 1.00 81.75 51 GLU C C 1
ATOM 10929 O O . GLU C 3 51 ? 136.240 155.965 190.019 1.00 81.75 51 GLU C O 1
ATOM 10935 N N . ALA C 3 52 ? 137.292 155.201 191.857 1.00 82.05 52 ALA C N 1
ATOM 10936 C CA . ALA C 3 52 ? 137.925 154.108 191.140 1.00 82.05 52 ALA C CA 1
ATOM 10937 C C . ALA C 3 52 ? 136.894 153.034 190.801 1.00 82.05 52 ALA C C 1
ATOM 10938 O O . ALA C 3 52 ? 136.005 152.750 191.608 1.00 82.05 52 ALA C O 1
ATOM 10940 N N . PRO C 3 53 ? 136.984 152.421 189.612 1.00 81.98 53 PRO C N 1
ATOM 10941 C CA . PRO C 3 53 ? 136.060 151.349 189.228 1.00 81.98 53 PRO C CA 1
ATOM 10942 C C . PRO C 3 53 ? 136.492 149.978 189.738 1.00 81.98 53 PRO C C 1
ATOM 10943 O O . PRO C 3 53 ? 136.559 149.002 188.986 1.00 81.98 53 PRO C O 1
ATOM 10947 N N . LEU C 3 54 ? 136.791 149.895 191.034 1.00 82.50 54 LEU C N 1
ATOM 10948 C CA . LEU C 3 54 ? 137.256 148.658 191.648 1.00 82.50 54 LEU C CA 1
ATOM 10949 C C . LEU C 3 54 ? 136.314 148.152 192.731 1.00 82.50 54 LEU C C 1
ATOM 10950 O O . LEU C 3 54 ? 136.681 147.236 193.476 1.00 82.50 54 LEU C O 1
ATOM 10955 N N . VAL C 3 55 ? 135.115 148.718 192.841 1.00 84.00 55 VAL C N 1
ATOM 10956 C CA . VAL C 3 55 ? 134.151 148.291 193.847 1.00 84.00 55 VAL C CA 1
ATOM 10957 C C . VAL C 3 55 ? 133.387 147.093 193.300 1.00 84.00 55 VAL C C 1
ATOM 10958 O O . VAL C 3 55 ? 133.444 146.808 192.099 1.00 84.00 55 VAL C O 1
ATOM 10962 N N . SER C 3 56 ? 132.676 146.379 194.176 1.00 88.62 56 SER C N 1
ATOM 10963 C CA . SER C 3 56 ? 131.946 145.187 193.756 1.00 88.62 56 SER C CA 1
ATOM 10964 C C . SER C 3 56 ? 130.907 145.525 192.693 1.00 88.62 56 SER C C 1
ATOM 10965 O O . SER C 3 56 ? 130.933 144.982 191.583 1.00 88.62 56 SER C O 1
ATOM 10968 N N . ASP C 3 57 ? 129.980 146.426 193.017 1.00 89.48 57 ASP C N 1
ATOM 10969 C CA . ASP C 3 57 ? 128.987 146.920 192.067 1.00 89.48 57 ASP C CA 1
ATOM 10970 C C . ASP C 3 57 ? 129.259 148.396 191.815 1.00 89.48 57 ASP C C 1
ATOM 10971 O O . ASP C 3 57 ? 128.765 149.258 192.555 1.00 89.48 57 ASP C O 1
ATOM 10976 N N . PRO C 3 58 ? 130.046 148.739 190.795 1.00 87.44 58 PRO C N 1
ATOM 10977 C CA . PRO C 3 58 ? 130.392 150.147 190.574 1.00 87.44 58 PRO C CA 1
ATOM 10978 C C . PRO C 3 58 ? 129.153 150.986 190.309 1.00 87.44 58 PRO C C 1
ATOM 10979 O O . PRO C 3 58 ? 128.205 150.541 189.660 1.00 87.44 58 PRO C O 1
ATOM 10983 N N . ASP C 3 59 ? 129.167 152.206 190.833 1.00 87.86 59 ASP C N 1
ATOM 10984 C CA . ASP C 3 59 ? 128.041 153.119 190.707 1.00 87.86 59 ASP C CA 1
ATOM 10985 C C . ASP C 3 59 ? 128.277 154.070 189.542 1.00 87.86 59 ASP C C 1
ATOM 10986 O O . ASP C 3 59 ? 129.053 155.024 189.672 1.00 87.86 59 ASP C O 1
ATOM 10991 N N . PRO C 3 60 ? 127.633 153.848 188.397 1.00 86.21 60 PRO C N 1
ATOM 10992 C CA . PRO C 3 60 ? 127.846 154.735 187.249 1.00 86.21 60 PRO C CA 1
ATOM 10993 C C . PRO C 3 60 ? 127.466 156.170 187.578 1.00 86.21 60 PRO C C 1
ATOM 10994 O O . PRO C 3 60 ? 126.780 156.453 188.562 1.00 86.21 60 PRO C O 1
ATOM 10998 N N . ALA C 3 61 ? 127.940 157.084 186.734 1.00 85.84 61 ALA C N 1
ATOM 10999 C CA . ALA C 3 61 ? 127.853 158.527 186.939 1.00 85.84 61 ALA C CA 1
ATOM 11000 C C . ALA C 3 61 ? 128.571 158.980 188.204 1.00 85.84 61 ALA C C 1
ATOM 11001 O O . ALA C 3 61 ? 128.442 160.144 188.601 1.00 85.84 61 ALA C O 1
ATOM 11003 N N . LEU C 3 62 ? 129.320 158.089 188.851 1.00 82.80 62 LEU C N 1
ATOM 11004 C CA . LEU C 3 62 ? 130.141 158.441 190.000 1.00 82.80 62 LEU C CA 1
ATOM 11005 C C . LEU C 3 62 ? 131.556 157.887 189.941 1.00 82.80 62 LEU C C 1
ATOM 11006 O O . LEU C 3 62 ? 132.441 158.456 190.591 1.00 82.80 62 LEU C O 1
ATOM 11011 N N . THR C 3 63 ? 131.806 156.819 189.188 1.00 81.24 63 THR C N 1
ATOM 11012 C CA . THR C 3 63 ? 133.129 156.223 189.082 1.00 81.24 63 THR C CA 1
ATOM 11013 C C . THR C 3 63 ? 133.779 156.582 187.753 1.00 81.24 63 THR C C 1
ATOM 11014 O O . THR C 3 63 ? 133.102 156.800 186.746 1.00 81.24 63 THR C O 1
ATOM 11018 N N . SER C 3 64 ? 135.108 156.637 187.764 1.00 78.59 64 SER C N 1
ATOM 11019 C CA . SER C 3 64 ? 135.857 156.952 186.558 1.00 78.59 64 SER C CA 1
ATOM 11020 C C . SER C 3 64 ? 135.678 155.853 185.520 1.00 78.59 64 SER C C 1
ATOM 11021 O O . SER C 3 64 ? 135.546 154.671 185.848 1.00 78.59 64 SER C O 1
ATOM 11024 N N . ASP C 3 65 ? 135.671 156.253 184.254 1.00 76.77 65 ASP C N 1
ATOM 11025 C CA . ASP C 3 65 ? 135.469 155.299 183.176 1.00 76.77 65 ASP C CA 1
ATOM 11026 C C . ASP C 3 65 ? 136.695 154.406 183.018 1.00 76.77 65 ASP C C 1
ATOM 11027 O O . ASP C 3 65 ? 137.835 154.836 183.210 1.00 76.77 65 ASP C O 1
ATOM 11032 N N . GLY C 3 66 ? 136.449 153.146 182.667 1.00 73.58 66 GLY C N 1
ATOM 11033 C CA . GLY C 3 66 ? 137.502 152.150 182.624 1.00 73.58 66 GLY C CA 1
ATOM 11034 C C . GLY C 3 66 ? 138.201 152.009 181.287 1.00 73.58 66 GLY C C 1
ATOM 11035 O O . GLY C 3 66 ? 139.367 151.604 181.231 1.00 73.58 66 GLY C O 1
ATOM 11036 N N . LEU C 3 67 ? 137.499 152.335 180.198 1.00 72.42 67 LEU C N 1
ATOM 11037 C CA . LEU C 3 67 ? 138.105 152.187 178.875 1.00 72.42 67 LEU C CA 1
ATOM 11038 C C . LEU C 3 67 ? 139.273 153.141 178.661 1.00 72.42 67 LEU C C 1
ATOM 11039 O O . LEU C 3 67 ? 140.328 152.688 178.183 1.00 72.42 67 LEU C O 1
ATOM 11044 N N . PRO C 3 68 ? 139.175 154.441 178.964 1.00 70.46 68 PRO C N 1
ATOM 11045 C CA . PRO C 3 68 ? 140.371 155.286 178.839 1.00 70.46 68 PRO C CA 1
ATOM 11046 C C . PRO C 3 68 ? 141.472 154.889 179.798 1.00 70.46 68 PRO C C 1
ATOM 11047 O O . PRO C 3 68 ? 142.652 155.100 179.491 1.00 70.46 68 PRO C O 1
ATOM 11051 N N . GLN C 3 69 ? 141.128 154.301 180.945 1.00 72.77 69 GLN C N 1
ATOM 11052 C CA . GLN C 3 69 ? 142.160 153.818 181.854 1.00 72.77 69 GLN C CA 1
ATOM 11053 C C . GLN C 3 69 ? 142.923 152.651 181.243 1.00 72.77 69 GLN C C 1
ATOM 11054 O O . GLN C 3 69 ? 144.152 152.591 181.340 1.00 72.77 69 GLN C O 1
ATOM 11060 N N . ALA C 3 70 ? 142.220 151.725 180.591 1.00 69.26 70 ALA C N 1
ATOM 11061 C CA . ALA C 3 70 ? 142.914 150.669 179.861 1.00 69.26 70 ALA C CA 1
ATOM 11062 C C . ALA C 3 70 ? 143.734 151.245 178.713 1.00 69.26 70 ALA C C 1
ATOM 11063 O O . ALA C 3 70 ? 144.838 150.766 178.421 1.00 69.26 70 ALA C O 1
ATOM 11065 N N . PHE C 3 71 ? 143.210 152.279 178.054 1.00 69.54 71 PHE C N 1
ATOM 11066 C CA . PHE C 3 71 ? 143.934 152.908 176.955 1.00 69.54 71 PHE C CA 1
ATOM 11067 C C . PHE C 3 71 ? 145.271 153.466 177.425 1.00 69.54 71 PHE C C 1
ATOM 11068 O O . PHE C 3 71 ? 146.314 153.212 176.812 1.00 69.54 71 PHE C O 1
ATOM 11076 N N . VAL C 3 72 ? 145.258 154.240 178.513 1.00 68.28 72 VAL C N 1
ATOM 11077 C CA . VAL C 3 72 ? 146.511 154.787 179.025 1.00 68.28 72 VAL C CA 1
ATOM 11078 C C . VAL C 3 72 ? 147.389 153.676 179.585 1.00 68.28 72 VAL C C 1
ATOM 11079 O O . VAL C 3 72 ? 148.616 153.734 179.472 1.00 68.28 72 VAL C O 1
ATOM 11083 N N . LEU C 3 73 ? 146.788 152.632 180.161 1.00 69.53 73 LEU C N 1
ATOM 11084 C CA . LEU C 3 73 ? 147.578 151.523 180.684 1.00 69.53 73 LEU C CA 1
ATOM 11085 C C . LEU C 3 73 ? 148.334 150.802 179.576 1.00 69.53 73 LEU C C 1
ATOM 11086 O O . LEU C 3 73 ? 149.422 150.267 179.813 1.00 69.53 73 LEU C O 1
ATOM 11091 N N . THR C 3 74 ? 147.779 150.779 178.365 1.00 68.55 74 THR C N 1
ATOM 11092 C CA . THR C 3 74 ? 148.494 150.173 177.245 1.00 68.55 74 THR C CA 1
ATOM 11093 C C . THR C 3 74 ? 149.493 151.145 176.624 1.00 68.55 74 THR C C 1
ATOM 11094 O O . THR C 3 74 ? 150.629 150.763 176.299 1.00 68.55 74 THR C O 1
ATOM 11098 N N . ALA C 3 75 ? 149.087 152.405 176.457 1.00 66.21 75 ALA C N 1
ATOM 11099 C CA . ALA C 3 75 ? 149.969 153.394 175.853 1.00 66.21 75 ALA C CA 1
ATOM 11100 C C . ALA C 3 75 ? 151.199 153.649 176.710 1.00 66.21 75 ALA C C 1
ATOM 11101 O O . ALA C 3 75 ? 152.263 153.972 176.174 1.00 66.21 75 ALA C O 1
ATOM 11103 N N . ILE C 3 76 ? 151.084 153.497 178.031 1.00 67.33 76 ILE C N 1
ATOM 11104 C CA . ILE C 3 76 ? 152.239 153.671 178.906 1.00 67.33 76 ILE C CA 1
ATOM 11105 C C . ILE C 3 76 ? 153.300 152.630 178.585 1.00 67.33 76 ILE C C 1
ATOM 11106 O O . ILE C 3 76 ? 154.483 152.951 178.437 1.00 67.33 76 ILE C O 1
ATOM 11111 N N . VAL C 3 77 ? 152.890 151.368 178.460 1.00 68.67 77 VAL C N 1
ATOM 11112 C CA . VAL C 3 77 ? 153.839 150.303 178.154 1.00 68.67 77 VAL C CA 1
ATOM 11113 C C . VAL C 3 77 ? 154.430 150.495 176.763 1.00 68.67 77 VAL C C 1
ATOM 11114 O O . VAL C 3 77 ? 155.634 150.291 176.550 1.00 68.67 77 VAL C O 1
ATOM 11118 N N . ILE C 3 78 ? 153.603 150.899 175.797 1.00 68.56 78 ILE C N 1
ATOM 11119 C CA . ILE C 3 78 ? 154.110 151.108 174.441 1.00 68.56 78 ILE C CA 1
ATOM 11120 C C . ILE C 3 78 ? 155.161 152.216 174.427 1.00 68.56 78 ILE C C 1
ATOM 11121 O O . ILE C 3 78 ? 156.260 152.053 173.875 1.00 68.56 78 ILE C O 1
ATOM 11126 N N . ALA C 3 79 ? 154.840 153.359 175.039 1.00 67.23 79 ALA C N 1
ATOM 11127 C CA . ALA C 3 79 ? 155.785 154.467 175.086 1.00 67.23 79 ALA C CA 1
ATOM 11128 C C . ALA C 3 79 ? 157.018 154.116 175.902 1.00 67.23 79 ALA C C 1
ATOM 11129 O O . ALA C 3 79 ? 158.107 154.614 175.615 1.00 67.23 79 ALA C O 1
ATOM 11131 N N . PHE C 3 80 ? 156.876 153.248 176.904 1.00 67.94 80 PHE C N 1
ATOM 11132 C CA . PHE C 3 80 ? 158.032 152.808 177.674 1.00 67.94 80 PHE C CA 1
ATOM 11133 C C . PHE C 3 80 ? 158.977 151.981 176.815 1.00 67.94 80 PHE C C 1
ATOM 11134 O O . PHE C 3 80 ? 160.199 152.153 176.881 1.00 67.94 80 PHE C O 1
ATOM 11142 N N . ALA C 3 81 ? 158.427 151.082 175.997 1.00 66.74 81 ALA C N 1
ATOM 11143 C CA . ALA C 3 81 ? 159.260 150.315 175.074 1.00 66.74 81 ALA C CA 1
ATOM 11144 C C . ALA C 3 81 ? 159.973 151.234 174.089 1.00 66.74 81 ALA C C 1
ATOM 11145 O O . ALA C 3 81 ? 161.187 151.109 173.860 1.00 66.74 81 ALA C O 1
ATOM 11147 N N . ILE C 3 82 ? 159.231 152.172 173.496 1.00 67.24 82 ILE C N 1
ATOM 11148 C CA . ILE C 3 82 ? 159.849 153.072 172.527 1.00 67.24 82 ILE C CA 1
ATOM 11149 C C . ILE C 3 82 ? 160.904 153.948 173.193 1.00 67.24 82 ILE C C 1
ATOM 11150 O O . ILE C 3 82 ? 161.936 154.255 172.588 1.00 67.24 82 ILE C O 1
ATOM 11155 N N . THR C 3 83 ? 160.687 154.338 174.451 1.00 68.32 83 THR C N 1
ATOM 11156 C CA . THR C 3 83 ? 161.664 155.158 175.155 1.00 68.32 83 THR C CA 1
ATOM 11157 C C . THR C 3 83 ? 162.920 154.362 175.478 1.00 68.32 83 THR C C 1
ATOM 11158 O O . THR C 3 83 ? 164.034 154.881 175.363 1.00 68.32 83 THR C O 1
ATOM 11162 N N . ILE C 3 84 ? 162.761 153.102 175.887 1.00 67.22 84 ILE C N 1
ATOM 11163 C CA . ILE C 3 84 ? 163.920 152.239 176.099 1.00 67.22 84 ILE C CA 1
ATOM 11164 C C . ILE C 3 84 ? 164.745 152.142 174.823 1.00 67.22 84 ILE C C 1
ATOM 11165 O O . ILE C 3 84 ? 165.980 152.249 174.847 1.00 67.22 84 ILE C O 1
ATOM 11170 N N . TYR C 3 85 ? 164.076 151.945 173.684 1.00 68.35 85 TYR C N 1
ATOM 11171 C CA . TYR C 3 85 ? 164.837 151.802 172.447 1.00 68.35 85 TYR C CA 1
ATOM 11172 C C . TYR C 3 85 ? 165.480 153.120 172.029 1.00 68.35 85 TYR C C 1
ATOM 11173 O O . TYR C 3 85 ? 166.594 153.129 171.496 1.00 68.35 85 TYR C O 1
ATOM 11182 N N . LEU C 3 86 ? 164.813 154.248 172.272 1.00 67.36 86 LEU C N 1
ATOM 11183 C CA . LEU C 3 86 ? 165.437 155.530 171.962 1.00 67.36 86 LEU C CA 1
ATOM 11184 C C . LEU C 3 86 ? 166.658 155.770 172.841 1.00 67.36 86 LEU C C 1
ATOM 11185 O O . LEU C 3 86 ? 167.678 156.295 172.376 1.00 67.36 86 LEU C O 1
ATOM 11190 N N . LEU C 3 87 ? 166.581 155.370 174.111 1.00 67.29 87 LEU C N 1
ATOM 11191 C CA . LEU C 3 87 ? 167.712 155.550 175.013 1.00 67.29 87 LEU C CA 1
ATOM 11192 C C . LEU C 3 87 ? 168.888 154.677 174.605 1.00 67.29 87 LEU C C 1
ATOM 11193 O O . LEU C 3 87 ? 170.040 155.121 174.654 1.00 67.29 87 LEU C O 1
ATOM 11198 N N . VAL C 3 88 ? 168.626 153.431 174.202 1.00 67.23 88 VAL C N 1
ATOM 11199 C CA . VAL C 3 88 ? 169.733 152.604 173.736 1.00 67.23 88 VAL C CA 1
ATOM 11200 C C . VAL C 3 88 ? 170.243 153.094 172.385 1.00 67.23 88 VAL C C 1
ATOM 11201 O O . VAL C 3 88 ? 171.401 152.844 172.034 1.00 67.23 88 VAL C O 1
ATOM 11205 N N . LEU C 3 89 ? 169.413 153.811 171.620 1.00 69.32 89 LEU C N 1
ATOM 11206 C CA . LEU C 3 89 ? 169.904 154.470 170.415 1.00 69.32 89 LEU C CA 1
ATOM 11207 C C . LEU C 3 89 ? 170.798 155.653 170.749 1.00 69.32 89 LEU C C 1
ATOM 11208 O O . LEU C 3 89 ? 171.674 156.012 169.955 1.00 69.32 89 LEU C O 1
ATOM 11213 N N . ALA C 3 90 ? 170.586 156.277 171.908 1.00 68.87 90 ALA C N 1
ATOM 11214 C CA . ALA C 3 90 ? 171.340 157.476 172.254 1.00 68.87 90 ALA C CA 1
ATOM 11215 C C . ALA C 3 90 ? 172.806 157.196 172.560 1.00 68.87 90 ALA C C 1
ATOM 11216 O O . ALA C 3 90 ? 173.611 158.132 172.544 1.00 68.87 90 ALA C O 1
ATOM 11218 N N . VAL C 3 91 ? 173.178 155.948 172.835 1.00 70.48 91 VAL C N 1
ATOM 11219 C CA . VAL C 3 91 ? 174.521 155.648 173.314 1.00 70.48 91 VAL C CA 1
ATOM 11220 C C . VAL C 3 91 ? 175.294 154.760 172.342 1.00 70.48 91 VAL C C 1
ATOM 11221 O O . VAL C 3 91 ? 176.241 154.094 172.740 1.00 70.48 91 VAL C O 1
ATOM 11225 N N . ILE C 3 92 ? 174.909 154.735 171.067 1.00 70.67 92 ILE C N 1
ATOM 11226 C CA . ILE C 3 92 ? 175.637 153.988 170.053 1.00 70.67 92 ILE C CA 1
ATOM 11227 C C . ILE C 3 92 ? 176.141 154.886 168.932 1.00 70.67 92 ILE C C 1
ATOM 11228 O O . ILE C 3 92 ? 177.278 154.734 168.475 1.00 70.67 92 ILE C O 1
ATOM 11233 N N . GLY C 3 93 ? 175.321 155.827 168.473 1.00 74.47 93 GLY C N 1
ATOM 11234 C CA . GLY C 3 93 ? 175.746 156.708 167.398 1.00 74.47 93 GLY C CA 1
ATOM 11235 C C . GLY C 3 93 ? 176.765 157.721 167.885 1.00 74.47 93 GLY C C 1
ATOM 11236 O O . GLY C 3 93 ? 176.589 158.345 168.938 1.00 74.47 93 GLY C O 1
ATOM 11237 N N . GLY C 3 94 ? 177.835 157.893 167.114 1.00 77.46 94 GLY C N 1
ATOM 11238 C CA . GLY C 3 94 ? 178.880 158.837 167.450 1.00 77.46 94 GLY C CA 1
ATOM 11239 C C . GLY C 3 94 ? 179.550 158.521 168.780 1.00 77.46 94 GLY C C 1
ATOM 11240 O O . GLY C 3 94 ? 179.424 157.439 169.348 1.00 77.46 94 GLY C O 1
ATOM 11241 N N . ASP C 3 95 ? 180.286 159.518 169.266 1.00 82.28 95 ASP C N 1
ATOM 11242 C CA . ASP C 3 95 ? 180.901 159.465 170.584 1.00 82.28 95 ASP C CA 1
ATOM 11243 C C . ASP C 3 95 ? 180.141 160.287 171.612 1.00 82.28 95 ASP C C 1
ATOM 11244 O O . ASP C 3 95 ? 180.556 160.345 172.773 1.00 82.28 95 ASP C O 1
ATOM 11249 N N . ASP C 3 96 ? 179.044 160.923 171.212 1.00 81.63 96 ASP C N 1
ATOM 11250 C CA . ASP C 3 96 ? 178.177 161.660 172.118 1.00 81.63 96 ASP C CA 1
ATOM 11251 C C . ASP C 3 96 ? 176.735 161.363 171.726 1.00 81.63 96 ASP C C 1
ATOM 11252 O O . ASP C 3 96 ? 176.461 160.469 170.921 1.00 81.63 96 ASP C O 1
ATOM 11257 N N . ASP C 3 97 ? 175.803 162.117 172.302 1.00 78.98 97 ASP C N 1
ATOM 11258 C CA . ASP C 3 97 ? 174.408 162.068 171.891 1.00 78.98 97 ASP C CA 1
ATOM 11259 C C . ASP C 3 97 ? 174.003 163.310 171.112 1.00 78.98 97 ASP C C 1
ATOM 11260 O O . ASP C 3 97 ? 172.807 163.546 170.916 1.00 78.98 97 ASP C O 1
ATOM 11265 N N . ASP C 3 98 ? 174.976 164.101 170.662 1.00 82.64 98 ASP C N 1
ATOM 11266 C CA . ASP C 3 98 ? 174.692 165.319 169.917 1.00 82.64 98 ASP C CA 1
ATOM 11267 C C . ASP C 3 98 ? 173.853 165.010 168.685 1.00 82.64 98 ASP C C 1
ATOM 11268 O O . ASP C 3 98 ? 174.057 163.999 168.010 1.00 82.64 98 ASP C O 1
ATOM 11273 N N . THR C 3 99 ? 172.898 165.894 168.396 1.00 81.96 99 THR C N 1
ATOM 11274 C CA . THR C 3 99 ? 171.986 165.691 167.284 1.00 81.96 99 THR C CA 1
ATOM 11275 C C . THR C 3 99 ? 172.151 166.697 166.156 1.00 81.96 99 THR C C 1
ATOM 11276 O O . THR C 3 99 ? 171.608 166.468 165.071 1.00 81.96 99 THR C O 1
ATOM 11280 N N . ASP C 3 100 ? 172.888 167.788 166.367 1.00 83.89 100 ASP C N 1
ATOM 11281 C CA . ASP C 3 100 ? 173.084 168.746 165.286 1.00 83.89 100 ASP C CA 1
ATOM 11282 C C . ASP C 3 100 ? 174.044 168.197 164.243 1.00 83.89 100 ASP C C 1
ATOM 11283 O O . ASP C 3 100 ? 175.249 168.470 164.280 1.00 83.89 100 ASP C O 1
ATOM 11288 N N . ILE C 3 101 ? 173.509 167.417 163.313 1.00 83.54 101 ILE C N 1
ATOM 11289 C CA . ILE C 3 101 ? 174.254 166.890 162.183 1.00 83.54 101 ILE C CA 1
ATOM 11290 C C . ILE C 3 101 ? 173.648 167.459 160.910 1.00 83.54 101 ILE C C 1
ATOM 11291 O O . ILE C 3 101 ? 172.454 167.770 160.854 1.00 83.54 101 ILE C O 1
ATOM 11296 N N . GLY C 3 102 ? 174.480 167.603 159.886 1.00 83.34 102 GLY C N 1
ATOM 11297 C CA . GLY C 3 102 ? 174.006 168.132 158.624 1.00 83.34 102 GLY C CA 1
ATOM 11298 C C . GLY C 3 102 ? 173.597 167.034 157.669 1.00 83.34 102 GLY C C 1
ATOM 11299 O O . GLY C 3 102 ? 173.021 166.026 158.086 1.00 83.34 102 GLY C O 1
ATOM 11300 N N . ASP C 3 103 ? 173.882 167.215 156.384 1.00 84.50 103 ASP C N 1
ATOM 11301 C CA . ASP C 3 103 ? 173.613 166.176 155.398 1.00 84.50 103 ASP C CA 1
ATOM 11302 C C . ASP C 3 103 ? 174.556 165.007 155.650 1.00 84.50 103 ASP C C 1
ATOM 11303 O O . ASP C 3 103 ? 175.768 165.122 155.445 1.00 84.50 103 ASP C O 1
ATOM 11308 N N . LEU C 3 104 ? 174.005 163.883 156.100 1.00 82.82 104 LEU C N 1
ATOM 11309 C CA . LEU C 3 104 ? 174.799 162.744 156.536 1.00 82.82 104 LEU C CA 1
ATOM 11310 C C . LEU C 3 104 ? 174.882 161.644 155.487 1.00 82.82 104 LEU C C 1
ATOM 11311 O O . LEU C 3 104 ? 175.426 160.573 155.772 1.00 82.82 104 LEU C O 1
ATOM 11316 N N . ASP C 3 105 ? 174.358 161.878 154.288 1.00 86.42 105 ASP C N 1
ATOM 11317 C CA . ASP C 3 105 ? 174.410 160.869 153.235 1.00 86.42 105 ASP C CA 1
ATOM 11318 C C . ASP C 3 105 ? 175.814 160.644 152.661 1.00 86.42 105 ASP C C 1
ATOM 11319 O O . ASP C 3 105 ? 176.074 159.543 152.162 1.00 86.42 105 ASP C O 1
ATOM 11324 N N . PRO C 3 106 ? 176.743 161.616 152.672 1.00 87.19 106 PRO C N 1
ATOM 11325 C CA . PRO C 3 106 ? 178.089 161.296 152.166 1.00 87.19 106 PRO C CA 1
ATOM 11326 C C . PRO C 3 106 ? 178.781 160.187 152.937 1.00 87.19 106 PRO C C 1
ATOM 11327 O O . PRO C 3 106 ? 179.608 159.470 152.362 1.00 87.19 106 PRO C O 1
ATOM 11331 N N . LEU C 3 107 ? 178.468 160.021 154.220 1.00 87.06 107 LEU C N 1
ATOM 11332 C CA . LEU C 3 107 ? 179.137 159.027 155.047 1.00 87.06 107 LEU C CA 1
ATOM 11333 C C . LEU C 3 107 ? 178.560 157.625 154.896 1.00 87.06 107 LEU C C 1
ATOM 11334 O O . LEU C 3 107 ? 179.053 156.702 155.551 1.00 87.06 107 LEU C O 1
ATOM 11339 N N . ASP C 3 108 ? 177.539 157.433 154.058 1.00 87.03 108 ASP C N 1
ATOM 11340 C CA . ASP C 3 108 ? 177.009 156.101 153.810 1.00 87.03 108 ASP C CA 1
ATOM 11341 C C . ASP C 3 108 ? 177.206 155.629 152.379 1.00 87.03 108 ASP C C 1
ATOM 11342 O O . ASP C 3 108 ? 176.921 154.464 152.087 1.00 87.03 108 ASP C O 1
ATOM 11347 N N . LEU C 3 109 ? 177.673 156.497 151.487 1.00 83.59 109 LEU C N 1
ATOM 11348 C CA . LEU C 3 109 ? 178.032 156.085 150.143 1.00 83.59 109 LEU C CA 1
ATOM 11349 C C . LEU C 3 109 ? 179.515 155.728 150.081 1.00 83.59 109 LEU C C 1
ATOM 11350 O O . LEU C 3 109 ? 180.293 156.009 150.995 1.00 83.59 109 LEU C O 1
ATOM 11355 N N . LEU C 3 110 ? 179.900 155.099 148.982 1.00 85.30 110 LEU C N 1
ATOM 11356 C CA . LEU C 3 110 ? 181.275 154.681 148.773 1.00 85.30 110 LEU C CA 1
ATOM 11357 C C . LEU C 3 110 ? 182.138 155.897 148.447 1.00 85.30 110 LEU C C 1
ATOM 11358 O O . LEU C 3 110 ? 181.618 156.976 148.158 1.00 85.30 110 LEU C O 1
ATOM 11363 N N . PRO C 3 111 ? 183.484 155.760 148.500 1.00 89.44 111 PRO C N 1
ATOM 11364 C CA . PRO C 3 111 ? 184.356 156.937 148.347 1.00 89.44 111 PRO C CA 1
ATOM 11365 C C . PRO C 3 111 ? 184.138 157.757 147.082 1.00 89.44 111 PRO C C 1
ATOM 11366 O O . PRO C 3 111 ? 184.671 158.866 146.978 1.00 89.44 111 PRO C O 1
ATOM 11370 N N . GLU C 3 112 ? 183.370 157.237 146.122 1.00 94.09 112 GLU C N 1
ATOM 11371 C CA . GLU C 3 112 ? 182.902 158.010 144.971 1.00 94.09 112 GLU C CA 1
ATOM 11372 C C . GLU C 3 112 ? 184.076 158.577 144.165 1.00 94.09 112 GLU C C 1
ATOM 11373 O O . GLU C 3 112 ? 184.334 159.782 144.147 1.00 94.09 112 GLU C O 1
ATOM 11379 N N . THR C 3 113 ? 184.815 157.655 143.538 1.00 98.36 113 THR C N 1
ATOM 11380 C CA . THR C 3 113 ? 185.883 157.992 142.601 1.00 98.36 113 THR C CA 1
ATOM 11381 C C . THR C 3 113 ? 185.446 159.130 141.683 1.00 98.36 113 THR C C 1
ATOM 11382 O O . THR C 3 113 ? 184.326 159.110 141.157 1.00 98.36 113 THR C O 1
ATOM 11386 N N . PRO C 3 114 ? 186.293 160.131 141.468 1.00 99.52 114 PRO C N 1
ATOM 11387 C CA . PRO C 3 114 ? 185.834 161.369 140.833 1.00 99.52 114 PRO C CA 1
ATOM 11388 C C . PRO C 3 114 ? 185.576 161.200 139.343 1.00 99.52 114 PRO C C 1
ATOM 11389 O O . PRO C 3 114 ? 186.153 160.346 138.669 1.00 99.52 114 PRO C O 1
ATOM 11393 N N . GLY C 3 115 ? 184.683 162.049 138.839 1.00 101.88 115 GLY C N 1
ATOM 11394 C CA . GLY C 3 115 ? 184.317 162.034 137.438 1.00 101.88 115 GLY C CA 1
ATOM 11395 C C . GLY C 3 115 ? 183.254 161.009 137.104 1.00 101.88 115 GLY C C 1
ATOM 11396 O O . GLY C 3 115 ? 182.398 161.249 136.248 1.00 101.88 115 GLY C O 1
ATOM 11397 N N . GLY C 3 116 ? 183.297 159.864 137.775 1.00 97.74 116 GLY C N 1
ATOM 11398 C CA . GLY C 3 116 ? 182.376 158.778 137.505 1.00 97.74 116 GLY C CA 1
ATOM 11399 C C . GLY C 3 116 ? 183.045 157.656 136.739 1.00 97.74 116 GLY C C 1
ATOM 11400 O O . GLY C 3 116 ? 184.230 157.702 136.396 1.00 97.74 116 GLY C O 1
ATOM 11401 N N . ALA C 3 117 ? 182.253 156.618 136.469 1.00 96.07 117 ALA C N 1
ATOM 11402 C CA . ALA C 3 117 ? 182.747 155.494 135.685 1.00 96.07 117 ALA C CA 1
ATOM 11403 C C . ALA C 3 117 ? 183.031 155.868 134.238 1.00 96.07 117 ALA C C 1
ATOM 11404 O O . ALA C 3 117 ? 183.642 155.070 133.519 1.00 96.07 117 ALA C O 1
ATOM 11406 N N . HIS C 3 118 ? 182.606 157.049 133.797 1.00 101.18 118 HIS C N 1
ATOM 11407 C CA . HIS C 3 118 ? 182.875 157.535 132.444 1.00 101.18 118 HIS C CA 1
ATOM 11408 C C . HIS C 3 118 ? 183.201 159.017 132.521 1.00 101.18 118 HIS C C 1
ATOM 11409 O O . HIS C 3 118 ? 182.338 159.875 132.299 1.00 101.18 118 HIS C O 1
ATOM 11416 N N . PRO C 3 119 ? 184.452 159.360 132.840 1.00 103.22 119 PRO C N 1
ATOM 11417 C CA . PRO C 3 119 ? 184.828 160.779 132.918 1.00 103.22 119 PRO C CA 1
ATOM 11418 C C . PRO C 3 119 ? 184.900 161.464 131.566 1.00 103.22 119 PRO C C 1
ATOM 11419 O O . PRO C 3 119 ? 185.082 162.687 131.524 1.00 103.22 119 PRO C O 1
ATOM 11423 N N . GLU C 3 120 ? 184.765 160.723 130.468 1.00 106.91 120 GLU C N 1
ATOM 11424 C CA . GLU C 3 120 ? 184.830 161.304 129.134 1.00 106.91 120 GLU C CA 1
ATOM 11425 C C . GLU C 3 120 ? 183.475 161.776 128.629 1.00 106.91 120 GLU C C 1
ATOM 11426 O O . GLU C 3 120 ? 183.419 162.655 127.762 1.00 106.91 120 GLU C O 1
ATOM 11432 N N . ASP C 3 121 ? 182.382 161.212 129.148 1.00 107.89 121 ASP C N 1
ATOM 11433 C CA . ASP C 3 121 ? 181.026 161.539 128.713 1.00 107.89 121 ASP C CA 1
ATOM 11434 C C . ASP C 3 121 ? 180.243 162.082 129.903 1.00 107.89 121 ASP C C 1
ATOM 11435 O O . ASP C 3 121 ? 179.471 161.348 130.539 1.00 107.89 121 ASP C O 1
ATOM 11440 N N . PRO C 3 122 ? 180.417 163.360 130.238 1.00 104.35 122 PRO C N 1
ATOM 11441 C CA . PRO C 3 122 ? 179.607 163.950 131.308 1.00 104.35 122 PRO C CA 1
ATOM 11442 C C . PRO C 3 122 ? 178.167 164.134 130.858 1.00 104.35 122 PRO C C 1
ATOM 11443 O O . PRO C 3 122 ? 177.898 164.549 129.729 1.00 104.35 122 PRO C O 1
ATOM 11447 N N . GLU C 3 123 ? 177.241 163.812 131.753 1.00 98.53 123 GLU C N 1
ATOM 11448 C CA . GLU C 3 123 ? 175.827 163.922 131.429 1.00 98.53 123 GLU C CA 1
ATOM 11449 C C . GLU C 3 123 ? 175.461 165.383 131.184 1.00 98.53 123 GLU C C 1
ATOM 11450 O O . GLU C 3 123 ? 175.749 166.239 132.031 1.00 98.53 123 GLU C O 1
ATOM 11456 N N . PRO C 3 124 ? 174.835 165.711 130.050 1.00 95.24 124 PRO C N 1
ATOM 11457 C CA . PRO C 3 124 ? 174.451 167.105 129.788 1.00 95.24 124 PRO C CA 1
ATOM 11458 C C . PRO C 3 124 ? 173.300 167.601 130.645 1.00 95.24 124 PRO C C 1
ATOM 11459 O O . PRO C 3 124 ? 172.941 168.780 130.542 1.00 95.24 124 PRO C O 1
ATOM 11463 N N . ASP C 3 125 ? 172.709 166.750 131.481 1.00 95.29 125 ASP C N 1
ATOM 11464 C CA . ASP C 3 125 ? 171.589 167.157 132.317 1.00 95.29 125 ASP C CA 1
ATOM 11465 C C . ASP C 3 125 ? 172.026 167.741 133.652 1.00 95.29 125 ASP C C 1
ATOM 11466 O O . ASP C 3 125 ? 171.328 168.602 134.199 1.00 95.29 125 ASP C O 1
ATOM 11468 N N . GLU C 3 126 ? 173.156 167.299 134.186 1.00 100.18 126 GLU C N 1
ATOM 11469 C CA . GLU C 3 126 ? 173.592 167.766 135.496 1.00 100.18 126 GLU C CA 1
ATOM 11470 C C . GLU C 3 126 ? 174.036 169.222 135.414 1.00 100.18 126 GLU C C 1
ATOM 11471 O O . GLU C 3 126 ? 174.785 169.585 134.500 1.00 100.18 126 GLU C O 1
ATOM 11477 N N . PRO C 3 127 ? 173.603 170.082 136.341 1.00 101.15 127 PRO C N 1
ATOM 11478 C CA . PRO C 3 127 ? 173.998 171.497 136.288 1.00 101.15 127 PRO C CA 1
ATOM 11479 C C . PRO C 3 127 ? 175.452 171.749 136.644 1.00 101.15 127 PRO C C 1
ATOM 11480 O O . PRO C 3 127 ? 175.884 172.907 136.619 1.00 101.15 127 PRO C O 1
ATOM 11484 N N . SER C 3 128 ? 176.221 170.712 136.976 1.00 106.67 128 SER C N 1
ATOM 11485 C CA . SER C 3 128 ? 177.625 170.855 137.328 1.00 106.67 128 SER C CA 1
ATOM 11486 C C . SER C 3 128 ? 178.540 170.843 136.108 1.00 106.67 128 SER C C 1
ATOM 11487 O O . SER C 3 128 ? 179.742 170.593 136.248 1.00 106.67 128 SER C O 1
ATOM 11490 N N . THR C 3 129 ? 177.999 171.105 134.922 1.00 108.80 129 THR C N 1
ATOM 11491 C CA . THR C 3 129 ? 178.794 171.124 133.701 1.00 108.80 129 THR C CA 1
ATOM 11492 C C . THR C 3 129 ? 178.930 172.543 133.160 1.00 108.80 129 THR C C 1
ATOM 11493 O O . THR C 3 129 ? 177.935 173.239 132.960 1.00 108.80 129 THR C O 1
ATOM 11497 N N . MET D 4 1 ? 137.563 167.003 206.960 1.00 93.60 1 MET F N 1
ATOM 11498 C CA . MET D 4 1 ? 138.957 166.610 206.808 1.00 93.60 1 MET F CA 1
ATOM 11499 C C . MET D 4 1 ? 139.839 167.823 206.539 1.00 93.60 1 MET F C 1
ATOM 11500 O O . MET D 4 1 ? 140.730 167.777 205.694 1.00 93.60 1 MET F O 1
ATOM 11505 N N . ILE D 4 2 ? 139.583 168.910 207.271 1.00 89.00 2 ILE F N 1
ATOM 11506 C CA . ILE D 4 2 ? 140.368 170.130 207.103 1.00 89.00 2 ILE F CA 1
ATOM 11507 C C . ILE D 4 2 ? 141.828 169.887 207.458 1.00 89.00 2 ILE F C 1
ATOM 11508 O O . ILE D 4 2 ? 142.732 170.484 206.857 1.00 89.00 2 ILE F O 1
ATOM 11513 N N . VAL D 4 3 ? 142.086 168.997 208.419 1.00 87.71 3 VAL F N 1
ATOM 11514 C CA . VAL D 4 3 ? 143.461 168.688 208.798 1.00 87.71 3 VAL F CA 1
ATOM 11515 C C . VAL D 4 3 ? 144.209 168.072 207.623 1.00 87.71 3 VAL F C 1
ATOM 11516 O O . VAL D 4 3 ? 145.395 168.350 207.406 1.00 87.71 3 VAL F O 1
ATOM 11520 N N . VAL D 4 4 ? 143.520 167.255 206.826 1.00 85.95 4 VAL F N 1
ATOM 11521 C CA . VAL D 4 4 ? 144.172 166.636 205.679 1.00 85.95 4 VAL F CA 1
ATOM 11522 C C . VAL D 4 4 ? 144.491 167.676 204.615 1.00 85.95 4 VAL F C 1
ATOM 11523 O O . VAL D 4 4 ? 145.555 167.626 203.989 1.00 85.95 4 VAL F O 1
ATOM 11527 N N . ASP D 4 5 ? 143.593 168.641 204.398 1.00 86.40 5 ASP F N 1
ATOM 11528 C CA . ASP D 4 5 ? 143.894 169.705 203.442 1.00 86.40 5 ASP F CA 1
ATOM 11529 C C . ASP D 4 5 ? 145.067 170.557 203.914 1.00 86.40 5 ASP F C 1
ATOM 11530 O O . ASP D 4 5 ? 145.918 170.958 203.109 1.00 86.40 5 ASP F O 1
ATOM 11535 N N . ILE D 4 6 ? 145.134 170.836 205.220 1.00 82.97 6 ILE F N 1
ATOM 11536 C CA . ILE D 4 6 ? 146.268 171.585 205.753 1.00 82.97 6 ILE F CA 1
ATOM 11537 C C . ILE D 4 6 ? 147.563 170.812 205.542 1.00 82.97 6 ILE F C 1
ATOM 11538 O O . ILE D 4 6 ? 148.582 171.377 205.122 1.00 82.97 6 ILE F O 1
ATOM 11543 N N . ALA D 4 7 ? 147.544 169.508 205.822 1.00 81.12 7 ALA F N 1
ATOM 11544 C CA . ALA D 4 7 ? 148.739 168.695 205.636 1.00 81.12 7 ALA F CA 1
ATOM 11545 C C . ALA D 4 7 ? 149.132 168.619 204.166 1.00 81.12 7 ALA F C 1
ATOM 11546 O O . ALA D 4 7 ? 150.322 168.620 203.835 1.00 81.12 7 ALA F O 1
ATOM 11548 N N . ILE D 4 8 ? 148.146 168.563 203.270 1.00 80.09 8 ILE F N 1
ATOM 11549 C CA . ILE D 4 8 ? 148.436 168.521 201.841 1.00 80.09 8 ILE F CA 1
ATOM 11550 C C . ILE D 4 8 ? 149.090 169.818 201.392 1.00 80.09 8 ILE F C 1
ATOM 11551 O O . ILE D 4 8 ? 150.074 169.805 200.646 1.00 80.09 8 ILE F O 1
ATOM 11556 N N . VAL D 4 9 ? 148.561 170.957 201.840 1.00 79.47 9 VAL F N 1
ATOM 11557 C CA . VAL D 4 9 ? 149.145 172.236 201.452 1.00 79.47 9 VAL F CA 1
ATOM 11558 C C . VAL D 4 9 ? 150.551 172.376 202.024 1.00 79.47 9 VAL F C 1
ATOM 11559 O O . VAL D 4 9 ? 151.457 172.895 201.361 1.00 79.47 9 VAL F O 1
ATOM 11563 N N . LEU D 4 10 ? 150.770 171.881 203.245 1.00 80.44 10 LEU F N 1
ATOM 11564 C CA . LEU D 4 10 ? 152.102 171.965 203.837 1.00 80.44 10 LEU F CA 1
ATOM 11565 C C . LEU D 4 10 ? 153.098 171.084 203.091 1.00 80.44 10 LEU F C 1
ATOM 11566 O O . LEU D 4 10 ? 154.230 171.505 202.826 1.00 80.44 10 LEU F O 1
ATOM 11571 N N . VAL D 4 11 ? 152.695 169.861 202.735 1.00 79.78 11 VAL F N 1
ATOM 11572 C CA . VAL D 4 11 ? 153.581 168.985 201.977 1.00 79.78 11 VAL F CA 1
ATOM 11573 C C . VAL D 4 11 ? 153.842 169.553 200.589 1.00 79.78 11 VAL F C 1
ATOM 11574 O O . VAL D 4 11 ? 154.953 169.434 200.065 1.00 79.78 11 VAL F O 1
ATOM 11578 N N . ALA D 4 12 ? 152.847 170.201 199.981 1.00 81.50 12 ALA F N 1
ATOM 11579 C CA . ALA D 4 12 ? 153.059 170.817 198.675 1.00 81.50 12 ALA F CA 1
ATOM 11580 C C . ALA D 4 12 ? 154.036 171.982 198.765 1.00 81.50 12 ALA F C 1
ATOM 11581 O O . ALA D 4 12 ? 154.892 172.149 197.890 1.00 81.50 12 ALA F O 1
ATOM 11583 N N . ILE D 4 13 ? 153.929 172.796 199.817 1.00 79.79 13 ILE F N 1
ATOM 11584 C CA . ILE D 4 13 ? 154.871 173.897 200.000 1.00 79.79 13 ILE F CA 1
ATOM 11585 C C . ILE D 4 13 ? 156.278 173.361 200.232 1.00 79.79 13 ILE F C 1
ATOM 11586 O O . ILE D 4 13 ? 157.261 173.888 199.692 1.00 79.79 13 ILE F O 1
ATOM 11591 N N . ALA D 4 14 ? 156.397 172.301 201.035 1.00 81.16 14 ALA F N 1
ATOM 11592 C CA . ALA D 4 14 ? 157.698 171.677 201.249 1.00 81.16 14 ALA F CA 1
ATOM 11593 C C . ALA D 4 14 ? 158.272 171.142 199.944 1.00 81.16 14 ALA F C 1
ATOM 11594 O O . ALA D 4 14 ? 159.469 171.291 199.672 1.00 81.16 14 ALA F O 1
ATOM 11596 N N . ALA D 4 15 ? 157.427 170.521 199.122 1.00 81.46 15 ALA F N 1
ATOM 11597 C CA . ALA D 4 15 ? 157.879 170.001 197.839 1.00 81.46 15 ALA F CA 1
ATOM 11598 C C . ALA D 4 15 ? 158.331 171.126 196.920 1.00 81.46 15 ALA F C 1
ATOM 11599 O O . ALA D 4 15 ? 159.323 170.985 196.200 1.00 81.46 15 ALA F O 1
ATOM 11601 N N . VAL D 4 16 ? 157.628 172.258 196.947 1.00 81.85 16 VAL F N 1
ATOM 11602 C CA . VAL D 4 16 ? 158.011 173.388 196.105 1.00 81.85 16 VAL F CA 1
ATOM 11603 C C . VAL D 4 16 ? 159.351 173.961 196.551 1.00 81.85 16 VAL F C 1
ATOM 11604 O O . VAL D 4 16 ? 160.208 174.287 195.721 1.00 81.85 16 VAL F O 1
ATOM 11608 N N . LEU D 4 17 ? 159.562 174.087 197.862 1.00 82.12 17 LEU F N 1
ATOM 11609 C CA . LEU D 4 17 ? 160.844 174.590 198.354 1.00 82.12 17 LEU F CA 1
ATOM 11610 C C . LEU D 4 17 ? 161.983 173.638 197.998 1.00 82.12 17 LEU F C 1
ATOM 11611 O O . LEU D 4 17 ? 163.053 174.063 197.538 1.00 82.12 17 LEU F O 1
ATOM 11616 N N . SER D 4 18 ? 161.771 172.338 198.204 1.00 82.96 18 SER F N 1
ATOM 11617 C CA . SER D 4 18 ? 162.813 171.377 197.870 1.00 82.96 18 SER F CA 1
ATOM 11618 C C . SER D 4 18 ? 163.065 171.325 196.368 1.00 82.96 18 SER F C 1
ATOM 11619 O O . SER D 4 18 ? 164.195 171.076 195.940 1.00 82.96 18 SER F O 1
ATOM 11622 N N . SER D 4 19 ? 162.045 171.587 195.549 1.00 82.70 19 SER F N 1
ATOM 11623 C CA . SER D 4 19 ? 162.277 171.642 194.111 1.00 82.70 19 SER F CA 1
ATOM 11624 C C . SER D 4 19 ? 163.011 172.914 193.715 1.00 82.70 19 SER F C 1
ATOM 11625 O O . SER D 4 19 ? 163.765 172.912 192.736 1.00 82.70 19 SER F O 1
ATOM 11628 N N . TYR D 4 20 ? 162.794 174.010 194.444 1.00 84.72 20 TYR F N 1
ATOM 11629 C CA . TYR D 4 20 ? 163.636 175.185 194.247 1.00 84.72 20 TYR F CA 1
ATOM 11630 C C . TYR D 4 20 ? 165.091 174.852 194.532 1.00 84.72 20 TYR F C 1
ATOM 11631 O O . TYR D 4 20 ? 165.990 175.276 193.798 1.00 84.72 20 TYR F O 1
ATOM 11640 N N . ARG D 4 21 ? 165.343 174.103 195.606 1.00 83.94 21 ARG F N 1
ATOM 11641 C CA . ARG D 4 21 ? 166.706 173.642 195.866 1.00 83.94 21 ARG F CA 1
ATOM 11642 C C . ARG D 4 21 ? 167.204 172.751 194.734 1.00 83.94 21 ARG F C 1
ATOM 11643 O O . ARG D 4 21 ? 168.378 172.815 194.351 1.00 83.94 21 ARG F O 1
ATOM 11651 N N . MET D 4 22 ? 166.323 171.916 194.186 1.00 83.18 22 MET F N 1
ATOM 11652 C CA . MET D 4 22 ? 166.677 171.110 193.021 1.00 83.18 22 MET F CA 1
ATOM 11653 C C . MET D 4 22 ? 167.136 171.980 191.859 1.00 83.18 22 MET F C 1
ATOM 11654 O O . MET D 4 22 ? 168.114 171.654 191.176 1.00 83.18 22 MET F O 1
ATOM 11659 N N . ILE D 4 23 ? 166.439 173.088 191.616 1.00 81.94 23 ILE F N 1
ATOM 11660 C CA . ILE D 4 23 ? 166.749 173.923 190.460 1.00 81.94 23 ILE F CA 1
ATOM 11661 C C . ILE D 4 23 ? 168.070 174.653 190.669 1.00 81.94 23 ILE F C 1
ATOM 11662 O O . ILE D 4 23 ? 168.982 174.571 189.839 1.00 81.94 23 ILE F O 1
ATOM 11667 N N . ARG D 4 24 ? 168.194 175.372 191.781 1.00 84.75 24 ARG F N 1
ATOM 11668 C CA . ARG D 4 24 ? 169.375 176.169 192.074 1.00 84.75 24 ARG F CA 1
ATOM 11669 C C . ARG D 4 24 ? 170.447 175.386 192.821 1.00 84.75 24 ARG F C 1
ATOM 11670 O O . ARG D 4 24 ? 171.281 175.992 193.502 1.00 84.75 24 ARG F O 1
ATOM 11678 N N . GLY D 4 25 ? 170.445 174.061 192.715 1.00 84.56 25 GLY F N 1
ATOM 11679 C CA . GLY D 4 25 ? 171.427 173.250 193.393 1.00 84.56 25 GLY F CA 1
ATOM 11680 C C . GLY D 4 25 ? 172.815 173.452 192.823 1.00 84.56 25 GLY F C 1
ATOM 11681 O O . GLY D 4 25 ? 173.068 173.198 191.642 1.00 84.56 25 GLY F O 1
ATOM 11682 N N . PRO D 4 26 ? 173.740 173.933 193.655 1.00 85.67 26 PRO F N 1
ATOM 11683 C CA . PRO D 4 26 ? 175.112 174.166 193.184 1.00 85.67 26 PRO F CA 1
ATOM 11684 C C . PRO D 4 26 ? 175.775 172.901 192.668 1.00 85.67 26 PRO F C 1
ATOM 11685 O O . PRO D 4 26 ? 176.216 172.847 191.516 1.00 85.67 26 PRO F O 1
ATOM 11689 N N . HIS D 4 27 ? 175.845 171.878 193.510 1.00 86.31 27 HIS F N 1
ATOM 11690 C CA . HIS D 4 27 ? 176.439 170.604 193.140 1.00 86.31 27 HIS F CA 1
ATOM 11691 C C . HIS D 4 27 ? 175.353 169.636 192.696 1.00 86.31 27 HIS F C 1
ATOM 11692 O O . HIS D 4 27 ? 174.222 169.677 193.186 1.00 86.31 27 HIS F O 1
ATOM 11699 N N . ALA D 4 28 ? 175.710 168.762 191.753 1.00 85.25 28 ALA F N 1
ATOM 11700 C CA . ALA D 4 28 ? 174.755 167.794 191.225 1.00 85.25 28 ALA F CA 1
ATOM 11701 C C . ALA D 4 28 ? 174.165 166.903 192.309 1.00 85.25 28 ALA F C 1
ATOM 11702 O O . ALA D 4 28 ? 173.067 166.370 192.124 1.00 85.25 28 ALA F O 1
ATOM 11704 N N . GLY D 4 29 ? 174.858 166.738 193.436 1.00 84.83 29 GLY F N 1
ATOM 11705 C CA . GLY D 4 29 ? 174.335 165.897 194.497 1.00 84.83 29 GLY F CA 1
ATOM 11706 C C . GLY D 4 29 ? 173.176 166.521 195.246 1.00 84.83 29 GLY F C 1
ATOM 11707 O O . GLY D 4 29 ? 172.347 165.805 195.815 1.00 84.83 29 GLY F O 1
ATOM 11708 N N . ASP D 4 30 ? 173.100 167.853 195.266 1.00 86.93 30 ASP F N 1
ATOM 11709 C CA . ASP D 4 30 ? 171.949 168.511 195.877 1.00 86.93 30 ASP F CA 1
ATOM 11710 C C . ASP D 4 30 ? 170.684 168.252 195.072 1.00 86.93 30 ASP F C 1
ATOM 11711 O O . ASP D 4 30 ? 169.605 168.050 195.643 1.00 86.93 30 ASP F O 1
ATOM 11716 N N . ARG D 4 31 ? 170.800 168.245 193.745 1.00 83.42 31 ARG F N 1
ATOM 11717 C CA . ARG D 4 31 ? 169.669 167.942 192.882 1.00 83.42 31 ARG F CA 1
ATOM 11718 C C . ARG D 4 31 ? 169.233 166.487 192.977 1.00 83.42 31 ARG F C 1
ATOM 11719 O O . ARG D 4 31 ? 168.207 166.127 192.392 1.00 83.42 31 ARG F O 1
ATOM 11727 N N . ALA D 4 32 ? 169.985 165.644 193.681 1.00 80.45 32 ALA F N 1
ATOM 11728 C CA . ALA D 4 32 ? 169.572 164.274 193.953 1.00 80.45 32 ALA F CA 1
ATOM 11729 C C . ALA D 4 32 ? 168.969 164.109 195.339 1.00 80.45 32 ALA F C 1
ATOM 11730 O O . ALA D 4 32 ? 168.001 163.361 195.505 1.00 80.45 32 ALA F O 1
ATOM 11732 N N . ILE D 4 33 ? 169.509 164.801 196.345 1.00 80.13 33 ILE F N 1
ATOM 11733 C CA . ILE D 4 33 ? 168.894 164.748 197.665 1.00 80.13 33 ILE F CA 1
ATOM 11734 C C . ILE D 4 33 ? 167.549 165.463 197.647 1.00 80.13 33 ILE F C 1
ATOM 11735 O O . ILE D 4 33 ? 166.604 165.049 198.336 1.00 80.13 33 ILE F O 1
ATOM 11740 N N . ALA D 4 34 ? 167.419 166.514 196.834 1.00 80.68 34 ALA F N 1
ATOM 11741 C CA . ALA D 4 34 ? 166.116 167.140 196.653 1.00 80.68 34 ALA F CA 1
ATOM 11742 C C . ALA D 4 34 ? 165.153 166.193 195.955 1.00 80.68 34 ALA F C 1
ATOM 11743 O O . ALA D 4 34 ? 163.967 166.149 196.293 1.00 80.68 34 ALA F O 1
ATOM 11745 N N . ALA D 4 35 ? 165.648 165.408 194.996 1.00 80.66 35 ALA F N 1
ATOM 11746 C CA . ALA D 4 35 ? 164.801 164.416 194.343 1.00 80.66 35 ALA F CA 1
ATOM 11747 C C . ALA D 4 35 ? 164.332 163.359 195.331 1.00 80.66 35 ALA F C 1
ATOM 11748 O O . ALA D 4 35 ? 163.180 162.921 195.279 1.00 80.66 35 ALA F O 1
ATOM 11750 N N . ASP D 4 36 ? 165.214 162.933 196.234 1.00 80.97 36 ASP F N 1
ATOM 11751 C CA . ASP D 4 36 ? 164.826 161.960 197.251 1.00 80.97 36 ASP F CA 1
ATOM 11752 C C . ASP D 4 36 ? 163.744 162.526 198.165 1.00 80.97 36 ASP F C 1
ATOM 11753 O O . ASP D 4 36 ? 162.698 161.893 198.385 1.00 80.97 36 ASP F O 1
ATOM 11758 N N . LEU D 4 37 ? 163.985 163.719 198.717 1.00 78.00 37 LEU F N 1
ATOM 11759 C CA . LEU D 4 37 ? 162.981 164.350 199.566 1.00 78.00 37 LEU F CA 1
ATOM 11760 C C . LEU D 4 37 ? 161.667 164.536 198.823 1.00 78.00 37 LEU F C 1
ATOM 11761 O O . LEU D 4 37 ? 160.593 164.383 199.414 1.00 78.00 37 LEU F O 1
ATOM 11766 N N . LEU D 4 38 ? 161.726 164.832 197.524 1.00 77.46 38 LEU F N 1
ATOM 11767 C CA . LEU D 4 38 ? 160.503 165.046 196.763 1.00 77.46 38 LEU F CA 1
ATOM 11768 C C . LEU D 4 38 ? 159.778 163.738 196.486 1.00 77.46 38 LEU F C 1
ATOM 11769 O O . LEU D 4 38 ? 158.547 163.707 196.469 1.00 77.46 38 LEU F O 1
ATOM 11774 N N . PHE D 4 39 ? 160.511 162.647 196.267 1.00 77.36 39 PHE F N 1
ATOM 11775 C CA . PHE D 4 39 ? 159.853 161.351 196.130 1.00 77.36 39 PHE F CA 1
ATOM 11776 C C . PHE D 4 39 ? 159.119 160.985 197.411 1.00 77.36 39 PHE F C 1
ATOM 11777 O O . PHE D 4 39 ? 157.983 160.492 197.374 1.00 77.36 39 PHE F O 1
ATOM 11785 N N . PHE D 4 40 ? 159.742 161.243 198.560 1.00 79.13 40 PHE F N 1
ATOM 11786 C CA . PHE D 4 40 ? 159.072 160.926 199.818 1.00 79.13 40 PHE F CA 1
ATOM 11787 C C . PHE D 4 40 ? 157.876 161.847 200.052 1.00 79.13 40 PHE F C 1
ATOM 11788 O O . PHE D 4 40 ? 156.825 161.404 200.539 1.00 79.13 40 PHE F O 1
ATOM 11796 N N . ALA D 4 41 ? 158.000 163.122 199.680 1.00 76.80 41 ALA F N 1
ATOM 11797 C CA . ALA D 4 41 ? 156.858 164.026 199.764 1.00 76.80 41 ALA F CA 1
ATOM 11798 C C . ALA D 4 41 ? 155.738 163.604 198.823 1.00 76.80 41 ALA F C 1
ATOM 11799 O O . ALA D 4 41 ? 154.560 163.791 199.138 1.00 76.80 41 ALA F O 1
ATOM 11801 N N . PHE D 4 42 ? 156.079 163.022 197.672 1.00 76.71 42 PHE F N 1
ATOM 11802 C CA . PHE D 4 42 ? 155.054 162.544 196.754 1.00 76.71 42 PHE F CA 1
ATOM 11803 C C . PHE D 4 42 ? 154.351 161.311 197.296 1.00 76.71 42 PHE F C 1
ATOM 11804 O O . PHE D 4 42 ? 153.149 161.143 197.078 1.00 76.71 42 PHE F O 1
ATOM 11812 N N . ILE D 4 43 ? 155.074 160.440 198.000 1.00 76.75 43 ILE F N 1
ATOM 11813 C CA . ILE D 4 43 ? 154.405 159.333 198.682 1.00 76.75 43 ILE F CA 1
ATOM 11814 C C . ILE D 4 43 ? 153.453 159.866 199.748 1.00 76.75 43 ILE F C 1
ATOM 11815 O O . ILE D 4 43 ? 152.320 159.382 199.898 1.00 76.75 43 ILE F O 1
ATOM 11820 N N . ALA D 4 44 ? 153.898 160.874 200.504 1.00 76.91 44 ALA F N 1
ATOM 11821 C CA . ALA D 4 44 ? 153.020 161.493 201.494 1.00 76.91 44 ALA F CA 1
ATOM 11822 C C . ALA D 4 44 ? 151.779 162.083 200.838 1.00 76.91 44 ALA F C 1
ATOM 11823 O O . ALA D 4 44 ? 150.667 161.963 201.368 1.00 76.91 44 ALA F O 1
ATOM 11825 N N . LEU D 4 45 ? 151.952 162.728 199.685 1.00 76.15 45 LEU F N 1
ATOM 11826 C CA . LEU D 4 45 ? 150.814 163.306 198.983 1.00 76.15 45 LEU F CA 1
ATOM 11827 C C . LEU D 4 45 ? 149.882 162.224 198.460 1.00 76.15 45 LEU F C 1
ATOM 11828 O O . LEU D 4 45 ? 148.663 162.403 198.460 1.00 76.15 45 LEU F O 1
ATOM 11833 N N . LEU D 4 46 ? 150.436 161.100 198.002 1.00 76.54 46 LEU F N 1
ATOM 11834 C CA . LEU D 4 46 ? 149.602 159.968 197.614 1.00 76.54 46 LEU F CA 1
ATOM 11835 C C . LEU D 4 46 ? 148.720 159.530 198.772 1.00 76.54 46 LEU F C 1
ATOM 11836 O O . LEU D 4 46 ? 147.505 159.360 198.616 1.00 76.54 46 LEU F O 1
ATOM 11841 N N . ALA D 4 47 ? 149.318 159.357 199.951 1.00 78.65 47 ALA F N 1
ATOM 11842 C CA . ALA D 4 47 ? 148.546 158.934 201.117 1.00 78.65 47 ALA F CA 1
ATOM 11843 C C . ALA D 4 47 ? 147.462 159.949 201.465 1.00 78.65 47 ALA F C 1
ATOM 11844 O O . ALA D 4 47 ? 146.290 159.594 201.651 1.00 78.65 47 ALA F O 1
ATOM 11846 N N . LEU D 4 48 ? 147.836 161.225 201.553 1.00 79.92 48 LEU F N 1
ATOM 11847 C CA . LEU D 4 48 ? 146.880 162.245 201.972 1.00 79.92 48 LEU F CA 1
ATOM 11848 C C . LEU D 4 48 ? 145.765 162.426 200.948 1.00 79.92 48 LEU F C 1
ATOM 11849 O O . LEU D 4 48 ? 144.605 162.646 201.317 1.00 79.92 48 LEU F O 1
ATOM 11854 N N . VAL D 4 49 ? 146.090 162.336 199.657 1.00 81.08 49 VAL F N 1
ATOM 11855 C CA . VAL D 4 49 ? 145.068 162.439 198.625 1.00 81.08 49 VAL F CA 1
ATOM 11856 C C . VAL D 4 49 ? 144.127 161.247 198.692 1.00 81.08 49 VAL F C 1
ATOM 11857 O O . VAL D 4 49 ? 142.902 161.407 198.652 1.00 81.08 49 VAL F O 1
ATOM 11861 N N . GLY D 4 50 ? 144.676 160.035 198.816 1.00 83.24 50 GLY F N 1
ATOM 11862 C CA . GLY D 4 50 ? 143.839 158.871 199.024 1.00 83.24 50 GLY F CA 1
ATOM 11863 C C . GLY D 4 50 ? 142.951 158.987 200.240 1.00 83.24 50 GLY F C 1
ATOM 11864 O O . GLY D 4 50 ? 141.886 158.364 200.283 1.00 83.24 50 GLY F O 1
ATOM 11865 N N . VAL D 4 51 ? 143.368 159.767 201.236 1.00 83.11 51 VAL F N 1
ATOM 11866 C CA . VAL D 4 51 ? 142.467 160.087 202.338 1.00 83.11 51 VAL F CA 1
ATOM 11867 C C . VAL D 4 51 ? 141.365 161.028 201.865 1.00 83.11 51 VAL F C 1
ATOM 11868 O O . VAL D 4 51 ? 140.180 160.808 202.143 1.00 83.11 51 VAL F O 1
ATOM 11872 N N . ARG D 4 52 ? 141.735 162.091 201.148 1.00 85.43 52 ARG F N 1
ATOM 11873 C CA . ARG D 4 52 ? 140.754 163.070 200.687 1.00 85.43 52 ARG F CA 1
ATOM 11874 C C . ARG D 4 52 ? 139.716 162.431 199.773 1.00 85.43 52 ARG F C 1
ATOM 11875 O O . ARG D 4 52 ? 138.527 162.404 200.105 1.00 85.43 52 ARG F O 1
ATOM 11883 N N . VAL D 4 53 ? 140.147 161.915 198.624 1.00 87.57 53 VAL F N 1
ATOM 11884 C CA . VAL D 4 53 ? 139.270 161.101 197.785 1.00 87.57 53 VAL F CA 1
ATOM 11885 C C . VAL D 4 53 ? 139.279 159.694 198.378 1.00 87.57 53 VAL F C 1
ATOM 11886 O O . VAL D 4 53 ? 140.160 158.881 198.091 1.00 87.57 53 VAL F O 1
ATOM 11890 N N . ASP D 4 54 ? 138.296 159.415 199.233 1.00 91.22 54 ASP F N 1
ATOM 11891 C CA . ASP 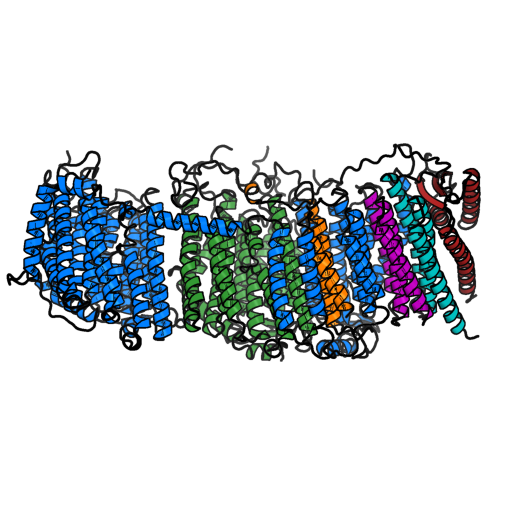D 4 54 ? 138.320 158.223 200.072 1.00 91.22 54 ASP F CA 1
ATOM 11892 C C . ASP D 4 54 ? 138.441 156.979 199.205 1.00 91.22 54 ASP F C 1
ATOM 11893 O O . ASP D 4 54 ? 137.511 156.627 198.473 1.00 91.22 54 ASP F O 1
ATOM 11898 N N . SER D 4 55 ? 139.593 156.313 199.294 1.00 90.14 55 SER F N 1
ATOM 11899 C CA . SER D 4 55 ? 139.919 155.194 198.435 1.00 90.14 55 SER F CA 1
ATOM 11900 C C . SER D 4 55 ? 140.516 154.082 199.287 1.00 90.14 55 SER F C 1
ATOM 11901 O O . SER D 4 55 ? 141.383 154.353 200.136 1.00 90.14 55 SER F O 1
ATOM 11904 N N . PRO D 4 56 ? 140.076 152.834 199.104 1.00 88.68 56 PRO F N 1
ATOM 11905 C CA . PRO D 4 56 ? 140.693 151.729 199.848 1.00 88.68 56 PRO F CA 1
ATOM 11906 C C . PRO D 4 56 ? 142.018 151.274 199.269 1.00 88.68 56 PRO F C 1
ATOM 11907 O O . PRO D 4 56 ? 142.843 150.726 200.013 1.00 88.68 56 PRO F O 1
ATOM 11911 N N . PHE D 4 57 ? 142.245 151.477 197.977 1.00 87.01 57 PHE F N 1
ATOM 11912 C CA . PHE D 4 57 ? 143.433 150.978 197.285 1.00 87.01 57 PHE F CA 1
ATOM 11913 C C . PHE D 4 57 ? 144.534 152.027 197.236 1.00 87.01 57 PHE F C 1
ATOM 11914 O O . PHE D 4 57 ? 145.057 152.354 196.173 1.00 87.01 57 PHE F O 1
ATOM 11922 N N . VAL D 4 58 ? 144.899 152.572 198.391 1.00 83.73 58 VAL F N 1
ATOM 11923 C CA . VAL D 4 58 ? 145.973 153.555 198.459 1.00 83.73 58 VAL F CA 1
ATOM 11924 C C . VAL D 4 58 ? 147.308 152.896 198.761 1.00 83.73 58 VAL F C 1
ATOM 11925 O O . VAL D 4 58 ? 148.297 153.109 198.056 1.00 83.73 58 VAL F O 1
ATOM 11929 N N . TYR D 4 59 ? 147.346 152.067 199.803 1.00 84.98 59 TYR F N 1
ATOM 11930 C CA . TYR D 4 59 ? 148.620 151.639 200.360 1.00 84.98 59 TYR F CA 1
ATOM 11931 C C . TYR D 4 59 ? 149.347 150.644 199.474 1.00 84.98 59 TYR F C 1
ATOM 11932 O O . TYR D 4 59 ? 150.571 150.518 199.594 1.00 84.98 59 TYR F O 1
ATOM 11941 N N . ASP D 4 60 ? 148.634 149.947 198.588 1.00 85.37 60 ASP F N 1
ATOM 11942 C CA . ASP D 4 60 ? 149.300 149.252 197.494 1.00 85.37 60 ASP F CA 1
ATOM 11943 C C . ASP D 4 60 ? 150.324 150.172 196.846 1.00 85.37 60 ASP F C 1
ATOM 11944 O O . ASP D 4 60 ? 151.526 149.884 196.834 1.00 85.37 60 ASP F O 1
ATOM 11949 N N . LEU D 4 61 ? 149.857 151.320 196.350 1.00 80.19 61 LEU F N 1
ATOM 11950 C CA . LEU D 4 61 ? 150.758 152.337 195.821 1.00 80.19 61 LEU F CA 1
ATOM 11951 C C . LEU D 4 61 ? 151.818 152.713 196.848 1.00 80.19 61 LEU F C 1
ATOM 11952 O O . LEU D 4 61 ? 153.008 152.805 196.527 1.00 80.19 61 LEU F O 1
ATOM 11957 N N . VAL D 4 62 ? 151.402 152.912 198.101 1.00 79.30 62 VAL F N 1
ATOM 11958 C CA . VAL D 4 62 ? 152.361 153.278 199.135 1.00 79.30 62 VAL F CA 1
ATOM 11959 C C . VAL D 4 62 ? 153.347 152.144 199.367 1.00 79.30 62 VAL F C 1
ATOM 11960 O O . VAL D 4 62 ? 154.532 152.386 199.627 1.00 79.30 62 VAL F O 1
ATOM 11964 N N . LEU D 4 63 ? 152.896 150.895 199.248 1.00 81.00 63 LEU F N 1
ATOM 11965 C CA . LEU D 4 63 ? 153.825 149.779 199.358 1.00 81.00 63 LEU F CA 1
ATOM 11966 C C . LEU D 4 63 ? 154.750 149.698 198.153 1.00 81.00 63 LEU F C 1
ATOM 11967 O O . LEU D 4 63 ? 155.846 149.138 198.261 1.00 81.00 63 LEU F O 1
ATOM 11972 N N . VAL D 4 64 ? 154.341 150.257 197.018 1.00 80.03 64 VAL F N 1
ATOM 11973 C CA . VAL D 4 64 ? 155.143 150.189 195.802 1.00 80.03 64 VAL F CA 1
ATOM 11974 C C . VAL D 4 64 ? 156.004 151.433 195.632 1.00 80.03 64 VAL F C 1
ATOM 11975 O O . VAL D 4 64 ? 157.167 151.336 195.234 1.00 80.03 64 VAL F O 1
ATOM 11979 N N . ALA D 4 65 ? 155.453 152.612 195.935 1.00 78.87 65 ALA F N 1
ATOM 11980 C CA . ALA D 4 65 ? 156.210 153.848 195.768 1.00 78.87 65 ALA F CA 1
ATOM 11981 C C . ALA D 4 65 ? 157.482 153.848 196.604 1.00 78.87 65 ALA F C 1
ATOM 11982 O O . ALA D 4 65 ? 158.491 154.433 196.196 1.00 78.87 65 ALA F O 1
ATOM 11984 N N . THR D 4 66 ? 157.459 153.197 197.768 1.00 80.37 66 THR F N 1
ATOM 11985 C CA . THR D 4 66 ? 158.670 153.092 198.574 1.00 80.37 66 THR F CA 1
ATOM 11986 C C . THR D 4 66 ? 159.710 152.219 197.887 1.00 80.37 66 THR F C 1
ATOM 11987 O O . THR D 4 66 ? 160.910 152.507 197.952 1.00 80.37 66 THR F O 1
ATOM 11991 N N . LEU D 4 67 ? 159.271 151.151 197.223 1.00 82.13 67 LEU F N 1
ATOM 11992 C CA . LEU D 4 67 ? 160.161 150.377 196.368 1.00 82.13 67 LEU F CA 1
ATOM 11993 C C . LEU D 4 67 ? 160.495 151.100 195.076 1.00 82.13 67 LEU F C 1
ATOM 11994 O O . LEU D 4 67 ? 161.258 150.566 194.266 1.00 82.13 67 LEU F O 1
ATOM 11999 N N . VAL D 4 68 ? 159.936 152.288 194.865 1.00 79.20 68 VAL F N 1
ATOM 12000 C CA . VAL D 4 68 ? 160.209 153.089 193.687 1.00 79.20 68 VAL F CA 1
ATOM 12001 C C . VAL D 4 68 ? 160.989 154.350 194.038 1.00 79.20 68 VAL F C 1
ATOM 12002 O O . VAL D 4 68 ? 161.949 154.700 193.350 1.00 79.20 68 VAL F O 1
ATOM 12006 N N . GLY D 4 69 ? 160.605 155.032 195.116 1.00 81.07 69 GLY F N 1
ATOM 12007 C CA . GLY D 4 69 ? 161.383 156.158 195.598 1.00 81.07 69 GLY F CA 1
ATOM 12008 C C . GLY D 4 69 ? 162.746 155.787 196.140 1.00 81.07 69 GLY F C 1
ATOM 12009 O O . GLY D 4 69 ? 163.512 156.684 196.508 1.00 81.07 69 GLY F O 1
ATOM 12010 N N . LEU D 4 70 ? 163.060 154.495 196.204 1.00 80.75 70 LEU F N 1
ATOM 12011 C CA . LEU D 4 70 ? 164.373 154.010 196.608 1.00 80.75 70 LEU F CA 1
ATOM 12012 C C . LEU D 4 70 ? 165.229 153.609 195.414 1.00 80.75 70 LEU F C 1
ATOM 12013 O O . LEU D 4 70 ? 166.373 154.056 195.294 1.00 80.75 70 LEU F O 1
ATOM 12018 N N . VAL D 4 71 ? 164.693 152.767 194.527 1.00 77.90 71 VAL F N 1
ATOM 12019 C CA . VAL D 4 71 ? 165.422 152.390 193.321 1.00 77.90 71 VAL F CA 1
ATOM 12020 C C . VAL D 4 71 ? 165.698 153.611 192.458 1.00 77.90 71 VAL F C 1
ATOM 12021 O O . VAL D 4 71 ? 166.750 153.703 191.815 1.00 77.90 71 VAL F O 1
ATOM 12025 N N . SER D 4 72 ? 164.777 154.570 192.437 1.00 77.94 72 SER F N 1
ATOM 12026 C CA . SER D 4 72 ? 164.991 155.807 191.701 1.00 77.94 72 SER F CA 1
ATOM 12027 C C . SER D 4 72 ? 165.820 156.818 192.480 1.00 77.94 72 SER F C 1
ATOM 12028 O O . SER D 4 72 ? 166.041 157.926 191.982 1.00 77.94 72 SER F O 1
ATOM 12031 N N . ALA D 4 73 ? 166.275 156.471 193.682 1.00 78.83 73 ALA F N 1
ATOM 12032 C CA . ALA D 4 73 ? 167.207 157.299 194.435 1.00 78.83 73 ALA F CA 1
ATOM 12033 C C . ALA D 4 73 ? 168.616 156.725 194.414 1.00 78.83 73 ALA F C 1
ATOM 12034 O O . ALA D 4 73 ? 169.570 157.439 194.092 1.00 78.83 73 ALA F O 1
ATOM 12036 N N . LEU D 4 74 ? 168.757 155.438 194.744 1.00 79.52 74 LEU F N 1
ATOM 12037 C CA . LEU D 4 74 ? 170.048 154.766 194.635 1.00 79.52 74 LEU F CA 1
ATOM 12038 C C . LEU D 4 74 ? 170.651 154.965 193.252 1.00 79.52 74 LEU F C 1
ATOM 12039 O O . LEU D 4 74 ? 171.838 155.285 193.117 1.00 79.52 74 LEU F O 1
ATOM 12044 N N . SER D 4 75 ? 169.834 154.793 192.210 1.00 78.25 75 SER F N 1
ATOM 12045 C CA . SER D 4 75 ? 170.317 154.986 190.847 1.00 78.25 75 SER F CA 1
ATOM 12046 C C . SER D 4 75 ? 170.876 156.388 190.657 1.00 78.25 75 SER F C 1
ATOM 12047 O O . SER D 4 75 ? 171.910 156.566 190.002 1.00 78.25 75 SER F O 1
ATOM 12050 N N . LEU D 4 76 ? 170.217 157.396 191.236 1.00 76.81 76 LEU F N 1
ATOM 12051 C CA . LEU D 4 76 ? 170.752 158.751 191.162 1.00 76.81 76 LEU F CA 1
ATOM 12052 C C . LEU D 4 76 ? 172.148 158.812 191.762 1.00 76.81 76 LEU F C 1
ATOM 12053 O O . LEU D 4 76 ? 173.052 159.430 191.188 1.00 76.81 76 LEU F O 1
ATOM 12058 N N . ALA D 4 77 ? 172.348 158.158 192.908 1.00 79.37 77 ALA F N 1
ATOM 12059 C CA . ALA D 4 77 ? 173.693 158.016 193.450 1.00 79.37 77 ALA F CA 1
ATOM 12060 C C . ALA D 4 77 ? 174.611 157.351 192.436 1.00 79.37 77 ALA F C 1
ATOM 12061 O O . ALA D 4 77 ? 175.714 157.839 192.162 1.00 79.37 77 ALA F O 1
ATOM 12063 N N . ARG D 4 78 ? 174.154 156.245 191.845 1.00 79.50 78 ARG F N 1
ATOM 12064 C CA . ARG D 4 78 ? 174.931 155.567 190.815 1.00 79.50 78 ARG F CA 1
ATOM 12065 C C . ARG D 4 78 ? 175.244 156.478 189.638 1.00 79.50 78 ARG F C 1
ATOM 12066 O O . ARG D 4 78 ? 176.194 156.211 188.896 1.00 79.50 78 ARG F O 1
ATOM 12074 N N . LEU D 4 79 ? 174.479 157.552 189.454 1.00 77.18 79 LEU F N 1
ATOM 12075 C CA . LEU D 4 79 ? 174.790 158.509 188.403 1.00 77.18 79 LEU F CA 1
ATOM 12076 C C . LEU D 4 79 ? 175.750 159.591 188.872 1.00 77.18 79 LEU F C 1
ATOM 12077 O O . LEU D 4 79 ? 176.550 160.087 188.072 1.00 77.18 79 LEU F O 1
ATOM 12082 N N . MET D 4 80 ? 175.690 159.970 190.151 1.00 82.38 80 MET F N 1
ATOM 12083 C CA . MET D 4 80 ? 176.637 160.953 190.665 1.00 82.38 80 MET F CA 1
ATOM 12084 C C . MET D 4 80 ? 178.048 160.389 190.715 1.00 82.38 80 MET F C 1
ATOM 12085 O O . MET D 4 80 ? 179.018 161.127 190.508 1.00 82.38 80 MET F O 1
ATOM 12090 N N . SER D 4 81 ? 178.182 159.094 190.981 1.00 84.96 81 SER F N 1
ATOM 12091 C CA . SER D 4 81 ? 179.474 158.425 190.974 1.00 84.96 81 SER F CA 1
ATOM 12092 C C . SER D 4 81 ? 179.946 158.082 189.569 1.00 84.96 81 SER F C 1
ATOM 12093 O O . SER D 4 81 ? 180.884 157.292 189.423 1.00 84.96 81 SER F O 1
ATOM 12096 N N . GLY D 4 82 ? 179.318 158.651 188.543 1.00 85.29 82 GLY F N 1
ATOM 12097 C CA . GLY D 4 82 ? 179.726 158.401 187.175 1.00 85.29 82 GLY F CA 1
ATOM 12098 C C . GLY D 4 82 ? 179.529 156.978 186.710 1.00 85.29 82 GLY F C 1
ATOM 12099 O O . GLY D 4 82 ? 180.199 156.543 185.770 1.00 85.29 82 GLY F O 1
ATOM 12100 N N . GLY D 4 83 ? 178.627 156.237 187.344 1.00 85.71 83 GLY F N 1
ATOM 12101 C CA . GLY D 4 83 ? 178.410 154.851 186.985 1.00 85.71 83 GLY F CA 1
ATOM 12102 C C . GLY D 4 83 ? 179.317 153.912 187.748 1.00 85.71 83 GLY F C 1
ATOM 12103 O O . GLY D 4 83 ? 178.975 152.748 187.973 1.00 85.71 83 GLY F O 1
ATOM 12104 N N . ARG D 4 84 ? 180.482 154.412 188.149 1.00 92.41 84 ARG F N 1
ATOM 12105 C CA . ARG D 4 84 ? 181.427 153.603 188.902 1.00 92.41 84 ARG F CA 1
ATOM 12106 C C . ARG D 4 84 ? 180.866 153.278 190.278 1.00 92.41 84 ARG F C 1
ATOM 12107 O O . ARG D 4 84 ? 180.323 154.145 190.968 1.00 92.41 84 ARG F O 1
ATOM 12115 N N . ARG D 4 85 ? 180.990 152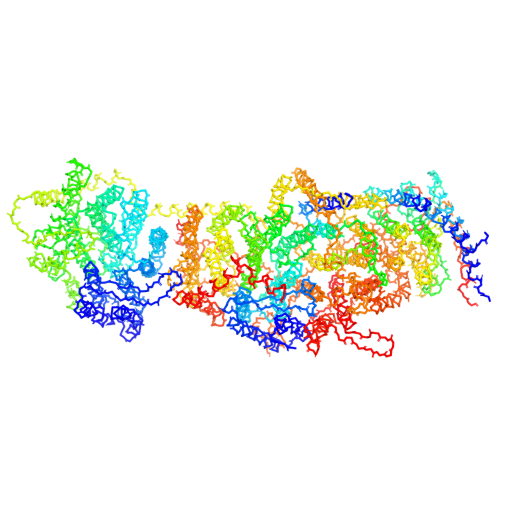.016 190.672 1.00 90.11 85 ARG F N 1
ATOM 12116 C CA . ARG D 4 85 ? 180.507 151.573 191.971 1.00 90.11 85 ARG F CA 1
ATOM 12117 C C . ARG D 4 85 ? 181.297 152.226 193.098 1.00 90.11 85 ARG F C 1
ATOM 12118 O O . ARG D 4 85 ? 180.889 153.250 193.643 1.00 90.11 85 ARG F O 1
ATOM 12126 N N . MET E 5 1 ? 136.614 159.226 223.615 1.00 121.86 1 MET G N 1
ATOM 12127 C CA . MET E 5 1 ? 135.850 158.212 224.329 1.00 121.86 1 MET G CA 1
ATOM 12128 C C . MET E 5 1 ? 135.758 156.924 223.519 1.00 121.86 1 MET G C 1
ATOM 12129 O O . MET E 5 1 ? 136.212 155.869 223.961 1.00 121.86 1 MET G O 1
ATOM 12134 N N . SER E 5 2 ? 135.166 157.017 222.331 1.00 118.38 2 SER G N 1
ATOM 12135 C CA . SER E 5 2 ? 135.033 155.856 221.467 1.00 118.38 2 SER G CA 1
ATOM 12136 C C . SER E 5 2 ? 136.400 155.408 220.958 1.00 118.38 2 SER G C 1
ATOM 12137 O O . SER E 5 2 ? 137.386 156.149 221.006 1.00 118.38 2 SER G O 1
ATOM 12140 N N . TRP E 5 3 ? 136.451 154.175 220.463 1.00 117.96 3 TRP G N 1
ATOM 12141 C CA . TRP E 5 3 ? 137.687 153.606 219.944 1.00 117.96 3 TRP G CA 1
ATOM 12142 C C . TRP E 5 3 ? 137.940 153.966 218.488 1.00 117.96 3 TRP G C 1
ATOM 12143 O O . TRP E 5 3 ? 138.898 153.458 217.896 1.00 117.96 3 TRP G O 1
ATOM 12154 N N . GLU E 5 4 ? 137.105 154.819 217.899 1.00 112.60 4 GLU G N 1
ATOM 12155 C CA . GLU E 5 4 ? 137.350 155.362 216.571 1.00 112.60 4 GLU G CA 1
ATOM 12156 C C . GLU E 5 4 ? 137.671 156.846 216.582 1.00 112.60 4 GLU G C 1
ATOM 12157 O O . GLU E 5 4 ? 138.438 157.303 215.736 1.00 112.60 4 GLU G O 1
ATOM 12163 N N . LEU E 5 5 ? 137.119 157.603 217.533 1.00 108.64 5 LEU G N 1
ATOM 12164 C CA . LEU E 5 5 ? 137.443 159.023 217.625 1.00 108.64 5 LEU G CA 1
ATOM 12165 C C . LEU E 5 5 ? 138.885 159.223 218.070 1.00 108.64 5 LEU G C 1
ATOM 12166 O O . LEU E 5 5 ? 139.555 160.166 217.623 1.00 108.64 5 LEU G O 1
ATOM 12171 N N . VAL E 5 6 ? 139.378 158.352 218.954 1.00 105.74 6 VAL G N 1
ATOM 12172 C CA . VAL E 5 6 ? 140.784 158.414 219.342 1.00 105.74 6 VAL G CA 1
ATOM 12173 C C . VAL E 5 6 ? 141.674 158.188 218.127 1.00 105.74 6 VAL G C 1
ATOM 12174 O O . VAL E 5 6 ? 142.648 158.916 217.906 1.00 105.74 6 VAL G O 1
ATOM 12178 N N . ALA E 5 7 ? 141.335 157.190 217.305 1.00 102.09 7 ALA G N 1
ATOM 12179 C CA . ALA E 5 7 ? 142.115 156.931 216.101 1.00 102.09 7 ALA G CA 1
ATOM 12180 C C . ALA E 5 7 ? 142.030 158.099 215.129 1.00 102.09 7 ALA G C 1
ATOM 12181 O O . ALA E 5 7 ? 143.023 158.452 214.487 1.00 102.09 7 ALA G O 1
ATOM 12183 N N . THR E 5 8 ? 140.855 158.718 215.016 1.00 100.20 8 THR G N 1
ATOM 12184 C CA . THR E 5 8 ? 140.700 159.855 214.114 1.00 100.20 8 THR G CA 1
ATOM 12185 C C . THR E 5 8 ? 141.582 161.020 214.544 1.00 100.20 8 THR G C 1
ATOM 12186 O O . THR E 5 8 ? 142.346 161.567 213.738 1.00 100.20 8 THR G O 1
ATOM 12190 N N . VAL E 5 9 ? 141.497 161.413 215.818 1.00 97.52 9 VAL G N 1
ATOM 12191 C CA . VAL E 5 9 ? 142.300 162.541 216.284 1.00 97.52 9 VAL G CA 1
ATOM 12192 C C . VAL E 5 9 ? 143.787 162.202 216.252 1.00 97.52 9 VAL G C 1
ATOM 12193 O O . VAL E 5 9 ? 144.623 163.073 215.972 1.00 97.52 9 VAL G O 1
ATOM 12197 N N . LEU E 5 10 ? 144.142 160.939 216.508 1.00 96.89 10 LEU G N 1
ATOM 12198 C CA . LEU E 5 10 ? 145.539 160.533 216.454 1.00 96.89 10 LEU G CA 1
ATOM 12199 C C . LEU E 5 10 ? 146.076 160.624 215.036 1.00 96.89 10 LEU G C 1
ATOM 12200 O O . LEU E 5 10 ? 147.170 161.149 214.814 1.00 96.89 10 LEU G O 1
ATOM 12205 N N . GLY E 5 11 ? 145.313 160.132 214.063 1.00 92.90 11 GLY G N 1
ATOM 12206 C CA . GLY E 5 11 ? 145.726 160.261 212.680 1.00 92.90 11 GLY G CA 1
ATOM 12207 C C . GLY E 5 11 ? 145.813 161.705 212.234 1.00 92.90 11 GLY G C 1
ATOM 12208 O O . GLY E 5 11 ? 146.694 162.069 211.454 1.00 92.90 11 GLY G O 1
ATOM 12209 N N . SER E 5 12 ? 144.907 162.550 212.728 1.00 90.08 12 SER G N 1
ATOM 12210 C CA . SER E 5 12 ? 144.948 163.958 212.347 1.00 90.08 12 SER G CA 1
ATOM 12211 C C . SER E 5 12 ? 146.213 164.629 212.869 1.00 90.08 12 SER G C 1
ATOM 12212 O O . SER E 5 12 ? 146.949 165.276 212.110 1.00 90.08 12 SER G O 1
ATOM 12215 N N . VAL E 5 13 ? 146.494 164.476 214.164 1.00 89.50 13 VAL G N 1
ATOM 12216 C CA . VAL E 5 13 ? 147.699 165.091 214.711 1.00 89.50 13 VAL G CA 1
ATOM 12217 C C . VAL E 5 13 ? 148.940 164.459 214.095 1.00 89.50 13 VAL G C 1
ATOM 12218 O O . VAL E 5 13 ? 149.966 165.125 213.933 1.00 89.50 13 VAL G O 1
ATOM 12222 N N . SER E 5 14 ? 148.851 163.192 213.678 1.00 88.45 14 SER G N 1
ATOM 12223 C CA . SER E 5 14 ? 150.007 162.529 213.091 1.00 88.45 14 SER G CA 1
ATOM 12224 C C . SER E 5 14 ? 150.299 163.051 211.691 1.00 88.45 14 SER G C 1
ATOM 12225 O O . SER E 5 14 ? 151.460 163.298 211.352 1.00 88.45 14 SER G O 1
ATOM 12228 N N . VAL E 5 15 ? 149.268 163.230 210.862 1.00 86.23 15 VAL G N 1
ATOM 12229 C CA . VAL E 5 15 ? 149.517 163.801 209.542 1.00 86.23 15 VAL G CA 1
ATOM 12230 C C . VAL E 5 15 ? 149.962 165.250 209.666 1.00 86.23 15 VAL G C 1
ATOM 12231 O O . VAL E 5 15 ? 150.774 165.722 208.863 1.00 86.23 15 VAL G O 1
ATOM 12235 N N . LEU E 5 16 ? 149.483 165.973 210.683 1.00 84.87 16 LEU G N 1
ATOM 12236 C CA . LEU E 5 16 ? 149.971 167.336 210.868 1.00 84.87 16 LEU G CA 1
ATOM 12237 C C . LEU E 5 16 ? 151.445 167.345 211.261 1.00 84.87 16 LEU G C 1
ATOM 12238 O O . LEU E 5 16 ? 152.230 168.142 210.732 1.00 84.87 16 LEU G O 1
ATOM 12243 N N . VAL E 5 17 ? 151.839 166.456 212.176 1.00 83.50 17 VAL G N 1
ATOM 12244 C CA . VAL E 5 17 ? 153.240 166.358 212.573 1.00 83.50 17 VAL G CA 1
ATOM 12245 C C . VAL E 5 17 ? 154.105 165.962 211.384 1.00 83.50 17 VAL G C 1
ATOM 12246 O O . VAL E 5 17 ? 155.189 166.516 211.176 1.00 83.50 17 VAL G O 1
ATOM 12250 N N . GLY E 5 18 ? 153.635 165.009 210.579 1.00 84.68 18 GLY G N 1
ATOM 12251 C CA . GLY E 5 18 ? 154.403 164.587 209.420 1.00 84.68 18 GLY G CA 1
ATOM 12252 C C . GLY E 5 18 ? 154.560 165.685 208.386 1.00 84.68 18 GLY G C 1
ATOM 12253 O O . GLY E 5 18 ? 155.635 165.850 207.803 1.00 84.68 18 GLY G O 1
ATOM 12254 N N . ALA E 5 19 ? 153.497 166.453 208.143 1.00 82.41 19 ALA G N 1
ATOM 12255 C CA . ALA E 5 19 ? 153.605 167.567 207.208 1.00 82.41 19 ALA G CA 1
ATOM 12256 C C . ALA E 5 19 ? 154.557 168.631 207.733 1.00 82.41 19 ALA G C 1
ATOM 12257 O O . ALA E 5 19 ? 155.343 169.203 206.970 1.00 82.41 19 ALA G O 1
ATOM 12259 N N . VAL E 5 20 ? 154.508 168.907 209.038 1.00 83.60 20 VAL G N 1
ATOM 12260 C CA . VAL E 5 20 ? 155.422 169.885 209.620 1.00 83.60 20 VAL G CA 1
ATOM 12261 C C . VAL E 5 20 ? 156.862 169.403 209.498 1.00 83.60 20 VAL G C 1
ATOM 12262 O O . VAL E 5 20 ? 157.775 170.190 209.220 1.00 83.60 20 VAL G O 1
ATOM 12266 N N . VAL E 5 21 ? 157.087 168.100 209.682 1.00 83.93 21 VAL G N 1
ATOM 12267 C CA . VAL E 5 21 ? 158.435 167.556 209.555 1.00 83.93 21 VAL G CA 1
ATOM 12268 C C . VAL E 5 21 ? 158.916 167.640 208.115 1.00 83.93 21 VAL G C 1
ATOM 12269 O O . VAL E 5 21 ? 160.086 167.939 207.855 1.00 83.93 21 VAL G O 1
ATOM 12273 N N . PHE E 5 22 ? 158.030 167.366 207.156 1.00 83.02 22 PHE G N 1
ATOM 12274 C CA . PHE E 5 22 ? 158.400 167.518 205.753 1.00 83.02 22 PHE G CA 1
ATOM 12275 C C . PHE E 5 22 ? 158.762 168.962 205.440 1.00 83.02 22 PHE G C 1
ATOM 12276 O O . PHE E 5 22 ? 159.735 169.227 204.725 1.00 83.02 22 PHE G O 1
ATOM 12284 N N . LEU E 5 23 ? 157.997 169.912 205.981 1.00 82.34 23 LEU G N 1
ATOM 12285 C CA . LEU E 5 23 ? 158.304 171.321 205.755 1.00 82.34 23 LEU G CA 1
ATOM 12286 C C . LEU E 5 23 ? 159.634 171.703 206.391 1.00 82.34 23 LEU G C 1
ATOM 12287 O O . LEU E 5 23 ? 160.395 172.495 205.824 1.00 82.34 23 LEU G O 1
ATOM 12292 N N . GLY E 5 24 ? 159.939 171.140 207.560 1.00 82.76 24 GLY G N 1
ATOM 12293 C CA . GLY E 5 24 ? 161.220 171.418 208.187 1.00 82.76 24 GLY G CA 1
ATOM 12294 C C . GLY E 5 24 ? 162.383 170.833 207.410 1.00 82.76 24 GLY G C 1
ATOM 12295 O O . GLY E 5 24 ? 163.425 171.475 207.256 1.00 82.76 24 GLY G O 1
ATOM 12296 N N . GLY E 5 25 ? 162.217 169.614 206.897 1.00 82.93 25 GLY G N 1
ATOM 12297 C CA . GLY E 5 25 ? 163.257 169.013 206.083 1.00 82.93 25 GLY G CA 1
ATOM 12298 C C . GLY E 5 25 ? 163.430 169.703 204.747 1.00 82.93 25 GLY G C 1
ATOM 12299 O O . GLY E 5 25 ? 164.512 169.655 204.157 1.00 82.93 25 GLY G O 1
ATOM 12300 N N . ALA E 5 26 ? 162.375 170.351 204.251 1.00 81.12 26 ALA G N 1
ATOM 12301 C CA . ALA E 5 26 ? 162.496 171.128 203.024 1.00 81.12 26 ALA G CA 1
ATOM 12302 C C . ALA E 5 26 ? 163.186 172.462 203.274 1.00 81.12 26 ALA G C 1
ATOM 12303 O O . ALA E 5 26 ? 164.051 172.869 202.492 1.00 81.12 26 ALA G O 1
ATOM 12305 N N . ILE E 5 27 ? 162.806 173.163 204.346 1.00 81.99 27 ILE G N 1
ATOM 12306 C CA . ILE E 5 27 ? 163.514 174.383 204.722 1.00 81.99 27 ILE G CA 1
ATOM 12307 C C . ILE E 5 27 ? 164.980 174.082 204.992 1.00 81.99 27 ILE G C 1
ATOM 12308 O O . ILE E 5 27 ? 165.856 174.911 204.716 1.00 81.99 27 ILE G O 1
ATOM 12313 N N . GLY E 5 28 ? 165.275 172.892 205.517 1.00 83.86 28 GLY G N 1
ATOM 12314 C CA . GLY E 5 28 ? 166.661 172.479 205.650 1.00 83.86 28 GLY G CA 1
ATOM 12315 C C . GLY E 5 28 ? 167.387 172.452 204.319 1.00 83.86 28 GLY G C 1
ATOM 12316 O O . GLY E 5 28 ? 168.559 172.821 204.233 1.00 83.86 28 GLY G O 1
ATOM 12317 N N . LEU E 5 29 ? 166.697 172.035 203.258 1.00 81.69 29 LEU G N 1
ATOM 12318 C CA . LEU E 5 29 ? 167.309 172.031 201.936 1.00 81.69 29 LEU G CA 1
ATOM 12319 C C . LEU E 5 29 ? 167.630 173.430 201.431 1.00 81.69 29 LEU G C 1
ATOM 12320 O O . LEU E 5 29 ? 168.344 173.558 200.432 1.00 81.69 29 LEU G O 1
ATOM 12325 N N . LEU E 5 30 ? 167.124 174.476 202.083 1.00 82.91 30 LEU G N 1
ATOM 12326 C CA . LEU E 5 30 ? 167.423 175.848 201.692 1.00 82.91 30 LEU G CA 1
ATOM 12327 C C . LEU E 5 30 ? 168.566 176.438 202.511 1.00 82.91 30 LEU G C 1
ATOM 12328 O O . LEU E 5 30 ? 169.607 176.802 201.959 1.00 82.91 30 LEU G O 1
ATOM 12333 N N . ARG E 5 31 ? 168.388 176.538 203.822 1.00 87.61 31 ARG G N 1
ATOM 12334 C CA . ARG E 5 31 ? 169.359 177.202 204.691 1.00 87.61 31 ARG G CA 1
ATOM 12335 C C . ARG E 5 31 ? 170.353 176.219 205.299 1.00 87.61 31 ARG G C 1
ATOM 12336 O O . ARG E 5 31 ? 170.568 176.212 206.508 1.00 87.61 31 ARG G O 1
ATOM 12344 N N . PHE E 5 32 ? 170.994 175.395 204.472 1.00 85.57 32 PHE G N 1
ATOM 12345 C CA . PHE E 5 32 ? 172.053 174.505 204.928 1.00 85.57 32 PHE G CA 1
ATOM 12346 C C . PHE E 5 32 ? 173.208 174.605 203.941 1.00 85.57 32 PHE G C 1
ATOM 12347 O O . PHE E 5 32 ? 172.996 174.473 202.723 1.00 85.57 32 PHE G O 1
ATOM 12355 N N . PRO E 5 33 ? 174.436 174.830 204.413 1.00 88.82 33 PRO G N 1
ATOM 12356 C CA . PRO E 5 33 ? 175.522 175.137 203.470 1.00 88.82 33 PRO G CA 1
ATOM 12357 C C . PRO E 5 33 ? 176.035 173.928 202.710 1.00 88.82 33 PRO G C 1
ATOM 12358 O O . PRO E 5 33 ? 176.341 174.040 201.517 1.00 88.82 33 PRO G O 1
ATOM 12362 N N . ASP E 5 34 ? 176.135 172.777 203.359 1.00 90.48 34 ASP G N 1
ATOM 12363 C CA . ASP E 5 34 ? 176.799 171.618 202.786 1.00 90.48 34 ASP G CA 1
ATOM 12364 C C . ASP E 5 34 ? 175.808 170.694 202.090 1.00 90.48 34 ASP G C 1
ATOM 12365 O O . ASP E 5 34 ? 174.589 170.838 202.200 1.00 90.48 34 ASP G O 1
ATOM 12370 N N . LEU E 5 35 ? 176.361 169.727 201.357 1.00 86.41 35 LEU G N 1
ATOM 12371 C CA . LEU E 5 35 ? 175.572 168.594 200.894 1.00 86.41 35 LEU G CA 1
ATOM 12372 C C . LEU E 5 35 ? 175.405 167.559 201.993 1.00 86.41 35 LEU G C 1
ATOM 12373 O O . LEU E 5 35 ? 174.383 166.866 202.041 1.00 86.41 35 LEU G O 1
ATOM 12378 N N . TYR E 5 36 ? 176.395 167.443 202.877 1.00 86.53 36 TYR G N 1
ATOM 12379 C CA . TYR E 5 36 ? 176.356 166.432 203.923 1.00 86.53 36 TYR G CA 1
ATOM 12380 C C . TYR E 5 36 ? 175.438 166.848 205.062 1.00 86.53 36 TYR G C 1
ATOM 12381 O O . TYR E 5 36 ? 174.782 165.999 205.672 1.00 86.53 36 TYR G O 1
ATOM 12390 N N . VAL E 5 37 ? 175.376 168.146 205.363 1.00 85.09 37 VAL G N 1
ATOM 12391 C CA . VAL E 5 37 ? 174.368 168.634 206.299 1.00 85.09 37 VAL G CA 1
ATOM 12392 C C . VAL E 5 37 ? 172.975 168.415 205.727 1.00 85.09 37 VAL G C 1
ATOM 12393 O O . VAL E 5 37 ? 172.055 167.975 206.431 1.00 85.09 37 VAL G O 1
ATOM 12397 N N . ARG E 5 38 ? 172.803 168.704 204.436 1.00 84.89 38 ARG G N 1
ATOM 12398 C CA . ARG E 5 38 ? 171.514 168.493 203.788 1.00 84.89 38 ARG G CA 1
ATOM 12399 C C . ARG E 5 38 ? 171.105 167.030 203.852 1.00 84.89 38 ARG G C 1
ATOM 12400 O O . ARG E 5 38 ? 169.960 166.710 204.184 1.00 84.89 38 ARG G O 1
ATOM 12408 N N . SER E 5 39 ? 172.033 166.124 203.542 1.00 84.27 39 SER G N 1
ATOM 12409 C CA . SER E 5 39 ? 171.705 164.703 203.563 1.00 84.27 39 SER G CA 1
ATOM 12410 C C . SER E 5 39 ? 171.457 164.214 204.983 1.00 84.27 39 SER G C 1
ATOM 12411 O O . SER E 5 39 ? 170.584 163.369 205.208 1.00 84.27 39 SER G O 1
ATOM 12414 N N . SER E 5 40 ? 172.208 164.736 205.954 1.00 85.81 40 SER G N 1
ATOM 12415 C CA . SER E 5 40 ? 171.997 164.344 207.342 1.00 85.81 40 SER G CA 1
ATOM 12416 C C . SER E 5 40 ? 170.633 164.790 207.844 1.00 85.81 40 SER G C 1
ATOM 12417 O O . SER E 5 40 ? 170.019 164.100 208.665 1.00 85.81 40 SER G O 1
ATOM 12420 N N . ALA E 5 41 ? 170.145 165.936 207.369 1.00 84.62 41 ALA G N 1
ATOM 12421 C CA . ALA E 5 41 ? 168.803 166.367 207.744 1.00 84.62 41 ALA G CA 1
ATOM 12422 C C . ALA E 5 41 ? 167.733 165.583 206.991 1.00 84.62 41 ALA G C 1
ATOM 12423 O O . ALA E 5 41 ? 166.693 165.238 207.565 1.00 84.62 41 ALA G O 1
ATOM 12425 N N . ILE E 5 42 ? 167.977 165.287 205.713 1.00 82.92 42 ILE G N 1
ATOM 12426 C CA . ILE E 5 42 ? 166.972 164.615 204.896 1.00 82.92 42 ILE G CA 1
ATOM 12427 C C . ILE E 5 42 ? 166.777 163.176 205.355 1.00 82.92 42 ILE G C 1
ATOM 12428 O O . ILE E 5 42 ? 165.643 162.698 205.453 1.00 82.92 42 ILE G O 1
ATOM 12433 N N . GLY E 5 43 ? 167.871 162.468 205.648 1.00 83.69 43 GLY G N 1
ATOM 12434 C CA . GLY E 5 43 ? 167.758 161.090 206.096 1.00 83.69 43 GLY G CA 1
ATOM 12435 C C . GLY E 5 43 ? 166.817 160.913 207.268 1.00 83.69 43 GLY G C 1
ATOM 12436 O O . GLY E 5 43 ? 166.185 159.863 207.410 1.00 83.69 43 GLY G O 1
ATOM 12437 N N . ALA E 5 44 ? 166.701 161.930 208.118 1.00 84.70 44 ALA G N 1
ATOM 12438 C CA . ALA E 5 44 ? 165.759 161.886 209.227 1.00 84.70 44 ALA G CA 1
ATOM 12439 C C . ALA E 5 44 ? 164.393 162.440 208.845 1.00 84.70 44 ALA G C 1
ATOM 12440 O O . ALA E 5 44 ? 163.367 161.852 209.204 1.00 84.70 44 ALA G O 1
ATOM 12442 N N . ALA E 5 45 ? 164.356 163.557 208.115 1.00 84.30 45 ALA G N 1
ATOM 12443 C CA . ALA E 5 45 ? 163.081 164.202 207.819 1.00 84.30 45 ALA G CA 1
ATOM 12444 C C . ALA E 5 45 ? 162.233 163.355 206.879 1.00 84.30 45 ALA G C 1
ATOM 12445 O O . ALA E 5 45 ? 161.077 163.041 207.183 1.00 84.30 45 ALA G O 1
ATOM 12447 N N . ALA E 5 46 ? 162.791 162.973 205.727 1.00 83.64 46 ALA G N 1
ATOM 12448 C CA . ALA E 5 46 ? 162.030 162.207 204.747 1.00 83.64 46 ALA G CA 1
ATOM 12449 C C . ALA E 5 46 ? 161.557 160.871 205.297 1.00 83.64 46 ALA G C 1
ATOM 12450 O O . ALA E 5 46 ? 160.588 160.309 204.778 1.00 83.64 46 ALA G O 1
ATOM 12452 N N . GLY E 5 47 ? 162.207 160.352 206.333 1.00 85.15 47 GLY G N 1
ATOM 12453 C CA . GLY E 5 47 ? 161.760 159.121 206.947 1.00 85.15 47 GLY G CA 1
ATOM 12454 C C . GLY E 5 47 ? 160.677 159.350 207.979 1.00 85.15 47 GLY G C 1
ATOM 12455 O O . GLY E 5 47 ? 159.582 158.787 207.870 1.00 85.15 47 GLY G O 1
ATOM 12456 N N . LEU E 5 48 ? 160.971 160.179 208.985 1.00 87.18 48 LEU G N 1
ATOM 12457 C CA . LEU E 5 48 ? 160.016 160.407 210.064 1.00 87.18 48 LEU G CA 1
ATOM 12458 C C . LEU E 5 48 ? 158.727 161.029 209.549 1.00 87.18 48 LEU G C 1
ATOM 12459 O O . LEU E 5 48 ? 157.631 160.547 209.859 1.00 87.18 48 LEU G O 1
ATOM 12464 N N . GLY E 5 49 ? 158.831 162.125 208.793 1.00 87.00 49 GLY G N 1
ATOM 12465 C CA . GLY E 5 49 ? 157.631 162.781 208.304 1.00 87.00 49 GLY G CA 1
ATOM 12466 C C . GLY E 5 49 ? 156.758 161.861 207.475 1.00 87.00 49 GLY G C 1
ATOM 12467 O O . GLY E 5 49 ? 155.535 161.845 207.629 1.00 87.00 49 GLY G O 1
ATOM 12468 N N . LEU E 5 50 ? 157.374 161.059 206.606 1.00 84.60 50 LEU G N 1
ATOM 12469 C CA . LEU E 5 50 ? 156.585 160.186 205.746 1.00 84.60 50 LEU G CA 1
ATOM 12470 C C . LEU E 5 50 ? 155.958 159.043 206.534 1.00 84.60 50 LEU G C 1
ATOM 12471 O O . LEU E 5 50 ? 154.812 158.666 206.272 1.00 84.60 50 LEU G O 1
ATOM 12476 N N . VAL E 5 51 ? 156.680 158.479 207.504 1.00 85.50 51 VAL G N 1
ATOM 12477 C CA . VAL E 5 51 ? 156.081 157.436 208.333 1.00 85.50 51 VAL G CA 1
ATOM 12478 C C . VAL E 5 51 ? 154.908 158.000 209.123 1.00 85.50 51 VAL G C 1
ATOM 12479 O O . VAL E 5 51 ? 153.859 157.353 209.262 1.00 85.50 51 VAL G O 1
ATOM 12483 N N . PHE E 5 52 ? 155.056 159.227 209.630 1.00 87.56 52 PHE G N 1
ATOM 12484 C CA . PHE E 5 52 ? 153.969 159.868 210.361 1.00 87.56 52 PHE G CA 1
ATOM 12485 C C . PHE E 5 52 ? 152.757 160.076 209.464 1.00 87.56 52 PHE G C 1
ATOM 12486 O O . PHE E 5 52 ? 151.621 159.797 209.862 1.00 87.56 52 PHE G O 1
ATOM 12494 N N . VAL E 5 53 ? 152.982 160.571 208.245 1.00 85.35 53 VAL G N 1
ATOM 12495 C CA . VAL E 5 53 ? 151.872 160.803 207.324 1.00 85.35 53 VAL G CA 1
ATOM 12496 C C . VAL E 5 53 ? 151.191 159.491 206.961 1.00 85.35 53 VAL G C 1
ATOM 12497 O O . VAL E 5 53 ? 149.960 159.415 206.895 1.00 85.35 53 VAL G O 1
ATOM 12501 N N . ILE E 5 54 ? 151.974 158.433 206.738 1.00 84.76 54 ILE G N 1
ATOM 12502 C CA . ILE E 5 54 ? 151.394 157.142 206.379 1.00 84.76 54 ILE G CA 1
ATOM 12503 C C . ILE E 5 54 ? 150.524 156.617 207.513 1.00 84.76 54 ILE G C 1
ATOM 12504 O O . ILE E 5 54 ? 149.380 156.196 207.299 1.00 84.76 54 ILE G O 1
ATOM 12509 N N . ALA E 5 55 ? 151.050 156.641 208.740 1.00 87.49 55 ALA G N 1
ATOM 12510 C CA . ALA E 5 55 ? 150.287 156.110 209.865 1.00 87.49 55 ALA G CA 1
ATOM 12511 C C . ALA E 5 55 ? 149.049 156.952 210.145 1.00 87.49 55 ALA G C 1
ATOM 12512 O O . ALA E 5 55 ? 147.985 156.410 210.464 1.00 87.49 55 ALA G O 1
ATOM 12514 N N . GLY E 5 56 ? 149.157 158.275 210.019 1.00 87.43 56 GLY G N 1
ATOM 12515 C CA . GLY E 5 56 ? 147.993 159.117 210.231 1.00 87.43 56 GLY G CA 1
ATOM 12516 C C . GLY E 5 56 ? 146.925 158.906 209.177 1.00 87.43 56 GLY G C 1
ATOM 12517 O O . GLY E 5 56 ? 145.732 158.844 209.490 1.00 87.43 56 GLY G O 1
ATOM 12518 N N . ALA E 5 57 ? 147.336 158.792 207.913 1.00 86.74 57 ALA G N 1
ATOM 12519 C CA . ALA E 5 57 ? 146.393 158.466 206.853 1.00 86.74 57 ALA G CA 1
ATOM 12520 C C . ALA E 5 57 ? 145.707 157.135 207.125 1.00 86.74 57 ALA G C 1
ATOM 12521 O O . ALA E 5 57 ? 144.494 157.003 206.930 1.00 86.74 57 ALA G O 1
ATOM 12523 N N . PHE E 5 58 ? 146.470 156.134 207.571 1.00 88.42 58 PHE G N 1
ATOM 12524 C CA . PHE E 5 58 ? 145.870 154.843 207.890 1.00 88.42 58 PHE G CA 1
ATOM 12525 C C . PHE E 5 58 ? 144.870 154.969 209.028 1.00 88.42 58 PHE G C 1
ATOM 12526 O O . PHE E 5 58 ? 143.821 154.317 209.017 1.00 88.42 58 PHE G O 1
ATOM 12534 N N . LEU E 5 59 ? 145.174 155.807 210.018 1.00 88.68 59 LEU G N 1
ATOM 12535 C CA . LEU E 5 59 ? 144.242 156.003 211.120 1.00 88.68 59 LEU G CA 1
ATOM 12536 C C . LEU E 5 59 ? 143.006 156.787 210.703 1.00 88.68 59 LEU G C 1
ATOM 12537 O O . LEU E 5 59 ? 141.963 156.661 211.352 1.00 88.68 59 LEU G O 1
ATOM 12542 N N . LEU E 5 60 ? 143.088 157.589 209.640 1.00 88.08 60 LEU G N 1
ATOM 12543 C CA . LEU E 5 60 ? 141.918 158.345 209.210 1.00 88.08 60 LEU G CA 1
ATOM 12544 C C . LEU E 5 60 ? 140.901 157.505 208.447 1.00 88.08 60 LEU G C 1
ATOM 12545 O O . LEU E 5 60 ? 139.766 157.959 208.267 1.00 88.08 60 LEU G O 1
ATOM 12550 N N . HIS E 5 61 ? 141.269 156.310 207.991 1.00 91.52 61 HIS G N 1
ATOM 12551 C CA . HIS E 5 61 ? 140.300 155.325 207.507 1.00 91.52 61 HIS G CA 1
ATOM 12552 C C . HIS E 5 61 ? 140.896 153.938 207.691 1.00 91.52 61 HIS G C 1
ATOM 12553 O O . HIS E 5 61 ? 141.401 153.320 206.747 1.00 91.52 61 HIS G O 1
ATOM 12560 N N . PRO E 5 62 ? 140.847 153.409 208.909 1.00 94.40 62 PRO G N 1
ATOM 12561 C CA . PRO E 5 62 ? 141.549 152.150 209.235 1.00 94.40 62 PRO G CA 1
ATOM 12562 C C . PRO E 5 62 ? 140.876 150.892 208.692 1.00 94.40 62 PRO G C 1
ATOM 12563 O O . PRO E 5 62 ? 140.122 150.191 209.363 1.00 94.40 62 PRO G O 1
ATOM 12567 N N . THR E 5 63 ? 141.159 150.592 207.428 1.00 97.35 63 THR G N 1
ATOM 12568 C CA . THR E 5 63 ? 140.724 149.326 206.863 1.00 97.35 63 THR G CA 1
ATOM 12569 C C . THR E 5 63 ? 141.539 148.182 207.459 1.00 97.35 63 THR G C 1
ATOM 12570 O O . THR E 5 63 ? 142.621 148.377 208.018 1.00 97.35 63 THR G O 1
ATOM 12574 N N . TRP E 5 64 ? 141.004 146.971 207.334 1.00 100.18 64 TRP G N 1
ATOM 12575 C CA . TRP E 5 64 ? 141.655 145.802 207.907 1.00 100.18 64 TRP G CA 1
ATOM 12576 C C . TRP E 5 64 ? 142.587 145.101 206.932 1.00 100.18 64 TRP G C 1
ATOM 12577 O O . TRP E 5 64 ? 143.483 144.371 207.370 1.00 100.18 64 TRP G O 1
ATOM 12588 N N . GLU E 5 65 ? 142.399 145.301 205.631 1.00 99.21 65 GLU G N 1
ATOM 12589 C CA . GLU E 5 65 ? 143.229 144.672 204.614 1.00 99.21 65 GLU G CA 1
ATOM 12590 C C . GLU E 5 65 ? 144.482 145.473 204.291 1.00 99.21 65 GLU G C 1
ATOM 12591 O O . GLU E 5 65 ? 145.316 145.001 203.513 1.00 99.21 65 GLU G O 1
ATOM 12597 N N . ALA E 5 66 ? 144.634 146.666 204.862 1.00 93.08 66 ALA G N 1
ATOM 12598 C CA . ALA E 5 66 ? 145.780 147.521 204.590 1.00 93.08 66 ALA G CA 1
ATOM 12599 C C . ALA E 5 66 ? 146.743 147.620 205.762 1.00 93.08 66 ALA G C 1
ATOM 12600 O O . ALA E 5 66 ? 147.717 148.375 205.682 1.00 93.08 66 ALA G O 1
ATOM 12602 N N . ALA E 5 67 ? 146.502 146.882 206.849 1.00 90.64 67 ALA G N 1
ATOM 12603 C CA . ALA E 5 67 ? 147.408 146.961 207.994 1.00 90.64 67 ALA G CA 1
ATOM 12604 C C . ALA E 5 67 ? 148.769 146.343 207.698 1.00 90.64 67 ALA G C 1
ATOM 12605 O O . ALA E 5 67 ? 149.790 146.971 208.029 1.00 90.64 67 ALA G O 1
ATOM 12607 N N . PRO E 5 68 ? 148.876 145.147 207.102 1.00 89.00 68 PRO G N 1
ATOM 12608 C CA . PRO E 5 68 ? 150.219 144.650 206.756 1.00 89.00 68 PRO G CA 1
ATOM 12609 C C . PRO E 5 68 ? 150.928 145.518 205.734 1.00 89.00 68 PRO G C 1
ATOM 12610 O O . PRO E 5 68 ? 152.143 145.734 205.841 1.00 89.00 68 PRO G O 1
ATOM 12614 N N . LYS E 5 69 ? 150.198 146.032 204.745 1.00 87.11 69 LYS G N 1
ATOM 12615 C CA . LYS E 5 69 ? 150.781 146.894 203.725 1.00 87.11 69 LYS G CA 1
ATOM 12616 C C . LYS E 5 69 ? 151.178 148.261 204.261 1.00 87.11 69 LYS G C 1
ATOM 12617 O O . LYS E 5 69 ? 151.735 149.062 203.504 1.00 87.11 69 LYS G O 1
ATOM 12623 N N . VAL E 5 70 ? 150.899 148.549 205.529 1.00 87.38 70 VAL G N 1
ATOM 12624 C CA . VAL E 5 70 ? 151.407 149.735 206.198 1.00 87.38 70 VAL G CA 1
ATOM 12625 C C . VAL E 5 70 ? 152.498 149.381 207.201 1.00 87.38 70 VAL G C 1
ATOM 12626 O O . VAL E 5 70 ? 153.485 150.109 207.333 1.00 87.38 70 VAL G O 1
ATOM 12630 N N . ALA E 5 71 ? 152.349 148.253 207.900 1.00 86.03 71 ALA G N 1
ATOM 12631 C CA . ALA E 5 71 ? 153.400 147.796 208.802 1.00 86.03 71 ALA G CA 1
ATOM 12632 C C . ALA E 5 71 ? 154.690 147.500 208.052 1.00 86.03 71 ALA G C 1
ATOM 12633 O O . ALA E 5 71 ? 155.782 147.733 208.580 1.00 86.03 71 ALA G O 1
ATOM 12635 N N . VAL E 5 72 ? 154.588 146.985 206.827 1.00 85.18 72 VAL G N 1
ATOM 12636 C CA . VAL E 5 72 ? 155.779 146.785 206.008 1.00 85.18 72 VAL G CA 1
ATOM 12637 C C . VAL E 5 72 ? 156.249 148.109 205.421 1.00 85.18 72 VAL G C 1
ATOM 12638 O O . VAL E 5 72 ? 157.457 148.374 205.337 1.00 85.18 72 VAL G O 1
ATOM 12642 N N . ALA E 5 73 ? 155.301 148.958 205.017 1.00 85.88 73 ALA G N 1
ATOM 12643 C CA . ALA E 5 73 ? 155.649 150.212 204.362 1.00 85.88 73 ALA G CA 1
ATOM 12644 C C . ALA E 5 73 ? 156.422 151.133 205.294 1.00 85.88 73 ALA G C 1
ATOM 12645 O O . ALA E 5 73 ? 157.324 151.847 204.853 1.00 85.88 73 ALA G O 1
ATOM 12647 N N . ALA E 5 74 ? 156.085 151.139 206.583 1.00 85.72 74 ALA G N 1
ATOM 12648 C CA . ALA E 5 74 ? 156.777 152.021 207.520 1.00 85.72 74 ALA G CA 1
ATOM 12649 C C . ALA E 5 74 ? 158.247 151.638 207.652 1.00 85.72 74 ALA G C 1
ATOM 12650 O O . ALA E 5 74 ? 159.139 152.494 207.572 1.00 85.72 74 ALA G O 1
ATOM 12652 N N . ILE E 5 75 ? 158.516 150.348 207.861 1.00 84.61 75 ILE G N 1
ATOM 12653 C CA . ILE E 5 75 ? 159.894 149.882 207.983 1.00 84.61 75 ILE G CA 1
ATOM 12654 C C . ILE E 5 75 ? 160.653 150.125 206.687 1.00 84.61 75 ILE G C 1
ATOM 12655 O O . ILE E 5 75 ? 161.822 150.540 206.700 1.00 84.61 75 ILE G O 1
ATOM 12660 N N . LEU E 5 76 ? 160.005 149.873 205.547 1.00 85.34 76 LEU G N 1
ATOM 12661 C CA . LEU E 5 76 ? 160.670 150.102 204.270 1.00 85.34 76 LEU G CA 1
ATOM 12662 C C . LEU E 5 76 ? 160.971 151.579 204.062 1.00 85.34 76 LEU G C 1
ATOM 12663 O O . LEU E 5 76 ? 162.037 151.930 203.550 1.00 85.34 76 LEU G O 1
ATOM 12668 N N . GLN E 5 77 ? 160.057 152.460 204.474 1.00 84.83 77 GLN G N 1
ATOM 12669 C CA . GLN E 5 77 ? 160.298 153.892 204.357 1.00 84.83 77 GLN G CA 1
ATOM 12670 C C . GLN E 5 77 ? 161.477 154.318 205.214 1.00 84.83 77 GLN G C 1
ATOM 12671 O O . GLN E 5 77 ? 162.327 155.093 204.768 1.00 84.83 77 GLN G O 1
ATOM 12677 N N . PHE E 5 78 ? 161.545 153.820 206.449 1.00 85.95 78 PHE G N 1
ATOM 12678 C CA . PHE E 5 78 ? 162.665 154.167 207.318 1.00 85.95 78 PHE G CA 1
ATOM 12679 C C . PHE E 5 78 ? 163.987 153.717 206.708 1.00 85.95 78 PHE G C 1
ATOM 12680 O O . PHE E 5 78 ? 164.920 154.519 206.544 1.00 85.95 78 PHE G O 1
ATOM 12688 N N . ALA E 5 79 ? 164.078 152.433 206.350 1.00 84.74 79 ALA G N 1
ATOM 12689 C CA . ALA E 5 79 ? 165.325 151.906 205.807 1.00 84.74 79 ALA G CA 1
ATOM 12690 C C . ALA E 5 79 ? 165.706 152.599 204.505 1.00 84.74 79 ALA G C 1
ATOM 12691 O O . ALA E 5 79 ? 166.888 152.872 204.263 1.00 84.74 79 ALA G O 1
ATOM 12693 N N . SER E 5 80 ? 164.720 152.921 203.664 1.00 82.48 80 SER G N 1
ATOM 12694 C CA . SER E 5 80 ? 165.024 153.531 202.377 1.00 82.48 80 SER G CA 1
ATOM 12695 C C . SER E 5 80 ? 165.452 154.981 202.538 1.00 82.48 80 SER G C 1
ATOM 12696 O O . SER E 5 80 ? 166.390 155.428 201.874 1.00 82.48 80 SER G O 1
ATOM 12699 N N . SER E 5 81 ? 164.790 155.732 203.419 1.00 82.43 81 SER G N 1
ATOM 12700 C CA . SER E 5 81 ? 165.209 157.103 203.663 1.00 82.43 81 SER G CA 1
ATOM 12701 C C . SER E 5 81 ? 166.570 157.168 204.334 1.00 82.43 81 SER G C 1
ATOM 12702 O O . SER E 5 81 ? 167.264 158.180 204.204 1.00 82.43 81 SER G O 1
ATOM 12705 N N . ALA E 5 82 ? 166.969 156.114 205.047 1.00 81.91 82 ALA G N 1
ATOM 12706 C CA . ALA E 5 82 ? 168.331 156.072 205.567 1.00 81.91 82 ALA G CA 1
ATOM 12707 C C . ALA E 5 82 ? 169.333 155.775 204.456 1.00 81.91 82 ALA G C 1
ATOM 12708 O O . ALA E 5 82 ? 170.304 156.519 204.259 1.00 81.91 82 ALA G O 1
ATOM 12710 N N . ILE E 5 83 ? 169.098 154.698 203.703 1.00 81.76 83 ILE G N 1
ATOM 12711 C CA . ILE E 5 83 ? 170.101 154.205 202.764 1.00 81.76 83 ILE G CA 1
ATOM 12712 C C . ILE E 5 83 ? 170.246 155.142 201.571 1.00 81.76 83 ILE G C 1
ATOM 12713 O O . ILE E 5 83 ? 171.357 155.361 201.074 1.00 81.76 83 ILE G O 1
ATOM 12718 N N . GLY E 5 84 ? 169.136 155.697 201.081 1.00 83.23 84 GLY G N 1
ATOM 12719 C CA . GLY E 5 84 ? 169.223 156.629 199.971 1.00 83.23 84 GLY G CA 1
ATOM 12720 C C . GLY E 5 84 ? 170.064 157.842 200.306 1.00 83.23 84 GLY G C 1
ATOM 12721 O O . GLY E 5 84 ? 170.926 158.249 199.527 1.00 83.23 84 GLY G O 1
ATOM 12722 N N . ALA E 5 85 ? 169.833 158.429 201.482 1.00 83.43 85 ALA G N 1
ATOM 12723 C CA . ALA E 5 85 ? 170.631 159.576 201.898 1.00 83.43 85 ALA G CA 1
ATOM 12724 C C . ALA E 5 85 ? 172.086 159.184 202.115 1.00 83.43 85 ALA G C 1
ATOM 12725 O O . ALA E 5 85 ? 172.997 159.941 201.758 1.00 83.43 85 ALA G O 1
ATOM 12727 N N . MET E 5 86 ? 172.324 158.000 202.687 1.00 83.32 86 MET G N 1
ATOM 12728 C CA . MET E 5 86 ? 173.693 157.532 202.876 1.00 83.32 86 MET G CA 1
ATOM 12729 C C . MET E 5 86 ? 174.435 157.460 201.549 1.00 83.32 86 MET G C 1
ATOM 12730 O O . MET E 5 86 ? 175.546 157.988 201.409 1.00 83.32 86 MET G O 1
ATOM 12735 N N . TYR E 5 87 ? 173.821 156.827 200.549 1.00 83.08 87 TYR G N 1
ATOM 12736 C CA . TYR E 5 87 ? 174.497 156.655 199.271 1.00 83.08 87 TYR G CA 1
ATOM 12737 C C . TYR E 5 87 ? 174.593 157.962 198.500 1.00 83.08 87 TYR G C 1
ATOM 12738 O O . TYR E 5 87 ? 175.569 158.173 197.775 1.00 83.08 87 TYR G O 1
ATOM 12747 N N . ILE E 5 88 ? 173.613 158.855 198.648 1.00 80.84 88 ILE G N 1
ATOM 12748 C CA . ILE E 5 88 ? 173.715 160.161 198.005 1.00 80.84 88 ILE G CA 1
ATOM 12749 C C . ILE E 5 88 ? 174.889 160.941 198.579 1.00 80.84 88 ILE G C 1
ATOM 12750 O O . ILE E 5 88 ? 175.674 161.540 197.837 1.00 80.84 88 ILE G O 1
ATOM 12755 N N . ALA E 5 89 ? 175.042 160.929 199.905 1.00 82.45 89 ALA G N 1
ATOM 12756 C CA . ALA E 5 89 ? 176.171 161.623 200.516 1.00 82.45 89 ALA G CA 1
ATOM 12757 C C . ALA E 5 89 ? 177.496 161.002 200.095 1.00 82.45 89 ALA G C 1
ATOM 12758 O O . ALA E 5 89 ? 178.460 161.719 199.799 1.00 82.45 89 ALA G O 1
ATOM 12760 N N . ARG E 5 90 ? 177.564 159.669 200.057 1.00 84.62 90 ARG G N 1
ATOM 12761 C CA . ARG E 5 90 ? 178.806 159.013 199.658 1.00 84.62 90 ARG G CA 1
ATOM 12762 C C . ARG E 5 90 ? 179.168 159.352 198.217 1.00 84.62 90 ARG G C 1
ATOM 12763 O O . ARG E 5 90 ? 180.320 159.688 197.918 1.00 84.62 90 ARG G O 1
ATOM 12771 N N . ALA E 5 91 ? 178.195 159.269 197.307 1.00 85.01 91 ALA G N 1
ATOM 12772 C CA . ALA E 5 91 ? 178.459 159.592 195.910 1.00 85.01 91 ALA G CA 1
ATOM 12773 C C . ALA E 5 91 ? 178.796 161.065 195.727 1.00 85.01 91 ALA G C 1
ATOM 12774 O O . ALA E 5 91 ? 179.572 161.412 194.831 1.00 85.01 91 ALA G O 1
ATOM 12776 N N . GLY E 5 92 ? 178.229 161.942 196.556 1.00 86.46 92 GLY G N 1
ATOM 12777 C CA . GLY E 5 92 ? 178.613 163.341 196.497 1.00 86.46 92 GLY G CA 1
ATOM 12778 C C . GLY E 5 92 ? 180.047 163.551 196.933 1.00 86.46 92 GLY G C 1
ATOM 12779 O O . GLY E 5 92 ? 180.779 164.341 196.332 1.00 86.46 92 GLY G O 1
ATOM 12780 N N . PHE E 5 93 ? 180.472 162.836 197.976 1.00 87.98 93 PHE G N 1
ATOM 12781 C CA . PHE E 5 93 ? 181.875 162.880 198.370 1.00 87.98 93 PHE G CA 1
ATOM 12782 C C . PHE E 5 93 ? 182.769 162.390 197.240 1.00 87.98 93 PHE G C 1
ATOM 12783 O O . PHE E 5 93 ? 183.792 163.010 196.926 1.00 87.98 93 PHE G O 1
ATOM 12791 N N . LEU E 5 94 ? 182.401 161.268 196.622 1.00 89.28 94 LEU G N 1
ATOM 12792 C CA . LEU E 5 94 ? 183.209 160.725 195.536 1.00 89.28 94 LEU G CA 1
ATOM 12793 C C . LEU E 5 94 ? 183.221 161.657 194.332 1.00 89.28 94 LEU G C 1
ATOM 12794 O O . LEU E 5 94 ? 184.273 161.876 193.721 1.00 89.28 94 LEU G O 1
ATOM 12799 N N . SER E 5 95 ? 182.065 162.219 193.975 1.00 86.95 95 SER G N 1
ATOM 12800 C CA . SER E 5 95 ? 182.004 163.107 192.821 1.00 86.95 95 SER G CA 1
ATOM 12801 C C . SER E 5 95 ? 182.692 164.441 193.078 1.00 86.95 95 SER G C 1
ATOM 12802 O O . SER E 5 95 ? 182.959 165.178 192.123 1.00 86.95 95 SER G O 1
ATOM 12805 N N . GLY E 5 96 ? 182.980 164.770 194.333 1.00 87.31 96 GLY G N 1
ATOM 12806 C CA . GLY E 5 96 ? 183.698 165.990 194.641 1.00 87.31 96 GLY G CA 1
ATOM 12807 C C . GLY E 5 96 ? 182.844 167.096 195.224 1.00 87.31 96 GLY G C 1
ATOM 12808 O O . GLY E 5 96 ? 183.051 168.271 194.909 1.00 87.31 96 GLY G O 1
ATOM 12809 N N . ALA E 5 97 ? 181.883 166.743 196.074 1.00 87.59 97 ALA G N 1
ATOM 12810 C CA . ALA E 5 97 ? 181.066 167.748 196.745 1.00 87.59 97 ALA G CA 1
ATOM 12811 C C . ALA E 5 97 ? 181.908 168.448 197.801 1.00 87.59 97 ALA G C 1
ATOM 12812 O O . ALA E 5 97 ? 182.284 167.842 198.809 1.00 87.59 97 ALA G O 1
ATOM 12814 N N . ALA E 5 98 ? 182.205 169.717 197.575 1.00 91.48 98 ALA G N 1
ATOM 12815 C CA . ALA E 5 98 ? 183.046 170.468 198.494 1.00 91.48 98 ALA G CA 1
ATOM 12816 C C . ALA E 5 98 ? 182.331 170.669 199.821 1.00 91.48 98 ALA G C 1
ATOM 12817 O O . ALA E 5 98 ? 181.217 171.209 199.838 1.00 91.48 98 ALA G O 1
ATOM 12819 N N . PRO E 5 99 ? 182.912 170.254 200.942 1.00 91.05 99 PRO G N 1
ATOM 12820 C CA . PRO E 5 99 ? 182.293 170.537 202.238 1.00 91.05 99 PRO G CA 1
ATOM 12821 C C . PRO E 5 99 ? 182.348 172.023 202.552 1.00 91.05 99 PRO G C 1
ATOM 12822 O O . PRO E 5 99 ? 183.190 172.765 202.043 1.00 91.05 99 PRO G O 1
ATOM 12826 N N . THR E 5 100 ? 181.420 172.452 203.404 1.00 93.88 100 THR G N 1
ATOM 12827 C CA . THR E 5 100 ? 181.313 173.864 203.738 1.00 93.88 100 THR G CA 1
ATOM 12828 C C . THR E 5 100 ? 182.605 174.368 204.370 1.00 93.88 100 THR G C 1
ATOM 12829 O O . THR E 5 100 ? 183.379 173.612 204.961 1.00 93.88 100 THR G O 1
ATOM 12833 N N . THR E 5 101 ? 182.832 175.676 204.237 1.00 95.20 101 THR G N 1
ATOM 12834 C CA . THR E 5 101 ? 184.017 176.285 204.822 1.00 95.20 101 THR G CA 1
ATOM 12835 C C . THR E 5 101 ? 184.018 176.207 206.341 1.00 95.20 101 THR G C 1
ATOM 12836 O O . THR E 5 101 ? 185.082 176.334 206.955 1.00 95.20 101 THR G O 1
ATOM 12840 N N . ALA E 5 102 ? 182.858 176.004 206.957 1.00 96.44 102 ALA G N 1
ATOM 12841 C CA . ALA E 5 102 ? 182.756 175.885 208.410 1.00 96.44 102 ALA G CA 1
ATOM 12842 C C . ALA E 5 102 ? 182.752 174.417 208.829 1.00 96.44 102 ALA G C 1
ATOM 12843 O O . ALA E 5 102 ? 181.782 173.897 209.375 1.00 96.44 102 ALA G O 1
ATOM 12845 N N . THR E 5 103 ? 183.869 173.746 208.560 1.00 94.74 103 THR G N 1
ATOM 12846 C CA . THR E 5 103 ? 184.077 172.358 208.959 1.00 94.74 103 THR G CA 1
ATOM 12847 C C . THR E 5 103 ? 185.266 172.329 209.908 1.00 94.74 103 THR G C 1
ATOM 12848 O O . THR E 5 103 ? 186.418 172.409 209.469 1.00 94.74 103 THR G O 1
ATOM 12852 N N . ARG E 5 104 ? 184.982 172.213 211.205 1.00 99.81 104 ARG G N 1
ATOM 12853 C CA . ARG E 5 104 ? 186.026 172.367 212.211 1.00 99.81 104 ARG G CA 1
ATOM 12854 C C . ARG E 5 104 ? 187.047 171.239 212.138 1.00 99.81 104 ARG G C 1
ATOM 12855 O O . ARG E 5 104 ? 188.239 171.458 212.379 1.00 99.81 104 ARG G O 1
ATOM 12863 N N . TYR E 5 105 ? 186.605 170.031 211.802 1.00 96.60 105 TYR G N 1
ATOM 12864 C CA . TYR E 5 105 ? 187.490 168.875 211.796 1.00 96.60 105 TYR G CA 1
ATOM 12865 C C . TYR E 5 105 ? 186.989 167.876 210.770 1.00 96.60 105 TYR G C 1
ATOM 12866 O O . TYR E 5 105 ? 185.782 167.651 210.661 1.00 96.60 105 TYR G O 1
ATOM 12875 N N . SER E 5 106 ? 187.912 167.283 210.020 1.00 94.78 106 SER G N 1
ATOM 12876 C CA . SER E 5 106 ? 187.571 166.242 209.057 1.00 94.78 106 SER G CA 1
ATOM 12877 C C . SER E 5 106 ? 188.702 165.226 209.048 1.00 94.78 106 SER G C 1
ATOM 12878 O O . SER E 5 106 ? 189.818 165.541 208.622 1.00 94.78 106 SER G O 1
ATOM 12881 N N . GLN E 5 107 ? 188.418 164.014 209.521 1.00 94.08 107 GLN G N 1
ATOM 12882 C CA . GLN E 5 107 ? 189.382 162.926 209.502 1.00 94.08 107 GLN G CA 1
ATOM 12883 C C . GLN E 5 107 ? 189.325 162.128 208.209 1.00 94.08 107 GLN G C 1
ATOM 12884 O O . GLN E 5 107 ? 189.760 160.971 208.182 1.00 94.08 107 GLN G O 1
ATOM 12890 N N . ILE E 5 108 ? 188.799 162.722 207.142 1.00 94.72 108 ILE G N 1
ATOM 12891 C CA . ILE E 5 108 ? 188.710 162.094 205.831 1.00 94.72 108 ILE G CA 1
ATOM 12892 C C . ILE E 5 108 ? 189.219 163.097 204.809 1.00 94.72 108 ILE G C 1
ATOM 12893 O O . ILE E 5 108 ? 188.686 164.208 204.708 1.00 94.72 108 ILE G O 1
ATOM 12898 N N . GLU E 5 109 ? 190.243 162.712 204.054 1.00 99.78 109 GLU G N 1
ATOM 12899 C CA . GLU E 5 109 ? 190.827 163.625 203.085 1.00 99.78 109 GLU G CA 1
ATOM 12900 C C . GLU E 5 109 ? 189.925 163.767 201.866 1.00 99.78 109 GLU G C 1
ATOM 12901 O O . GLU E 5 109 ? 189.201 162.843 201.488 1.00 99.78 109 GLU G O 1
ATOM 12907 N N . PHE E 5 110 ? 189.977 164.942 201.248 1.00 98.93 110 PHE G N 1
ATOM 12908 C CA . PHE E 5 110 ? 189.132 165.267 200.106 1.00 98.93 110 PHE G CA 1
ATOM 12909 C C . PHE E 5 110 ? 189.897 165.385 198.799 1.00 98.93 110 PHE G C 1
ATOM 12910 O O . PHE E 5 110 ? 189.393 164.952 197.762 1.00 98.93 110 PHE G O 1
ATOM 12918 N N . THR E 5 111 ? 191.094 165.967 198.826 1.00 103.92 111 THR G N 1
ATOM 12919 C CA . THR E 5 111 ? 191.935 166.120 197.639 1.00 103.92 111 THR G CA 1
ATOM 12920 C C . THR E 5 111 ? 191.203 166.824 196.497 1.00 103.92 111 THR G C 1
ATOM 12921 O O . THR E 5 111 ? 190.307 167.635 196.726 1.00 103.92 111 THR G O 1
ATOM 12925 N N . TRP F 6 7 ? 147.407 138.875 225.369 1.00 139.82 7 TRP E N 1
ATOM 12926 C CA . TRP F 6 7 ? 148.108 140.128 225.110 1.00 139.82 7 TRP E CA 1
ATOM 12927 C C . TRP F 6 7 ? 147.812 140.647 223.705 1.00 139.82 7 TRP E C 1
ATOM 12928 O O . TRP F 6 7 ? 148.693 140.650 222.845 1.00 139.82 7 TRP E O 1
ATOM 12939 N N . PRO F 6 8 ? 146.573 141.088 223.469 1.00 135.61 8 PRO E N 1
ATOM 12940 C CA . PRO F 6 8 ? 146.205 141.550 222.124 1.00 135.61 8 PRO E CA 1
ATOM 12941 C C . PRO F 6 8 ? 146.554 143.010 221.875 1.00 135.61 8 PRO E C 1
ATOM 12942 O O . PRO F 6 8 ? 146.766 143.414 220.728 1.00 135.61 8 PRO E O 1
ATOM 12946 N N . LEU F 6 9 ? 146.615 143.811 222.940 1.00 134.09 9 LEU E N 1
ATOM 12947 C CA . LEU F 6 9 ? 146.887 145.240 222.838 1.00 134.09 9 LEU E CA 1
ATOM 12948 C C . LEU F 6 9 ? 148.312 145.592 223.251 1.00 134.09 9 LEU E C 1
ATOM 12949 O O . LEU F 6 9 ? 148.582 146.734 223.638 1.00 134.09 9 LEU E O 1
ATOM 12954 N N . ARG F 6 10 ? 149.233 144.630 223.178 1.00 134.44 10 ARG E N 1
ATOM 12955 C CA . ARG F 6 10 ? 150.638 144.931 223.426 1.00 134.44 10 ARG E CA 1
ATOM 12956 C C . ARG F 6 10 ? 151.245 145.716 222.271 1.00 134.44 10 ARG E C 1
ATOM 12957 O O . ARG F 6 10 ? 152.006 146.668 222.490 1.00 134.44 10 ARG E O 1
ATOM 12965 N N . ILE F 6 11 ? 150.908 145.336 221.036 1.00 129.59 11 ILE E N 1
ATOM 12966 C CA . ILE F 6 11 ? 151.502 145.987 219.876 1.00 129.59 11 ILE E CA 1
ATOM 12967 C C . ILE F 6 11 ? 151.024 147.428 219.760 1.00 129.59 11 ILE E C 1
ATOM 12968 O O . ILE F 6 11 ? 151.786 148.302 219.336 1.00 129.59 11 ILE E O 1
ATOM 12973 N N . ALA F 6 12 ? 149.780 147.715 220.153 1.00 130.22 12 ALA E N 1
ATOM 12974 C CA . ALA F 6 12 ? 149.296 149.092 220.096 1.00 130.22 12 ALA E CA 1
ATOM 12975 C C . ALA F 6 12 ? 150.067 149.985 221.057 1.00 130.22 12 ALA E C 1
ATOM 12976 O O . ALA F 6 12 ? 150.496 151.085 220.687 1.00 130.22 12 ALA E O 1
ATOM 12978 N N . TRP F 6 13 ? 150.258 149.523 222.294 1.00 128.60 13 TRP E N 1
ATOM 12979 C CA . TRP F 6 13 ? 151.064 150.267 223.254 1.00 128.60 13 TRP E CA 1
ATOM 12980 C C . TRP F 6 13 ? 152.489 150.445 222.748 1.00 128.60 13 TRP E C 1
ATOM 12981 O O . TRP F 6 13 ? 153.072 151.531 222.876 1.00 128.60 13 TRP E O 1
ATOM 12992 N N . PHE F 6 14 ? 153.066 149.388 222.167 1.00 126.09 14 PHE E N 1
ATOM 12993 C CA . PHE F 6 14 ? 154.428 149.487 221.655 1.00 126.09 14 PHE E CA 1
ATOM 12994 C C . PHE F 6 14 ? 154.533 150.531 220.551 1.00 126.09 14 PHE E C 1
ATOM 12995 O O . PHE F 6 14 ? 155.449 151.359 220.560 1.00 126.09 14 PHE E O 1
ATOM 13003 N N . LEU F 6 15 ? 153.606 150.509 219.590 1.00 123.09 15 LEU E N 1
ATOM 13004 C CA . LEU F 6 15 ? 153.680 151.463 218.488 1.00 123.09 15 LEU E CA 1
ATOM 13005 C C . LEU F 6 15 ? 153.386 152.881 218.954 1.00 123.09 15 LEU E C 1
ATOM 13006 O O . LEU F 6 15 ? 153.937 153.839 218.405 1.00 123.09 15 LEU E O 1
ATOM 13011 N N . LEU F 6 16 ? 152.544 153.050 219.974 1.00 119.97 16 LEU E N 1
ATOM 13012 C CA . LEU F 6 16 ? 152.292 154.405 220.453 1.00 119.97 16 LEU E CA 1
ATOM 13013 C C . LEU F 6 16 ? 153.506 154.954 221.195 1.00 119.97 16 LEU E C 1
ATOM 13014 O O . LEU F 6 16 ? 153.870 156.125 221.026 1.00 119.97 16 LEU E O 1
ATOM 13019 N N . TRP F 6 17 ? 154.157 154.121 222.011 1.00 120.37 17 TRP E N 1
ATOM 13020 C CA . TRP F 6 17 ? 155.415 154.534 222.624 1.00 120.37 17 TRP E CA 1
ATOM 13021 C C . TRP F 6 17 ? 156.463 154.842 221.562 1.00 120.37 17 TRP E C 1
ATOM 13022 O O . TRP F 6 17 ? 157.230 155.805 221.692 1.00 120.37 17 TRP E O 1
ATOM 13033 N N . PHE F 6 18 ? 156.514 154.025 220.507 1.00 112.86 18 PHE E N 1
ATOM 13034 C CA . PHE F 6 18 ? 157.441 154.272 219.411 1.00 112.86 18 PHE E CA 1
ATOM 13035 C C . PHE F 6 18 ? 157.146 155.602 218.739 1.00 112.86 18 PHE E C 1
ATOM 13036 O O . PHE F 6 18 ? 158.065 156.345 218.386 1.00 112.86 18 PHE E O 1
ATOM 13044 N N . PHE F 6 19 ? 155.867 155.933 218.575 1.00 107.85 19 PHE E N 1
ATOM 13045 C CA . PHE F 6 19 ? 155.529 157.185 217.914 1.00 107.85 19 PHE E CA 1
ATOM 13046 C C . PHE F 6 19 ? 155.796 158.381 218.812 1.00 107.85 19 PHE E C 1
ATOM 13047 O O . PHE F 6 19 ? 156.070 159.470 218.310 1.00 107.85 19 PHE E O 1
ATOM 13055 N N . TRP F 6 20 ? 155.770 158.201 220.132 1.00 111.80 20 TRP E N 1
ATOM 13056 C CA . TRP F 6 20 ? 156.212 159.289 221.003 1.00 111.80 20 TRP E CA 1
ATOM 13057 C C . TRP F 6 20 ? 157.725 159.477 220.914 1.00 111.80 20 TRP E C 1
ATOM 13058 O O . TRP F 6 20 ? 158.222 160.606 220.770 1.00 111.80 20 TRP E O 1
ATOM 13069 N N . GLN F 6 21 ? 158.476 158.375 220.995 1.00 110.02 21 GLN E N 1
ATOM 13070 C CA . GLN F 6 21 ? 159.925 158.451 220.855 1.00 110.02 21 GLN E CA 1
ATOM 13071 C C . GLN F 6 21 ? 160.343 158.895 219.461 1.00 110.02 21 GLN E C 1
ATOM 13072 O O . GLN F 6 21 ? 161.510 159.247 219.257 1.00 110.02 21 GLN E O 1
ATOM 13074 N N . GLN F 6 22 ? 159.425 158.868 218.496 1.00 105.12 22 GLN E N 1
ATOM 13075 C CA . GLN F 6 22 ? 159.711 159.391 217.168 1.00 105.12 22 GLN E CA 1
ATOM 13076 C C . GLN F 6 22 ? 159.246 160.827 216.982 1.00 105.12 22 GLN E C 1
ATOM 13077 O O . GLN F 6 22 ? 159.864 161.564 216.213 1.00 105.12 22 GLN E O 1
ATOM 13083 N N . THR F 6 23 ? 158.174 161.260 217.653 1.00 103.05 23 THR E N 1
ATOM 13084 C CA . THR F 6 23 ? 157.804 162.666 217.541 1.00 103.05 23 THR E CA 1
ATOM 13085 C C . THR F 6 23 ? 158.766 163.544 218.322 1.00 103.05 23 THR E C 1
ATOM 13086 O O . THR F 6 23 ? 158.952 164.713 217.971 1.00 103.05 23 THR E O 1
ATOM 13090 N N . THR F 6 24 ? 159.411 163.007 219.361 1.00 103.17 24 THR E N 1
ATOM 13091 C CA . THR F 6 24 ? 160.485 163.781 219.982 1.00 103.17 24 THR E CA 1
ATOM 13092 C C . THR F 6 24 ? 161.656 163.954 219.016 1.00 103.17 24 THR E C 1
ATOM 13093 O O . THR F 6 24 ? 162.230 165.046 218.911 1.00 103.17 24 THR E O 1
ATOM 13097 N N . THR F 6 25 ? 161.975 162.910 218.246 1.00 99.91 25 THR E N 1
ATOM 13098 C CA . THR F 6 25 ? 162.997 163.023 217.210 1.00 99.91 25 THR E CA 1
ATOM 13099 C C . THR F 6 25 ? 162.560 163.974 216.100 1.00 99.91 25 THR E C 1
ATOM 13100 O O . THR F 6 25 ? 163.382 164.710 215.549 1.00 99.91 25 THR E O 1
ATOM 13104 N N . SER F 6 26 ? 161.268 163.992 215.783 1.00 97.66 26 SER E N 1
ATOM 13105 C CA . SER F 6 26 ? 160.759 164.887 214.751 1.00 97.66 26 SER E CA 1
ATOM 13106 C C . SER F 6 26 ? 160.830 166.343 215.194 1.00 97.66 26 SER E C 1
ATOM 13107 O O . SER F 6 26 ? 161.171 167.227 214.399 1.00 97.66 26 SER E O 1
ATOM 13110 N N . ALA F 6 27 ? 160.491 166.616 216.455 1.00 98.97 27 ALA E N 1
ATOM 13111 C CA . ALA F 6 27 ? 160.670 167.959 216.988 1.00 98.97 27 ALA E CA 1
ATOM 13112 C C . ALA F 6 27 ? 162.140 168.342 217.000 1.00 98.97 27 ALA E C 1
ATOM 13113 O O . ALA F 6 27 ? 162.488 169.499 216.741 1.00 98.97 27 ALA E O 1
ATOM 13115 N N . LYS F 6 28 ? 163.021 167.377 217.280 1.00 99.43 28 LYS E N 1
ATOM 13116 C CA . LYS F 6 28 ? 164.453 167.639 217.167 1.00 99.43 28 LYS E CA 1
ATOM 13117 C C . LYS F 6 28 ? 164.836 168.013 215.741 1.00 99.43 28 LYS E C 1
ATOM 13118 O O . LYS F 6 28 ? 165.636 168.929 215.526 1.00 99.43 28 LYS E O 1
ATOM 13124 N N . VAL F 6 29 ? 164.274 167.312 214.755 1.00 99.49 29 VAL E N 1
ATOM 13125 C CA . VAL F 6 29 ? 164.557 167.618 213.353 1.00 99.49 29 VAL E CA 1
ATOM 13126 C C . VAL F 6 29 ? 164.103 169.033 213.019 1.00 99.49 29 VAL E C 1
ATOM 13127 O O . VAL F 6 29 ? 164.843 169.820 212.415 1.00 99.49 29 VAL E O 1
ATOM 13131 N N . VAL F 6 30 ? 162.871 169.370 213.402 1.00 97.62 30 VAL E N 1
ATOM 13132 C CA . VAL F 6 30 ? 162.323 170.690 213.099 1.00 97.62 30 VAL E CA 1
ATOM 13133 C C . VAL F 6 30 ? 163.152 171.782 213.765 1.00 97.62 30 VAL E C 1
ATOM 13134 O O . VAL F 6 30 ? 163.443 172.818 213.157 1.00 97.62 30 VAL E O 1
ATOM 13138 N N . ARG F 6 31 ? 163.620 171.513 214.988 1.00 102.36 31 ARG E N 1
ATOM 13139 C CA . ARG F 6 31 ? 164.512 172.486 215.677 1.00 102.36 31 ARG E CA 1
ATOM 13140 C C . ARG F 6 31 ? 165.827 172.581 214.899 1.00 102.36 31 ARG E C 1
ATOM 13141 O O . ARG F 6 31 ? 166.352 173.702 214.779 1.00 102.36 31 ARG E O 1
ATOM 13149 N N . ASP F 6 32 ? 166.316 171.454 214.370 1.00 100.41 32 ASP E N 1
ATOM 13150 C CA . ASP F 6 32 ? 167.618 171.433 213.645 1.00 100.41 32 ASP E CA 1
ATOM 13151 C C . ASP F 6 32 ? 167.507 172.239 212.343 1.00 100.41 32 ASP E C 1
ATOM 13152 O O . ASP F 6 32 ? 168.530 172.787 211.893 1.00 100.41 32 ASP E O 1
ATOM 13157 N N . ALA F 6 33 ? 166.308 172.321 211.769 1.00 97.00 33 ALA E N 1
ATOM 13158 C CA . ALA F 6 33 ? 166.119 173.074 210.511 1.00 97.00 33 ALA E CA 1
ATOM 13159 C C . ALA F 6 33 ? 166.206 174.578 210.779 1.00 97.00 33 ALA E C 1
ATOM 13160 O O . ALA F 6 33 ? 166.499 175.316 209.821 1.00 97.00 33 ALA E O 1
ATOM 13162 N N . PHE F 6 34 ? 165.980 175.017 212.024 1.00 97.85 34 PHE E N 1
ATOM 13163 C CA . PHE F 6 34 ? 165.932 176.446 212.303 1.00 97.85 34 PHE E CA 1
ATOM 13164 C C . PHE F 6 34 ? 167.133 176.941 213.097 1.00 97.85 34 PHE E C 1
ATOM 13165 O O . PHE F 6 34 ? 167.098 178.063 213.613 1.00 97.85 34 PHE E O 1
ATOM 13173 N N . LEU F 6 35 ? 168.187 176.140 213.220 1.00 100.77 35 LEU E N 1
ATOM 13174 C CA . LEU F 6 35 ? 169.385 176.619 213.891 1.00 100.77 35 LEU E CA 1
ATOM 13175 C C . LEU F 6 35 ? 170.052 177.703 213.050 1.00 100.77 35 LEU E C 1
ATOM 13176 O O . LEU F 6 35 ? 170.137 177.575 211.825 1.00 100.77 35 LEU E O 1
ATOM 13181 N N . PRO F 6 36 ? 170.533 178.775 213.671 1.00 101.84 36 PRO E N 1
ATOM 13182 C CA . PRO F 6 36 ? 171.218 179.825 212.911 1.00 101.84 36 PRO E CA 1
ATOM 13183 C C . PRO F 6 36 ? 172.550 179.327 212.370 1.00 101.84 36 PRO E C 1
ATOM 13184 O O . PRO F 6 36 ? 173.067 178.280 212.763 1.00 101.84 36 PRO E O 1
ATOM 13188 N N . HIS F 6 37 ? 173.102 180.096 211.436 1.00 103.88 37 HIS E N 1
ATOM 13189 C CA . HIS F 6 37 ? 174.433 179.798 210.939 1.00 103.88 37 HIS E CA 1
ATOM 13190 C C . HIS F 6 37 ? 175.464 180.017 212.042 1.00 103.88 37 HIS E C 1
ATOM 13191 O O . HIS F 6 37 ? 175.232 180.744 213.011 1.00 103.88 37 HIS E O 1
ATOM 13198 N N . ALA F 6 38 ? 176.612 179.357 211.887 1.00 103.85 38 ALA E N 1
ATOM 13199 C CA . ALA F 6 38 ? 177.679 179.245 212.880 1.00 103.85 38 ALA E CA 1
ATOM 13200 C C . ALA F 6 38 ? 177.243 178.440 214.097 1.00 103.85 38 ALA E C 1
ATOM 13201 O O . ALA F 6 38 ? 178.045 178.253 215.018 1.00 103.85 38 ALA E O 1
ATOM 13203 N N . SER F 6 39 ? 176.004 177.953 214.131 1.00 101.32 39 SER E N 1
ATOM 13204 C CA . SER F 6 39 ? 175.550 177.030 215.157 1.00 101.32 39 SER E CA 1
ATOM 13205 C C . SER F 6 39 ? 175.531 175.594 214.666 1.00 101.32 39 SER E C 1
ATOM 13206 O O . SER F 6 39 ? 175.234 174.687 215.446 1.00 101.32 39 SER E O 1
ATOM 13209 N N . ILE F 6 40 ? 175.831 175.372 213.391 1.00 98.05 40 ILE E N 1
ATOM 13210 C CA . ILE F 6 40 ? 176.095 174.046 212.850 1.00 98.05 40 ILE E CA 1
ATOM 13211 C C . ILE F 6 40 ? 177.595 173.939 212.617 1.00 98.05 40 ILE E C 1
ATOM 13212 O O . ILE F 6 40 ? 178.199 174.820 211.993 1.00 98.05 40 ILE E O 1
ATOM 13217 N N . THR F 6 41 ? 178.199 172.876 213.140 1.00 96.39 41 THR E N 1
ATOM 13218 C CA . THR F 6 41 ? 179.647 172.683 213.090 1.00 96.39 41 THR E CA 1
ATOM 13219 C C . THR F 6 41 ? 179.937 171.291 212.552 1.00 96.39 41 THR E C 1
ATOM 13220 O O . THR F 6 41 ? 180.349 170.394 213.296 1.00 96.39 41 THR E O 1
ATOM 13224 N N . PRO F 6 42 ? 179.723 171.074 211.256 1.00 93.74 42 PRO E N 1
ATOM 13225 C CA . PRO F 6 42 ? 179.863 169.723 210.705 1.00 93.74 42 PRO E CA 1
ATOM 13226 C C . PRO F 6 42 ? 181.289 169.210 210.815 1.00 93.74 42 PRO E C 1
ATOM 13227 O O . PRO F 6 42 ? 182.258 169.969 210.748 1.00 93.74 42 PRO E O 1
ATOM 13231 N N . GLY F 6 43 ? 181.406 167.896 210.982 1.00 91.35 43 GLY E N 1
ATOM 13232 C CA . GLY F 6 43 ? 182.698 167.252 211.088 1.00 91.35 43 GLY E CA 1
ATOM 13233 C C . GLY F 6 43 ? 182.641 165.782 210.737 1.00 91.35 43 GLY E C 1
ATOM 13234 O O . GLY F 6 43 ? 181.676 165.095 211.082 1.00 91.35 43 GLY E O 1
ATOM 13235 N N . PHE F 6 44 ? 183.662 165.291 210.045 1.00 90.73 44 PHE E N 1
ATOM 13236 C CA . PHE F 6 44 ? 183.740 163.887 209.676 1.00 90.73 44 PHE E CA 1
ATOM 13237 C C . PHE F 6 44 ? 184.572 163.129 210.698 1.00 90.73 44 PHE E C 1
ATOM 13238 O O . PHE F 6 44 ? 185.500 163.675 211.298 1.00 90.73 44 PHE E O 1
ATOM 13246 N N . VAL F 6 45 ? 184.238 161.856 210.887 1.00 91.56 45 VAL E N 1
ATOM 13247 C CA . VAL F 6 45 ? 184.875 161.041 211.915 1.00 91.56 45 VAL E CA 1
ATOM 13248 C C . VAL F 6 45 ? 184.937 159.602 211.427 1.00 91.56 45 VAL E C 1
ATOM 13249 O O . VAL F 6 45 ? 183.942 159.058 210.940 1.00 91.56 45 VAL E O 1
ATOM 13253 N N . ARG F 6 46 ? 186.110 158.989 211.549 1.00 95.58 46 ARG E N 1
ATOM 13254 C CA . ARG F 6 46 ? 186.256 157.556 211.342 1.00 95.58 46 ARG E CA 1
ATOM 13255 C C . ARG F 6 46 ? 185.956 156.857 212.660 1.00 95.58 46 ARG E C 1
ATOM 13256 O O . ARG F 6 46 ? 186.584 157.155 213.682 1.00 95.58 46 ARG E O 1
ATOM 13264 N N . PHE F 6 47 ? 184.999 155.935 212.639 1.00 94.06 47 PHE E N 1
ATOM 13265 C CA . PHE F 6 47 ? 184.501 155.306 213.853 1.00 94.06 47 PHE E CA 1
ATOM 13266 C C . PHE F 6 47 ? 184.651 153.795 213.749 1.00 94.06 47 PHE E C 1
ATOM 13267 O O . PHE F 6 47 ? 184.063 153.183 212.841 1.00 94.06 47 PHE E O 1
ATOM 13275 N N . PRO F 6 48 ? 185.430 153.155 214.620 1.00 92.50 48 PRO E N 1
ATOM 13276 C CA . PRO F 6 48 ? 185.435 151.687 214.662 1.00 92.50 48 PRO E CA 1
ATOM 13277 C C . PRO F 6 48 ? 184.120 151.179 215.234 1.00 92.50 48 PRO E C 1
ATOM 13278 O O . PRO F 6 48 ? 183.694 151.597 216.311 1.00 92.50 48 PRO E O 1
ATOM 13282 N N . THR F 6 49 ? 183.482 150.265 214.507 1.00 96.91 49 THR E N 1
ATOM 13283 C CA . THR F 6 49 ? 182.083 149.951 214.764 1.00 96.91 49 THR E CA 1
ATOM 13284 C C . THR F 6 49 ? 181.890 148.806 215.747 1.00 96.91 49 THR E C 1
ATOM 13285 O O . THR F 6 49 ? 180.848 148.744 216.409 1.00 96.91 49 THR E O 1
ATOM 13289 N N . ARG F 6 50 ? 182.860 147.898 215.852 1.00 99.22 50 ARG E N 1
ATOM 13290 C CA . ARG F 6 50 ? 182.761 146.728 216.729 1.00 99.22 50 ARG E CA 1
ATOM 13291 C C . ARG F 6 50 ? 181.538 145.877 216.391 1.00 99.22 50 ARG E C 1
ATOM 13292 O O . ARG F 6 50 ? 180.881 145.322 217.273 1.00 99.22 50 ARG E O 1
ATOM 13300 N N . CYS F 6 51 ? 181.227 145.776 215.102 1.00 100.96 51 CYS E N 1
ATOM 13301 C CA . CYS F 6 51 ? 180.188 144.884 214.610 1.00 100.96 51 CYS E CA 1
ATOM 13302 C C . CYS F 6 51 ? 180.806 143.823 213.712 1.00 100.96 51 CYS E C 1
ATOM 13303 O O . CYS F 6 51 ? 181.668 144.123 212.880 1.00 100.96 51 CYS E O 1
ATOM 13306 N N . ARG F 6 52 ? 180.353 142.581 213.881 1.00 105.32 52 ARG E N 1
ATOM 13307 C CA . ARG F 6 52 ? 180.969 141.455 213.190 1.00 105.32 52 ARG E CA 1
ATOM 13308 C C . ARG F 6 52 ? 180.390 141.268 211.793 1.00 105.32 52 ARG E C 1
ATOM 13309 O O . ARG F 6 52 ? 181.115 141.327 210.795 1.00 105.32 52 ARG E O 1
ATOM 13317 N N . SER F 6 53 ? 179.086 141.041 211.703 1.00 101.57 53 SER E N 1
ATOM 13318 C CA . SER F 6 53 ? 178.463 140.689 210.439 1.00 101.57 53 SER E CA 1
ATOM 13319 C C . SER F 6 53 ? 177.962 141.931 209.709 1.00 101.57 53 SER E C 1
ATOM 13320 O O . SER F 6 53 ? 178.006 143.051 210.221 1.00 101.57 53 SER E O 1
ATOM 13323 N N . GLU F 6 54 ? 177.481 141.711 208.485 1.00 99.25 54 GLU E N 1
ATOM 13324 C CA . GLU F 6 54 ? 177.049 142.820 207.642 1.00 99.25 54 GLU E CA 1
ATOM 13325 C C . GLU F 6 54 ? 175.792 143.485 208.185 1.00 99.25 54 GLU E C 1
ATOM 13326 O O . GLU F 6 54 ? 175.645 144.707 208.090 1.00 99.25 54 GLU E O 1
ATOM 13332 N N . LEU F 6 55 ? 174.872 142.700 208.751 1.00 96.48 55 LEU E N 1
ATOM 13333 C CA . LEU F 6 55 ? 173.598 143.251 209.208 1.00 96.48 55 LEU E CA 1
ATOM 13334 C C . LEU F 6 55 ? 173.797 144.263 210.330 1.00 96.48 55 LEU E C 1
ATOM 13335 O O . LEU F 6 55 ? 173.192 145.344 210.321 1.00 96.48 55 LEU E O 1
ATOM 13340 N N . GLU F 6 56 ? 174.642 143.927 211.306 1.00 97.31 56 GLU E N 1
ATOM 13341 C CA . GLU F 6 56 ? 174.835 144.807 212.451 1.00 97.31 56 GLU E CA 1
ATOM 13342 C C . GLU F 6 56 ? 175.363 146.168 212.021 1.00 97.31 56 GLU E C 1
ATOM 13343 O O . GLU F 6 56 ? 174.848 147.204 212.455 1.00 97.31 56 GLU E O 1
ATOM 13349 N N . VAL F 6 57 ? 176.366 146.190 211.142 1.00 94.35 57 VAL E N 1
ATOM 13350 C CA . VAL F 6 57 ? 176.994 147.458 210.789 1.00 94.35 57 VAL E CA 1
ATOM 13351 C C . VAL F 6 57 ? 176.066 148.302 209.922 1.00 94.35 57 VAL E C 1
ATOM 13352 O O . VAL F 6 57 ? 176.001 149.526 210.079 1.00 94.35 57 VAL E O 1
ATOM 13356 N N . THR F 6 58 ? 175.312 147.676 209.014 1.00 92.78 58 THR E N 1
ATOM 13357 C CA . THR F 6 58 ? 174.427 148.475 208.171 1.00 92.78 58 THR E CA 1
ATOM 13358 C C . THR F 6 58 ? 173.252 149.019 208.970 1.00 92.78 58 THR E C 1
ATOM 13359 O O . THR F 6 58 ? 172.810 150.149 208.734 1.00 92.78 58 THR E O 1
ATOM 13363 N N . MET F 6 59 ? 172.741 148.254 209.938 1.00 95.01 59 MET E N 1
ATOM 13364 C CA . MET F 6 59 ? 171.656 148.805 210.740 1.00 95.01 59 MET E CA 1
ATOM 13365 C C . MET F 6 59 ? 172.170 149.852 211.720 1.00 95.01 59 MET E C 1
ATOM 13366 O O . MET F 6 59 ? 171.457 150.817 212.020 1.00 95.01 59 MET E O 1
ATOM 13371 N N . LEU F 6 60 ? 173.414 149.717 212.189 1.00 91.85 60 LEU E N 1
ATOM 13372 C CA . LEU F 6 60 ? 174.016 150.784 212.979 1.00 91.85 60 LEU E CA 1
ATOM 13373 C C . LEU F 6 60 ? 174.168 152.054 212.153 1.00 91.85 60 LEU E C 1
ATOM 13374 O O . LEU F 6 60 ? 173.890 153.156 212.638 1.00 91.85 60 LEU E O 1
ATOM 13379 N N . SER F 6 61 ? 174.601 151.920 210.898 1.00 88.63 61 SER E N 1
ATOM 13380 C CA . SER F 6 61 ? 174.731 153.088 210.036 1.00 88.63 61 SER E CA 1
ATOM 13381 C C . SER F 6 61 ? 173.377 153.723 209.753 1.00 88.63 61 SER E C 1
ATOM 13382 O O . SER F 6 61 ? 173.252 154.953 209.742 1.00 88.63 61 SER E O 1
ATOM 13385 N N . SER F 6 62 ? 172.351 152.902 209.527 1.00 89.73 62 SER E N 1
ATOM 13386 C CA . SER F 6 62 ? 171.018 153.445 209.291 1.00 89.73 62 SER E CA 1
ATOM 13387 C C . SER F 6 62 ? 170.491 154.168 210.523 1.00 89.73 62 SER E C 1
ATOM 13388 O O . SER F 6 62 ? 169.869 155.230 210.404 1.00 89.73 62 SER E O 1
ATOM 13391 N N . LEU F 6 63 ? 170.742 153.621 211.714 1.00 89.28 63 LEU E N 1
ATOM 13392 C CA . LEU F 6 63 ? 170.313 154.293 212.934 1.00 89.28 63 LEU E CA 1
ATOM 13393 C C . LEU F 6 63 ? 171.090 155.581 213.169 1.00 89.28 63 LEU E C 1
ATOM 13394 O O . LEU F 6 63 ? 170.542 156.543 213.722 1.00 89.28 63 LEU E O 1
ATOM 13399 N N . ILE F 6 64 ? 172.361 155.620 212.769 1.00 86.73 64 ILE E N 1
ATOM 13400 C CA . ILE F 6 64 ? 173.122 156.861 212.860 1.00 86.73 64 ILE E CA 1
ATOM 13401 C C . ILE F 6 64 ? 172.550 157.902 211.907 1.00 86.73 64 ILE E C 1
ATOM 13402 O O . ILE F 6 64 ? 172.436 159.084 212.251 1.00 86.73 64 ILE E O 1
ATOM 13407 N N . THR F 6 65 ? 172.173 157.479 210.700 1.00 85.40 65 THR E N 1
ATOM 13408 C CA . THR F 6 65 ? 171.627 158.416 209.723 1.00 85.40 65 THR E CA 1
ATOM 13409 C C . THR F 6 65 ? 170.279 158.960 210.176 1.00 85.40 65 THR E C 1
ATOM 13410 O O . THR F 6 65 ? 170.032 160.169 210.107 1.00 85.40 65 THR E O 1
ATOM 13414 N N . LEU F 6 66 ? 169.393 158.080 210.648 1.00 86.53 66 LEU E N 1
ATOM 13415 C CA . LEU F 6 66 ? 168.075 158.516 211.093 1.00 86.53 66 LEU E CA 1
ATOM 13416 C C . LEU F 6 66 ? 168.144 159.440 212.302 1.00 86.53 66 LEU E C 1
ATOM 13417 O O . LEU F 6 66 ? 167.195 160.192 212.542 1.00 86.53 66 LEU E O 1
ATOM 13422 N N . THR F 6 67 ? 169.230 159.399 213.065 1.00 89.30 67 THR E N 1
ATOM 13423 C CA . THR F 6 67 ? 169.420 160.377 214.124 1.00 89.30 67 THR E CA 1
ATOM 13424 C C . THR F 6 67 ? 169.521 161.772 213.510 1.00 89.30 67 THR E C 1
ATOM 13425 O O . THR F 6 67 ? 170.224 161.960 212.511 1.00 89.30 67 THR E O 1
ATOM 13429 N N . PRO F 6 68 ? 168.831 162.770 214.070 1.00 91.87 68 PRO E N 1
ATOM 13430 C CA . PRO F 6 68 ? 168.760 164.083 213.410 1.00 91.87 68 PRO E CA 1
ATOM 13431 C C . PRO F 6 68 ? 170.055 164.878 213.430 1.00 91.87 68 PRO E C 1
ATOM 13432 O O . PRO F 6 68 ? 170.054 166.025 212.969 1.00 91.87 68 PRO E O 1
ATOM 13436 N N . GLY F 6 69 ? 171.154 164.331 213.936 1.00 90.21 69 GLY E N 1
ATOM 13437 C CA . GLY F 6 69 ? 172.369 165.114 214.031 1.00 90.21 69 GLY E CA 1
ATOM 13438 C C . GLY F 6 69 ? 173.590 164.489 213.392 1.00 90.21 69 GLY E C 1
ATOM 13439 O O . GLY F 6 69 ? 174.678 165.068 213.439 1.00 90.21 69 GLY E O 1
ATOM 13440 N N . THR F 6 70 ? 173.433 163.312 212.790 1.00 88.38 70 THR E N 1
ATOM 13441 C CA . THR F 6 70 ? 174.558 162.591 212.216 1.00 88.38 70 THR E CA 1
ATOM 13442 C C . THR F 6 70 ? 174.159 162.029 210.860 1.00 88.38 70 THR E C 1
ATOM 13443 O O . THR F 6 70 ? 173.022 162.184 210.406 1.00 88.38 70 THR E O 1
ATOM 13447 N N . LEU F 6 71 ? 175.117 161.368 210.214 1.00 84.62 71 LEU E N 1
ATOM 13448 C CA . LEU F 6 71 ? 174.926 160.719 208.925 1.00 84.62 71 LEU E CA 1
ATOM 13449 C C . LEU F 6 71 ? 176.144 159.858 208.643 1.00 84.62 71 LEU E C 1
ATOM 13450 O O . LEU F 6 71 ? 177.275 160.298 208.857 1.00 84.62 71 LEU E O 1
ATOM 13455 N N . THR F 6 72 ? 175.912 158.641 208.163 1.00 84.33 72 THR E N 1
ATOM 13456 C CA . THR F 6 72 ? 176.984 157.701 207.865 1.00 84.33 72 THR E CA 1
ATOM 13457 C C . THR F 6 72 ? 177.267 157.721 206.370 1.00 84.33 72 THR E C 1
ATOM 13458 O O . THR F 6 72 ? 176.410 157.342 205.568 1.00 84.33 72 THR E O 1
ATOM 13462 N N . LEU F 6 73 ? 178.470 158.154 206.000 1.00 83.26 73 LEU E N 1
ATOM 13463 C CA . LEU F 6 73 ? 178.811 158.255 204.587 1.00 83.26 73 LEU E CA 1
ATOM 13464 C C . LEU F 6 73 ? 179.074 156.882 203.980 1.00 83.26 73 LEU E C 1
ATOM 13465 O O . LEU F 6 73 ? 178.494 156.532 202.948 1.00 83.26 73 LEU E O 1
ATOM 13470 N N . GLY F 6 74 ? 179.939 156.092 204.606 1.00 86.78 74 GLY E N 1
ATOM 13471 C CA . GLY F 6 74 ? 180.243 154.779 204.075 1.00 86.78 74 GLY E CA 1
ATOM 13472 C C . GLY F 6 74 ? 180.870 153.900 205.133 1.00 86.78 74 GLY E C 1
ATOM 13473 O O . GLY F 6 74 ? 181.079 154.311 206.275 1.00 86.78 74 GLY E O 1
ATOM 13474 N N . ALA F 6 75 ? 181.164 152.666 204.732 1.00 92.40 75 ALA E N 1
ATOM 13475 C CA . ALA F 6 75 ? 181.733 151.677 205.631 1.00 92.40 75 ALA E CA 1
ATOM 13476 C C . ALA F 6 75 ? 182.842 150.917 204.922 1.00 92.40 75 ALA E C 1
ATOM 13477 O O . ALA F 6 75 ? 182.783 150.681 203.713 1.00 92.40 75 ALA E O 1
ATOM 13479 N N . HIS F 6 76 ? 183.852 150.536 205.697 1.00 100.26 76 HIS E N 1
ATOM 13480 C CA . HIS F 6 76 ? 184.990 149.754 205.236 1.00 100.26 76 HIS E CA 1
ATOM 13481 C C . HIS F 6 76 ? 185.803 149.354 206.454 1.00 100.26 76 HIS E C 1
ATOM 13482 O O . HIS F 6 76 ? 185.778 150.043 207.477 1.00 100.26 76 HIS E O 1
ATOM 13489 N N . HIS F 6 77 ? 186.529 148.249 206.334 1.00 105.78 77 HIS E N 1
ATOM 13490 C CA . HIS F 6 77 ? 187.355 147.739 207.426 1.00 105.78 77 HIS E CA 1
ATOM 13491 C C . HIS F 6 77 ? 188.754 147.437 206.912 1.00 105.78 77 HIS E C 1
ATOM 13492 O O . HIS F 6 77 ? 188.936 146.451 206.167 1.00 105.78 77 HIS E O 1
ATOM 13499 N N . PRO F 6 78 ? 189.763 148.238 207.274 1.00 110.66 78 PRO E N 1
ATOM 13500 C CA . PRO F 6 78 ? 191.150 147.975 206.869 1.00 110.66 78 PRO E CA 1
ATOM 13501 C C . PRO F 6 78 ? 191.840 146.933 207.746 1.00 110.66 78 PRO E C 1
ATOM 13502 O O . PRO F 6 78 ? 192.975 147.117 208.188 1.00 110.66 78 PRO E O 1
ATOM 13506 N N . GLY F 6 79 ? 191.146 145.824 207.995 1.00 118.54 79 GLY E N 1
ATOM 13507 C CA . GLY F 6 79 ? 191.681 144.745 208.813 1.00 118.54 79 GLY E CA 1
ATOM 13508 C C . GLY F 6 79 ? 191.594 143.430 208.053 1.00 118.54 79 GLY E C 1
ATOM 13509 O O . GLY F 6 79 ? 191.271 143.421 206.861 1.00 118.54 79 GLY E O 1
ATOM 13510 N N . GLU F 6 80 ? 191.890 142.318 208.725 1.00 123.78 80 GLU E N 1
ATOM 13511 C CA . GLU F 6 80 ? 191.864 141.020 208.065 1.00 123.78 80 GLU E CA 1
ATOM 13512 C C . GLU F 6 80 ? 190.467 140.676 207.565 1.00 123.78 80 GLU E C 1
ATOM 13513 O O . GLU F 6 80 ? 190.239 140.609 206.353 1.00 123.78 80 GLU E O 1
ATOM 13519 N N . GLY F 6 81 ? 189.520 140.466 208.483 1.00 121.25 81 GLY E N 1
ATOM 13520 C CA . GLY F 6 81 ? 188.154 140.154 208.089 1.00 121.25 81 GLY E CA 1
ATOM 13521 C C . GLY F 6 81 ? 187.081 140.755 208.987 1.00 121.25 81 GLY E C 1
ATOM 13522 O O . GLY F 6 81 ? 185.898 140.491 208.751 1.00 121.25 81 GLY E O 1
ATOM 13523 N N . GLU F 6 82 ? 187.438 141.547 209.995 1.00 117.21 82 GLU E N 1
ATOM 13524 C CA . GLU F 6 82 ? 186.469 141.996 210.987 1.00 117.21 82 GLU E CA 1
ATOM 13525 C C . GLU F 6 82 ? 186.761 143.448 211.348 1.00 117.21 82 GLU E C 1
ATOM 13526 O O . GLU F 6 82 ? 187.552 144.127 210.686 1.00 117.21 82 GLU E O 1
ATOM 13532 N N . ASP F 6 83 ? 186.126 143.937 212.412 1.00 109.34 83 ASP E N 1
ATOM 13533 C CA . ASP F 6 83 ? 186.375 145.298 212.917 1.00 109.34 83 ASP E CA 1
ATOM 13534 C C . ASP F 6 83 ? 185.653 146.484 212.256 1.00 109.34 83 ASP E C 1
ATOM 13535 O O . ASP F 6 83 ? 185.854 147.630 212.658 1.00 109.34 83 ASP E O 1
ATOM 13540 N N . TRP F 6 84 ? 184.822 146.218 211.257 1.00 99.38 84 TRP E N 1
ATOM 13541 C CA . TRP F 6 84 ? 184.087 147.268 210.564 1.00 99.38 84 TRP E CA 1
ATOM 13542 C C . TRP F 6 84 ? 184.345 148.690 211.045 1.00 99.38 84 TRP E C 1
ATOM 13543 O O . TRP F 6 84 ? 184.278 148.984 212.241 1.00 99.38 84 TRP E O 1
ATOM 13554 N N . GLU F 6 85 ? 184.646 149.572 210.099 1.00 96.97 85 GLU E N 1
ATOM 13555 C CA . GLU F 6 85 ? 184.772 150.999 210.347 1.00 96.97 85 GLU E CA 1
ATOM 13556 C C . GLU F 6 85 ? 183.732 151.746 209.526 1.00 96.97 85 GLU E C 1
ATOM 13557 O O . GLU F 6 85 ? 183.375 151.328 208.423 1.00 96.97 85 GLU E O 1
ATOM 13563 N N . ILE F 6 86 ? 183.239 152.853 210.072 1.00 90.29 86 ILE E N 1
ATOM 13564 C CA . ILE F 6 86 ? 182.292 153.693 209.355 1.00 90.29 86 ILE E CA 1
ATOM 13565 C C . ILE F 6 86 ? 182.824 155.118 209.318 1.00 90.29 86 ILE E C 1
ATOM 13566 O O . ILE F 6 86 ? 183.704 155.503 210.089 1.00 90.29 86 ILE E O 1
ATOM 13571 N N . VAL F 6 87 ? 182.281 155.899 208.391 1.00 86.76 87 VAL E N 1
ATOM 13572 C CA . VAL F 6 87 ? 182.619 157.308 208.241 1.00 86.76 87 VAL E CA 1
ATOM 13573 C C . VAL F 6 87 ? 181.358 158.100 208.541 1.00 86.76 87 VAL E C 1
ATOM 13574 O O . VAL F 6 87 ? 180.420 158.114 207.734 1.00 86.76 87 VAL E O 1
ATOM 13578 N N . VAL F 6 88 ? 181.329 158.758 209.695 1.00 86.34 88 VAL E N 1
ATOM 13579 C CA . VAL F 6 88 ? 180.143 159.448 210.183 1.00 86.34 88 VAL E CA 1
ATOM 13580 C C . VAL F 6 88 ? 180.364 160.947 210.078 1.00 86.34 88 VAL E C 1
ATOM 13581 O O . VAL F 6 88 ? 181.407 161.461 210.498 1.00 86.34 88 VAL E O 1
ATOM 13585 N N . HIS F 6 89 ? 179.380 161.646 209.525 1.00 87.77 89 HIS E N 1
ATOM 13586 C CA . HIS F 6 89 ? 179.377 163.098 209.448 1.00 87.77 89 HIS E CA 1
ATOM 13587 C C . HIS F 6 89 ? 178.394 163.630 210.478 1.00 87.77 89 HIS E C 1
ATOM 13588 O O . HIS F 6 89 ? 177.263 163.141 210.565 1.00 87.77 89 HIS E O 1
ATOM 13595 N N . GLY F 6 90 ? 178.814 164.616 211.250 1.00 91.27 90 GLY E N 1
ATOM 13596 C CA . GLY F 6 90 ? 178.015 165.102 212.364 1.00 91.27 90 GLY E CA 1
ATOM 13597 C C . GLY F 6 90 ? 177.863 166.606 212.365 1.00 91.27 90 GLY E C 1
ATOM 13598 O O . GLY F 6 90 ? 178.834 167.341 212.200 1.00 91.27 90 GLY E O 1
ATOM 13599 N N . MET F 6 91 ? 176.626 167.054 212.552 1.00 95.58 91 MET E N 1
ATOM 13600 C CA . MET F 6 91 ? 176.330 168.469 212.710 1.00 95.58 91 MET E CA 1
ATOM 13601 C C . MET F 6 91 ? 176.271 168.832 214.188 1.00 95.58 91 MET E C 1
ATOM 13602 O O . MET F 6 91 ? 175.951 167.997 215.037 1.00 95.58 91 MET E O 1
ATOM 13607 N N . TYR F 6 92 ? 176.562 170.099 214.477 1.00 98.16 92 TYR E N 1
ATOM 13608 C CA . TYR F 6 92 ? 176.641 170.642 215.838 1.00 98.16 92 TYR E CA 1
ATOM 13609 C C . TYR F 6 92 ? 177.303 169.661 216.804 1.00 98.16 92 TYR E C 1
ATOM 13610 O O . TYR F 6 92 ? 176.763 169.307 217.854 1.00 98.16 92 TYR E O 1
ATOM 13619 N N . PHE F 6 93 ? 178.502 169.223 216.431 1.00 98.32 93 PHE E N 1
ATOM 13620 C CA . PHE F 6 93 ? 179.378 168.431 217.292 1.00 98.32 93 PHE E CA 1
ATOM 13621 C C . PHE F 6 93 ? 180.765 169.044 217.181 1.00 98.32 93 PHE E C 1
ATOM 13622 O O . PHE F 6 93 ? 181.607 168.570 216.407 1.00 98.32 93 PHE E O 1
ATOM 13630 N N . PRO F 6 94 ? 181.038 170.106 217.943 1.00 98.78 94 PRO E N 1
ATOM 13631 C CA . PRO F 6 94 ? 182.271 170.879 217.724 1.00 98.78 94 PRO E CA 1
ATOM 13632 C C . PRO F 6 94 ? 183.542 170.162 218.138 1.00 98.78 94 PRO E C 1
ATOM 13633 O O . PRO F 6 94 ? 184.632 170.685 217.875 1.00 98.78 94 PRO E O 1
ATOM 13637 N N . ASP F 6 95 ? 183.448 168.997 218.775 1.00 101.49 95 ASP E N 1
ATOM 13638 C CA . ASP F 6 95 ? 184.621 168.241 219.199 1.00 101.49 95 ASP E CA 1
ATOM 13639 C C . ASP F 6 95 ? 184.424 166.794 218.772 1.00 101.49 95 ASP E C 1
ATOM 13640 O O . ASP F 6 95 ? 183.406 166.175 219.144 1.00 101.49 95 ASP E O 1
ATOM 13645 N N . PRO F 6 96 ? 185.346 166.216 217.998 1.00 100.74 96 PRO E N 1
ATOM 13646 C CA . PRO F 6 96 ? 185.140 164.840 217.517 1.00 100.74 96 PRO E CA 1
ATOM 13647 C C . PRO F 6 96 ? 184.954 163.826 218.629 1.00 100.74 96 PRO E C 1
ATOM 13648 O O . PRO F 6 96 ? 184.285 162.808 218.416 1.00 100.74 96 PRO E O 1
ATOM 13652 N N . ASP F 6 97 ? 185.514 164.073 219.814 1.00 103.43 97 ASP E N 1
ATOM 13653 C CA . ASP F 6 97 ? 185.328 163.140 220.920 1.00 103.43 97 ASP E CA 1
ATOM 13654 C C . ASP F 6 97 ? 183.874 163.101 221.372 1.00 103.43 97 ASP E C 1
ATOM 13655 O O . ASP F 6 97 ? 183.369 162.043 221.756 1.00 103.43 97 ASP E O 1
ATOM 13660 N N . ASP F 6 98 ? 183.181 164.241 221.325 1.00 102.67 98 ASP E N 1
ATOM 13661 C CA . ASP F 6 98 ? 181.756 164.248 221.641 1.00 102.67 98 ASP E CA 1
ATOM 13662 C C . ASP F 6 98 ? 180.971 163.410 220.639 1.00 102.67 98 ASP E C 1
ATOM 13663 O O . ASP F 6 98 ? 180.080 162.636 221.020 1.00 102.67 98 ASP E O 1
ATOM 13668 N N . LEU F 6 99 ? 181.291 163.555 219.352 1.00 99.10 99 LEU E N 1
ATOM 13669 C CA . LEU F 6 99 ? 180.632 162.763 218.321 1.00 99.10 99 LEU E CA 1
ATOM 13670 C C . LEU F 6 99 ? 180.873 161.275 218.537 1.00 99.10 99 LEU E C 1
ATOM 13671 O O . LEU F 6 99 ? 179.938 160.470 218.477 1.00 99.10 99 LEU E O 1
ATOM 13676 N N . THR F 6 100 ? 182.125 160.891 218.801 1.00 100.35 100 THR E N 1
ATOM 13677 C CA . THR F 6 100 ? 182.422 159.482 219.031 1.00 100.35 100 THR E CA 1
ATOM 13678 C C . THR F 6 100 ? 181.767 158.963 220.303 1.00 100.35 100 THR E C 1
ATOM 13679 O O . THR F 6 100 ? 181.365 157.799 220.350 1.00 100.35 100 THR E O 1
ATOM 13683 N N . ALA F 6 101 ? 181.635 159.798 221.335 1.00 99.48 101 ALA E N 1
ATOM 13684 C CA . ALA F 6 101 ? 180.951 159.355 222.544 1.00 99.48 101 ALA E CA 1
ATOM 13685 C C . ALA F 6 101 ? 179.472 159.105 222.278 1.00 99.48 101 ALA E C 1
ATOM 13686 O O . ALA F 6 101 ? 178.915 158.098 222.732 1.00 99.48 101 ALA E O 1
ATOM 13688 N N . SER F 6 102 ? 178.822 160.008 221.539 1.00 98.41 102 SER E N 1
ATOM 13689 C CA . SER F 6 102 ? 177.420 159.791 221.189 1.00 98.41 102 SER E CA 1
ATOM 13690 C C . SER F 6 102 ? 177.255 158.545 220.327 1.00 98.41 102 SER E C 1
ATOM 13691 O O . SER F 6 102 ? 176.312 157.764 220.519 1.00 98.41 102 SER E O 1
ATOM 13694 N N . LEU F 6 103 ? 178.170 158.332 219.378 1.00 95.97 103 LEU E N 1
ATOM 13695 C CA . LEU F 6 103 ? 178.086 157.148 218.530 1.00 95.97 103 LEU E CA 1
ATOM 13696 C C . LEU F 6 103 ? 178.318 155.875 219.331 1.00 95.97 103 LEU E C 1
ATOM 13697 O O . LEU F 6 103 ? 177.691 154.848 219.062 1.00 95.97 103 LEU E O 1
ATOM 13702 N N . HIS F 6 104 ? 179.218 155.920 220.313 1.00 99.31 104 HIS E N 1
ATOM 13703 C CA . HIS F 6 104 ? 179.443 154.761 221.169 1.00 99.31 104 HIS E CA 1
ATOM 13704 C C . HIS F 6 104 ? 178.213 154.463 222.015 1.00 99.31 104 HIS E C 1
ATOM 13705 O O . HIS F 6 104 ? 177.848 153.297 222.201 1.00 99.31 104 HIS E O 1
ATOM 13712 N N . ASP F 6 105 ? 177.564 155.508 222.534 1.00 100.17 105 ASP E N 1
ATOM 13713 C CA . ASP F 6 105 ? 176.309 155.322 223.256 1.00 100.17 105 ASP E CA 1
ATOM 13714 C C . ASP F 6 105 ? 175.271 154.640 222.373 1.00 100.17 105 ASP E C 1
ATOM 13715 O O . ASP F 6 105 ? 174.621 153.671 222.789 1.00 100.17 105 ASP E O 1
ATOM 13720 N N . LEU F 6 106 ? 175.104 155.135 221.144 1.00 97.25 106 LEU E N 1
ATOM 13721 C CA . LEU F 6 106 ? 174.125 154.546 220.233 1.00 97.25 106 LEU E CA 1
ATOM 13722 C C . LEU F 6 106 ? 174.475 153.099 219.902 1.00 97.25 106 LEU E C 1
ATOM 13723 O O . LEU F 6 106 ? 173.596 152.226 219.883 1.00 97.25 106 LEU E O 1
ATOM 13728 N N . GLU F 6 107 ? 175.752 152.827 219.632 1.00 99.70 107 GLU E N 1
ATOM 13729 C CA . GLU F 6 107 ? 176.170 151.475 219.283 1.00 99.70 107 GLU E CA 1
ATOM 13730 C C . GLU F 6 107 ? 175.933 150.513 220.436 1.00 99.70 107 GLU E C 1
ATOM 13731 O O . GLU F 6 107 ? 175.489 149.380 220.224 1.00 99.70 107 GLU E O 1
ATOM 13737 N N . ASN F 6 108 ? 176.228 150.940 221.664 1.00 100.59 108 ASN E N 1
ATOM 13738 C CA . ASN F 6 108 ? 175.949 150.093 222.818 1.00 100.59 108 ASN E CA 1
ATOM 13739 C C . ASN F 6 108 ? 174.454 149.840 222.953 1.00 100.59 108 ASN E C 1
ATOM 13740 O O . ASN F 6 108 ? 174.022 148.697 223.147 1.00 100.59 108 ASN E O 1
ATOM 13745 N N . HIS F 6 109 ? 173.645 150.898 222.836 1.00 101.27 109 HIS E N 1
ATOM 13746 C CA . HIS F 6 109 ? 172.203 150.747 222.993 1.00 101.27 109 HIS E CA 1
ATOM 13747 C C . HIS F 6 109 ? 171.606 149.841 221.925 1.00 101.27 109 HIS E C 1
ATOM 13748 O O . HIS F 6 109 ? 170.574 149.203 222.161 1.00 101.27 109 HIS E O 1
ATOM 13755 N N . MET F 6 110 ? 172.228 149.771 220.749 1.00 100.02 110 MET E N 1
ATOM 13756 C CA . MET F 6 110 ? 171.706 148.913 219.691 1.00 100.02 110 MET E CA 1
ATOM 13757 C C . MET F 6 110 ? 172.207 147.475 219.809 1.00 100.02 110 MET E C 1
ATOM 13758 O O . MET F 6 110 ? 171.427 146.528 219.646 1.00 100.02 110 MET E O 1
ATOM 13763 N N . LEU F 6 111 ? 173.505 147.297 220.068 1.00 100.37 111 LEU E N 1
ATOM 13764 C CA . LEU F 6 111 ? 174.062 145.956 220.192 1.00 100.37 111 LEU E CA 1
ATOM 13765 C C . LEU F 6 111 ? 173.529 145.237 221.422 1.00 100.37 111 LEU E C 1
ATOM 13766 O O . LEU F 6 111 ? 173.410 144.007 221.411 1.00 100.37 111 LEU E O 1
ATOM 13771 N N . ARG F 6 112 ? 173.206 145.973 222.488 1.00 103.26 112 ARG E N 1
ATOM 13772 C CA . ARG F 6 112 ? 172.558 145.354 223.634 1.00 103.26 112 ARG E CA 1
ATOM 13773 C C . ARG F 6 112 ? 171.143 144.906 223.307 1.00 103.26 112 ARG E C 1
ATOM 13774 O O . ARG F 6 112 ? 170.566 144.111 224.055 1.00 103.26 112 ARG E O 1
ATOM 13782 N N . ALA F 6 113 ? 170.577 145.395 222.205 1.00 100.36 113 ALA E N 1
ATOM 13783 C CA . ALA F 6 113 ? 169.232 145.012 221.797 1.00 100.36 113 ALA E CA 1
ATOM 13784 C C . ALA F 6 113 ? 169.255 143.834 220.829 1.00 100.36 113 ALA E C 1
ATOM 13785 O O . ALA F 6 113 ? 168.696 142.773 221.120 1.00 100.36 113 ALA E O 1
ATOM 13787 N N . ILE F 6 114 ? 169.893 144.006 219.675 1.00 100.27 114 ILE E N 1
ATOM 13788 C CA . ILE F 6 114 ? 169.920 142.943 218.652 1.00 100.27 114 ILE E CA 1
ATOM 13789 C C . ILE F 6 114 ? 171.173 142.109 218.910 1.00 100.27 114 ILE E C 1
ATOM 13790 O O . ILE F 6 114 ? 172.243 142.310 218.334 1.00 100.27 114 ILE E O 1
ATOM 13795 N N . ARG F 6 115 ? 171.031 141.137 219.812 1.00 103.33 115 ARG E N 1
ATOM 13796 C CA . ARG F 6 115 ? 172.073 140.160 220.120 1.00 103.33 115 ARG E CA 1
ATOM 13797 C C . ARG F 6 115 ? 171.515 139.191 221.157 1.00 103.33 115 ARG E C 1
ATOM 13798 O O . ARG F 6 115 ? 170.414 139.377 221.681 1.00 103.33 115 ARG E O 1
ATOM 13806 N N . ARG F 6 116 ? 172.294 138.153 221.443 1.00 112.49 116 ARG E N 1
ATOM 13807 C CA . ARG F 6 116 ? 171.898 137.126 222.399 1.00 112.49 116 ARG E CA 1
ATOM 13808 C C . ARG F 6 116 ? 172.178 137.568 223.832 1.00 112.49 116 ARG E C 1
ATOM 13809 O O . ARG F 6 116 ? 172.786 136.834 224.610 1.00 112.49 116 ARG E O 1
#

InterPro domains:
  IPR001516 NADH-Ubiquinone oxidoreductase (complex I), chain 5 N-terminal [PF00662] (58-97)
  IPR001750 NADH:quinone oxidoreductase/Mrp antiporter, transmembrane domain [PF00361] (121-394)
  IPR007182 Na+/H+ antiporter MnhB subunit-related protein [PF04039] (791-906)
  IPR025383 MrpA C-terminal/MbhD [PF13244] (607-672)
  IPR046806 MrpA C-terminal/MbhE [PF20501] (683-765)
  IPR050616 CPA3 Na+/H+ Antiporter Subunit A [PTHR43373] (1-764)

Radius of gyration: 41.85 Å; Cα contacts (8 Å, |Δi|>4): 3810; chains: 6; bounding box: 69×64×143 Å

B-factor: mean 82.26, std 12.31, range [30.0, 139.82]

Organism: NCBI:txid912801